Protein 8IEX (pdb70)

Nearest PDB structures (foldseek):
  8iex-assembly1_A  TM=8.801E-01  e=6.627E-16  Arabidopsis thaliana
  7z0u-assembly1_A  TM=7.848E-01  e=1.452E-07  Arabidopsis thaliana
  5xlm-assembly2_B  TM=6.112E-01  e=1.047E+00  Mycobacterium tuberculosis H37Rv
  9fdg-assembly1_A  TM=3.857E-01  e=2.458E+00  synthetic construct
  8iex-assembly1_A  TM=7.873E-01  e=7.384E-12  Arabidopsis thaliana

GO terms:
  GO:0005634 nucleus (C, IDA)
  GO:0009617 response to bacterium (P, IEP)
  GO:2000022 regulation of jasmonic acid mediated signaling pathway (P, IDA)
  GO:0042742 defense response to bacterium (P, IMP)
  GO:0009682 induced systemic resistance (P, IMP)
  GO:0005516 calmodulin binding (F, IDA)
  GO:0042742 defense response to bacterium (P, IEP)
  GO:0005634 nucleus (C, IC)
  GO:0000976 transcription cis-regulatory region binding (F, IPI)

InterPro domains:
  IPR003657 WRKY domain [PF03106] (247-304)
  IPR003657 WRKY domain [PS50811] (240-306)
  IPR003657 WRKY domain [SM00774] (245-305)
  IPR018872 Zn-cluster domain [PF10533] (194-243)
  IPR036576 WRKY domain superfamily [G3DSA:2.20.25.80] (231-306)
  IPR036576 WRKY domain superfamily [SSF118290] (243-305)
  IPR044810 WRKY transcription factor, plant [PTHR31282] (17-310)

Structure (mmCIF, N/CA/C/O backbone):
data_8IEX
#
_entry.id   8IEX
#
loop_
_entity.id
_entity.type
_entity.pdbx_description
1 polymer 'Probable WRKY transcription factor 11'
2 non-polymer 'ZINC ION'
#
loop_
_atom_site.group_PDB
_atom_site.id
_atom_site.type_symbol
_atom_site.label_atom_id
_atom_site.label_alt_id
_atom_site.label_comp_id
_atom_site.label_asym_id
_atom_site.label_entity_id
_atom_site.label_seq_id
_atom_site.pdbx_PDB_ins_code
_atom_site.Cartn_x
_atom_site.Cartn_y
_atom_site.Cartn_z
_atom_site.occupancy
_atom_site.B_iso_or_equiv
_atom_site.auth_seq_id
_atom_site.auth_comp_id
_atom_site.auth_asym_id
_atom_site.auth_atom_id
_atom_site.pdbx_PDB_model_num
ATOM 1 N N . SER A 1 2 ? 0.777 5.013 27.622 1.00 0.00 223 SER A N 1
ATOM 2 C CA . SER A 1 2 ? 1.781 5.843 28.356 1.00 0.00 223 SER A CA 1
ATOM 3 C C . SER A 1 2 ? 1.008 6.570 29.689 1.00 0.00 223 SER A C 1
ATOM 4 O O . SER A 1 2 ? 0.413 7.636 29.518 1.00 0.00 223 SER A O 1
ATOM 12 N N . ARG A 1 3 ? 2.181 6.442 30.645 1.00 0.00 224 ARG A N 1
ATOM 13 C CA . ARG A 1 3 ? 2.892 7.025 31.991 1.00 0.00 224 ARG A CA 1
ATOM 14 C C . ARG A 1 3 ? 3.350 8.504 31.335 1.00 0.00 224 ARG A C 1
ATOM 15 O O . ARG A 1 3 ? 3.923 8.431 30.278 1.00 0.00 224 ARG A O 1
ATOM 36 N N . LYS A 1 4 ? 3.207 9.820 31.871 1.00 0.00 225 LYS A N 1
ATOM 37 C CA . LYS A 1 4 ? 3.773 11.075 31.015 1.00 0.00 225 LYS A CA 1
ATOM 38 C C . LYS A 1 4 ? 4.731 12.121 31.685 1.00 0.00 225 LYS A C 1
ATOM 39 O O . LYS A 1 4 ? 4.496 12.560 32.796 1.00 0.00 225 LYS A O 1
ATOM 58 N N . ASN A 1 5 ? 5.713 12.649 30.790 1.00 0.00 226 ASN A N 1
ATOM 59 C CA . ASN A 1 5 ? 6.769 13.788 31.026 1.00 0.00 226 ASN A CA 1
ATOM 60 C C . ASN A 1 5 ? 6.230 15.301 30.982 1.00 0.00 226 ASN A C 1
ATOM 61 O O . ASN A 1 5 ? 5.351 15.629 30.196 1.00 0.00 226 ASN A O 1
ATOM 72 N N . ARG A 1 6 ? 6.761 16.236 31.885 1.00 0.00 227 ARG A N 1
ATOM 73 C CA . ARG A 1 6 ? 6.298 17.666 31.935 1.00 0.00 227 ARG A CA 1
ATOM 74 C C . ARG A 1 6 ? 7.458 18.675 31.897 1.00 0.00 227 ARG A C 1
ATOM 75 O O . ARG A 1 6 ? 8.553 18.459 32.420 1.00 0.00 227 ARG A O 1
ATOM 96 N N . MET A 1 7 ? 7.119 19.779 31.252 1.00 0.00 228 MET A N 1
ATOM 97 C CA . MET A 1 7 ? 7.953 20.957 31.005 1.00 0.00 228 MET A CA 1
ATOM 98 C C . MET A 1 7 ? 7.410 22.147 31.771 1.00 0.00 228 MET A C 1
ATOM 99 O O . MET A 1 7 ? 6.223 22.439 31.670 1.00 0.00 228 MET A O 1
ATOM 113 N N . LYS A 1 8 ? 8.257 22.838 32.537 1.00 0.00 229 LYS A N 1
ATOM 114 C CA . LYS A 1 8 ? 7.771 23.985 33.289 1.00 0.00 229 LYS A CA 1
ATOM 115 C C . LYS A 1 8 ? 8.758 25.110 33.054 1.00 0.00 229 LYS A C 1
ATOM 116 O O . LYS A 1 8 ? 9.956 24.913 32.841 1.00 0.00 229 LYS A O 1
ATOM 135 N N . ARG A 1 9 ? 8.181 26.306 33.101 1.00 0.00 230 ARG A N 1
ATOM 136 C CA . ARG A 1 9 ? 8.894 27.554 32.904 1.00 0.00 230 ARG A CA 1
ATOM 137 C C . ARG A 1 9 ? 8.756 28.558 34.028 1.00 0.00 230 ARG A C 1
ATOM 138 O O . ARG A 1 9 ? 7.717 28.710 34.670 1.00 0.00 230 ARG A O 1
ATOM 159 N N . THR A 1 10 ? 9.873 29.231 34.219 1.00 0.00 231 THR A N 1
ATOM 160 C CA . THR A 1 10 ? 10.056 30.248 35.225 1.00 0.00 231 THR A CA 1
ATOM 161 C C . THR A 1 10 ? 10.998 31.316 34.696 1.00 0.00 231 THR A C 1
ATOM 162 O O . THR A 1 10 ? 11.774 31.066 33.775 1.00 0.00 231 THR A O 1
ATOM 173 N N . VAL A 1 11 ? 10.935 32.499 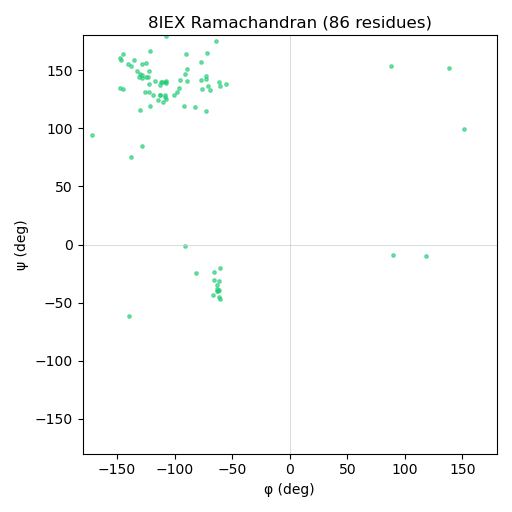35.274 1.00 0.00 232 VAL A N 1
ATOM 174 C CA . VAL A 1 11 ? 11.807 33.583 34.850 1.00 0.00 232 VAL A CA 1
ATOM 175 C C . VAL A 1 11 ? 12.684 34.015 36.011 1.00 0.00 232 VAL A C 1
ATOM 176 O O . VAL A 1 11 ? 12.191 34.294 37.104 1.00 0.00 232 VAL A O 1
ATOM 189 N N . ARG A 1 12 ? 13.982 34.070 35.769 1.00 0.00 233 ARG A N 1
ATOM 190 C CA . ARG A 1 12 ? 14.923 34.461 36.809 1.00 0.00 233 ARG A CA 1
ATOM 191 C C . ARG A 1 12 ? 15.561 35.817 36.556 1.00 0.00 233 ARG A C 1
ATOM 192 O O . ARG A 1 12 ? 15.909 36.162 35.426 1.00 0.00 233 ARG A O 1
ATOM 213 N N . VAL A 1 13 ? 15.709 36.576 37.637 1.00 0.00 234 VAL A N 1
ATOM 214 C CA . VAL A 1 13 ? 16.312 37.906 37.578 1.00 0.00 234 VAL A CA 1
ATOM 215 C C . VAL A 1 13 ? 16.524 38.440 38.995 1.00 0.00 234 VAL A C 1
ATOM 216 O O . VAL A 1 13 ? 15.616 39.027 39.579 1.00 0.00 234 VAL A O 1
ATOM 229 N N . PRO A 1 14 ? 17.729 38.244 39.582 1.00 0.00 235 PRO A N 1
ATOM 230 C CA . PRO A 1 14 ? 18.022 38.710 40.937 1.00 0.00 235 PRO A CA 1
ATOM 231 C C . PRO A 1 14 ? 18.431 40.169 41.070 1.00 0.00 235 PRO A C 1
ATOM 232 O O . PRO A 1 14 ? 19.438 40.653 40.548 1.00 0.00 235 PRO A O 1
ATOM 243 N N . ALA A 1 15 ? 17.562 40.813 41.815 1.00 0.00 236 ALA A N 1
ATOM 244 C CA . ALA A 1 15 ? 17.568 42.211 42.192 1.00 0.00 236 ALA A CA 1
ATOM 245 C C . ALA A 1 15 ? 18.767 42.603 43.043 1.00 0.00 236 ALA A C 1
ATOM 246 O O . ALA A 1 15 ? 19.138 43.774 43.059 1.00 0.00 236 ALA A O 1
ATOM 253 N N . ILE A 1 16 ? 19.177 41.731 43.931 1.00 0.00 237 ILE A N 1
ATOM 254 C CA . ILE A 1 16 ? 20.204 42.073 44.911 1.00 0.00 237 ILE A CA 1
ATOM 255 C C . ILE A 1 16 ? 21.585 42.336 44.303 1.00 0.00 237 ILE A C 1
ATOM 256 O O . ILE A 1 16 ? 22.272 43.284 44.684 1.00 0.00 237 ILE A O 1
ATOM 272 N N . SER A 1 17 ? 21.980 41.474 43.344 1.00 0.00 238 SER A N 1
ATOM 273 C CA . SER A 1 17 ? 23.279 41.607 42.688 1.00 0.00 238 SER A CA 1
ATOM 274 C C . SER A 1 17 ? 23.352 42.797 41.699 1.00 0.00 238 SER A C 1
ATOM 275 O O . SER A 1 17 ? 22.392 43.089 40.992 1.00 0.00 238 SER A O 1
ATOM 283 N N . ALA A 1 18 ? 24.528 43.441 41.680 1.00 0.00 239 ALA A N 1
ATOM 284 C CA . ALA A 1 18 ? 24.878 44.618 40.830 1.00 0.00 239 ALA A CA 1
ATOM 285 C C . ALA A 1 18 ? 24.846 44.434 39.295 1.00 0.00 239 ALA A C 1
ATOM 286 O O . ALA A 1 18 ? 24.430 45.312 38.555 1.00 0.00 239 ALA A O 1
ATOM 293 N N . LYS A 1 19 ? 25.309 43.239 38.835 1.00 0.00 240 LYS A N 1
ATOM 294 C CA . LYS A 1 19 ? 25.347 42.907 37.392 1.00 0.00 240 LYS A CA 1
ATOM 295 C C . LYS A 1 19 ? 24.573 41.645 37.022 1.00 0.00 240 LYS A C 1
ATOM 296 O O . LYS A 1 19 ? 24.542 40.690 37.796 1.00 0.00 240 LYS A O 1
ATOM 315 N N . ILE A 1 20 ? 23.945 41.630 35.855 1.00 0.00 241 ILE A N 1
ATOM 316 C CA . ILE A 1 20 ? 23.168 40.451 35.443 1.00 0.00 241 ILE A CA 1
ATOM 317 C C . ILE A 1 20 ? 24.053 39.693 34.478 1.00 0.00 241 ILE A C 1
ATOM 318 O O . ILE A 1 20 ? 24.604 40.203 33.502 1.00 0.00 241 ILE A O 1
ATOM 334 N N . ALA A 1 21 ? 24.132 38.440 34.845 1.00 0.00 242 ALA A N 1
ATOM 335 C CA . ALA A 1 21 ? 24.866 37.387 34.209 1.00 0.00 242 ALA A CA 1
ATOM 336 C C . ALA A 1 21 ? 23.897 36.444 33.507 1.00 0.00 242 ALA A C 1
ATOM 337 O O . ALA A 1 21 ? 22.834 36.181 34.060 1.00 0.00 242 ALA A O 1
ATOM 344 N N . ASP A 1 22 ? 24.243 35.942 32.287 1.00 0.00 243 ASP A N 1
ATOM 345 C CA . ASP A 1 22 ? 23.354 35.033 31.538 1.00 0.00 243 ASP A CA 1
ATOM 346 C C . ASP A 1 22 ? 23.687 33.614 31.893 1.00 0.00 243 ASP A C 1
ATOM 347 O O . ASP A 1 22 ? 23.077 32.656 31.426 1.00 0.00 243 ASP A O 1
ATOM 356 N N . ILE A 1 23 ? 24.667 33.537 32.725 1.00 0.00 244 ILE A N 1
ATOM 357 C CA . ILE A 1 23 ? 25.180 32.317 33.228 1.00 0.00 244 ILE A CA 1
ATOM 358 C C . ILE A 1 23 ? 25.423 32.569 34.683 1.00 0.00 244 ILE A C 1
ATOM 359 O O . ILE A 1 23 ? 26.556 32.740 35.132 1.00 0.00 244 ILE A O 1
ATOM 375 N N . PRO A 1 24 ? 24.353 32.589 35.427 1.00 0.00 245 PRO A N 1
ATOM 376 C CA . PRO A 1 24 ? 24.400 32.807 36.858 1.00 0.00 245 PRO A CA 1
ATOM 377 C C . PRO A 1 24 ? 24.540 31.542 37.707 1.00 0.00 245 PRO A C 1
ATOM 378 O O . PRO A 1 24 ? 24.318 30.433 37.232 1.00 0.00 245 PRO A O 1
ATOM 389 N N . PRO A 1 25 ? 24.921 31.726 38.998 1.00 0.00 246 PRO A N 1
ATOM 390 C CA . PRO A 1 25 ? 25.114 30.650 39.966 1.00 0.00 246 PRO A CA 1
ATOM 391 C C . PRO A 1 25 ? 23.814 30.013 40.439 1.00 0.00 246 PRO A C 1
ATOM 392 O O . PRO A 1 25 ? 22.799 30.696 40.577 1.00 0.00 246 PRO A O 1
ATOM 403 N N . ASP A 1 26 ? 23.839 28.715 40.687 1.00 0.00 247 ASP A N 1
ATOM 404 C CA . ASP A 1 26 ? 22.665 28.008 41.144 1.00 0.00 247 ASP A CA 1
ATOM 405 C C . ASP A 1 26 ? 22.928 27.336 42.480 1.00 0.00 247 ASP A C 1
ATOM 406 O O . ASP A 1 26 ? 24.073 27.213 42.915 1.00 0.00 247 ASP A O 1
ATOM 415 N N . GLU A 1 27 ? 21.854 26.899 43.124 1.00 0.00 248 GLU A N 1
ATOM 416 C CA . GLU A 1 27 ? 21.955 26.232 44.413 1.00 0.00 248 GLU A CA 1
ATOM 417 C C . GLU A 1 27 ? 22.690 24.913 44.218 1.00 0.00 248 GLU A C 1
ATOM 418 O O . GLU A 1 27 ? 23.399 24.430 45.102 1.00 0.00 248 GLU A O 1
ATOM 430 N N . TYR A 1 28 ? 22.502 24.355 43.027 1.00 0.00 249 TYR A N 1
ATOM 431 C CA . TYR A 1 28 ? 23.094 23.084 42.638 1.00 0.00 249 TYR A CA 1
ATOM 432 C C . TYR A 1 28 ? 23.888 23.210 41.361 1.00 0.00 249 TYR A C 1
ATOM 433 O O . TYR A 1 28 ? 23.648 24.110 40.553 1.00 0.00 249 TYR A O 1
ATOM 451 N N . SER A 1 29 ? 24.838 22.302 41.172 1.00 0.00 250 SER A N 1
ATOM 452 C CA . SER A 1 29 ? 25.658 22.336 39.985 1.00 0.00 250 SER A CA 1
ATOM 453 C C . SER A 1 29 ? 24.859 21.918 38.751 1.00 0.00 250 SER A C 1
ATOM 454 O O . SER A 1 29 ? 23.765 21.367 38.854 1.00 0.00 250 SER A O 1
ATOM 462 N N . TRP A 1 30 ? 25.419 22.215 37.587 1.00 0.00 251 TRP A N 1
ATOM 463 C CA . TRP A 1 30 ? 24.788 21.918 36.305 1.00 0.00 251 TRP A CA 1
ATOM 464 C C . TRP A 1 30 ? 25.845 21.543 35.282 1.00 0.00 251 TRP A C 1
ATOM 465 O O . TRP A 1 30 ? 27.029 21.798 35.498 1.00 0.00 251 TRP A O 1
ATOM 486 N N . ARG A 1 31 ? 25.430 20.944 34.176 1.00 0.00 252 ARG A N 1
ATOM 487 C CA . ARG A 1 31 ? 26.377 20.597 33.140 1.00 0.00 252 ARG A CA 1
ATOM 488 C C . ARG A 1 31 ? 25.902 21.282 31.906 1.00 0.00 252 ARG A C 1
ATOM 489 O O . ARG A 1 31 ? 24.730 21.275 31.614 1.00 0.00 252 ARG A O 1
ATOM 510 N N . LYS A 1 32 ? 26.793 21.835 31.158 1.00 0.00 253 LYS A N 1
ATOM 511 C CA . LYS A 1 32 ? 26.384 22.504 29.952 1.00 0.00 253 LYS A CA 1
ATOM 512 C C . LYS A 1 32 ? 26.783 21.875 28.630 1.00 0.00 253 LYS A C 1
ATOM 513 O O . LYS A 1 32 ? 27.889 21.365 28.439 1.00 0.00 253 LYS A O 1
ATOM 532 N N . TYR A 1 33 ? 25.814 21.937 27.734 1.00 0.00 254 TYR A N 1
ATOM 533 C CA . TYR A 1 33 ? 25.907 21.420 26.396 1.00 0.00 254 TYR A CA 1
ATOM 534 C C . TYR A 1 33 ? 26.016 22.630 25.451 1.00 0.00 254 TYR A C 1
ATOM 535 O O . TYR A 1 33 ? 26.091 23.777 25.888 1.00 0.00 254 TYR A O 1
ATOM 553 N N . GLY A 1 34 ? 26.116 22.376 24.157 1.00 0.00 255 GLY A N 1
ATOM 554 C CA . GLY A 1 34 ? 26.284 23.472 23.211 1.00 0.00 255 GLY A CA 1
ATOM 555 C C . GLY A 1 34 ? 25.102 24.438 23.146 1.00 0.00 255 GLY A C 1
ATOM 556 O O . GLY A 1 34 ? 24.073 24.204 23.777 1.00 0.00 255 GLY A O 1
ATOM 560 N N . GLN A 1 35 ? 25.253 25.511 22.361 1.00 0.00 256 GLN A N 1
ATOM 561 C CA . GLN A 1 35 ? 24.201 26.508 22.195 1.00 0.00 256 GLN A CA 1
ATOM 562 C C . GLN A 1 35 ? 23.710 26.572 20.748 1.00 0.00 256 GLN A C 1
ATOM 563 O O . GLN A 1 35 ? 24.505 26.485 19.811 1.00 0.00 256 GLN A O 1
ATOM 577 N N . LYS A 1 36 ? 22.401 26.744 20.574 1.00 0.00 257 LYS A N 1
ATOM 578 C CA . LYS A 1 36 ? 21.794 26.837 19.234 1.00 0.00 257 LYS A CA 1
ATOM 579 C C . LYS A 1 36 ? 20.854 28.045 19.078 1.00 0.00 257 LYS A C 1
ATOM 580 O O . LYS A 1 36 ? 20.228 28.492 20.038 1.00 0.00 257 LYS A O 1
ATOM 599 N N . PRO A 1 37 ? 20.834 28.660 17.875 1.00 0.00 258 PRO A N 1
ATOM 600 C CA . PRO A 1 37 ? 20.039 29.855 17.595 1.00 0.00 258 PRO A CA 1
ATOM 601 C C . PRO A 1 37 ? 18.540 29.555 17.392 1.00 0.00 258 PRO A C 1
ATOM 602 O O . PRO A 1 37 ? 18.162 28.435 17.049 1.00 0.00 258 PRO A O 1
ATOM 613 N N . ILE A 1 38 ? 17.700 30.571 17.607 1.00 0.00 259 ILE A N 1
ATOM 614 C CA . ILE A 1 38 ? 16.238 30.458 17.452 1.00 0.00 259 ILE A CA 1
ATOM 615 C C . ILE A 1 38 ? 15.855 31.262 16.221 1.00 0.00 259 ILE A C 1
ATOM 616 O O . ILE A 1 38 ? 16.172 32.451 16.182 1.00 0.00 259 ILE A O 1
ATOM 632 N N . LYS A 1 39 ? 15.204 30.689 15.193 1.00 0.00 260 LYS A N 1
ATOM 633 C CA . LYS A 1 39 ? 14.911 31.561 14.063 1.00 0.00 260 LYS A CA 1
ATOM 634 C C . LYS A 1 39 ? 13.742 32.494 14.361 1.00 0.00 260 LYS A C 1
ATOM 635 O O . LYS A 1 39 ? 12.688 32.118 14.872 1.00 0.00 260 LYS A O 1
ATOM 654 N N . GLY A 1 40 ? 14.022 33.727 14.006 1.00 0.00 261 GLY A N 1
ATOM 655 C CA . GLY A 1 40 ? 13.163 34.877 14.123 1.00 0.00 261 GLY A CA 1
ATOM 656 C C . GLY A 1 40 ? 13.371 35.526 15.470 1.00 0.00 261 GLY A C 1
ATOM 657 O O . GLY A 1 40 ? 12.863 36.614 15.704 1.00 0.00 261 GLY A O 1
ATOM 661 N N . SER A 1 41 ? 14.109 34.893 16.354 1.00 0.00 262 SER A N 1
ATOM 662 C CA . SER A 1 41 ? 14.353 35.446 17.666 1.00 0.00 262 SER A CA 1
ATOM 663 C C . SER A 1 41 ? 15.834 35.453 17.949 1.00 0.00 262 SER A C 1
ATOM 664 O O . SER A 1 41 ? 16.285 34.488 18.569 1.00 0.00 262 SER A O 1
ATOM 672 N N . PRO A 1 42 ? 16.676 36.416 17.567 1.00 0.00 263 PRO A N 1
ATOM 673 C CA . PRO A 1 42 ? 18.043 36.221 17.932 1.00 0.00 263 PRO A CA 1
ATOM 674 C C . PRO A 1 42 ? 18.105 36.148 19.437 1.00 0.00 263 PRO A C 1
ATOM 675 O O . PRO A 1 42 ? 17.481 36.919 20.168 1.00 0.00 263 PRO A O 1
ATOM 686 N N . HIS A 1 43 ? 18.889 35.185 19.847 1.00 0.00 264 HIS A N 1
ATOM 687 C CA . HIS A 1 43 ? 19.148 34.863 21.244 1.00 0.00 264 HIS A CA 1
ATOM 688 C C . HIS A 1 43 ? 19.464 33.373 21.372 1.00 0.00 264 HIS A C 1
ATOM 689 O O . HIS A 1 43 ? 18.549 32.550 21.378 1.00 0.00 264 HIS A O 1
ATOM 704 N N . PRO A 1 44 ? 20.747 32.988 21.453 1.00 0.00 265 PRO A N 1
ATOM 705 C CA . PRO A 1 44 ? 21.131 31.584 21.547 1.00 0.00 265 PRO A CA 1
ATOM 706 C C . PRO A 1 44 ? 20.478 30.832 22.705 1.00 0.00 265 PRO A C 1
ATOM 707 O O . PRO A 1 44 ? 20.377 31.372 23.806 1.00 0.00 265 PRO A O 1
ATOM 718 N N . ARG A 1 45 ? 20.035 29.589 22.483 1.00 0.00 266 ARG A N 1
ATOM 719 C CA . ARG A 1 45 ? 19.422 28.841 23.572 1.00 0.00 266 ARG A CA 1
ATOM 720 C C . ARG A 1 45 ? 20.421 27.790 23.965 1.00 0.00 266 ARG A C 1
ATOM 721 O O . ARG A 1 45 ? 20.864 27.002 23.126 1.00 0.00 266 ARG A O 1
ATOM 742 N N . GLY A 1 46 ? 20.763 27.770 25.229 1.00 0.00 267 GLY A N 1
ATOM 743 C CA . GLY A 1 46 ? 21.738 26.784 25.693 1.00 0.00 267 GLY A CA 1
ATOM 744 C C . GLY A 1 46 ? 21.114 25.538 26.270 1.00 0.00 267 GLY A C 1
ATOM 745 O O . GLY A 1 46 ? 20.171 25.630 27.027 1.00 0.00 267 GLY A O 1
ATOM 749 N N . TYR A 1 47 ? 21.702 24.370 26.014 1.00 0.00 268 TYR A N 1
ATOM 750 C CA . TYR A 1 47 ? 21.189 23.156 26.605 1.00 0.00 268 TYR A CA 1
ATOM 751 C C . TYR A 1 47 ? 21.987 22.814 27.830 1.00 0.00 268 TYR A C 1
ATOM 752 O O . TYR A 1 47 ? 23.212 22.827 27.774 1.00 0.00 268 TYR A O 1
ATOM 770 N N . TYR A 1 48 ? 21.283 22.530 28.927 1.00 0.00 269 TYR A N 1
ATOM 771 C CA . TYR A 1 48 ? 21.920 22.216 30.202 1.00 0.00 269 TYR A CA 1
ATOM 772 C C . TYR A 1 48 ? 21.195 21.058 30.850 1.00 0.00 269 TYR A C 1
ATOM 773 O O . TYR A 1 48 ? 20.013 20.810 30.617 1.00 0.00 269 TYR A O 1
ATOM 791 N N . LYS A 1 49 ? 21.946 20.364 31.651 1.00 0.00 270 LYS A N 1
ATOM 792 C CA . LYS A 1 49 ? 21.482 19.214 32.382 1.00 0.00 270 LYS A CA 1
ATOM 793 C C . LYS A 1 49 ? 21.730 19.529 33.852 1.00 0.00 270 LYS A C 1
ATOM 794 O O . LYS A 1 49 ? 22.709 20.234 34.168 1.00 0.00 270 LYS A O 1
ATOM 813 N N . CYS A 1 50 ? 20.886 19.003 34.747 1.00 0.00 271 CYS A N 1
ATOM 814 C CA . CYS A 1 50 ? 21.048 19.241 36.186 1.00 0.00 271 CYS A CA 1
ATOM 815 C C . CYS A 1 50 ? 21.875 18.213 36.927 1.00 0.00 271 CYS A C 1
ATOM 816 O O . CYS A 1 50 ? 21.531 17.034 36.960 1.00 0.00 271 CYS A O 1
ATOM 823 N N . SER A 1 51 ? 22.980 18.657 37.520 1.00 0.00 272 SER A N 1
ATOM 824 C CA . SER A 1 51 ? 23.817 17.727 38.239 1.00 0.00 272 SER A CA 1
ATOM 825 C C . SER A 1 51 ? 23.891 18.253 39.666 1.00 0.00 272 SER A C 1
ATOM 826 O O . SER A 1 51 ? 24.324 19.377 39.925 1.00 0.00 272 SER A O 1
ATOM 834 N N . THR A 1 52 ? 23.417 17.422 40.581 1.00 0.00 273 THR A N 1
ATOM 835 C CA . THR A 1 52 ? 23.383 17.733 41.987 1.00 0.00 273 THR A CA 1
ATOM 836 C C . THR A 1 52 ? 23.759 16.517 42.794 1.00 0.00 273 THR A C 1
ATOM 837 O O . THR A 1 52 ? 24.744 16.492 43.536 1.00 0.00 273 THR A O 1
ATOM 848 N N . PHE A 1 53 ? 22.927 15.507 42.614 1.00 0.00 274 PHE A N 1
ATOM 849 C CA . PHE A 1 53 ? 23.077 14.216 43.285 1.00 0.00 274 PHE A CA 1
ATOM 850 C C . PHE A 1 53 ? 22.623 13.132 42.320 1.00 0.00 274 PHE A C 1
ATOM 851 O O . PHE A 1 53 ? 21.579 13.289 41.686 1.00 0.00 274 PHE A O 1
ATOM 868 N N . ARG A 1 54 ? 23.373 12.034 42.152 1.00 0.00 275 ARG A N 1
ATOM 869 C CA . ARG A 1 54 ? 22.890 11.051 41.208 1.00 0.00 275 ARG A CA 1
ATOM 870 C C . ARG A 1 54 ? 21.543 10.436 41.564 1.00 0.00 275 ARG A C 1
ATOM 871 O O . ARG A 1 54 ? 21.231 10.130 42.714 1.00 0.00 275 ARG A O 1
ATOM 892 N N . GLY A 1 55 ? 20.773 10.285 40.511 1.00 0.00 276 GLY A N 1
ATOM 893 C CA . GLY A 1 55 ? 19.441 9.731 40.517 1.00 0.00 276 GLY A CA 1
ATOM 894 C C . GLY A 1 55 ? 18.536 10.823 40.031 1.00 0.00 276 GLY A C 1
ATOM 895 O O . GLY A 1 55 ? 17.362 10.572 39.754 1.00 0.00 276 GLY A O 1
ATOM 899 N N . CYS A 1 56 ? 19.041 12.035 39.913 1.00 0.00 277 CYS A N 1
ATOM 900 C CA . CYS A 1 56 ? 18.196 13.107 39.435 1.00 0.00 277 CYS A CA 1
ATOM 901 C C . CYS A 1 56 ? 17.865 13.042 37.956 1.00 0.00 277 CYS A C 1
ATOM 902 O O . CYS A 1 56 ? 18.759 13.172 37.119 1.00 0.00 277 CYS A O 1
ATOM 909 N N . PRO A 1 57 ? 16.595 12.843 37.595 1.00 0.00 278 PRO A N 1
ATOM 910 C CA . PRO A 1 57 ? 16.212 12.757 36.203 1.00 0.00 278 PRO A CA 1
ATOM 911 C C . PRO A 1 57 ? 15.863 14.192 35.820 1.00 0.00 278 PRO A C 1
ATOM 912 O O . PRO A 1 57 ? 15.366 14.903 36.682 1.00 0.00 278 PRO A O 1
ATOM 923 N N . ALA A 1 58 ? 16.108 14.620 34.590 1.00 0.00 279 ALA A N 1
ATOM 924 C CA . ALA A 1 58 ? 15.786 16.009 34.155 1.00 0.00 279 ALA A CA 1
ATOM 925 C C . ALA A 1 58 ? 16.870 16.624 33.288 1.00 0.00 279 ALA A C 1
ATOM 926 O O . ALA A 1 58 ? 18.057 16.303 33.383 1.00 0.00 279 ALA A O 1
ATOM 933 N N . ARG A 1 59 ? 16.398 17.521 32.446 1.00 0.00 280 ARG A N 1
ATOM 934 C CA . ARG A 1 59 ? 17.200 18.269 31.498 1.00 0.00 280 ARG A CA 1
ATOM 935 C C . ARG A 1 59 ? 16.640 19.682 31.486 1.00 0.00 280 ARG A C 1
ATOM 936 O O . ARG A 1 59 ? 15.468 19.871 31.809 1.00 0.00 280 ARG A O 1
ATOM 957 N N . LYS A 1 60 ? 17.433 20.673 31.127 1.00 0.00 281 LYS A N 1
ATOM 958 C CA . LYS A 1 60 ? 16.895 22.028 31.078 1.00 0.00 281 LYS A CA 1
ATOM 959 C C . LYS A 1 60 ? 17.540 22.876 30.002 1.00 0.00 281 LYS A C 1
ATOM 960 O O . LYS A 1 60 ? 18.629 22.589 29.514 1.00 0.00 281 LYS A O 1
ATOM 979 N N . HIS A 1 61 ? 16.833 23.940 29.652 1.00 0.00 282 HIS A N 1
ATOM 980 C CA . HIS A 1 61 ? 17.304 24.881 28.657 1.00 0.00 282 HIS A CA 1
ATOM 981 C C . HIS A 1 61 ? 17.244 26.292 29.204 1.00 0.00 282 HIS A C 1
ATOM 982 O O . HIS A 1 61 ? 16.332 26.639 29.946 1.00 0.00 282 HIS A O 1
ATOM 997 N N . VAL A 1 62 ? 18.227 27.094 28.832 1.00 0.00 283 VAL A N 1
ATOM 998 C CA . VAL A 1 62 ? 18.330 28.470 29.279 1.00 0.00 283 VAL A CA 1
ATOM 999 C C . VAL A 1 62 ? 18.108 29.400 28.110 1.00 0.00 283 VAL A C 1
ATOM 1000 O O . VAL A 1 62 ? 18.716 29.261 27.052 1.00 0.00 283 VAL A O 1
ATOM 1013 N N . GLU A 1 63 ? 17.214 30.342 28.314 1.00 0.00 284 GLU A N 1
ATOM 1014 C CA . GLU A 1 63 ? 16.868 31.290 27.303 1.00 0.00 284 GLU A CA 1
ATOM 1015 C C . GLU A 1 63 ? 16.798 32.671 27.907 1.00 0.00 284 GLU A C 1
ATOM 1016 O O . GLU A 1 63 ? 16.687 32.824 29.110 1.00 0.00 284 GLU A O 1
ATOM 1028 N N . ARG A 1 64 ? 16.922 33.671 27.073 1.00 0.00 285 ARG A N 1
ATOM 1029 C CA . ARG A 1 64 ? 16.897 35.023 27.491 1.00 0.00 285 ARG A CA 1
ATOM 1030 C C . ARG A 1 64 ? 15.607 35.719 27.080 1.00 0.00 285 ARG A C 1
ATOM 1031 O O . ARG A 1 64 ? 15.109 35.516 25.973 1.00 0.00 285 ARG A O 1
ATOM 1052 N N . ALA A 1 65 ? 15.069 36.537 27.978 1.00 0.00 286 ALA A N 1
ATOM 1053 C CA . ALA A 1 65 ? 13.843 37.248 27.699 1.00 0.00 286 ALA A CA 1
ATOM 1054 C C . ALA A 1 65 ? 14.096 38.335 26.680 1.00 0.00 286 ALA A C 1
ATOM 1055 O O . ALA A 1 65 ? 15.109 39.060 26.755 1.00 0.00 286 ALA A O 1
ATOM 1062 N N . LEU A 1 66 ? 13.152 38.398 25.746 1.00 0.00 287 LEU A N 1
ATOM 1063 C CA . LEU A 1 66 ? 13.134 39.340 24.656 1.00 0.00 287 LEU A CA 1
ATOM 1064 C C . LEU A 1 66 ? 12.576 40.673 25.111 1.00 0.00 287 LEU A C 1
ATOM 1065 O O . LEU A 1 66 ? 12.856 41.718 24.522 1.00 0.00 287 LEU A O 1
ATOM 1081 N N . ASP A 1 67 ? 11.775 40.619 26.170 1.00 0.00 288 ASP A N 1
ATOM 1082 C CA . ASP A 1 67 ? 11.142 41.816 26.706 1.00 0.00 288 ASP A CA 1
ATOM 1083 C C . ASP A 1 67 ? 12.253 42.742 27.126 1.00 0.00 288 ASP A C 1
ATOM 1084 O O . ASP A 1 67 ? 12.274 43.937 26.830 1.00 0.00 288 ASP A O 1
ATOM 1093 N N . ASP A 1 68 ? 13.176 42.124 27.833 1.00 0.00 289 ASP A N 1
ATOM 1094 C CA . ASP A 1 68 ? 14.352 42.770 28.359 1.00 0.00 289 ASP A CA 1
ATOM 1095 C C . ASP A 1 68 ? 15.443 41.710 28.340 1.00 0.00 289 ASP A C 1
ATOM 1096 O O . ASP A 1 68 ? 15.205 40.594 28.766 1.00 0.00 289 ASP A O 1
ATOM 1105 N N . PRO A 1 69 ? 16.657 42.045 27.878 1.00 0.00 290 PRO A N 1
ATOM 1106 C CA . PRO A 1 69 ? 17.769 41.082 27.820 1.00 0.00 290 PRO A CA 1
ATOM 1107 C C . PRO A 1 69 ? 18.186 40.664 29.207 1.00 0.00 290 PRO A C 1
ATOM 1108 O O . PRO A 1 69 ? 18.762 39.597 29.423 1.00 0.00 290 PRO A O 1
ATOM 1119 N N . ALA A 1 70 ? 17.878 41.535 30.142 1.00 0.00 291 ALA A N 1
ATOM 1120 C CA . ALA A 1 70 ? 18.179 41.322 31.532 1.00 0.00 291 ALA A CA 1
ATOM 1121 C C . ALA A 1 70 ? 17.455 40.118 32.132 1.00 0.00 291 ALA A C 1
ATOM 1122 O O . ALA A 1 70 ? 18.030 39.454 32.995 1.00 0.00 291 ALA A O 1
ATOM 1129 N N . MET A 1 71 ? 16.216 39.799 31.721 1.00 0.00 292 MET A N 1
ATOM 1130 C CA . MET A 1 71 ? 15.575 38.656 32.329 1.00 0.00 292 MET A CA 1
ATOM 1131 C C . MET A 1 71 ? 15.830 37.329 31.635 1.00 0.00 292 MET A C 1
ATOM 1132 O O . MET A 1 71 ? 15.990 37.287 30.425 1.00 0.00 292 MET A O 1
ATOM 1146 N N . LEU A 1 72 ? 16.005 36.272 32.463 1.00 0.00 293 LEU A N 1
ATOM 1147 C CA . LEU A 1 72 ? 16.327 34.935 32.006 1.00 0.00 293 LEU A CA 1
ATOM 1148 C C . LEU A 1 72 ? 15.161 33.984 32.152 1.00 0.00 293 LEU A C 1
ATOM 1149 O O . LEU A 1 72 ? 14.429 34.059 33.100 1.00 0.00 293 LEU A O 1
ATOM 1165 N N . ILE A 1 73 ? 14.990 33.129 31.151 1.00 0.00 294 ILE A N 1
ATOM 1166 C CA . ILE A 1 73 ? 13.904 32.156 31.106 1.00 0.00 294 ILE A CA 1
ATOM 1167 C C . ILE A 1 73 ? 14.431 30.745 31.322 1.00 0.00 294 ILE A C 1
ATOM 1168 O O . ILE A 1 73 ? 15.415 30.363 30.686 1.00 0.00 294 ILE A O 1
ATOM 1184 N N . VAL A 1 74 ? 13.868 29.973 32.238 1.00 0.00 295 VAL A N 1
ATOM 1185 C CA . VAL A 1 74 ? 14.441 28.657 32.413 1.00 0.00 295 VAL A CA 1
ATOM 1186 C C . VAL A 1 74 ? 13.330 27.646 32.266 1.00 0.00 295 VAL A C 1
ATOM 1187 O O . VAL A 1 74 ? 12.238 27.788 32.818 1.00 0.00 295 VAL A O 1
ATOM 1200 N N . THR A 1 75 ? 13.605 26.646 31.457 1.00 0.00 296 THR A N 1
ATOM 1201 C CA . THR A 1 75 ? 12.638 25.612 31.198 1.00 0.00 296 THR A CA 1
ATOM 1202 C C . THR A 1 75 ? 13.172 24.314 31.765 1.00 0.00 296 THR A C 1
ATOM 1203 O O . THR A 1 75 ? 14.284 23.892 31.443 1.00 0.00 296 THR A O 1
ATOM 1214 N N . TYR A 1 76 ? 12.393 23.700 32.633 1.00 0.00 297 TYR A N 1
ATOM 1215 C CA . TYR A 1 76 ? 12.805 22.463 33.266 1.00 0.00 297 TYR A CA 1
ATOM 1216 C C . TYR A 1 76 ? 11.932 21.308 32.804 1.00 0.00 297 TYR A C 1
ATOM 1217 O O . TYR A 1 76 ? 10.711 21.449 32.697 1.00 0.00 297 TYR A O 1
ATOM 1235 N N . GLU A 1 77 ? 12.585 20.180 32.529 1.00 0.00 298 GLU A N 1
ATOM 1236 C CA . GLU A 1 77 ? 11.908 18.973 32.077 1.00 0.00 298 GLU A CA 1
ATOM 1237 C C . GLU A 1 77 ? 12.244 17.867 33.061 1.00 0.00 298 GLU A C 1
ATOM 1238 O O . GLU A 1 77 ? 13.419 17.677 33.380 1.00 0.00 298 GLU A O 1
ATOM 1250 N N . GLY A 1 78 ? 11.260 17.125 33.550 1.00 0.00 299 GLY A N 1
ATOM 1251 C CA . GLY A 1 78 ? 11.606 16.075 34.475 1.00 0.00 299 GLY A CA 1
ATOM 1252 C C . GLY A 1 78 ? 11.610 16.656 35.845 1.00 0.00 299 GLY A C 1
ATOM 1253 O O . GLY A 1 78 ? 11.830 17.861 35.999 1.00 0.00 299 GLY A O 1
ATOM 1257 N N . GLU A 1 79 ? 11.374 15.856 36.840 1.00 0.00 300 GLU A N 1
ATOM 1258 C CA . GLU A 1 79 ? 11.363 16.385 38.168 1.00 0.00 300 GLU A CA 1
ATOM 1259 C C . GLU A 1 79 ? 12.753 16.316 38.756 1.00 0.00 300 GLU A C 1
ATOM 1260 O O . GLU A 1 79 ? 13.549 15.445 38.433 1.00 0.00 300 GLU A O 1
ATOM 1272 N N . HIS A 1 80 ? 13.002 17.248 39.652 1.00 0.00 301 HIS A N 1
ATOM 1273 C CA . HIS A 1 80 ? 14.265 17.352 40.338 1.00 0.00 301 HIS A CA 1
ATOM 1274 C C . HIS A 1 80 ? 14.152 16.940 41.793 1.00 0.00 301 HIS A C 1
ATOM 1275 O O . HIS A 1 80 ? 13.300 17.444 42.525 1.00 0.00 301 HIS A O 1
ATOM 1289 N N . ARG A 1 81 ? 15.013 16.023 42.208 1.00 0.00 302 ARG A N 1
ATOM 1290 C CA . ARG A 1 81 ? 15.011 15.573 43.589 1.00 0.00 302 ARG A CA 1
ATOM 1291 C C . ARG A 1 81 ? 16.442 15.644 44.084 1.00 0.00 302 ARG A C 1
ATOM 1292 O O . ARG A 1 81 ? 17.309 14.921 43.602 1.00 0.00 302 ARG A O 1
ATOM 1313 N N . HIS A 1 82 ? 16.670 16.507 45.065 1.00 0.00 303 HIS A N 1
ATOM 1314 C CA . HIS A 1 82 ? 18.002 16.665 45.623 1.00 0.00 303 HIS A CA 1
ATOM 1315 C C . HIS A 1 82 ? 18.047 16.548 47.138 1.00 0.00 303 HIS A C 1
ATOM 1316 O O . HIS A 1 82 ? 17.070 16.780 47.850 1.00 0.00 303 HIS A O 1
ATOM 1330 N N . ASN A 1 83 ? 19.228 16.181 47.585 1.00 0.00 304 ASN A N 1
ATOM 1331 C CA . ASN A 1 83 ? 19.556 15.991 48.984 1.00 0.00 304 ASN A CA 1
ATOM 1332 C C . ASN A 1 83 ? 20.195 17.281 49.455 1.00 0.00 304 ASN A C 1
ATOM 1333 O O . ASN A 1 83 ? 21.013 17.841 48.726 1.00 0.00 304 ASN A O 1
ATOM 1344 N N . GLN A 1 84 ? 19.805 17.798 50.615 1.00 0.00 305 GLN A N 1
ATOM 1345 C CA . GLN A 1 84 ? 20.377 19.057 51.086 1.00 0.00 305 GLN A CA 1
ATOM 1346 C C . GLN A 1 84 ? 21.897 18.865 51.302 1.00 0.00 305 GLN A C 1
ATOM 1347 O O . GLN A 1 84 ? 22.688 19.733 50.938 1.00 0.00 305 GLN A O 1
ATOM 1361 N N . SER A 1 85 ? 22.318 17.733 51.844 1.00 0.00 306 SER A N 1
ATOM 1362 C CA . SER A 1 85 ? 23.760 17.480 52.065 1.00 0.00 306 SER A CA 1
ATOM 1363 C C . SER A 1 85 ? 24.563 17.505 50.738 1.00 0.00 306 SER A C 1
ATOM 1364 O O . SER A 1 85 ? 25.769 17.721 50.792 1.00 0.00 306 SER A O 1
ATOM 1372 N N . ALA A 1 86 ? 23.903 17.316 49.551 1.00 0.00 307 ALA A N 1
ATOM 1373 C CA . ALA A 1 86 ? 24.622 17.347 48.240 1.00 0.00 307 ALA A CA 1
ATOM 1374 C C . ALA A 1 86 ? 25.286 18.725 47.962 1.00 0.00 307 ALA A C 1
ATOM 1375 O O . ALA A 1 86 ? 26.334 18.787 47.326 1.00 0.00 307 ALA A O 1
ATOM 1382 N N . MET A 1 87 ? 24.679 19.834 48.460 1.00 0.00 308 MET A N 1
ATOM 1383 C CA . MET A 1 87 ? 25.215 21.198 48.260 1.00 0.00 308 MET A CA 1
ATOM 1384 C C . MET A 1 87 ? 26.531 21.300 48.917 1.00 0.00 308 MET A C 1
ATOM 1385 O O . MET A 1 87 ? 27.488 21.809 48.347 1.00 0.00 308 MET A O 1
ATOM 1399 N N . LEU A 1 88 ? 26.608 20.719 50.054 1.00 0.00 309 LEU A N 1
ATOM 1400 C CA . LEU A 1 88 ? 27.824 20.735 50.729 1.00 0.00 309 LEU A CA 1
ATOM 1401 C C . LEU A 1 88 ? 28.981 20.091 50.051 1.00 0.00 309 LEU A C 1
ATOM 1402 O O . LEU A 1 88 ? 30.095 20.604 49.930 1.00 0.00 309 LEU A O 1
ATOM 1418 N N . GLU A 1 89 ? 28.425 18.987 49.641 1.00 0.00 310 GLU A N 1
ATOM 1419 C CA . GLU A 1 89 ? 28.784 17.809 48.889 1.00 0.00 310 GLU A CA 1
ATOM 1420 C C . GLU A 1 89 ? 28.921 18.877 46.971 1.00 0.00 310 GLU A C 1
ATOM 1421 O O . GLU A 1 89 ? 29.580 19.912 46.877 1.00 0.00 310 GLU A O 1
ATOM 1434 N N . SER A 1 2 ? -1.433 10.370 21.925 1.00 0.00 223 SER A N 2
ATOM 1435 C CA . SER A 1 2 ? -0.628 10.736 23.129 1.00 0.00 223 SER A CA 2
ATOM 1436 C C . SER A 1 2 ? -0.818 9.510 24.297 1.00 0.00 223 SER A C 2
ATOM 1437 O O . SER A 1 2 ? -1.866 9.470 24.948 1.00 0.00 223 SER A O 2
ATOM 1445 N N . ARG A 1 3 ? 0.537 9.700 24.954 1.00 0.00 224 ARG A N 2
ATOM 1446 C CA . ARG A 1 3 ? 1.419 9.497 26.309 1.00 0.00 224 ARG A CA 2
ATOM 1447 C C . ARG A 1 3 ? 1.970 11.081 26.415 1.00 0.00 224 ARG A C 2
ATOM 1448 O O . ARG A 1 3 ? 2.453 11.515 25.402 1.00 0.00 224 ARG A O 2
ATOM 1469 N N . LYS A 1 4 ? 1.994 11.962 27.540 1.00 0.00 225 LYS A N 2
ATOM 1470 C CA . LYS A 1 4 ? 2.616 13.448 27.348 1.00 0.00 225 LYS A CA 2
ATOM 1471 C C . LYS A 1 4 ? 3.872 13.892 28.178 1.00 0.00 225 LYS A C 2
ATOM 1472 O O . LYS A 1 4 ? 3.948 13.655 29.368 1.00 0.00 225 LYS A O 2
ATOM 1491 N N . ASN A 1 5 ? 4.744 14.769 27.462 1.00 0.00 226 ASN A N 2
ATOM 1492 C CA . ASN A 1 5 ? 6.029 15.525 27.962 1.00 0.00 226 ASN A CA 2
ATOM 1493 C C . ASN A 1 5 ? 5.823 17.016 28.522 1.00 0.00 226 ASN A C 2
ATOM 1494 O O . ASN A 1 5 ? 5.531 17.934 27.765 1.00 0.00 226 ASN A O 2
ATOM 1505 N N . ARG A 1 6 ? 5.955 17.246 29.900 1.00 0.00 227 ARG A N 2
ATOM 1506 C CA . ARG A 1 6 ? 5.755 18.604 30.517 1.00 0.00 227 ARG A CA 2
ATOM 1507 C C . ARG A 1 6 ? 7.073 19.257 30.968 1.00 0.00 227 ARG A C 2
ATOM 1508 O O . ARG A 1 6 ? 7.979 18.630 31.518 1.00 0.00 227 ARG A O 2
ATOM 1529 N N . MET A 1 7 ? 7.087 20.553 30.699 1.00 0.00 228 MET A N 2
ATOM 1530 C CA . MET A 1 7 ? 8.165 21.505 30.973 1.00 0.00 228 MET A CA 2
ATOM 1531 C C . MET A 1 7 ? 7.628 22.688 31.755 1.00 0.00 228 MET A C 2
ATOM 1532 O O . MET A 1 7 ? 6.467 23.048 31.583 1.00 0.00 228 MET A O 2
ATOM 1546 N N . LYS A 1 8 ? 8.448 23.295 32.615 1.00 0.00 229 LYS A N 2
ATOM 1547 C CA . LYS A 1 8 ? 7.964 24.427 33.390 1.00 0.00 229 LYS A CA 2
ATOM 1548 C C . LYS A 1 8 ? 8.955 25.553 33.181 1.00 0.00 229 LYS A C 2
ATOM 1549 O O . LYS A 1 8 ? 10.164 25.361 33.032 1.00 0.00 229 LYS A O 2
ATOM 1568 N N . ARG A 1 9 ? 8.369 26.745 33.172 1.00 0.00 230 ARG A N 2
ATOM 1569 C CA . ARG A 1 9 ? 9.082 27.994 32.976 1.00 0.00 230 ARG A CA 2
ATOM 1570 C C . ARG A 1 9 ? 9.201 28.868 34.207 1.00 0.00 230 ARG A C 2
ATOM 1571 O O . ARG A 1 9 ? 8.235 29.183 34.902 1.00 0.00 230 ARG A O 2
ATOM 1592 N N . THR A 1 10 ? 10.448 29.238 34.423 1.00 0.00 231 THR A N 2
ATOM 1593 C CA . THR A 1 10 ? 10.877 30.074 35.515 1.00 0.00 231 THR A CA 2
ATOM 1594 C C . THR A 1 10 ? 11.586 31.300 34.964 1.00 0.00 231 THR A C 2
ATOM 1595 O O . THR A 1 10 ? 12.465 31.182 34.110 1.00 0.00 231 THR A O 2
ATOM 1606 N N . VAL A 1 11 ? 11.212 32.468 35.448 1.00 0.00 232 VAL A N 2
ATOM 1607 C CA . VAL A 1 11 ? 11.829 33.697 34.982 1.00 0.00 232 VAL A CA 2
ATOM 1608 C C . VAL A 1 11 ? 12.497 34.408 36.148 1.00 0.00 232 VAL A C 2
ATOM 1609 O O . VAL A 1 11 ? 11.884 34.609 37.196 1.00 0.00 232 VAL A O 2
ATOM 1622 N N . ARG A 1 12 ? 13.750 34.781 35.959 1.00 0.00 233 ARG A N 2
ATOM 1623 C CA . ARG A 1 12 ? 14.495 35.462 37.009 1.00 0.00 233 ARG A CA 2
ATOM 1624 C C . ARG A 1 12 ? 14.712 36.939 36.724 1.00 0.00 233 ARG A C 2
ATOM 1625 O O . ARG A 1 12 ? 14.953 37.344 35.588 1.00 0.00 233 ARG A O 2
ATOM 1646 N N . VAL A 1 13 ? 14.621 37.732 37.787 1.00 0.00 234 VAL A N 2
ATOM 1647 C CA . VAL A 1 13 ? 14.786 39.181 37.693 1.00 0.00 234 VAL A CA 2
ATOM 1648 C C . VAL A 1 13 ? 16.046 39.505 36.891 1.00 0.00 234 VAL A C 2
ATOM 1649 O O . VAL A 1 13 ? 16.878 38.630 36.663 1.00 0.00 234 VAL A O 2
ATOM 1662 N N . PRO A 1 14 ? 16.214 40.772 36.440 1.00 0.00 235 PRO A N 2
ATOM 1663 C CA . PRO A 1 14 ? 17.385 41.176 35.665 1.00 0.00 235 PRO A CA 2
ATOM 1664 C C . PRO A 1 14 ? 18.740 40.822 36.262 1.00 0.00 235 PRO A C 2
ATOM 1665 O O . PRO A 1 14 ? 18.975 40.797 37.471 1.00 0.00 235 PRO A O 2
ATOM 1676 N N . ALA A 1 15 ? 19.596 40.558 35.303 1.00 0.00 236 ALA A N 2
ATOM 1677 C CA . ALA A 1 15 ? 20.986 40.171 35.426 1.00 0.00 236 ALA A CA 2
ATOM 1678 C C . ALA A 1 15 ? 21.886 41.298 35.911 1.00 0.00 236 ALA A C 2
ATOM 1679 O O . ALA A 1 15 ? 23.106 41.168 35.842 1.00 0.00 236 ALA A O 2
ATOM 1686 N N . ILE A 1 16 ? 21.322 42.460 36.127 1.00 0.00 237 ILE A N 2
ATOM 1687 C CA . ILE A 1 16 ? 22.118 43.644 36.438 1.00 0.00 237 ILE A CA 2
ATOM 1688 C C . ILE A 1 16 ? 22.894 43.547 37.754 1.00 0.00 237 ILE A C 2
ATOM 1689 O O . ILE A 1 16 ? 24.061 43.932 37.829 1.00 0.00 237 ILE A O 2
ATOM 1705 N N . SER A 1 17 ? 22.220 43.022 38.797 1.00 0.00 238 SER A N 2
ATOM 1706 C CA . SER A 1 17 ? 22.849 42.854 40.106 1.00 0.00 238 SER A CA 2
ATOM 1707 C C . SER A 1 17 ? 23.863 41.683 40.159 1.00 0.00 238 SER A C 2
ATOM 1708 O O . SER A 1 17 ? 23.845 40.796 39.312 1.00 0.00 238 SER A O 2
ATOM 1716 N N . ALA A 1 18 ? 24.716 41.726 41.193 1.00 0.00 239 ALA A N 2
ATOM 1717 C CA . ALA A 1 18 ? 25.796 40.736 41.488 1.00 0.00 239 ALA A CA 2
ATOM 1718 C C . ALA A 1 18 ? 25.381 39.262 41.701 1.00 0.00 239 ALA A C 2
ATOM 1719 O O . ALA A 1 18 ? 26.025 38.342 41.217 1.00 0.00 239 ALA A O 2
ATOM 1726 N N . LYS A 1 19 ? 24.268 39.064 42.458 1.00 0.00 240 LYS A N 2
ATOM 1727 C CA . LYS A 1 19 ? 23.738 37.713 42.748 1.00 0.00 240 LYS A CA 2
ATOM 1728 C C . LYS A 1 19 ? 23.259 36.950 41.516 1.00 0.00 240 LYS A C 2
ATOM 1729 O O . LYS A 1 19 ? 23.500 35.750 41.400 1.00 0.00 240 LYS A O 2
ATOM 1748 N N . ILE A 1 20 ? 22.581 37.628 40.600 1.00 0.00 241 ILE A N 2
ATOM 1749 C CA . ILE A 1 20 ? 22.090 36.953 39.387 1.00 0.00 241 ILE A CA 2
ATOM 1750 C C . ILE A 1 20 ? 22.944 37.476 38.255 1.00 0.00 241 ILE A C 2
ATOM 1751 O O . ILE A 1 20 ? 23.202 38.667 38.078 1.00 0.00 241 ILE A O 2
ATOM 1767 N N . ALA A 1 21 ? 23.351 36.476 37.514 1.00 0.00 242 ALA A N 2
ATOM 1768 C CA . ALA A 1 21 ? 24.188 36.532 36.353 1.00 0.00 242 ALA A CA 2
ATOM 1769 C C . ALA A 1 21 ? 23.517 35.787 35.206 1.00 0.00 242 ALA A C 2
ATOM 1770 O O . ALA A 1 21 ? 22.542 35.086 35.458 1.00 0.00 242 ALA A O 2
ATOM 1777 N N . ASP A 1 22 ? 24.015 35.939 33.948 1.00 0.00 243 ASP A N 2
ATOM 1778 C CA . ASP A 1 22 ? 23.411 35.266 32.782 1.00 0.00 243 ASP A CA 2
ATOM 1779 C C . ASP A 1 22 ? 23.502 33.780 32.969 1.00 0.00 243 ASP A C 2
ATOM 1780 O O . ASP A 1 22 ? 22.597 33.017 32.641 1.00 0.00 243 ASP A O 2
ATOM 1789 N N . ILE A 1 23 ? 24.620 33.423 33.500 1.00 0.00 244 ILE A N 2
ATOM 1790 C CA . ILE A 1 23 ? 24.971 32.079 33.768 1.00 0.00 244 ILE A CA 2
ATOM 1791 C C . ILE A 1 23 ? 25.569 32.101 35.142 1.00 0.00 244 ILE A C 2
ATOM 1792 O O . ILE A 1 23 ? 26.786 32.067 35.319 1.00 0.00 244 ILE A O 2
ATOM 1808 N N . PRO A 1 24 ? 24.708 32.156 36.117 1.00 0.00 245 PRO A N 2
ATOM 1809 C CA . PRO A 1 24 ? 25.107 32.195 37.509 1.00 0.00 245 PRO A CA 2
ATOM 1810 C C . PRO A 1 24 ? 25.213 30.831 38.196 1.00 0.00 245 PRO A C 2
ATOM 1811 O O . PRO A 1 24 ? 24.701 29.832 37.704 1.00 0.00 245 PRO A O 2
ATOM 1822 N N . PRO A 1 25 ? 25.900 30.804 39.370 1.00 0.00 246 PRO A N 2
ATOM 1823 C CA . PRO A 1 25 ? 26.098 29.609 40.182 1.00 0.00 246 PRO A CA 2
ATOM 1824 C C . PRO A 1 25 ? 24.853 29.167 40.937 1.00 0.00 246 PRO A C 2
ATOM 1825 O O . PRO A 1 25 ? 24.062 30.003 41.378 1.00 0.00 246 PRO A O 2
ATOM 1836 N N . ASP A 1 26 ? 24.672 27.866 41.088 1.00 0.00 247 ASP A N 2
ATOM 1837 C CA . ASP A 1 26 ? 23.529 27.336 41.794 1.00 0.00 247 ASP A CA 2
ATOM 1838 C C . ASP A 1 26 ? 23.972 26.404 42.910 1.00 0.00 247 ASP A C 2
ATOM 1839 O O . ASP A 1 26 ? 25.132 25.998 42.975 1.00 0.00 247 ASP A O 2
ATOM 1848 N N . GLU A 1 27 ? 23.032 26.068 43.782 1.00 0.00 248 GLU A N 2
ATOM 1849 C CA . GLU A 1 27 ? 23.309 25.174 44.897 1.00 0.00 248 GLU A CA 2
ATOM 1850 C C . GLU A 1 27 ? 23.662 23.802 44.343 1.00 0.00 248 GLU A C 2
ATOM 1851 O O . GLU A 1 27 ? 24.383 23.019 44.961 1.00 0.00 248 GLU A O 2
ATOM 1863 N N . TYR A 1 28 ? 23.133 23.544 43.151 1.00 0.00 249 TYR A N 2
ATOM 1864 C CA . TYR A 1 28 ? 23.336 22.293 42.441 1.00 0.00 249 TYR A CA 2
ATOM 1865 C C . TYR A 1 28 ? 24.195 22.483 41.212 1.00 0.00 249 TYR A C 2
ATOM 1866 O O . TYR A 1 28 ? 24.010 23.436 40.453 1.00 0.00 249 TYR A O 2
ATOM 1884 N N . SER A 1 29 ? 25.137 21.570 41.010 1.00 0.00 250 SER A N 2
ATOM 1885 C CA . SER A 1 29 ? 26.017 21.665 39.872 1.00 0.00 250 SER A CA 2
ATOM 1886 C C . SER A 1 29 ? 25.262 21.409 38.568 1.00 0.00 250 SER A C 2
ATOM 1887 O O . SER A 1 29 ? 24.336 20.602 38.513 1.00 0.00 250 SER A O 2
ATOM 1895 N N . TRP A 1 30 ? 25.663 22.132 37.531 1.00 0.00 251 TRP A N 2
ATOM 1896 C CA . TRP A 1 30 ? 25.040 22.041 36.214 1.00 0.00 251 TRP A CA 2
ATOM 1897 C C . TRP A 1 30 ? 26.101 21.799 35.156 1.00 0.00 251 TRP A C 2
ATOM 1898 O O . TRP A 1 30 ? 27.239 22.242 35.311 1.00 0.00 251 TRP A O 2
ATOM 1919 N N . ARG A 1 31 ? 25.742 21.105 34.089 1.00 0.00 252 ARG A N 2
ATOM 1920 C CA . ARG A 1 31 ? 26.694 20.855 33.029 1.00 0.00 252 ARG A CA 2
ATOM 1921 C C . ARG A 1 31 ? 26.154 21.543 31.824 1.00 0.00 252 ARG A C 2
ATOM 1922 O O . ARG A 1 31 ? 24.970 21.521 31.585 1.00 0.00 252 ARG A O 2
ATOM 1943 N N . LYS A 1 32 ? 27.002 22.116 31.041 1.00 0.00 253 LYS A N 2
ATOM 1944 C CA . LYS A 1 32 ? 26.530 22.776 29.854 1.00 0.00 253 LYS A CA 2
ATOM 1945 C C . LYS A 1 32 ? 26.937 22.189 28.514 1.00 0.00 253 LYS A C 2
ATOM 1946 O O . LYS A 1 32 ? 28.091 21.837 28.262 1.00 0.00 253 LYS A O 2
ATOM 1965 N N . TYR A 1 33 ? 25.919 22.100 27.678 1.00 0.00 254 TYR A N 2
ATOM 1966 C CA . TYR A 1 33 ? 26.004 21.571 26.343 1.00 0.00 254 TYR A CA 2
ATOM 1967 C C . TYR A 1 33 ? 26.023 22.773 25.382 1.00 0.00 254 TYR A C 2
ATOM 1968 O O . TYR A 1 33 ? 26.067 23.929 25.803 1.00 0.00 254 TYR A O 2
ATOM 1986 N N . GLY A 1 34 ? 26.085 22.507 24.087 1.00 0.00 255 GLY A N 2
ATOM 1987 C CA . GLY A 1 34 ? 26.165 23.600 23.124 1.00 0.00 255 GLY A CA 2
ATOM 1988 C C . GLY A 1 34 ? 24.927 24.489 23.073 1.00 0.00 255 GLY A C 2
ATOM 1989 O O . GLY A 1 34 ? 23.936 24.218 23.750 1.00 0.00 255 GLY A O 2
ATOM 1993 N N . GLN A 1 35 ? 24.984 25.542 22.248 1.00 0.00 256 GLN A N 2
ATOM 1994 C CA . GLN A 1 35 ? 23.872 26.473 22.097 1.00 0.00 256 GLN A CA 2
ATOM 1995 C C . GLN A 1 35 ? 23.311 26.457 20.673 1.00 0.00 256 GLN A C 2
ATOM 1996 O O . GLN A 1 35 ? 24.014 26.104 19.727 1.00 0.00 256 GLN A O 2
ATOM 2010 N N . LYS A 1 36 ? 22.051 26.862 20.532 1.00 0.00 257 LYS A N 2
ATOM 2011 C CA . LYS A 1 36 ? 21.387 26.903 19.216 1.00 0.00 257 LYS A CA 2
ATOM 2012 C C . LYS A 1 36 ? 20.668 28.236 18.942 1.00 0.00 257 LYS A C 2
ATOM 2013 O O . LYS A 1 36 ? 19.751 28.623 19.662 1.00 0.00 257 LYS A O 2
ATOM 2032 N N . PRO A 1 37 ? 21.165 29.013 17.954 1.00 0.00 258 PRO A N 2
ATOM 2033 C CA . PRO A 1 37 ? 20.598 30.310 17.588 1.00 0.00 258 PRO A CA 2
ATOM 2034 C C . PRO A 1 37 ? 19.077 30.259 17.326 1.00 0.00 258 PRO A C 2
ATOM 2035 O O . PRO A 1 37 ? 18.565 29.281 16.779 1.00 0.00 258 PRO A O 2
ATOM 2046 N N . ILE A 1 38 ? 18.374 31.322 17.723 1.00 0.00 259 ILE A N 2
ATOM 2047 C CA . ILE A 1 38 ? 16.914 31.433 17.552 1.00 0.00 259 ILE A CA 2
ATOM 2048 C C . ILE A 1 38 ? 16.670 32.434 16.433 1.00 0.00 259 ILE A C 2
ATOM 2049 O O . ILE A 1 38 ? 17.148 33.560 16.548 1.00 0.00 259 ILE A O 2
ATOM 2065 N N . LYS A 1 39 ? 15.968 32.091 15.338 1.00 0.00 260 LYS A N 2
ATOM 2066 C CA . LYS A 1 39 ? 15.831 33.126 14.323 1.00 0.00 260 LYS A CA 2
ATOM 2067 C C . LYS A 1 39 ? 14.798 34.174 14.724 1.00 0.00 260 LYS A C 2
ATOM 2068 O O . LYS A 1 39 ? 13.701 33.893 15.209 1.00 0.00 260 LYS A O 2
ATOM 2087 N N . GLY A 1 40 ? 15.239 35.386 14.488 1.00 0.00 261 GLY A N 2
ATOM 2088 C CA . GLY A 1 40 ? 14.544 36.624 14.730 1.00 0.00 261 GLY A CA 2
ATOM 2089 C C . GLY A 1 40 ? 14.781 37.064 16.156 1.00 0.00 261 GLY A C 2
ATOM 2090 O O . GLY A 1 40 ? 14.377 38.157 16.527 1.00 0.00 261 GLY A O 2
ATOM 2094 N N . SER A 1 41 ? 15.433 36.248 16.954 1.00 0.00 262 SER A N 2
ATOM 2095 C CA . SER A 1 41 ? 15.704 36.598 18.327 1.00 0.00 262 SER A CA 2
ATOM 2096 C C . SER A 1 41 ? 17.178 36.453 18.611 1.00 0.00 262 SER A C 2
ATOM 2097 O O . SER A 1 41 ? 17.624 35.306 18.659 1.00 0.00 262 SER A O 2
ATOM 2105 N N . PRO A 1 42 ? 18.020 37.473 18.796 1.00 0.00 263 PRO A N 2
ATOM 2106 C CA . PRO A 1 42 ? 19.376 37.113 19.061 1.00 0.00 263 PRO A CA 2
ATOM 2107 C C . PRO A 1 42 ? 19.486 36.804 20.531 1.00 0.00 263 PRO A C 2
ATOM 2108 O O . PRO A 1 42 ? 19.429 37.674 21.402 1.00 0.00 263 PRO A O 2
ATOM 2119 N N . HIS A 1 43 ? 19.647 35.525 20.750 1.00 0.00 264 HIS A N 2
ATOM 2120 C CA . HIS A 1 43 ? 19.790 34.919 22.067 1.00 0.00 264 HIS A CA 2
ATOM 2121 C C . HIS A 1 43 ? 19.751 33.396 21.934 1.00 0.00 264 HIS A C 2
ATOM 2122 O O . HIS A 1 43 ? 18.679 32.800 22.006 1.00 0.00 264 HIS A O 2
ATOM 2137 N N . PRO A 1 44 ? 20.901 32.738 21.715 1.00 0.00 265 PRO A N 2
ATOM 2138 C CA . PRO A 1 44 ? 20.946 31.289 21.557 1.00 0.00 265 PRO A CA 2
ATOM 2139 C C . PRO A 1 44 ? 20.393 30.512 22.750 1.00 0.00 265 PRO A C 2
ATOM 2140 O O . PRO A 1 44 ? 20.609 30.912 23.895 1.00 0.00 265 PRO A O 2
ATOM 2151 N N . ARG A 1 45 ? 19.687 29.403 22.510 1.00 0.00 266 ARG A N 2
ATOM 2152 C CA . ARG A 1 45 ? 19.155 28.635 23.629 1.00 0.00 266 ARG A CA 2
ATOM 2153 C C . ARG A 1 45 ? 20.227 27.650 24.002 1.00 0.00 266 ARG A C 2
ATOM 2154 O O . ARG A 1 45 ? 20.730 26.917 23.147 1.00 0.00 266 ARG A O 2
ATOM 2175 N N . GLY A 1 46 ? 20.564 27.628 25.268 1.00 0.00 267 GLY A N 2
ATOM 2176 C CA . GLY A 1 46 ? 21.605 26.702 25.714 1.00 0.00 267 GLY A CA 2
ATOM 2177 C C . GLY A 1 46 ? 21.067 25.433 26.329 1.00 0.00 267 GLY A C 2
ATOM 2178 O O . GLY A 1 46 ? 20.148 25.489 27.119 1.00 0.00 267 GLY A O 2
ATOM 2182 N N . TYR A 1 47 ? 21.705 24.295 26.067 1.00 0.00 268 TYR A N 2
ATOM 2183 C CA . TYR A 1 47 ? 21.270 23.062 26.684 1.00 0.00 268 TYR A CA 2
ATOM 2184 C C . TYR A 1 47 ? 22.153 22.747 27.859 1.00 0.00 268 TYR A C 2
ATOM 2185 O O . TYR A 1 47 ? 23.365 22.886 27.756 1.00 0.00 268 TYR A O 2
ATOM 2203 N N . TYR A 1 48 ? 21.530 22.344 28.967 1.00 0.00 269 TYR A N 2
ATOM 2204 C CA . TYR A 1 48 ? 22.251 22.029 30.197 1.00 0.00 269 TYR A CA 2
ATOM 2205 C C . TYR A 1 48 ? 21.671 20.774 30.808 1.00 0.00 269 TYR A C 2
ATOM 2206 O O . TYR A 1 48 ? 20.466 20.528 30.786 1.00 0.00 269 TYR A O 2
ATOM 2224 N N . LYS A 1 49 ? 22.569 19.996 31.335 1.00 0.00 270 LYS A N 2
ATOM 2225 C CA . LYS A 1 49 ? 22.264 18.732 31.951 1.00 0.00 270 LYS A CA 2
ATOM 2226 C C . LYS A 1 49 ? 22.480 18.940 33.446 1.00 0.00 270 LYS A C 2
ATOM 2227 O O . LYS A 1 49 ? 23.304 19.790 33.832 1.00 0.00 270 LYS A O 2
ATOM 2246 N N . CYS A 1 50 ? 21.778 18.164 34.283 1.00 0.00 271 CYS A N 2
ATOM 2247 C CA . CYS A 1 50 ? 21.932 18.275 35.739 1.00 0.00 271 CYS A CA 2
ATOM 2248 C C . CYS A 1 50 ? 22.949 17.341 36.360 1.00 0.00 271 CYS A C 2
ATOM 2249 O O . CYS A 1 50 ? 22.841 16.124 36.234 1.00 0.00 271 CYS A O 2
ATOM 2256 N N . SER A 1 51 ? 23.946 17.912 37.029 1.00 0.00 272 SER A N 2
ATOM 2257 C CA . SER A 1 51 ? 24.952 17.079 37.642 1.00 0.00 272 SER A CA 2
ATOM 2258 C C . SER A 1 51 ? 24.925 17.417 39.125 1.00 0.00 272 SER A C 2
ATOM 2259 O O . SER A 1 51 ? 24.947 18.581 39.529 1.00 0.00 272 SER A O 2
ATOM 2267 N N . THR A 1 52 ? 24.838 16.368 39.926 1.00 0.00 273 THR A N 2
ATOM 2268 C CA . THR A 1 52 ? 24.801 16.470 41.361 1.00 0.00 273 THR A CA 2
ATOM 2269 C C . THR A 1 52 ? 24.953 15.103 41.979 1.00 0.00 273 THR A C 2
ATOM 2270 O O . THR A 1 52 ? 25.964 14.764 42.600 1.00 0.00 273 THR A O 2
ATOM 2281 N N . PHE A 1 53 ? 23.896 14.334 41.783 1.00 0.00 274 PHE A N 2
ATOM 2282 C CA . PHE A 1 53 ? 23.802 12.962 42.286 1.00 0.00 274 PHE A CA 2
ATOM 2283 C C . PHE A 1 53 ? 23.074 12.132 41.240 1.00 0.00 274 PHE A C 2
ATOM 2284 O O . PHE A 1 53 ? 22.042 12.574 40.732 1.00 0.00 274 PHE A O 2
ATOM 2301 N N . ARG A 1 54 ? 23.575 10.946 40.866 1.00 0.00 275 ARG A N 2
ATOM 2302 C CA . ARG A 1 54 ? 22.842 10.217 39.855 1.00 0.00 275 ARG A CA 2
ATOM 2303 C C . ARG A 1 54 ? 21.521 9.627 40.331 1.00 0.00 275 ARG A C 2
ATOM 2304 O O . ARG A 1 54 ? 21.312 9.307 41.499 1.00 0.00 275 ARG A O 2
ATOM 2325 N N . GLY A 1 55 ? 20.649 9.514 39.355 1.00 0.00 276 GLY A N 2
ATOM 2326 C CA . GLY A 1 55 ? 19.310 8.989 39.479 1.00 0.00 276 GLY A CA 2
ATOM 2327 C C . GLY A 1 55 ? 18.388 10.121 39.140 1.00 0.00 276 GLY A C 2
ATOM 2328 O O . GLY A 1 55 ? 17.198 9.900 38.920 1.00 0.00 276 GLY A O 2
ATOM 2332 N N . CYS A 1 56 ? 18.898 11.336 39.086 1.00 0.00 277 CYS A N 2
ATOM 2333 C CA . CYS A 1 56 ? 18.033 12.448 38.758 1.00 0.00 277 CYS A CA 2
ATOM 2334 C C . CYS A 1 56 ? 17.637 12.533 37.296 1.00 0.00 277 CYS A C 2
ATOM 2335 O O . CYS A 1 56 ? 18.499 12.696 36.431 1.00 0.00 277 CYS A O 2
ATOM 2342 N N . PRO A 1 57 ? 16.344 12.427 36.979 1.00 0.00 278 PRO A N 2
ATOM 2343 C CA . PRO A 1 57 ? 15.895 12.514 35.610 1.00 0.00 278 PRO A CA 2
ATOM 2344 C C . PRO A 1 57 ? 15.596 13.998 35.407 1.00 0.00 278 PRO A C 2
ATOM 2345 O O . PRO A 1 57 ? 14.630 14.466 35.994 1.00 0.00 278 PRO A O 2
ATOM 2356 N N . ALA A 1 58 ? 16.377 14.723 34.619 1.00 0.00 279 ALA A N 2
ATOM 2357 C CA . ALA A 1 58 ? 16.137 16.175 34.384 1.00 0.00 279 ALA A CA 2
ATOM 2358 C C . ALA A 1 58 ? 17.206 16.819 33.518 1.00 0.00 279 ALA A C 2
ATOM 2359 O O . ALA A 1 58 ? 18.402 16.532 33.617 1.00 0.00 279 ALA A O 2
ATOM 2366 N N . ARG A 1 59 ? 16.711 17.701 32.672 1.00 0.00 280 ARG A N 2
ATOM 2367 C CA . ARG A 1 59 ? 17.493 18.459 31.716 1.00 0.00 280 ARG A CA 2
ATOM 2368 C C . ARG A 1 59 ? 16.917 19.864 31.713 1.00 0.00 280 ARG A C 2
ATOM 2369 O O . ARG A 1 59 ? 15.737 20.038 32.017 1.00 0.00 280 ARG A O 2
ATOM 2390 N N . LYS A 1 60 ? 17.706 20.870 31.383 1.00 0.00 281 LYS A N 2
ATOM 2391 C CA . LYS A 1 60 ? 17.152 22.216 31.333 1.00 0.00 281 LYS A CA 2
ATOM 2392 C C . LYS A 1 60 ? 17.764 23.064 30.239 1.00 0.00 281 LYS A C 2
ATOM 2393 O O . LYS A 1 60 ? 18.850 22.787 29.734 1.00 0.00 281 LYS A O 2
ATOM 2412 N N . HIS A 1 61 ? 17.039 24.116 29.891 1.00 0.00 282 HIS A N 2
ATOM 2413 C CA . HIS A 1 61 ? 17.477 25.050 28.875 1.00 0.00 282 HIS A CA 2
ATOM 2414 C C . HIS A 1 61 ? 17.469 26.463 29.425 1.00 0.00 282 HIS A C 2
ATOM 2415 O O . HIS A 1 61 ? 16.563 26.842 30.158 1.00 0.00 282 HIS A O 2
ATOM 2430 N N . VAL A 1 62 ? 18.486 27.224 29.066 1.00 0.00 283 VAL A N 2
ATOM 2431 C CA . VAL A 1 62 ? 18.637 28.595 29.510 1.00 0.00 283 VAL A CA 2
ATOM 2432 C C . VAL A 1 62 ? 18.442 29.532 28.343 1.00 0.00 283 VAL A C 2
ATOM 2433 O O . VAL A 1 62 ? 19.072 29.396 27.296 1.00 0.00 283 VAL A O 2
ATOM 2446 N N . GLU A 1 63 ? 17.549 30.477 28.534 1.00 0.00 284 GLU A N 2
ATOM 2447 C CA . GLU A 1 63 ? 17.222 31.426 27.516 1.00 0.00 284 GLU A CA 2
ATOM 2448 C C . GLU A 1 63 ? 16.988 32.779 28.143 1.00 0.00 284 GLU A C 2
ATOM 2449 O O . GLU A 1 63 ? 16.808 32.891 29.342 1.00 0.00 284 GLU A O 2
ATOM 2461 N N . ARG A 1 64 ? 17.052 33.806 27.336 1.00 0.00 285 ARG A N 2
ATOM 2462 C CA . ARG A 1 64 ? 16.892 35.139 27.783 1.00 0.00 285 ARG A CA 2
ATOM 2463 C C . ARG A 1 64 ? 15.662 35.795 27.171 1.00 0.00 285 ARG A C 2
ATOM 2464 O O . ARG A 1 64 ? 15.322 35.543 26.016 1.00 0.00 285 ARG A O 2
ATOM 2485 N N . ALA A 1 65 ? 14.997 36.638 27.954 1.00 0.00 286 ALA A N 2
ATOM 2486 C CA . ALA A 1 65 ? 13.815 37.321 27.479 1.00 0.00 286 ALA A CA 2
ATOM 2487 C C . ALA A 1 65 ? 14.193 38.348 26.439 1.00 0.00 286 ALA A C 2
ATOM 2488 O O . ALA A 1 65 ? 15.011 39.255 26.701 1.00 0.00 286 ALA A O 2
ATOM 2495 N N . LEU A 1 66 ? 13.578 38.159 25.274 1.00 0.00 287 LEU A N 2
ATOM 2496 C CA . LEU A 1 66 ? 13.751 38.985 24.108 1.00 0.00 287 LEU A CA 2
ATOM 2497 C C . LEU A 1 66 ? 13.154 40.359 24.330 1.00 0.00 287 LEU A C 2
ATOM 2498 O O . LEU A 1 66 ? 13.734 41.377 23.946 1.00 0.00 287 LEU A O 2
ATOM 2514 N N . ASP A 1 67 ? 11.984 40.371 24.958 1.00 0.00 288 ASP A N 2
ATOM 2515 C CA . ASP A 1 67 ? 11.272 41.616 25.215 1.00 0.00 288 ASP A CA 2
ATOM 2516 C C . ASP A 1 67 ? 12.155 42.441 26.112 1.00 0.00 288 ASP A C 2
ATOM 2517 O O . ASP A 1 67 ? 12.404 43.628 25.898 1.00 0.00 288 ASP A O 2
ATOM 2526 N N . ASP A 1 68 ? 12.612 41.749 27.134 1.00 0.00 289 ASP A N 2
ATOM 2527 C CA . ASP A 1 68 ? 13.465 42.296 28.159 1.00 0.00 289 ASP A CA 2
ATOM 2528 C C . ASP A 1 68 ? 14.764 41.511 28.072 1.00 0.00 289 ASP A C 2
ATOM 2529 O O . ASP A 1 68 ? 14.849 40.421 28.609 1.00 0.00 289 ASP A O 2
ATOM 2538 N N . PRO A 1 69 ? 15.804 42.057 27.423 1.00 0.00 290 PRO A N 2
ATOM 2539 C CA . PRO A 1 69 ? 17.097 41.367 27.288 1.00 0.00 290 PRO A CA 2
ATOM 2540 C C . PRO A 1 69 ? 17.725 41.137 28.641 1.00 0.00 290 PRO A C 2
ATOM 2541 O O . PRO A 1 69 ? 18.461 40.175 28.863 1.00 0.00 290 PRO A O 2
ATOM 2552 N N . ALA A 1 70 ? 17.413 42.049 29.535 1.00 0.00 291 ALA A N 2
ATOM 2553 C CA . ALA A 1 70 ? 17.888 42.000 30.892 1.00 0.00 291 ALA A CA 2
ATOM 2554 C C . ALA A 1 70 ? 17.355 40.804 31.677 1.00 0.00 291 ALA A C 2
ATOM 2555 O O . ALA A 1 70 ? 18.083 40.286 32.525 1.00 0.00 291 ALA A O 2
ATOM 2562 N N . MET A 1 71 ? 16.118 40.334 31.443 1.00 0.00 292 MET A N 2
ATOM 2563 C CA . MET A 1 71 ? 15.664 39.204 32.221 1.00 0.00 292 MET A CA 2
ATOM 2564 C C . MET A 1 71 ? 15.996 37.842 31.633 1.00 0.00 292 MET A C 2
ATOM 2565 O O . MET A 1 71 ? 16.314 37.740 30.459 1.00 0.00 292 MET A O 2
ATOM 2579 N N . LEU A 1 72 ? 16.047 36.829 32.529 1.00 0.00 293 LEU A N 2
ATOM 2580 C CA . LEU A 1 72 ? 16.435 35.475 32.190 1.00 0.00 293 LEU A CA 2
ATOM 2581 C C . LEU A 1 72 ? 15.263 34.520 32.211 1.00 0.00 293 LEU A C 2
ATOM 2582 O O . LEU A 1 72 ? 14.378 34.661 33.011 1.00 0.00 293 LEU A O 2
ATOM 2598 N N . ILE A 1 73 ? 15.266 33.585 31.269 1.00 0.00 294 ILE A N 2
ATOM 2599 C CA . ILE A 1 73 ? 14.204 32.598 31.115 1.00 0.00 294 ILE A CA 2
ATOM 2600 C C . ILE A 1 73 ? 14.736 31.189 31.337 1.00 0.00 294 ILE A C 2
ATOM 2601 O O . ILE A 1 73 ? 15.761 30.833 30.752 1.00 0.00 294 ILE A O 2
ATOM 2617 N N . VAL A 1 74 ? 14.131 30.394 32.202 1.00 0.00 295 VAL A N 2
ATOM 2618 C CA . VAL A 1 74 ? 14.710 29.082 32.390 1.00 0.00 295 VAL A CA 2
ATOM 2619 C C . VAL A 1 74 ? 13.600 28.068 32.281 1.00 0.00 295 VAL A C 2
ATOM 2620 O O . VAL A 1 74 ? 12.498 28.243 32.804 1.00 0.00 295 VAL A O 2
ATOM 2633 N N . THR A 1 75 ? 13.886 27.021 31.537 1.00 0.00 296 THR A N 2
ATOM 2634 C CA . THR A 1 75 ? 12.919 25.977 31.319 1.00 0.00 296 THR A CA 2
ATOM 2635 C C . THR A 1 75 ? 13.479 24.691 31.892 1.00 0.00 296 THR A C 2
ATOM 2636 O O . THR A 1 75 ? 14.623 24.325 31.624 1.00 0.00 296 THR A O 2
ATOM 2647 N N . TYR A 1 76 ? 12.681 24.026 32.703 1.00 0.00 297 TYR A N 2
ATOM 2648 C CA . TYR A 1 76 ? 13.110 22.791 33.330 1.00 0.00 297 TYR A CA 2
ATOM 2649 C C . TYR A 1 76 ? 12.254 21.627 32.858 1.00 0.00 297 TYR A C 2
ATOM 2650 O O . TYR A 1 76 ? 11.042 21.772 32.678 1.00 0.00 297 TYR A O 2
ATOM 2668 N N . GLU A 1 77 ? 12.911 20.485 32.660 1.00 0.00 298 GLU A N 2
ATOM 2669 C CA . GLU A 1 77 ? 12.250 19.266 32.214 1.00 0.00 298 GLU A CA 2
ATOM 2670 C C . GLU A 1 77 ? 12.585 18.176 33.214 1.00 0.00 298 GLU A C 2
ATOM 2671 O O . GLU A 1 77 ? 13.742 18.065 33.623 1.00 0.00 298 GLU A O 2
ATOM 2683 N N . GLY A 1 78 ? 11.618 17.362 33.622 1.00 0.00 299 GLY A N 2
ATOM 2684 C CA . GLY A 1 78 ? 11.962 16.334 34.570 1.00 0.00 299 GLY A CA 2
ATOM 2685 C C . GLY A 1 78 ? 11.922 16.936 35.930 1.00 0.00 299 GLY A C 2
ATOM 2686 O O . GLY A 1 78 ? 11.452 18.064 36.087 1.00 0.00 299 GLY A O 2
ATOM 2690 N N . GLU A 1 79 ? 12.387 16.229 36.916 1.00 0.00 300 GLU A N 2
ATOM 2691 C CA . GLU A 1 79 ? 12.348 16.772 38.237 1.00 0.00 300 GLU A CA 2
ATOM 2692 C C . GLU A 1 79 ? 13.602 16.386 38.987 1.00 0.00 300 GLU A C 2
ATOM 2693 O O . GLU A 1 79 ? 14.290 15.432 38.648 1.00 0.00 300 GLU A O 2
ATOM 2705 N N . HIS A 1 80 ? 13.857 17.144 40.031 1.00 0.00 301 HIS A N 2
ATOM 2706 C CA . HIS A 1 80 ? 15.005 16.942 40.880 1.00 0.00 301 HIS A CA 2
ATOM 2707 C C . HIS A 1 80 ? 14.644 16.187 42.143 1.00 0.00 301 HIS A C 2
ATOM 2708 O O . HIS A 1 80 ? 13.630 16.471 42.779 1.00 0.00 301 HIS A O 2
ATOM 2722 N N . ARG A 1 81 ? 15.480 15.224 42.505 1.00 0.00 302 ARG A N 2
ATOM 2723 C CA . ARG A 1 81 ? 15.237 14.441 43.703 1.00 0.00 302 ARG A CA 2
ATOM 2724 C C . ARG A 1 81 ? 16.231 14.905 44.748 1.00 0.00 302 ARG A C 2
ATOM 2725 O O . ARG A 1 81 ? 16.330 14.320 45.825 1.00 0.00 302 ARG A O 2
ATOM 2746 N N . HIS A 1 82 ? 16.950 15.973 44.428 1.00 0.00 303 HIS A N 2
ATOM 2747 C CA . HIS A 1 82 ? 17.936 16.510 45.349 1.00 0.00 303 HIS A CA 2
ATOM 2748 C C . HIS A 1 82 ? 17.337 17.352 46.463 1.00 0.00 303 HIS A C 2
ATOM 2749 O O . HIS A 1 82 ? 16.737 18.404 46.250 1.00 0.00 303 HIS A O 2
ATOM 2763 N N . ASN A 1 83 ? 17.535 16.833 47.656 1.00 0.00 304 ASN A N 2
ATOM 2764 C CA . ASN A 1 83 ? 17.072 17.420 48.898 1.00 0.00 304 ASN A CA 2
ATOM 2765 C C . ASN A 1 83 ? 18.294 17.993 49.582 1.00 0.00 304 ASN A C 2
ATOM 2766 O O . ASN A 1 83 ? 19.310 17.305 49.664 1.00 0.00 304 ASN A O 2
ATOM 2777 N N . GLN A 1 84 ? 18.247 19.248 50.022 1.00 0.00 305 GLN A N 2
ATOM 2778 C CA . GLN A 1 84 ? 19.416 19.844 50.659 1.00 0.00 305 GLN A CA 2
ATOM 2779 C C . GLN A 1 84 ? 19.724 19.073 51.964 1.00 0.00 305 GLN A C 2
ATOM 2780 O O . GLN A 1 84 ? 20.878 18.763 52.244 1.00 0.00 305 GLN A O 2
ATOM 2794 N N . SER A 1 85 ? 18.710 18.724 52.741 1.00 0.00 306 SER A N 2
ATOM 2795 C CA . SER A 1 85 ? 18.930 17.962 53.992 1.00 0.00 306 SER A CA 2
ATOM 2796 C C . SER A 1 85 ? 19.591 16.583 53.722 1.00 0.00 306 SER A C 2
ATOM 2797 O O . SER A 1 85 ? 20.518 16.232 54.440 1.00 0.00 306 SER A O 2
ATOM 2805 N N . ALA A 1 86 ? 19.141 15.817 52.677 1.00 0.00 307 ALA A N 2
ATOM 2806 C CA . ALA A 1 86 ? 19.757 14.494 52.352 1.00 0.00 307 ALA A CA 2
ATOM 2807 C C . ALA A 1 86 ? 21.251 14.624 51.943 1.00 0.00 307 ALA A C 2
ATOM 2808 O O . ALA A 1 86 ? 22.059 13.767 52.288 1.00 0.00 307 ALA A O 2
ATOM 2815 N N . MET A 1 87 ? 21.618 15.711 51.217 1.00 0.00 308 MET A N 2
ATOM 2816 C CA . MET A 1 87 ? 23.007 15.937 50.763 1.00 0.00 308 MET A CA 2
ATOM 2817 C C . MET A 1 87 ? 23.876 16.123 51.940 1.00 0.00 308 MET A C 2
ATOM 2818 O O . MET A 1 87 ? 24.961 15.563 52.022 1.00 0.00 308 MET A O 2
ATOM 2832 N N . LEU A 1 88 ? 23.355 16.808 52.886 1.00 0.00 309 LEU A N 2
ATOM 2833 C CA . LEU A 1 88 ? 24.092 17.009 54.048 1.00 0.00 309 LEU A CA 2
ATOM 2834 C C . LEU A 1 88 ? 24.489 15.798 54.814 1.00 0.00 309 LEU A C 2
ATOM 2835 O O . LEU A 1 88 ? 25.616 15.596 55.273 1.00 0.00 309 LEU A O 2
ATOM 2851 N N . GLU A 1 89 ? 23.383 15.112 54.755 1.00 0.00 310 GLU A N 2
ATOM 2852 C CA . GLU A 1 89 ? 22.879 13.831 55.185 1.00 0.00 310 GLU A CA 2
ATOM 2853 C C . GLU A 1 89 ? 23.984 12.700 53.656 1.00 0.00 310 GLU A C 2
ATOM 2854 O O . GLU A 1 89 ? 25.052 13.126 53.215 1.00 0.00 310 GLU A O 2
ATOM 2867 N N . SER A 1 2 ? 2.682 12.510 21.113 1.00 0.00 223 SER A N 3
ATOM 2868 C CA . SER A 1 2 ? 3.031 11.273 20.348 1.00 0.00 223 SER A CA 3
ATOM 2869 C C . SER A 1 2 ? 2.176 9.965 21.027 1.00 0.00 223 SER A C 3
ATOM 2870 O O . SER A 1 2 ? 1.089 9.649 20.534 1.00 0.00 223 SER A O 3
ATOM 2878 N N . ARG A 1 3 ? 2.309 10.416 22.471 1.00 0.00 224 ARG A N 3
ATOM 2879 C CA . ARG A 1 3 ? 1.682 10.332 23.973 1.00 0.00 224 ARG A CA 3
ATOM 2880 C C . ARG A 1 3 ? 2.112 11.889 24.443 1.00 0.00 224 ARG A C 3
ATOM 2881 O O . ARG A 1 3 ? 3.217 12.230 24.107 1.00 0.00 224 ARG A O 3
ATOM 2902 N N . LYS A 1 4 ? 1.383 12.839 25.222 1.00 0.00 225 LYS A N 3
ATOM 2903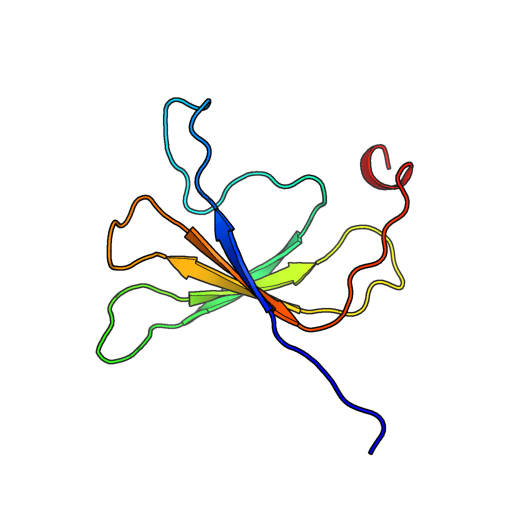 C CA . LYS A 1 4 ? 2.069 14.273 25.543 1.00 0.00 225 LYS A CA 3
ATOM 2904 C C . LYS A 1 4 ? 3.270 14.365 26.549 1.00 0.00 225 LYS A C 3
ATOM 2905 O O . LYS A 1 4 ? 3.202 13.854 27.650 1.00 0.00 225 LYS A O 3
ATOM 2924 N N . ASN A 1 5 ? 4.288 15.278 26.133 1.00 0.00 226 ASN A N 3
ATOM 2925 C CA . ASN A 1 5 ? 5.579 15.749 26.899 1.00 0.00 226 ASN A CA 3
ATOM 2926 C C . ASN A 1 5 ? 5.481 17.135 27.704 1.00 0.00 226 ASN A C 3
ATOM 2927 O O . ASN A 1 5 ? 5.421 18.203 27.110 1.00 0.00 226 ASN A O 3
ATOM 2938 N N . ARG A 1 6 ? 5.432 17.100 29.108 1.00 0.00 227 ARG A N 3
ATOM 2939 C CA . ARG A 1 6 ? 5.314 18.345 29.946 1.00 0.00 227 ARG A CA 3
ATOM 2940 C C . ARG A 1 6 ? 6.669 19.027 30.199 1.00 0.00 227 ARG A C 3
ATOM 2941 O O . ARG A 1 6 ? 7.692 18.402 30.488 1.00 0.00 227 ARG A O 3
ATOM 2962 N N . MET A 1 7 ? 6.579 20.342 30.077 1.00 0.00 228 MET A N 3
ATOM 2963 C CA . MET A 1 7 ? 7.652 21.326 30.247 1.00 0.00 228 MET A CA 3
ATOM 2964 C C . MET A 1 7 ? 7.184 22.450 31.149 1.00 0.00 228 MET A C 3
ATOM 2965 O O . MET A 1 7 ? 6.009 22.805 31.114 1.00 0.00 228 MET A O 3
ATOM 2979 N N . LYS A 1 8 ? 8.080 23.015 31.962 1.00 0.00 229 LYS A N 3
ATOM 2980 C CA . LYS A 1 8 ? 7.667 24.097 32.845 1.00 0.00 229 LYS A CA 3
ATOM 2981 C C . LYS A 1 8 ? 8.642 25.234 32.623 1.00 0.00 229 LYS A C 3
ATOM 2982 O O . LYS A 1 8 ? 9.838 25.053 32.385 1.00 0.00 229 LYS A O 3
ATOM 3001 N N . ARG A 1 9 ? 8.057 26.424 32.711 1.00 0.00 230 ARG A N 3
ATOM 3002 C CA . ARG A 1 9 ? 8.755 27.683 32.532 1.00 0.00 230 ARG A CA 3
ATOM 3003 C C . ARG A 1 9 ? 8.671 28.638 33.704 1.00 0.00 230 ARG A C 3
ATOM 3004 O O . ARG A 1 9 ? 7.610 28.946 34.245 1.00 0.00 230 ARG A O 3
ATOM 3025 N N . THR A 1 10 ? 9.860 29.087 34.053 1.00 0.00 231 THR A N 3
ATOM 3026 C CA . THR A 1 10 ? 10.106 30.002 35.140 1.00 0.00 231 THR A CA 3
ATOM 3027 C C . THR A 1 10 ? 11.025 31.113 34.665 1.00 0.00 231 THR A C 3
ATOM 3028 O O . THR A 1 10 ? 11.710 30.971 33.652 1.00 0.00 231 THR A O 3
ATOM 3039 N N . VAL A 1 11 ? 11.046 32.213 35.390 1.00 0.00 232 VAL A N 3
ATOM 3040 C CA . VAL A 1 11 ? 11.896 33.334 35.021 1.00 0.00 232 VAL A CA 3
ATOM 3041 C C . VAL A 1 11 ? 12.752 33.737 36.209 1.00 0.00 232 VAL A C 3
ATOM 3042 O O . VAL A 1 11 ? 12.378 33.510 37.360 1.00 0.00 232 VAL A O 3
ATOM 3055 N N . ARG A 1 12 ? 13.895 34.335 35.926 1.00 0.00 233 ARG A N 3
ATOM 3056 C CA . ARG A 1 12 ? 14.797 34.766 36.984 1.00 0.00 233 ARG A CA 3
ATOM 3057 C C . ARG A 1 12 ? 15.437 36.116 36.707 1.00 0.00 233 ARG A C 3
ATOM 3058 O O . ARG A 1 12 ? 15.814 36.430 35.578 1.00 0.00 233 ARG A O 3
ATOM 3079 N N . VAL A 1 13 ? 15.551 36.908 37.769 1.00 0.00 234 VAL A N 3
ATOM 3080 C CA . VAL A 1 13 ? 16.148 38.240 37.687 1.00 0.00 234 VAL A CA 3
ATOM 3081 C C . VAL A 1 13 ? 16.391 38.783 39.095 1.00 0.00 234 VAL A C 3
ATOM 3082 O O . VAL A 1 13 ? 15.753 39.754 39.503 1.00 0.00 234 VAL A O 3
ATOM 3095 N N . PRO A 1 14 ? 17.314 38.171 39.873 1.00 0.00 235 PRO A N 3
ATOM 3096 C CA . PRO A 1 14 ? 17.598 38.606 41.238 1.00 0.00 235 PRO A CA 3
ATOM 3097 C C . PRO A 1 14 ? 18.495 39.828 41.381 1.00 0.00 235 PRO A C 3
ATOM 3098 O O . PRO A 1 14 ? 19.330 40.171 40.543 1.00 0.00 235 PRO A O 3
ATOM 3109 N N . ALA A 1 15 ? 18.242 40.439 42.515 1.00 0.00 236 ALA A N 3
ATOM 3110 C CA . ALA A 1 15 ? 18.858 41.638 43.043 1.00 0.00 236 ALA A CA 3
ATOM 3111 C C . ALA A 1 15 ? 20.339 41.471 43.352 1.00 0.00 236 ALA A C 3
ATOM 3112 O O . ALA A 1 15 ? 21.068 42.462 43.365 1.00 0.00 236 ALA A O 3
ATOM 3119 N N . ILE A 1 16 ? 20.716 40.324 43.859 1.00 0.00 237 ILE A N 3
ATOM 3120 C CA . ILE A 1 16 ? 22.075 40.124 44.354 1.00 0.00 237 ILE A CA 3
ATOM 3121 C C . ILE A 1 16 ? 23.153 40.200 43.270 1.00 0.00 237 ILE A C 3
ATOM 3122 O O . ILE A 1 16 ? 24.207 40.807 43.469 1.00 0.00 237 ILE A O 3
ATOM 3138 N N . SER A 1 17 ? 22.869 39.569 42.112 1.00 0.00 238 SER A N 3
ATOM 3139 C CA . SER A 1 17 ? 23.811 39.569 40.994 1.00 0.00 238 SER A CA 3
ATOM 3140 C C . SER A 1 17 ? 23.900 40.931 40.262 1.00 0.00 238 SER A C 3
ATOM 3141 O O . SER A 1 17 ? 22.992 41.753 40.346 1.00 0.00 238 SER A O 3
ATOM 3149 N N . ALA A 1 18 ? 25.014 41.108 39.538 1.00 0.00 239 ALA A N 3
ATOM 3150 C CA . ALA A 1 18 ? 25.365 42.319 38.736 1.00 0.00 239 ALA A CA 3
ATOM 3151 C C . ALA A 1 18 ? 26.174 42.110 37.435 1.00 0.00 239 ALA A C 3
ATOM 3152 O O . ALA A 1 18 ? 25.646 42.184 36.335 1.00 0.00 239 ALA A O 3
ATOM 3159 N N . LYS A 1 19 ? 27.499 41.846 37.599 1.00 0.00 240 LYS A N 3
ATOM 3160 C CA . LYS A 1 19 ? 28.413 41.628 36.454 1.00 0.00 240 LYS A CA 3
ATOM 3161 C C . LYS A 1 19 ? 28.063 40.412 35.600 1.00 0.00 240 LYS A C 3
ATOM 3162 O O . LYS A 1 19 ? 28.150 40.474 34.375 1.00 0.00 240 LYS A O 3
ATOM 3181 N N . ILE A 1 20 ? 27.678 39.311 36.229 1.00 0.00 241 ILE A N 3
ATOM 3182 C CA . ILE A 1 20 ? 27.329 38.101 35.465 1.00 0.00 241 ILE A CA 3
ATOM 3183 C C . ILE A 1 20 ? 25.818 38.093 35.378 1.00 0.00 241 ILE A C 3
ATOM 3184 O O . ILE A 1 20 ? 25.093 37.364 36.054 1.00 0.00 241 ILE A O 3
ATOM 3200 N N . ALA A 1 21 ? 25.426 38.969 34.487 1.00 0.00 242 ALA A N 3
ATOM 3201 C CA . ALA A 1 21 ? 24.083 39.278 34.098 1.00 0.00 242 ALA A CA 3
ATOM 3202 C C . ALA A 1 21 ? 23.443 38.053 33.456 1.00 0.00 242 ALA A C 3
ATOM 3203 O O . ALA A 1 21 ? 22.269 37.807 33.711 1.00 0.00 242 ALA A O 3
ATOM 3210 N N . ASP A 1 22 ? 24.196 37.289 32.615 1.00 0.00 243 ASP A N 3
ATOM 3211 C CA . ASP A 1 22 ? 23.643 36.099 31.940 1.00 0.00 243 ASP A CA 3
ATOM 3212 C C . ASP A 1 22 ? 24.419 34.885 32.366 1.00 0.00 243 ASP A C 3
ATOM 3213 O O . ASP A 1 22 ? 25.523 34.963 32.897 1.00 0.00 243 ASP A O 3
ATOM 3222 N N . ILE A 1 23 ? 23.790 33.792 32.111 1.00 0.00 244 ILE A N 3
ATOM 3223 C CA . ILE A 1 23 ? 24.306 32.504 32.393 1.00 0.00 244 ILE A CA 3
ATOM 3224 C C . ILE A 1 23 ? 24.906 32.618 33.760 1.00 0.00 244 ILE A C 3
ATOM 3225 O O . ILE A 1 23 ? 26.123 32.580 33.941 1.00 0.00 244 ILE A O 3
ATOM 3241 N N . PRO A 1 24 ? 24.047 32.758 34.732 1.00 0.00 245 PRO A N 3
ATOM 3242 C CA . PRO A 1 24 ? 24.450 32.888 36.117 1.00 0.00 245 PRO A CA 3
ATOM 3243 C C . PRO A 1 24 ? 24.533 31.573 36.898 1.00 0.00 245 PRO A C 3
ATOM 3244 O O . PRO A 1 24 ? 24.006 30.550 36.474 1.00 0.00 245 PRO A O 3
ATOM 3255 N N . PRO A 1 25 ? 25.218 31.616 38.069 1.00 0.00 246 PRO A N 3
ATOM 3256 C CA . PRO A 1 25 ? 25.413 30.472 38.956 1.00 0.00 246 PRO A CA 3
ATOM 3257 C C . PRO A 1 25 ? 24.150 30.044 39.690 1.00 0.00 246 PRO A C 3
ATOM 3258 O O . PRO A 1 25 ? 23.322 30.881 40.045 1.00 0.00 246 PRO A O 3
ATOM 3269 N N . ASP A 1 26 ? 24.001 28.750 39.919 1.00 0.00 247 ASP A N 3
ATOM 3270 C CA . ASP A 1 26 ? 22.845 28.233 40.612 1.00 0.00 247 ASP A CA 3
ATOM 3271 C C . ASP A 1 26 ? 23.258 27.514 41.886 1.00 0.00 247 ASP A C 3
ATOM 3272 O O . ASP A 1 26 ? 24.429 27.179 42.074 1.00 0.00 247 ASP A O 3
ATOM 3281 N N . GLU A 1 27 ? 22.284 27.277 42.752 1.00 0.00 248 GLU A N 3
ATOM 3282 C CA . GLU A 1 27 ? 22.532 26.591 44.013 1.00 0.00 248 GLU A CA 3
ATOM 3283 C C . GLU A 1 27 ? 23.005 25.176 43.709 1.00 0.00 248 GLU A C 3
ATOM 3284 O O . GLU A 1 27 ? 23.775 24.576 44.458 1.00 0.00 248 GLU A O 3
ATOM 3296 N N . TYR A 1 28 ? 22.521 24.671 42.578 1.00 0.00 249 TYR A N 3
ATOM 3297 C CA . TYR A 1 28 ? 22.846 23.339 42.096 1.00 0.00 249 TYR A CA 3
ATOM 3298 C C . TYR A 1 28 ? 23.726 23.390 40.869 1.00 0.00 249 TYR A C 3
ATOM 3299 O O . TYR A 1 28 ? 23.554 24.253 40.003 1.00 0.00 249 TYR A O 3
ATOM 3317 N N . SER A 1 29 ? 24.672 22.464 40.788 1.00 0.00 250 SER A N 3
ATOM 3318 C CA . SER A 1 29 ? 25.562 22.422 39.655 1.00 0.00 250 SER A CA 3
ATOM 3319 C C . SER A 1 29 ? 24.839 21.928 38.404 1.00 0.00 250 SER A C 3
ATOM 3320 O O . SER A 1 29 ? 23.816 21.251 38.481 1.00 0.00 250 SER A O 3
ATOM 3328 N N . TRP A 1 30 ? 25.383 22.299 37.253 1.00 0.00 251 TRP A N 3
ATOM 3329 C CA . TRP A 1 30 ? 24.807 21.952 35.957 1.00 0.00 251 TRP A CA 3
ATOM 3330 C C . TRP A 1 30 ? 25.909 21.548 34.994 1.00 0.00 251 TRP A C 3
ATOM 3331 O O . TRP A 1 30 ? 27.089 21.726 35.298 1.00 0.00 251 TRP A O 3
ATOM 3352 N N . ARG A 1 31 ? 25.540 21.014 33.842 1.00 0.00 252 ARG A N 3
ATOM 3353 C CA . ARG A 1 31 ? 26.535 20.621 32.868 1.00 0.00 252 ARG A CA 3
ATOM 3354 C C . ARG A 1 31 ? 26.061 21.153 31.561 1.00 0.00 252 ARG A C 3
ATOM 3355 O O . ARG A 1 31 ? 24.898 21.065 31.249 1.00 0.00 252 ARG A O 3
ATOM 3376 N N . LYS A 1 32 ? 26.947 21.665 30.779 1.00 0.00 253 LYS A N 3
ATOM 3377 C CA . LYS A 1 32 ? 26.544 22.168 29.493 1.00 0.00 253 LYS A CA 3
ATOM 3378 C C . LYS A 1 32 ? 26.559 21.201 28.321 1.00 0.00 253 LYS A C 3
ATOM 3379 O O . LYS A 1 32 ? 27.316 20.229 28.268 1.00 0.00 253 LYS A O 3
ATOM 3398 N N . TYR A 1 33 ? 25.674 21.525 27.396 1.00 0.00 254 TYR A N 3
ATOM 3399 C CA . TYR A 1 33 ? 25.468 20.790 26.177 1.00 0.00 254 TYR A CA 3
ATOM 3400 C C . TYR A 1 33 ? 25.478 21.814 25.027 1.00 0.00 254 TYR A C 3
ATOM 3401 O O . TYR A 1 33 ? 25.726 23.003 25.230 1.00 0.00 254 TYR A O 3
ATOM 3419 N N . GLY A 1 34 ? 25.301 21.346 23.802 1.00 0.00 255 GLY A N 3
ATOM 3420 C CA . GLY A 1 34 ? 25.363 22.252 22.661 1.00 0.00 255 GLY A CA 3
ATOM 3421 C C . GLY A 1 34 ? 24.371 23.411 22.719 1.00 0.00 255 GLY A C 3
ATOM 3422 O O . GLY A 1 34 ? 23.396 23.359 23.467 1.00 0.00 255 GLY A O 3
ATOM 3426 N N . GLN A 1 35 ? 24.618 24.446 21.909 1.00 0.00 256 GLN A N 3
ATOM 3427 C CA . GLN A 1 35 ? 23.746 25.613 21.847 1.00 0.00 256 GLN A CA 3
ATOM 3428 C C . GLN A 1 35 ? 22.939 25.646 20.548 1.00 0.00 256 GLN A C 3
ATOM 3429 O O . GLN A 1 35 ? 23.359 25.088 19.535 1.00 0.00 256 GLN A O 3
ATOM 3443 N N . LYS A 1 36 ? 21.788 26.317 20.584 1.00 0.00 257 LYS A N 3
ATOM 3444 C CA . LYS A 1 36 ? 20.908 26.423 19.406 1.00 0.00 257 LYS A CA 3
ATOM 3445 C C . LYS A 1 36 ? 20.410 27.856 19.151 1.00 0.00 257 LYS A C 3
ATOM 3446 O O . LYS A 1 36 ? 19.519 28.352 19.836 1.00 0.00 257 LYS A O 3
ATOM 3465 N N . PRO A 1 37 ? 21.071 28.581 18.221 1.00 0.00 258 PRO A N 3
ATOM 3466 C CA . PRO A 1 37 ? 20.736 29.965 17.892 1.00 0.00 258 PRO A CA 3
ATOM 3467 C C . PRO A 1 37 ? 19.257 30.156 17.492 1.00 0.00 258 PRO A C 3
ATOM 3468 O O . PRO A 1 37 ? 18.673 29.306 16.820 1.00 0.00 258 PRO A O 3
ATOM 3479 N N . ILE A 1 38 ? 18.671 31.280 17.912 1.00 0.00 259 ILE A N 3
ATOM 3480 C CA . ILE A 1 38 ? 17.266 31.618 17.616 1.00 0.00 259 ILE A CA 3
ATOM 3481 C C . ILE A 1 38 ? 17.280 32.834 16.706 1.00 0.00 259 ILE A C 3
ATOM 3482 O O . ILE A 1 38 ? 17.827 33.858 17.113 1.00 0.00 259 ILE A O 3
ATOM 3498 N N . LYS A 1 39 ? 16.727 32.788 15.480 1.00 0.00 260 LYS A N 3
ATOM 3499 C CA . LYS A 1 39 ? 16.816 34.015 14.699 1.00 0.00 260 LYS A CA 3
ATOM 3500 C C . LYS A 1 39 ? 15.819 35.063 15.180 1.00 0.00 260 LYS A C 3
ATOM 3501 O O . LYS A 1 39 ? 14.686 34.788 15.579 1.00 0.00 260 LYS A O 3
ATOM 3520 N N . GLY A 1 40 ? 16.334 36.267 15.116 1.00 0.00 261 GLY A N 3
ATOM 3521 C CA . GLY A 1 40 ? 15.689 37.504 15.476 1.00 0.00 261 GLY A CA 3
ATOM 3522 C C . GLY A 1 40 ? 15.775 37.701 16.971 1.00 0.00 261 GLY A C 3
ATOM 3523 O O . GLY A 1 40 ? 15.275 38.695 17.481 1.00 0.00 261 GLY A O 3
ATOM 3527 N N . SER A 1 41 ? 16.403 36.789 17.679 1.00 0.00 262 SER A N 3
ATOM 3528 C CA . SER A 1 41 ? 16.538 36.910 19.112 1.00 0.00 262 SER A CA 3
ATOM 3529 C C . SER A 1 41 ? 17.995 36.840 19.495 1.00 0.00 262 SER A C 3
ATOM 3530 O O . SER A 1 41 ? 18.518 35.726 19.485 1.00 0.00 262 SER A O 3
ATOM 3538 N N . PRO A 1 42 ? 18.744 37.894 19.827 1.00 0.00 263 PRO A N 3
ATOM 3539 C CA . PRO A 1 42 ? 20.103 37.605 20.160 1.00 0.00 263 PRO A CA 3
ATOM 3540 C C . PRO A 1 42 ? 20.093 36.748 21.399 1.00 0.00 263 PRO A C 3
ATOM 3541 O O . PRO A 1 42 ? 19.191 36.793 22.236 1.00 0.00 263 PRO A O 3
ATOM 3552 N N . HIS A 1 43 ? 21.147 35.973 21.465 1.00 0.00 264 HIS A N 3
ATOM 3553 C CA . HIS A 1 43 ? 21.420 35.034 22.543 1.00 0.00 264 HIS A CA 3
ATOM 3554 C C . HIS A 1 43 ? 20.849 33.662 22.181 1.00 0.00 264 HIS A C 3
ATOM 3555 O O . HIS A 1 43 ? 19.647 33.537 21.960 1.00 0.00 264 HIS A O 3
ATOM 3570 N N . PRO A 1 44 ? 21.687 32.617 22.090 1.00 0.00 265 PRO A N 3
ATOM 3571 C CA . PRO A 1 44 ? 21.227 31.284 21.720 1.00 0.00 265 PRO A CA 3
ATOM 3572 C C . PRO A 1 44 ? 20.634 30.483 22.877 1.00 0.00 265 PRO A C 3
ATOM 3573 O O . PRO A 1 44 ? 20.940 30.763 24.036 1.00 0.00 265 PRO A O 3
ATOM 3584 N N . ARG A 1 45 ? 19.790 29.486 22.588 1.00 0.00 266 ARG A N 3
ATOM 3585 C CA . ARG A 1 45 ? 19.218 28.696 23.672 1.00 0.00 266 ARG A CA 3
ATOM 3586 C C . ARG A 1 45 ? 20.213 27.610 23.964 1.00 0.00 266 ARG A C 3
ATOM 3587 O O . ARG A 1 45 ? 20.596 26.852 23.069 1.00 0.00 266 ARG A O 3
ATOM 3608 N N . GLY A 1 46 ? 20.623 27.530 25.205 1.00 0.00 267 GLY A N 3
ATOM 3609 C CA . GLY A 1 46 ? 21.586 26.494 25.576 1.00 0.00 267 GLY A CA 3
ATOM 3610 C C . GLY A 1 46 ? 20.965 25.296 26.250 1.00 0.00 267 GLY A C 3
ATOM 3611 O O . GLY A 1 46 ? 20.129 25.457 27.114 1.00 0.00 267 GLY A O 3
ATOM 3615 N N . TYR A 1 47 ? 21.444 24.091 25.947 1.00 0.00 268 TYR A N 3
ATOM 3616 C CA . TYR A 1 47 ? 20.930 22.918 26.615 1.00 0.00 268 TYR A CA 3
ATOM 3617 C C . TYR A 1 47 ? 21.817 22.566 27.774 1.00 0.00 268 TYR A C 3
ATOM 3618 O O . TYR A 1 47 ? 23.034 22.630 27.643 1.00 0.00 268 TYR A O 3
ATOM 3636 N N . TYR A 1 48 ? 21.197 22.217 28.902 1.00 0.00 269 TYR A N 3
ATOM 3637 C CA . TYR A 1 48 ? 21.926 21.874 30.119 1.00 0.00 269 TYR A CA 3
ATOM 3638 C C . TYR A 1 48 ? 21.284 20.666 30.760 1.00 0.00 269 TYR A C 3
ATOM 3639 O O . TYR A 1 48 ? 20.077 20.437 30.676 1.00 0.00 269 TYR A O 3
ATOM 3657 N N . LYS A 1 49 ? 22.133 19.904 31.386 1.00 0.00 270 LYS A N 3
ATOM 3658 C CA . LYS A 1 49 ? 21.762 18.687 32.059 1.00 0.00 270 LYS A CA 3
ATOM 3659 C C . LYS A 1 49 ? 22.058 18.928 33.537 1.00 0.00 270 LYS A C 3
ATOM 3660 O O . LYS A 1 49 ? 22.973 19.710 33.856 1.00 0.00 270 LYS A O 3
ATOM 3679 N N . CYS A 1 50 ? 21.323 18.255 34.429 1.00 0.00 271 CYS A N 3
ATOM 3680 C CA . CYS A 1 50 ? 21.552 18.396 35.873 1.00 0.00 271 CYS A CA 3
ATOM 3681 C C . CYS A 1 50 ? 22.797 17.720 36.403 1.00 0.00 271 CYS A C 3
ATOM 3682 O O . CYS A 1 50 ? 22.993 16.521 36.211 1.00 0.00 271 CYS A O 3
ATOM 3689 N N . SER A 1 51 ? 23.651 18.491 37.070 1.00 0.00 272 SER A N 3
ATOM 3690 C CA . SER A 1 51 ? 24.861 17.910 37.601 1.00 0.00 272 SER A CA 3
ATOM 3691 C C . SER A 1 51 ? 24.820 18.164 39.102 1.00 0.00 272 SER A C 3
ATOM 3692 O O . SER A 1 51 ? 24.666 19.294 39.566 1.00 0.00 272 SER A O 3
ATOM 3700 N N . THR A 1 52 ? 24.924 17.075 39.845 1.00 0.00 273 THR A N 3
ATOM 3701 C CA . THR A 1 52 ? 24.917 17.098 41.286 1.00 0.00 273 THR A CA 3
ATOM 3702 C C . THR A 1 52 ? 25.210 15.720 41.824 1.00 0.00 273 THR A C 3
ATOM 3703 O O . THR A 1 52 ? 26.235 15.460 42.458 1.00 0.00 273 THR A O 3
ATOM 3714 N N . PHE A 1 53 ? 24.257 14.849 41.543 1.00 0.00 274 PHE A N 3
ATOM 3715 C CA . PHE A 1 53 ? 24.306 13.447 41.960 1.00 0.00 274 PHE A CA 3
ATOM 3716 C C . PHE A 1 53 ? 23.560 12.625 40.919 1.00 0.00 274 PHE A C 3
ATOM 3717 O O . PHE A 1 53 ? 22.463 13.015 40.517 1.00 0.00 274 PHE A O 3
ATOM 3734 N N . ARG A 1 54 ? 24.115 11.505 40.434 1.00 0.00 275 ARG A N 3
ATOM 3735 C CA . ARG A 1 54 ? 23.357 10.777 39.441 1.00 0.00 275 ARG A CA 3
ATOM 3736 C C . ARG A 1 54 ? 22.148 10.030 39.988 1.00 0.00 275 ARG A C 3
ATOM 3737 O O . ARG A 1 54 ? 22.067 9.652 41.157 1.00 0.00 275 ARG A O 3
ATOM 3758 N N . GLY A 1 55 ? 21.220 9.852 39.077 1.00 0.00 276 GLY A N 3
ATOM 3759 C CA . GLY A 1 55 ? 19.960 9.179 39.279 1.00 0.00 276 GLY A CA 3
ATOM 3760 C C . GLY A 1 55 ? 18.932 10.262 39.428 1.00 0.00 276 GLY A C 3
ATOM 3761 O O . GLY A 1 55 ? 18.073 10.177 40.305 1.00 0.00 276 GLY A O 3
ATOM 3765 N N . CYS A 1 56 ? 18.988 11.283 38.597 1.00 0.00 277 CYS A N 3
ATOM 3766 C CA . CYS A 1 56 ? 18.018 12.348 38.724 1.00 0.00 277 CYS A CA 3
ATOM 3767 C C . CYS A 1 56 ? 17.451 12.851 37.410 1.00 0.00 277 CYS A C 3
ATOM 3768 O O . CYS A 1 56 ? 18.102 13.635 36.719 1.00 0.00 277 CYS A O 3
ATOM 3775 N N . PRO A 1 57 ? 16.245 12.423 37.030 1.00 0.00 278 PRO A N 3
ATOM 3776 C CA . PRO A 1 57 ? 15.631 12.889 35.808 1.00 0.00 278 PRO A CA 3
ATOM 3777 C C . PRO A 1 57 ? 15.705 14.411 35.909 1.00 0.00 278 PRO A C 3
ATOM 3778 O O . PRO A 1 57 ? 15.295 14.931 36.937 1.00 0.00 278 PRO A O 3
ATOM 3789 N N . ALA A 1 58 ? 16.204 15.110 34.900 1.00 0.00 279 ALA A N 3
ATOM 3790 C CA . ALA A 1 58 ? 16.319 16.596 34.946 1.00 0.00 279 ALA A CA 3
ATOM 3791 C C . ALA A 1 58 ? 17.239 17.152 33.874 1.00 0.00 279 ALA A C 3
ATOM 3792 O O . ALA A 1 58 ? 18.453 16.933 33.861 1.00 0.00 279 ALA A O 3
ATOM 3799 N N . ARG A 1 59 ? 16.597 17.880 32.980 1.00 0.00 280 ARG A N 3
ATOM 3800 C CA . ARG A 1 59 ? 17.213 18.516 31.833 1.00 0.00 280 ARG A CA 3
ATOM 3801 C C . ARG A 1 59 ? 16.675 19.935 31.791 1.00 0.00 280 ARG A C 3
ATOM 3802 O O . ARG A 1 59 ? 15.526 20.160 32.177 1.00 0.00 280 ARG A O 3
ATOM 3823 N N . LYS A 1 60 ? 17.458 20.896 31.342 1.00 0.00 281 LYS A N 3
ATOM 3824 C CA . LYS A 1 60 ? 16.942 22.259 31.277 1.00 0.00 281 LYS A CA 3
ATOM 3825 C C . LYS A 1 60 ? 17.599 23.083 30.190 1.00 0.00 281 LYS A C 3
ATOM 3826 O O . LYS A 1 60 ? 18.700 22.792 29.729 1.00 0.00 281 LYS A O 3
ATOM 3845 N N . HIS A 1 61 ? 16.889 24.131 29.798 1.00 0.00 282 HIS A N 3
ATOM 3846 C CA . HIS A 1 61 ? 17.370 25.048 28.785 1.00 0.00 282 HIS A CA 3
ATOM 3847 C C . HIS A 1 61 ? 17.407 26.459 29.335 1.00 0.00 282 HIS A C 3
ATOM 3848 O O . HIS A 1 61 ? 16.515 26.870 30.066 1.00 0.00 282 HIS A O 3
ATOM 3863 N N . VAL A 1 62 ? 18.451 27.187 28.977 1.00 0.00 283 VAL A N 3
ATOM 3864 C CA . VAL A 1 62 ? 18.655 28.548 29.436 1.00 0.00 283 VAL A CA 3
ATOM 3865 C C . VAL A 1 62 ? 18.486 29.502 28.279 1.00 0.00 283 VAL A C 3
ATOM 3866 O O . VAL A 1 62 ? 19.114 29.362 27.231 1.00 0.00 283 VAL A O 3
ATOM 3879 N N . GLU A 1 63 ? 17.619 30.469 28.481 1.00 0.00 284 GLU A N 3
ATOM 3880 C CA . GLU A 1 63 ? 17.326 31.444 27.479 1.00 0.00 284 GLU A CA 3
ATOM 3881 C C . GLU A 1 63 ? 17.015 32.768 28.134 1.00 0.00 284 GLU A C 3
ATOM 3882 O O . GLU A 1 63 ? 16.808 32.837 29.333 1.00 0.00 284 GLU A O 3
ATOM 3894 N N . ARG A 1 64 ? 17.043 33.817 27.358 1.00 0.00 285 ARG A N 3
ATOM 3895 C CA . ARG A 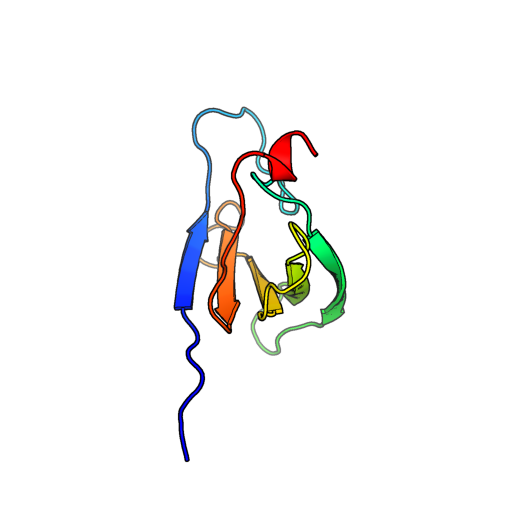1 64 ? 16.815 35.129 27.835 1.00 0.00 285 ARG A CA 3
ATOM 3896 C C . ARG A 1 64 ? 15.593 35.764 27.184 1.00 0.00 285 ARG A C 3
ATOM 3897 O O . ARG A 1 64 ? 15.338 35.565 25.996 1.00 0.00 285 ARG A O 3
ATOM 3918 N N . ALA A 1 65 ? 14.837 36.524 27.969 1.00 0.00 286 ALA A N 3
ATOM 3919 C CA . ALA A 1 65 ? 13.650 37.171 27.460 1.00 0.00 286 ALA A CA 3
ATOM 3920 C C . ALA A 1 65 ? 14.032 38.328 26.570 1.00 0.00 286 ALA A C 3
ATOM 3921 O O . ALA A 1 65 ? 14.786 39.234 26.984 1.00 0.00 286 ALA A O 3
ATOM 3928 N N . LEU A 1 66 ? 13.495 38.249 25.356 1.00 0.00 287 LEU A N 3
ATOM 3929 C CA . LEU A 1 66 ? 13.674 39.223 24.311 1.00 0.00 287 LEU A CA 3
ATOM 3930 C C . LEU A 1 66 ? 12.980 40.521 24.665 1.00 0.00 287 LEU A C 3
ATOM 3931 O O . LEU A 1 66 ? 13.490 41.613 24.401 1.00 0.00 287 LEU A O 3
ATOM 3947 N N . ASP A 1 67 ? 11.803 40.388 25.267 1.00 0.00 288 ASP A N 3
ATOM 3948 C CA . ASP A 1 67 ? 11.007 41.548 25.649 1.00 0.00 288 ASP A CA 3
ATOM 3949 C C . ASP A 1 67 ? 11.821 42.316 26.657 1.00 0.00 288 ASP A C 3
ATOM 3950 O O . ASP A 1 67 ? 11.933 43.542 26.631 1.00 0.00 288 ASP A O 3
ATOM 3959 N N . ASP A 1 68 ? 12.382 41.527 27.548 1.00 0.00 289 ASP A N 3
ATOM 3960 C CA . ASP A 1 68 ? 13.200 41.998 28.637 1.00 0.00 289 ASP A CA 3
ATOM 3961 C C . ASP A 1 68 ? 14.535 41.284 28.484 1.00 0.00 289 ASP A C 3
ATOM 3962 O O . ASP A 1 68 ? 14.726 40.230 29.063 1.00 0.00 289 ASP A O 3
ATOM 3971 N N . PRO A 1 69 ? 15.487 41.858 27.731 1.00 0.00 290 PRO A N 3
ATOM 3972 C CA . PRO A 1 69 ? 16.818 41.255 27.558 1.00 0.00 290 PRO A CA 3
ATOM 3973 C C . PRO A 1 69 ? 17.432 40.916 28.895 1.00 0.00 290 PRO A C 3
ATOM 3974 O O . PRO A 1 69 ? 18.103 39.899 29.066 1.00 0.00 290 PRO A O 3
ATOM 3985 N N . ALA A 1 70 ? 17.178 41.799 29.835 1.00 0.00 291 ALA A N 3
ATOM 3986 C CA . ALA A 1 70 ? 17.647 41.648 31.187 1.00 0.00 291 ALA A CA 3
ATOM 3987 C C . ALA A 1 70 ? 17.071 40.423 31.896 1.00 0.00 291 ALA A C 3
ATOM 3988 O O . ALA A 1 70 ? 17.759 39.858 32.744 1.00 0.00 291 ALA A O 3
ATOM 3995 N N . MET A 1 71 ? 15.838 39.982 31.593 1.00 0.00 292 MET A N 3
ATOM 3996 C CA . MET A 1 71 ? 15.335 38.833 32.311 1.00 0.00 292 MET A CA 3
ATOM 3997 C C . MET A 1 71 ? 15.679 37.488 31.695 1.00 0.00 292 MET A C 3
ATOM 3998 O O . MET A 1 71 ? 15.939 37.403 30.506 1.00 0.00 292 MET A O 3
ATOM 4012 N N . LEU A 1 72 ? 15.805 36.469 32.577 1.00 0.00 293 LEU A N 3
ATOM 4013 C CA . LEU A 1 72 ? 16.204 35.126 32.205 1.00 0.00 293 LEU A CA 3
ATOM 4014 C C . LEU A 1 72 ? 15.031 34.173 32.162 1.00 0.00 293 LEU A C 3
ATOM 4015 O O . LEU A 1 72 ? 14.104 34.314 32.913 1.00 0.00 293 LEU A O 3
ATOM 4031 N N . ILE A 1 73 ? 15.086 33.238 31.222 1.00 0.00 294 ILE A N 3
ATOM 4032 C CA . ILE A 1 73 ? 14.034 32.250 31.013 1.00 0.00 294 ILE A CA 3
ATOM 4033 C C . ILE A 1 73 ? 14.559 30.842 31.255 1.00 0.00 294 ILE A C 3
ATOM 4034 O O . ILE A 1 73 ? 15.614 30.490 30.724 1.00 0.00 294 ILE A O 3
ATOM 4050 N N . VAL A 1 74 ? 13.910 30.041 32.084 1.00 0.00 295 VAL A N 3
ATOM 4051 C CA . VAL A 1 74 ? 14.490 28.735 32.304 1.00 0.00 295 VAL A CA 3
ATOM 4052 C C . VAL A 1 74 ? 13.394 27.709 32.145 1.00 0.00 295 VAL A C 3
ATOM 4053 O O . VAL A 1 74 ? 12.281 27.855 32.649 1.00 0.00 295 VAL A O 3
ATOM 4066 N N . THR A 1 75 ? 13.708 26.689 31.374 1.00 0.00 296 THR A N 3
ATOM 4067 C CA . THR A 1 75 ? 12.765 25.630 31.121 1.00 0.00 296 THR A CA 3
ATOM 4068 C C . THR A 1 75 ? 13.259 24.384 31.825 1.00 0.00 296 THR A C 3
ATOM 4069 O O . THR A 1 75 ? 14.398 23.956 31.631 1.00 0.00 296 THR A O 3
ATOM 4080 N N . TYR A 1 76 ? 12.411 23.820 32.662 1.00 0.00 297 TYR A N 3
ATOM 4081 C CA . TYR A 1 76 ? 12.781 22.645 33.424 1.00 0.00 297 TYR A CA 3
ATOM 4082 C C . TYR A 1 76 ? 11.964 21.442 32.982 1.00 0.00 297 TYR A C 3
ATOM 4083 O O . TYR A 1 76 ? 10.775 21.571 32.680 1.00 0.00 297 TYR A O 3
ATOM 4101 N N . GLU A 1 77 ? 12.628 20.288 32.950 1.00 0.00 298 GLU A N 3
ATOM 4102 C CA . GLU A 1 77 ? 11.998 19.032 32.565 1.00 0.00 298 GLU A CA 3
ATOM 4103 C C . GLU A 1 77 ? 12.520 17.955 33.498 1.00 0.00 298 GLU A C 3
ATOM 4104 O O . GLU A 1 77 ? 13.636 18.084 34.003 1.00 0.00 298 GLU A O 3
ATOM 4116 N N . GLY A 1 78 ? 11.759 16.896 33.741 1.00 0.00 299 GLY A N 3
ATOM 4117 C CA . GLY A 1 78 ? 12.280 15.887 34.628 1.00 0.00 299 GLY A CA 3
ATOM 4118 C C . GLY A 1 78 ? 12.013 16.326 36.025 1.00 0.00 299 GLY A C 3
ATOM 4119 O O . GLY A 1 78 ? 11.307 17.315 36.233 1.00 0.00 299 GLY A O 3
ATOM 4123 N N . GLU A 1 79 ? 12.542 15.631 36.986 1.00 0.00 300 GLU A N 3
ATOM 4124 C CA . GLU A 1 79 ? 12.291 16.016 38.339 1.00 0.00 300 GLU A CA 3
ATOM 4125 C C . GLU A 1 79 ? 13.502 15.716 39.190 1.00 0.00 300 GLU A C 3
ATOM 4126 O O . GLU A 1 79 ? 14.104 14.653 39.106 1.00 0.00 300 GLU A O 3
ATOM 4138 N N . HIS A 1 80 ? 13.817 16.678 40.032 1.00 0.00 301 HIS A N 3
ATOM 4139 C CA . HIS A 1 80 ? 14.938 16.585 40.934 1.00 0.00 301 HIS A CA 3
ATOM 4140 C C . HIS A 1 80 ? 14.589 15.805 42.187 1.00 0.00 301 HIS A C 3
ATOM 4141 O O . HIS A 1 80 ? 13.452 15.845 42.657 1.00 0.00 301 HIS A O 3
ATOM 4155 N N . ARG A 1 81 ? 15.572 15.100 42.727 1.00 0.00 302 ARG A N 3
ATOM 4156 C CA . ARG A 1 81 ? 15.351 14.321 43.932 1.00 0.00 302 ARG A CA 3
ATOM 4157 C C . ARG A 1 81 ? 16.571 14.502 44.812 1.00 0.00 302 ARG A C 3
ATOM 4158 O O . ARG A 1 81 ? 17.044 13.553 45.433 1.00 0.00 302 ARG A O 3
ATOM 4179 N N . HIS A 1 82 ? 17.061 15.733 44.872 1.00 0.00 303 HIS A N 3
ATOM 4180 C CA . HIS A 1 82 ? 18.230 16.030 45.682 1.00 0.00 303 HIS A CA 3
ATOM 4181 C C . HIS A 1 82 ? 17.895 16.563 47.065 1.00 0.00 303 HIS A C 3
ATOM 4182 O O . HIS A 1 82 ? 17.055 17.444 47.251 1.00 0.00 303 HIS A O 3
ATOM 4196 N N . ASN A 1 83 ? 18.596 15.987 48.017 1.00 0.00 304 ASN A N 3
ATOM 4197 C CA . ASN A 1 83 ? 18.490 16.303 49.428 1.00 0.00 304 ASN A CA 3
ATOM 4198 C C . ASN A 1 83 ? 19.658 17.211 49.751 1.00 0.00 304 ASN A C 3
ATOM 4199 O O . ASN A 1 83 ? 20.721 17.052 49.154 1.00 0.00 304 ASN A O 3
ATOM 4210 N N . GLN A 1 84 ? 19.475 18.192 50.630 1.00 0.00 305 GLN A N 3
ATOM 4211 C CA . GLN A 1 84 ? 20.569 19.109 50.941 1.00 0.00 305 GLN A CA 3
ATOM 4212 C C . GLN A 1 84 ? 21.723 18.310 51.593 1.00 0.00 305 GLN A C 3
ATOM 4213 O O . GLN A 1 84 ? 22.887 18.522 51.261 1.00 0.00 305 GLN A O 3
ATOM 4227 N N . SER A 1 85 ? 21.417 17.372 52.475 1.00 0.00 306 SER A N 3
ATOM 4228 C CA . SER A 1 85 ? 22.471 16.550 53.114 1.00 0.00 306 SER A CA 3
ATOM 4229 C C . SER A 1 85 ? 23.259 15.706 52.077 1.00 0.00 306 SER A C 3
ATOM 4230 O O . SER A 1 85 ? 24.480 15.668 52.166 1.00 0.00 306 SER A O 3
ATOM 4238 N N . ALA A 1 86 ? 22.575 15.057 51.082 1.00 0.00 307 ALA A N 3
ATOM 4239 C CA . ALA A 1 86 ? 23.280 14.248 50.042 1.00 0.00 307 ALA A CA 3
ATOM 4240 C C . ALA A 1 86 ? 24.242 15.110 49.177 1.00 0.00 307 ALA A C 3
ATOM 4241 O O . ALA A 1 86 ? 25.333 14.661 48.836 1.00 0.00 307 ALA A O 3
ATOM 4248 N N . MET A 1 87 ? 23.837 16.361 48.835 1.00 0.00 308 MET A N 3
ATOM 4249 C CA . MET A 1 87 ? 24.664 17.272 48.012 1.00 0.00 308 MET A CA 3
ATOM 4250 C C . MET A 1 87 ? 25.907 17.589 48.742 1.00 0.00 308 MET A C 3
ATOM 4251 O O . MET A 1 87 ? 26.995 17.569 48.182 1.00 0.00 308 MET A O 3
ATOM 4265 N N . LEU A 1 88 ? 25.757 17.762 50.001 1.00 0.00 309 LEU A N 3
ATOM 4266 C CA . LEU A 1 88 ? 26.881 18.032 50.773 1.00 0.00 309 LEU A CA 3
ATOM 4267 C C . LEU A 1 88 ? 27.961 17.008 50.775 1.00 0.00 309 LEU A C 3
ATOM 4268 O O . LEU A 1 88 ? 29.159 17.254 50.614 1.00 0.00 309 LEU A O 3
ATOM 4284 N N . GLU A 1 89 ? 27.253 15.924 50.914 1.00 0.00 310 GLU A N 3
ATOM 4285 C CA . GLU A 1 89 ? 27.460 14.498 50.981 1.00 0.00 310 GLU A CA 3
ATOM 4286 C C . GLU A 1 89 ? 27.910 14.299 48.837 1.00 0.00 310 GLU A C 3
ATOM 4287 O O . GLU A 1 89 ? 28.165 13.199 48.352 1.00 0.00 310 GLU A O 3
ATOM 4300 N N . SER A 1 2 ? 5.280 8.298 25.961 1.00 0.00 223 SER A N 4
ATOM 4301 C CA . SER A 1 2 ? 4.493 7.102 25.531 1.00 0.00 223 SER A CA 4
ATOM 4302 C C . SER A 1 2 ? 2.885 7.302 26.053 1.00 0.00 223 SER A C 4
ATOM 4303 O O . SER A 1 2 ? 2.140 8.041 25.403 1.00 0.00 223 SER A O 4
ATOM 4311 N N . ARG A 1 3 ? 3.219 7.569 27.510 1.00 0.00 224 ARG A N 4
ATOM 4312 C CA . ARG A 1 3 ? 2.718 8.244 28.905 1.00 0.00 224 ARG A CA 4
ATOM 4313 C C . ARG A 1 3 ? 3.231 9.806 28.556 1.00 0.00 224 ARG A C 4
ATOM 4314 O O . ARG A 1 3 ? 4.393 9.900 28.251 1.00 0.00 224 ARG A O 4
ATOM 4335 N N . LYS A 1 4 ? 2.506 11.036 28.615 1.00 0.00 225 LYS A N 4
ATOM 4336 C CA . LYS A 1 4 ? 3.284 12.415 28.258 1.00 0.00 225 LYS A CA 4
ATOM 4337 C C . LYS A 1 4 ? 4.312 13.028 29.273 1.00 0.00 225 LYS A C 4
ATOM 4338 O O . LYS A 1 4 ? 4.050 13.098 30.459 1.00 0.00 225 LYS A O 4
ATOM 4357 N N . ASN A 1 5 ? 5.415 13.679 28.638 1.00 0.00 226 ASN A N 4
ATOM 4358 C CA . ASN A 1 5 ? 6.587 14.508 29.281 1.00 0.00 226 ASN A CA 4
ATOM 4359 C C . ASN A 1 5 ? 6.370 16.094 29.410 1.00 0.00 226 ASN A C 4
ATOM 4360 O O . ASN A 1 5 ? 6.456 16.820 28.428 1.00 0.00 226 ASN A O 4
ATOM 4371 N N . ARG A 1 6 ? 6.045 16.631 30.666 1.00 0.00 227 ARG A N 4
ATOM 4372 C CA . ARG A 1 6 ? 5.801 18.102 30.879 1.00 0.00 227 ARG A CA 4
ATOM 4373 C C . ARG A 1 6 ? 7.100 18.909 31.040 1.00 0.00 227 ARG A C 4
ATOM 4374 O O . ARG A 1 6 ? 8.128 18.437 31.529 1.00 0.00 227 ARG A O 4
ATOM 4395 N N . MET A 1 7 ? 6.957 20.149 30.601 1.00 0.00 228 MET A N 4
ATOM 4396 C CA . MET A 1 7 ? 7.965 21.212 30.594 1.00 0.00 228 MET A CA 4
ATOM 4397 C C . MET A 1 7 ? 7.449 22.420 31.351 1.00 0.00 228 MET A C 4
ATOM 4398 O O . MET A 1 7 ? 6.281 22.770 31.207 1.00 0.00 228 MET A O 4
ATOM 4412 N N . LYS A 1 8 ? 8.296 23.060 32.158 1.00 0.00 229 LYS A N 4
ATOM 4413 C CA . LYS A 1 8 ? 7.835 24.218 32.911 1.00 0.00 229 LYS A CA 4
ATOM 4414 C C . LYS A 1 8 ? 8.891 25.290 32.750 1.00 0.00 229 LYS A C 4
ATOM 4415 O O . LYS A 1 8 ? 10.084 25.032 32.573 1.00 0.00 229 LYS A O 4
ATOM 4434 N N . ARG A 1 9 ? 8.382 26.516 32.819 1.00 0.00 230 ARG A N 4
ATOM 4435 C CA . ARG A 1 9 ? 9.171 27.726 32.696 1.00 0.00 230 ARG A CA 4
ATOM 4436 C C . ARG A 1 9 ? 9.074 28.681 33.868 1.00 0.00 230 ARG A C 4
ATOM 4437 O O . ARG A 1 9 ? 8.018 28.916 34.457 1.00 0.00 230 ARG A O 4
ATOM 4458 N N . THR A 1 10 ? 10.243 29.213 34.162 1.00 0.00 231 THR A N 4
ATOM 4459 C CA . THR A 1 10 ? 10.471 30.153 35.231 1.00 0.00 231 THR A CA 4
ATOM 4460 C C . THR A 1 10 ? 11.338 31.291 34.724 1.00 0.00 231 THR A C 4
ATOM 4461 O O . THR A 1 10 ? 12.034 31.152 33.720 1.00 0.00 231 THR A O 4
ATOM 4472 N N . VAL A 1 11 ? 11.301 32.414 35.416 1.00 0.00 232 VAL A N 4
ATOM 4473 C CA . VAL A 1 11 ? 12.097 33.563 35.013 1.00 0.00 232 VAL A CA 4
ATOM 4474 C C . VAL A 1 11 ? 12.942 34.033 36.184 1.00 0.00 232 VAL A C 4
ATOM 4475 O O . VAL A 1 11 ? 12.425 34.278 37.275 1.00 0.00 232 VAL A O 4
ATOM 4488 N N . ARG A 1 12 ? 14.237 34.156 35.954 1.00 0.00 233 ARG A N 4
ATOM 4489 C CA . ARG A 1 12 ? 15.147 34.587 37.006 1.00 0.00 233 ARG A CA 4
ATOM 4490 C C . ARG A 1 12 ? 15.661 36.002 36.807 1.00 0.00 233 ARG A C 4
ATOM 4491 O O . ARG A 1 12 ? 16.033 36.403 35.704 1.00 0.00 233 ARG A O 4
ATOM 4512 N N . VAL A 1 13 ? 15.674 36.752 37.906 1.00 0.00 234 VAL A N 4
ATOM 4513 C CA . VAL A 1 13 ? 16.147 38.135 37.899 1.00 0.00 234 VAL A CA 4
ATOM 4514 C C . VAL A 1 13 ? 16.126 38.693 39.322 1.00 0.00 234 VAL A C 4
ATOM 4515 O O . VAL A 1 13 ? 15.156 39.334 39.721 1.00 0.00 234 VAL A O 4
ATOM 4528 N N . PRO A 1 14 ? 17.193 38.459 40.121 1.00 0.00 235 PRO A N 4
ATOM 4529 C CA . PRO A 1 14 ? 17.260 38.947 41.497 1.00 0.00 235 PRO A CA 4
ATOM 4530 C C . PRO A 1 14 ? 17.634 40.411 41.674 1.00 0.00 235 PRO A C 4
ATOM 4531 O O . PRO A 1 14 ? 18.326 41.047 40.878 1.00 0.00 235 PRO A O 4
ATOM 4542 N N . ALA A 1 15 ? 17.114 40.875 42.786 1.00 0.00 236 ALA A N 4
ATOM 4543 C CA . ALA A 1 15 ? 17.207 42.215 43.328 1.00 0.00 236 ALA A CA 4
ATOM 4544 C C . ALA A 1 15 ? 18.399 42.413 44.252 1.00 0.00 236 ALA A C 4
ATOM 4545 O O . ALA A 1 15 ? 18.563 43.500 44.801 1.00 0.00 236 ALA A O 4
ATOM 4552 N N . ILE A 1 16 ? 19.042 41.337 44.633 1.00 0.00 237 ILE A N 4
ATOM 4553 C CA . ILE A 1 16 ? 20.098 41.401 45.639 1.00 0.00 237 ILE A CA 4
ATOM 4554 C C . ILE A 1 16 ? 21.324 42.212 45.208 1.00 0.00 237 ILE A C 4
ATOM 4555 O O . ILE A 1 16 ? 21.871 42.991 45.988 1.00 0.00 237 ILE A O 4
ATOM 4571 N N . SER A 1 17 ? 21.746 42.013 43.943 1.00 0.00 238 SER A N 4
ATOM 4572 C CA . SER A 1 17 ? 22.900 42.729 43.404 1.00 0.00 238 SER A CA 4
ATOM 4573 C C . SER A 1 17 ? 22.620 43.421 42.046 1.00 0.00 238 SER A C 4
ATOM 4574 O O . SER A 1 17 ? 21.780 42.973 41.272 1.00 0.00 238 SER A O 4
ATOM 4582 N N . ALA A 1 18 ? 23.369 44.506 41.803 1.00 0.00 239 ALA A N 4
ATOM 4583 C CA . ALA A 1 18 ? 23.312 45.365 40.581 1.00 0.00 239 ALA A CA 4
ATOM 4584 C C . ALA A 1 18 ? 23.633 44.703 39.222 1.00 0.00 239 ALA A C 4
ATOM 4585 O O . ALA A 1 18 ? 23.010 44.989 38.211 1.00 0.00 239 ALA A O 4
ATOM 4592 N N . LYS A 1 19 ? 24.647 43.796 39.231 1.00 0.00 240 LYS A N 4
ATOM 4593 C CA . LYS A 1 19 ? 25.083 43.081 38.010 1.00 0.00 240 LYS A CA 4
ATOM 4594 C C . LYS A 1 19 ? 24.584 41.640 37.920 1.00 0.00 240 LYS A C 4
ATOM 4595 O O . LYS A 1 19 ? 24.445 40.969 38.941 1.00 0.00 240 LYS A O 4
ATOM 4614 N N . ILE A 1 20 ? 24.309 41.160 36.715 1.00 0.00 241 ILE A N 4
ATOM 4615 C CA . ILE A 1 20 ? 23.812 39.783 36.558 1.00 0.00 241 ILE A CA 4
ATOM 4616 C C . ILE A 1 20 ? 24.774 39.107 35.606 1.00 0.00 241 ILE A C 4
ATOM 4617 O O . ILE A 1 20 ? 25.611 39.708 34.932 1.00 0.00 241 ILE A O 4
ATOM 4633 N N . ALA A 1 21 ? 24.571 37.815 35.621 1.00 0.00 242 ALA A N 4
ATOM 4634 C CA . ALA A 1 21 ? 25.272 36.811 34.877 1.00 0.00 242 ALA A CA 4
ATOM 4635 C C . ALA A 1 21 ? 24.273 35.816 34.299 1.00 0.00 242 ALA A C 4
ATOM 4636 O O . ALA A 1 21 ? 23.219 35.629 34.900 1.00 0.00 242 ALA A O 4
ATOM 4643 N N . ASP A 1 22 ? 24.582 35.185 33.132 1.00 0.00 243 ASP A N 4
ATOM 4644 C CA . ASP A 1 22 ? 23.665 34.210 32.505 1.00 0.00 243 ASP A CA 4
ATOM 4645 C C . ASP A 1 22 ? 24.017 32.829 32.979 1.00 0.00 243 ASP A C 4
ATOM 4646 O O . ASP A 1 22 ? 23.418 31.828 32.594 1.00 0.00 243 ASP A O 4
ATOM 4655 N N . ILE A 1 23 ? 24.999 32.835 33.811 1.00 0.00 244 ILE A N 4
ATOM 4656 C CA . ILE A 1 23 ? 25.533 31.667 34.407 1.00 0.00 244 ILE A CA 4
ATOM 4657 C C . ILE A 1 23 ? 25.794 32.044 35.832 1.00 0.00 244 ILE A C 4
ATOM 4658 O O . ILE A 1 23 ? 26.930 32.267 36.248 1.00 0.00 244 ILE A O 4
ATOM 4674 N N . PRO A 1 24 ? 24.734 32.113 36.589 1.00 0.00 245 PRO A N 4
ATOM 4675 C CA . PRO A 1 24 ? 24.797 32.461 37.994 1.00 0.00 245 PRO A CA 4
ATOM 4676 C C . PRO A 1 24 ? 24.944 31.278 38.953 1.00 0.00 245 PRO A C 4
ATOM 4677 O O . PRO A 1 24 ? 24.053 30.444 39.070 1.00 0.00 245 PRO A O 4
ATOM 4688 N N . PRO A 1 25 ? 26.106 31.215 39.654 1.00 0.00 246 PRO A N 4
ATOM 4689 C CA . PRO A 1 25 ? 26.424 30.185 40.638 1.00 0.00 246 PRO A CA 4
ATOM 4690 C C . PRO A 1 25 ? 25.417 30.097 41.776 1.00 0.00 246 PRO A C 4
ATOM 4691 O O . PRO A 1 25 ? 24.882 31.114 42.216 1.00 0.00 246 PRO A O 4
ATOM 4702 N N . ASP A 1 26 ? 25.159 28.891 42.255 1.00 0.00 247 ASP A N 4
ATOM 4703 C CA . ASP A 1 26 ? 24.217 28.688 43.330 1.00 0.00 247 ASP A CA 4
ATOM 4704 C C . ASP A 1 26 ? 24.418 27.326 43.972 1.00 0.00 247 ASP A C 4
ATOM 4705 O O . ASP A 1 26 ? 25.420 26.652 43.730 1.00 0.00 247 ASP A O 4
ATOM 4714 N N . GLU A 1 27 ? 23.453 26.929 44.790 1.00 0.00 248 GLU A N 4
ATOM 4715 C CA . GLU A 1 27 ? 23.508 25.644 45.470 1.00 0.00 248 GLU A CA 4
ATOM 4716 C C . GLU A 1 27 ? 23.479 24.540 44.423 1.00 0.00 248 GLU A C 4
ATOM 4717 O O . GLU A 1 27 ? 24.155 23.517 44.539 1.00 0.00 248 GLU A O 4
ATOM 4729 N N . TYR A 1 28 ? 22.677 24.789 43.393 1.00 0.00 249 TYR A N 4
ATOM 4730 C CA . TYR A 1 28 ? 22.500 23.873 42.278 1.00 0.00 249 TYR A CA 4
ATOM 4731 C C . TYR A 1 28 ? 23.598 24.024 41.251 1.00 0.00 249 TYR A C 4
ATOM 4732 O O . TYR A 1 28 ? 24.080 25.131 40.999 1.00 0.00 249 TYR A O 4
ATOM 4750 N N . SER A 1 29 ? 23.997 22.907 40.654 1.00 0.00 250 SER A N 4
ATOM 4751 C CA . SER A 1 29 ? 25.039 22.945 39.656 1.00 0.00 250 SER A CA 4
ATOM 4752 C C . SER A 1 29 ? 24.552 22.367 38.329 1.00 0.00 250 SER A C 4
ATOM 4753 O O . SER A 1 29 ? 23.932 21.305 38.282 1.00 0.00 250 SER A O 4
ATOM 4761 N N . TRP A 1 30 ? 24.825 23.098 37.258 1.00 0.00 251 TRP A N 4
ATOM 4762 C CA . TRP A 1 30 ? 24.408 22.720 35.910 1.00 0.00 251 TRP A CA 4
ATOM 4763 C C . TRP A 1 30 ? 25.624 22.555 35.019 1.00 0.00 251 TRP A C 4
ATOM 4764 O O . TRP A 1 30 ? 26.660 23.171 35.269 1.00 0.00 251 TRP A O 4
ATOM 4785 N N . ARG A 1 31 ? 25.510 21.739 33.985 1.00 0.00 252 ARG A N 4
ATOM 4786 C CA . ARG A 1 31 ? 26.631 21.529 33.094 1.00 0.00 252 ARG A CA 4
ATOM 4787 C C . ARG A 1 31 ? 26.153 21.919 31.738 1.00 0.00 252 ARG A C 4
ATOM 4788 O O . ARG A 1 31 ? 24.996 21.758 31.427 1.00 0.00 252 ARG A O 4
ATOM 4809 N N . LYS A 1 32 ? 27.026 22.387 30.917 1.00 0.00 253 LYS A N 4
ATOM 4810 C CA . LYS A 1 32 ? 26.618 22.750 29.587 1.00 0.00 253 LYS A CA 4
ATOM 4811 C C . LYS A 1 32 ? 26.565 21.648 28.542 1.00 0.00 253 LYS A C 4
ATOM 4812 O O . LYS A 1 32 ? 27.262 20.635 28.604 1.00 0.00 253 LYS A O 4
ATOM 4831 N N . TYR A 1 33 ? 25.693 21.909 27.585 1.00 0.00 254 TYR A N 4
ATOM 4832 C CA . TYR A 1 33 ? 25.436 21.050 26.461 1.00 0.00 254 TYR A CA 4
ATOM 4833 C C . TYR A 1 33 ? 25.394 21.948 25.210 1.00 0.00 254 TYR A C 4
ATOM 4834 O O . TYR A 1 33 ? 25.637 23.151 25.278 1.00 0.00 254 TYR A O 4
ATOM 4852 N N . GLY A 1 34 ? 25.176 21.351 24.050 1.00 0.00 255 GLY A N 4
ATOM 4853 C CA . GLY A 1 34 ? 25.192 22.130 22.817 1.00 0.00 255 GLY A CA 4
ATOM 4854 C C . GLY A 1 34 ? 24.217 23.305 22.799 1.00 0.00 255 GLY A C 4
ATOM 4855 O O . GLY A 1 34 ? 23.229 23.305 23.532 1.00 0.00 255 GLY A O 4
ATOM 4859 N N . GLN A 1 35 ? 24.491 24.294 21.941 1.00 0.00 256 GLN A N 4
ATOM 4860 C CA . GLN A 1 35 ? 23.636 25.466 21.802 1.00 0.00 256 GLN A CA 4
ATOM 4861 C C . GLN A 1 35 ? 22.849 25.438 20.491 1.00 0.00 256 GLN A C 4
ATOM 4862 O O . GLN A 1 35 ? 23.172 24.674 19.581 1.00 0.00 256 GLN A O 4
ATOM 4876 N N . LYS A 1 36 ? 21.828 26.288 20.396 1.00 0.00 257 LYS A N 4
ATOM 4877 C CA . LYS A 1 36 ? 20.983 26.364 19.189 1.00 0.00 257 LYS A CA 4
ATOM 4878 C C . LYS A 1 36 ? 20.369 27.758 18.969 1.00 0.00 257 LYS A C 4
ATOM 4879 O O . LYS A 1 36 ? 19.838 28.372 19.891 1.00 0.00 257 LYS A O 4
ATOM 4898 N N . PRO A 1 37 ? 20.541 28.323 17.753 1.00 0.00 258 PRO A N 4
ATOM 4899 C CA . PRO A 1 37 ? 20.079 29.668 17.418 1.00 0.00 258 PRO A CA 4
ATOM 4900 C C . PRO A 1 37 ? 18.559 29.742 17.156 1.00 0.00 258 PRO A C 4
ATOM 4901 O O . PRO A 1 37 ? 17.940 28.758 16.754 1.00 0.00 258 PRO A O 4
ATOM 4912 N N . ILE A 1 38 ? 17.978 30.922 17.390 1.00 0.00 259 ILE A N 4
ATOM 4913 C CA . ILE A 1 38 ? 16.537 31.166 17.189 1.00 0.00 259 ILE A CA 4
ATOM 4914 C C . ILE A 1 38 ? 16.408 32.193 16.077 1.00 0.00 259 ILE A C 4
ATOM 4915 O O . ILE A 1 38 ? 17.028 33.250 16.189 1.00 0.00 259 ILE A O 4
ATOM 4931 N N . LYS A 1 39 ? 15.652 31.949 14.991 1.00 0.00 260 LYS A N 4
ATOM 4932 C CA . LYS A 1 39 ? 15.624 33.004 13.988 1.00 0.00 260 LYS A CA 4
ATOM 4933 C C . LYS A 1 39 ? 14.803 34.202 14.453 1.00 0.00 260 LYS A C 4
ATOM 4934 O O . LYS A 1 39 ? 13.761 34.099 15.100 1.00 0.00 260 LYS A O 4
ATOM 4953 N N . GLY A 1 40 ? 15.361 35.328 14.077 1.00 0.00 261 GLY A N 4
ATOM 4954 C CA . GLY A 1 40 ? 14.872 36.661 14.323 1.00 0.00 261 GLY A CA 4
ATOM 4955 C C . GLY A 1 40 ? 15.211 37.069 15.736 1.00 0.00 261 GLY A C 4
ATOM 4956 O O . GLY A 1 40 ? 14.834 38.154 16.162 1.00 0.00 261 GLY A O 4
ATOM 4960 N N . SER A 1 41 ? 15.918 36.238 16.468 1.00 0.00 262 SER A N 4
ATOM 4961 C CA . SER A 1 41 ? 16.284 36.555 17.828 1.00 0.00 262 SER A CA 4
ATOM 4962 C C . SER A 1 41 ? 17.782 36.487 17.985 1.00 0.00 262 SER A C 4
ATOM 4963 O O . SER A 1 41 ? 18.293 35.367 17.945 1.00 0.00 262 SER A O 4
ATOM 4971 N N . PRO A 1 42 ? 18.578 37.546 18.148 1.00 0.00 263 PRO A N 4
ATOM 4972 C CA . PRO A 1 42 ? 19.971 37.258 18.276 1.00 0.00 263 PRO A CA 4
ATOM 4973 C C . PRO A 1 42 ? 20.231 36.910 19.719 1.00 0.00 263 PRO A C 4
ATOM 4974 O O . PRO A 1 42 ? 20.129 37.728 20.634 1.00 0.00 263 PRO A O 4
ATOM 4985 N N . HIS A 1 43 ? 20.573 35.655 19.864 1.00 0.00 264 HIS A N 4
ATOM 4986 C CA . HIS A 1 43 ? 20.898 35.024 21.135 1.00 0.00 264 HIS A CA 4
ATOM 4987 C C . HIS A 1 43 ? 20.672 33.516 21.027 1.00 0.00 264 HIS A C 4
ATOM 4988 O O . HIS A 1 43 ? 19.585 33.083 20.651 1.00 0.00 264 HIS A O 4
ATOM 5003 N N . PRO A 1 44 ? 21.685 32.687 21.325 1.00 0.00 265 PRO A N 4
ATOM 5004 C CA . PRO A 1 44 ? 21.556 31.237 21.230 1.00 0.00 265 PRO A CA 4
ATOM 5005 C C . PRO A 1 44 ? 20.882 30.588 22.438 1.00 0.00 265 PRO A C 4
ATOM 5006 O O . PRO A 1 44 ? 21.052 31.061 23.562 1.00 0.00 265 PRO A O 4
ATOM 5017 N N . ARG A 1 45 ? 20.121 29.508 22.232 1.00 0.00 266 ARG A N 4
ATOM 5018 C CA . ARG A 1 45 ? 19.486 28.853 23.368 1.00 0.00 266 ARG A CA 4
ATOM 5019 C C . ARG A 1 45 ? 20.420 27.755 23.789 1.00 0.00 266 ARG A C 4
ATOM 5020 O O . ARG A 1 45 ? 20.759 26.877 22.992 1.00 0.00 266 ARG A O 4
ATOM 5041 N N . GLY A 1 46 ? 20.825 27.797 25.035 1.00 0.00 267 GLY A N 4
ATOM 5042 C CA . GLY A 1 46 ? 21.755 26.778 25.520 1.00 0.00 267 GLY A CA 4
ATOM 5043 C C . GLY A 1 46 ? 21.081 25.626 26.223 1.00 0.00 267 GLY A C 4
ATOM 5044 O O . GLY A 1 46 ? 20.258 25.845 27.088 1.00 0.00 267 GLY A O 4
ATOM 5048 N N . TYR A 1 47 ? 21.500 24.393 25.944 1.00 0.00 268 TYR A N 4
ATOM 5049 C CA . TYR A 1 47 ? 20.940 23.261 26.646 1.00 0.00 268 TYR A CA 4
ATOM 5050 C C . TYR A 1 47 ? 21.874 22.832 27.739 1.00 0.00 268 TYR A C 4
ATOM 5051 O O . TYR A 1 47 ? 23.081 22.836 27.538 1.00 0.00 268 TYR A O 4
ATOM 5069 N N . TYR A 1 48 ? 21.301 22.485 28.893 1.00 0.00 269 TYR A N 4
ATOM 5070 C CA . TYR A 1 48 ? 22.080 22.089 30.064 1.00 0.00 269 TYR A CA 4
ATOM 5071 C C . TYR A 1 48 ? 21.448 20.873 30.697 1.00 0.00 269 TYR A C 4
ATOM 5072 O O . TYR A 1 48 ? 20.249 20.620 30.585 1.00 0.00 269 TYR A O 4
ATOM 5090 N N . LYS A 1 49 ? 22.295 20.131 31.347 1.00 0.00 270 LYS A N 4
ATOM 5091 C CA . LYS A 1 49 ? 21.929 18.924 32.040 1.00 0.00 270 LYS A CA 4
ATOM 5092 C C . LYS A 1 49 ? 22.190 19.203 33.518 1.00 0.00 270 LYS A C 4
ATOM 5093 O O . LYS A 1 49 ? 23.164 19.907 33.844 1.00 0.00 270 LYS A O 4
ATOM 5112 N N . CYS A 1 50 ? 21.357 18.644 34.405 1.00 0.00 271 CYS A N 4
ATOM 5113 C CA . CYS A 1 50 ? 21.526 18.850 35.848 1.00 0.00 271 CYS A CA 4
ATOM 5114 C C . CYS A 1 50 ? 22.521 17.931 36.525 1.00 0.00 271 CYS A C 4
ATOM 5115 O O . CYS A 1 50 ? 22.305 16.722 36.608 1.00 0.00 271 CYS A O 4
ATOM 5122 N N . SER A 1 51 ? 23.620 18.501 37.009 1.00 0.00 272 SER A N 4
ATOM 5123 C CA . SER A 1 51 ? 24.614 17.681 37.658 1.00 0.00 272 SER A CA 4
ATOM 5124 C C . SER A 1 51 ? 24.746 18.228 39.073 1.00 0.00 272 SER A C 4
ATOM 5125 O O . SER A 1 51 ? 25.155 19.369 39.293 1.00 0.00 272 SER A O 4
ATOM 5133 N N . THR A 1 52 ? 24.352 17.394 40.022 1.00 0.00 273 THR A N 4
ATOM 5134 C CA . THR A 1 52 ? 24.391 17.721 41.424 1.00 0.00 273 THR A CA 4
ATOM 5135 C C . THR A 1 52 ? 24.589 16.468 42.239 1.00 0.00 273 THR A C 4
ATOM 5136 O O . THR A 1 52 ? 25.628 16.240 42.863 1.00 0.00 273 THR A O 4
ATOM 5147 N N . PHE A 1 53 ? 23.539 15.665 42.204 1.00 0.00 274 PHE A N 4
ATOM 5148 C CA . PHE A 1 53 ? 23.491 14.380 42.902 1.00 0.00 274 PHE A CA 4
ATOM 5149 C C . PHE A 1 53 ? 23.003 13.331 41.915 1.00 0.00 274 PHE A C 4
ATOM 5150 O O . PHE A 1 53 ? 22.106 13.622 41.122 1.00 0.00 274 PHE A O 4
ATOM 5167 N N . ARG A 1 54 ? 23.568 12.115 41.903 1.00 0.00 275 ARG A N 4
ATOM 5168 C CA . ARG A 1 54 ? 23.063 11.171 40.930 1.00 0.00 275 ARG A CA 4
ATOM 5169 C C . ARG A 1 54 ? 21.735 10.525 41.302 1.00 0.00 275 ARG A C 4
ATOM 5170 O O . ARG A 1 54 ? 21.444 10.213 42.456 1.00 0.00 275 ARG A O 4
ATOM 5191 N N . GLY A 1 55 ? 20.956 10.356 40.259 1.00 0.00 276 GLY A N 4
ATOM 5192 C CA . GLY A 1 55 ? 19.647 9.751 40.275 1.00 0.00 276 GLY A CA 4
ATOM 5193 C C . GLY A 1 55 ? 18.692 10.817 39.825 1.00 0.00 276 GLY A C 4
ATOM 5194 O O . GLY A 1 55 ? 17.520 10.530 39.584 1.00 0.00 276 GLY A O 4
ATOM 5198 N N . CYS A 1 56 ? 19.155 12.045 39.698 1.00 0.00 277 CYS A N 4
ATOM 5199 C CA . CYS A 1 56 ? 18.261 13.092 39.258 1.00 0.00 277 CYS A CA 4
ATOM 5200 C C . CYS A 1 56 ? 17.972 13.094 37.767 1.00 0.00 277 CYS A C 4
ATOM 5201 O O . CYS A 1 56 ? 18.886 13.282 36.963 1.00 0.00 277 CYS A O 4
ATOM 5208 N N . PRO A 1 57 ? 16.717 12.889 37.362 1.00 0.00 278 PRO A N 4
ATOM 5209 C CA . PRO A 1 57 ? 16.367 12.900 35.960 1.00 0.00 278 PRO A CA 4
ATOM 5210 C C . PRO A 1 57 ? 15.979 14.350 35.682 1.00 0.00 278 PRO A C 4
ATOM 5211 O O . PRO A 1 57 ? 14.951 14.768 36.197 1.00 0.00 278 PRO A O 4
ATOM 5222 N N . ALA A 1 58 ? 16.751 15.101 34.910 1.00 0.00 279 ALA A N 4
ATOM 5223 C CA . ALA A 1 58 ? 16.426 16.523 34.605 1.00 0.00 279 ALA A CA 4
ATOM 5224 C C . ALA A 1 58 ? 17.420 17.167 33.655 1.00 0.00 279 ALA A C 4
ATOM 5225 O O . ALA A 1 58 ? 18.635 16.977 33.737 1.00 0.00 279 ALA A O 4
ATOM 5232 N N . ARG A 1 59 ? 16.836 17.936 32.756 1.00 0.00 280 ARG A N 4
ATOM 5233 C CA . ARG A 1 59 ? 17.534 18.666 31.715 1.00 0.00 280 ARG A CA 4
ATOM 5234 C C . ARG A 1 59 ? 16.923 20.056 31.687 1.00 0.00 280 ARG A C 4
ATOM 5235 O O . ARG A 1 59 ? 15.760 20.216 32.056 1.00 0.00 280 ARG A O 4
ATOM 5256 N N . LYS A 1 60 ? 17.663 21.062 31.263 1.00 0.00 281 LYS A N 4
ATOM 5257 C CA . LYS A 1 60 ? 17.077 22.397 31.206 1.00 0.00 281 LYS A CA 4
ATOM 5258 C C . LYS A 1 60 ? 17.624 23.231 30.067 1.00 0.00 281 LYS A C 4
ATOM 5259 O O . LYS A 1 60 ? 18.703 22.978 29.538 1.00 0.00 281 LYS A O 4
ATOM 5278 N N . HIS A 1 61 ? 16.847 24.241 29.709 1.00 0.00 282 HIS A N 4
ATOM 5279 C CA . HIS A 1 61 ? 17.220 25.161 28.655 1.00 0.00 282 HIS A CA 4
ATOM 5280 C C . HIS A 1 61 ? 17.285 26.575 29.194 1.00 0.00 282 HIS A C 4
ATOM 5281 O O . HIS A 1 61 ? 16.441 26.983 29.982 1.00 0.00 282 HIS A O 4
ATOM 5296 N N . VAL A 1 62 ? 18.297 27.308 28.762 1.00 0.00 283 VAL A N 4
ATOM 5297 C CA . VAL A 1 62 ? 18.519 28.673 29.195 1.00 0.00 283 VAL A CA 4
ATOM 5298 C C . VAL A 1 62 ? 18.391 29.605 28.015 1.00 0.00 283 VAL A C 4
ATOM 5299 O O . VAL A 1 62 ? 19.028 29.425 26.979 1.00 0.00 283 VAL A O 4
ATOM 5312 N N . GLU A 1 63 ? 17.547 30.598 28.181 1.00 0.00 284 GLU A N 4
ATOM 5313 C CA . GLU A 1 63 ? 17.290 31.556 27.152 1.00 0.00 284 GLU A CA 4
ATOM 5314 C C . GLU A 1 63 ? 17.084 32.919 27.768 1.00 0.00 284 GLU A C 4
ATOM 5315 O O . GLU A 1 63 ? 16.779 33.035 28.941 1.00 0.00 284 GLU A O 4
ATOM 5327 N N . ARG A 1 64 ? 17.307 33.943 26.988 1.00 0.00 285 ARG A N 4
ATOM 5328 C CA . ARG A 1 64 ? 17.189 35.281 27.430 1.00 0.00 285 ARG A CA 4
ATOM 5329 C C . ARG A 1 64 ? 15.876 35.912 26.987 1.00 0.00 285 ARG A C 4
ATOM 5330 O O . ARG A 1 64 ? 15.444 35.730 25.850 1.00 0.00 285 ARG A O 4
ATOM 5351 N N . ALA A 1 65 ? 15.242 36.648 27.892 1.00 0.00 286 ALA A N 4
ATOM 5352 C CA . ALA A 1 65 ? 13.992 37.300 27.581 1.00 0.00 286 ALA A CA 4
ATOM 5353 C C . ALA A 1 65 ? 14.238 38.494 26.689 1.00 0.00 286 ALA A C 4
ATOM 5354 O O . ALA A 1 65 ? 14.995 39.420 27.052 1.00 0.00 286 ALA A O 4
ATOM 5361 N N . LEU A 1 66 ? 13.586 38.422 25.533 1.00 0.00 287 LEU A N 4
ATOM 5362 C CA . LEU A 1 66 ? 13.628 39.424 24.500 1.00 0.00 287 LEU A CA 4
ATOM 5363 C C . LEU A 1 66 ? 12.931 40.689 24.952 1.00 0.00 287 LEU A C 4
ATOM 5364 O O . LEU A 1 66 ? 13.367 41.803 24.652 1.00 0.00 287 LEU A O 4
ATOM 5380 N N . ASP A 1 67 ? 11.834 40.501 25.679 1.00 0.00 288 ASP A N 4
ATOM 5381 C CA . ASP A 1 67 ? 11.041 41.625 26.163 1.00 0.00 288 ASP A CA 4
ATOM 5382 C C . ASP A 1 67 ? 11.930 42.415 27.086 1.00 0.00 288 ASP A C 4
ATOM 5383 O O . ASP A 1 67 ? 11.987 43.645 27.069 1.00 0.00 288 ASP A O 4
ATOM 5392 N N . ASP A 1 68 ? 12.619 41.641 27.897 1.00 0.00 289 ASP A N 4
ATOM 5393 C CA . ASP A 1 68 ? 13.528 42.134 28.901 1.00 0.00 289 ASP A CA 4
ATOM 5394 C C . ASP A 1 68 ? 14.844 41.414 28.650 1.00 0.00 289 ASP A C 4
ATOM 5395 O O . ASP A 1 68 ? 15.056 40.341 29.188 1.00 0.00 289 ASP A O 4
ATOM 5404 N N . PRO A 1 69 ? 15.759 41.999 27.860 1.00 0.00 290 PRO A N 4
ATOM 5405 C CA . PRO A 1 69 ? 17.074 41.394 27.602 1.00 0.00 290 PRO A CA 4
ATOM 5406 C C . PRO A 1 69 ? 17.749 41.008 28.895 1.00 0.00 290 PRO A C 4
ATOM 5407 O O . PRO A 1 69 ? 18.427 39.987 28.997 1.00 0.00 290 PRO A O 4
ATOM 5418 N N . ALA A 1 70 ? 17.541 41.857 29.877 1.00 0.00 291 ALA A N 4
ATOM 5419 C CA . ALA A 1 70 ? 18.081 41.664 31.196 1.00 0.00 291 ALA A CA 4
ATOM 5420 C C . ALA A 1 70 ? 17.527 40.429 31.904 1.00 0.00 291 ALA A C 4
ATOM 5421 O O . ALA A 1 70 ? 18.249 39.834 32.702 1.00 0.00 291 ALA A O 4
ATOM 5428 N N . MET A 1 71 ? 16.274 40.010 31.654 1.00 0.00 292 MET A N 4
ATOM 5429 C CA . MET A 1 71 ? 15.795 38.849 32.367 1.00 0.00 292 MET A CA 4
ATOM 5430 C C . MET A 1 71 ? 16.073 37.517 31.689 1.00 0.00 292 MET A C 4
ATOM 5431 O O . MET A 1 71 ? 16.257 37.467 30.483 1.00 0.00 292 MET A O 4
ATOM 5445 N N . LEU A 1 72 ? 16.235 36.468 32.530 1.00 0.00 293 LEU A N 4
ATOM 5446 C CA . LEU A 1 72 ? 16.576 35.130 32.093 1.00 0.00 293 LEU A CA 4
ATOM 5447 C C . LEU A 1 72 ? 15.403 34.182 32.188 1.00 0.00 293 LEU A C 4
ATOM 5448 O O . LEU A 1 72 ? 14.624 34.265 33.098 1.00 0.00 293 LEU A O 4
ATOM 5464 N N . ILE A 1 73 ? 15.280 33.318 31.186 1.00 0.00 294 ILE A N 4
ATOM 5465 C CA . ILE A 1 73 ? 14.200 32.343 31.099 1.00 0.00 294 ILE A CA 4
ATOM 5466 C C . ILE A 1 73 ? 14.721 30.932 31.331 1.00 0.00 294 ILE A C 4
ATOM 5467 O O . ILE A 1 73 ? 15.734 30.558 30.738 1.00 0.00 294 ILE A O 4
ATOM 5483 N N . VAL A 1 74 ? 14.119 30.154 32.216 1.00 0.00 295 VAL A N 4
ATOM 5484 C CA . VAL A 1 74 ? 14.692 28.842 32.418 1.00 0.00 295 VAL A CA 4
ATOM 5485 C C . VAL A 1 74 ? 13.587 27.826 32.269 1.00 0.00 295 VAL A C 4
ATOM 5486 O O . VAL A 1 74 ? 12.496 27.959 32.824 1.00 0.00 295 VAL A O 4
ATOM 5499 N N . THR A 1 75 ? 13.865 26.833 31.453 1.00 0.00 296 THR A N 4
ATOM 5500 C CA . THR A 1 75 ? 12.900 25.800 31.183 1.00 0.00 296 THR A CA 4
ATOM 5501 C C . THR A 1 75 ? 13.420 24.505 31.772 1.00 0.00 296 THR A C 4
ATOM 5502 O O . THR A 1 75 ? 14.567 24.118 31.536 1.00 0.00 296 THR A O 4
ATOM 5513 N N . TYR A 1 76 ? 12.589 23.852 32.558 1.00 0.00 297 TYR A N 4
ATOM 5514 C CA . TYR A 1 76 ? 12.982 22.619 33.208 1.00 0.00 297 TYR A CA 4
ATOM 5515 C C . TYR A 1 76 ? 12.235 21.437 32.613 1.00 0.00 297 TYR A C 4
ATOM 5516 O O . TYR A 1 76 ? 11.034 21.526 32.344 1.00 0.00 297 TYR A O 4
ATOM 5534 N N . GLU A 1 77 ? 12.972 20.345 32.411 1.00 0.00 298 GLU A N 4
ATOM 5535 C CA . GLU A 1 77 ? 12.418 19.118 31.855 1.00 0.00 298 GLU A CA 4
ATOM 5536 C C . GLU A 1 77 ? 12.715 17.999 32.836 1.00 0.00 298 GLU A C 4
ATOM 5537 O O . GLU A 1 77 ? 13.784 17.999 33.446 1.00 0.00 298 GLU A O 4
ATOM 5549 N N . GLY A 1 78 ? 11.811 17.043 33.008 1.00 0.00 299 GLY A N 4
ATOM 5550 C CA . GLY A 1 78 ? 12.114 15.995 33.949 1.00 0.00 299 GLY A CA 4
ATOM 5551 C C . GLY A 1 78 ? 11.729 16.475 35.304 1.00 0.00 299 GLY A C 4
ATOM 5552 O O . GLY A 1 78 ? 10.983 17.452 35.420 1.00 0.00 299 GLY A O 4
ATOM 5556 N N . GLU A 1 79 ? 12.199 15.829 36.329 1.00 0.00 300 GLU A N 4
ATOM 5557 C CA . GLU A 1 79 ? 11.846 16.266 37.644 1.00 0.00 300 GLU A CA 4
ATOM 5558 C C . GLU A 1 79 ? 13.018 16.075 38.577 1.00 0.00 300 GLU A C 4
ATOM 5559 O O . GLU A 1 79 ? 13.631 15.015 38.637 1.00 0.00 300 GLU A O 4
ATOM 5571 N N . HIS A 1 80 ? 13.288 17.126 39.320 1.00 0.00 301 HIS A N 4
ATOM 5572 C CA . HIS A 1 80 ? 14.369 17.149 40.274 1.00 0.00 301 HIS A CA 4
ATOM 5573 C C . HIS A 1 80 ? 14.023 16.388 41.537 1.00 0.00 301 HIS A C 4
ATOM 5574 O O . HIS A 1 80 ? 12.881 16.422 41.997 1.00 0.00 301 HIS A O 4
ATOM 5588 N N . ARG A 1 81 ? 15.011 15.706 42.098 1.00 0.00 302 ARG A N 4
ATOM 5589 C CA . ARG A 1 81 ? 14.794 14.959 43.323 1.00 0.00 302 ARG A CA 4
ATOM 5590 C C . ARG A 1 81 ? 15.392 15.770 44.454 1.00 0.00 302 ARG A C 4
ATOM 5591 O O . ARG A 1 81 ? 15.402 15.334 45.602 1.00 0.00 302 ARG A O 4
ATOM 5612 N N . HIS A 1 82 ? 15.867 16.963 44.120 1.00 0.00 303 HIS A N 4
ATOM 5613 C CA . HIS A 1 82 ? 16.467 17.832 45.118 1.00 0.00 303 HIS A CA 4
ATOM 5614 C C . HIS A 1 82 ? 15.451 18.555 45.986 1.00 0.00 303 HIS A C 4
ATOM 5615 O O . HIS A 1 82 ? 14.397 19.004 45.540 1.00 0.00 303 HIS A O 4
ATOM 5629 N N . ASN A 1 83 ? 15.827 18.642 47.244 1.00 0.00 304 ASN A N 4
ATOM 5630 C CA . ASN A 1 83 ? 15.056 19.279 48.293 1.00 0.00 304 ASN A CA 4
ATOM 5631 C C . ASN A 1 83 ? 15.183 20.772 48.071 1.00 0.00 304 ASN A C 4
ATOM 5632 O O . ASN A 1 83 ? 16.304 21.267 47.966 1.00 0.00 304 ASN A O 4
ATOM 5643 N N . GLN A 1 84 ? 14.072 21.492 47.938 1.00 0.00 305 GLN A N 4
ATOM 5644 C CA . GLN A 1 84 ? 14.157 22.930 47.694 1.00 0.00 305 GLN A CA 4
ATOM 5645 C C . GLN A 1 84 ? 14.283 23.662 49.050 1.00 0.00 305 GLN A C 4
ATOM 5646 O O . GLN A 1 84 ? 14.509 24.868 49.083 1.00 0.00 305 GLN A O 4
ATOM 5660 N N . SER A 1 85 ? 14.185 22.949 50.160 1.00 0.00 306 SER A N 4
ATOM 5661 C CA . SER A 1 85 ? 14.309 23.585 51.491 1.00 0.00 306 SER A CA 4
ATOM 5662 C C . SER A 1 85 ? 15.646 24.359 51.644 1.00 0.00 306 SER A C 4
ATOM 5663 O O . SER A 1 85 ? 15.621 25.472 52.156 1.00 0.00 306 SER A O 4
ATOM 5671 N N . ALA A 1 86 ? 16.805 23.794 51.176 1.00 0.00 307 ALA A N 4
ATOM 5672 C CA . ALA A 1 86 ? 18.116 24.508 51.258 1.00 0.00 307 ALA A CA 4
ATOM 5673 C C . ALA A 1 86 ? 18.097 25.862 50.492 1.00 0.00 307 ALA A C 4
ATOM 5674 O O . ALA A 1 86 ? 18.743 26.817 50.915 1.00 0.00 307 ALA A O 4
ATOM 5681 N N . MET A 1 87 ? 17.339 25.943 49.369 1.00 0.00 308 MET A N 4
ATOM 5682 C CA . MET A 1 87 ? 17.256 27.174 48.549 1.00 0.00 308 MET A CA 4
ATOM 5683 C C . MET A 1 87 ? 16.584 28.229 49.330 1.00 0.00 308 MET A C 4
ATOM 5684 O O . MET A 1 87 ? 17.027 29.371 49.365 1.00 0.00 308 MET A O 4
ATOM 5698 N N . LEU A 1 88 ? 15.600 27.826 50.038 1.00 0.00 309 LEU A N 4
ATOM 5699 C CA . LEU A 1 88 ? 14.926 28.751 50.830 1.00 0.00 309 LEU A CA 4
ATOM 5700 C C . LEU A 1 88 ? 15.717 29.436 51.889 1.00 0.00 309 LEU A C 4
ATOM 5701 O O . LEU A 1 88 ? 15.672 30.646 52.121 1.00 0.00 309 LEU A O 4
ATOM 5717 N N . GLU A 1 89 ? 16.412 28.436 52.343 1.00 0.00 310 GLU A N 4
ATOM 5718 C CA . GLU A 1 89 ? 17.438 28.189 53.329 1.00 0.00 310 GLU A CA 4
ATOM 5719 C C . GLU A 1 89 ? 19.037 29.104 52.128 1.00 0.00 310 GLU A C 4
ATOM 5720 O O . GLU A 1 89 ? 20.216 28.976 52.455 1.00 0.00 310 GLU A O 4
ATOM 5733 N N . SER A 1 2 ? 0.596 8.831 21.233 1.00 0.00 223 SER A N 5
ATOM 5734 C CA . SER A 1 2 ? 1.087 9.368 22.538 1.00 0.00 223 SER A CA 5
ATOM 5735 C C . SER A 1 2 ? -0.256 9.895 23.443 1.00 0.00 223 SER A C 5
ATOM 5736 O O . SER A 1 2 ? -0.762 10.988 23.170 1.00 0.00 223 SER A O 5
ATOM 5744 N N . ARG A 1 3 ? 0.342 9.598 24.808 1.00 0.00 224 ARG A N 5
ATOM 5745 C CA . ARG A 1 3 ? 0.313 9.955 26.397 1.00 0.00 224 ARG A CA 5
ATOM 5746 C C . ARG A 1 3 ? 1.028 11.471 26.265 1.00 0.00 224 ARG A C 5
ATOM 5747 O O . ARG A 1 3 ? 1.895 11.548 25.431 1.00 0.00 224 ARG A O 5
ATOM 5768 N N . LYS A 1 4 ? 0.795 12.657 27.025 1.00 0.00 225 LYS A N 5
ATOM 5769 C CA . LYS A 1 4 ? 1.666 13.982 26.689 1.00 0.00 225 LYS A CA 5
ATOM 5770 C C . LYS A 1 4 ? 2.902 14.361 27.580 1.00 0.00 225 LYS A C 5
ATOM 5771 O O . LYS A 1 4 ? 2.848 14.271 28.792 1.00 0.00 225 LYS A O 5
ATOM 5790 N N . ASN A 1 5 ? 3.943 15.018 26.855 1.00 0.00 226 ASN A N 5
ATOM 5791 C CA . ASN A 1 5 ? 5.276 15.664 27.387 1.00 0.00 226 ASN A CA 5
ATOM 5792 C C . ASN A 1 5 ? 5.209 17.206 27.832 1.00 0.00 226 ASN A C 5
ATOM 5793 O O . ASN A 1 5 ? 4.993 18.086 27.010 1.00 0.00 226 ASN A O 5
ATOM 5804 N N . ARG A 1 6 ? 5.368 17.525 29.191 1.00 0.00 227 ARG A N 5
ATOM 5805 C CA . ARG A 1 6 ? 5.290 18.937 29.704 1.00 0.00 227 ARG A CA 5
ATOM 5806 C C . ARG A 1 6 ? 6.547 19.364 30.480 1.00 0.00 227 ARG A C 5
ATOM 5807 O O . ARG A 1 6 ? 7.221 18.581 31.152 1.00 0.00 227 ARG A O 5
ATOM 5828 N N . MET A 1 7 ? 6.788 20.658 30.337 1.00 0.00 228 MET A N 5
ATOM 5829 C CA . MET A 1 7 ? 7.891 21.427 30.918 1.00 0.00 228 MET A CA 5
ATOM 5830 C C . MET A 1 7 ? 7.348 22.614 31.686 1.00 0.00 228 MET A C 5
ATOM 5831 O O . MET A 1 7 ? 6.271 23.104 31.358 1.00 0.00 228 MET A O 5
ATOM 5845 N N . LYS A 1 8 ? 8.069 23.085 32.705 1.00 0.00 229 LYS A N 5
ATOM 5846 C CA . LYS A 1 8 ? 7.578 24.222 33.469 1.00 0.00 229 LYS A CA 5
ATOM 5847 C C . LYS A 1 8 ? 8.661 25.280 33.420 1.00 0.00 229 LYS A C 5
ATOM 5848 O O . LYS A 1 8 ? 9.850 25.028 33.625 1.00 0.00 229 LYS A O 5
ATOM 5867 N N . ARG A 1 9 ? 8.177 26.484 33.132 1.00 0.00 230 ARG A N 5
ATOM 5868 C CA . ARG A 1 9 ? 8.995 27.678 33.029 1.00 0.00 230 ARG A CA 5
ATOM 5869 C C . ARG A 1 9 ? 9.177 28.447 34.321 1.00 0.00 230 ARG A C 5
ATOM 5870 O O . ARG A 1 9 ? 8.256 28.665 35.109 1.00 0.00 230 ARG A O 5
ATOM 5891 N N . THR A 1 10 ? 10.425 28.839 34.482 1.00 0.00 231 THR A N 5
ATOM 5892 C CA . THR A 1 10 ? 10.909 29.590 35.614 1.00 0.00 231 THR A CA 5
ATOM 5893 C C . THR A 1 10 ? 11.611 30.844 35.122 1.00 0.00 231 THR A C 5
ATOM 5894 O O . THR A 1 10 ? 12.459 30.781 34.233 1.00 0.00 231 THR A O 5
ATOM 5905 N N . VAL A 1 11 ? 11.266 31.978 35.701 1.00 0.00 232 VAL A N 5
ATOM 5906 C CA . VAL A 1 11 ? 11.880 33.234 35.301 1.00 0.00 232 VAL A CA 5
ATOM 5907 C C . VAL A 1 11 ? 12.529 33.891 36.505 1.00 0.00 232 VAL A C 5
ATOM 5908 O O . VAL A 1 11 ? 11.897 34.057 37.549 1.00 0.00 232 VAL A O 5
ATOM 5921 N N . ARG A 1 12 ? 13.790 34.261 36.357 1.00 0.00 233 ARG A N 5
ATOM 5922 C CA . ARG A 1 12 ? 14.516 34.898 37.446 1.00 0.00 233 ARG A CA 5
ATOM 5923 C C . ARG A 1 12 ? 15.421 36.026 36.980 1.00 0.00 233 ARG A C 5
ATOM 5924 O O . ARG A 1 12 ? 15.928 36.020 35.858 1.00 0.00 233 ARG A O 5
ATOM 5945 N N . VAL A 1 13 ? 15.613 36.993 37.872 1.00 0.00 234 VAL A N 5
ATOM 5946 C CA . VAL A 1 13 ? 16.467 38.147 37.596 1.00 0.00 234 VAL A CA 5
ATOM 5947 C C . VAL A 1 13 ? 16.972 38.740 38.912 1.00 0.00 234 VAL A C 5
ATOM 5948 O O . VAL A 1 13 ? 16.513 39.802 39.330 1.00 0.00 234 VAL A O 5
ATOM 5961 N N . PRO A 1 14 ? 17.925 38.067 39.597 1.00 0.00 235 PRO A N 5
ATOM 5962 C CA . PRO A 1 14 ? 18.452 38.543 40.875 1.00 0.00 235 PRO A CA 5
ATOM 5963 C C . PRO A 1 14 ? 19.467 39.674 40.803 1.00 0.00 235 PRO A C 5
ATOM 5964 O O . PRO A 1 14 ? 20.195 39.887 39.832 1.00 0.00 235 PRO A O 5
ATOM 5975 N N . ALA A 1 15 ? 19.446 40.367 41.916 1.00 0.00 236 ALA A N 5
ATOM 5976 C CA . ALA A 1 15 ? 20.242 41.525 42.268 1.00 0.00 236 ALA A CA 5
ATOM 5977 C C . ALA A 1 15 ? 21.209 41.269 43.414 1.00 0.00 236 ALA A C 5
ATOM 5978 O O . ALA A 1 15 ? 21.886 42.197 43.851 1.00 0.00 236 ALA A O 5
ATOM 5985 N N . ILE A 1 16 ? 21.080 40.139 44.063 1.00 0.00 237 ILE A N 5
ATOM 5986 C CA . ILE A 1 16 ? 21.850 39.865 45.272 1.00 0.00 237 ILE A CA 5
ATOM 5987 C C . ILE A 1 16 ? 23.360 39.773 45.043 1.00 0.00 237 ILE A C 5
ATOM 5988 O O . ILE A 1 16 ? 24.151 40.306 45.823 1.00 0.00 237 ILE A O 5
ATOM 6004 N N . SER A 1 17 ? 23.750 39.081 43.951 1.00 0.00 238 SER A N 5
ATOM 6005 C CA . SER A 1 17 ? 25.162 38.911 43.621 1.00 0.00 238 SER A CA 5
ATOM 6006 C C . SER A 1 17 ? 25.825 40.194 43.061 1.00 0.00 238 SER A C 5
ATOM 6007 O O . SER A 1 17 ? 25.165 41.029 42.449 1.00 0.00 238 SER A O 5
ATOM 6015 N N . ALA A 1 18 ? 27.144 40.290 43.288 1.00 0.00 239 ALA A N 5
ATOM 6016 C CA . ALA A 1 18 ? 28.034 41.414 42.866 1.00 0.00 239 ALA A CA 5
ATOM 6017 C C . ALA A 1 18 ? 28.165 41.698 41.352 1.00 0.00 239 ALA A C 5
ATOM 6018 O O . ALA A 1 18 ? 28.213 42.840 40.918 1.00 0.00 239 ALA A O 5
ATOM 6025 N N . LYS A 1 19 ? 28.226 40.602 40.547 1.00 0.00 240 LYS A N 5
ATOM 6026 C CA . LYS A 1 19 ? 28.358 40.704 39.077 1.00 0.00 240 LYS A CA 5
ATOM 6027 C C . LYS A 1 19 ? 27.192 40.094 38.302 1.00 0.00 240 LYS A C 5
ATOM 6028 O O . LYS A 1 19 ? 26.645 39.072 38.711 1.00 0.00 240 LYS A O 5
ATOM 6047 N N . ILE A 1 20 ? 26.802 40.711 37.195 1.00 0.00 241 ILE A N 5
ATOM 6048 C CA . ILE A 1 20 ? 25.674 40.184 36.408 1.00 0.00 241 ILE A CA 5
ATOM 6049 C C . ILE A 1 20 ? 26.295 39.498 35.212 1.00 0.00 241 ILE A C 5
ATOM 6050 O O . ILE A 1 20 ? 27.123 40.026 34.469 1.00 0.00 241 ILE A O 5
ATOM 6066 N N . ALA A 1 21 ? 25.816 38.285 35.103 1.00 0.00 242 ALA A N 5
ATOM 6067 C CA . ALA A 1 21 ? 26.141 37.302 34.114 1.00 0.00 242 ALA A CA 5
ATOM 6068 C C . ALA A 1 21 ? 24.865 36.625 33.632 1.00 0.00 242 ALA A C 5
ATOM 6069 O O . ALA A 1 21 ? 24.030 36.289 34.466 1.00 0.00 242 ALA A O 5
ATOM 6076 N N . ASP A 1 22 ? 24.690 36.433 32.293 1.00 0.00 243 ASP A N 5
ATOM 6077 C CA . ASP A 1 22 ? 23.473 35.804 31.746 1.00 0.00 243 ASP A CA 5
ATOM 6078 C C . ASP A 1 22 ? 23.739 34.349 31.493 1.00 0.00 243 ASP A C 5
ATOM 6079 O O . ASP A 1 22 ? 22.903 33.605 30.989 1.00 0.00 243 ASP A O 5
ATOM 6088 N N . ILE A 1 23 ? 24.923 34.000 31.860 1.00 0.00 244 ILE A N 5
ATOM 6089 C CA . ILE A 1 23 ? 25.428 32.684 31.738 1.00 0.00 244 ILE A CA 5
ATOM 6090 C C . ILE A 1 23 ? 26.167 32.432 33.017 1.00 0.00 244 ILE A C 5
ATOM 6091 O O . ILE A 1 23 ? 27.396 32.461 33.071 1.00 0.00 244 ILE A O 5
ATOM 6107 N N . PRO A 1 24 ? 25.413 32.181 34.049 1.00 0.00 245 PRO A N 5
ATOM 6108 C CA . PRO A 1 24 ? 25.957 31.912 35.367 1.00 0.00 245 PRO A CA 5
ATOM 6109 C C . PRO A 1 24 ? 26.227 30.436 35.669 1.00 0.00 245 PRO A C 5
ATOM 6110 O O . PRO A 1 24 ? 25.314 29.618 35.696 1.00 0.00 245 PRO A O 5
ATOM 6121 N N . PRO A 1 25 ? 27.522 30.100 35.905 1.00 0.00 246 PRO A N 5
ATOM 6122 C CA . PRO A 1 25 ? 27.984 28.749 36.207 1.00 0.00 246 PRO A CA 5
ATOM 6123 C C . PRO A 1 25 ? 27.930 28.399 37.688 1.00 0.00 246 PRO A C 5
ATOM 6124 O O . PRO A 1 25 ? 28.107 29.270 38.540 1.00 0.00 246 PRO A O 5
ATOM 6135 N N . ASP A 1 26 ? 27.688 27.136 37.998 1.00 0.00 247 ASP A N 5
ATOM 6136 C CA . ASP A 1 26 ? 27.617 26.694 39.371 1.00 0.00 247 ASP A CA 5
ATOM 6137 C C . ASP A 1 26 ? 28.780 25.777 39.701 1.00 0.00 247 ASP A C 5
ATOM 6138 O O . ASP A 1 26 ? 29.639 25.512 38.858 1.00 0.00 247 ASP A O 5
ATOM 6147 N N . GLU A 1 27 ? 28.796 25.290 40.934 1.00 0.00 248 GLU A N 5
ATOM 6148 C CA . GLU A 1 27 ? 29.853 24.402 41.394 1.00 0.00 248 GLU A CA 5
ATOM 6149 C C . GLU A 1 27 ? 29.830 23.141 40.543 1.00 0.00 248 GLU A C 5
ATOM 6150 O O . GLU A 1 27 ? 30.865 22.601 40.153 1.00 0.00 248 GLU A O 5
ATOM 6162 N N . TYR A 1 28 ? 28.608 22.696 40.264 1.00 0.00 249 TYR A N 5
ATOM 6163 C CA . TYR A 1 28 ? 28.355 21.505 39.469 1.00 0.00 249 TYR A CA 5
ATOM 6164 C C . TYR A 1 28 ? 26.885 21.160 39.439 1.00 0.00 249 TYR A C 5
ATOM 6165 O O . TYR A 1 28 ? 26.496 20.093 38.953 1.00 0.00 249 TYR A O 5
ATOM 6183 N N . SER A 1 29 ? 26.060 22.061 39.956 1.00 0.00 250 SER A N 5
ATOM 6184 C CA . SER A 1 29 ? 24.638 21.822 39.983 1.00 0.00 250 SER A CA 5
ATOM 6185 C C . SER A 1 29 ? 24.077 21.678 38.569 1.00 0.00 250 SER A C 5
ATOM 6186 O O . SER A 1 29 ? 23.204 20.853 38.308 1.00 0.00 250 SER A O 5
ATOM 6194 N N . TRP A 1 30 ? 24.582 22.514 37.671 1.00 0.00 251 TRP A N 5
ATOM 6195 C CA . TRP A 1 30 ? 24.136 22.548 36.282 1.00 0.00 251 TRP A CA 5
ATOM 6196 C C . TRP A 1 30 ? 25.281 22.166 35.362 1.00 0.00 251 TRP A C 5
ATOM 6197 O O . TRP A 1 30 ? 26.434 22.510 35.634 1.00 0.00 251 TRP A O 5
ATOM 6218 N N . ARG A 1 31 ? 24.981 21.468 34.280 1.00 0.00 252 ARG A N 5
ATOM 6219 C CA . ARG A 1 31 ? 26.017 21.093 33.343 1.00 0.00 252 ARG A CA 5
ATOM 6220 C C . ARG A 1 31 ? 25.633 21.707 32.041 1.00 0.00 252 ARG A C 5
ATOM 6221 O O . ARG A 1 31 ? 24.478 21.714 31.686 1.00 0.00 252 ARG A O 5
ATOM 6242 N N . LYS A 1 32 ? 26.581 22.181 31.309 1.00 0.00 253 LYS A N 5
ATOM 6243 C CA . LYS A 1 32 ? 26.260 22.775 30.040 1.00 0.00 253 LYS A CA 5
ATOM 6244 C C . LYS A 1 32 ? 26.689 22.034 28.785 1.00 0.00 253 LYS A C 5
ATOM 6245 O O . LYS A 1 32 ? 27.794 21.502 28.671 1.00 0.00 253 LYS A O 5
ATOM 6264 N N . TYR A 1 33 ? 25.746 22.027 27.863 1.00 0.00 254 TYR A N 5
ATOM 6265 C CA . TYR A 1 33 ? 25.870 21.400 26.574 1.00 0.00 254 TYR A CA 5
ATOM 6266 C C . TYR A 1 33 ? 25.956 22.527 25.530 1.00 0.00 254 TYR A C 5
ATOM 6267 O O . TYR A 1 33 ? 26.015 23.708 25.867 1.00 0.00 254 TYR A O 5
ATOM 6285 N N . GLY A 1 34 ? 26.055 22.166 24.260 1.00 0.00 255 GLY A N 5
ATOM 6286 C CA . GLY A 1 34 ? 26.206 23.181 23.225 1.00 0.00 255 GLY A CA 5
ATOM 6287 C C . GLY A 1 34 ? 25.050 24.174 23.140 1.00 0.00 255 GLY A C 5
ATOM 6288 O O . GLY A 1 34 ? 24.027 23.997 23.800 1.00 0.00 255 GLY A O 5
ATOM 6292 N N . GLN A 1 35 ? 25.214 25.210 22.308 1.00 0.00 256 GLN A N 5
ATOM 6293 C CA . GLN A 1 35 ? 24.190 26.231 22.123 1.00 0.00 256 GLN A CA 5
ATOM 6294 C C . GLN A 1 35 ? 23.608 26.195 20.709 1.00 0.00 256 GLN A C 5
ATOM 6295 O O . GLN A 1 35 ? 24.287 25.800 19.761 1.00 0.00 256 GLN A O 5
ATOM 6309 N N . LYS A 1 36 ? 22.357 26.629 20.575 1.00 0.00 257 LYS A N 5
ATOM 6310 C CA . LYS A 1 36 ? 21.673 26.655 19.268 1.00 0.00 257 LYS A CA 5
ATOM 6311 C C . LYS A 1 36 ? 20.947 27.981 18.992 1.00 0.00 257 LYS A C 5
ATOM 6312 O O . LYS A 1 36 ? 19.934 28.294 19.613 1.00 0.00 257 LYS A O 5
ATOM 6331 N N . PRO A 1 37 ? 21.533 28.837 18.125 1.00 0.00 258 PRO A N 5
ATOM 6332 C CA . PRO A 1 37 ? 20.977 30.144 17.784 1.00 0.00 258 PRO A CA 5
ATOM 6333 C C . PRO A 1 37 ? 19.486 30.089 17.387 1.00 0.00 258 PRO A C 5
ATOM 6334 O O . PRO A 1 37 ? 19.050 29.161 16.703 1.00 0.00 258 PRO A O 5
ATOM 6345 N N . ILE A 1 38 ? 18.720 31.092 17.824 1.00 0.00 259 ILE A N 5
ATOM 6346 C CA . ILE A 1 38 ? 17.278 31.191 17.537 1.00 0.00 259 ILE A CA 5
ATOM 6347 C C . ILE A 1 38 ? 17.104 32.271 16.482 1.00 0.00 259 ILE A C 5
ATOM 6348 O O . ILE A 1 38 ? 17.474 33.413 16.755 1.00 0.00 259 ILE A O 5
ATOM 6364 N N . LYS A 1 39 ? 16.576 31.986 15.279 1.00 0.00 260 LYS A N 5
ATOM 6365 C CA . LYS A 1 39 ? 16.482 33.103 14.347 1.00 0.00 260 LYS A CA 5
ATOM 6366 C C . LYS A 1 39 ? 15.342 34.047 14.714 1.00 0.00 260 LYS A C 5
ATOM 6367 O O . LYS A 1 39 ? 14.256 33.661 15.150 1.00 0.00 260 LYS A O 5
ATOM 6386 N N . GLY A 1 40 ? 15.680 35.297 14.508 1.00 0.00 261 GLY A N 5
ATOM 6387 C CA . GLY A 1 40 ? 14.865 36.462 14.732 1.00 0.00 261 GLY A CA 5
ATOM 6388 C C . GLY A 1 40 ? 14.886 36.819 16.199 1.00 0.00 261 GLY A C 5
ATOM 6389 O O . GLY A 1 40 ? 14.243 37.781 16.600 1.00 0.00 261 GLY A O 5
ATOM 6393 N N . SER A 1 41 ? 15.613 36.078 17.005 1.00 0.00 262 SER A N 5
ATOM 6394 C CA . SER A 1 41 ? 15.700 36.362 18.417 1.00 0.00 262 SER A CA 5
ATOM 6395 C C . SER A 1 41 ? 17.144 36.475 18.830 1.00 0.00 262 SER A C 5
ATOM 6396 O O . SER A 1 41 ? 17.782 35.424 18.912 1.00 0.00 262 SER A O 5
ATOM 6404 N N . PRO A 1 42 ? 17.771 37.625 19.096 1.00 0.00 263 PRO A N 5
ATOM 6405 C CA . PRO A 1 42 ? 19.145 37.508 19.466 1.00 0.00 263 PRO A CA 5
ATOM 6406 C C . PRO A 1 42 ? 19.203 36.727 20.754 1.00 0.00 263 PRO A C 5
ATOM 6407 O O . PRO A 1 42 ? 18.273 36.700 21.561 1.00 0.00 263 PRO A O 5
ATOM 6418 N N . HIS A 1 43 ? 20.346 36.106 20.898 1.00 0.00 264 HIS A N 5
ATOM 6419 C CA . HIS A 1 43 ? 20.707 35.286 22.045 1.00 0.00 264 HIS A CA 5
ATOM 6420 C C . HIS A 1 43 ? 20.333 33.829 21.769 1.00 0.00 264 HIS A C 5
ATOM 6421 O O . HIS A 1 43 ? 19.178 33.538 21.465 1.00 0.00 264 HIS A O 5
ATOM 6436 N N . PRO A 1 44 ? 21.291 32.892 21.841 1.00 0.00 265 PRO A N 5
ATOM 6437 C CA . PRO A 1 44 ? 21.021 31.484 21.569 1.00 0.00 265 PRO A CA 5
ATOM 6438 C C . PRO A 1 44 ? 20.429 30.720 22.754 1.00 0.00 265 PRO A C 5
ATOM 6439 O O . PRO A 1 44 ? 20.567 31.159 23.895 1.00 0.00 265 PRO A O 5
ATOM 6450 N N . ARG A 1 45 ? 19.774 29.580 22.506 1.00 0.00 266 ARG A N 5
ATOM 6451 C CA . ARG A 1 45 ? 19.216 28.820 23.616 1.00 0.00 266 ARG A CA 5
ATOM 6452 C C . ARG A 1 45 ? 20.243 27.779 23.963 1.00 0.00 266 ARG A C 5
ATOM 6453 O O . ARG A 1 45 ? 20.635 26.978 23.111 1.00 0.00 266 ARG A O 5
ATOM 6474 N N . GLY A 1 46 ? 20.665 27.784 25.202 1.00 0.00 267 GLY A N 5
ATOM 6475 C CA . GLY A 1 46 ? 21.657 26.796 25.624 1.00 0.00 267 GLY A CA 5
ATOM 6476 C C . GLY A 1 46 ? 21.057 25.533 26.188 1.00 0.00 267 GLY A C 5
ATOM 6477 O O . GLY A 1 46 ? 20.065 25.593 26.885 1.00 0.00 267 GLY A O 5
ATOM 6481 N N . TYR A 1 47 ? 21.712 24.389 25.990 1.00 0.00 268 TYR A N 5
ATOM 6482 C CA . TYR A 1 47 ? 21.213 23.160 26.566 1.00 0.00 268 TYR A CA 5
ATOM 6483 C C . TYR A 1 47 ? 22.005 22.822 27.796 1.00 0.00 268 TYR A C 5
ATOM 6484 O O . TYR A 1 47 ? 23.227 22.908 27.770 1.00 0.00 268 TYR A O 5
ATOM 6502 N N . TYR A 1 48 ? 21.296 22.457 28.866 1.00 0.00 269 TYR A N 5
ATOM 6503 C CA . TYR A 1 48 ? 21.926 22.113 30.138 1.00 0.00 269 TYR A CA 5
ATOM 6504 C C . TYR A 1 48 ? 21.211 20.927 30.742 1.00 0.00 269 TYR A C 5
ATOM 6505 O O . TYR A 1 48 ? 20.015 20.711 30.550 1.00 0.00 269 TYR A O 5
ATOM 6523 N N . LYS A 1 49 ? 21.987 20.171 31.463 1.00 0.00 270 LYS A N 5
ATOM 6524 C CA . LYS A 1 49 ? 21.540 18.971 32.120 1.00 0.00 270 LYS A CA 5
ATOM 6525 C C . LYS A 1 49 ? 21.844 19.177 33.601 1.00 0.00 270 LYS A C 5
ATOM 6526 O O . LYS A 1 49 ? 22.823 19.872 33.933 1.00 0.00 270 LYS A O 5
ATOM 6545 N N . CYS A 1 50 ? 21.044 18.566 34.483 1.00 0.00 271 CYS A N 5
ATOM 6546 C CA . CYS A 1 50 ? 21.267 18.687 35.930 1.00 0.00 271 CYS A CA 5
ATOM 6547 C C . CYS A 1 50 ? 22.126 17.606 36.549 1.00 0.00 271 CYS A C 5
ATOM 6548 O O . CYS A 1 50 ? 21.753 16.433 36.555 1.00 0.00 271 CYS A O 5
ATOM 6555 N N . SER A 1 51 ? 23.285 17.995 37.069 1.00 0.00 272 SER A N 5
ATOM 6556 C CA . SER A 1 51 ? 24.164 17.011 37.653 1.00 0.00 272 SER A CA 5
ATOM 6557 C C . SER A 1 51 ? 24.385 17.455 39.092 1.00 0.00 272 SER A C 5
ATOM 6558 O O . SER A 1 51 ? 24.758 18.595 39.372 1.00 0.00 272 SER A O 5
ATOM 6566 N N . THR A 1 52 ? 24.108 16.533 40.000 1.00 0.00 273 THR A N 5
ATOM 6567 C CA . THR A 1 52 ? 24.252 16.751 41.417 1.00 0.00 273 THR A CA 5
ATOM 6568 C C . THR A 1 52 ? 24.412 15.429 42.126 1.00 0.00 273 THR A C 5
ATOM 6569 O O . THR A 1 52 ? 25.485 15.062 42.610 1.00 0.00 273 THR A O 5
ATOM 6580 N N . PHE A 1 53 ? 23.288 14.734 42.168 1.00 0.00 274 PHE A N 5
ATOM 6581 C CA . PHE A 1 53 ? 23.186 13.418 42.800 1.00 0.00 274 PHE A CA 5
ATOM 6582 C C . PHE A 1 53 ? 22.488 12.485 41.822 1.00 0.00 274 PHE A C 5
ATOM 6583 O O . PHE A 1 53 ? 21.462 12.861 41.257 1.00 0.00 274 PHE A O 5
ATOM 6600 N N . ARG A 1 54 ? 23.013 11.277 41.567 1.00 0.00 275 ARG A N 5
ATOM 6601 C CA . ARG A 1 54 ? 22.311 10.450 40.611 1.00 0.00 275 ARG A CA 5
ATOM 6602 C C . ARG A 1 54 ? 20.943 9.966 41.074 1.00 0.00 275 ARG A C 5
ATOM 6603 O O . ARG A 1 54 ? 20.661 9.792 42.259 1.00 0.00 275 ARG A O 5
ATOM 6624 N N . GLY A 1 55 ? 20.120 9.769 40.070 1.00 0.00 276 GLY A N 5
ATOM 6625 C CA . GLY A 1 55 ? 18.758 9.305 40.177 1.00 0.00 276 GLY A CA 5
ATOM 6626 C C . GLY A 1 55 ? 17.896 10.445 39.721 1.00 0.00 276 GLY A C 5
ATOM 6627 O O . GLY A 1 55 ? 16.681 10.286 39.600 1.00 0.00 276 GLY A O 5
ATOM 6631 N N . CYS A 1 56 ? 18.483 11.597 39.462 1.00 0.00 277 CYS A N 5
ATOM 6632 C CA . CYS A 1 56 ? 17.678 12.712 39.017 1.00 0.00 277 CYS A CA 5
ATOM 6633 C C . CYS A 1 56 ? 17.356 12.710 37.535 1.00 0.00 277 CYS A C 5
ATOM 6634 O O . CYS A 1 56 ? 18.260 12.823 36.706 1.00 0.00 277 CYS A O 5
ATOM 6641 N N . PRO A 1 57 ? 16.081 12.582 37.160 1.00 0.00 278 PRO A N 5
ATOM 6642 C CA . PRO A 1 57 ? 15.700 12.583 35.766 1.00 0.00 278 PRO A CA 5
ATOM 6643 C C . PRO A 1 57 ? 15.383 14.046 35.466 1.00 0.00 278 PRO A C 5
ATOM 6644 O O . PRO A 1 57 ? 14.394 14.531 35.996 1.00 0.00 278 PRO A O 5
ATOM 6655 N N . ALA A 1 58 ? 16.174 14.736 34.658 1.00 0.00 279 ALA A N 5
ATOM 6656 C CA . ALA A 1 58 ? 15.920 16.167 34.331 1.00 0.00 279 ALA A CA 5
ATOM 6657 C C . ALA A 1 58 ? 16.927 16.738 33.345 1.00 0.00 279 ALA A C 5
ATOM 6658 O O . ALA A 1 58 ? 18.100 16.359 33.301 1.00 0.00 279 ALA A O 5
ATOM 6665 N N . ARG A 1 59 ? 16.404 17.664 32.567 1.00 0.00 280 ARG A N 5
ATOM 6666 C CA . ARG A 1 59 ? 17.127 18.374 31.528 1.00 0.00 280 ARG A CA 5
ATOM 6667 C C . ARG A 1 59 ? 16.593 19.796 31.534 1.00 0.00 280 ARG A C 5
ATOM 6668 O O . ARG A 1 59 ? 15.440 20.010 31.911 1.00 0.00 280 ARG A O 5
ATOM 6689 N N . LYS A 1 60 ? 17.385 20.771 31.133 1.00 0.00 281 LYS A N 5
ATOM 6690 C CA . LYS A 1 60 ? 16.874 22.137 31.109 1.00 0.00 281 LYS A CA 5
ATOM 6691 C C . LYS A 1 60 ? 17.541 22.996 30.057 1.00 0.00 281 LYS A C 5
ATOM 6692 O O . LYS A 1 60 ? 18.636 22.706 29.580 1.00 0.00 281 LYS A O 5
ATOM 6711 N N . HIS A 1 61 ? 16.848 24.069 29.711 1.00 0.00 282 HIS A N 5
ATOM 6712 C CA . HIS A 1 61 ? 17.338 25.016 28.731 1.00 0.00 282 HIS A CA 5
ATOM 6713 C C . HIS A 1 61 ? 17.336 26.416 29.312 1.00 0.00 282 HIS A C 5
ATOM 6714 O O . HIS A 1 61 ? 16.451 26.772 30.082 1.00 0.00 282 HIS A O 5
ATOM 6729 N N . VAL A 1 62 ? 18.334 27.195 28.937 1.00 0.00 283 VAL A N 5
ATOM 6730 C CA . VAL A 1 62 ? 18.501 28.550 29.424 1.00 0.00 283 VAL A CA 5
ATOM 6731 C C . VAL A 1 62 ? 18.467 29.516 28.264 1.00 0.00 283 VAL A C 5
ATOM 6732 O O . VAL A 1 62 ? 19.170 29.349 27.270 1.00 0.00 283 VAL A O 5
ATOM 6745 N N . GLU A 1 63 ? 17.628 30.517 28.401 1.00 0.00 284 GLU A N 5
ATOM 6746 C CA . GLU A 1 63 ? 17.454 31.503 27.382 1.00 0.00 284 GLU A CA 5
ATOM 6747 C C . GLU A 1 63 ? 17.146 32.839 28.015 1.00 0.00 284 GLU A C 5
ATOM 6748 O O . GLU A 1 63 ? 16.742 32.907 29.162 1.00 0.00 284 GLU A O 5
ATOM 6760 N N . ARG A 1 64 ? 17.395 33.893 27.284 1.00 0.00 285 ARG A N 5
ATOM 6761 C CA . ARG A 1 64 ? 17.193 35.213 27.753 1.00 0.00 285 ARG A CA 5
ATOM 6762 C C . ARG A 1 64 ? 15.885 35.801 27.244 1.00 0.00 285 ARG A C 5
ATOM 6763 O O . ARG A 1 64 ? 15.463 35.520 26.122 1.00 0.00 285 ARG A O 5
ATOM 6784 N N . ALA A 1 65 ? 15.243 36.615 28.076 1.00 0.00 286 ALA A N 5
ATOM 6785 C CA . ALA A 1 65 ? 13.997 37.240 27.695 1.00 0.00 286 ALA A CA 5
ATOM 6786 C C . ALA A 1 65 ? 14.246 38.290 26.640 1.00 0.00 286 ALA A C 5
ATOM 6787 O O . ALA A 1 65 ? 15.083 39.199 26.824 1.00 0.00 286 ALA A O 5
ATOM 6794 N N . LEU A 1 66 ? 13.502 38.118 25.552 1.00 0.00 287 LEU A N 5
ATOM 6795 C CA . LEU A 1 66 ? 13.534 38.966 24.388 1.00 0.00 287 LEU A CA 5
ATOM 6796 C C . LEU A 1 66 ? 12.977 40.338 24.710 1.00 0.00 287 LEU A C 5
ATOM 6797 O O . LEU A 1 66 ? 13.463 41.358 24.216 1.00 0.00 287 LEU A O 5
ATOM 6813 N N . ASP A 1 67 ? 11.946 40.345 25.546 1.00 0.00 288 ASP A N 5
ATOM 6814 C CA . ASP A 1 67 ? 11.273 41.586 25.913 1.00 0.00 288 ASP A CA 5
ATOM 6815 C C . ASP A 1 67 ? 12.318 42.479 26.527 1.00 0.00 288 ASP A C 5
ATOM 6816 O O . ASP A 1 67 ? 12.495 43.644 26.171 1.00 0.00 288 ASP A O 5
ATOM 6825 N N . ASP A 1 68 ? 13.001 41.868 27.471 1.00 0.00 289 ASP A N 5
ATOM 6826 C CA . ASP A 1 68 ? 14.053 42.492 28.236 1.00 0.00 289 ASP A CA 5
ATOM 6827 C C . ASP A 1 68 ? 15.192 41.485 28.260 1.00 0.00 289 ASP A C 5
ATOM 6828 O O . ASP A 1 68 ? 15.032 40.407 28.804 1.00 0.00 289 ASP A O 5
ATOM 6837 N N . PRO A 1 69 ? 16.365 41.829 27.705 1.00 0.00 290 PRO A N 5
ATOM 6838 C CA . PRO A 1 69 ? 17.517 40.913 27.680 1.00 0.00 290 PRO A CA 5
ATOM 6839 C C . PRO A 1 69 ? 18.030 40.659 29.076 1.00 0.00 290 PRO A C 5
ATOM 6840 O O . PRO A 1 69 ? 18.698 39.663 29.355 1.00 0.00 290 PRO A O 5
ATOM 6851 N N . ALA A 1 70 ? 17.697 41.590 29.943 1.00 0.00 291 ALA A N 5
ATOM 6852 C CA . ALA A 1 70 ? 18.065 41.524 31.331 1.00 0.00 291 ALA A CA 5
ATOM 6853 C C . ALA A 1 70 ? 17.435 40.343 32.069 1.00 0.00 291 ALA A C 5
ATOM 6854 O O . ALA A 1 70 ? 18.078 39.799 32.968 1.00 0.00 291 ALA A O 5
ATOM 6861 N N . MET A 1 71 ? 16.205 39.917 31.740 1.00 0.00 292 MET A N 5
ATOM 6862 C CA . MET A 1 71 ? 15.654 38.802 32.476 1.00 0.00 292 MET A CA 5
ATOM 6863 C C . MET A 1 71 ? 15.937 37.433 31.881 1.00 0.00 292 MET A C 5
ATOM 6864 O O . MET A 1 71 ? 16.104 37.308 30.678 1.00 0.00 292 MET A O 5
ATOM 6878 N N . LEU A 1 72 ? 16.121 36.441 32.782 1.00 0.00 293 LEU A N 5
ATOM 6879 C CA . LEU A 1 72 ? 16.482 35.084 32.427 1.00 0.00 293 LEU A CA 5
ATOM 6880 C C . LEU A 1 72 ? 15.292 34.151 32.452 1.00 0.00 293 LEU A C 5
ATOM 6881 O O . LEU A 1 72 ? 14.454 34.257 33.304 1.00 0.00 293 LEU A O 5
ATOM 6897 N N . ILE A 1 73 ? 15.227 33.277 31.453 1.00 0.00 294 ILE A N 5
ATOM 6898 C CA . ILE A 1 73 ? 14.135 32.324 31.295 1.00 0.00 294 ILE A CA 5
ATOM 6899 C C . ILE A 1 73 ? 14.641 30.893 31.425 1.00 0.00 294 ILE A C 5
ATOM 6900 O O . ILE A 1 73 ? 15.647 30.550 30.802 1.00 0.00 294 ILE A O 5
ATOM 6916 N N . VAL A 1 74 ? 14.036 30.062 32.256 1.00 0.00 295 VAL A N 5
ATOM 6917 C CA . VAL A 1 74 ? 14.595 28.734 32.365 1.00 0.00 295 VAL A CA 5
ATOM 6918 C C . VAL A 1 74 ? 13.468 27.743 32.222 1.00 0.00 295 VAL A C 5
ATOM 6919 O O . VAL A 1 74 ? 12.389 27.890 32.796 1.00 0.00 295 VAL A O 5
ATOM 6932 N N . THR A 1 75 ? 13.712 26.754 31.390 1.00 0.00 296 THR A N 5
ATOM 6933 C CA . THR A 1 75 ? 12.724 25.739 31.130 1.00 0.00 296 THR A CA 5
ATOM 6934 C C . THR A 1 75 ? 13.242 24.427 31.679 1.00 0.00 296 THR A C 5
ATOM 6935 O O . THR A 1 75 ? 14.355 24.003 31.361 1.00 0.00 296 THR A O 5
ATOM 6946 N N . TYR A 1 76 ? 12.449 23.800 32.525 1.00 0.00 297 TYR A N 5
ATOM 6947 C CA . TYR A 1 76 ? 12.847 22.553 33.143 1.00 0.00 297 TYR A CA 5
ATOM 6948 C C . TYR A 1 76 ? 11.986 21.407 32.641 1.00 0.00 297 TYR A C 5
ATOM 6949 O O . TYR A 1 76 ? 10.772 21.558 32.479 1.00 0.00 297 TYR A O 5
ATOM 6967 N N . GLU A 1 77 ? 12.639 20.272 32.394 1.00 0.00 298 GLU A N 5
ATOM 6968 C CA . GLU A 1 77 ? 11.971 19.070 31.915 1.00 0.00 298 GLU A CA 5
ATOM 6969 C C . GLU A 1 77 ? 12.253 17.963 32.914 1.00 0.00 298 GLU A C 5
ATOM 6970 O O . GLU A 1 77 ? 13.376 17.873 33.413 1.00 0.00 298 GLU A O 5
ATOM 6982 N N . GLY A 1 78 ? 11.280 17.114 33.220 1.00 0.00 299 GLY A N 5
ATOM 6983 C CA . GLY A 1 78 ? 11.572 16.077 34.175 1.00 0.00 299 GLY A CA 5
ATOM 6984 C C . GLY A 1 78 ? 11.362 16.638 35.537 1.00 0.00 299 GLY A C 5
ATOM 6985 O O . GLY A 1 78 ? 10.728 17.687 35.679 1.00 0.00 299 GLY A O 5
ATOM 6989 N N . GLU A 1 79 ? 11.863 15.984 36.543 1.00 0.00 300 GLU A N 5
ATOM 6990 C CA . GLU A 1 79 ? 11.667 16.491 37.865 1.00 0.00 300 GLU A CA 5
ATOM 6991 C C . GLU A 1 79 ? 12.912 16.264 38.689 1.00 0.00 300 GLU A C 5
ATOM 6992 O O . GLU A 1 79 ? 13.739 15.412 38.391 1.00 0.00 300 GLU A O 5
ATOM 7004 N N . HIS A 1 80 ? 13.000 17.037 39.751 1.00 0.00 301 HIS A N 5
ATOM 7005 C CA . HIS A 1 80 ? 14.105 16.969 40.675 1.00 0.00 301 HIS A CA 5
ATOM 7006 C C . HIS A 1 80 ? 13.724 16.258 41.958 1.00 0.00 301 HIS A C 5
ATOM 7007 O O . HIS A 1 80 ? 12.672 16.530 42.540 1.00 0.00 301 HIS A O 5
ATOM 7021 N N . ARG A 1 81 ? 14.582 15.348 42.398 1.00 0.00 302 ARG A N 5
ATOM 7022 C CA . ARG A 1 81 ? 14.328 14.624 43.631 1.00 0.00 302 ARG A CA 5
ATOM 7023 C C . ARG A 1 81 ? 15.142 15.295 44.718 1.00 0.00 302 ARG A C 5
ATOM 7024 O O . ARG A 1 81 ? 15.168 14.835 45.857 1.00 0.00 302 ARG A O 5
ATOM 7045 N N . HIS A 1 82 ? 15.790 16.396 44.359 1.00 0.00 303 HIS A N 5
ATOM 7046 C CA . HIS A 1 82 ? 16.611 17.122 45.313 1.00 0.00 303 HIS A CA 5
ATOM 7047 C C . HIS A 1 82 ? 15.807 17.893 46.346 1.00 0.00 303 HIS A C 5
ATOM 7048 O O . HIS A 1 82 ? 14.712 18.395 46.096 1.00 0.00 303 HIS A O 5
ATOM 7062 N N . ASN A 1 83 ? 16.410 17.958 47.514 1.00 0.00 304 ASN A N 5
ATOM 7063 C CA . ASN A 1 83 ? 15.874 18.631 48.681 1.00 0.00 304 ASN A CA 5
ATOM 7064 C C . ASN A 1 83 ? 15.982 20.116 48.408 1.00 0.00 304 ASN A C 5
ATOM 7065 O O . ASN A 1 83 ? 17.066 20.582 48.061 1.00 0.00 304 ASN A O 5
ATOM 7076 N N . GLN A 1 84 ? 14.883 20.860 48.497 1.00 0.00 305 GLN A N 5
ATOM 7077 C CA . GLN A 1 84 ? 14.941 22.289 48.200 1.00 0.00 305 GLN A CA 5
ATOM 7078 C C . GLN A 1 84 ? 15.956 22.958 49.156 1.00 0.00 305 GLN A C 5
ATOM 7079 O O . GLN A 1 84 ? 16.507 24.009 48.838 1.00 0.00 305 GLN A O 5
ATOM 7093 N N . SER A 1 85 ? 16.243 22.348 50.296 1.00 0.00 306 SER A N 5
ATOM 7094 C CA . SER A 1 85 ? 17.213 22.928 51.253 1.00 0.00 306 SER A CA 5
ATOM 7095 C C . SER A 1 85 ? 18.615 23.119 50.615 1.00 0.00 306 SER A C 5
ATOM 7096 O O . SER A 1 85 ? 19.224 24.156 50.847 1.00 0.00 306 SER A O 5
ATOM 7104 N N . ALA A 1 86 ? 19.116 22.142 49.793 1.00 0.00 307 ALA A N 5
ATOM 7105 C CA . ALA A 1 86 ? 20.451 22.278 49.134 1.00 0.00 307 ALA A CA 5
ATOM 7106 C C . ALA A 1 86 ? 20.514 23.502 48.176 1.00 0.00 307 ALA A C 5
ATOM 7107 O O . ALA A 1 86 ? 21.543 24.166 48.094 1.00 0.00 307 ALA A O 5
ATOM 7114 N N . MET A 1 87 ? 19.400 23.804 47.461 1.00 0.00 308 MET A N 5
ATOM 7115 C CA . MET A 1 87 ? 19.342 24.940 46.515 1.00 0.00 308 MET A CA 5
ATOM 7116 C C . MET A 1 87 ? 19.495 26.202 47.265 1.00 0.00 308 MET A C 5
ATOM 7117 O O . MET A 1 87 ? 20.225 27.097 46.860 1.00 0.00 308 MET A O 5
ATOM 7131 N N . LEU A 1 88 ? 18.905 26.223 48.401 1.00 0.00 309 LEU A N 5
ATOM 7132 C CA . LEU A 1 88 ? 19.018 27.364 49.189 1.00 0.00 309 LEU A CA 5
ATOM 7133 C C . LEU A 1 88 ? 20.388 27.753 49.620 1.00 0.00 309 LEU A C 5
ATOM 7134 O O . LEU A 1 88 ? 20.829 28.905 49.596 1.00 0.00 309 LEU A O 5
ATOM 7150 N N . GLU A 1 89 ? 20.881 26.584 49.910 1.00 0.00 310 GLU A N 5
ATOM 7151 C CA . GLU A 1 89 ? 22.128 26.018 50.364 1.00 0.00 310 GLU A CA 5
ATOM 7152 C C . GLU A 1 89 ? 23.116 26.222 48.408 1.00 0.00 310 GLU A C 5
ATOM 7153 O O . GLU A 1 89 ? 22.780 27.114 47.629 1.00 0.00 310 GLU A O 5
ATOM 7166 N N . SER A 1 2 ? 4.287 7.728 21.602 1.00 0.00 223 SER A N 6
ATOM 7167 C CA . SER A 1 2 ? 4.163 8.398 22.933 1.00 0.00 223 SER A CA 6
ATOM 7168 C C . SER A 1 2 ? 2.760 7.813 23.703 1.00 0.00 223 SER A C 6
ATOM 7169 O O . SER A 1 2 ? 1.662 8.070 23.205 1.00 0.00 223 SER A O 6
ATOM 7177 N N . ARG A 1 3 ? 3.142 8.263 25.102 1.00 0.00 224 ARG A N 6
ATOM 7178 C CA . ARG A 1 3 ? 2.600 8.667 26.583 1.00 0.00 224 ARG A CA 6
ATOM 7179 C C . ARG A 1 3 ? 3.425 10.128 26.696 1.00 0.00 224 ARG A C 6
ATOM 7180 O O . ARG A 1 3 ? 4.532 10.119 26.223 1.00 0.00 224 ARG A O 6
ATOM 7201 N N . LYS A 1 4 ? 3.027 11.352 27.313 1.00 0.00 225 LYS A N 6
ATOM 7202 C CA . LYS A 1 4 ? 4.056 12.606 27.290 1.00 0.00 225 LYS A CA 6
ATOM 7203 C C . LYS A 1 4 ? 4.401 13.369 28.616 1.00 0.00 225 LYS A C 6
ATOM 7204 O O . LYS A 1 4 ? 3.529 13.658 29.415 1.00 0.00 225 LYS A O 6
ATOM 7223 N N . ASN A 1 5 ? 5.741 13.871 28.651 1.00 0.00 226 ASN A N 6
ATOM 7224 C CA . ASN A 1 5 ? 6.437 14.781 29.729 1.00 0.00 226 ASN A CA 6
ATOM 7225 C C . ASN A 1 5 ? 6.348 16.368 29.507 1.00 0.00 226 ASN A C 6
ATOM 7226 O O . ASN A 1 5 ? 7.018 16.919 28.642 1.00 0.00 226 ASN A O 6
ATOM 7237 N N . ARG A 1 6 ? 5.461 17.114 30.300 1.00 0.00 227 ARG A N 6
ATOM 7238 C CA . ARG A 1 6 ? 5.290 18.601 30.144 1.00 0.00 227 ARG A CA 6
ATOM 7239 C C . ARG A 1 6 ? 6.467 19.403 30.722 1.00 0.00 227 ARG A C 6
ATOM 7240 O O . ARG A 1 6 ? 7.067 19.074 31.747 1.00 0.00 227 ARG A O 6
ATOM 7261 N N . MET A 1 7 ? 6.729 20.474 29.989 1.00 0.00 228 MET A N 6
ATOM 7262 C CA . MET A 1 7 ? 7.767 21.480 30.224 1.00 0.00 228 MET A CA 6
ATOM 7263 C C . MET A 1 7 ? 7.211 22.613 31.064 1.00 0.00 228 MET A C 6
ATOM 7264 O O . MET A 1 7 ? 6.042 22.958 30.917 1.00 0.00 228 MET A O 6
ATOM 7278 N N . LYS A 1 8 ? 8.023 23.197 31.946 1.00 0.00 229 LYS A N 6
ATOM 7279 C CA . LYS A 1 8 ? 7.525 24.283 32.775 1.00 0.00 229 LYS A CA 6
ATOM 7280 C C . LYS A 1 8 ? 8.513 25.422 32.643 1.00 0.00 229 LYS A C 6
ATOM 7281 O O . LYS A 1 8 ? 9.725 25.242 32.510 1.00 0.00 229 LYS A O 6
ATOM 7300 N N . ARG A 1 9 ? 7.920 26.611 32.683 1.00 0.00 230 ARG A N 6
ATOM 7301 C CA . ARG A 1 9 ? 8.631 27.870 32.577 1.00 0.00 230 ARG A CA 6
ATOM 7302 C C . ARG A 1 9 ? 8.854 28.598 33.887 1.00 0.00 230 ARG A C 6
ATOM 7303 O O . ARG A 1 9 ? 7.943 28.856 34.674 1.00 0.00 230 ARG A O 6
ATOM 7324 N N . THR A 1 10 ? 10.121 28.911 34.063 1.00 0.00 231 THR A N 6
ATOM 7325 C CA . THR A 1 10 ? 10.645 29.596 35.218 1.00 0.00 231 THR A CA 6
ATOM 7326 C C . THR A 1 10 ? 11.399 30.836 34.771 1.00 0.00 231 THR A C 6
ATOM 7327 O O . THR A 1 10 ? 12.214 30.777 33.850 1.00 0.00 231 THR A O 6
ATOM 7338 N N . VAL A 1 11 ? 11.133 31.953 35.420 1.00 0.00 232 VAL A N 6
ATOM 7339 C CA . VAL A 1 11 ? 11.814 33.191 35.076 1.00 0.00 232 VAL A CA 6
ATOM 7340 C C . VAL A 1 11 ? 12.559 33.717 36.289 1.00 0.00 232 VAL A C 6
ATOM 7341 O O . VAL A 1 11 ? 11.991 33.834 37.375 1.00 0.00 232 VAL A O 6
ATOM 7354 N N . ARG A 1 12 ? 13.828 34.033 36.100 1.00 0.00 233 ARG A N 6
ATOM 7355 C CA . ARG A 1 12 ? 14.648 34.527 37.197 1.00 0.00 233 ARG A CA 6
ATOM 7356 C C . ARG A 1 12 ? 15.299 35.867 36.898 1.00 0.00 233 ARG A C 6
ATOM 7357 O O . ARG A 1 12 ? 15.727 36.137 35.775 1.00 0.00 233 ARG A O 6
ATOM 7378 N N . VAL A 1 13 ? 15.365 36.698 37.933 1.00 0.00 234 VAL A N 6
ATOM 7379 C CA . VAL A 1 13 ? 15.967 38.028 37.827 1.00 0.00 234 VAL A CA 6
ATOM 7380 C C . VAL A 1 13 ? 16.028 38.677 39.209 1.00 0.00 234 VAL A C 6
ATOM 7381 O O . VAL A 1 13 ? 15.206 39.536 39.527 1.00 0.00 234 VAL A O 6
ATOM 7394 N N . PRO A 1 14 ? 17.000 38.281 40.064 1.00 0.00 235 PRO A N 6
ATOM 7395 C CA . PRO A 1 14 ? 17.134 38.840 41.407 1.00 0.00 235 PRO A CA 6
ATOM 7396 C C . PRO A 1 14 ? 17.907 40.147 41.518 1.00 0.00 235 PRO A C 6
ATOM 7397 O O . PRO A 1 14 ? 19.114 40.254 41.298 1.00 0.00 235 PRO A O 6
ATOM 7408 N N . ALA A 1 15 ? 17.099 41.116 41.878 1.00 0.00 236 ALA A N 6
ATOM 7409 C CA . ALA A 1 15 ? 17.417 42.510 42.104 1.00 0.00 236 ALA A CA 6
ATOM 7410 C C . ALA A 1 15 ? 18.335 42.737 43.295 1.00 0.00 236 ALA A C 6
ATOM 7411 O O . ALA A 1 15 ? 19.033 43.747 43.336 1.00 0.00 236 ALA A O 6
ATOM 7418 N N . ILE A 1 16 ? 18.139 41.985 44.350 1.00 0.00 237 ILE A N 6
ATOM 7419 C CA . ILE A 1 16 ? 18.846 42.235 45.603 1.00 0.00 237 ILE A CA 6
ATOM 7420 C C . ILE A 1 16 ? 20.359 42.017 45.520 1.00 0.00 237 ILE A C 6
ATOM 7421 O O . ILE A 1 16 ? 21.142 42.808 46.048 1.00 0.00 237 ILE A O 6
ATOM 7437 N N . SER A 1 17 ? 20.761 40.922 44.842 1.00 0.00 238 SER A N 6
ATOM 7438 C CA . SER A 1 17 ? 22.176 40.586 44.707 1.00 0.00 238 SER A CA 6
ATOM 7439 C C . SER A 1 17 ? 22.936 41.499 43.711 1.00 0.00 238 SER A C 6
ATOM 7440 O O . SER A 1 17 ? 22.451 41.781 42.620 1.00 0.00 238 SER A O 6
ATOM 7448 N N . ALA A 1 18 ? 24.136 41.918 44.138 1.00 0.00 239 ALA A N 6
ATOM 7449 C CA . ALA A 1 18 ? 25.079 42.805 43.391 1.00 0.00 239 ALA A CA 6
ATOM 7450 C C . ALA A 1 18 ? 25.668 42.275 42.065 1.00 0.00 239 ALA A C 6
ATOM 7451 O O . ALA A 1 18 ? 25.810 43.002 41.093 1.00 0.00 239 ALA A O 6
ATOM 7458 N N . LYS A 1 19 ? 26.014 40.959 42.057 1.00 0.00 240 LYS A N 6
ATOM 7459 C CA . LYS A 1 19 ? 26.606 40.302 40.869 1.00 0.00 240 LYS A CA 6
ATOM 7460 C C . LYS A 1 19 ? 25.616 40.061 39.731 1.00 0.00 240 LYS A C 6
ATOM 7461 O O . LYS A 1 19 ? 24.426 39.866 39.977 1.00 0.00 240 LYS A O 6
ATOM 7480 N N . ILE A 1 20 ? 26.088 40.078 38.492 1.00 0.00 241 ILE A N 6
ATOM 7481 C CA . ILE A 1 20 ? 25.186 39.867 37.349 1.00 0.00 241 ILE A CA 6
ATOM 7482 C C . ILE A 1 20 ? 24.625 38.473 37.523 1.00 0.00 241 ILE A C 6
ATOM 7483 O O . ILE A 1 20 ? 23.431 38.192 37.408 1.00 0.00 241 ILE A O 6
ATOM 7499 N N . ALA A 1 21 ? 25.594 37.642 37.808 1.00 0.00 242 ALA A N 6
ATOM 7500 C CA . ALA A 1 21 ? 25.495 36.233 38.046 1.00 0.00 242 ALA A CA 6
ATOM 7501 C C . ALA A 1 21 ? 24.360 35.652 37.212 1.00 0.00 242 ALA A C 6
ATOM 7502 O O . ALA A 1 21 ? 23.528 34.946 37.773 1.00 0.00 242 ALA A O 6
ATOM 7509 N N . ASP A 1 22 ? 24.304 35.955 35.885 1.00 0.00 243 ASP A N 6
ATOM 7510 C CA . ASP A 1 22 ? 23.229 35.442 35.012 1.00 0.00 243 ASP A CA 6
ATOM 7511 C C . ASP A 1 22 ? 23.434 33.973 34.787 1.00 0.00 243 ASP A C 6
ATOM 7512 O O . ASP A 1 22 ? 22.532 33.231 34.409 1.00 0.00 243 ASP A O 6
ATOM 7521 N N . ILE A 1 23 ? 24.644 33.607 35.036 1.00 0.00 244 ILE A N 6
ATOM 7522 C CA . ILE A 1 23 ? 25.105 32.274 34.905 1.00 0.00 244 ILE A CA 6
ATOM 7523 C C . ILE A 1 23 ? 24.502 31.542 36.064 1.00 0.00 244 ILE A C 6
ATOM 7524 O O . ILE A 1 23 ? 24.716 31.881 37.228 1.00 0.00 244 ILE A O 6
ATOM 7540 N N . PRO A 1 24 ? 23.747 30.530 35.744 1.00 0.00 245 PRO A N 6
ATOM 7541 C CA . PRO A 1 24 ? 23.097 29.696 36.736 1.00 0.00 245 PRO A CA 6
ATOM 7542 C C . PRO A 1 24 ? 23.812 29.610 38.085 1.00 0.00 245 PRO A C 6
ATOM 7543 O O . PRO A 1 24 ? 24.997 29.910 38.196 1.00 0.00 245 PRO A O 6
ATOM 7554 N N . PRO A 1 25 ? 23.062 29.186 39.135 1.00 0.00 246 PRO A N 6
ATOM 7555 C CA . PRO A 1 25 ? 23.554 29.046 40.503 1.00 0.00 246 PRO A CA 6
ATOM 7556 C C . PRO A 1 25 ? 24.864 28.280 40.605 1.00 0.00 246 PRO A C 6
ATOM 7557 O O . PRO A 1 25 ? 25.038 27.252 39.950 1.00 0.00 246 PRO A O 6
ATOM 7568 N N . ASP A 1 26 ? 25.783 28.769 41.421 1.00 0.00 247 ASP A N 6
ATOM 7569 C CA . ASP A 1 26 ? 27.061 28.121 41.601 1.00 0.00 247 ASP A CA 6
ATOM 7570 C C . ASP A 1 26 ? 26.979 27.062 42.688 1.00 0.00 247 ASP A C 6
ATOM 7571 O O . ASP A 1 26 ? 27.748 26.101 42.698 1.00 0.00 247 ASP A O 6
ATOM 7580 N N . GLU A 1 27 ? 26.034 27.249 43.599 1.00 0.00 248 GLU A N 6
ATOM 7581 C CA . GLU A 1 27 ? 25.856 26.333 44.716 1.00 0.00 248 GLU A CA 6
ATOM 7582 C C . GLU A 1 27 ? 25.498 24.960 44.163 1.00 0.00 248 GLU A C 6
ATOM 7583 O O . GLU A 1 27 ? 25.930 23.924 44.670 1.00 0.00 248 GLU A O 6
ATOM 7595 N N . TYR A 1 28 ? 24.701 24.992 43.102 1.00 0.00 249 TYR A N 6
ATOM 7596 C CA . TYR A 1 28 ? 24.239 23.798 42.411 1.00 0.00 249 TYR A CA 6
ATOM 7597 C C . TYR A 1 28 ? 25.034 23.542 41.152 1.00 0.00 249 TYR A C 6
ATOM 7598 O O . TYR A 1 28 ? 25.223 24.442 40.330 1.00 0.00 249 TYR A O 6
ATOM 7616 N N . SER A 1 29 ? 25.499 22.309 40.994 1.00 0.00 250 SER A N 6
ATOM 7617 C CA . SER A 1 29 ? 26.276 21.964 39.828 1.00 0.00 250 SER A CA 6
ATOM 7618 C C . SER A 1 29 ? 25.382 21.793 38.601 1.00 0.00 250 SER A C 6
ATOM 7619 O O . SER A 1 29 ? 24.296 21.221 38.675 1.00 0.00 250 SER A O 6
ATOM 7627 N N . TRP A 1 30 ? 25.854 22.321 37.481 1.00 0.00 251 TRP A N 6
ATOM 7628 C CA . TRP A 1 30 ? 25.126 22.275 36.216 1.00 0.00 251 TRP A CA 6
ATOM 7629 C C . TRP A 1 30 ? 26.036 21.755 35.117 1.00 0.00 251 TRP A C 6
ATOM 7630 O O . TRP A 1 30 ? 27.236 22.030 35.127 1.00 0.00 251 TRP A O 6
ATOM 7651 N N . ARG A 1 31 ? 25.479 21.014 34.172 1.00 0.00 252 ARG A N 6
ATOM 7652 C CA . ARG A 1 31 ? 26.282 20.499 33.084 1.00 0.00 252 ARG A CA 6
ATOM 7653 C C . ARG A 1 31 ? 25.789 21.178 31.855 1.00 0.00 252 ARG A C 6
ATOM 7654 O O . ARG A 1 31 ? 24.605 21.261 31.631 1.00 0.00 252 ARG A O 6
ATOM 7675 N N . LYS A 1 32 ? 26.676 21.628 31.036 1.00 0.00 253 LYS A N 6
ATOM 7676 C CA . LYS A 1 32 ? 26.250 22.266 29.818 1.00 0.00 253 LYS A CA 6
ATOM 7677 C C . LYS A 1 32 ? 26.559 21.563 28.508 1.00 0.00 253 LYS A C 6
ATOM 7678 O O . LYS A 1 32 ? 27.671 21.107 28.242 1.00 0.00 253 LYS A O 6
ATOM 7697 N N . TYR A 1 33 ? 25.505 21.498 27.716 1.00 0.00 254 TYR A N 6
ATOM 7698 C CA . TYR A 1 33 ? 25.498 20.880 26.418 1.00 0.00 254 TYR A CA 6
ATOM 7699 C C . TYR A 1 33 ? 25.651 22.006 25.380 1.00 0.00 254 TYR A C 6
ATOM 7700 O O . TYR A 1 33 ? 25.834 23.172 25.725 1.00 0.00 254 TYR A O 6
ATOM 7718 N N . GLY A 1 34 ? 25.666 21.652 24.106 1.00 0.00 255 GLY A N 6
ATOM 7719 C CA . GLY A 1 34 ? 25.869 22.662 23.074 1.00 0.00 255 GLY A CA 6
ATOM 7720 C C . GLY A 1 34 ? 24.811 23.762 23.047 1.00 0.00 255 GLY A C 6
ATOM 7721 O O . GLY A 1 34 ? 23.803 23.673 23.746 1.00 0.00 255 GLY A O 6
ATOM 7725 N N . GLN A 1 35 ? 25.040 24.790 22.222 1.00 0.00 256 GLN A N 6
ATOM 7726 C CA . GLN A 1 35 ? 24.109 25.903 22.085 1.00 0.00 256 GLN A CA 6
ATOM 7727 C C . GLN A 1 35 ? 23.494 25.955 20.685 1.00 0.00 256 GLN A C 6
ATOM 7728 O O . GLN A 1 35 ? 24.105 25.507 19.714 1.00 0.00 256 GLN A O 6
ATOM 7742 N N . LYS A 1 36 ? 22.292 26.521 20.588 1.00 0.00 257 LYS A N 6
ATOM 7743 C CA . LYS A 1 36 ? 21.581 26.632 19.302 1.00 0.00 257 LYS A CA 6
ATOM 7744 C C . LYS A 1 36 ? 20.936 28.012 19.083 1.00 0.00 257 LYS A C 6
ATOM 7745 O O . LYS A 1 36 ? 20.311 28.570 19.983 1.00 0.00 257 LYS A O 6
ATOM 7764 N N . PRO A 1 37 ? 21.185 28.631 17.908 1.00 0.00 258 PRO A N 6
ATOM 7765 C CA . PRO A 1 37 ? 20.704 29.972 17.586 1.00 0.00 258 PRO A CA 6
ATOM 7766 C C . PRO A 1 37 ? 19.195 30.017 17.258 1.00 0.00 258 PRO A C 6
ATOM 7767 O O . PRO A 1 37 ? 18.642 29.062 16.715 1.00 0.00 258 PRO A O 6
ATOM 7778 N N . ILE A 1 38 ? 18.549 31.135 17.599 1.00 0.00 259 ILE A N 6
ATOM 7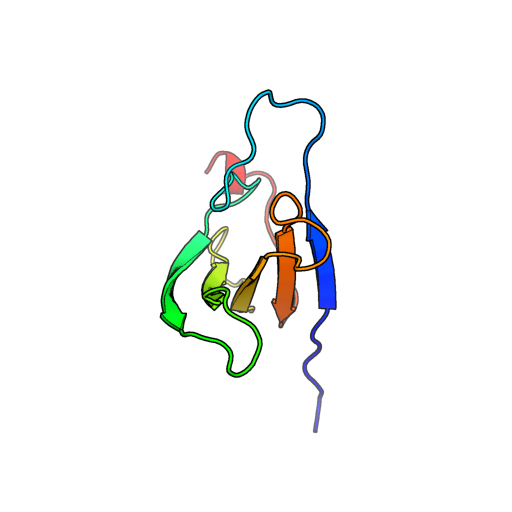779 C CA . ILE A 1 38 ? 17.111 31.343 17.352 1.00 0.00 259 ILE A CA 6
ATOM 7780 C C . ILE A 1 38 ? 16.991 32.420 16.286 1.00 0.00 259 ILE A C 6
ATOM 7781 O O . ILE A 1 38 ? 17.504 33.516 16.509 1.00 0.00 259 ILE A O 6
ATOM 7797 N N . LYS A 1 39 ? 16.358 32.177 15.124 1.00 0.00 260 LYS A N 6
ATOM 7798 C CA . LYS A 1 39 ? 16.337 33.281 14.173 1.00 0.00 260 LYS A CA 6
ATOM 7799 C C . LYS A 1 39 ? 15.336 34.355 14.581 1.00 0.00 260 LYS A C 6
ATOM 7800 O O . LYS A 1 39 ? 14.220 34.105 15.038 1.00 0.00 260 LYS A O 6
ATOM 7819 N N . GLY A 1 40 ? 15.827 35.556 14.386 1.00 0.00 261 GLY A N 6
ATOM 7820 C CA . GLY A 1 40 ? 15.167 36.813 14.626 1.00 0.00 261 GLY A CA 6
ATOM 7821 C C . GLY A 1 40 ? 15.287 37.173 16.087 1.00 0.00 261 GLY A C 6
ATOM 7822 O O . GLY A 1 40 ? 14.775 38.205 16.503 1.00 0.00 261 GLY A O 6
ATOM 7826 N N . SER A 1 41 ? 15.957 36.359 16.873 1.00 0.00 262 SER A N 6
ATOM 7827 C CA . SER A 1 41 ? 16.124 36.637 18.279 1.00 0.00 262 SER A CA 6
ATOM 7828 C C . SER A 1 41 ? 17.589 36.597 18.637 1.00 0.00 262 SER A C 6
ATOM 7829 O O . SER A 1 41 ? 18.168 35.520 18.482 1.00 0.00 262 SER A O 6
ATOM 7837 N N . PRO A 1 42 ? 18.288 37.637 19.093 1.00 0.00 263 PRO A N 6
ATOM 7838 C CA . PRO A 1 42 ? 19.666 37.384 19.372 1.00 0.00 263 PRO A CA 6
ATOM 7839 C C . PRO A 1 42 ? 19.731 36.600 20.657 1.00 0.00 263 PRO A C 6
ATOM 7840 O O . PRO A 1 42 ? 18.794 36.544 21.454 1.00 0.00 263 PRO A O 6
ATOM 7851 N N . HIS A 1 43 ? 20.887 36.005 20.808 1.00 0.00 264 HIS A N 6
ATOM 7852 C CA . HIS A 1 43 ? 21.249 35.173 21.946 1.00 0.00 264 HIS A CA 6
ATOM 7853 C C . HIS A 1 43 ? 20.785 33.739 21.696 1.00 0.00 264 HIS A C 6
ATOM 7854 O O . HIS A 1 43 ? 19.603 33.510 21.444 1.00 0.00 264 HIS A O 6
ATOM 7869 N N . PRO A 1 44 ? 21.692 32.749 21.734 1.00 0.00 265 PRO A N 6
ATOM 7870 C CA . PRO A 1 44 ? 21.336 31.359 21.472 1.00 0.00 265 PRO A CA 6
ATOM 7871 C C . PRO A 1 44 ? 20.735 30.630 22.673 1.00 0.00 265 PRO A C 6
ATOM 7872 O O . PRO A 1 44 ? 20.937 31.053 23.810 1.00 0.00 265 PRO A O 6
ATOM 7883 N N . ARG A 1 45 ? 20.001 29.536 22.445 1.00 0.00 266 ARG A N 6
ATOM 7884 C CA . ARG A 1 45 ? 19.420 28.816 23.570 1.00 0.00 266 ARG A CA 6
ATOM 7885 C C . ARG A 1 45 ? 20.402 27.734 23.920 1.00 0.00 266 ARG A C 6
ATOM 7886 O O . ARG A 1 45 ? 20.844 26.981 23.050 1.00 0.00 266 ARG A O 6
ATOM 7907 N N . GLY A 1 46 ? 20.734 27.652 25.186 1.00 0.00 267 GLY A N 6
ATOM 7908 C CA . GLY A 1 46 ? 21.683 26.624 25.610 1.00 0.00 267 GLY A CA 6
ATOM 7909 C C . GLY A 1 46 ? 21.031 25.414 26.234 1.00 0.00 267 GLY A C 6
ATOM 7910 O O . GLY A 1 46 ? 20.070 25.553 26.960 1.00 0.00 267 GLY A O 6
ATOM 7914 N N . TYR A 1 47 ? 21.611 24.230 26.051 1.00 0.00 268 TYR A N 6
ATOM 7915 C CA . TYR A 1 47 ? 21.066 23.051 26.684 1.00 0.00 268 TYR A CA 6
ATOM 7916 C C . TYR A 1 47 ? 21.898 22.687 27.880 1.00 0.00 268 TYR A C 6
ATOM 7917 O O . TYR A 1 47 ? 23.120 22.698 27.789 1.00 0.00 268 TYR A O 6
ATOM 7935 N N . TYR A 1 48 ? 21.224 22.389 28.990 1.00 0.00 269 TYR A N 6
ATOM 7936 C CA . TYR A 1 48 ? 21.895 22.057 30.244 1.00 0.00 269 TYR A CA 6
ATOM 7937 C C . TYR A 1 48 ? 21.155 20.927 30.923 1.00 0.00 269 TYR A C 6
ATOM 7938 O O . TYR A 1 48 ? 19.958 20.718 30.735 1.00 0.00 269 TYR A O 6
ATOM 7956 N N . LYS A 1 49 ? 21.911 20.212 31.702 1.00 0.00 270 LYS A N 6
ATOM 7957 C CA . LYS A 1 49 ? 21.435 19.081 32.454 1.00 0.00 270 LYS A CA 6
ATOM 7958 C C . LYS A 1 49 ? 21.763 19.388 33.911 1.00 0.00 270 LYS A C 6
ATOM 7959 O O . LYS A 1 49 ? 22.760 20.087 34.178 1.00 0.00 270 LYS A O 6
ATOM 7978 N N . CYS A 1 50 ? 20.966 18.861 34.847 1.00 0.00 271 CYS A N 6
ATOM 7979 C CA . CYS A 1 50 ? 21.208 19.087 36.277 1.00 0.00 271 CYS A CA 6
ATOM 7980 C C . CYS A 1 50 ? 22.082 18.058 36.961 1.00 0.00 271 CYS A C 6
ATOM 7981 O O . CYS A 1 50 ? 21.775 16.867 36.950 1.00 0.00 271 CYS A O 6
ATOM 7988 N N . SER A 1 51 ? 23.181 18.514 37.555 1.00 0.00 272 SER A N 6
ATOM 7989 C CA . SER A 1 51 ? 24.058 17.584 38.225 1.00 0.00 272 SER A CA 6
ATOM 7990 C C . SER A 1 51 ? 24.140 18.059 39.669 1.00 0.00 272 SER A C 6
ATOM 7991 O O . SER A 1 51 ? 24.348 19.239 39.956 1.00 0.00 272 SER A O 6
ATOM 7999 N N . THR A 1 52 ? 23.933 17.112 40.569 1.00 0.00 273 THR A N 6
ATOM 8000 C CA . THR A 1 52 ? 23.976 17.350 41.989 1.00 0.00 273 THR A CA 6
ATOM 8001 C C . THR A 1 52 ? 24.110 16.041 42.727 1.00 0.00 273 THR A C 6
ATOM 8002 O O . THR A 1 52 ? 25.029 15.818 43.519 1.00 0.00 273 THR A O 6
ATOM 8013 N N . PHE A 1 53 ? 23.147 15.187 42.429 1.00 0.00 274 PHE A N 6
ATOM 8014 C CA . PHE A 1 53 ? 23.064 13.843 43.005 1.00 0.00 274 PHE A CA 6
ATOM 8015 C C . PHE A 1 53 ? 22.877 12.858 41.860 1.00 0.00 274 PHE A C 6
ATOM 8016 O O . PHE A 1 53 ? 22.183 13.181 40.897 1.00 0.00 274 PHE A O 6
ATOM 8033 N N . ARG A 1 54 ? 23.488 11.665 41.904 1.00 0.00 275 ARG A N 6
ATOM 8034 C CA . ARG A 1 54 ? 23.286 10.787 40.773 1.00 0.00 275 ARG A CA 6
ATOM 8035 C C . ARG A 1 54 ? 21.908 10.143 40.708 1.00 0.00 275 ARG A C 6
ATOM 8036 O O . ARG A 1 54 ? 21.331 9.692 41.697 1.00 0.00 275 ARG A O 6
ATOM 8057 N N . GLY A 1 55 ? 21.420 10.138 39.488 1.00 0.00 276 GLY A N 6
ATOM 8058 C CA . GLY A 1 55 ? 20.142 9.596 39.095 1.00 0.00 276 GLY A CA 6
ATOM 8059 C C . GLY A 1 55 ? 19.150 10.708 39.274 1.00 0.00 276 GLY A C 6
ATOM 8060 O O . GLY A 1 55 ? 18.120 10.513 39.921 1.00 0.00 276 GLY A O 6
ATOM 8064 N N . CYS A 1 56 ? 19.422 11.872 38.719 1.00 0.00 277 CYS A N 6
ATOM 8065 C CA . CYS A 1 56 ? 18.481 12.959 38.869 1.00 0.00 277 CYS A CA 6
ATOM 8066 C C . CYS A 1 56 ? 17.761 13.356 37.594 1.00 0.00 277 CYS A C 6
ATOM 8067 O O . CYS A 1 56 ? 18.290 14.144 36.809 1.00 0.00 277 CYS A O 6
ATOM 8074 N N . PRO A 1 57 ? 16.558 12.832 37.352 1.00 0.00 278 PRO A N 6
ATOM 8075 C CA . PRO A 1 57 ? 15.813 13.175 36.161 1.00 0.00 278 PRO A CA 6
ATOM 8076 C C . PRO A 1 57 ? 15.824 14.701 36.140 1.00 0.00 278 PRO A C 6
ATOM 8077 O O . PRO A 1 57 ? 15.559 15.284 37.181 1.00 0.00 278 PRO A O 6
ATOM 8088 N N . ALA A 1 58 ? 16.118 15.339 35.015 1.00 0.00 279 ALA A N 6
ATOM 8089 C CA . ALA A 1 58 ? 16.138 16.826 34.931 1.00 0.00 279 ALA A CA 6
ATOM 8090 C C . ALA A 1 58 ? 17.067 17.345 33.845 1.00 0.00 279 ALA A C 6
ATOM 8091 O O . ALA A 1 58 ? 18.286 17.177 33.882 1.00 0.00 279 ALA A O 6
ATOM 8098 N N . ARG A 1 59 ? 16.421 17.980 32.887 1.00 0.00 280 ARG A N 6
ATOM 8099 C CA . ARG A 1 59 ? 17.048 18.592 31.733 1.00 0.00 280 ARG A CA 6
ATOM 8100 C C . ARG A 1 59 ? 16.532 20.019 31.671 1.00 0.00 280 ARG A C 6
ATOM 8101 O O . ARG A 1 59 ? 15.383 20.264 32.046 1.00 0.00 280 ARG A O 6
ATOM 8122 N N . LYS A 1 60 ? 17.331 20.962 31.216 1.00 0.00 281 LYS A N 6
ATOM 8123 C CA . LYS A 1 60 ? 16.842 22.335 31.148 1.00 0.00 281 LYS A CA 6
ATOM 8124 C C . LYS A 1 60 ? 17.511 23.144 30.058 1.00 0.00 281 LYS A C 6
ATOM 8125 O O . LYS A 1 60 ? 18.591 22.812 29.573 1.00 0.00 281 LYS A O 6
ATOM 8144 N N . HIS A 1 61 ? 16.840 24.224 29.690 1.00 0.00 282 HIS A N 6
ATOM 8145 C CA . HIS A 1 61 ? 17.341 25.133 28.681 1.00 0.00 282 HIS A CA 6
ATOM 8146 C C . HIS A 1 61 ? 17.355 26.550 29.217 1.00 0.00 282 HIS A C 6
ATOM 8147 O O . HIS A 1 61 ? 16.456 26.953 29.943 1.00 0.00 282 HIS A O 6
ATOM 8162 N N . VAL A 1 62 ? 18.384 27.293 28.849 1.00 0.00 283 VAL A N 6
ATOM 8163 C CA . VAL A 1 62 ? 18.574 28.656 29.305 1.00 0.00 283 VAL A CA 6
ATOM 8164 C C . VAL A 1 62 ? 18.387 29.608 28.150 1.00 0.00 283 VAL A C 6
ATOM 8165 O O . VAL A 1 62 ? 18.969 29.441 27.079 1.00 0.00 283 VAL A O 6
ATOM 8178 N N . GLU A 1 63 ? 17.558 30.601 28.378 1.00 0.00 284 GLU A N 6
ATOM 8179 C CA . GLU A 1 63 ? 17.257 31.581 27.382 1.00 0.00 284 GLU A CA 6
ATOM 8180 C C . GLU A 1 63 ? 17.022 32.917 28.043 1.00 0.00 284 GLU A C 6
ATOM 8181 O O . GLU A 1 63 ? 16.784 32.993 29.236 1.00 0.00 284 GLU A O 6
ATOM 8193 N N . ARG A 1 64 ? 17.147 33.968 27.276 1.00 0.00 285 ARG A N 6
ATOM 8194 C CA . ARG A 1 64 ? 16.979 35.289 27.755 1.00 0.00 285 ARG A CA 6
ATOM 8195 C C . ARG A 1 64 ? 15.711 35.932 27.213 1.00 0.00 285 ARG A C 6
ATOM 8196 O O . ARG A 1 64 ? 15.382 35.782 26.037 1.00 0.00 285 ARG A O 6
ATOM 8217 N N . ALA A 1 65 ? 14.998 36.646 28.077 1.00 0.00 286 ALA A N 6
ATOM 8218 C CA . ALA A 1 65 ? 13.773 37.299 27.674 1.00 0.00 286 ALA A CA 6
ATOM 8219 C C . ALA A 1 65 ? 14.086 38.530 26.857 1.00 0.00 286 ALA A C 6
ATOM 8220 O O . ALA A 1 65 ? 14.858 39.409 27.294 1.00 0.00 286 ALA A O 6
ATOM 8227 N N . LEU A 1 66 ? 13.472 38.539 25.679 1.00 0.00 287 LEU A N 6
ATOM 8228 C CA . LEU A 1 66 ? 13.583 39.590 24.701 1.00 0.00 287 LEU A CA 6
ATOM 8229 C C . LEU A 1 66 ? 12.858 40.836 25.167 1.00 0.00 287 LEU A C 6
ATOM 8230 O O . LEU A 1 66 ? 13.253 41.961 24.855 1.00 0.00 287 LEU A O 6
ATOM 8246 N N . ASP A 1 67 ? 11.784 40.615 25.919 1.00 0.00 288 ASP A N 6
ATOM 8247 C CA . ASP A 1 67 ? 10.972 41.714 26.426 1.00 0.00 288 ASP A CA 6
ATOM 8248 C C . ASP A 1 67 ? 11.883 42.573 27.264 1.00 0.00 288 ASP A C 6
ATOM 8249 O O . ASP A 1 67 ? 11.877 43.803 27.213 1.00 0.00 288 ASP A O 6
ATOM 8258 N N . ASP A 1 68 ? 12.668 41.855 28.039 1.00 0.00 289 ASP A N 6
ATOM 8259 C CA . ASP A 1 68 ? 13.633 42.420 28.950 1.00 0.00 289 ASP A CA 6
ATOM 8260 C C . ASP A 1 68 ? 14.874 41.551 28.823 1.00 0.00 289 ASP A C 6
ATOM 8261 O O . ASP A 1 68 ? 14.937 40.497 29.431 1.00 0.00 289 ASP A O 6
ATOM 8270 N N . PRO A 1 69 ? 15.889 41.986 28.059 1.00 0.00 290 PRO A N 6
ATOM 8271 C CA . PRO A 1 69 ? 17.144 41.230 27.919 1.00 0.00 290 PRO A CA 6
ATOM 8272 C C . PRO A 1 69 ? 17.685 40.832 29.271 1.00 0.00 290 PRO A C 6
ATOM 8273 O O . PRO A 1 69 ? 18.317 39.791 29.440 1.00 0.00 290 PRO A O 6
ATOM 8284 N N . ALA A 1 70 ? 17.413 41.693 30.227 1.00 0.00 291 ALA A N 6
ATOM 8285 C CA . ALA A 1 70 ? 17.819 41.490 31.591 1.00 0.00 291 ALA A CA 6
ATOM 8286 C C . ALA A 1 70 ? 17.196 40.253 32.234 1.00 0.00 291 ALA A C 6
ATOM 8287 O O . ALA A 1 70 ? 17.857 39.620 33.057 1.00 0.00 291 ALA A O 6
ATOM 8294 N N . MET A 1 71 ? 15.952 39.871 31.902 1.00 0.00 292 MET A N 6
ATOM 8295 C CA . MET A 1 71 ? 15.405 38.702 32.553 1.00 0.00 292 MET A CA 6
ATOM 8296 C C . MET A 1 71 ? 15.733 37.379 31.880 1.00 0.00 292 MET A C 6
ATOM 8297 O O . MET A 1 71 ? 15.951 37.336 30.681 1.00 0.00 292 MET A O 6
ATOM 8311 N N . LEU A 1 72 ? 15.895 36.332 32.723 1.00 0.00 293 LEU A N 6
ATOM 8312 C CA . LEU A 1 72 ? 16.278 35.003 32.292 1.00 0.00 293 LEU A CA 6
ATOM 8313 C C . LEU A 1 72 ? 15.099 34.057 32.241 1.00 0.00 293 LEU A C 6
ATOM 8314 O O . LEU A 1 72 ? 14.252 34.093 33.091 1.00 0.00 293 LEU A O 6
ATOM 8330 N N . ILE A 1 73 ? 15.051 33.255 31.184 1.00 0.00 294 ILE A N 6
ATOM 8331 C CA . ILE A 1 73 ? 13.983 32.290 30.958 1.00 0.00 294 ILE A CA 6
ATOM 8332 C C . ILE A 1 73 ? 14.499 30.866 31.093 1.00 0.00 294 ILE A C 6
ATOM 8333 O O . ILE A 1 73 ? 15.493 30.520 30.451 1.00 0.00 294 ILE A O 6
ATOM 8349 N N . VAL A 1 74 ? 13.915 30.040 31.946 1.00 0.00 295 VAL A N 6
ATOM 8350 C CA . VAL A 1 74 ? 14.494 28.721 32.068 1.00 0.00 295 VAL A CA 6
ATOM 8351 C C . VAL A 1 74 ? 13.374 27.714 31.982 1.00 0.00 295 VAL A C 6
ATOM 8352 O O . VAL A 1 74 ? 12.305 27.871 32.573 1.00 0.00 295 VAL A O 6
ATOM 8365 N N . THR A 1 75 ? 13.610 26.700 31.178 1.00 0.00 296 THR A N 6
ATOM 8366 C CA . THR A 1 75 ? 12.637 25.656 30.990 1.00 0.00 296 THR A CA 6
ATOM 8367 C C . THR A 1 75 ? 13.157 24.401 31.660 1.00 0.00 296 THR A C 6
ATOM 8368 O O . THR A 1 75 ? 14.287 23.974 31.415 1.00 0.00 296 THR A O 6
ATOM 8379 N N . TYR A 1 76 ? 12.345 23.832 32.527 1.00 0.00 297 TYR A N 6
ATOM 8380 C CA . TYR A 1 76 ? 12.746 22.650 33.266 1.00 0.00 297 TYR A CA 6
ATOM 8381 C C . TYR A 1 76 ? 11.861 21.469 32.907 1.00 0.00 297 TYR A C 6
ATOM 8382 O O . TYR A 1 76 ? 10.668 21.637 32.643 1.00 0.00 297 TYR A O 6
ATOM 8400 N N . GLU A 1 77 ? 12.472 20.285 32.898 1.00 0.00 298 GLU A N 6
ATOM 8401 C CA . GLU A 1 77 ? 11.775 19.044 32.594 1.00 0.00 298 GLU A CA 6
ATOM 8402 C C . GLU A 1 77 ? 12.336 17.970 33.508 1.00 0.00 298 GLU A C 6
ATOM 8403 O O . GLU A 1 77 ? 13.483 18.083 33.939 1.00 0.00 298 GLU A O 6
ATOM 8415 N N . GLY A 1 78 ? 11.571 16.932 33.819 1.00 0.00 299 GLY A N 6
ATOM 8416 C CA . GLY A 1 78 ? 12.121 15.932 34.700 1.00 0.00 299 GLY A CA 6
ATOM 8417 C C . GLY A 1 78 ? 11.903 16.390 36.098 1.00 0.00 299 GLY A C 6
ATOM 8418 O O . GLY A 1 78 ? 11.299 17.443 36.314 1.00 0.00 299 GLY A O 6
ATOM 8422 N N . GLU A 1 79 ? 12.362 15.640 37.057 1.00 0.00 300 GLU A N 6
ATOM 8423 C CA . GLU A 1 79 ? 12.161 16.047 38.411 1.00 0.00 300 GLU A CA 6
ATOM 8424 C C . GLU A 1 79 ? 13.419 15.802 39.212 1.00 0.00 300 GLU A C 6
ATOM 8425 O O . GLU A 1 79 ? 14.155 14.851 38.984 1.00 0.00 300 GLU A O 6
ATOM 8437 N N . HIS A 1 80 ? 13.622 16.679 40.173 1.00 0.00 301 HIS A N 6
ATOM 8438 C CA . HIS A 1 80 ? 14.768 16.628 41.045 1.00 0.00 301 HIS A CA 6
ATOM 8439 C C . HIS A 1 80 ? 14.487 15.819 42.297 1.00 0.00 301 HIS A C 6
ATOM 8440 O O . HIS A 1 80 ? 13.696 16.232 43.146 1.00 0.00 301 HIS A O 6
ATOM 8454 N N . ARG A 1 81 ? 15.140 14.671 42.408 1.00 0.00 302 ARG A N 6
ATOM 8455 C CA . ARG A 1 81 ? 14.956 13.826 43.574 1.00 0.00 302 ARG A CA 6
ATOM 8456 C C . ARG A 1 81 ? 15.492 14.586 44.769 1.00 0.00 302 ARG A C 6
ATOM 8457 O O . ARG A 1 81 ? 14.897 14.569 45.843 1.00 0.00 302 ARG A O 6
ATOM 8478 N N . HIS A 1 82 ? 16.611 15.270 44.562 1.00 0.00 303 HIS A N 6
ATOM 8479 C CA . HIS A 1 82 ? 17.214 16.048 45.629 1.00 0.00 303 HIS A CA 6
ATOM 8480 C C . HIS A 1 82 ? 16.497 17.357 45.913 1.00 0.00 303 HIS A C 6
ATOM 8481 O O . HIS A 1 82 ? 16.188 18.150 45.024 1.00 0.00 303 HIS A O 6
ATOM 8495 N N . ASN A 1 83 ? 16.253 17.537 47.193 1.00 0.00 304 ASN A N 6
ATOM 8496 C CA . ASN A 1 83 ? 15.579 18.695 47.748 1.00 0.00 304 ASN A CA 6
ATOM 8497 C C . ASN A 1 83 ? 16.611 19.441 48.565 1.00 0.00 304 ASN A C 6
ATOM 8498 O O . ASN A 1 83 ? 17.417 18.799 49.239 1.00 0.00 304 ASN A O 6
ATOM 8509 N N . GLN A 1 84 ? 16.651 20.768 48.483 1.00 0.00 305 GLN A N 6
ATOM 8510 C CA . GLN A 1 84 ? 17.653 21.519 49.234 1.00 0.00 305 GLN A CA 6
ATOM 8511 C C . GLN A 1 84 ? 17.403 21.310 50.747 1.00 0.00 305 GLN A C 6
ATOM 8512 O O . GLN A 1 84 ? 18.348 21.146 51.513 1.00 0.00 305 GLN A O 6
ATOM 8526 N N . SER A 1 85 ? 16.152 21.272 51.177 1.00 0.00 306 SER A N 6
ATOM 8527 C CA . SER A 1 85 ? 15.842 21.066 52.610 1.00 0.00 306 SER A CA 6
ATOM 8528 C C . SER A 1 85 ? 16.384 19.707 53.133 1.00 0.00 306 SER A C 6
ATOM 8529 O O . SER A 1 85 ? 16.554 19.573 54.338 1.00 0.00 306 SER A O 6
ATOM 8537 N N . ALA A 1 86 ? 16.682 18.715 52.234 1.00 0.00 307 ALA A N 6
ATOM 8538 C CA . ALA A 1 86 ? 17.226 17.395 52.676 1.00 0.00 307 ALA A CA 6
ATOM 8539 C C . ALA A 1 86 ? 18.592 17.533 53.405 1.00 0.00 307 ALA A C 6
ATOM 8540 O O . ALA A 1 86 ? 18.869 16.788 54.339 1.00 0.00 307 ALA A O 6
ATOM 8547 N N . MET A 1 87 ? 19.441 18.505 52.981 1.00 0.00 308 MET A N 6
ATOM 8548 C CA . MET A 1 87 ? 20.773 18.721 53.586 1.00 0.00 308 MET A CA 6
ATOM 8549 C C . MET A 1 87 ? 20.604 19.158 54.985 1.00 0.00 308 MET A C 6
ATOM 8550 O O . MET A 1 87 ? 21.278 18.675 55.886 1.00 0.00 308 MET A O 6
ATOM 8564 N N . LEU A 1 88 ? 19.637 19.973 55.177 1.00 0.00 309 LEU A N 6
ATOM 8565 C CA . LEU A 1 88 ? 19.389 20.418 56.472 1.00 0.00 309 LEU A CA 6
ATOM 8566 C C . LEU A 1 88 ? 19.022 19.389 57.481 1.00 0.00 309 LEU A C 6
ATOM 8567 O O . LEU A 1 88 ? 19.489 19.327 58.622 1.00 0.00 309 LEU A O 6
ATOM 8583 N N . GLU A 1 89 ? 18.204 18.657 56.781 1.00 0.00 310 GLU A N 6
ATOM 8584 C CA . GLU A 1 89 ? 17.413 17.462 56.941 1.00 0.00 310 GLU A CA 6
ATOM 8585 C C . GLU A 1 89 ? 19.140 16.106 56.811 1.00 0.00 310 GLU A C 6
ATOM 8586 O O . GLU A 1 89 ? 20.286 16.542 56.914 1.00 0.00 310 GLU A O 6
ATOM 8599 N N . SER A 1 2 ? 7.197 4.805 25.823 1.00 0.00 223 SER A N 7
ATOM 8600 C CA . SER A 1 2 ? 6.923 5.517 27.108 1.00 0.00 223 SER A CA 7
ATOM 8601 C C . SER A 1 2 ? 5.298 6.025 27.108 1.00 0.00 223 SER A C 7
ATOM 8602 O O . SER A 1 2 ? 4.950 6.889 26.299 1.00 0.00 223 SER A O 7
ATOM 8610 N N . ARG A 1 3 ? 5.193 6.230 28.609 1.00 0.00 224 ARG A N 7
ATOM 8611 C CA . ARG A 1 3 ? 4.409 7.002 29.811 1.00 0.00 224 ARG A CA 7
ATOM 8612 C C . ARG A 1 3 ? 5.082 8.517 29.533 1.00 0.00 224 ARG A C 7
ATOM 8613 O O . ARG A 1 3 ? 6.217 8.499 29.127 1.00 0.00 224 ARG A O 7
ATOM 8634 N N . LYS A 1 4 ? 4.528 9.814 29.757 1.00 0.00 225 LYS A N 7
ATOM 8635 C CA . LYS A 1 4 ? 5.432 11.117 29.420 1.00 0.00 225 LYS A CA 7
ATOM 8636 C C . LYS A 1 4 ? 5.996 12.010 30.579 1.00 0.00 225 LYS A C 7
ATOM 8637 O O . LYS A 1 4 ? 5.324 12.250 31.564 1.00 0.00 225 LYS A O 7
ATOM 8656 N N . ASN A 1 5 ? 7.220 12.668 30.245 1.00 0.00 226 ASN A N 7
ATOM 8657 C CA . ASN A 1 5 ? 8.042 13.725 31.073 1.00 0.00 226 ASN A CA 7
ATOM 8658 C C . ASN A 1 5 ? 7.601 15.263 30.925 1.00 0.00 226 ASN A C 7
ATOM 8659 O O . ASN A 1 5 ? 7.786 15.871 29.879 1.00 0.00 226 ASN A O 7
ATOM 8670 N N . ARG A 1 6 ? 6.971 15.892 32.010 1.00 0.00 227 ARG A N 7
ATOM 8671 C CA . ARG A 1 6 ? 6.499 17.320 31.955 1.00 0.00 227 ARG A CA 7
ATOM 8672 C C . ARG A 1 6 ? 7.656 18.331 31.888 1.00 0.00 227 ARG A C 7
ATOM 8673 O O . ARG A 1 6 ? 8.741 18.150 32.441 1.00 0.00 227 ARG A O 7
ATOM 8694 N N . MET A 1 7 ? 7.323 19.400 31.179 1.00 0.00 228 MET A N 7
ATOM 8695 C CA . MET A 1 7 ? 8.151 20.574 30.900 1.00 0.00 228 MET A CA 7
ATOM 8696 C C . MET A 1 7 ? 7.532 21.807 31.531 1.00 0.00 228 MET A C 7
ATOM 8697 O O . MET A 1 7 ? 6.387 22.128 31.232 1.00 0.00 228 MET A O 7
ATOM 8711 N N . LYS A 1 8 ? 8.268 22.500 32.402 1.00 0.00 229 LYS A N 7
ATOM 8712 C CA . LYS A 1 8 ? 7.706 23.686 33.032 1.00 0.00 229 LYS A CA 7
ATOM 8713 C C . LYS A 1 8 ? 8.750 24.778 32.912 1.00 0.00 229 LYS A C 7
ATOM 8714 O O . LYS A 1 8 ? 9.953 24.541 32.794 1.00 0.00 229 LYS A O 7
ATOM 8733 N N . ARG A 1 9 ? 8.213 25.993 32.948 1.00 0.00 230 ARG A N 7
ATOM 8734 C CA . ARG A 1 9 ? 8.984 27.217 32.850 1.00 0.00 230 ARG A CA 7
ATOM 8735 C C . ARG A 1 9 ? 8.779 28.200 33.984 1.00 0.00 230 ARG A C 7
ATOM 8736 O O . ARG A 1 9 ? 7.709 28.326 34.578 1.00 0.00 230 ARG A O 7
ATOM 8757 N N . THR A 1 10 ? 9.876 28.884 34.239 1.00 0.00 231 THR A N 7
ATOM 8758 C CA . THR A 1 10 ? 9.997 29.887 35.267 1.00 0.00 231 THR A CA 7
ATOM 8759 C C . THR A 1 10 ? 10.855 31.031 34.756 1.00 0.00 231 THR A C 7
ATOM 8760 O O . THR A 1 10 ? 11.708 30.838 33.889 1.00 0.00 231 THR A O 7
ATOM 8771 N N . VAL A 1 11 ? 10.637 32.218 35.291 1.00 0.00 232 VAL A N 7
ATOM 8772 C CA . VAL A 1 11 ? 11.403 33.377 34.864 1.00 0.00 232 VAL A CA 7
ATOM 8773 C C . VAL A 1 11 ? 12.011 34.062 36.076 1.00 0.00 232 VAL A C 7
ATOM 8774 O O . VAL A 1 11 ? 11.312 34.358 37.046 1.00 0.00 232 VAL A O 7
ATOM 8787 N N . ARG A 1 12 ? 13.307 34.308 36.015 1.00 0.00 233 ARG A N 7
ATOM 8788 C CA . ARG A 1 12 ? 13.996 34.963 37.119 1.00 0.00 233 ARG A CA 7
ATOM 8789 C C . ARG A 1 12 ? 14.316 36.421 36.839 1.00 0.00 233 ARG A C 7
ATOM 8790 O O . ARG A 1 12 ? 14.780 36.782 35.757 1.00 0.00 233 ARG A O 7
ATOM 8811 N N . VAL A 1 13 ? 14.062 37.251 37.845 1.00 0.00 234 VAL A N 7
ATOM 8812 C CA . VAL A 1 13 ? 14.312 38.690 37.752 1.00 0.00 234 VAL A CA 7
ATOM 8813 C C . VAL A 1 13 ? 14.894 39.198 39.071 1.00 0.00 234 VAL A C 7
ATOM 8814 O O . VAL A 1 13 ? 14.266 40.005 39.754 1.00 0.00 234 VAL A O 7
ATOM 8827 N N . PRO A 1 14 ? 16.104 38.736 39.461 1.00 0.00 235 PRO A N 7
ATOM 8828 C CA . PRO A 1 14 ? 16.739 39.163 40.706 1.00 0.00 235 PRO A CA 7
ATOM 8829 C C . PRO A 1 14 ? 17.545 40.452 40.642 1.00 0.00 235 PRO A C 7
ATOM 8830 O O . PRO A 1 14 ? 18.579 40.588 39.988 1.00 0.00 235 PRO A O 7
ATOM 8841 N N . ALA A 1 15 ? 16.973 41.373 41.384 1.00 0.00 236 ALA A N 7
ATOM 8842 C CA . ALA A 1 15 ? 17.398 42.742 41.595 1.00 0.00 236 ALA A CA 7
ATOM 8843 C C . ALA A 1 15 ? 18.752 42.857 42.281 1.00 0.00 236 ALA A C 7
ATOM 8844 O O . ALA A 1 15 ? 19.447 43.851 42.079 1.00 0.00 236 ALA A O 7
ATOM 8851 N N . ILE A 1 16 ? 18.994 42.026 43.265 1.00 0.00 237 ILE A N 7
ATOM 8852 C CA . ILE A 1 16 ? 20.194 42.151 44.083 1.00 0.00 237 ILE A CA 7
ATOM 8853 C C . ILE A 1 16 ? 21.498 41.889 43.327 1.00 0.00 237 ILE A C 7
ATOM 8854 O O . ILE A 1 16 ? 22.472 42.631 43.469 1.00 0.00 237 ILE A O 7
ATOM 8870 N N . SER A 1 17 ? 21.502 40.812 42.516 1.00 0.00 238 SER A N 7
ATOM 8871 C CA . SER A 1 17 ? 22.679 40.455 41.727 1.00 0.00 238 SER A CA 7
ATOM 8872 C C . SER A 1 17 ? 22.340 39.715 40.408 1.00 0.00 238 SER A C 7
ATOM 8873 O O . SER A 1 17 ? 21.484 38.835 40.383 1.00 0.00 238 SER A O 7
ATOM 8881 N N . ALA A 1 18 ? 23.057 40.104 39.344 1.00 0.00 239 ALA A N 7
ATOM 8882 C CA . ALA A 1 18 ? 22.954 39.553 37.960 1.00 0.00 239 ALA A CA 7
ATOM 8883 C C . ALA A 1 18 ? 23.813 38.317 37.612 1.00 0.00 239 ALA A C 7
ATOM 8884 O O . ALA A 1 18 ? 23.358 37.382 36.970 1.00 0.00 239 ALA A O 7
ATOM 8891 N N . LYS A 1 19 ? 25.097 38.344 38.063 1.00 0.00 240 LYS A N 7
ATOM 8892 C CA . LYS A 1 19 ? 26.048 37.237 37.811 1.00 0.00 240 LYS A CA 7
ATOM 8893 C C . LYS A 1 19 ? 25.684 35.928 38.508 1.00 0.00 240 LYS A C 7
ATOM 8894 O O . LYS A 1 19 ? 25.863 34.855 37.936 1.00 0.00 240 LYS A O 7
ATOM 8913 N N . ILE A 1 20 ? 25.182 36.004 39.732 1.00 0.00 241 ILE A N 7
ATOM 8914 C CA . ILE A 1 20 ? 24.834 34.779 40.471 1.00 0.00 241 ILE A CA 7
ATOM 8915 C C . ILE A 1 20 ? 23.749 34.106 39.661 1.00 0.00 241 ILE A C 7
ATOM 8916 O O . ILE A 1 20 ? 23.751 32.912 39.365 1.00 0.00 241 ILE A O 7
ATOM 8932 N N . ALA A 1 21 ? 22.835 34.985 39.338 1.00 0.00 242 ALA A N 7
ATOM 8933 C CA . ALA A 1 21 ? 21.631 34.761 38.592 1.00 0.00 242 ALA A CA 7
ATOM 8934 C C . ALA A 1 21 ? 21.982 34.263 37.196 1.00 0.00 242 ALA A C 7
ATOM 8935 O O . ALA A 1 21 ? 21.299 33.369 36.706 1.00 0.00 242 ALA A O 7
ATOM 8942 N N . ASP A 1 22 ? 23.029 34.840 36.540 1.00 0.00 243 ASP A N 7
ATOM 8943 C CA . ASP A 1 22 ? 23.414 34.432 35.175 1.00 0.00 243 ASP A CA 7
ATOM 8944 C C . ASP A 1 22 ? 23.866 33.001 35.197 1.00 0.00 243 ASP A C 7
ATOM 8945 O O . ASP A 1 22 ? 23.556 32.198 34.320 1.00 0.00 243 ASP A O 7
ATOM 8954 N N . ILE A 1 23 ? 24.598 32.737 36.223 1.00 0.00 244 ILE A N 7
ATOM 8955 C CA . ILE A 1 23 ? 25.177 31.469 36.471 1.00 0.00 244 ILE A CA 7
ATOM 8956 C C . ILE A 1 23 ? 24.752 31.115 37.864 1.00 0.00 244 ILE A C 7
ATOM 8957 O O . ILE A 1 23 ? 25.461 31.361 38.840 1.00 0.00 244 ILE A O 7
ATOM 8973 N N . PRO A 1 24 ? 23.591 30.533 37.955 1.00 0.00 245 PRO A N 7
ATOM 8974 C CA . PRO A 1 24 ? 23.016 30.130 39.223 1.00 0.00 245 PRO A CA 7
ATOM 8975 C C . PRO A 1 24 ? 24.028 29.714 40.292 1.00 0.00 245 PRO A C 7
ATOM 8976 O O . PRO A 1 24 ? 25.193 29.465 40.002 1.00 0.00 245 PRO A O 7
ATOM 8987 N N . PRO A 1 25 ? 23.556 29.636 41.564 1.00 0.00 246 PRO A N 7
ATOM 8988 C CA . PRO A 1 25 ? 24.363 29.275 42.726 1.00 0.00 246 PRO A CA 7
ATOM 8989 C C . PRO A 1 25 ? 25.200 28.019 42.524 1.00 0.00 246 PRO A C 7
ATOM 8990 O O . PRO A 1 25 ? 24.705 27.019 42.001 1.00 0.00 246 PRO A O 7
ATOM 9001 N N . ASP A 1 26 ? 26.457 28.064 42.932 1.00 0.00 247 ASP A N 7
ATOM 9002 C CA . ASP A 1 26 ? 27.339 26.928 42.795 1.00 0.00 247 ASP A CA 7
ATOM 9003 C C . ASP A 1 26 ? 26.901 25.795 43.706 1.00 0.00 247 ASP A C 7
ATOM 9004 O O . ASP A 1 26 ? 27.479 24.709 43.692 1.00 0.00 247 ASP A O 7
ATOM 9013 N N . GLU A 1 27 ? 25.872 26.061 44.498 1.00 0.00 248 GLU A N 7
ATOM 9014 C CA . GLU A 1 27 ? 25.343 25.072 45.426 1.00 0.00 248 GLU A CA 7
ATOM 9015 C C . GLU A 1 27 ? 24.885 23.858 44.629 1.00 0.00 248 GLU A C 7
ATOM 9016 O O . GLU A 1 27 ? 25.040 22.712 45.048 1.00 0.00 248 GLU A O 7
ATOM 9028 N N . TYR A 1 28 ? 24.325 24.153 43.460 1.00 0.00 249 TYR A N 7
ATOM 9029 C CA . TYR A 1 28 ? 23.829 23.148 42.535 1.00 0.00 249 TYR A CA 7
ATOM 9030 C C . TYR A 1 28 ? 24.727 23.010 41.330 1.00 0.00 249 TYR A C 7
ATOM 9031 O O . TYR A 1 28 ? 25.109 24.006 40.708 1.00 0.00 249 TYR A O 7
ATOM 9049 N N . SER A 1 29 ? 25.066 21.773 40.991 1.00 0.00 250 SER A N 7
ATOM 9050 C CA . SER A 1 29 ? 25.921 21.532 39.853 1.00 0.00 250 SER A CA 7
ATOM 9051 C C . SER A 1 29 ? 25.101 21.354 38.576 1.00 0.00 250 SER A C 7
ATOM 9052 O O . SER A 1 29 ? 23.970 20.875 38.604 1.00 0.00 250 SER A O 7
ATOM 9060 N N . TRP A 1 30 ? 25.688 21.773 37.463 1.00 0.00 251 TRP A N 7
ATOM 9061 C CA . TRP A 1 30 ? 25.049 21.700 36.154 1.00 0.00 251 TRP A CA 7
ATOM 9062 C C . TRP A 1 30 ? 26.078 21.359 35.093 1.00 0.00 251 TRP A C 7
ATOM 9063 O O . TRP A 1 30 ? 27.278 21.530 35.320 1.00 0.00 251 TRP A O 7
ATOM 9084 N N . ARG A 1 31 ? 25.628 20.886 33.942 1.00 0.00 252 ARG A N 7
ATOM 9085 C CA . ARG A 1 31 ? 26.551 20.565 32.875 1.00 0.00 252 ARG A CA 7
ATOM 9086 C C . ARG A 1 31 ? 26.048 21.282 31.671 1.00 0.00 252 ARG A C 7
ATOM 9087 O O . ARG A 1 31 ? 24.880 21.229 31.370 1.00 0.00 252 ARG A O 7
ATOM 9108 N N . LYS A 1 32 ? 26.915 21.913 30.958 1.00 0.00 253 LYS A N 7
ATOM 9109 C CA . LYS A 1 32 ? 26.482 22.599 29.769 1.00 0.00 253 LYS A CA 7
ATOM 9110 C C . LYS A 1 32 ? 26.903 22.019 28.429 1.00 0.00 253 LYS A C 7
ATOM 9111 O O . LYS A 1 32 ? 28.058 21.666 28.188 1.00 0.00 253 LYS A O 7
ATOM 9130 N N . TYR A 1 33 ? 25.893 21.938 27.582 1.00 0.00 254 TYR A N 7
ATOM 9131 C CA . TYR A 1 33 ? 25.991 21.412 26.247 1.00 0.00 254 TYR A CA 7
ATOM 9132 C C . TYR A 1 33 ? 26.060 22.616 25.291 1.00 0.00 254 TYR A C 7
ATOM 9133 O O . TYR A 1 33 ? 26.125 23.769 25.717 1.00 0.00 254 TYR A O 7
ATOM 9151 N N . GLY A 1 34 ? 26.138 22.353 23.996 1.00 0.00 255 GLY A N 7
ATOM 9152 C CA . GLY A 1 34 ? 26.268 23.445 23.038 1.00 0.00 255 GLY A CA 7
ATOM 9153 C C . GLY A 1 34 ? 25.090 24.415 23.021 1.00 0.00 255 GLY A C 7
ATOM 9154 O O . GLY A 1 34 ? 24.099 24.205 23.720 1.00 0.00 255 GLY A O 7
ATOM 9158 N N . GLN A 1 35 ? 25.196 25.468 22.201 1.00 0.00 256 GLN A N 7
ATOM 9159 C CA . GLN A 1 35 ? 24.145 26.470 22.077 1.00 0.00 256 GLN A CA 7
ATOM 9160 C C . GLN A 1 35 ? 23.591 26.532 20.653 1.00 0.00 256 GLN A C 7
ATOM 9161 O O . GLN A 1 35 ? 24.348 26.487 19.683 1.00 0.00 256 GLN A O 7
ATOM 9175 N N . LYS A 1 36 ? 22.269 26.653 20.540 1.00 0.00 257 LYS A N 7
ATOM 9176 C CA . LYS A 1 36 ? 21.602 26.737 19.226 1.00 0.00 257 LYS A CA 7
ATOM 9177 C C . LYS A 1 36 ? 20.809 28.042 19.034 1.00 0.00 257 LYS A C 7
ATOM 9178 O O . LYS A 1 36 ? 20.302 28.625 19.991 1.00 0.00 257 LYS A O 7
ATOM 9197 N N . PRO A 1 37 ? 20.794 28.579 17.793 1.00 0.00 258 PRO A N 7
ATOM 9198 C CA . PRO A 1 37 ? 20.152 29.852 17.474 1.00 0.00 258 PRO A CA 7
ATOM 9199 C C . PRO A 1 37 ? 18.611 29.765 17.431 1.00 0.00 258 PRO A C 7
ATOM 9200 O O . PRO A 1 37 ? 18.049 28.705 17.155 1.00 0.00 258 PRO A O 7
ATOM 9211 N N . ILE A 1 38 ? 17.949 30.890 17.707 1.00 0.00 259 ILE A N 7
ATOM 9212 C CA . ILE A 1 38 ? 16.477 30.983 17.700 1.00 0.00 259 ILE A CA 7
ATOM 9213 C C . ILE A 1 38 ? 16.098 32.026 16.661 1.00 0.00 259 ILE A C 7
ATOM 9214 O O . ILE A 1 38 ? 16.605 33.142 16.748 1.00 0.00 259 ILE A O 7
ATOM 9230 N N . LYS A 1 39 ? 15.249 31.729 15.661 1.00 0.00 260 LYS A N 7
ATOM 9231 C CA . LYS A 1 39 ? 14.981 32.807 14.717 1.00 0.00 260 LYS A CA 7
ATOM 9232 C C . LYS A 1 39 ? 14.064 33.867 15.318 1.00 0.00 260 LYS A C 7
ATOM 9233 O O . LYS A 1 39 ? 13.103 33.600 16.039 1.00 0.00 260 LYS A O 7
ATOM 9252 N N . GLY A 1 40 ? 14.444 35.072 14.967 1.00 0.00 261 GLY A N 7
ATOM 9253 C CA . GLY A 1 40 ? 13.816 36.316 15.327 1.00 0.00 261 GLY A CA 7
ATOM 9254 C C . GLY A 1 40 ? 14.259 36.723 16.713 1.00 0.00 261 GLY A C 7
ATOM 9255 O O . GLY A 1 40 ? 13.831 37.757 17.207 1.00 0.00 261 GLY A O 7
ATOM 9259 N N . SER A 1 41 ? 15.108 35.944 17.344 1.00 0.00 262 SER A N 7
ATOM 9260 C CA . SER A 1 41 ? 15.580 36.262 18.670 1.00 0.00 262 SER A CA 7
ATOM 9261 C C . SER A 1 41 ? 17.088 36.240 18.695 1.00 0.00 262 SER A C 7
ATOM 9262 O O . SER A 1 41 ? 17.627 35.132 18.655 1.00 0.00 262 SER A O 7
ATOM 9270 N N . PRO A 1 42 ? 17.864 37.325 18.744 1.00 0.00 263 PRO A N 7
ATOM 9271 C CA . PRO A 1 42 ? 19.271 37.080 18.744 1.00 0.00 263 PRO A CA 7
ATOM 9272 C C . PRO A 1 42 ? 19.686 36.817 20.168 1.00 0.00 263 PRO A C 7
ATOM 9273 O O . PRO A 1 42 ? 19.623 37.673 21.052 1.00 0.00 263 PRO A O 7
ATOM 9284 N N . HIS A 1 43 ? 20.114 35.591 20.334 1.00 0.00 264 HIS A N 7
ATOM 9285 C CA . HIS A 1 43 ? 20.606 35.047 21.592 1.00 0.00 264 HIS A CA 7
ATOM 9286 C C . HIS A 1 43 ? 20.508 33.521 21.558 1.00 0.00 264 HIS A C 7
ATOM 9287 O O . HIS A 1 43 ? 19.416 32.972 21.692 1.00 0.00 264 HIS A O 7
ATOM 9302 N N . PRO A 1 44 ? 21.625 32.806 21.355 1.00 0.00 265 PRO A N 7
ATOM 9303 C CA . PRO A 1 44 ? 21.617 31.348 21.316 1.00 0.00 265 PRO A CA 7
ATOM 9304 C C . PRO A 1 44 ? 21.039 30.690 22.569 1.00 0.00 265 PRO A C 7
ATOM 9305 O O . PRO A 1 44 ? 21.298 31.156 23.678 1.00 0.00 265 PRO A O 7
ATOM 9316 N N . ARG A 1 45 ? 20.263 29.613 22.415 1.00 0.00 266 ARG A N 7
ATOM 9317 C CA . ARG A 1 45 ? 19.703 28.961 23.593 1.00 0.00 266 ARG A CA 7
ATOM 9318 C C . ARG A 1 45 ? 20.687 27.892 23.980 1.00 0.00 266 ARG A C 7
ATOM 9319 O O . ARG A 1 45 ? 21.177 27.150 23.127 1.00 0.00 266 ARG A O 7
ATOM 9340 N N . GLY A 1 46 ? 20.964 27.809 25.259 1.00 0.00 267 GLY A N 7
ATOM 9341 C CA . GLY A 1 46 ? 21.918 26.802 25.720 1.00 0.00 267 GLY A CA 7
ATOM 9342 C C . GLY A 1 46 ? 21.267 25.567 26.295 1.00 0.00 267 GLY A C 7
ATOM 9343 O O . GLY A 1 46 ? 20.328 25.679 27.054 1.00 0.00 267 GLY A O 7
ATOM 9347 N N . TYR A 1 47 ? 21.829 24.388 26.034 1.00 0.00 268 TYR A N 7
ATOM 9348 C CA . TYR A 1 47 ? 21.287 23.184 26.620 1.00 0.00 268 TYR A CA 7
ATOM 9349 C C . TYR A 1 47 ? 22.119 22.781 27.805 1.00 0.00 268 TYR A C 7
ATOM 9350 O O . TYR A 1 47 ? 23.341 22.782 27.712 1.00 0.00 268 TYR A O 7
ATOM 9368 N N . TYR A 1 48 ? 21.445 22.460 28.909 1.00 0.00 269 TYR A N 7
ATOM 9369 C CA . TYR A 1 48 ? 22.117 22.087 30.151 1.00 0.00 269 TYR A CA 7
ATOM 9370 C C . TYR A 1 48 ? 21.420 20.888 30.754 1.00 0.00 269 TYR A C 7
ATOM 9371 O O . TYR A 1 48 ? 20.213 20.692 30.621 1.00 0.00 269 TYR A O 7
ATOM 9389 N N . LYS A 1 49 ? 22.223 20.099 31.403 1.00 0.00 270 LYS A N 7
ATOM 9390 C CA . LYS A 1 49 ? 21.795 18.888 32.056 1.00 0.00 270 LYS A CA 7
ATOM 9391 C C . LYS A 1 49 ? 22.041 19.113 33.543 1.00 0.00 270 LYS A C 7
ATOM 9392 O O . LYS A 1 49 ? 22.973 19.858 33.903 1.00 0.00 270 LYS A O 7
ATOM 9411 N N . CYS A 1 50 ? 21.244 18.466 34.403 1.00 0.00 271 CYS A N 7
ATOM 9412 C CA . CYS A 1 50 ? 21.412 18.605 35.856 1.00 0.00 271 CYS A CA 7
ATOM 9413 C C . CYS A 1 50 ? 22.358 17.617 36.500 1.00 0.00 271 CYS A C 7
ATOM 9414 O O . CYS A 1 50 ? 22.172 16.406 36.391 1.00 0.00 271 CYS A O 7
ATOM 9421 N N . SER A 1 51 ? 23.384 18.128 37.172 1.00 0.00 272 SER A N 7
ATOM 9422 C CA . SER A 1 51 ? 24.328 17.240 37.805 1.00 0.00 272 SER A CA 7
ATOM 9423 C C . SER A 1 51 ? 24.351 17.636 39.275 1.00 0.00 272 SER A C 7
ATOM 9424 O O . SER A 1 51 ? 24.113 18.787 39.643 1.00 0.00 272 SER A O 7
ATOM 9432 N N . THR A 1 52 ? 24.609 16.641 40.108 1.00 0.00 273 THR A N 7
ATOM 9433 C CA . THR A 1 52 ? 24.676 16.804 41.537 1.00 0.00 273 THR A CA 7
ATOM 9434 C C . THR A 1 52 ? 24.704 15.454 42.209 1.00 0.00 273 THR A C 7
ATOM 9435 O O . THR A 1 52 ? 25.597 15.122 42.992 1.00 0.00 273 THR A O 7
ATOM 9446 N N . PHE A 1 53 ? 23.679 14.693 41.866 1.00 0.00 274 PHE A N 7
ATOM 9447 C CA . PHE A 1 53 ? 23.482 13.338 42.383 1.00 0.00 274 PHE A CA 7
ATOM 9448 C C . PHE A 1 53 ? 22.890 12.494 41.264 1.00 0.00 274 PHE A C 7
ATOM 9449 O O . PHE A 1 53 ? 21.898 12.903 40.662 1.00 0.00 274 PHE A O 7
ATOM 9466 N N . ARG A 1 54 ? 23.469 11.332 40.932 1.00 0.00 275 ARG A N 7
ATOM 9467 C CA . ARG A 1 54 ? 22.871 10.591 39.842 1.00 0.00 275 ARG A CA 7
ATOM 9468 C C . ARG A 1 54 ? 21.571 9.881 40.197 1.00 0.00 275 ARG A C 7
ATOM 9469 O O . ARG A 1 54 ? 21.404 9.283 41.260 1.00 0.00 275 ARG A O 7
ATOM 9490 N N . GLY A 1 55 ? 20.671 9.990 39.248 1.00 0.00 276 GLY A N 7
ATOM 9491 C CA . GLY A 1 55 ? 19.345 9.420 39.276 1.00 0.00 276 GLY A CA 7
ATOM 9492 C C . GLY A 1 55 ? 18.398 10.580 39.361 1.00 0.00 276 GLY A C 7
ATOM 9493 O O . GLY A 1 55 ? 17.565 10.628 40.266 1.00 0.00 276 GLY A O 7
ATOM 9497 N N . CYS A 1 56 ? 18.496 11.522 38.444 1.00 0.00 277 CYS A N 7
ATOM 9498 C CA . CYS A 1 56 ? 17.599 12.655 38.504 1.00 0.00 277 CYS A CA 7
ATOM 9499 C C . CYS A 1 56 ? 17.052 13.103 37.161 1.00 0.00 277 CYS A C 7
ATOM 9500 O O . CYS A 1 56 ? 17.689 13.899 36.469 1.00 0.00 277 CYS A O 7
ATOM 9507 N N . PRO A 1 57 ? 15.877 12.616 36.757 1.00 0.00 278 PRO A N 7
ATOM 9508 C CA . PRO A 1 57 ? 15.279 13.028 35.506 1.00 0.00 278 PRO A CA 7
ATOM 9509 C C . PRO A 1 57 ? 15.288 14.554 35.574 1.00 0.00 278 PRO A C 7
ATOM 9510 O O . PRO A 1 57 ? 14.562 15.088 36.399 1.00 0.00 278 PRO A O 7
ATOM 9521 N N . ALA A 1 58 ? 16.069 15.242 34.754 1.00 0.00 279 ALA A N 7
ATOM 9522 C CA . ALA A 1 58 ? 16.133 16.731 34.782 1.00 0.00 279 ALA A CA 7
ATOM 9523 C C . ALA A 1 58 ? 17.155 17.299 33.814 1.00 0.00 279 ALA A C 7
ATOM 9524 O O . ALA A 1 58 ? 18.364 17.082 33.924 1.00 0.00 279 ALA A O 7
ATOM 9531 N N . ARG A 1 59 ? 16.604 18.032 32.867 1.00 0.00 280 ARG A N 7
ATOM 9532 C CA . ARG A 1 59 ? 17.335 18.691 31.801 1.00 0.00 280 ARG A CA 7
ATOM 9533 C C . ARG A 1 59 ? 16.789 20.107 31.722 1.00 0.00 280 ARG A C 7
ATOM 9534 O O . ARG A 1 59 ? 15.616 20.322 32.029 1.00 0.00 280 ARG A O 7
ATOM 9555 N N . LYS A 1 60 ? 17.594 21.073 31.324 1.00 0.00 281 LYS A N 7
ATOM 9556 C CA . LYS A 1 60 ? 17.077 22.433 31.237 1.00 0.00 281 LYS A CA 7
ATOM 9557 C C . LYS A 1 60 ? 17.754 23.250 30.157 1.00 0.00 281 LYS A C 7
ATOM 9558 O O . LYS A 1 60 ? 18.852 22.942 29.702 1.00 0.00 281 LYS A O 7
ATOM 9577 N N . HIS A 1 61 ? 17.065 24.311 29.763 1.00 0.00 282 HIS A N 7
ATOM 9578 C CA . HIS A 1 61 ? 17.570 25.226 28.762 1.00 0.00 282 HIS A CA 7
ATOM 9579 C C . HIS A 1 61 ? 17.564 26.643 29.298 1.00 0.00 282 HIS A C 7
ATOM 9580 O O . HIS A 1 61 ? 16.659 27.033 30.024 1.00 0.00 282 HIS A O 7
ATOM 9595 N N . VAL A 1 62 ? 18.585 27.398 28.933 1.00 0.00 283 VAL A N 7
ATOM 9596 C CA . VAL A 1 62 ? 18.756 28.765 29.391 1.00 0.00 283 VAL A CA 7
ATOM 9597 C C . VAL A 1 62 ? 18.528 29.716 28.241 1.00 0.00 283 VAL A C 7
ATOM 9598 O O . VAL A 1 62 ? 19.102 29.572 27.164 1.00 0.00 283 VAL A O 7
ATOM 9611 N N . GLU A 1 63 ? 17.672 30.682 28.483 1.00 0.00 284 GLU A N 7
ATOM 9612 C CA . GLU A 1 63 ? 17.326 31.652 27.491 1.00 0.00 284 GLU A CA 7
ATOM 9613 C C . GLU A 1 63 ? 17.056 32.981 28.156 1.00 0.00 284 GLU A C 7
ATOM 9614 O O . GLU A 1 63 ? 16.739 33.039 29.331 1.00 0.00 284 GLU A O 7
ATOM 9626 N N . ARG A 1 64 ? 17.241 34.041 27.414 1.00 0.00 285 ARG A N 7
ATOM 9627 C CA . ARG A 1 64 ? 17.057 35.357 27.904 1.00 0.00 285 ARG A CA 7
ATOM 9628 C C . ARG A 1 64 ? 15.823 36.016 27.305 1.00 0.00 285 ARG A C 7
ATOM 9629 O O . ARG A 1 64 ? 15.528 35.843 26.122 1.00 0.00 285 ARG A O 7
ATOM 9650 N N . ALA A 1 65 ? 15.100 36.768 28.127 1.00 0.00 286 ALA A N 7
ATOM 9651 C CA . ALA A 1 65 ? 13.903 37.435 27.669 1.00 0.00 286 ALA A CA 7
ATOM 9652 C C . ALA A 1 65 ? 14.268 38.613 26.798 1.00 0.00 286 ALA A C 7
ATOM 9653 O O . ALA A 1 65 ? 15.194 39.388 27.122 1.00 0.00 286 ALA A O 7
ATOM 9660 N N . LEU A 1 66 ? 13.519 38.701 25.704 1.00 0.00 287 LEU A N 7
ATOM 9661 C CA . LEU A 1 66 ? 13.649 39.719 24.695 1.00 0.00 287 LEU A CA 7
ATOM 9662 C C . LEU A 1 66 ? 13.070 41.032 25.180 1.00 0.00 287 LEU A C 7
ATOM 9663 O O . LEU A 1 66 ? 13.498 42.112 24.767 1.00 0.00 287 LEU A O 7
ATOM 9679 N N . ASP A 1 67 ? 12.084 40.921 26.063 1.00 0.00 288 ASP A N 7
ATOM 9680 C CA . ASP A 1 67 ? 11.404 42.095 26.595 1.00 0.00 288 ASP A CA 7
ATOM 9681 C C . ASP A 1 67 ? 12.468 42.968 27.209 1.00 0.00 288 ASP A C 7
ATOM 9682 O O . ASP A 1 67 ? 12.565 44.172 26.968 1.00 0.00 288 ASP A O 7
ATOM 9691 N N . ASP A 1 68 ? 13.259 42.295 28.017 1.00 0.00 289 ASP A N 7
ATOM 9692 C CA . ASP A 1 68 ? 14.357 42.882 28.742 1.00 0.00 289 ASP A CA 7
ATOM 9693 C C . ASP A 1 68 ? 15.469 41.846 28.713 1.00 0.00 289 ASP A C 7
ATOM 9694 O O . ASP A 1 68 ? 15.248 40.714 29.108 1.00 0.00 289 ASP A O 7
ATOM 9703 N N . PRO A 1 69 ? 16.683 42.216 28.276 1.00 0.00 290 PRO A N 7
ATOM 9704 C CA . PRO A 1 69 ? 17.812 41.275 28.209 1.00 0.00 290 PRO A CA 7
ATOM 9705 C C . PRO A 1 69 ? 18.207 40.813 29.591 1.00 0.00 290 PRO A C 7
ATOM 9706 O O . PRO A 1 69 ? 18.756 39.729 29.783 1.00 0.00 290 PRO A O 7
ATOM 9717 N N . ALA A 1 70 ? 17.912 41.669 30.543 1.00 0.00 291 ALA A N 7
ATOM 9718 C CA . ALA A 1 70 ? 18.181 41.408 31.931 1.00 0.00 291 ALA A CA 7
ATOM 9719 C C . ALA A 1 70 ? 17.396 40.224 32.492 1.00 0.00 291 ALA A C 7
ATOM 9720 O O . ALA A 1 70 ? 17.920 39.529 33.361 1.00 0.00 291 ALA A O 7
ATOM 9727 N N . MET A 1 71 ? 16.161 39.955 32.036 1.00 0.00 292 MET A N 7
ATOM 9728 C CA . MET A 1 71 ? 15.463 38.822 32.602 1.00 0.00 292 MET A CA 7
ATOM 9729 C C . MET A 1 71 ? 15.800 37.480 31.973 1.00 0.00 292 MET A C 7
ATOM 9730 O O . MET A 1 71 ? 16.053 37.405 30.783 1.00 0.00 292 MET A O 7
ATOM 9744 N N . LEU A 1 72 ? 15.927 36.454 32.846 1.00 0.00 293 LEU A N 7
ATOM 9745 C CA . LEU A 1 72 ? 16.326 35.115 32.462 1.00 0.00 293 LEU A CA 7
ATOM 9746 C C . LEU A 1 72 ? 15.152 34.163 32.412 1.00 0.00 293 LEU A C 7
ATOM 9747 O O . LEU A 1 72 ? 14.296 34.205 33.253 1.00 0.00 293 LEU A O 7
ATOM 9763 N N . ILE A 1 73 ? 15.122 33.344 31.366 1.00 0.00 294 ILE A N 7
ATOM 9764 C CA . ILE A 1 73 ? 14.056 32.375 31.139 1.00 0.00 294 ILE A CA 7
ATOM 9765 C C . ILE A 1 73 ? 14.567 30.955 31.334 1.00 0.00 294 ILE A C 7
ATOM 9766 O O . ILE A 1 73 ? 15.604 30.601 30.769 1.00 0.00 294 ILE A O 7
ATOM 9782 N N . VAL A 1 74 ? 13.928 30.142 32.161 1.00 0.00 295 VAL A N 7
ATOM 9783 C CA . VAL A 1 74 ? 14.503 28.828 32.348 1.00 0.00 295 VAL A CA 7
ATOM 9784 C C . VAL A 1 74 ? 13.409 27.811 32.145 1.00 0.00 295 VAL A C 7
ATOM 9785 O O . VAL A 1 74 ? 12.278 27.963 32.608 1.00 0.00 295 VAL A O 7
ATOM 9798 N N . THR A 1 75 ? 13.744 26.790 31.388 1.00 0.00 296 THR A N 7
ATOM 9799 C CA . THR A 1 75 ? 12.804 25.739 31.092 1.00 0.00 296 THR A CA 7
ATOM 9800 C C . THR A 1 75 ? 13.326 24.458 31.706 1.00 0.00 296 THR A C 7
ATOM 9801 O O . THR A 1 75 ? 14.481 24.081 31.499 1.00 0.00 296 THR A O 7
ATOM 9812 N N . TYR A 1 76 ? 12.484 23.805 32.483 1.00 0.00 297 TYR A N 7
ATOM 9813 C CA . TYR A 1 76 ? 12.875 22.580 33.151 1.00 0.00 297 TYR A CA 7
ATOM 9814 C C . TYR A 1 76 ? 12.015 21.418 32.686 1.00 0.00 297 TYR A C 7
ATOM 9815 O O . TYR A 1 76 ? 10.816 21.583 32.444 1.00 0.00 297 TYR A O 7
ATOM 9833 N N . GLU A 1 77 ? 12.653 20.255 32.563 1.00 0.00 298 GLU A N 7
ATOM 9834 C CA . GLU A 1 77 ? 11.981 19.032 32.143 1.00 0.00 298 GLU A CA 7
ATOM 9835 C C . GLU A 1 77 ? 12.422 17.924 33.080 1.00 0.00 298 GLU A C 7
ATOM 9836 O O . GLU A 1 77 ? 13.573 17.926 33.519 1.00 0.00 298 GLU A O 7
ATOM 9848 N N . GLY A 1 78 ? 11.553 16.974 33.402 1.00 0.00 299 GLY A N 7
ATOM 9849 C CA . GLY A 1 78 ? 11.994 15.939 34.302 1.00 0.00 299 GLY A CA 7
ATOM 9850 C C . GLY A 1 78 ? 11.714 16.393 35.691 1.00 0.00 299 GLY A C 7
ATOM 9851 O O . GLY A 1 78 ? 11.038 17.408 35.881 1.00 0.00 299 GLY A O 7
ATOM 9855 N N . GLU A 1 79 ? 12.200 15.686 36.666 1.00 0.00 300 GLU A N 7
ATOM 9856 C CA . GLU A 1 79 ? 11.951 16.098 38.012 1.00 0.00 300 GLU A CA 7
ATOM 9857 C C . GLU A 1 79 ? 13.160 15.806 38.869 1.00 0.00 300 GLU A C 7
ATOM 9858 O O . GLU A 1 79 ? 13.788 14.760 38.768 1.00 0.00 300 GLU A O 7
ATOM 9870 N N . HIS A 1 80 ? 13.444 16.756 39.735 1.00 0.00 301 HIS A N 7
ATOM 9871 C CA . HIS A 1 80 ? 14.555 16.670 40.649 1.00 0.00 301 HIS A CA 7
ATOM 9872 C C . HIS A 1 80 ? 14.228 15.813 41.856 1.00 0.00 301 HIS A C 7
ATOM 9873 O O . HIS A 1 80 ? 13.084 15.779 42.312 1.00 0.00 301 HIS A O 7
ATOM 9887 N N . ARG A 1 81 ? 15.234 15.125 42.375 1.00 0.00 302 ARG A N 7
ATOM 9888 C CA . ARG A 1 81 ? 15.038 14.291 43.546 1.00 0.00 302 ARG A CA 7
ATOM 9889 C C . ARG A 1 81 ? 16.270 14.441 44.413 1.00 0.00 302 ARG A C 7
ATOM 9890 O O . ARG A 1 81 ? 16.820 13.455 44.898 1.00 0.00 302 ARG A O 7
ATOM 9911 N N . HIS A 1 82 ? 16.683 15.685 44.620 1.00 0.00 303 HIS A N 7
ATOM 9912 C CA . HIS A 1 82 ? 17.850 15.954 45.440 1.00 0.00 303 HIS A CA 7
ATOM 9913 C C . HIS A 1 82 ? 17.515 16.381 46.859 1.00 0.00 303 HIS A C 7
ATOM 9914 O O . HIS A 1 82 ? 16.811 17.359 47.108 1.00 0.00 303 HIS A O 7
ATOM 9928 N N . ASN A 1 83 ? 18.056 15.598 47.768 1.00 0.00 304 ASN A N 7
ATOM 9929 C CA . ASN A 1 83 ? 17.909 15.773 49.199 1.00 0.00 304 ASN A CA 7
ATOM 9930 C C . ASN A 1 83 ? 19.268 16.189 49.722 1.00 0.00 304 ASN A C 7
ATOM 9931 O O . ASN A 1 83 ? 20.274 15.650 49.265 1.00 0.00 304 ASN A O 7
ATOM 9942 N N . GLN A 1 84 ? 19.330 17.170 50.619 1.00 0.00 305 GLN A N 7
ATOM 9943 C CA . GLN A 1 84 ? 20.627 17.632 51.108 1.00 0.00 305 GLN A CA 7
ATOM 9944 C C . GLN A 1 84 ? 21.329 16.463 51.839 1.00 0.00 305 GLN A C 7
ATOM 9945 O O . GLN A 1 84 ? 22.535 16.279 51.695 1.00 0.00 305 GLN A O 7
ATOM 9959 N N . SER A 1 85 ? 20.594 15.653 52.582 1.00 0.00 306 SER A N 7
ATOM 9960 C CA . SER A 1 85 ? 21.198 14.498 53.285 1.00 0.00 306 SER A CA 7
ATOM 9961 C C . SER A 1 85 ? 21.880 13.511 52.301 1.00 0.00 306 SER A C 7
ATOM 9962 O O . SER A 1 85 ? 22.906 12.947 52.660 1.00 0.00 306 SER A O 7
ATOM 9970 N N . ALA A 1 86 ? 21.335 13.320 51.058 1.00 0.00 307 ALA A N 7
ATOM 9971 C CA . ALA A 1 86 ? 21.964 12.406 50.056 1.00 0.00 307 ALA A CA 7
ATOM 9972 C C . ALA A 1 86 ? 23.387 12.874 49.642 1.00 0.00 307 ALA A C 7
ATOM 9973 O O . ALA A 1 86 ? 24.282 12.050 49.474 1.00 0.00 307 ALA A O 7
ATOM 9980 N N . MET A 1 87 ? 23.598 14.207 49.495 1.00 0.00 308 MET A N 7
ATOM 9981 C CA . MET A 1 87 ? 24.911 14.771 49.108 1.00 0.00 308 MET A CA 7
ATOM 9982 C C . MET A 1 87 ? 25.883 14.515 50.186 1.00 0.00 308 MET A C 7
ATOM 9983 O O . MET A 1 87 ? 27.016 14.120 49.939 1.00 0.00 308 MET A O 7
ATOM 9997 N N . LEU A 1 88 ? 25.410 14.627 51.369 1.00 0.00 309 LEU A N 7
ATOM 9998 C CA . LEU A 1 88 ? 26.253 14.381 52.450 1.00 0.00 309 LEU A CA 7
ATOM 9999 C C . LEU A 1 88 ? 26.876 13.032 52.527 1.00 0.00 309 LEU A C 7
ATOM 10000 O O . LEU A 1 88 ? 28.069 12.824 52.758 1.00 0.00 309 LEU A O 7
ATOM 10016 N N . GLU A 1 89 ? 25.850 12.287 52.232 1.00 0.00 310 GLU A N 7
ATOM 10017 C CA . GLU A 1 89 ? 25.548 10.887 52.046 1.00 0.00 310 GLU A CA 7
ATOM 10018 C C . GLU A 1 89 ? 26.477 10.784 50.055 1.00 0.00 310 GLU A C 7
ATOM 10019 O O . GLU A 1 89 ? 26.374 9.771 49.369 1.00 0.00 310 GLU A O 7
ATOM 10032 N N . SER A 1 2 ? 0.462 9.512 21.059 1.00 0.00 223 SER A N 8
ATOM 10033 C CA . SER A 1 2 ? 1.011 9.803 22.419 1.00 0.00 223 SER A CA 8
ATOM 10034 C C . SER A 1 2 ? -0.292 9.913 23.511 1.00 0.00 223 SER A C 8
ATOM 10035 O O . SER A 1 2 ? -1.038 10.894 23.444 1.00 0.00 223 SER A O 8
ATOM 10043 N N . ARG A 1 3 ? 0.515 9.593 24.758 1.00 0.00 224 ARG A N 8
ATOM 10044 C CA . ARG A 1 3 ? 0.607 9.741 26.378 1.00 0.00 224 ARG A CA 8
ATOM 10045 C C . ARG A 1 3 ? 1.119 11.343 26.393 1.00 0.00 224 ARG A C 8
ATOM 10046 O O . ARG A 1 3 ? 1.878 11.638 25.504 1.00 0.00 224 ARG A O 8
ATOM 10067 N N . LYS A 1 4 ? 0.830 12.382 27.329 1.00 0.00 225 LYS A N 8
ATOM 10068 C CA . LYS A 1 4 ? 1.492 13.844 27.097 1.00 0.00 225 LYS A CA 8
ATOM 10069 C C . LYS A 1 4 ? 2.802 14.247 27.860 1.00 0.00 225 LYS A C 8
ATOM 10070 O O . LYS A 1 4 ? 2.925 14.025 29.050 1.00 0.00 225 LYS A O 8
ATOM 10089 N N . ASN A 1 5 ? 3.674 15.078 27.091 1.00 0.00 226 ASN A N 8
ATOM 10090 C CA . ASN A 1 5 ? 5.015 15.781 27.517 1.00 0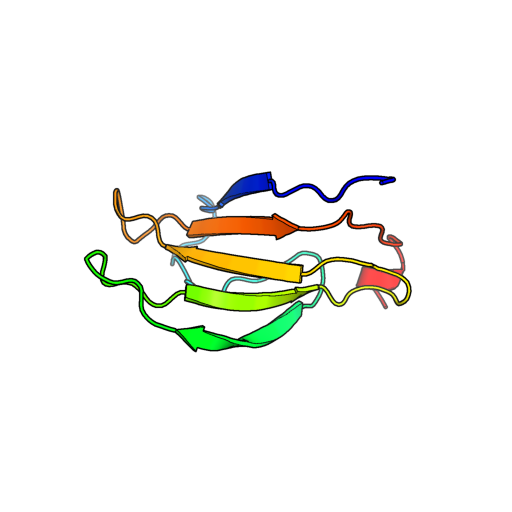.00 226 ASN A CA 8
ATOM 10091 C C . ASN A 1 5 ? 4.895 17.249 28.157 1.00 0.00 226 ASN A C 8
ATOM 10092 O O . ASN A 1 5 ? 4.553 18.205 27.473 1.00 0.00 226 ASN A O 8
ATOM 10103 N N . ARG A 1 6 ? 5.157 17.414 29.527 1.00 0.00 227 ARG A N 8
ATOM 10104 C CA . ARG A 1 6 ? 5.052 18.747 30.217 1.00 0.00 227 ARG A CA 8
ATOM 10105 C C . ARG A 1 6 ? 6.421 19.337 30.594 1.00 0.00 227 ARG A C 8
ATOM 10106 O O . ARG A 1 6 ? 7.344 18.658 31.049 1.00 0.00 227 ARG A O 8
ATOM 10127 N N . MET A 1 7 ? 6.462 20.642 30.376 1.00 0.00 228 MET A N 8
ATOM 10128 C CA . MET A 1 7 ? 7.588 21.547 30.616 1.00 0.00 228 MET A CA 8
ATOM 10129 C C . MET A 1 7 ? 7.145 22.705 31.490 1.00 0.00 228 MET A C 8
ATOM 10130 O O . MET A 1 7 ? 5.997 23.128 31.395 1.00 0.00 228 MET A O 8
ATOM 10144 N N . LYS A 1 8 ? 8.033 23.221 32.342 1.00 0.00 229 LYS A N 8
ATOM 10145 C CA . LYS A 1 8 ? 7.638 24.322 33.208 1.00 0.00 229 LYS A CA 8
ATOM 10146 C C . LYS A 1 8 ? 8.711 25.384 33.077 1.00 0.00 229 LYS A C 8
ATOM 10147 O O . LYS A 1 8 ? 9.898 25.115 32.892 1.00 0.00 229 LYS A O 8
ATOM 10166 N N . ARG A 1 9 ? 8.216 26.615 33.178 1.00 0.00 230 ARG A N 8
ATOM 10167 C CA . ARG A 1 9 ? 9.023 27.816 33.088 1.00 0.00 230 ARG A CA 8
ATOM 10168 C C . ARG A 1 9 ? 9.212 28.562 34.391 1.00 0.00 230 ARG A C 8
ATOM 10169 O O . ARG A 1 9 ? 8.301 28.746 35.200 1.00 0.00 230 ARG A O 8
ATOM 10190 N N . THR A 1 10 ? 10.453 28.981 34.537 1.00 0.00 231 THR A N 8
ATOM 10191 C CA . THR A 1 10 ? 10.943 29.717 35.677 1.00 0.00 231 THR A CA 8
ATOM 10192 C C . THR A 1 10 ? 11.631 30.984 35.200 1.00 0.00 231 THR A C 8
ATOM 10193 O O . THR A 1 10 ? 12.384 30.962 34.226 1.00 0.00 231 THR A O 8
ATOM 10204 N N . VAL A 1 11 ? 11.380 32.085 35.882 1.00 0.00 232 VAL A N 8
ATOM 10205 C CA . VAL A 1 11 ? 12.010 33.345 35.521 1.00 0.00 232 VAL A CA 8
ATOM 10206 C C . VAL A 1 11 ? 12.957 33.777 36.625 1.00 0.00 232 VAL A C 8
ATOM 10207 O O . VAL A 1 11 ? 12.656 33.622 37.809 1.00 0.00 232 VAL A O 8
ATOM 10220 N N . ARG A 1 12 ? 14.099 34.316 36.235 1.00 0.00 233 ARG A N 8
ATOM 10221 C CA . ARG A 1 12 ? 15.092 34.752 37.206 1.00 0.00 233 ARG A CA 8
ATOM 10222 C C . ARG A 1 12 ? 15.702 36.102 36.868 1.00 0.00 233 ARG A C 8
ATOM 10223 O O . ARG A 1 12 ? 16.081 36.369 35.728 1.00 0.00 233 ARG A O 8
ATOM 10244 N N . VAL A 1 13 ? 15.792 36.946 37.892 1.00 0.00 234 VAL A N 8
ATOM 10245 C CA . VAL A 1 13 ? 16.358 38.286 37.749 1.00 0.00 234 VAL A CA 8
ATOM 10246 C C . VAL A 1 13 ? 16.328 39.006 39.098 1.00 0.00 234 VAL A C 8
ATOM 10247 O O . VAL A 1 13 ? 15.433 39.813 39.349 1.00 0.00 234 VAL A O 8
ATOM 10260 N N . PRO A 1 14 ? 17.298 38.727 39.998 1.00 0.00 235 PRO A N 8
ATOM 10261 C CA . PRO A 1 14 ? 17.338 39.347 41.321 1.00 0.00 235 PRO A CA 8
ATOM 10262 C C . PRO A 1 14 ? 17.904 40.758 41.385 1.00 0.00 235 PRO A C 8
ATOM 10263 O O . PRO A 1 14 ? 18.854 41.151 40.706 1.00 0.00 235 PRO A O 8
ATOM 10274 N N . ALA A 1 15 ? 17.236 41.471 42.261 1.00 0.00 236 ALA A N 8
ATOM 10275 C CA . ALA A 1 15 ? 17.437 42.855 42.633 1.00 0.00 236 ALA A CA 8
ATOM 10276 C C . ALA A 1 15 ? 18.760 43.104 43.343 1.00 0.00 236 ALA A C 8
ATOM 10277 O O . ALA A 1 15 ? 19.261 44.226 43.308 1.00 0.00 236 ALA A O 8
ATOM 10284 N N . ILE A 1 16 ? 19.166 42.187 44.186 1.00 0.00 237 ILE A N 8
ATOM 10285 C CA . ILE A 1 16 ? 20.326 42.407 45.045 1.00 0.00 237 ILE A CA 8
ATOM 10286 C C . ILE A 1 16 ? 21.650 42.534 44.287 1.00 0.00 237 ILE A C 8
ATOM 10287 O O . ILE A 1 16 ? 22.467 43.404 44.588 1.00 0.00 237 ILE A O 8
ATOM 10303 N N . SER A 1 17 ? 21.847 41.646 43.292 1.00 0.00 238 SER A N 8
ATOM 10304 C CA . SER A 1 17 ? 23.070 41.655 42.492 1.00 0.00 238 SER A CA 8
ATOM 10305 C C . SER A 1 17 ? 23.136 42.822 41.476 1.00 0.00 238 SER A C 8
ATOM 10306 O O . SER A 1 17 ? 22.156 43.130 40.805 1.00 0.00 238 SER A O 8
ATOM 10314 N N . ALA A 1 18 ? 24.330 43.428 41.394 1.00 0.00 239 ALA A N 8
ATOM 10315 C CA . ALA A 1 18 ? 24.677 44.580 40.509 1.00 0.00 239 ALA A CA 8
ATOM 10316 C C . ALA A 1 18 ? 24.605 44.362 38.980 1.00 0.00 239 ALA A C 8
ATOM 10317 O O . ALA A 1 18 ? 24.182 45.230 38.231 1.00 0.00 239 ALA A O 8
ATOM 10324 N N . LYS A 1 19 ? 25.043 43.153 38.536 1.00 0.00 240 LYS A N 8
ATOM 10325 C CA . LYS A 1 19 ? 25.038 42.788 37.100 1.00 0.00 240 LYS A CA 8
ATOM 10326 C C . LYS A 1 19 ? 24.342 41.463 36.796 1.00 0.00 240 LYS A C 8
ATOM 10327 O O . LYS A 1 19 ? 24.390 40.540 37.607 1.00 0.00 240 LYS A O 8
ATOM 10346 N N . ILE A 1 20 ? 23.694 41.361 35.645 1.00 0.00 241 ILE A N 8
ATOM 10347 C CA . ILE A 1 20 ? 22.991 40.116 35.295 1.00 0.00 241 ILE A CA 8
ATOM 10348 C C . ILE A 1 20 ? 24.018 39.247 34.605 1.00 0.00 241 ILE A C 8
ATOM 10349 O O . ILE A 1 20 ? 24.708 39.616 33.656 1.00 0.00 241 ILE A O 8
ATOM 10365 N N . ALA A 1 21 ? 24.046 38.067 35.172 1.00 0.00 242 ALA A N 8
ATOM 10366 C CA . ALA A 1 21 ? 24.873 36.950 34.826 1.00 0.00 242 ALA A CA 8
ATOM 10367 C C . ALA A 1 21 ? 24.028 35.884 34.142 1.00 0.00 242 ALA A C 8
ATOM 10368 O O . ALA A 1 21 ? 22.976 35.542 34.673 1.00 0.00 242 ALA A O 8
ATOM 10375 N N . ASP A 1 22 ? 24.464 35.364 32.959 1.00 0.00 243 ASP A N 8
ATOM 10376 C CA . ASP A 1 22 ? 23.692 34.343 32.224 1.00 0.00 243 ASP A CA 8
ATOM 10377 C C . ASP A 1 22 ? 24.189 32.979 32.606 1.00 0.00 243 ASP A C 8
ATOM 10378 O O . ASP A 1 22 ? 23.783 31.954 32.066 1.00 0.00 243 ASP A O 8
ATOM 10387 N N . ILE A 1 23 ? 25.071 33.028 33.544 1.00 0.00 244 ILE A N 8
ATOM 10388 C CA . ILE A 1 23 ? 25.710 31.884 34.082 1.00 0.00 244 ILE A CA 8
ATOM 10389 C C . ILE A 1 23 ? 25.912 32.201 35.532 1.00 0.00 244 ILE A C 8
ATOM 10390 O O . ILE A 1 23 ? 27.021 32.479 35.987 1.00 0.00 244 ILE A O 8
ATOM 10406 N N . PRO A 1 24 ? 24.834 32.157 36.262 1.00 0.00 245 PRO A N 8
ATOM 10407 C CA . PRO A 1 24 ? 24.842 32.427 37.686 1.00 0.00 245 PRO A CA 8
ATOM 10408 C C . PRO A 1 24 ? 24.997 31.196 38.582 1.00 0.00 245 PRO A C 8
ATOM 10409 O O . PRO A 1 24 ? 24.109 30.354 38.661 1.00 0.00 245 PRO A O 8
ATOM 10420 N N . PRO A 1 25 ? 26.164 31.102 39.271 1.00 0.00 246 PRO A N 8
ATOM 10421 C CA . PRO A 1 25 ? 26.495 30.018 40.192 1.00 0.00 246 PRO A CA 8
ATOM 10422 C C . PRO A 1 25 ? 25.513 29.875 41.347 1.00 0.00 246 PRO A C 8
ATOM 10423 O O . PRO A 1 25 ? 24.995 30.871 41.852 1.00 0.00 246 PRO A O 8
ATOM 10434 N N . ASP A 1 26 ? 25.255 28.648 41.765 1.00 0.00 247 ASP A N 8
ATOM 10435 C CA . ASP A 1 26 ? 24.344 28.393 42.856 1.00 0.00 247 ASP A CA 8
ATOM 10436 C C . ASP A 1 26 ? 24.748 27.142 43.614 1.00 0.00 247 ASP A C 8
ATOM 10437 O O . ASP A 1 26 ? 25.799 26.554 43.355 1.00 0.00 247 ASP A O 8
ATOM 10446 N N . GLU A 1 27 ? 23.899 26.738 44.550 1.00 0.00 248 GLU A N 8
ATOM 10447 C CA . GLU A 1 27 ? 24.155 25.554 45.355 1.00 0.00 248 GLU A CA 8
ATOM 10448 C C . GLU A 1 27 ? 24.130 24.333 44.443 1.00 0.00 248 GLU A C 8
ATOM 10449 O O . GLU A 1 27 ? 24.911 23.395 44.597 1.00 0.00 248 GLU A O 8
ATOM 10461 N N . TYR A 1 28 ? 23.213 24.389 43.484 1.00 0.00 249 TYR A N 8
ATOM 10462 C CA . TYR A 1 28 ? 23.006 23.326 42.514 1.00 0.00 249 TYR A CA 8
ATOM 10463 C C . TYR A 1 28 ? 23.960 23.442 41.349 1.00 0.00 249 TYR A C 8
ATOM 10464 O O . TYR A 1 28 ? 24.208 24.539 40.841 1.00 0.00 249 TYR A O 8
ATOM 10482 N N . SER A 1 29 ? 24.500 22.308 40.919 1.00 0.00 250 SER A N 8
ATOM 10483 C CA . SER A 1 29 ? 25.422 22.310 39.811 1.00 0.00 250 SER A CA 8
ATOM 10484 C C . SER A 1 29 ? 24.710 21.983 38.501 1.00 0.00 250 SER A C 8
ATOM 10485 O O . SER A 1 29 ? 23.834 21.121 38.446 1.00 0.00 250 SER A O 8
ATOM 10493 N N . TRP A 1 30 ? 25.088 22.706 37.455 1.00 0.00 251 TRP A N 8
ATOM 10494 C CA . TRP A 1 30 ? 24.485 22.563 36.133 1.00 0.00 251 TRP A CA 8
ATOM 10495 C C . TRP A 1 30 ? 25.547 22.169 35.122 1.00 0.00 251 TRP A C 8
ATOM 10496 O O . TRP A 1 30 ? 26.696 22.597 35.236 1.00 0.00 251 TRP A O 8
ATOM 10517 N N . ARG A 1 31 ? 25.177 21.365 34.138 1.00 0.00 252 ARG A N 8
ATOM 10518 C CA . ARG A 1 31 ? 26.132 20.959 33.131 1.00 0.00 252 ARG A CA 8
ATOM 10519 C C . ARG A 1 31 ? 25.709 21.629 31.870 1.00 0.00 252 ARG A C 8
ATOM 10520 O O . ARG A 1 31 ? 24.540 21.683 31.568 1.00 0.00 252 ARG A O 8
ATOM 10541 N N . LYS A 1 32 ? 26.637 22.104 31.115 1.00 0.00 253 LYS A N 8
ATOM 10542 C CA . LYS A 1 32 ? 26.278 22.755 29.884 1.00 0.00 253 LYS A CA 8
ATOM 10543 C C . LYS A 1 32 ? 26.680 22.076 28.585 1.00 0.00 253 LYS A C 8
ATOM 10544 O O . LYS A 1 32 ? 27.759 21.500 28.439 1.00 0.00 253 LYS A O 8
ATOM 10563 N N . TYR A 1 33 ? 25.743 22.174 27.661 1.00 0.00 254 TYR A N 8
ATOM 10564 C CA . TYR A 1 33 ? 25.846 21.624 26.336 1.00 0.00 254 TYR A CA 8
ATOM 10565 C C . TYR A 1 33 ? 25.894 22.811 25.358 1.00 0.00 254 TYR A C 8
ATOM 10566 O O . TYR A 1 33 ? 25.927 23.973 25.763 1.00 0.00 254 TYR A O 8
ATOM 10584 N N . GLY A 1 34 ? 25.991 22.526 24.070 1.00 0.00 255 GLY A N 8
ATOM 10585 C CA . GLY A 1 34 ? 26.104 23.604 23.093 1.00 0.00 255 GLY A CA 8
ATOM 10586 C C . GLY A 1 34 ? 24.912 24.558 23.064 1.00 0.00 255 GLY A C 8
ATOM 10587 O O . GLY A 1 34 ? 23.880 24.284 23.674 1.00 0.00 255 GLY A O 8
ATOM 10591 N N . GLN A 1 35 ? 25.056 25.669 22.332 1.00 0.00 256 GLN A N 8
ATOM 10592 C CA . GLN A 1 35 ? 23.994 26.659 22.200 1.00 0.00 256 GLN A CA 8
ATOM 10593 C C . GLN A 1 35 ? 23.489 26.756 20.760 1.00 0.00 256 GLN A C 8
ATOM 10594 O O . GLN A 1 35 ? 24.268 26.646 19.812 1.00 0.00 256 GLN A O 8
ATOM 10608 N N . LYS A 1 36 ? 22.185 26.982 20.605 1.00 0.00 257 LYS A N 8
ATOM 10609 C CA . LYS A 1 36 ? 21.567 27.112 19.273 1.00 0.00 257 LYS A CA 8
ATOM 10610 C C . LYS A 1 36 ? 20.690 28.368 19.133 1.00 0.00 257 LYS A C 8
ATOM 10611 O O . LYS A 1 36 ? 20.142 28.874 20.110 1.00 0.00 257 LYS A O 8
ATOM 10630 N N . PRO A 1 37 ? 20.642 28.956 17.916 1.00 0.00 258 PRO A N 8
ATOM 10631 C CA . PRO A 1 37 ? 19.899 30.185 17.644 1.00 0.00 258 PRO A CA 8
ATOM 10632 C C . PRO A 1 37 ? 18.370 29.975 17.597 1.00 0.00 258 PRO A C 8
ATOM 10633 O O . PRO A 1 37 ? 17.894 28.880 17.301 1.00 0.00 258 PRO A O 8
ATOM 10644 N N . ILE A 1 38 ? 17.619 31.040 17.891 1.00 0.00 259 ILE A N 8
ATOM 10645 C CA . ILE A 1 38 ? 16.145 31.013 17.891 1.00 0.00 259 ILE A CA 8
ATOM 10646 C C . ILE A 1 38 ? 15.680 32.017 16.849 1.00 0.00 259 ILE A C 8
ATOM 10647 O O . ILE A 1 38 ? 16.102 33.170 16.925 1.00 0.00 259 ILE A O 8
ATOM 10663 N N . LYS A 1 39 ? 14.844 31.652 15.860 1.00 0.00 260 LYS A N 8
ATOM 10664 C CA . LYS A 1 39 ? 14.495 32.699 14.908 1.00 0.00 260 LYS A CA 8
ATOM 10665 C C . LYS A 1 39 ? 13.468 33.665 15.487 1.00 0.00 260 LYS A C 8
ATOM 10666 O O . LYS A 1 39 ? 12.486 33.304 16.136 1.00 0.00 260 LYS A O 8
ATOM 10685 N N . GLY A 1 40 ? 13.780 34.908 15.203 1.00 0.00 261 GLY A N 8
ATOM 10686 C CA . GLY A 1 40 ? 13.040 36.089 15.564 1.00 0.00 261 GLY A CA 8
ATOM 10687 C C . GLY A 1 40 ? 13.412 36.511 16.966 1.00 0.00 261 GLY A C 8
ATOM 10688 O O . GLY A 1 40 ? 12.890 37.500 17.463 1.00 0.00 261 GLY A O 8
ATOM 10692 N N . SER A 1 41 ? 14.307 35.794 17.609 1.00 0.00 262 SER A N 8
ATOM 10693 C CA . SER A 1 41 ? 14.729 36.140 18.947 1.00 0.00 262 SER A CA 8
ATOM 10694 C C . SER A 1 41 ? 16.232 36.241 18.999 1.00 0.00 262 SER A C 8
ATOM 10695 O O . SER A 1 41 ? 16.867 35.233 18.683 1.00 0.00 262 SER A O 8
ATOM 10703 N N . PRO A 1 42 ? 16.908 37.338 19.346 1.00 0.00 263 PRO A N 8
ATOM 10704 C CA . PRO A 1 42 ? 18.332 37.223 19.313 1.00 0.00 263 PRO A CA 8
ATOM 10705 C C . PRO A 1 42 ? 18.751 36.446 20.534 1.00 0.00 263 PRO A C 8
ATOM 10706 O O . PRO A 1 42 ? 17.998 36.239 21.487 1.00 0.00 263 PRO A O 8
ATOM 10717 N N . HIS A 1 43 ? 19.990 36.033 20.447 1.00 0.00 264 HIS A N 8
ATOM 10718 C CA . HIS A 1 43 ? 20.683 35.263 21.472 1.00 0.00 264 HIS A CA 8
ATOM 10719 C C . HIS A 1 43 ? 20.194 33.815 21.437 1.00 0.00 264 HIS A C 8
ATOM 10720 O O . HIS A 1 43 ? 18.989 33.572 21.452 1.00 0.00 264 HIS A O 8
ATOM 10735 N N . PRO A 1 44 ? 21.102 32.828 21.366 1.00 0.00 265 PRO A N 8
ATOM 10736 C CA . PRO A 1 44 ? 20.716 31.423 21.312 1.00 0.00 265 PRO A CA 8
ATOM 10737 C C . PRO A 1 44 ? 20.388 30.811 22.673 1.00 0.00 265 PRO A C 8
ATOM 10738 O O . PRO A 1 44 ? 20.897 31.275 23.692 1.00 0.00 265 PRO A O 8
ATOM 10749 N N . ARG A 1 45 ? 19.544 29.773 22.712 1.00 0.00 266 ARG A N 8
ATOM 10750 C CA . ARG A 1 45 ? 19.219 29.162 23.994 1.00 0.00 266 ARG A CA 8
ATOM 10751 C C . ARG A 1 45 ? 20.257 28.100 24.222 1.00 0.00 266 ARG A C 8
ATOM 10752 O O . ARG A 1 45 ? 20.721 27.462 23.274 1.00 0.00 266 ARG A O 8
ATOM 10773 N N . GLY A 1 46 ? 20.613 27.909 25.468 1.00 0.00 267 GLY A N 8
ATOM 10774 C CA . GLY A 1 46 ? 21.620 26.895 25.776 1.00 0.00 267 GLY A CA 8
ATOM 10775 C C . GLY A 1 46 ? 21.045 25.617 26.338 1.00 0.00 267 GLY A C 8
ATOM 10776 O O . GLY A 1 46 ? 20.163 25.666 27.168 1.00 0.00 267 GLY A O 8
ATOM 10780 N N . TYR A 1 47 ? 21.613 24.467 25.977 1.00 0.00 268 TYR A N 8
ATOM 10781 C CA . TYR A 1 47 ? 21.144 23.222 26.539 1.00 0.00 268 TYR A CA 8
ATOM 10782 C C . TYR A 1 47 ? 21.977 22.861 27.736 1.00 0.00 268 TYR A C 8
ATOM 10783 O O . TYR A 1 47 ? 23.196 22.966 27.674 1.00 0.00 268 TYR A O 8
ATOM 10801 N N . TYR A 1 48 ? 21.305 22.457 28.814 1.00 0.00 269 TYR A N 8
ATOM 10802 C CA . TYR A 1 48 ? 21.977 22.105 30.063 1.00 0.00 269 TYR A CA 8
ATOM 10803 C C . TYR A 1 48 ? 21.299 20.898 30.670 1.00 0.00 269 TYR A C 8
ATOM 10804 O O . TYR A 1 48 ? 20.106 20.653 30.494 1.00 0.00 269 TYR A O 8
ATOM 10822 N N . LYS A 1 49 ? 22.103 20.155 31.373 1.00 0.00 270 LYS A N 8
ATOM 10823 C CA . LYS A 1 49 ? 21.690 18.955 32.052 1.00 0.00 270 LYS A CA 8
ATOM 10824 C C . LYS A 1 49 ? 21.929 19.219 33.535 1.00 0.00 270 LYS A C 8
ATOM 10825 O O . LYS A 1 49 ? 22.913 19.897 33.884 1.00 0.00 270 LYS A O 8
ATOM 10844 N N . CYS A 1 50 ? 21.065 18.675 34.403 1.00 0.00 271 CYS A N 8
ATOM 10845 C CA . CYS A 1 50 ? 21.221 18.856 35.851 1.00 0.00 271 CYS A CA 8
ATOM 10846 C C . CYS A 1 50 ? 22.128 17.859 36.539 1.00 0.00 271 CYS A C 8
ATOM 10847 O O . CYS A 1 50 ? 21.913 16.652 36.453 1.00 0.00 271 CYS A O 8
ATOM 10854 N N . SER A 1 51 ? 23.152 18.363 37.220 1.00 0.00 272 SER A N 8
ATOM 10855 C CA . SER A 1 51 ? 24.052 17.465 37.906 1.00 0.00 272 SER A CA 8
ATOM 10856 C C . SER A 1 51 ? 23.990 17.858 39.376 1.00 0.00 272 SER A C 8
ATOM 10857 O O . SER A 1 51 ? 24.212 19.010 39.752 1.00 0.00 272 SER A O 8
ATOM 10865 N N . THR A 1 52 ? 23.643 16.875 40.191 1.00 0.00 273 THR A N 8
ATOM 10866 C CA . THR A 1 52 ? 23.524 17.038 41.617 1.00 0.00 273 THR A CA 8
ATOM 10867 C C . THR A 1 52 ? 23.742 15.714 42.306 1.00 0.00 273 THR A C 8
ATOM 10868 O O . THR A 1 52 ? 24.619 15.547 43.156 1.00 0.00 273 THR A O 8
ATOM 10879 N N . PHE A 1 53 ? 22.898 14.782 41.899 1.00 0.00 274 PHE A N 8
ATOM 10880 C CA . PHE A 1 53 ? 22.902 13.416 42.425 1.00 0.00 274 PHE A CA 8
ATOM 10881 C C . PHE A 1 53 ? 22.694 12.467 41.254 1.00 0.00 274 PHE A C 8
ATOM 10882 O O . PHE A 1 53 ? 21.836 12.730 40.410 1.00 0.00 274 PHE A O 8
ATOM 10899 N N . ARG A 1 54 ? 23.461 11.372 41.142 1.00 0.00 275 ARG A N 8
ATOM 10900 C CA . ARG A 1 54 ? 23.217 10.519 39.999 1.00 0.00 275 ARG A CA 8
ATOM 10901 C C . ARG A 1 54 ? 21.867 9.814 40.010 1.00 0.00 275 ARG A C 8
ATOM 10902 O O . ARG A 1 54 ? 21.268 9.532 41.049 1.00 0.00 275 ARG A O 8
ATOM 10923 N N . GLY A 1 55 ? 21.432 9.559 38.798 1.00 0.00 276 GLY A N 8
ATOM 10924 C CA . GLY A 1 55 ? 20.190 8.899 38.473 1.00 0.00 276 GLY A CA 8
ATOM 10925 C C . GLY A 1 55 ? 19.182 9.992 38.274 1.00 0.00 276 GLY A C 8
ATOM 10926 O O . GLY A 1 55 ? 17.992 9.712 38.128 1.00 0.00 276 GLY A O 8
ATOM 10930 N N . CYS A 1 56 ? 19.616 11.237 38.259 1.00 0.00 277 CYS A N 8
ATOM 10931 C CA . CYS A 1 56 ? 18.669 12.312 38.062 1.00 0.00 277 CYS A CA 8
ATOM 10932 C C . CYS A 1 56 ? 18.129 12.432 36.650 1.00 0.00 277 CYS A C 8
ATOM 10933 O O . CYS A 1 56 ? 18.897 12.656 35.714 1.00 0.00 277 CYS A O 8
ATOM 10940 N N . PRO A 1 57 ? 16.815 12.288 36.455 1.00 0.00 278 PRO A N 8
ATOM 10941 C CA . PRO A 1 57 ? 16.236 12.382 35.135 1.00 0.00 278 PRO A CA 8
ATOM 10942 C C . PRO A 1 57 ? 15.973 13.875 34.947 1.00 0.00 278 PRO A C 8
ATOM 10943 O O . PRO A 1 57 ? 15.908 14.570 35.950 1.00 0.00 278 PRO A O 8
ATOM 10954 N N . ALA A 1 58 ? 15.831 14.365 33.723 1.00 0.00 279 ALA A N 8
ATOM 10955 C CA . ALA A 1 58 ? 15.580 15.814 33.474 1.00 0.00 279 ALA A CA 8
ATOM 10956 C C . ALA A 1 58 ? 16.744 16.508 32.792 1.00 0.00 279 ALA A C 8
ATOM 10957 O O . ALA A 1 58 ? 17.917 16.180 32.983 1.00 0.00 279 ALA A O 8
ATOM 10964 N N . ARG A 1 59 ? 16.355 17.483 31.994 1.00 0.00 280 ARG A N 8
ATOM 10965 C CA . ARG A 1 59 ? 17.246 18.308 31.201 1.00 0.00 280 ARG A CA 8
ATOM 10966 C C . ARG A 1 59 ? 16.668 19.712 31.233 1.00 0.00 280 ARG A C 8
ATOM 10967 O O . ARG A 1 59 ? 15.477 19.872 31.502 1.00 0.00 280 ARG A O 8
ATOM 10988 N N . LYS A 1 60 ? 17.465 20.729 30.966 1.00 0.00 281 LYS A N 8
ATOM 10989 C CA . LYS A 1 60 ? 16.912 22.080 30.968 1.00 0.00 281 LYS A CA 8
ATOM 10990 C C . LYS A 1 60 ? 17.576 22.985 29.953 1.00 0.00 281 LYS A C 8
ATOM 10991 O O . LYS A 1 60 ? 18.690 22.741 29.494 1.00 0.00 281 LYS A O 8
ATOM 11010 N N . HIS A 1 61 ? 16.859 24.048 29.621 1.00 0.00 282 HIS A N 8
ATOM 11011 C CA . HIS A 1 61 ? 17.346 25.038 28.682 1.00 0.00 282 HIS A CA 8
ATOM 11012 C C . HIS A 1 61 ? 17.276 26.421 29.300 1.00 0.00 282 HIS A C 8
ATOM 11013 O O . HIS A 1 61 ? 16.347 26.732 30.036 1.00 0.00 282 HIS A O 8
ATOM 11028 N N . VAL A 1 62 ? 18.270 27.236 28.994 1.00 0.00 283 VAL A N 8
ATOM 11029 C CA . VAL A 1 62 ? 18.375 28.581 29.524 1.00 0.00 283 VAL A CA 8
ATOM 11030 C C . VAL A 1 62 ? 18.531 29.564 28.388 1.00 0.00 283 VAL A C 8
ATOM 11031 O O . VAL A 1 62 ? 19.356 29.389 27.495 1.00 0.00 283 VAL A O 8
ATOM 11044 N N . GLU A 1 63 ? 17.714 30.593 28.430 1.00 0.00 284 GLU A N 8
ATOM 11045 C CA . GLU A 1 63 ? 17.717 31.602 27.419 1.00 0.00 284 GLU A CA 8
ATOM 11046 C C . GLU A 1 63 ? 17.271 32.917 28.015 1.00 0.00 284 GLU A C 8
ATOM 11047 O O . GLU A 1 63 ? 16.813 32.968 29.143 1.00 0.00 284 GLU A O 8
ATOM 11059 N N . ARG A 1 64 ? 17.463 33.978 27.276 1.00 0.00 285 ARG A N 8
ATOM 11060 C CA . ARG A 1 64 ? 17.135 35.283 27.715 1.00 0.00 285 ARG A CA 8
ATOM 11061 C C . ARG A 1 64 ? 15.779 35.732 27.190 1.00 0.00 285 ARG A C 8
ATOM 11062 O O . ARG A 1 64 ? 15.404 35.415 26.062 1.00 0.00 285 ARG A O 8
ATOM 11083 N N . ALA A 1 65 ? 15.045 36.469 28.016 1.00 0.00 286 ALA A N 8
ATOM 11084 C CA . ALA A 1 65 ? 13.735 36.940 27.630 1.00 0.00 286 ALA A CA 8
ATOM 11085 C C . ALA A 1 65 ? 13.854 37.949 26.513 1.00 0.00 286 ALA A C 8
ATOM 11086 O O . ALA A 1 65 ? 14.680 38.884 26.580 1.00 0.00 286 ALA A O 8
ATOM 11093 N N . LEU A 1 66 ? 13.018 37.712 25.507 1.00 0.00 287 LEU A N 8
ATOM 11094 C CA . LEU A 1 66 ? 12.911 38.515 24.318 1.00 0.00 287 LEU A CA 8
ATOM 11095 C C . LEU A 1 66 ? 12.325 39.875 24.641 1.00 0.00 287 LEU A C 8
ATOM 11096 O O . LEU A 1 66 ? 12.694 40.888 24.046 1.00 0.00 287 LEU A O 8
ATOM 11112 N N . ASP A 1 67 ? 11.399 39.878 25.594 1.00 0.00 288 ASP A N 8
ATOM 11113 C CA . ASP A 1 67 ? 10.712 41.102 25.980 1.00 0.00 288 ASP A CA 8
ATOM 11114 C C . ASP A 1 67 ? 11.772 42.063 26.451 1.00 0.00 288 ASP A C 8
ATOM 11115 O O . ASP A 1 67 ? 11.799 43.247 26.111 1.00 0.00 288 ASP A O 8
ATOM 11124 N N . ASP A 1 68 ? 12.641 41.489 27.255 1.00 0.00 289 ASP A N 8
ATOM 11125 C CA . ASP A 1 68 ? 13.756 42.178 27.859 1.00 0.00 289 ASP A CA 8
ATOM 11126 C C . ASP A 1 68 ? 14.899 41.178 27.863 1.00 0.00 289 ASP A C 8
ATOM 11127 O O . ASP A 1 68 ? 14.796 40.145 28.500 1.00 0.00 289 ASP A O 8
ATOM 11136 N N . PRO A 1 69 ? 16.018 41.475 27.182 1.00 0.00 290 PRO A N 8
ATOM 11137 C CA . PRO A 1 69 ? 17.165 40.556 27.117 1.00 0.00 290 PRO A CA 8
ATOM 11138 C C . PRO A 1 69 ? 17.793 40.387 28.480 1.00 0.00 290 PRO A C 8
ATOM 11139 O O . PRO A 1 69 ? 18.478 39.405 28.765 1.00 0.00 290 PRO A O 8
ATOM 11150 N N . ALA A 1 70 ? 17.536 41.372 29.310 1.00 0.00 291 ALA A N 8
ATOM 11151 C CA . ALA A 1 70 ? 18.023 41.395 30.663 1.00 0.00 291 ALA A CA 8
ATOM 11152 C C . ALA A 1 70 ? 17.477 40.257 31.523 1.00 0.00 291 ALA A C 8
ATOM 11153 O O . ALA A 1 70 ? 18.209 39.763 32.379 1.00 0.00 291 ALA A O 8
ATOM 11160 N N . MET A 1 71 ? 16.221 39.813 31.342 1.00 0.00 292 MET A N 8
ATOM 11161 C CA . MET A 1 71 ? 15.756 38.737 32.185 1.00 0.00 292 MET A CA 8
ATOM 11162 C C . MET A 1 71 ? 16.018 37.340 31.647 1.00 0.00 292 MET A C 8
ATOM 11163 O O . MET A 1 71 ? 16.181 37.160 30.452 1.00 0.00 292 MET A O 8
ATOM 11177 N N . LEU A 1 72 ? 16.189 36.384 32.592 1.00 0.00 293 LEU A N 8
ATOM 11178 C CA . LEU A 1 72 ? 16.520 35.005 32.292 1.00 0.00 293 LEU A CA 8
ATOM 11179 C C . LEU A 1 72 ? 15.310 34.101 32.356 1.00 0.00 293 LEU A C 8
ATOM 11180 O O . LEU A 1 72 ? 14.451 34.289 33.175 1.00 0.00 293 LEU A O 8
ATOM 11196 N N . ILE A 1 73 ? 15.253 33.153 31.429 1.00 0.00 294 ILE A N 8
ATOM 11197 C CA . ILE A 1 73 ? 14.145 32.212 31.313 1.00 0.00 294 ILE A CA 8
ATOM 11198 C C . ILE A 1 73 ? 14.630 30.779 31.474 1.00 0.00 294 ILE A C 8
ATOM 11199 O O . ILE A 1 73 ? 15.618 30.402 30.842 1.00 0.00 294 ILE A O 8
ATOM 11215 N N . VAL A 1 74 ? 14.028 29.981 32.340 1.00 0.00 295 VAL A N 8
ATOM 11216 C CA . VAL A 1 74 ? 14.566 28.647 32.472 1.00 0.00 295 VAL A CA 8
ATOM 11217 C C . VAL A 1 74 ? 13.427 27.670 32.319 1.00 0.00 295 VAL A C 8
ATOM 11218 O O . VAL A 1 74 ? 12.351 27.823 32.898 1.00 0.00 295 VAL A O 8
ATOM 11231 N N . THR A 1 75 ? 13.658 26.689 31.473 1.00 0.00 296 THR A N 8
ATOM 11232 C CA . THR A 1 75 ? 12.656 25.693 31.199 1.00 0.00 296 THR A CA 8
ATOM 11233 C C . THR A 1 75 ? 13.168 24.359 31.703 1.00 0.00 296 THR A C 8
ATOM 11234 O O . THR A 1 75 ? 14.286 23.951 31.387 1.00 0.00 296 THR A O 8
ATOM 11245 N N . TYR A 1 76 ? 12.361 23.699 32.509 1.00 0.00 297 TYR A N 8
ATOM 11246 C CA . TYR A 1 76 ? 12.749 22.424 33.079 1.00 0.00 297 TYR A CA 8
ATOM 11247 C C . TYR A 1 76 ? 11.844 21.314 32.574 1.00 0.00 297 TYR A C 8
ATOM 11248 O O . TYR A 1 76 ? 10.625 21.489 32.490 1.00 0.00 297 TYR A O 8
ATOM 11266 N N . GLU A 1 77 ? 12.466 20.184 32.240 1.00 0.00 298 GLU A N 8
ATOM 11267 C CA . GLU A 1 77 ? 11.754 19.011 31.753 1.00 0.00 298 GLU A CA 8
ATOM 11268 C C . GLU A 1 77 ? 12.142 17.840 32.637 1.00 0.00 298 GLU A C 8
ATOM 11269 O O . GLU A 1 77 ? 13.334 17.637 32.879 1.00 0.00 298 GLU A O 8
ATOM 11281 N N . GLY A 1 78 ? 11.185 17.063 33.128 1.00 0.00 299 GLY A N 8
ATOM 11282 C CA . GLY A 1 78 ? 11.582 15.960 33.965 1.00 0.00 299 GLY A CA 8
ATOM 11283 C C . GLY A 1 78 ? 11.555 16.427 35.377 1.00 0.00 299 GLY A C 8
ATOM 11284 O O . GLY A 1 78 ? 11.607 17.635 35.625 1.00 0.00 299 GLY A O 8
ATOM 11288 N N . GLU A 1 79 ? 11.475 15.526 36.309 1.00 0.00 300 GLU A N 8
ATOM 11289 C CA . GLU A 1 79 ? 11.446 15.943 37.676 1.00 0.00 300 GLU A CA 8
ATOM 11290 C C . GLU A 1 79 ? 12.766 15.621 38.337 1.00 0.00 300 GLU A C 8
ATOM 11291 O O . GLU A 1 79 ? 13.288 14.519 38.235 1.00 0.00 300 GLU A O 8
ATOM 11303 N N . HIS A 1 80 ? 13.267 16.613 39.042 1.00 0.00 301 HIS A N 8
ATOM 11304 C CA . HIS A 1 80 ? 14.515 16.509 39.755 1.00 0.00 301 HIS A CA 8
ATOM 11305 C C . HIS A 1 80 ? 14.329 15.909 41.133 1.00 0.00 301 HIS A C 8
ATOM 11306 O O . HIS A 1 80 ? 13.475 16.350 41.902 1.00 0.00 301 HIS A O 8
ATOM 11320 N N . ARG A 1 81 ? 15.132 14.901 41.444 1.00 0.00 302 ARG A N 8
ATOM 11321 C CA . ARG A 1 81 ? 15.051 14.262 42.745 1.00 0.00 302 ARG A CA 8
ATOM 11322 C C . ARG A 1 81 ? 16.453 14.235 43.319 1.00 0.00 302 ARG A C 8
ATOM 11323 O O . ARG A 1 81 ? 17.286 13.429 42.905 1.00 0.00 302 ARG A O 8
ATOM 11344 N N . HIS A 1 82 ? 16.698 15.108 44.288 1.00 0.00 303 HIS A N 8
ATOM 11345 C CA . HIS A 1 82 ? 18.005 15.174 44.916 1.00 0.00 303 HIS A CA 8
ATOM 11346 C C . HIS A 1 82 ? 17.972 14.945 46.418 1.00 0.00 303 HIS A C 8
ATOM 11347 O O . HIS A 1 82 ? 17.074 15.384 47.135 1.00 0.00 303 HIS A O 8
ATOM 11361 N N . ASN A 1 83 ? 18.995 14.240 46.848 1.00 0.00 304 ASN A N 8
ATOM 11362 C CA . ASN A 1 83 ? 19.221 13.875 48.232 1.00 0.00 304 ASN A CA 8
ATOM 11363 C C . ASN A 1 83 ? 19.868 15.073 48.893 1.00 0.00 304 ASN A C 8
ATOM 11364 O O . ASN A 1 83 ? 20.846 15.594 48.358 1.00 0.00 304 ASN A O 8
ATOM 11375 N N . GLN A 1 84 ? 19.321 15.560 50.003 1.00 0.00 305 GLN A N 8
ATOM 11376 C CA . GLN A 1 84 ? 19.900 16.736 50.650 1.00 0.00 305 GLN A CA 8
ATOM 11377 C C . GLN A 1 84 ? 21.329 16.390 51.127 1.00 0.00 305 GLN A C 8
ATOM 11378 O O . GLN A 1 84 ? 22.246 17.194 50.971 1.00 0.00 305 GLN A O 8
ATOM 11392 N N . SER A 1 85 ? 21.542 15.200 51.666 1.00 0.00 306 SER A N 8
ATOM 11393 C CA . SER A 1 85 ? 22.888 14.802 52.138 1.00 0.00 306 SER A CA 8
ATOM 11394 C C . SER A 1 85 ? 23.941 14.853 50.999 1.00 0.00 306 SER A C 8
ATOM 11395 O O . SER A 1 85 ? 25.031 15.361 51.236 1.00 0.00 306 SER A O 8
ATOM 11403 N N . ALA A 1 86 ? 23.616 14.360 49.762 1.00 0.00 307 ALA A N 8
ATOM 11404 C CA . ALA A 1 86 ? 24.579 14.405 48.619 1.00 0.00 307 ALA A CA 8
ATOM 11405 C C . ALA A 1 86 ? 25.004 15.858 48.263 1.00 0.00 307 ALA A C 8
ATOM 11406 O O . ALA A 1 86 ? 26.100 16.072 47.755 1.00 0.00 307 ALA A O 8
ATOM 11413 N N . MET A 1 87 ? 24.133 16.860 48.549 1.00 0.00 308 MET A N 8
ATOM 11414 C CA . MET A 1 87 ? 24.425 18.281 48.256 1.00 0.00 308 MET A CA 8
ATOM 11415 C C . MET A 1 87 ? 25.551 18.727 49.099 1.00 0.00 308 MET A C 8
ATOM 11416 O O . MET A 1 87 ? 26.478 19.373 48.629 1.00 0.00 308 MET A O 8
ATOM 11430 N N . LEU A 1 88 ? 25.527 18.284 50.300 1.00 0.00 309 LEU A N 8
ATOM 11431 C CA . LEU A 1 88 ? 26.571 18.623 51.155 1.00 0.00 309 LEU A CA 8
ATOM 11432 C C . LEU A 1 88 ? 27.932 18.155 50.776 1.00 0.00 309 LEU A C 8
ATOM 11433 O O . LEU A 1 88 ? 28.942 18.862 50.790 1.00 0.00 309 LEU A O 8
ATOM 11449 N N . GLU A 1 89 ? 27.664 16.933 50.418 1.00 0.00 310 GLU A N 8
ATOM 11450 C CA . GLU A 1 89 ? 28.362 15.783 49.894 1.00 0.00 310 GLU A CA 8
ATOM 11451 C C . GLU A 1 89 ? 28.627 16.654 47.891 1.00 0.00 310 GLU A C 8
ATOM 11452 O O . GLU A 1 89 ? 28.790 17.865 47.755 1.00 0.00 310 GLU A O 8
ATOM 11465 N N . SER A 1 2 ? 0.790 7.838 23.269 1.00 0.00 223 SER A N 9
ATOM 11466 C CA . SER A 1 2 ? 1.331 8.036 24.648 1.00 0.00 223 SER A CA 9
ATOM 11467 C C . SER A 1 2 ? 0.105 8.712 25.618 1.00 0.00 223 SER A C 9
ATOM 11468 O O . SER A 1 2 ? -0.325 9.832 25.330 1.00 0.00 223 SER A O 9
ATOM 11476 N N . ARG A 1 3 ? 0.771 8.417 26.950 1.00 0.00 224 ARG A N 9
ATOM 11477 C CA . ARG A 1 3 ? 0.889 8.839 28.519 1.00 0.00 224 ARG A CA 9
ATOM 11478 C C . ARG A 1 3 ? 1.726 10.276 28.266 1.00 0.00 224 ARG A C 9
ATOM 11479 O O . ARG A 1 3 ? 2.560 10.227 27.398 1.00 0.00 224 ARG A O 9
ATOM 11500 N N . LYS A 1 4 ? 1.628 11.520 28.960 1.00 0.00 225 LYS A N 9
ATOM 11501 C CA . LYS A 1 4 ? 2.598 12.740 28.511 1.00 0.00 225 LYS A CA 9
ATOM 11502 C C . LYS A 1 4 ? 3.285 13.643 29.593 1.00 0.00 225 LYS A C 9
ATOM 11503 O O . LYS A 1 4 ? 2.622 14.233 30.425 1.00 0.00 225 LYS A O 9
ATOM 11522 N N . ASN A 1 5 ? 4.674 13.871 29.344 1.00 0.00 226 ASN A N 9
ATOM 11523 C CA . ASN A 1 5 ? 5.684 14.807 30.105 1.00 0.00 226 ASN A CA 9
ATOM 11524 C C . ASN A 1 5 ? 5.760 16.337 29.623 1.00 0.00 226 ASN A C 9
ATOM 11525 O O . ASN A 1 5 ? 6.218 16.626 28.525 1.00 0.00 226 ASN A O 9
ATOM 11536 N N . ARG A 1 6 ? 5.259 17.339 30.471 1.00 0.00 227 ARG A N 9
ATOM 11537 C CA . ARG A 1 6 ? 5.262 18.796 30.092 1.00 0.00 227 ARG A CA 9
ATOM 11538 C C . ARG A 1 6 ? 6.351 19.603 30.818 1.00 0.00 227 ARG A C 9
ATOM 11539 O O . ARG A 1 6 ? 6.646 19.423 32.000 1.00 0.00 227 ARG A O 9
ATOM 11560 N N . MET A 1 7 ? 6.904 20.499 30.015 1.00 0.00 228 MET A N 9
ATOM 11561 C CA . MET A 1 7 ? 7.967 21.450 30.345 1.00 0.00 228 MET A CA 9
ATOM 11562 C C . MET A 1 7 ? 7.391 22.631 31.102 1.00 0.00 228 MET A C 9
ATOM 11563 O O . MET A 1 7 ? 6.258 23.023 30.838 1.00 0.00 228 MET A O 9
ATOM 11577 N N . LYS A 1 8 ? 8.148 23.203 32.040 1.00 0.00 229 LYS A N 9
ATOM 11578 C CA . LYS A 1 8 ? 7.627 24.335 32.792 1.00 0.00 229 LYS A CA 9
ATOM 11579 C C . LYS A 1 8 ? 8.663 25.435 32.696 1.00 0.00 229 LYS A C 9
ATOM 11580 O O . LYS A 1 8 ? 9.872 25.209 32.629 1.00 0.00 229 LYS A O 9
ATOM 11599 N N . ARG A 1 9 ? 8.113 26.646 32.690 1.00 0.00 230 ARG A N 9
ATOM 11600 C CA . ARG A 1 9 ? 8.876 27.876 32.598 1.00 0.00 230 ARG A CA 9
ATOM 11601 C C . ARG A 1 9 ? 9.022 28.642 33.896 1.00 0.00 230 ARG A C 9
ATOM 11602 O O . ARG A 1 9 ? 8.081 28.850 34.662 1.00 0.00 230 ARG A O 9
ATOM 11623 N N . THR A 1 10 ? 10.261 29.047 34.087 1.00 0.00 231 THR A N 9
ATOM 11624 C CA . THR A 1 10 ? 10.713 29.796 35.232 1.00 0.00 231 THR A CA 9
ATOM 11625 C C . THR A 1 10 ? 11.463 31.030 34.762 1.00 0.00 231 THR A C 9
ATOM 11626 O O . THR A 1 10 ? 12.316 30.948 33.879 1.00 0.00 231 THR A O 9
ATOM 11637 N N . VAL A 1 11 ? 11.152 32.170 35.350 1.00 0.00 232 VAL A N 9
ATOM 11638 C CA . VAL A 1 11 ? 11.827 33.405 34.983 1.00 0.00 232 VAL A CA 9
ATOM 11639 C C . VAL A 1 11 ? 12.499 34.000 36.207 1.00 0.00 232 VAL A C 9
ATOM 11640 O O . VAL A 1 11 ? 11.876 34.146 37.260 1.00 0.00 232 VAL A O 9
ATOM 11653 N N . ARG A 1 12 ? 13.767 34.343 36.066 1.00 0.00 233 ARG A N 9
ATOM 11654 C CA . ARG A 1 12 ? 14.518 34.914 37.175 1.00 0.00 233 ARG A CA 9
ATOM 11655 C C . ARG A 1 12 ? 15.182 36.236 36.826 1.00 0.00 233 ARG A C 9
ATOM 11656 O O . ARG A 1 12 ? 15.620 36.458 35.697 1.00 0.00 233 ARG A O 9
ATOM 11677 N N . VAL A 1 13 ? 15.248 37.108 37.827 1.00 0.00 234 VAL A N 9
ATOM 11678 C CA . VAL A 1 13 ? 15.856 38.429 37.670 1.00 0.00 234 VAL A CA 9
ATOM 11679 C C . VAL A 1 13 ? 15.900 39.140 39.024 1.00 0.00 234 VAL A C 9
ATOM 11680 O O . VAL A 1 13 ? 15.011 39.933 39.334 1.00 0.00 234 VAL A O 9
ATOM 11693 N N . PRO A 1 14 ? 16.929 38.872 39.859 1.00 0.00 235 PRO A N 9
ATOM 11694 C CA . PRO A 1 14 ? 17.052 39.498 41.173 1.00 0.00 235 PRO A CA 9
ATOM 11695 C C . PRO A 1 14 ? 17.700 40.875 41.204 1.00 0.00 235 PRO A C 9
ATOM 11696 O O . PRO A 1 14 ? 18.882 41.087 40.933 1.00 0.00 235 PRO A O 9
ATOM 11707 N N . ALA A 1 15 ? 16.815 41.778 41.559 1.00 0.00 236 ALA A N 9
ATOM 11708 C CA . ALA A 1 15 ? 17.005 43.206 41.709 1.00 0.00 236 ALA A CA 9
ATOM 11709 C C . ALA A 1 15 ? 17.985 43.575 42.812 1.00 0.00 236 ALA A C 9
ATOM 11710 O O . ALA A 1 15 ? 18.577 44.650 42.759 1.00 0.00 236 ALA A O 9
ATOM 11717 N N . ILE A 1 16 ? 17.950 42.854 43.906 1.00 0.00 237 ILE A N 9
ATOM 11718 C CA . ILE A 1 16 ? 18.729 43.225 45.082 1.00 0.00 237 ILE A CA 9
ATOM 11719 C C . ILE A 1 16 ? 20.245 43.128 44.885 1.00 0.00 237 ILE A C 9
ATOM 11720 O O . ILE A 1 16 ? 20.994 44.008 45.311 1.00 0.00 237 ILE A O 9
ATOM 11736 N N . SER A 1 17 ? 20.684 42.036 44.227 1.00 0.00 238 SER A N 9
ATOM 11737 C CA . SER A 1 17 ? 22.108 41.816 43.981 1.00 0.00 238 SER A CA 9
ATOM 11738 C C . SER A 1 17 ? 22.695 42.736 42.883 1.00 0.00 238 SER A C 9
ATOM 11739 O O . SER A 1 17 ? 22.060 42.983 41.862 1.00 0.00 238 SER A O 9
ATOM 11747 N N . ALA A 1 18 ? 23.926 43.204 43.140 1.00 0.00 239 ALA A N 9
ATOM 11748 C CA . ALA A 1 18 ? 24.732 44.101 42.258 1.00 0.00 239 ALA A CA 9
ATOM 11749 C C . ALA A 1 18 ? 25.119 43.575 40.858 1.00 0.00 239 ALA A C 9
ATOM 11750 O O . ALA A 1 18 ? 25.108 44.303 39.877 1.00 0.00 239 ALA A O 9
ATOM 11757 N N . LYS A 1 19 ? 25.472 42.262 40.796 1.00 0.00 240 LYS A N 9
ATOM 11758 C CA . LYS A 1 19 ? 25.873 41.606 39.530 1.00 0.00 240 LYS A CA 9
ATOM 11759 C C . LYS A 1 19 ? 24.912 40.516 39.061 1.00 0.00 240 LYS A C 9
ATOM 11760 O O . LYS A 1 19 ? 24.591 39.606 39.824 1.00 0.00 240 LYS A O 9
ATOM 11779 N N . ILE A 1 20 ? 24.448 40.598 37.823 1.00 0.00 241 ILE A N 9
ATOM 11780 C CA . ILE A 1 20 ? 23.517 39.581 37.307 1.00 0.00 241 ILE A CA 9
ATOM 11781 C C . ILE A 1 20 ? 24.366 38.612 36.515 1.00 0.00 241 ILE A C 9
ATOM 11782 O O . ILE A 1 20 ? 25.140 38.949 35.619 1.00 0.00 241 ILE A O 9
ATOM 11798 N N . ALA A 1 21 ? 24.143 37.392 36.930 1.00 0.00 242 ALA A N 9
ATOM 11799 C CA . ALA A 1 21 ? 24.738 36.181 36.447 1.00 0.00 242 ALA A CA 9
ATOM 11800 C C . ALA A 1 21 ? 23.869 35.592 35.342 1.00 0.00 242 ALA A C 9
ATOM 11801 O O . ALA A 1 21 ? 22.670 35.442 35.560 1.00 0.00 242 ALA A O 9
ATOM 11808 N N . ASP A 1 22 ? 24.453 35.272 34.154 1.00 0.00 243 ASP A N 9
ATOM 11809 C CA . ASP A 1 22 ? 23.676 34.715 33.028 1.00 0.00 243 ASP A CA 9
ATOM 11810 C C . ASP A 1 22 ? 23.878 33.228 32.977 1.00 0.00 243 ASP A C 9
ATOM 11811 O O . ASP A 1 22 ? 23.525 32.548 32.017 1.00 0.00 243 ASP A O 9
ATOM 11820 N N . ILE A 1 23 ? 24.452 32.779 34.038 1.00 0.00 244 ILE A N 9
ATOM 11821 C CA . ILE A 1 23 ? 24.770 31.414 34.242 1.00 0.00 244 ILE A CA 9
ATOM 11822 C C . ILE A 1 23 ? 24.374 31.132 35.659 1.00 0.00 244 ILE A C 9
ATOM 11823 O O . ILE A 1 23 ? 25.185 30.726 36.490 1.00 0.00 244 ILE A O 9
ATOM 11839 N N . PRO A 1 24 ? 23.118 31.346 35.934 1.00 0.00 245 PRO A N 9
ATOM 11840 C CA . PRO A 1 24 ? 22.555 31.105 37.248 1.00 0.00 245 PRO A CA 9
ATOM 11841 C C . PRO A 1 24 ? 23.313 30.091 38.107 1.00 0.00 245 PRO A C 9
ATOM 11842 O O . PRO A 1 24 ? 23.112 28.887 37.993 1.00 0.00 245 PRO A O 9
ATOM 11853 N N . PRO A 1 25 ? 24.209 30.607 38.989 1.00 0.00 246 PRO A N 9
ATOM 11854 C CA . PRO A 1 25 ? 25.030 29.809 39.895 1.00 0.00 246 PRO A CA 9
ATOM 11855 C C . PRO A 1 25 ? 24.371 29.538 41.240 1.00 0.00 246 PRO A C 9
ATOM 11856 O O . PRO A 1 25 ? 23.627 30.376 41.750 1.00 0.00 246 PRO A O 9
ATOM 11867 N N . ASP A 1 26 ? 24.637 28.378 41.815 1.00 0.00 247 ASP A N 9
ATOM 11868 C CA . ASP A 1 26 ? 24.074 28.019 43.097 1.00 0.00 247 ASP A CA 9
ATOM 11869 C C . ASP A 1 26 ? 24.834 26.857 43.711 1.00 0.00 247 ASP A C 9
ATOM 11870 O O . ASP A 1 26 ? 25.928 26.507 43.266 1.00 0.00 247 ASP A O 9
ATOM 11879 N N . GLU A 1 27 ? 24.240 26.260 44.734 1.00 0.00 248 GLU A N 9
ATOM 11880 C CA . GLU A 1 27 ? 24.847 25.128 45.418 1.00 0.00 248 GLU A CA 9
ATOM 11881 C C . GLU A 1 27 ? 24.930 23.962 44.444 1.00 0.00 248 GLU A C 9
ATOM 11882 O O . GLU A 1 27 ? 25.904 23.209 44.414 1.00 0.00 248 GLU A O 9
ATOM 11894 N N . TYR A 1 28 ? 23.875 23.846 43.642 1.00 0.00 249 TYR A N 9
ATOM 11895 C CA . TYR A 1 28 ? 23.743 22.800 42.642 1.00 0.00 249 TYR A CA 9
ATOM 11896 C C . TYR A 1 28 ? 24.588 23.084 41.423 1.00 0.00 249 TYR A C 9
ATOM 11897 O O . TYR A 1 28 ? 24.731 24.238 41.009 1.00 0.00 249 TYR A O 9
ATOM 11915 N N . SER A 1 29 ? 25.151 22.032 40.842 1.00 0.00 250 SER A N 9
ATOM 11916 C CA . SER A 1 29 ? 25.980 22.197 39.673 1.00 0.00 250 SER A CA 9
ATOM 11917 C C . SER A 1 29 ? 25.190 21.919 38.395 1.00 0.00 250 SER A C 9
ATOM 11918 O O . SER A 1 29 ? 24.186 21.209 38.404 1.00 0.00 250 SER A O 9
ATOM 11926 N N . TRP A 1 30 ? 25.654 22.514 37.303 1.00 0.00 251 TRP A N 9
ATOM 11927 C CA . TRP A 1 30 ? 25.012 22.383 35.998 1.00 0.00 251 TRP A CA 9
ATOM 11928 C C . TRP A 1 30 ? 26.007 21.843 34.986 1.00 0.00 251 TRP A C 9
ATOM 11929 O O . TRP A 1 30 ? 27.192 22.169 35.052 1.00 0.00 251 TRP A O 9
ATOM 11950 N N . ARG A 1 31 ? 25.539 21.028 34.055 1.00 0.00 252 ARG A N 9
ATOM 11951 C CA . ARG A 1 31 ? 26.427 20.486 33.050 1.00 0.00 252 ARG A CA 9
ATOM 11952 C C . ARG A 1 31 ? 26.053 21.153 31.771 1.00 0.00 252 ARG A C 9
ATOM 11953 O O . ARG A 1 31 ? 24.892 21.312 31.479 1.00 0.00 252 ARG A O 9
ATOM 11974 N N . LYS A 1 32 ? 27.013 21.507 30.989 1.00 0.00 253 LYS A N 9
ATOM 11975 C CA . LYS A 1 32 ? 26.704 22.149 29.741 1.00 0.00 253 LYS A CA 9
ATOM 11976 C C . LYS A 1 32 ? 26.841 21.325 28.472 1.00 0.00 253 LYS A C 9
ATOM 11977 O O . LYS A 1 32 ? 27.621 20.375 28.374 1.00 0.00 253 LYS A O 9
ATOM 11996 N N . TYR A 1 33 ? 26.031 21.742 27.517 1.00 0.00 254 TYR A N 9
ATOM 11997 C CA . TYR A 1 33 ? 25.949 21.155 26.206 1.00 0.00 254 TYR A CA 9
ATOM 11998 C C . TYR A 1 33 ? 25.989 22.311 25.190 1.00 0.00 254 TYR A C 9
ATOM 11999 O O . TYR A 1 33 ? 26.147 23.476 25.554 1.00 0.00 254 TYR A O 9
ATOM 12017 N N . GLY A 1 34 ? 25.938 21.989 23.909 1.00 0.00 255 GLY A N 9
ATOM 12018 C CA . GLY A 1 34 ? 26.030 23.031 22.893 1.00 0.00 255 GLY A CA 9
ATOM 12019 C C . GLY A 1 34 ? 24.888 24.042 22.918 1.00 0.00 255 GLY A C 9
ATOM 12020 O O . GLY A 1 34 ? 23.911 23.861 23.644 1.00 0.00 255 GLY A O 9
ATOM 12024 N N . GLN A 1 35 ? 25.008 25.098 22.104 1.00 0.00 256 GLN A N 9
ATOM 12025 C CA . GLN A 1 35 ? 23.988 26.137 22.020 1.00 0.00 256 GLN A CA 9
ATOM 12026 C C . GLN A 1 35 ? 23.326 26.165 20.641 1.00 0.00 256 GLN A C 9
ATOM 12027 O O . GLN A 1 35 ? 23.982 25.942 19.624 1.00 0.00 256 GLN A O 9
ATOM 12041 N N . LYS A 1 36 ? 22.027 26.459 20.618 1.00 0.00 257 LYS A N 9
ATOM 12042 C CA . LYS A 1 36 ? 21.262 26.525 19.358 1.00 0.00 257 LYS A CA 9
ATOM 12043 C C . LYS A 1 36 ? 20.441 27.818 19.215 1.00 0.00 257 LYS A C 9
ATOM 12044 O O . LYS A 1 36 ? 19.795 28.269 20.159 1.00 0.00 257 LYS A O 9
ATOM 12063 N N . PRO A 1 37 ? 20.555 28.496 18.050 1.00 0.00 258 PRO A N 9
ATOM 12064 C CA . PRO A 1 37 ? 19.899 29.777 17.798 1.00 0.00 258 PRO A CA 9
ATOM 12065 C C . PRO A 1 37 ? 18.390 29.642 17.498 1.00 0.00 258 PRO A C 9
ATOM 12066 O O . PRO A 1 37 ? 17.939 28.614 16.993 1.00 0.00 258 PRO A O 9
ATOM 12077 N N . ILE A 1 38 ? 17.629 30.691 17.816 1.00 0.00 259 ILE A N 9
ATOM 12078 C CA . ILE A 1 38 ? 16.172 30.729 17.595 1.00 0.00 259 ILE A CA 9
ATOM 12079 C C . ILE A 1 38 ? 15.916 31.711 16.464 1.00 0.00 259 ILE A C 9
ATOM 12080 O O . ILE A 1 38 ? 16.383 32.846 16.565 1.00 0.00 259 ILE A O 9
ATOM 12096 N N . LYS A 1 39 ? 15.214 31.348 15.376 1.00 0.00 260 LYS A N 9
ATOM 12097 C CA . LYS A 1 39 ? 15.056 32.373 14.353 1.00 0.00 260 LYS A CA 9
ATOM 12098 C C . LYS A 1 39 ? 14.072 33.454 14.787 1.00 0.00 260 LYS A C 9
ATOM 12099 O O . LYS A 1 39 ? 13.017 33.213 15.374 1.00 0.00 260 LYS A O 9
ATOM 12118 N N . GLY A 1 40 ? 14.506 34.646 14.457 1.00 0.00 261 GLY A N 9
ATOM 12119 C CA . GLY A 1 40 ? 13.851 35.905 14.702 1.00 0.00 261 GLY A CA 9
ATOM 12120 C C . GLY A 1 40 ? 14.077 36.320 16.136 1.00 0.00 261 GLY A C 9
ATOM 12121 O O . GLY A 1 40 ? 13.567 37.350 16.557 1.00 0.00 261 GLY A O 9
ATOM 12125 N N . SER A 1 41 ? 14.835 35.555 16.889 1.00 0.00 262 SER A N 9
ATOM 12126 C CA . SER A 1 41 ? 15.098 35.882 18.270 1.00 0.00 262 SER A CA 9
ATOM 12127 C C . SER A 1 41 ? 16.586 35.922 18.513 1.00 0.00 262 SER A C 9
ATOM 12128 O O . SER A 1 41 ? 17.162 34.837 18.602 1.00 0.00 262 SER A O 9
ATOM 12136 N N . PRO A 1 42 ? 17.308 37.039 18.620 1.00 0.00 263 PRO A N 9
ATOM 12137 C CA . PRO A 1 42 ? 18.705 36.853 18.853 1.00 0.00 263 PRO A CA 9
ATOM 12138 C C . PRO A 1 42 ? 18.892 36.640 20.333 1.00 0.00 263 PRO A C 9
ATOM 12139 O O . PRO A 1 42 ? 18.737 37.539 21.163 1.00 0.00 263 PRO A O 9
ATOM 12150 N N . HIS A 1 43 ? 19.234 35.408 20.611 1.00 0.00 264 HIS A N 9
ATOM 12151 C CA . HIS A 1 43 ? 19.486 34.897 21.950 1.00 0.00 264 HIS A CA 9
ATOM 12152 C C . HIS A 1 43 ? 19.681 33.382 21.890 1.00 0.00 264 HIS A C 9
ATOM 12153 O O . HIS A 1 43 ? 18.703 32.637 21.857 1.00 0.00 264 HIS A O 9
ATOM 12168 N N . PRO A 1 44 ? 20.931 32.892 21.849 1.00 0.00 265 PRO A N 9
ATOM 12169 C CA . PRO A 1 44 ? 21.201 31.462 21.765 1.00 0.00 265 PRO A CA 9
ATOM 12170 C C . PRO A 1 44 ? 20.559 30.637 22.880 1.00 0.00 265 PRO A C 9
ATOM 12171 O O . PRO A 1 44 ? 20.554 31.066 24.033 1.00 0.00 265 PRO A O 9
ATOM 12182 N N . ARG A 1 45 ? 20.019 29.456 22.561 1.00 0.00 266 ARG A N 9
ATOM 12183 C CA . ARG A 1 45 ? 19.405 28.644 23.604 1.00 0.00 266 ARG A CA 9
ATOM 12184 C C . ARG A 1 45 ? 20.417 27.593 23.959 1.00 0.00 266 ARG A C 9
ATOM 12185 O O . ARG A 1 45 ? 20.859 26.830 23.098 1.00 0.00 266 ARG A O 9
ATOM 12206 N N . GLY A 1 46 ? 20.774 27.547 25.219 1.00 0.00 267 GLY A N 9
ATOM 12207 C CA . GLY A 1 46 ? 21.758 26.553 25.649 1.00 0.00 267 GLY A CA 9
ATOM 12208 C C . GLY A 1 46 ? 21.145 25.307 26.238 1.00 0.00 267 GLY A C 9
ATOM 12209 O O . GLY A 1 46 ? 20.214 25.397 27.010 1.00 0.00 267 GLY A O 9
ATOM 12213 N N . TYR A 1 47 ? 21.730 24.140 25.973 1.00 0.00 268 TYR A N 9
ATOM 12214 C CA . TYR A 1 47 ? 21.232 22.925 26.578 1.00 0.00 268 TYR A CA 9
ATOM 12215 C C . TYR A 1 47 ? 22.053 22.589 27.789 1.00 0.00 268 TYR A C 9
ATOM 12216 O O . TYR A 1 47 ? 23.272 22.699 27.741 1.00 0.00 268 TYR A O 9
ATOM 12234 N N . TYR A 1 48 ? 21.372 22.200 28.868 1.00 0.00 269 TYR A N 9
ATOM 12235 C CA . TYR A 1 48 ? 22.029 21.884 30.134 1.00 0.00 269 TYR A CA 9
ATOM 12236 C C . TYR A 1 48 ? 21.306 20.736 30.798 1.00 0.00 269 TYR A C 9
ATOM 12237 O O . TYR A 1 48 ? 20.120 20.491 30.580 1.00 0.00 269 TYR A O 9
ATOM 12255 N N . LYS A 1 49 ? 22.062 20.045 31.597 1.00 0.00 270 LYS A N 9
ATOM 12256 C CA . LYS A 1 49 ? 21.602 18.900 32.338 1.00 0.00 270 LYS A CA 9
ATOM 12257 C C . LYS A 1 49 ? 21.839 19.238 33.807 1.00 0.00 270 LYS A C 9
ATOM 12258 O O . LYS A 1 49 ? 22.810 19.952 34.120 1.00 0.00 270 LYS A O 9
ATOM 12277 N N . CYS A 1 50 ? 20.990 18.719 34.702 1.00 0.00 271 CYS A N 9
ATOM 12278 C CA . CYS A 1 50 ? 21.136 18.984 36.139 1.00 0.00 271 CYS A CA 9
ATOM 12279 C C . CYS A 1 50 ? 22.020 18.016 36.893 1.00 0.00 271 CYS A C 9
ATOM 12280 O O . CYS A 1 50 ? 21.742 16.817 36.942 1.00 0.00 271 CYS A O 9
ATOM 12287 N N . SER A 1 51 ? 23.095 18.529 37.482 1.00 0.00 272 SER A N 9
ATOM 12288 C CA . SER A 1 51 ? 23.977 17.661 38.223 1.00 0.00 272 SER A CA 9
ATOM 12289 C C . SER A 1 51 ? 24.011 18.215 39.641 1.00 0.00 272 SER A C 9
ATOM 12290 O O . SER A 1 51 ? 24.282 19.394 39.873 1.00 0.00 272 SER A O 9
ATOM 12298 N N . THR A 1 52 ? 23.690 17.340 40.580 1.00 0.00 273 THR A N 9
ATOM 12299 C CA . THR A 1 52 ? 23.655 17.663 41.983 1.00 0.00 273 THR A CA 9
ATOM 12300 C C . THR A 1 52 ? 23.909 16.425 42.804 1.00 0.00 273 THR A C 9
ATOM 12301 O O . THR A 1 52 ? 24.948 16.257 43.447 1.00 0.00 273 THR A O 9
ATOM 12312 N N . PHE A 1 53 ? 22.907 15.564 42.754 1.00 0.00 274 PHE A N 9
ATOM 12313 C CA . PHE A 1 53 ? 22.914 14.285 43.466 1.00 0.00 274 PHE A CA 9
ATOM 12314 C C . PHE A 1 53 ? 22.505 13.201 42.480 1.00 0.00 274 PHE A C 9
ATOM 12315 O O . PHE A 1 53 ? 21.510 13.373 41.776 1.00 0.00 274 PHE A O 9
ATOM 12332 N N . ARG A 1 54 ? 23.245 12.089 42.371 1.00 0.00 275 ARG A N 9
ATOM 12333 C CA . ARG A 1 54 ? 22.808 11.106 41.404 1.00 0.00 275 ARG A CA 9
ATOM 12334 C C . ARG A 1 54 ? 21.444 10.494 41.695 1.00 0.00 275 ARG A C 9
ATOM 12335 O O . ARG A 1 54 ? 21.059 10.227 42.833 1.00 0.00 275 ARG A O 9
ATOM 12356 N N . GLY A 1 55 ? 20.745 10.297 40.601 1.00 0.00 276 GLY A N 9
ATOM 12357 C CA . GLY A 1 55 ? 19.421 9.727 40.539 1.00 0.00 276 GLY A CA 9
ATOM 12358 C C . GLY A 1 55 ? 18.513 10.834 40.094 1.00 0.00 276 GLY A C 9
ATOM 12359 O O . GLY A 1 55 ? 17.376 10.575 39.701 1.00 0.00 276 GLY A O 9
ATOM 12363 N N . CYS A 1 56 ? 18.977 12.067 40.139 1.00 0.00 277 CYS A N 9
ATOM 12364 C CA . CYS A 1 56 ? 18.128 13.154 39.703 1.00 0.00 277 CYS A CA 9
ATOM 12365 C C . CYS A 1 56 ? 17.933 13.244 38.202 1.00 0.00 277 CYS A C 9
ATOM 12366 O O . CYS A 1 56 ? 18.893 13.481 37.468 1.00 0.00 277 CYS A O 9
ATOM 12373 N N . PRO A 1 57 ? 16.707 13.059 37.707 1.00 0.00 278 PRO A N 9
ATOM 12374 C CA . PRO A 1 57 ? 16.451 13.119 36.286 1.00 0.00 278 PRO A CA 9
ATOM 12375 C C . PRO A 1 57 ? 16.111 14.585 36.029 1.00 0.00 278 PRO A C 9
ATOM 12376 O O . PRO A 1 57 ? 15.592 15.215 36.939 1.00 0.00 278 PRO A O 9
ATOM 12387 N N . ALA A 1 58 ? 16.387 15.124 34.849 1.00 0.00 279 ALA A N 9
ATOM 12388 C CA . ALA A 1 58 ? 16.080 16.549 34.537 1.00 0.00 279 ALA A CA 9
ATOM 12389 C C . ALA A 1 58 ? 17.093 17.180 33.599 1.00 0.00 279 ALA A C 9
ATOM 12390 O O . ALA A 1 58 ? 18.309 17.087 33.775 1.00 0.00 279 ALA A O 9
ATOM 12397 N N . ARG A 1 59 ? 16.524 17.826 32.599 1.00 0.00 280 ARG A N 9
ATOM 12398 C CA . ARG A 1 59 ? 17.243 18.511 31.542 1.00 0.00 280 ARG A CA 9
ATOM 12399 C C . ARG A 1 59 ? 16.695 19.927 31.501 1.00 0.00 280 ARG A C 9
ATOM 12400 O O . ARG A 1 59 ? 15.526 20.135 31.830 1.00 0.00 280 ARG A O 9
ATOM 12421 N N . LYS A 1 60 ? 17.493 20.903 31.114 1.00 0.00 281 LYS A N 9
ATOM 12422 C CA . LYS A 1 60 ? 16.968 22.262 31.047 1.00 0.00 281 LYS A CA 9
ATOM 12423 C C . LYS A 1 60 ? 17.623 23.090 29.961 1.00 0.00 281 LYS A C 9
ATOM 12424 O O . LYS A 1 60 ? 18.717 22.792 29.487 1.00 0.00 281 LYS A O 9
ATOM 12443 N N . HIS A 1 61 ? 16.921 24.148 29.584 1.00 0.00 282 HIS A N 9
ATOM 12444 C CA . HIS A 1 61 ? 17.405 25.073 28.581 1.00 0.00 282 HIS A CA 9
ATOM 12445 C C . HIS A 1 61 ? 17.408 26.484 29.133 1.00 0.00 282 HIS A C 9
ATOM 12446 O O . HIS A 1 61 ? 16.499 26.876 29.855 1.00 0.00 282 HIS A O 9
ATOM 12461 N N . VAL A 1 62 ? 18.439 27.235 28.784 1.00 0.00 283 VAL A N 9
ATOM 12462 C CA . VAL A 1 62 ? 18.609 28.599 29.243 1.00 0.00 283 VAL A CA 9
ATOM 12463 C C . VAL A 1 62 ? 18.420 29.551 28.087 1.00 0.00 283 VAL A C 9
ATOM 12464 O O . VAL A 1 62 ? 19.019 29.399 27.025 1.00 0.00 283 VAL A O 9
ATOM 12477 N N . GLU A 1 63 ? 17.568 30.526 28.306 1.00 0.00 284 GLU A N 9
ATOM 12478 C CA . GLU A 1 63 ? 17.261 31.503 27.308 1.00 0.00 284 GLU A CA 9
ATOM 12479 C C . GLU A 1 63 ? 17.056 32.848 27.961 1.00 0.00 284 GLU A C 9
ATOM 12480 O O . GLU A 1 63 ? 16.813 32.934 29.152 1.00 0.00 284 GLU A O 9
ATOM 12492 N N . ARG A 1 64 ? 17.211 33.892 27.192 1.00 0.00 285 ARG A N 9
ATOM 12493 C CA . ARG A 1 64 ? 17.080 35.218 27.665 1.00 0.00 285 ARG A CA 9
ATOM 12494 C C . ARG A 1 64 ? 15.844 35.901 27.099 1.00 0.00 285 ARG A C 9
ATOM 12495 O O . ARG A 1 64 ? 15.540 35.771 25.912 1.00 0.00 285 ARG A O 9
ATOM 12516 N N . ALA A 1 65 ? 15.130 36.627 27.952 1.00 0.00 286 ALA A N 9
ATOM 12517 C CA . ALA A 1 65 ? 13.938 37.325 27.524 1.00 0.00 286 ALA A CA 9
ATOM 12518 C C . ALA A 1 65 ? 14.310 38.491 26.639 1.00 0.00 286 ALA A C 9
ATOM 12519 O O . ALA A 1 65 ? 15.266 39.239 26.935 1.00 0.00 286 ALA A O 9
ATOM 12526 N N . LEU A 1 66 ? 13.531 38.597 25.567 1.00 0.00 287 LEU A N 9
ATOM 12527 C CA . LEU A 1 66 ? 13.657 39.614 24.555 1.00 0.00 287 LEU A CA 9
ATOM 12528 C C . LEU A 1 66 ? 13.000 40.902 25.006 1.00 0.00 287 LEU A C 9
ATOM 12529 O O . LEU A 1 66 ? 13.321 41.988 24.518 1.00 0.00 287 LEU A O 9
ATOM 12545 N N . ASP A 1 67 ? 12.071 40.763 25.945 1.00 0.00 288 ASP A N 9
ATOM 12546 C CA . ASP A 1 67 ? 11.331 41.909 26.458 1.00 0.00 288 ASP A CA 9
ATOM 12547 C C . ASP A 1 67 ? 12.346 42.843 27.064 1.00 0.00 288 ASP A C 9
ATOM 12548 O O . ASP A 1 67 ? 12.327 44.061 26.882 1.00 0.00 288 ASP A O 9
ATOM 12557 N N . ASP A 1 68 ? 13.234 42.204 27.795 1.00 0.00 289 ASP A N 9
ATOM 12558 C CA . ASP A 1 68 ? 14.321 42.852 28.488 1.00 0.00 289 ASP A CA 9
ATOM 12559 C C . ASP A 1 68 ? 15.473 41.859 28.457 1.00 0.00 289 ASP A C 9
ATOM 12560 O O . ASP A 1 68 ? 15.301 40.723 28.862 1.00 0.00 289 ASP A O 9
ATOM 12569 N N . PRO A 1 69 ? 16.668 42.274 28.008 1.00 0.00 290 PRO A N 9
ATOM 12570 C CA . PRO A 1 69 ? 17.838 41.382 27.951 1.00 0.00 290 PRO A CA 9
ATOM 12571 C C . PRO A 1 69 ? 18.240 40.939 29.335 1.00 0.00 290 PRO A C 9
ATOM 12572 O O . PRO A 1 69 ? 18.824 39.873 29.534 1.00 0.00 290 PRO A O 9
ATOM 12583 N N . ALA A 1 70 ? 17.911 41.786 30.284 1.00 0.00 291 ALA A N 9
ATOM 12584 C CA . ALA A 1 70 ? 18.187 41.542 31.674 1.00 0.00 291 ALA A CA 9
ATOM 12585 C C . ALA A 1 70 ? 17.447 40.332 32.238 1.00 0.00 291 ALA A C 9
ATOM 12586 O O . ALA A 1 70 ? 18.002 39.649 33.098 1.00 0.00 291 ALA A O 9
ATOM 12593 N N . MET A 1 71 ? 16.215 40.026 31.797 1.00 0.00 292 MET A N 9
ATOM 12594 C CA . MET A 1 71 ? 15.553 38.880 32.378 1.00 0.00 292 MET A CA 9
ATOM 12595 C C . MET A 1 71 ? 15.898 37.545 31.739 1.00 0.00 292 MET A C 9
ATOM 12596 O O . MET A 1 71 ? 16.183 37.486 30.555 1.00 0.00 292 MET A O 9
ATOM 12610 N N . LEU A 1 72 ? 15.997 36.505 32.601 1.00 0.00 293 LEU A N 9
ATOM 12611 C CA . LEU A 1 72 ? 16.379 35.165 32.205 1.00 0.00 293 LEU A CA 9
ATOM 12612 C C . LEU A 1 72 ? 15.201 34.219 32.178 1.00 0.00 293 LEU A C 9
ATOM 12613 O O . LEU A 1 72 ? 14.348 34.283 33.021 1.00 0.00 293 LEU A O 9
ATOM 12629 N N . ILE A 1 73 ? 15.160 33.382 31.147 1.00 0.00 294 ILE A N 9
ATOM 12630 C CA . ILE A 1 73 ? 14.087 32.416 30.943 1.00 0.00 294 ILE A CA 9
ATOM 12631 C C . ILE A 1 73 ? 14.600 30.993 31.111 1.00 0.00 294 ILE A C 9
ATOM 12632 O O . ILE A 1 73 ? 15.594 30.631 30.479 1.00 0.00 294 ILE A O 9
ATOM 12648 N N . VAL A 1 74 ? 14.013 30.189 31.982 1.00 0.00 295 VAL A N 9
ATOM 12649 C CA . VAL A 1 74 ? 14.580 28.868 32.125 1.00 0.00 295 VAL A CA 9
ATOM 12650 C C . VAL A 1 74 ? 13.460 27.866 32.005 1.00 0.00 295 VAL A C 9
ATOM 12651 O O . VAL A 1 74 ? 12.376 28.024 32.569 1.00 0.00 295 VAL A O 9
ATOM 12664 N N . THR A 1 75 ? 13.713 26.854 31.205 1.00 0.00 296 THR A N 9
ATOM 12665 C CA . THR A 1 75 ? 12.734 25.825 30.973 1.00 0.00 296 THR A CA 9
ATOM 12666 C C . THR A 1 75 ? 13.273 24.526 31.539 1.00 0.00 296 THR A C 9
ATOM 12667 O O . THR A 1 75 ? 14.408 24.137 31.259 1.00 0.00 296 THR A O 9
ATOM 12678 N N . TYR A 1 76 ? 12.470 23.877 32.358 1.00 0.00 297 TYR A N 9
ATOM 12679 C CA . TYR A 1 76 ? 12.882 22.636 32.983 1.00 0.00 297 TYR A CA 9
ATOM 12680 C C . TYR A 1 76 ? 12.022 21.481 32.500 1.00 0.00 297 TYR A C 9
ATOM 12681 O O . TYR A 1 76 ? 10.811 21.635 32.317 1.00 0.00 297 TYR A O 9
ATOM 12699 N N . GLU A 1 77 ? 12.673 20.338 32.295 1.00 0.00 298 GLU A N 9
ATOM 12700 C CA . GLU A 1 77 ? 12.006 19.125 31.843 1.00 0.00 298 GLU A CA 9
ATOM 12701 C C . GLU A 1 77 ? 12.302 18.036 32.856 1.00 0.00 298 GLU A C 9
ATOM 12702 O O . GLU A 1 77 ? 13.445 17.920 33.301 1.00 0.00 298 GLU A O 9
ATOM 12714 N N . GLY A 1 78 ? 11.318 17.230 33.236 1.00 0.00 299 GLY A N 9
ATOM 12715 C CA . GLY A 1 78 ? 11.623 16.214 34.212 1.00 0.00 299 GLY A CA 9
ATOM 12716 C C . GLY A 1 78 ? 11.480 16.821 35.562 1.00 0.00 299 GLY A C 9
ATOM 12717 O O . GLY A 1 78 ? 10.990 17.947 35.680 1.00 0.00 299 GLY A O 9
ATOM 12721 N N . GLU A 1 79 ? 11.881 16.125 36.582 1.00 0.00 300 GLU A N 9
ATOM 12722 C CA . GLU A 1 79 ? 11.745 16.675 37.894 1.00 0.00 300 GLU A CA 9
ATOM 12723 C C . GLU A 1 79 ? 12.992 16.393 38.699 1.00 0.00 300 GLU A C 9
ATOM 12724 O O . GLU A 1 79 ? 13.723 15.443 38.448 1.00 0.00 300 GLU A O 9
ATOM 12736 N N . HIS A 1 80 ? 13.192 17.235 39.691 1.00 0.00 301 HIS A N 9
ATOM 12737 C CA . HIS A 1 80 ? 14.321 17.136 40.582 1.00 0.00 301 HIS A CA 9
ATOM 12738 C C . HIS A 1 80 ? 13.959 16.429 41.873 1.00 0.00 301 HIS A C 9
ATOM 12739 O O . HIS A 1 80 ? 13.096 16.889 42.623 1.00 0.00 301 HIS A O 9
ATOM 12753 N N . ARG A 1 81 ? 14.622 15.313 42.132 1.00 0.00 302 ARG A N 9
ATOM 12754 C CA . ARG A 1 81 ? 14.367 14.562 43.349 1.00 0.00 302 ARG A CA 9
ATOM 12755 C C . ARG A 1 81 ? 14.760 15.449 44.511 1.00 0.00 302 ARG A C 9
ATOM 12756 O O . ARG A 1 81 ? 14.074 15.492 45.530 1.00 0.00 302 ARG A O 9
ATOM 12777 N N . HIS A 1 82 ? 15.860 16.172 44.341 1.00 0.00 303 HIS A N 9
ATOM 12778 C CA . HIS A 1 82 ? 16.331 17.068 45.381 1.00 0.00 303 HIS A CA 9
ATOM 12779 C C . HIS A 1 82 ? 15.608 18.405 45.407 1.00 0.00 303 HIS A C 9
ATOM 12780 O O . HIS A 1 82 ? 15.485 19.112 44.408 1.00 0.00 303 HIS A O 9
ATOM 12794 N N . ASN A 1 83 ? 15.142 18.708 46.599 1.00 0.00 304 ASN A N 9
ATOM 12795 C CA . ASN A 1 83 ? 14.409 19.918 46.913 1.00 0.00 304 ASN A CA 9
ATOM 12796 C C . ASN A 1 83 ? 15.320 20.759 47.783 1.00 0.00 304 ASN A C 9
ATOM 12797 O O . ASN A 1 83 ? 16.063 20.197 48.588 1.00 0.00 304 ASN A O 9
ATOM 12808 N N . GLN A 1 84 ? 15.333 22.076 47.604 1.00 0.00 305 GLN A N 9
ATOM 12809 C CA . GLN A 1 84 ? 16.224 22.916 48.401 1.00 0.00 305 GLN A CA 9
ATOM 12810 C C . GLN A 1 84 ? 15.820 22.800 49.890 1.00 0.00 305 GLN A C 9
ATOM 12811 O O . GLN A 1 84 ? 16.683 22.687 50.758 1.00 0.00 305 GLN A O 9
ATOM 12825 N N . SER A 1 85 ? 14.532 22.782 50.193 1.00 0.00 306 SER A N 9
ATOM 12826 C CA . SER A 1 85 ? 14.077 22.641 51.594 1.00 0.00 306 SER A CA 9
ATOM 12827 C C . SER A 1 85 ? 14.552 21.307 52.228 1.00 0.00 306 SER A C 9
ATOM 12828 O O . SER A 1 85 ? 15.025 21.333 53.358 1.00 0.00 306 SER A O 9
ATOM 12836 N N . ALA A 1 86 ? 14.458 20.148 51.500 1.00 0.00 307 ALA A N 9
ATOM 12837 C CA . ALA A 1 86 ? 14.930 18.838 52.045 1.00 0.00 307 ALA A CA 9
ATOM 12838 C C . ALA A 1 86 ? 16.454 18.841 52.350 1.00 0.00 307 ALA A C 9
ATOM 12839 O O . ALA A 1 86 ? 16.885 18.257 53.341 1.00 0.00 307 ALA A O 9
ATOM 12846 N N . MET A 1 87 ? 17.270 19.518 51.501 1.00 0.00 308 MET A N 9
ATOM 12847 C CA . MET A 1 87 ? 18.738 19.578 51.680 1.00 0.00 308 MET A CA 9
ATOM 12848 C C . MET A 1 87 ? 19.042 20.288 52.937 1.00 0.00 308 MET A C 9
ATOM 12849 O O . MET A 1 87 ? 19.889 19.868 53.714 1.00 0.00 308 MET A O 9
ATOM 12863 N N . LEU A 1 88 ? 18.278 21.284 53.186 1.00 0.00 309 LEU A N 9
ATOM 12864 C CA . LEU A 1 88 ? 18.474 21.995 54.365 1.00 0.00 309 LEU A CA 9
ATOM 12865 C C . LEU A 1 88 ? 18.315 21.245 55.640 1.00 0.00 309 LEU A C 9
ATOM 12866 O O . LEU A 1 88 ? 19.086 21.323 56.599 1.00 0.00 309 LEU A O 9
ATOM 12882 N N . GLU A 1 89 ? 17.259 20.536 55.361 1.00 0.00 310 GLU A N 9
ATOM 12883 C CA . GLU A 1 89 ? 16.436 19.528 55.986 1.00 0.00 310 GLU A CA 9
ATOM 12884 C C . GLU A 1 89 ? 17.907 17.919 55.700 1.00 0.00 310 GLU A C 9
ATOM 12885 O O . GLU A 1 89 ? 19.113 18.154 55.770 1.00 0.00 310 GLU A O 9
ATOM 12898 N N . SER A 1 2 ? 4.358 5.119 28.040 1.00 0.00 223 SER A N 10
ATOM 12899 C CA . SER A 1 2 ? 4.795 5.867 26.823 1.00 0.00 223 SER A CA 10
ATOM 12900 C C . SER A 1 2 ? 3.425 6.595 26.118 1.00 0.00 223 SER A C 10
ATOM 12901 O O . SER A 1 2 ? 3.588 7.365 25.168 1.00 0.00 223 SER A O 10
ATOM 12909 N N . ARG A 1 3 ? 2.791 7.040 27.423 1.00 0.00 224 ARG A N 10
ATOM 12910 C CA . ARG A 1 3 ? 1.766 8.091 28.133 1.00 0.00 224 ARG A CA 10
ATOM 12911 C C . ARG A 1 3 ? 2.684 9.471 27.853 1.00 0.00 224 ARG A C 10
ATOM 12912 O O . ARG A 1 3 ? 3.848 9.370 28.146 1.00 0.00 224 ARG A O 10
ATOM 12933 N N . LYS A 1 4 ? 2.277 10.752 27.370 1.00 0.00 225 LYS A N 10
ATOM 12934 C CA . LYS A 1 4 ? 3.394 11.918 27.222 1.00 0.00 225 LYS A CA 10
ATOM 12935 C C . LYS A 1 4 ? 3.658 12.913 28.406 1.00 0.00 225 LYS A C 10
ATOM 12936 O O . LYS A 1 4 ? 2.735 13.451 28.987 1.00 0.00 225 LYS A O 10
ATOM 12955 N N . ASN A 1 5 ? 5.033 13.278 28.544 1.00 0.00 226 ASN A N 10
ATOM 12956 C CA . ASN A 1 5 ? 5.695 14.325 29.513 1.00 0.00 226 ASN A CA 10
ATOM 12957 C C . ASN A 1 5 ? 5.528 15.876 29.133 1.00 0.00 226 ASN A C 10
ATOM 12958 O O . ASN A 1 5 ? 5.311 16.219 27.977 1.00 0.00 226 ASN A O 10
ATOM 12969 N N . ARG A 1 6 ? 5.601 16.836 30.157 1.00 0.00 227 ARG A N 10
ATOM 12970 C CA . ARG A 1 6 ? 5.439 18.309 29.898 1.00 0.00 227 ARG A CA 10
ATOM 12971 C C . ARG A 1 6 ? 6.585 19.151 30.484 1.00 0.00 227 ARG A C 10
ATOM 12972 O O . ARG A 1 6 ? 7.180 18.847 31.519 1.00 0.00 227 ARG A O 10
ATOM 12993 N N . MET A 1 7 ? 6.825 20.222 29.745 1.00 0.00 228 MET A N 10
ATOM 12994 C CA . MET A 1 7 ? 7.838 21.252 29.977 1.00 0.00 228 MET A CA 10
ATOM 12995 C C . MET A 1 7 ? 7.277 22.338 30.874 1.00 0.00 228 MET A C 10
ATOM 12996 O O . MET A 1 7 ? 6.114 22.703 30.728 1.00 0.00 228 MET A O 10
ATOM 13010 N N . LYS A 1 8 ? 8.080 22.860 31.803 1.00 0.00 229 LYS A N 10
ATOM 13011 C CA . LYS A 1 8 ? 7.575 23.899 32.689 1.00 0.00 229 LYS A CA 10
ATOM 13012 C C . LYS A 1 8 ? 8.603 25.012 32.684 1.00 0.00 229 LYS A C 10
ATOM 13013 O O . LYS A 1 8 ? 9.804 24.812 32.869 1.00 0.00 229 LYS A O 10
ATOM 13032 N N . ARG A 1 9 ? 8.055 26.202 32.456 1.00 0.00 230 ARG A N 10
ATOM 13033 C CA . ARG A 1 9 ? 8.810 27.439 32.398 1.00 0.00 230 ARG A CA 10
ATOM 13034 C C . ARG A 1 9 ? 8.701 28.318 33.626 1.00 0.00 230 ARG A C 10
ATOM 13035 O O . ARG A 1 9 ? 7.642 28.509 34.224 1.00 0.00 230 ARG A O 10
ATOM 13056 N N . THR A 1 10 ? 9.865 28.841 33.957 1.00 0.00 231 THR A N 10
ATOM 13057 C CA . THR A 1 10 ? 10.082 29.717 35.081 1.00 0.00 231 THR A CA 10
ATOM 13058 C C . THR A 1 10 ? 10.877 30.929 34.629 1.00 0.00 231 THR A C 10
ATOM 13059 O O . THR A 1 10 ? 11.601 30.870 33.636 1.00 0.00 231 THR A O 10
ATOM 13070 N N . VAL A 1 11 ? 10.747 32.024 35.352 1.00 0.00 232 VAL A N 10
ATOM 13071 C CA . VAL A 1 11 ? 11.470 33.236 35.004 1.00 0.00 232 VAL A CA 10
ATOM 13072 C C . VAL A 1 11 ? 12.122 33.816 36.246 1.00 0.00 232 VAL A C 10
ATOM 13073 O O . VAL A 1 11 ? 11.484 33.942 37.292 1.00 0.00 232 VAL A O 10
ATOM 13086 N N . ARG A 1 12 ? 13.391 34.165 36.128 1.00 0.00 233 ARG A N 10
ATOM 13087 C CA . ARG A 1 12 ? 14.118 34.739 37.251 1.00 0.00 233 ARG A CA 10
ATOM 13088 C C . ARG A 1 12 ? 14.939 35.960 36.868 1.00 0.00 233 ARG A C 10
ATOM 13089 O O . ARG A 1 12 ? 15.501 36.039 35.777 1.00 0.00 233 ARG A O 10
ATOM 13110 N N . VAL A 1 13 ? 14.995 36.909 37.798 1.00 0.00 234 VAL A N 10
ATOM 13111 C CA . VAL A 1 13 ? 15.740 38.150 37.600 1.00 0.00 234 VAL A CA 10
ATOM 13112 C C . VAL A 1 13 ? 15.995 38.821 38.949 1.00 0.00 234 VAL A C 10
ATOM 13113 O O . VAL A 1 13 ? 15.247 39.714 39.348 1.00 0.00 234 VAL A O 10
ATOM 13126 N N . PRO A 1 14 ? 17.051 38.404 39.685 1.00 0.00 235 PRO A N 10
ATOM 13127 C CA . PRO A 1 14 ? 17.369 38.981 40.991 1.00 0.00 235 PRO A CA 10
ATOM 13128 C C . PRO A 1 14 ? 18.104 40.313 40.975 1.00 0.00 235 PRO A C 10
ATOM 13129 O O . PRO A 1 14 ? 18.905 40.649 40.101 1.00 0.00 235 PRO A O 10
ATOM 13140 N N . ALA A 1 15 ? 17.756 41.028 42.019 1.00 0.00 236 ALA A N 10
ATOM 13141 C CA . ALA A 1 15 ? 18.206 42.357 42.385 1.00 0.00 236 ALA A CA 10
ATOM 13142 C C . ALA A 1 15 ? 19.480 42.355 43.218 1.00 0.00 236 ALA A C 10
ATOM 13143 O O . ALA A 1 15 ? 20.143 43.386 43.306 1.00 0.00 236 ALA A O 10
ATOM 13150 N N . ILE A 1 16 ? 19.663 41.339 44.025 1.00 0.00 237 ILE A N 10
ATOM 13151 C CA . ILE A 1 16 ? 20.762 41.323 44.986 1.00 0.00 237 ILE A CA 10
ATOM 13152 C C . ILE A 1 16 ? 22.153 41.305 44.346 1.00 0.00 237 ILE A C 10
ATOM 13153 O O . ILE A 1 16 ? 23.059 42.013 44.784 1.00 0.00 237 ILE A O 10
ATOM 13169 N N . SER A 1 17 ? 22.305 40.475 43.293 1.00 0.00 238 SER A N 10
ATOM 13170 C CA . SER A 1 17 ? 23.581 40.360 42.591 1.00 0.00 238 SER A CA 10
ATOM 13171 C C . SER A 1 17 ? 23.895 41.571 41.679 1.00 0.00 238 SER A C 10
ATOM 13172 O O . SER A 1 17 ? 23.023 42.074 40.976 1.00 0.00 238 SER A O 10
ATOM 13180 N N . ALA A 1 18 ? 25.169 41.991 41.718 1.00 0.00 239 ALA A N 10
ATOM 13181 C CA . ALA A 1 18 ? 25.752 43.124 40.939 1.00 0.00 239 ALA A CA 10
ATOM 13182 C C . ALA A 1 18 ? 25.764 43.007 39.397 1.00 0.00 239 ALA A C 10
ATOM 13183 O O . ALA A 1 18 ? 25.534 43.968 38.681 1.00 0.00 239 ALA A O 10
ATOM 13190 N N . LYS A 1 19 ? 26.046 41.770 38.902 1.00 0.00 240 LYS A N 10
ATOM 13191 C CA . LYS A 1 19 ? 26.097 41.492 37.448 1.00 0.00 240 LYS A CA 10
ATOM 13192 C C . LYS A 1 19 ? 24.791 40.950 36.872 1.00 0.00 240 LYS A C 10
ATOM 13193 O O . LYS A 1 19 ? 23.965 40.413 37.609 1.00 0.00 240 LYS A O 10
ATOM 13212 N N . ILE A 1 20 ? 24.592 41.087 35.568 1.00 0.00 241 ILE A N 10
ATOM 13213 C CA . ILE A 1 20 ? 23.350 40.596 34.948 1.00 0.00 241 ILE A CA 10
ATOM 13214 C C . ILE A 1 20 ? 23.349 39.098 35.168 1.00 0.00 241 ILE A C 10
ATOM 13215 O O . ILE A 1 20 ? 22.369 38.459 35.550 1.00 0.00 241 ILE A O 10
ATOM 13231 N N . ALA A 1 21 ? 24.533 38.615 34.892 1.00 0.00 242 ALA A N 10
ATOM 13232 C CA . ALA A 1 21 ? 24.960 37.249 34.974 1.00 0.00 242 ALA A CA 10
ATOM 13233 C C . ALA A 1 21 ? 24.037 36.376 34.133 1.00 0.00 242 ALA A C 10
ATOM 13234 O O . ALA A 1 21 ? 23.026 35.920 34.658 1.00 0.00 242 ALA A O 10
ATOM 13241 N N . ASP A 1 22 ? 24.360 36.150 32.828 1.00 0.00 243 ASP A N 10
ATOM 13242 C CA . ASP A 1 22 ? 23.513 35.323 31.946 1.00 0.00 243 ASP A CA 10
ATOM 13243 C C . ASP A 1 22 ? 23.833 33.874 32.173 1.00 0.00 243 ASP A C 10
ATOM 13244 O O . ASP A 1 22 ? 23.217 32.969 31.616 1.00 0.00 243 ASP A O 10
ATOM 13253 N N . ILE A 1 23 ? 24.808 33.714 32.999 1.00 0.00 244 ILE A N 10
ATOM 13254 C CA . ILE A 1 23 ? 25.313 32.449 33.382 1.00 0.00 244 ILE A CA 10
ATOM 13255 C C . ILE A 1 23 ? 25.599 32.575 34.848 1.00 0.00 244 ILE A C 10
ATOM 13256 O O . ILE A 1 23 ? 26.748 32.686 35.276 1.00 0.00 244 ILE A O 10
ATOM 13272 N N . PRO A 1 24 ? 24.549 32.555 35.618 1.00 0.00 245 PRO A N 10
ATOM 13273 C CA . PRO A 1 24 ? 24.639 32.653 37.062 1.00 0.00 245 PRO A CA 10
ATOM 13274 C C . PRO A 1 24 ? 24.696 31.315 37.803 1.00 0.00 245 PRO A C 10
ATOM 13275 O O . PRO A 1 24 ? 23.746 30.540 37.788 1.00 0.00 245 PRO A O 10
ATOM 13286 N N . PRO A 1 25 ? 25.849 31.049 38.470 1.00 0.00 246 PRO A N 10
ATOM 13287 C CA . PRO A 1 25 ? 26.088 29.848 39.263 1.00 0.00 246 PRO A CA 10
ATOM 13288 C C . PRO A 1 25 ? 25.092 29.655 40.398 1.00 0.00 246 PRO A C 10
ATOM 13289 O O . PRO A 1 25 ? 24.686 30.623 41.042 1.00 0.00 246 PRO A O 10
ATOM 13300 N N . ASP A 1 26 ? 24.698 28.417 40.645 1.00 0.00 247 ASP A N 10
ATOM 13301 C CA . ASP A 1 26 ? 23.764 28.117 41.705 1.00 0.00 247 ASP A CA 10
ATOM 13302 C C . ASP A 1 26 ? 24.346 27.089 42.660 1.00 0.00 247 ASP A C 10
ATOM 13303 O O . ASP A 1 26 ? 25.318 26.404 42.340 1.00 0.00 247 ASP A O 10
ATOM 13312 N N . GLU A 1 27 ? 23.738 26.987 43.833 1.00 0.00 248 GLU A N 10
ATOM 13313 C CA . GLU A 1 27 ? 24.183 26.042 44.847 1.00 0.00 248 GLU A CA 10
ATOM 13314 C C . GLU A 1 27 ? 24.034 24.633 44.292 1.00 0.00 248 GLU A C 10
ATOM 13315 O O . GLU A 1 27 ? 24.845 23.744 44.552 1.00 0.00 248 GLU A O 10
ATOM 13327 N N . TYR A 1 28 ? 22.972 24.465 43.511 1.00 0.00 249 TYR A N 10
ATOM 13328 C CA . TYR A 1 28 ? 22.629 23.195 42.890 1.00 0.00 249 TYR A CA 10
ATOM 13329 C C . TYR A 1 28 ? 23.676 22.764 41.890 1.00 0.00 249 TYR A C 10
ATOM 13330 O O . TYR A 1 28 ? 24.005 21.579 41.791 1.00 0.00 249 TYR A O 10
ATOM 13348 N N . SER A 1 29 ? 24.204 23.726 41.146 1.00 0.00 250 SER A N 10
ATOM 13349 C CA . SER A 1 29 ? 25.210 23.418 40.158 1.00 0.00 250 SER A CA 10
ATOM 13350 C C . SER A 1 29 ? 24.579 22.857 38.885 1.00 0.00 250 SER A C 10
ATOM 13351 O O . SER A 1 29 ? 23.869 21.853 38.912 1.00 0.00 250 SER A O 10
ATOM 13359 N N . TRP A 1 30 ? 24.835 23.539 37.777 1.00 0.00 251 TRP A N 10
ATOM 13360 C CA . TRP A 1 30 ? 24.280 23.176 36.476 1.00 0.00 251 TRP A CA 10
ATOM 13361 C C . TRP A 1 30 ? 25.402 22.823 35.516 1.00 0.00 251 TRP A C 10
ATOM 13362 O O . TRP A 1 30 ? 26.490 23.393 35.604 1.00 0.00 251 TRP A O 10
ATOM 13383 N N . ARG A 1 31 ? 25.149 21.897 34.606 1.00 0.00 252 ARG A N 10
ATOM 13384 C CA . ARG A 1 31 ? 26.165 21.522 33.649 1.00 0.00 252 ARG A CA 10
ATOM 13385 C C . ARG A 1 31 ? 25.734 22.100 32.346 1.00 0.00 252 ARG A C 10
ATOM 13386 O O . ARG A 1 31 ? 24.579 22.028 31.996 1.00 0.00 252 ARG A O 10
ATOM 13407 N N . LYS A 1 32 ? 26.644 22.631 31.605 1.00 0.00 253 LYS A N 10
ATOM 13408 C CA . LYS A 1 32 ? 26.279 23.190 30.332 1.00 0.00 253 LYS A CA 10
ATOM 13409 C C . LYS A 1 32 ? 26.712 22.441 29.083 1.00 0.00 253 LYS A C 10
ATOM 13410 O O . LYS A 1 32 ? 27.848 21.987 28.939 1.00 0.00 253 LYS A O 10
ATOM 13429 N N . TYR A 1 33 ? 25.737 22.336 28.200 1.00 0.00 254 TYR A N 10
ATOM 13430 C CA . TYR A 1 33 ? 25.857 21.674 26.929 1.00 0.00 254 TYR A CA 10
ATOM 13431 C C . TYR A 1 33 ? 25.959 22.774 25.856 1.00 0.00 254 TYR A C 10
ATOM 13432 O O . TYR A 1 33 ? 25.996 23.964 26.163 1.00 0.00 254 TYR A O 10
ATOM 13450 N N . GLY A 1 34 ? 26.098 22.379 24.601 1.00 0.00 255 GLY A N 10
ATOM 13451 C CA . GLY A 1 34 ? 26.263 23.369 23.542 1.00 0.00 255 GLY A CA 10
ATOM 13452 C C . GLY A 1 34 ? 25.119 24.370 23.429 1.00 0.00 255 GLY A C 10
ATOM 13453 O O . GLY A 1 34 ? 24.075 24.198 24.056 1.00 0.00 255 GLY A O 10
ATOM 13457 N N . GLN A 1 35 ? 25.315 25.409 22.608 1.00 0.00 256 GLN A N 10
ATOM 13458 C CA . GLN A 1 35 ? 24.305 26.440 22.399 1.00 0.00 256 GLN A CA 10
ATOM 13459 C C . GLN A 1 35 ? 23.868 26.515 20.935 1.00 0.00 256 GLN A C 10
ATOM 13460 O O . GLN A 1 35 ? 24.691 26.401 20.028 1.00 0.00 256 GLN A O 10
ATOM 13474 N N . LYS A 1 36 ? 22.571 26.724 20.717 1.00 0.00 257 LYS A N 10
ATOM 13475 C CA . LYS A 1 36 ? 22.014 26.828 19.356 1.00 0.00 257 LYS A CA 10
ATOM 13476 C C . LYS A 1 36 ? 21.211 28.122 19.128 1.00 0.00 257 LYS A C 10
ATOM 13477 O O . LYS A 1 36 ? 20.606 28.666 20.049 1.00 0.00 257 LYS A O 10
ATOM 13496 N N . PRO A 1 37 ? 21.296 28.693 17.905 1.00 0.00 258 PRO A N 10
ATOM 13497 C CA . PRO A 1 37 ? 20.632 29.947 17.557 1.00 0.00 258 PRO A CA 10
ATOM 13498 C C . PRO A 1 37 ? 19.112 29.789 17.327 1.00 0.00 258 PRO A C 10
ATOM 13499 O O . PRO A 1 37 ? 18.644 28.727 16.924 1.00 0.00 258 PRO A O 10
ATOM 13510 N N . ILE A 1 38 ? 18.362 30.862 17.589 1.00 0.00 259 ILE A N 10
ATOM 13511 C CA . ILE A 1 38 ? 16.899 30.889 17.406 1.00 0.00 259 ILE A CA 10
ATOM 13512 C C . ILE A 1 38 ? 16.604 31.884 16.297 1.00 0.00 259 ILE A C 10
ATOM 13513 O O . ILE A 1 38 ? 17.006 33.038 16.431 1.00 0.00 259 ILE A O 10
ATOM 13529 N N . LYS A 1 39 ? 15.938 31.509 15.190 1.00 0.00 260 LYS A N 10
ATOM 13530 C CA . LYS A 1 39 ? 15.743 32.548 14.187 1.00 0.00 260 LYS A CA 10
ATOM 13531 C C . LYS A 1 39 ? 14.659 33.535 14.605 1.00 0.00 260 LYS A C 10
ATOM 13532 O O . LYS A 1 39 ? 13.606 33.199 15.145 1.00 0.00 260 LYS A O 10
ATOM 13551 N N . GLY A 1 40 ? 15.008 34.768 14.317 1.00 0.00 261 GLY A N 10
ATOM 13552 C CA . GLY A 1 40 ? 14.238 35.962 14.544 1.00 0.00 261 GLY A CA 10
ATOM 13553 C C . GLY A 1 40 ? 14.353 36.368 15.995 1.00 0.00 261 GLY A C 10
ATOM 13554 O O . GLY A 1 40 ? 13.771 37.368 16.395 1.00 0.00 261 GLY A O 10
ATOM 13558 N N . SER A 1 41 ? 15.098 35.628 16.785 1.00 0.00 262 SER A N 10
ATOM 13559 C CA . SER A 1 41 ? 15.259 35.949 18.185 1.00 0.00 262 SER A CA 10
ATOM 13560 C C . SER A 1 41 ? 16.726 35.998 18.531 1.00 0.00 262 SER A C 10
ATOM 13561 O O . SER A 1 41 ? 17.295 34.917 18.694 1.00 0.00 262 SER A O 10
ATOM 13569 N N . PRO A 1 42 ? 17.439 37.120 18.658 1.00 0.00 263 PRO A N 10
ATOM 13570 C CA . PRO A 1 42 ? 18.811 36.943 19.009 1.00 0.00 263 PRO A CA 10
ATOM 13571 C C . PRO A 1 42 ? 18.853 36.384 20.408 1.00 0.00 263 PRO A C 10
ATOM 13572 O O . PRO A 1 42 ? 17.898 36.449 21.183 1.00 0.00 263 PRO A O 10
ATOM 13583 N N . HIS A 1 43 ? 20.010 35.837 20.681 1.00 0.00 264 HIS A N 10
ATOM 13584 C CA . HIS A 1 43 ? 20.357 35.216 21.951 1.00 0.00 264 HIS A CA 10
ATOM 13585 C C . HIS A 1 43 ? 20.162 33.704 21.849 1.00 0.00 264 HIS A C 10
ATOM 13586 O O . HIS A 1 43 ? 19.047 33.214 22.026 1.00 0.00 264 HIS A O 10
ATOM 13601 N N . PRO A 1 44 ? 21.218 32.934 21.541 1.00 0.00 265 PRO A N 10
ATOM 13602 C CA . PRO A 1 44 ? 21.112 31.485 21.415 1.00 0.00 265 PRO A CA 10
ATOM 13603 C C . PRO A 1 44 ? 20.580 30.784 22.663 1.00 0.00 265 PRO A C 10
ATOM 13604 O O . PRO A 1 44 ? 20.885 31.206 23.778 1.00 0.00 265 PRO A O 10
ATOM 13615 N N . ARG A 1 45 ? 19.789 29.718 22.500 1.00 0.00 266 ARG A N 10
ATOM 13616 C CA . ARG A 1 45 ? 19.269 29.027 23.673 1.00 0.00 266 ARG A CA 10
ATOM 13617 C C . ARG A 1 45 ? 20.305 28.004 24.044 1.00 0.00 266 ARG A C 10
ATOM 13618 O O . ARG A 1 45 ? 20.792 27.263 23.187 1.00 0.00 266 ARG A O 10
ATOM 13639 N N . GLY A 1 46 ? 20.630 27.957 25.313 1.00 0.00 267 GLY A N 10
ATOM 13640 C CA . GLY A 1 46 ? 21.636 26.991 25.758 1.00 0.00 267 GLY A CA 10
ATOM 13641 C C . GLY A 1 46 ? 21.050 25.756 26.392 1.00 0.00 267 GLY A C 10
ATOM 13642 O O . GLY A 1 46 ? 20.094 25.851 27.132 1.00 0.00 267 GLY A O 10
ATOM 13646 N N . TYR A 1 47 ? 21.685 24.599 26.205 1.00 0.00 268 TYR A N 10
ATOM 13647 C CA . TYR A 1 47 ? 21.198 23.395 26.842 1.00 0.00 268 TYR A CA 10
ATOM 13648 C C . TYR A 1 47 ? 22.013 23.110 28.070 1.00 0.00 268 TYR A C 10
ATOM 13649 O O . TYR A 1 47 ? 23.229 23.244 28.033 1.00 0.00 268 TYR A O 10
ATOM 13667 N N . TYR A 1 48 ? 21.327 22.734 29.151 1.00 0.00 269 TYR A N 10
ATOM 13668 C CA . TYR A 1 48 ? 21.977 22.461 30.431 1.00 0.00 269 TYR A CA 10
ATOM 13669 C C . TYR A 1 48 ? 21.321 21.263 31.078 1.00 0.00 269 TYR A C 10
ATOM 13670 O O . TYR A 1 48 ? 20.148 20.960 30.865 1.00 0.00 269 TYR A O 10
ATOM 13688 N N . LYS A 1 49 ? 22.121 20.597 31.856 1.00 0.00 270 LYS A N 10
ATOM 13689 C CA . LYS A 1 49 ? 21.733 19.408 32.567 1.00 0.00 270 LYS A CA 10
ATOM 13690 C C . LYS A 1 49 ? 21.890 19.740 34.047 1.00 0.00 270 LYS A C 10
ATOM 13691 O O . LYS A 1 49 ? 22.721 20.602 34.393 1.00 0.00 270 LYS A O 10
ATOM 13710 N N . CYS A 1 50 ? 21.133 19.061 34.914 1.00 0.00 271 CYS A N 10
ATOM 13711 C CA . CYS A 1 50 ? 21.231 19.291 36.363 1.00 0.00 271 CYS A CA 10
ATOM 13712 C C . CYS A 1 50 ? 22.196 18.392 37.101 1.00 0.00 271 CYS A C 10
ATOM 13713 O O . CYS A 1 50 ? 22.054 17.170 37.084 1.00 0.00 271 CYS A O 10
ATOM 13720 N N . SER A 1 51 ? 23.188 18.993 37.750 1.00 0.00 272 SER A N 10
ATOM 13721 C CA . SER A 1 51 ? 24.143 18.191 38.479 1.00 0.00 272 SER A CA 10
ATOM 13722 C C . SER A 1 51 ? 24.117 18.712 39.909 1.00 0.00 272 SER A C 10
ATOM 13723 O O . SER A 1 51 ? 24.203 19.913 40.167 1.00 0.00 272 SER A O 10
ATOM 13731 N N . THR A 1 52 ? 23.960 17.776 40.830 1.00 0.00 273 THR A N 10
ATOM 13732 C CA . THR A 1 52 ? 23.907 18.058 42.242 1.00 0.00 273 THR A CA 10
ATOM 13733 C C . THR A 1 52 ? 24.044 16.779 43.029 1.00 0.00 273 THR A C 10
ATOM 13734 O O . THR A 1 52 ? 24.944 16.601 43.851 1.00 0.00 273 THR A O 10
ATOM 13745 N N . PHE A 1 53 ? 23.102 15.898 42.737 1.00 0.00 274 PHE A N 10
ATOM 13746 C CA . PHE A 1 53 ? 23.019 14.579 43.367 1.00 0.00 274 PHE A CA 10
ATOM 13747 C C . PHE A 1 53 ? 22.822 13.549 42.266 1.00 0.00 274 PHE A C 10
ATOM 13748 O O . PHE A 1 53 ? 21.983 13.760 41.389 1.00 0.00 274 PHE A O 10
ATOM 13765 N N . ARG A 1 54 ? 23.577 12.441 42.248 1.00 0.00 275 ARG A N 10
ATOM 13766 C CA . ARG A 1 54 ? 23.347 11.511 41.163 1.00 0.00 275 ARG A CA 10
ATOM 13767 C C . ARG A 1 54 ? 22.027 10.757 41.243 1.00 0.00 275 ARG A C 10
ATOM 13768 O O . ARG A 1 54 ? 21.419 10.580 42.298 1.00 0.00 275 ARG A O 10
ATOM 13789 N N . GLY A 1 55 ? 21.625 10.337 40.066 1.00 0.00 276 GLY A N 10
ATOM 13790 C CA . GLY A 1 55 ? 20.416 9.593 39.806 1.00 0.00 276 GLY A CA 10
ATOM 13791 C C . GLY A 1 55 ? 19.372 10.610 39.452 1.00 0.00 276 GLY A C 10
ATOM 13792 O O . GLY A 1 55 ? 18.226 10.246 39.190 1.00 0.00 276 GLY A O 10
ATOM 13796 N N . CYS A 1 56 ? 19.730 11.878 39.433 1.00 0.00 277 CYS A N 10
ATOM 13797 C CA . CYS A 1 56 ? 18.745 12.881 39.091 1.00 0.00 277 CYS A CA 10
ATOM 13798 C C . CYS A 1 56 ? 18.354 12.913 37.626 1.00 0.00 277 CYS A C 10
ATOM 13799 O O . CYS A 1 56 ? 19.204 13.145 36.766 1.00 0.00 277 CYS A O 10
ATOM 13806 N N . PRO A 1 57 ? 17.079 12.685 37.302 1.00 0.00 278 PRO A N 10
ATOM 13807 C CA . PRO A 1 57 ? 16.631 12.726 35.929 1.00 0.00 278 PRO A CA 10
ATOM 13808 C C . PRO A 1 57 ? 16.280 14.193 35.695 1.00 0.00 278 PRO A C 10
ATOM 13809 O O . PRO A 1 57 ? 15.790 14.814 36.628 1.00 0.00 278 PRO A O 10
ATOM 13820 N N . ALA A 1 58 ? 16.511 14.742 34.510 1.00 0.00 279 ALA A N 10
ATOM 13821 C CA . ALA A 1 58 ? 16.197 16.170 34.223 1.00 0.00 279 ALA A CA 10
ATOM 13822 C C . ALA A 1 58 ? 17.175 16.809 33.254 1.00 0.00 279 ALA A C 10
ATOM 13823 O O . ALA A 1 58 ? 18.383 16.568 33.275 1.00 0.00 279 ALA A O 10
ATOM 13830 N N . ARG A 1 59 ? 16.585 17.635 32.410 1.00 0.00 280 ARG A N 10
ATOM 13831 C CA . ARG A 1 59 ? 17.268 18.373 31.365 1.00 0.00 280 ARG A CA 10
ATOM 13832 C C . ARG A 1 59 ? 16.682 19.775 31.381 1.00 0.00 280 ARG A C 10
ATOM 13833 O O . ARG A 1 59 ? 15.505 19.935 31.708 1.00 0.00 280 ARG A O 10
ATOM 13854 N N . LYS A 1 60 ? 17.454 20.787 31.043 1.00 0.00 281 LYS A N 10
ATOM 13855 C CA . LYS A 1 60 ? 16.892 22.133 31.026 1.00 0.00 281 LYS A CA 10
ATOM 13856 C C . LYS A 1 60 ? 17.535 23.025 29.984 1.00 0.00 281 LYS A C 10
ATOM 13857 O O . LYS A 1 60 ? 18.648 22.785 29.523 1.00 0.00 281 LYS A O 10
ATOM 13876 N N . HIS A 1 61 ? 16.800 24.068 29.633 1.00 0.00 282 HIS A N 10
ATOM 13877 C CA . HIS A 1 61 ? 17.262 25.040 28.663 1.00 0.00 282 HIS A CA 10
ATOM 13878 C C . HIS A 1 61 ? 17.191 26.436 29.250 1.00 0.00 282 HIS A C 10
ATOM 13879 O O . HIS A 1 61 ? 16.299 26.741 30.034 1.00 0.00 282 HIS A O 10
ATOM 13894 N N . VAL A 1 62 ? 18.139 27.270 28.864 1.00 0.00 283 VAL A N 10
ATOM 13895 C CA . VAL A 1 62 ? 18.239 28.631 29.354 1.00 0.00 283 VAL A CA 10
ATOM 13896 C C . VAL A 1 62 ? 18.037 29.599 28.214 1.00 0.00 283 VAL A C 10
ATOM 13897 O O . VAL A 1 62 ? 18.658 29.485 27.158 1.00 0.00 283 VAL A O 10
ATOM 13910 N N . GLU A 1 63 ? 17.154 30.544 28.436 1.00 0.00 284 GLU A N 10
ATOM 13911 C CA . GLU A 1 63 ? 16.834 31.529 27.453 1.00 0.00 284 GLU A CA 10
ATOM 13912 C C . GLU A 1 63 ? 16.695 32.879 28.116 1.00 0.00 284 GLU A C 10
ATOM 13913 O O . GLU A 1 63 ? 16.571 32.973 29.323 1.00 0.00 284 GLU A O 10
ATOM 13925 N N . ARG A 1 64 ? 16.775 33.918 27.327 1.00 0.00 285 ARG A N 10
ATOM 13926 C CA . ARG A 1 64 ? 16.707 35.248 27.805 1.00 0.00 285 ARG A CA 10
ATOM 13927 C C . ARG A 1 64 ? 15.578 36.029 27.146 1.00 0.00 285 ARG A C 10
ATOM 13928 O O . ARG A 1 64 ? 15.334 35.891 25.948 1.00 0.00 285 ARG A O 10
ATOM 13949 N N . ALA A 1 65 ? 14.888 36.844 27.936 1.00 0.00 286 ALA A N 10
ATOM 13950 C CA . ALA A 1 65 ? 13.795 37.635 27.419 1.00 0.00 286 ALA A CA 10
ATOM 13951 C C . ALA A 1 65 ? 14.324 38.735 26.533 1.00 0.00 286 ALA A C 10
ATOM 13952 O O . ALA A 1 65 ? 15.319 39.411 26.873 1.00 0.00 286 ALA A O 10
ATOM 13959 N N . LEU A 1 66 ? 13.635 38.868 25.404 1.00 0.00 287 LEU A N 10
ATOM 13960 C CA . LEU A 1 66 ? 13.910 39.842 24.380 1.00 0.00 287 LEU A CA 10
ATOM 13961 C C . LEU A 1 66 ? 13.416 41.213 24.797 1.00 0.00 287 LEU A C 10
ATOM 13962 O O . LEU A 1 66 ? 13.969 42.240 24.398 1.00 0.00 287 LEU A O 10
ATOM 13978 N N . ASP A 1 67 ? 12.364 41.211 25.605 1.00 0.00 288 ASP A N 10
ATOM 13979 C CA . ASP A 1 67 ? 11.755 42.453 26.065 1.00 0.00 288 ASP A CA 10
ATOM 13980 C C . ASP A 1 67 ? 12.821 43.200 26.825 1.00 0.00 288 ASP A C 10
ATOM 13981 O O . ASP A 1 67 ? 13.018 44.408 26.686 1.00 0.00 288 ASP A O 10
ATOM 13990 N N . ASP A 1 68 ? 13.496 42.415 27.636 1.00 0.00 289 ASP A N 10
ATOM 13991 C CA . ASP A 1 68 ? 14.566 42.869 28.490 1.00 0.00 289 ASP A CA 10
ATOM 13992 C C . ASP A 1 68 ? 15.591 41.746 28.492 1.00 0.00 289 ASP A C 10
ATOM 13993 O O . ASP A 1 68 ? 15.275 40.641 28.897 1.00 0.00 289 ASP A O 10
ATOM 14002 N N . PRO A 1 69 ? 16.838 42.012 28.070 1.00 0.00 290 PRO A N 10
ATOM 14003 C CA . PRO A 1 69 ? 17.890 40.984 28.036 1.00 0.00 290 PRO A CA 10
ATOM 14004 C C . PRO A 1 69 ? 18.232 40.522 29.431 1.00 0.00 290 PRO A C 10
ATOM 14005 O O . PRO A 1 69 ? 18.755 39.429 29.647 1.00 0.00 290 PRO A O 10
ATOM 14016 N N . ALA A 1 70 ? 17.921 41.387 30.370 1.00 0.00 291 ALA A N 10
ATOM 14017 C CA . ALA A 1 70 ? 18.148 41.132 31.767 1.00 0.00 291 ALA A CA 10
ATOM 14018 C C . ALA A 1 70 ? 17.319 39.973 32.315 1.00 0.00 291 ALA A C 10
ATOM 14019 O O . ALA A 1 70 ? 17.799 39.274 33.206 1.00 0.00 291 ALA A O 10
ATOM 14026 N N . MET A 1 71 ? 16.089 39.730 31.829 1.00 0.00 292 MET A N 10
ATOM 14027 C CA . MET A 1 71 ? 15.344 38.627 32.391 1.00 0.00 292 MET A CA 10
ATOM 14028 C C . MET A 1 71 ? 15.638 37.271 31.774 1.00 0.00 292 MET A C 10
ATOM 14029 O O . MET A 1 71 ? 15.907 37.179 30.587 1.00 0.00 292 MET A O 10
ATOM 14043 N N . LEU A 1 72 ? 15.714 36.243 32.653 1.00 0.00 293 LEU A N 10
ATOM 14044 C CA . LEU A 1 72 ? 16.077 34.890 32.285 1.00 0.00 293 LEU A CA 10
ATOM 14045 C C . LEU A 1 72 ? 14.895 33.950 32.327 1.00 0.00 293 LEU A C 10
ATOM 14046 O O . LEU A 1 72 ? 14.070 34.047 33.197 1.00 0.00 293 LEU A O 10
ATOM 14062 N N . ILE A 1 73 ? 14.817 33.077 31.330 1.00 0.00 294 ILE A N 10
ATOM 14063 C CA . ILE A 1 73 ? 13.741 32.100 31.201 1.00 0.00 294 ILE A CA 10
ATOM 14064 C C . ILE A 1 73 ? 14.277 30.683 31.345 1.00 0.00 294 ILE A C 10
ATOM 14065 O O . ILE A 1 73 ? 15.283 30.351 30.717 1.00 0.00 294 ILE A O 10
ATOM 14081 N N . VAL A 1 74 ? 13.695 29.853 32.194 1.00 0.00 295 VAL A N 10
ATOM 14082 C CA . VAL A 1 74 ? 14.284 28.538 32.319 1.00 0.00 295 VAL A CA 10
ATOM 14083 C C . VAL A 1 74 ? 13.184 27.519 32.149 1.00 0.00 295 VAL A C 10
ATOM 14084 O O . VAL A 1 74 ? 12.086 27.644 32.691 1.00 0.00 295 VAL A O 10
ATOM 14097 N N . THR A 1 75 ? 13.475 26.531 31.330 1.00 0.00 296 THR A N 10
ATOM 14098 C CA . THR A 1 75 ? 12.524 25.486 31.059 1.00 0.00 296 THR A CA 10
ATOM 14099 C C . THR A 1 75 ? 13.079 24.190 31.614 1.00 0.00 296 THR A C 10
ATOM 14100 O O . THR A 1 75 ? 14.229 23.833 31.356 1.00 0.00 296 THR A O 10
ATOM 14111 N N . TYR A 1 76 ? 12.270 23.505 32.397 1.00 0.00 297 TYR A N 10
ATOM 14112 C CA . TYR A 1 76 ? 12.699 22.270 33.021 1.00 0.00 297 TYR A CA 10
ATOM 14113 C C . TYR A 1 76 ? 11.898 21.094 32.490 1.00 0.00 297 TYR A C 10
ATOM 14114 O O . TYR A 1 76 ? 10.685 21.202 32.291 1.00 0.00 297 TYR A O 10
ATOM 14132 N N . GLU A 1 77 ? 12.601 19.985 32.263 1.00 0.00 298 GLU A N 10
ATOM 14133 C CA . GLU A 1 77 ? 11.993 18.760 31.765 1.00 0.00 298 GLU A CA 10
ATOM 14134 C C . GLU A 1 77 ? 12.356 17.646 32.730 1.00 0.00 298 GLU A C 10
ATOM 14135 O O . GLU A 1 77 ? 13.504 17.582 33.173 1.00 0.00 298 GLU A O 10
ATOM 14147 N N . GLY A 1 78 ? 11.425 16.763 33.069 1.00 0.00 299 GLY A N 10
ATOM 14148 C CA . GLY A 1 78 ? 11.790 15.729 34.005 1.00 0.00 299 GLY A CA 10
ATOM 14149 C C . GLY A 1 78 ? 11.595 16.269 35.378 1.00 0.00 299 GLY A C 10
ATOM 14150 O O . GLY A 1 78 ? 11.300 17.455 35.534 1.00 0.00 299 GLY A O 10
ATOM 14154 N N . GLU A 1 79 ? 11.745 15.448 36.374 1.00 0.00 300 GLU A N 10
ATOM 14155 C CA . GLU A 1 79 ? 11.565 15.936 37.706 1.00 0.00 300 GLU A CA 10
ATOM 14156 C C . GLU A 1 79 ? 12.565 15.282 38.629 1.00 0.00 300 GLU A C 10
ATOM 14157 O O . GLU A 1 79 ? 12.596 14.069 38.795 1.00 0.00 300 GLU A O 10
ATOM 14169 N N . HIS A 1 80 ? 13.361 16.131 39.245 1.00 0.00 301 HIS A N 10
ATOM 14170 C CA . HIS A 1 80 ? 14.379 15.711 40.173 1.00 0.00 301 HIS A CA 10
ATOM 14171 C C . HIS A 1 80 ? 14.034 16.093 41.599 1.00 0.00 301 HIS A C 10
ATOM 14172 O O . HIS A 1 80 ? 13.138 16.905 41.834 1.00 0.00 301 HIS A O 10
ATOM 14186 N N . ARG A 1 81 ? 14.749 15.507 42.549 1.00 0.00 302 ARG A N 10
ATOM 14187 C CA . ARG A 1 81 ? 14.509 15.809 43.949 1.00 0.00 302 ARG A CA 10
ATOM 14188 C C . ARG A 1 81 ? 15.861 15.967 44.612 1.00 0.00 302 ARG A C 10
ATOM 14189 O O . ARG A 1 81 ? 16.628 15.011 44.713 1.00 0.00 302 ARG A O 10
ATOM 14210 N N . HIS A 1 82 ? 16.138 17.178 45.077 1.00 0.00 303 HIS A N 10
ATOM 14211 C CA . HIS A 1 82 ? 17.399 17.449 45.745 1.00 0.00 303 HIS A CA 10
ATOM 14212 C C . HIS A 1 82 ? 17.240 18.073 47.121 1.00 0.00 303 HIS A C 10
ATOM 14213 O O . HIS A 1 82 ? 16.576 19.091 47.315 1.00 0.00 303 HIS A O 10
ATOM 14227 N N . ASN A 1 83 ? 17.886 17.414 48.057 1.00 0.00 304 ASN A N 10
ATOM 14228 C CA . ASN A 1 83 ? 17.910 17.783 49.459 1.00 0.00 304 ASN A CA 10
ATOM 14229 C C . ASN A 1 83 ? 19.312 18.275 49.748 1.00 0.00 304 ASN A C 10
ATOM 14230 O O . ASN A 1 83 ? 20.271 17.584 49.405 1.00 0.00 304 ASN A O 10
ATOM 14241 N N . GLN A 1 84 ? 19.463 19.471 50.312 1.00 0.00 305 GLN A N 10
ATOM 14242 C CA . GLN A 1 84 ? 20.802 19.994 50.571 1.00 0.00 305 GLN A CA 10
ATOM 14243 C C . GLN A 1 84 ? 21.540 19.029 51.528 1.00 0.00 305 GLN A C 10
ATOM 14244 O O . GLN A 1 84 ? 22.732 18.781 51.360 1.00 0.00 305 GLN A O 10
ATOM 14258 N N . SER A 1 85 ? 20.848 18.451 52.496 1.00 0.00 306 SER A N 10
ATOM 14259 C CA . SER A 1 85 ? 21.488 17.503 53.435 1.00 0.00 306 SER A CA 10
ATOM 14260 C C . SER A 1 85 ? 22.192 16.336 52.692 1.00 0.00 306 SER A C 10
ATOM 14261 O O . SER A 1 85 ? 23.273 15.943 53.116 1.00 0.00 306 SER A O 10
ATOM 14269 N N . ALA A 1 86 ? 21.605 15.800 51.574 1.00 0.00 307 ALA A N 10
ATOM 14270 C CA . ALA A 1 86 ? 22.248 14.695 50.802 1.00 0.00 307 ALA A CA 10
ATOM 14271 C C . ALA A 1 86 ? 23.632 15.106 50.227 1.00 0.00 307 ALA A C 10
ATOM 14272 O O . ALA A 1 86 ? 24.541 14.282 50.163 1.00 0.00 307 ALA A O 10
ATOM 14279 N N . MET A 1 87 ? 23.796 16.392 49.824 1.00 0.00 308 MET A N 10
ATOM 14280 C CA . MET A 1 87 ? 25.070 16.901 49.270 1.00 0.00 308 MET A CA 10
ATOM 14281 C C . MET A 1 87 ? 26.090 16.912 50.337 1.00 0.00 308 MET A C 10
ATOM 14282 O O . MET A 1 87 ? 27.226 16.501 50.132 1.00 0.00 308 MET A O 10
ATOM 14296 N N . LEU A 1 88 ? 25.657 17.266 51.486 1.00 0.00 309 LEU A N 10
ATOM 14297 C CA . LEU A 1 88 ? 26.546 17.283 52.558 1.00 0.00 309 LEU A CA 10
ATOM 14298 C C . LEU A 1 88 ? 27.167 15.987 52.938 1.00 0.00 309 LEU A C 10
ATOM 14299 O O . LEU A 1 88 ? 28.359 15.838 53.220 1.00 0.00 309 LEU A O 10
ATOM 14315 N N . GLU A 1 89 ? 26.145 15.191 52.806 1.00 0.00 310 GLU A N 10
ATOM 14316 C CA . GLU A 1 89 ? 25.844 13.786 52.932 1.00 0.00 310 GLU A CA 10
ATOM 14317 C C . GLU A 1 89 ? 26.754 13.255 51.000 1.00 0.00 310 GLU A C 10
ATOM 14318 O O . GLU A 1 89 ? 27.457 14.064 50.397 1.00 0.00 310 GLU A O 10
ATOM 14331 N N . SER A 1 2 ? 2.090 7.945 28.601 1.00 0.00 223 SER A N 11
ATOM 14332 C CA . SER A 1 2 ? 2.048 6.450 28.584 1.00 0.00 223 SER A CA 11
ATOM 14333 C C . SER A 1 2 ? 1.619 5.908 30.140 1.00 0.00 223 SER A C 11
ATOM 14334 O O . SER A 1 2 ? 0.426 5.727 30.395 1.00 0.00 223 SER A O 11
ATOM 14342 N N . ARG A 1 3 ? 2.467 6.912 30.902 1.00 0.00 224 ARG A N 11
ATOM 14343 C CA . ARG A 1 3 ? 2.679 7.706 32.309 1.00 0.00 224 ARG A CA 11
ATOM 14344 C C . ARG A 1 3 ? 2.756 9.249 31.645 1.00 0.00 224 ARG A C 11
ATOM 14345 O O . ARG A 1 3 ? 3.077 9.284 30.485 1.00 0.00 224 ARG A O 11
ATOM 14366 N N . LYS A 1 4 ? 2.547 10.517 32.268 1.00 0.00 225 LYS A N 11
ATOM 14367 C CA . LYS A 1 4 ? 2.723 11.859 31.375 1.00 0.00 225 LYS A CA 11
ATOM 14368 C C . LYS A 1 4 ? 3.993 12.764 31.550 1.00 0.00 225 LYS A C 11
ATOM 14369 O O . LYS A 1 4 ? 4.449 12.992 32.655 1.00 0.00 225 LYS A O 11
ATOM 14388 N N . ASN A 1 5 ? 4.374 13.445 30.353 1.00 0.00 226 ASN A N 11
ATOM 14389 C CA . ASN A 1 5 ? 5.498 14.524 30.133 1.00 0.00 226 ASN A CA 11
ATOM 14390 C C . ASN A 1 5 ? 5.073 16.063 30.301 1.00 0.00 226 ASN A C 11
ATOM 14391 O O . ASN A 1 5 ? 4.363 16.612 29.468 1.00 0.00 226 ASN A O 11
ATOM 14402 N N . ARG A 1 6 ? 5.503 16.763 31.441 1.00 0.00 227 ARG A N 11
ATOM 14403 C CA . ARG A 1 6 ? 5.132 18.199 31.695 1.00 0.00 227 ARG A CA 11
ATOM 14404 C C . ARG A 1 6 ? 6.355 19.123 31.816 1.00 0.00 227 ARG A C 11
ATOM 14405 O O . ARG A 1 6 ? 7.322 18.867 32.536 1.00 0.00 227 ARG A O 11
ATOM 14426 N N . MET A 1 7 ? 6.220 20.204 31.066 1.00 0.00 228 MET A N 11
ATOM 14427 C CA . MET A 1 7 ? 7.170 21.309 30.919 1.00 0.00 228 MET A CA 11
ATOM 14428 C C . MET A 1 7 ? 6.957 22.327 32.022 1.00 0.00 228 MET A C 11
ATOM 14429 O O . MET A 1 7 ? 5.819 22.700 32.288 1.00 0.00 228 MET A O 11
ATOM 14443 N N . LYS A 1 8 ? 8.030 22.779 32.672 1.00 0.00 229 LYS A N 11
ATOM 14444 C CA . LYS A 1 8 ? 7.867 23.755 33.740 1.00 0.00 229 LYS A CA 11
ATOM 14445 C C . LYS A 1 8 ? 8.705 24.958 33.364 1.00 0.00 229 LYS A C 11
ATOM 14446 O O . LYS A 1 8 ? 9.793 24.862 32.792 1.00 0.00 229 LYS A O 11
ATOM 14465 N N . ARG A 1 9 ? 8.130 26.103 33.717 1.00 0.00 230 ARG A N 11
ATOM 14466 C CA . ARG A 1 9 ? 8.719 27.408 33.480 1.00 0.00 230 ARG A CA 11
ATOM 14467 C C . ARG A 1 9 ? 9.003 28.223 34.725 1.00 0.00 230 ARG A C 11
ATOM 14468 O O . ARG A 1 9 ? 8.149 28.457 35.581 1.00 0.00 230 ARG A O 11
ATOM 14489 N N . THR A 1 10 ? 10.253 28.636 34.763 1.00 0.00 231 THR A N 11
ATOM 14490 C CA . THR A 1 10 ? 10.824 29.424 35.826 1.00 0.00 231 THR A CA 11
ATOM 14491 C C . THR A 1 10 ? 11.434 30.687 35.245 1.00 0.00 231 THR A C 11
ATOM 14492 O O . THR A 1 10 ? 12.164 30.634 34.256 1.00 0.00 231 THR A O 11
ATOM 14503 N N . VAL A 1 11 ? 11.142 31.819 35.855 1.00 0.00 232 VAL A N 11
ATOM 14504 C CA . VAL A 1 11 ? 11.684 33.083 35.381 1.00 0.00 232 VAL A CA 11
ATOM 14505 C C . VAL A 1 11 ? 12.376 33.802 36.524 1.00 0.00 232 VAL A C 11
ATOM 14506 O O . VAL A 1 11 ? 11.806 33.961 37.604 1.00 0.00 232 VAL A O 11
ATOM 14519 N N . ARG A 1 12 ? 13.601 34.233 36.282 1.00 0.00 233 ARG A N 11
ATOM 14520 C CA . ARG A 1 12 ? 14.368 34.927 37.309 1.00 0.00 233 ARG A CA 11
ATOM 14521 C C . ARG A 1 12 ? 14.856 36.295 36.863 1.00 0.00 233 ARG A C 11
ATOM 14522 O O . ARG A 1 12 ? 15.227 36.500 35.707 1.00 0.00 233 ARG A O 11
ATOM 14543 N N . VAL A 1 13 ? 14.852 37.225 37.812 1.00 0.00 234 VAL A N 11
ATOM 14544 C CA . VAL A 1 13 ? 15.293 38.596 37.561 1.00 0.00 234 VAL A CA 11
ATOM 14545 C C . VAL A 1 13 ? 15.252 39.399 38.861 1.00 0.00 234 VAL A C 11
ATOM 14546 O O . VAL A 1 13 ? 14.268 40.086 39.133 1.00 0.00 234 VAL A O 11
ATOM 14559 N N . PRO A 1 14 ? 16.315 39.327 39.694 1.00 0.00 235 PRO A N 11
ATOM 14560 C CA . PRO A 1 14 ? 16.362 40.054 40.963 1.00 0.00 235 PRO A CA 11
ATOM 14561 C C . PRO A 1 14 ? 16.798 41.511 40.886 1.00 0.00 235 PRO A C 11
ATOM 14562 O O . PRO A 1 14 ? 17.933 41.877 40.581 1.00 0.00 235 PRO A O 11
ATOM 14573 N N . ALA A 1 15 ? 15.790 42.295 41.192 1.00 0.00 236 ALA A N 11
ATOM 14574 C CA . ALA A 1 15 ? 15.768 43.742 41.250 1.00 0.00 236 ALA A CA 11
ATOM 14575 C C . ALA A 1 15 ? 16.641 44.316 42.356 1.00 0.00 236 ALA A C 11
ATOM 14576 O O . ALA A 1 15 ? 17.066 45.466 42.254 1.00 0.00 236 ALA A O 11
ATOM 14583 N N . ILE A 1 16 ? 16.676 43.661 43.489 1.00 0.00 237 ILE A N 11
ATOM 14584 C CA . ILE A 1 16 ? 17.343 44.213 44.664 1.00 0.00 237 ILE A CA 11
ATOM 14585 C C . ILE A 1 16 ? 18.853 44.395 44.498 1.00 0.00 237 ILE A C 11
ATOM 14586 O O . ILE A 1 16 ? 19.413 45.416 44.896 1.00 0.00 237 ILE A O 11
ATOM 14602 N N . SER A 1 17 ? 19.507 43.380 43.896 1.00 0.00 238 SER A N 11
ATOM 14603 C CA . SER A 1 17 ? 20.951 43.427 43.677 1.00 0.00 238 SER A CA 11
ATOM 14604 C C . SER A 1 17 ? 21.373 44.398 42.546 1.00 0.00 238 SER A C 11
ATOM 14605 O O . SER A 1 17 ? 20.630 44.619 41.594 1.00 0.00 238 SER A O 11
ATOM 14613 N N . ALA A 1 18 ? 22.591 44.939 42.696 1.00 0.00 239 ALA A N 11
ATOM 14614 C CA . ALA A 1 18 ? 23.248 45.908 41.767 1.00 0.00 239 ALA A CA 11
ATOM 14615 C C . ALA A 1 18 ? 23.609 45.411 40.348 1.00 0.00 239 ALA A C 11
ATOM 14616 O O . ALA A 1 18 ? 23.464 46.125 39.367 1.00 0.00 239 ALA A O 11
ATOM 14623 N N . LYS A 1 19 ? 24.096 44.144 40.271 1.00 0.00 240 LYS A N 11
ATOM 14624 C CA . LYS A 1 19 ? 24.501 43.527 38.988 1.00 0.00 240 LYS A CA 11
ATOM 14625 C C . LYS A 1 19 ? 23.941 42.124 38.766 1.00 0.00 240 LYS A C 11
ATOM 14626 O O . LYS A 1 19 ? 23.670 41.407 39.727 1.00 0.00 240 LYS A O 11
ATOM 14645 N N . ILE A 1 20 ? 23.759 41.727 37.514 1.00 0.00 241 ILE A N 11
ATOM 14646 C CA . ILE A 1 20 ? 23.217 40.388 37.229 1.00 0.00 241 ILE A CA 11
ATOM 14647 C C . ILE A 1 20 ? 24.248 39.707 36.355 1.00 0.00 241 ILE A C 11
ATOM 14648 O O . ILE A 1 20 ? 25.176 40.295 35.800 1.00 0.00 241 ILE A O 11
ATOM 14664 N N . ALA A 1 21 ? 23.992 38.425 36.292 1.00 0.00 242 ALA A N 11
ATOM 14665 C CA . ALA A 1 21 ? 24.728 37.420 35.583 1.00 0.00 242 ALA A CA 11
ATOM 14666 C C . ALA A 1 21 ? 23.774 36.605 34.721 1.00 0.00 242 ALA A C 11
ATOM 14667 O O . ALA A 1 21 ? 22.643 36.387 35.146 1.00 0.00 242 ALA A O 11
ATOM 14674 N N . ASP A 1 22 ? 24.208 36.164 33.507 1.00 0.00 243 ASP A N 11
ATOM 14675 C CA . ASP A 1 22 ? 23.341 35.377 32.607 1.00 0.00 243 ASP A CA 11
ATOM 14676 C C . ASP A 1 22 ? 23.562 33.914 32.860 1.00 0.00 243 ASP A C 11
ATOM 14677 O O . ASP A 1 22 ? 22.972 33.040 32.234 1.00 0.00 243 ASP A O 11
ATOM 14686 N N . ILE A 1 23 ? 24.427 33.708 33.793 1.00 0.00 244 ILE A N 11
ATOM 14687 C CA . ILE A 1 23 ? 24.818 32.420 34.231 1.00 0.00 244 ILE A CA 11
ATOM 14688 C C . ILE A 1 23 ? 24.821 32.505 35.726 1.00 0.00 244 ILE A C 11
ATOM 14689 O O . ILE A 1 23 ? 25.863 32.637 36.367 1.00 0.00 244 ILE A O 11
ATOM 14705 N N . PRO A 1 24 ? 23.647 32.424 36.286 1.00 0.00 245 PRO A N 11
ATOM 14706 C CA . PRO A 1 24 ? 23.460 32.493 37.722 1.00 0.00 245 PRO A CA 11
ATOM 14707 C C . PRO A 1 24 ? 23.511 31.148 38.449 1.00 0.00 245 PRO A C 11
ATOM 14708 O O . PRO A 1 24 ? 22.684 30.271 38.223 1.00 0.00 245 PRO A O 11
ATOM 14719 N N . PRO A 1 25 ? 24.517 30.993 39.350 1.00 0.00 246 PRO A N 11
ATOM 14720 C CA . PRO A 1 25 ? 24.731 29.792 40.153 1.00 0.00 246 PRO A CA 11
ATOM 14721 C C . PRO A 1 25 ? 23.512 29.369 40.961 1.00 0.00 246 PRO A C 11
ATOM 14722 O O . PRO A 1 25 ? 22.803 30.215 41.506 1.00 0.00 246 PRO A O 11
ATOM 14733 N N . ASP A 1 26 ? 23.265 28.073 41.038 1.00 0.00 247 ASP A N 11
ATOM 14734 C CA . ASP A 1 26 ? 22.136 27.561 41.778 1.00 0.00 247 ASP A CA 11
ATOM 14735 C C . ASP A 1 26 ? 22.598 26.660 42.910 1.00 0.00 247 ASP A C 11
ATOM 14736 O O . ASP A 1 26 ? 23.792 26.397 43.066 1.00 0.00 247 ASP A O 11
ATOM 14745 N N . GLU A 1 27 ? 21.640 26.186 43.693 1.00 0.00 248 GLU A N 11
ATOM 14746 C CA . GLU A 1 27 ? 21.934 25.302 44.812 1.00 0.00 248 GLU A CA 11
ATOM 14747 C C . GLU A 1 27 ? 22.564 24.027 44.270 1.00 0.00 248 GLU A C 11
ATOM 14748 O O . GLU A 1 27 ? 23.260 23.299 44.977 1.00 0.00 248 GLU A O 11
ATOM 14760 N N . TYR A 1 28 ? 22.302 23.792 42.989 1.00 0.00 249 TYR A N 11
ATOM 14761 C CA . TYR A 1 28 ? 22.807 22.635 42.270 1.00 0.00 249 TYR A CA 11
ATOM 14762 C C . TYR A 1 28 ? 23.634 23.042 41.073 1.00 0.00 249 TYR A C 11
ATOM 14763 O O . TYR A 1 28 ? 23.382 24.077 40.452 1.00 0.00 249 TYR A O 11
ATOM 14781 N N . SER A 1 29 ? 24.625 22.223 40.742 1.00 0.00 250 SER A N 11
ATOM 14782 C CA . SER A 1 29 ? 25.485 22.528 39.625 1.00 0.00 250 SER A CA 11
ATOM 14783 C C . SER A 1 29 ? 24.770 22.282 38.296 1.00 0.00 250 SER A C 11
ATOM 14784 O O . SER A 1 29 ? 23.728 21.633 38.240 1.00 0.00 250 SER A O 11
ATOM 14792 N N . TRP A 1 30 ? 25.344 22.835 37.236 1.00 0.00 251 TRP A N 11
ATOM 14793 C CA . TRP A 1 30 ? 24.782 22.735 35.891 1.00 0.00 251 TRP A CA 11
ATOM 14794 C C . TRP A 1 30 ? 25.840 22.237 34.925 1.00 0.00 251 TRP A C 11
ATOM 14795 O O . TRP A 1 30 ? 27.034 22.360 35.201 1.00 0.00 251 TRP A O 11
ATOM 14816 N N . ARG A 1 31 ? 25.419 21.683 33.799 1.00 0.00 252 ARG A N 11
ATOM 14817 C CA . ARG A 1 31 ? 26.371 21.205 32.821 1.00 0.00 252 ARG A CA 11
ATOM 14818 C C . ARG A 1 31 ? 25.882 21.695 31.502 1.00 0.00 252 ARG A C 11
ATOM 14819 O O . ARG A 1 31 ? 24.698 21.764 31.276 1.00 0.00 252 ARG A O 11
ATOM 14840 N N . LYS A 1 32 ? 26.770 21.996 30.618 1.00 0.00 253 LYS A N 11
ATOM 14841 C CA . LYS A 1 32 ? 26.346 22.453 29.324 1.00 0.00 253 LYS A CA 11
ATOM 14842 C C . LYS A 1 32 ? 26.492 21.493 28.155 1.00 0.00 253 LYS A C 11
ATOM 14843 O O . LYS A 1 32 ? 27.396 20.658 28.087 1.00 0.00 253 LYS A O 11
ATOM 14862 N N . TYR A 1 33 ? 25.546 21.661 27.251 1.00 0.00 254 TYR A N 11
ATOM 14863 C CA . TYR A 1 33 ? 25.437 20.901 26.034 1.00 0.00 254 TYR A CA 11
ATOM 14864 C C . TYR A 1 33 ? 25.411 21.911 24.873 1.00 0.00 254 TYR A C 11
ATOM 14865 O O . TYR A 1 33 ? 25.598 23.113 25.065 1.00 0.00 254 TYR A O 11
ATOM 14883 N N . GLY A 1 34 ? 25.271 21.421 23.652 1.00 0.00 255 GLY A N 11
ATOM 14884 C CA . GLY A 1 34 ? 25.294 22.317 22.502 1.00 0.00 255 GLY A CA 11
ATOM 14885 C C . GLY A 1 34 ? 24.293 23.466 22.576 1.00 0.00 255 GLY A C 11
ATOM 14886 O O . GLY A 1 34 ? 23.342 23.415 23.353 1.00 0.00 255 GLY A O 11
ATOM 14890 N N . GLN A 1 35 ? 24.504 24.495 21.744 1.00 0.00 256 GLN A N 11
ATOM 14891 C CA . GLN A 1 35 ? 23.613 25.647 21.690 1.00 0.00 256 GLN A CA 11
ATOM 14892 C C . GLN A 1 35 ? 22.800 25.668 20.393 1.00 0.00 256 GLN A C 11
ATOM 14893 O O . GLN A 1 35 ? 23.249 25.169 19.363 1.00 0.00 256 GLN A O 11
ATOM 14907 N N . LYS A 1 36 ? 21.611 26.267 20.453 1.00 0.00 257 LYS A N 11
ATOM 14908 C CA . LYS A 1 36 ? 20.720 26.356 19.280 1.00 0.00 257 LYS A CA 11
ATOM 14909 C C . LYS A 1 36 ? 20.266 27.794 18.975 1.00 0.00 257 LYS A C 11
ATOM 14910 O O . LYS A 1 36 ? 19.393 28.341 19.644 1.00 0.00 257 LYS A O 11
ATOM 14929 N N . PRO A 1 37 ? 20.944 28.465 18.016 1.00 0.00 258 PRO A N 11
ATOM 14930 C CA . PRO A 1 37 ? 20.637 29.838 17.624 1.00 0.00 258 PRO A CA 11
ATOM 14931 C C . PRO A 1 37 ? 19.164 30.036 17.204 1.00 0.00 258 PRO A C 11
ATOM 14932 O O . PRO A 1 37 ? 18.575 29.177 16.551 1.00 0.00 258 PRO A O 11
ATOM 14943 N N . ILE A 1 38 ? 18.590 31.179 17.589 1.00 0.00 259 ILE A N 11
ATOM 14944 C CA . ILE A 1 38 ? 17.191 31.524 17.278 1.00 0.00 259 ILE A CA 11
ATOM 14945 C C . ILE A 1 38 ? 17.222 32.669 16.280 1.00 0.00 259 ILE A C 11
ATOM 14946 O O . ILE A 1 38 ? 17.811 33.701 16.599 1.00 0.00 259 ILE A O 11
ATOM 14962 N N . LYS A 1 39 ? 16.638 32.554 15.074 1.00 0.00 260 LYS A N 11
ATOM 14963 C CA . LYS A 1 39 ? 16.747 33.718 14.204 1.00 0.00 260 LYS A CA 11
ATOM 14964 C C . LYS A 1 39 ? 15.811 34.838 14.642 1.00 0.00 260 LYS A C 11
ATOM 14965 O O . LYS A 1 39 ? 14.669 34.644 15.056 1.00 0.00 260 LYS A O 11
ATOM 14984 N N . GLY A 1 40 ? 16.391 36.010 14.522 1.00 0.00 261 GLY A N 11
ATOM 14985 C CA . GLY A 1 40 ? 15.818 37.294 14.829 1.00 0.00 261 GLY A CA 11
ATOM 14986 C C . GLY A 1 40 ? 15.861 37.524 16.320 1.00 0.00 261 GLY A C 11
ATOM 14987 O O . GLY A 1 40 ? 15.340 38.522 16.797 1.00 0.00 261 GLY A O 11
ATOM 14991 N N . SER A 1 41 ? 16.476 36.630 17.064 1.00 0.00 262 SER A N 11
ATOM 14992 C CA . SER A 1 41 ? 16.561 36.777 18.498 1.00 0.00 262 SER A CA 11
ATOM 14993 C C . SER A 1 41 ? 18.006 36.731 18.932 1.00 0.00 262 SER A C 11
ATOM 14994 O O . SER A 1 41 ? 18.633 35.703 18.664 1.00 0.00 262 SER A O 11
ATOM 15002 N N . PRO A 1 42 ? 18.641 37.721 19.563 1.00 0.00 263 PRO A N 11
ATOM 15003 C CA . PRO A 1 42 ? 20.009 37.470 19.886 1.00 0.00 263 PRO A CA 11
ATOM 15004 C C . PRO A 1 42 ? 20.032 36.515 21.052 1.00 0.00 263 PRO A C 11
ATOM 15005 O O . PRO A 1 42 ? 19.064 36.346 21.796 1.00 0.00 263 PRO A O 11
ATOM 15016 N N . HIS A 1 43 ? 21.187 35.910 21.166 1.00 0.00 264 HIS A N 11
ATOM 15017 C CA . HIS A 1 43 ? 21.515 34.933 22.193 1.00 0.00 264 HIS A CA 11
ATOM 15018 C C . HIS A 1 43 ? 20.884 33.588 21.837 1.00 0.00 264 HIS A C 11
ATOM 15019 O O . HIS A 1 43 ? 19.680 33.516 21.597 1.00 0.00 264 HIS A O 11
ATOM 15034 N N . PRO A 1 44 ? 21.671 32.502 21.770 1.00 0.00 265 PRO A N 11
ATOM 15035 C CA . PRO A 1 44 ? 21.151 31.186 21.415 1.00 0.00 265 PRO A CA 11
ATOM 15036 C C . PRO A 1 44 ? 20.521 30.426 22.580 1.00 0.00 265 PRO A C 11
ATOM 15037 O O . PRO A 1 44 ? 20.795 30.742 23.737 1.00 0.00 265 PRO A O 11
ATOM 15048 N N . ARG A 1 45 ? 19.682 29.422 22.299 1.00 0.00 266 ARG A N 11
ATOM 15049 C CA . ARG A 1 45 ? 19.082 28.666 23.390 1.00 0.00 266 ARG A CA 11
ATOM 15050 C C . ARG A 1 45 ? 20.066 27.583 23.734 1.00 0.00 266 ARG A C 11
ATOM 15051 O O . ARG A 1 45 ? 20.459 26.793 22.873 1.00 0.00 266 ARG A O 11
ATOM 15072 N N . GLY A 1 46 ? 20.457 27.543 24.985 1.00 0.00 267 GLY A N 11
ATOM 15073 C CA . GLY A 1 46 ? 21.433 26.535 25.398 1.00 0.00 267 GLY A CA 11
ATOM 15074 C C . GLY A 1 46 ? 20.819 25.339 26.082 1.00 0.00 267 GLY A C 11
ATOM 15075 O O . GLY A 1 46 ? 19.974 25.500 26.936 1.00 0.00 267 GLY A O 11
ATOM 15079 N N . TYR A 1 47 ? 21.316 24.137 25.800 1.00 0.00 268 TYR A N 11
ATOM 15080 C CA . TYR A 1 47 ? 20.829 22.969 26.497 1.00 0.00 268 TYR A CA 11
ATOM 15081 C C . TYR A 1 47 ? 21.727 22.666 27.662 1.00 0.00 268 TYR A C 11
ATOM 15082 O O . TYR A 1 47 ? 22.922 22.478 27.469 1.00 0.00 268 TYR A O 11
ATOM 15100 N N . TYR A 1 48 ? 21.141 22.639 28.860 1.00 0.00 269 TYR A N 11
ATOM 15101 C CA . TYR A 1 48 ? 21.890 22.391 30.088 1.00 0.00 269 TYR A CA 11
ATOM 15102 C C . TYR A 1 48 ? 21.231 21.270 30.858 1.00 0.00 269 TYR A C 11
ATOM 15103 O O . TYR A 1 48 ? 20.010 21.120 30.886 1.00 0.00 269 TYR A O 11
ATOM 15121 N N . LYS A 1 49 ? 22.079 20.492 31.461 1.00 0.00 270 LYS A N 11
ATOM 15122 C CA . LYS A 1 49 ? 21.692 19.344 32.238 1.00 0.00 270 LYS A CA 11
ATOM 15123 C C . LYS A 1 49 ? 22.042 19.687 33.683 1.00 0.00 270 LYS A C 11
ATOM 15124 O O . LYS A 1 49 ? 22.993 20.456 33.914 1.00 0.00 270 LYS A O 11
ATOM 15143 N N . CYS A 1 50 ? 21.311 19.114 34.645 1.00 0.00 271 CYS A N 11
ATOM 15144 C CA . CYS A 1 50 ? 21.583 19.364 36.067 1.00 0.00 271 CYS A CA 11
ATOM 15145 C C . CYS A 1 50 ? 22.529 18.388 36.730 1.00 0.00 271 CYS A C 11
ATOM 15146 O O . CYS A 1 50 ? 22.315 17.178 36.691 1.00 0.00 271 CYS A O 11
ATOM 15153 N N . SER A 1 51 ? 23.588 18.913 37.341 1.00 0.00 272 SER A N 11
ATOM 15154 C CA . SER A 1 51 ? 24.528 18.038 38.000 1.00 0.00 272 SER A CA 11
ATOM 15155 C C . SER A 1 51 ? 24.605 18.522 39.441 1.00 0.00 272 SER A C 11
ATOM 15156 O O . SER A 1 51 ? 24.390 19.696 39.747 1.00 0.00 272 SER A O 11
ATOM 15164 N N . THR A 1 52 ? 24.883 17.576 40.323 1.00 0.00 273 THR A N 11
ATOM 15165 C CA . THR A 1 52 ? 25.003 17.825 41.737 1.00 0.00 273 THR A CA 11
ATOM 15166 C C . THR A 1 52 ? 25.137 16.521 42.481 1.00 0.00 273 THR A C 11
ATOM 15167 O O . THR A 1 52 ? 26.141 16.230 43.136 1.00 0.00 273 THR A O 11
ATOM 15178 N N . PHE A 1 53 ? 24.074 15.747 42.349 1.00 0.00 274 PHE A N 11
ATOM 15179 C CA . PHE A 1 53 ? 23.961 14.430 42.978 1.00 0.00 274 PHE A CA 11
ATOM 15180 C C . PHE A 1 53 ? 23.514 13.441 41.911 1.00 0.00 274 PHE A C 11
ATOM 15181 O O . PHE A 1 53 ? 22.548 13.719 41.200 1.00 0.00 274 PHE A O 11
ATOM 15198 N N . ARG A 1 54 ? 24.190 12.296 41.742 1.00 0.00 275 ARG A N 11
ATOM 15199 C CA . ARG A 1 54 ? 23.719 11.409 40.702 1.00 0.00 275 ARG A CA 11
ATOM 15200 C C . ARG A 1 54 ? 22.400 10.713 41.010 1.00 0.00 275 ARG A C 11
ATOM 15201 O O . ARG A 1 54 ? 21.997 10.519 42.157 1.00 0.00 275 ARG A O 11
ATOM 15222 N N . GLY A 1 55 ? 21.758 10.362 39.920 1.00 0.00 276 GLY A N 11
ATOM 15223 C CA . GLY A 1 55 ? 20.485 9.683 39.875 1.00 0.00 276 GLY A CA 11
ATOM 15224 C C . GLY A 1 55 ? 19.467 10.733 39.540 1.00 0.00 276 GLY A C 11
ATOM 15225 O O . GLY A 1 55 ? 18.278 10.428 39.450 1.00 0.00 276 GLY A O 11
ATOM 15229 N N . CYS A 1 56 ? 19.894 11.965 39.350 1.00 0.00 277 CYS A N 11
ATOM 15230 C CA . CYS A 1 56 ? 18.937 12.997 39.018 1.00 0.00 277 CYS A CA 11
ATOM 15231 C C . CYS A 1 56 ? 18.414 12.945 37.596 1.00 0.00 277 CYS A C 11
ATOM 15232 O O . CYS A 1 56 ? 19.182 13.122 36.650 1.00 0.00 277 CYS A O 11
ATOM 15239 N N . PRO A 1 57 ? 17.114 12.704 37.402 1.00 0.00 278 PRO A N 11
ATOM 15240 C CA . PRO A 1 57 ? 16.553 12.628 36.074 1.00 0.00 278 PRO A CA 11
ATOM 15241 C C . PRO A 1 57 ? 16.130 14.062 35.765 1.00 0.00 278 PRO A C 11
ATOM 15242 O O . PRO A 1 57 ? 15.195 14.528 36.401 1.00 0.00 278 PRO A O 11
ATOM 15253 N N . ALA A 1 58 ? 16.779 14.752 34.836 1.00 0.00 279 ALA A N 11
ATOM 15254 C CA . ALA A 1 58 ? 16.408 16.151 34.482 1.00 0.00 279 ALA A CA 11
ATOM 15255 C C . ALA A 1 58 ? 17.316 16.755 33.424 1.00 0.00 279 ALA A C 11
ATOM 15256 O O . ALA A 1 58 ? 18.516 16.481 33.345 1.00 0.00 279 ALA A O 11
ATOM 15263 N N . ARG A 1 59 ? 16.677 17.586 32.624 1.00 0.00 280 ARG A N 11
ATOM 15264 C CA . ARG A 1 59 ? 17.287 18.306 31.523 1.00 0.00 280 ARG A CA 11
ATOM 15265 C C . ARG A 1 59 ? 16.688 19.701 31.542 1.00 0.00 280 ARG A C 11
ATOM 15266 O O . ARG A 1 59 ? 15.542 19.863 31.963 1.00 0.00 280 ARG A O 11
ATOM 15287 N N . LYS A 1 60 ? 17.419 20.709 31.105 1.00 0.00 281 LYS A N 11
ATOM 15288 C CA . LYS A 1 60 ? 16.846 22.050 31.103 1.00 0.00 281 LYS A CA 11
ATOM 15289 C C . LYS A 1 60 ? 17.427 22.935 30.021 1.00 0.00 281 LYS A C 11
ATOM 15290 O O . LYS A 1 60 ? 18.535 22.725 29.536 1.00 0.00 281 LYS A O 11
ATOM 15309 N N . HIS A 1 61 ? 16.644 23.942 29.662 1.00 0.00 282 HIS A N 11
ATOM 15310 C CA . HIS A 1 61 ? 17.047 24.907 28.660 1.00 0.00 282 HIS A CA 11
ATOM 15311 C C . HIS A 1 61 ? 17.046 26.303 29.252 1.00 0.00 282 HIS A C 11
ATOM 15312 O O . HIS A 1 61 ? 16.175 26.647 30.040 1.00 0.00 282 HIS A O 11
ATOM 15327 N N . VAL A 1 62 ? 18.035 27.089 28.861 1.00 0.00 283 VAL A N 11
ATOM 15328 C CA . VAL A 1 62 ? 18.200 28.444 29.353 1.00 0.00 283 VAL A CA 11
ATOM 15329 C C . VAL A 1 62 ? 18.237 29.404 28.188 1.00 0.00 283 VAL A C 11
ATOM 15330 O O . VAL A 1 62 ? 18.978 29.219 27.226 1.00 0.00 283 VAL A O 11
ATOM 15343 N N . GLU A 1 63 ? 17.418 30.426 28.286 1.00 0.00 284 GLU A N 11
ATOM 15344 C CA . GLU A 1 63 ? 17.320 31.420 27.264 1.00 0.00 284 GLU A CA 11
ATOM 15345 C C . GLU A 1 63 ? 17.073 32.771 27.891 1.00 0.00 284 GLU A C 11
ATOM 15346 O O . GLU A 1 63 ? 16.672 32.863 29.037 1.00 0.00 284 GLU A O 11
ATOM 15358 N N . ARG A 1 64 ? 17.370 33.810 27.157 1.00 0.00 285 ARG A N 11
ATOM 15359 C CA . ARG A 1 64 ? 17.240 35.139 27.625 1.00 0.00 285 ARG A CA 11
ATOM 15360 C C . ARG A 1 64 ? 16.034 35.839 27.013 1.00 0.00 285 ARG A C 11
ATOM 15361 O O . ARG A 1 64 ? 15.751 35.681 25.825 1.00 0.00 285 ARG A O 11
ATOM 15382 N N . ALA A 1 65 ? 15.325 36.609 27.829 1.00 0.00 286 ALA A N 11
ATOM 15383 C CA . ALA A 1 65 ? 14.163 37.325 27.357 1.00 0.00 286 ALA A CA 11
ATOM 15384 C C . ALA A 1 65 ? 14.579 38.399 26.380 1.00 0.00 286 ALA A C 11
ATOM 15385 O O . ALA A 1 65 ? 15.623 39.063 26.562 1.00 0.00 286 ALA A O 11
ATOM 15392 N N . LEU A 1 66 ? 13.737 38.526 25.358 1.00 0.00 287 LEU A N 11
ATOM 15393 C CA . LEU A 1 66 ? 13.882 39.474 24.285 1.00 0.00 287 LEU A CA 11
ATOM 15394 C C . LEU A 1 66 ? 13.349 40.832 24.690 1.00 0.00 287 LEU A C 11
ATOM 15395 O O . LEU A 1 66 ? 13.783 41.868 24.184 1.00 0.00 287 LEU A O 11
ATOM 15411 N N . ASP A 1 67 ? 12.396 40.810 25.615 1.00 0.00 288 ASP A N 11
ATOM 15412 C CA . ASP A 1 67 ? 11.770 42.036 26.091 1.00 0.00 288 ASP A CA 11
ATOM 15413 C C . ASP A 1 67 ? 12.873 42.896 26.651 1.00 0.00 288 ASP A C 11
ATOM 15414 O O . ASP A 1 67 ? 13.021 44.078 26.343 1.00 0.00 288 ASP A O 11
ATOM 15423 N N . ASP A 1 68 ? 13.639 42.236 27.494 1.00 0.00 289 ASP A N 11
ATOM 15424 C CA . ASP A 1 68 ? 14.768 42.814 28.178 1.00 0.00 289 ASP A CA 11
ATOM 15425 C C . ASP A 1 68 ? 15.787 41.691 28.304 1.00 0.00 289 ASP A C 11
ATOM 15426 O O . ASP A 1 68 ? 15.432 40.599 28.713 1.00 0.00 289 ASP A O 11
ATOM 15435 N N . PRO A 1 69 ? 17.066 41.945 27.991 1.00 0.00 290 PRO A N 11
ATOM 15436 C CA . PRO A 1 69 ? 18.114 40.914 28.080 1.00 0.00 290 PRO A CA 11
ATOM 15437 C C . PRO A 1 69 ? 18.333 40.495 29.512 1.00 0.00 290 PRO A C 11
ATOM 15438 O O . PRO A 1 69 ? 18.819 39.403 29.805 1.00 0.00 290 PRO A O 11
ATOM 15449 N N . ALA A 1 70 ? 17.955 41.393 30.394 1.00 0.00 291 ALA A N 11
ATOM 15450 C CA . ALA A 1 70 ? 18.058 41.180 31.813 1.00 0.00 291 ALA A CA 11
ATOM 15451 C C . ALA A 1 70 ? 17.201 40.019 32.315 1.00 0.00 291 ALA A C 11
ATOM 15452 O O . ALA A 1 70 ? 17.622 39.339 33.250 1.00 0.00 291 ALA A O 11
ATOM 15459 N N . MET A 1 71 ? 16.015 39.755 31.745 1.00 0.00 292 MET A N 11
ATOM 15460 C CA . MET A 1 71 ? 15.241 38.653 32.268 1.00 0.00 292 MET A CA 11
ATOM 15461 C C . MET A 1 71 ? 15.595 37.290 31.697 1.00 0.00 292 MET A C 11
ATOM 15462 O O . MET A 1 71 ? 15.916 37.178 30.524 1.00 0.00 292 MET A O 11
ATOM 15476 N N . LEU A 1 72 ? 15.658 36.286 32.603 1.00 0.00 293 LEU A N 11
ATOM 15477 C CA . LEU A 1 72 ? 16.046 34.929 32.277 1.00 0.00 293 LEU A CA 11
ATOM 15478 C C . LEU A 1 72 ? 14.900 33.955 32.427 1.00 0.00 293 LEU A C 11
ATOM 15479 O O . LEU A 1 72 ? 14.125 34.062 33.339 1.00 0.00 293 LEU A O 11
ATOM 15495 N N . ILE A 1 73 ? 14.794 33.042 31.469 1.00 0.00 294 ILE A N 11
ATOM 15496 C CA . ILE A 1 73 ? 13.738 32.036 31.436 1.00 0.00 294 ILE A CA 11
ATOM 15497 C C . ILE A 1 73 ? 14.326 30.632 31.476 1.00 0.00 294 ILE A C 11
ATOM 15498 O O . ILE A 1 73 ? 15.254 30.343 30.718 1.00 0.00 294 ILE A O 11
ATOM 15514 N N . VAL A 1 74 ? 13.879 29.766 32.371 1.00 0.00 295 VAL A N 11
ATOM 15515 C CA . VAL A 1 74 ? 14.505 28.462 32.376 1.00 0.00 295 VAL A CA 11
ATOM 15516 C C . VAL A 1 74 ? 13.412 27.424 32.327 1.00 0.00 295 VAL A C 11
ATOM 15517 O O . VAL A 1 74 ? 12.404 27.501 33.029 1.00 0.00 295 VAL A O 11
ATOM 15530 N N . THR A 1 75 ? 13.598 26.477 31.434 1.00 0.00 296 THR A N 11
ATOM 15531 C CA . THR A 1 75 ? 12.628 25.428 31.250 1.00 0.00 296 THR A CA 11
ATOM 15532 C C . THR A 1 75 ? 13.199 24.151 31.830 1.00 0.00 296 THR A C 11
ATOM 15533 O O . THR A 1 75 ? 14.313 23.746 31.494 1.00 0.00 296 THR A O 11
ATOM 15544 N N . TYR A 1 76 ? 12.451 23.537 32.725 1.00 0.00 297 TYR A N 11
ATOM 15545 C CA . TYR A 1 76 ? 12.902 22.325 33.375 1.00 0.00 297 TYR A CA 11
ATOM 15546 C C . TYR A 1 76 ? 12.055 21.140 32.944 1.00 0.00 297 TYR A C 11
ATOM 15547 O O . TYR A 1 76 ? 10.839 21.266 32.779 1.00 0.00 297 TYR A O 11
ATOM 15565 N N . GLU A 1 77 ? 12.723 20.001 32.764 1.00 0.00 298 GLU A N 11
ATOM 15566 C CA . GLU A 1 77 ? 12.072 18.766 32.355 1.00 0.00 298 GLU A CA 11
ATOM 15567 C C . GLU A 1 77 ? 12.532 17.672 33.299 1.00 0.00 298 GLU A C 11
ATOM 15568 O O . GLU A 1 77 ? 13.705 17.652 33.677 1.00 0.00 298 GLU A O 11
ATOM 15580 N N . GLY A 1 78 ? 11.656 16.756 33.694 1.00 0.00 299 GLY A N 11
ATOM 15581 C CA . GLY A 1 78 ? 12.114 15.735 34.601 1.00 0.00 299 GLY A CA 11
ATOM 15582 C C . GLY A 1 78 ? 11.998 16.270 35.985 1.00 0.00 299 GLY A C 11
ATOM 15583 O O . GLY A 1 78 ? 11.261 17.232 36.212 1.00 0.00 299 GLY A O 11
ATOM 15587 N N . GLU A 1 79 ? 12.690 15.684 36.917 1.00 0.00 300 GLU A N 11
ATOM 15588 C CA . GLU A 1 79 ? 12.597 16.170 38.258 1.00 0.00 300 GLU A CA 11
ATOM 15589 C C . GLU A 1 79 ? 13.956 16.125 38.914 1.00 0.00 300 GLU A C 11
ATOM 15590 O O . GLU A 1 79 ? 14.791 15.279 38.616 1.00 0.00 300 GLU A O 11
ATOM 15602 N N . HIS A 1 80 ? 14.137 17.047 39.836 1.00 0.00 301 HIS A N 11
ATOM 15603 C CA . HIS A 1 80 ? 15.368 17.178 40.576 1.00 0.00 301 HIS A CA 11
ATOM 15604 C C . HIS A 1 80 ? 15.242 16.620 41.980 1.00 0.00 301 HIS A C 11
ATOM 15605 O O . HIS A 1 80 ? 14.408 17.072 42.765 1.00 0.00 301 HIS A O 11
ATOM 15619 N N . ARG A 1 81 ? 16.075 15.639 42.294 1.00 0.00 302 ARG A N 11
ATOM 15620 C CA . ARG A 1 81 ? 16.065 15.053 43.622 1.00 0.00 302 ARG A CA 11
ATOM 15621 C C . ARG A 1 81 ? 17.500 15.012 44.104 1.00 0.00 302 ARG A C 11
ATOM 15622 O O . ARG A 1 81 ? 18.281 14.164 43.680 1.00 0.00 302 ARG A O 11
ATOM 15643 N N . HIS A 1 82 ? 17.831 15.923 45.011 1.00 0.00 303 HIS A N 11
ATOM 15644 C CA . HIS A 1 82 ? 19.181 15.991 45.539 1.00 0.00 303 HIS A CA 11
ATOM 15645 C C . HIS A 1 82 ? 19.253 15.853 47.051 1.00 0.00 303 HIS A C 11
ATOM 15646 O O . HIS A 1 82 ? 18.427 16.369 47.804 1.00 0.00 303 HIS A O 11
ATOM 15660 N N . ASN A 1 83 ? 20.282 15.136 47.448 1.00 0.00 304 ASN A N 11
ATOM 15661 C CA . ASN A 1 83 ? 20.593 14.838 48.833 1.00 0.00 304 ASN A CA 11
ATOM 15662 C C . ASN A 1 83 ? 21.213 16.090 49.413 1.00 0.00 304 ASN A C 11
ATOM 15663 O O . ASN A 1 83 ? 22.188 16.590 48.850 1.00 0.00 304 ASN A O 11
ATOM 15674 N N . GLN A 1 84 ? 20.646 16.648 50.478 1.00 0.00 305 GLN A N 11
ATOM 15675 C CA . GLN A 1 84 ? 21.187 17.884 51.036 1.00 0.00 305 GLN A CA 11
ATOM 15676 C C . GLN A 1 84 ? 22.613 17.608 51.570 1.00 0.00 305 GLN A C 11
ATOM 15677 O O . GLN A 1 84 ? 23.521 18.408 51.353 1.00 0.00 305 GLN A O 11
ATOM 15691 N N . SER A 1 85 ? 22.834 16.477 52.221 1.00 0.00 306 SER A N 11
ATOM 15692 C CA . SER A 1 85 ? 24.175 16.152 52.759 1.00 0.00 306 SER A CA 11
ATOM 15693 C C . SER A 1 85 ? 25.246 16.072 51.639 1.00 0.00 306 SER A C 11
ATOM 15694 O O . SER A 1 85 ? 26.421 16.235 51.945 1.00 0.00 306 SER A O 11
ATOM 15702 N N . ALA A 1 86 ? 24.847 15.853 50.345 1.00 0.00 307 ALA A N 11
ATOM 15703 C CA . ALA A 1 86 ? 25.833 15.785 49.222 1.00 0.00 307 ALA A CA 11
ATOM 15704 C C . ALA A 1 86 ? 26.649 17.100 49.071 1.00 0.00 307 ALA A C 11
ATOM 15705 O O . ALA A 1 86 ? 27.827 17.058 48.727 1.00 0.00 307 ALA A O 11
ATOM 15712 N N . MET A 1 87 ? 26.018 18.271 49.345 1.00 0.00 308 MET A N 11
ATOM 15713 C CA . MET A 1 87 ? 26.687 19.586 49.227 1.00 0.00 308 MET A CA 11
ATOM 15714 C C . MET A 1 87 ? 27.784 19.659 50.211 1.00 0.00 308 MET A C 11
ATOM 15715 O O . MET A 1 87 ? 28.885 20.096 49.901 1.00 0.00 308 MET A O 11
ATOM 15729 N N . LEU A 1 88 ? 27.522 19.129 51.345 1.00 0.00 309 LEU A N 11
ATOM 15730 C CA . LEU A 1 88 ? 28.509 19.128 52.324 1.00 0.00 309 LEU A CA 11
ATOM 15731 C C . LEU A 1 88 ? 29.759 18.380 52.020 1.00 0.00 309 LEU A C 11
ATOM 15732 O O . LEU A 1 88 ? 30.897 18.800 52.240 1.00 0.00 309 LEU A O 11
ATOM 15748 N N . GLU A 1 89 ? 29.262 17.317 51.457 1.00 0.00 310 GLU A N 11
ATOM 15749 C CA . GLU A 1 89 ? 29.731 16.103 50.833 1.00 0.00 310 GLU A CA 11
ATOM 15750 C C . GLU A 1 89 ? 30.393 17.110 48.993 1.00 0.00 310 GLU A C 11
ATOM 15751 O O . GLU A 1 89 ? 30.200 16.595 47.895 1.00 0.00 310 GLU A O 11
ATOM 15764 N N . SER A 1 2 ? 6.315 10.075 19.987 1.00 0.00 223 SER A N 12
ATOM 15765 C CA . SER A 1 2 ? 5.271 10.888 20.683 1.00 0.00 223 SER A CA 12
ATOM 15766 C C . SER A 1 2 ? 3.885 9.919 20.896 1.00 0.00 223 SER A C 12
ATOM 15767 O O . SER A 1 2 ? 3.129 9.753 19.936 1.00 0.00 223 SER A O 12
ATOM 15775 N N . ARG A 1 3 ? 3.426 10.574 22.186 1.00 0.00 224 ARG A N 12
ATOM 15776 C CA . ARG A 1 3 ? 2.163 10.874 23.169 1.00 0.00 224 ARG A CA 12
ATOM 15777 C C . ARG A 1 3 ? 2.683 12.388 23.688 1.00 0.00 224 ARG A C 12
ATOM 15778 O O . ARG A 1 3 ? 3.873 12.558 23.626 1.00 0.00 224 ARG A O 12
ATOM 15799 N N . LYS A 1 4 ? 1.930 13.469 24.236 1.00 0.00 225 LYS A N 12
ATOM 15800 C CA . LYS A 1 4 ? 2.715 14.820 24.675 1.00 0.00 225 LYS A CA 12
ATOM 15801 C C . LYS A 1 4 ? 3.467 14.886 26.051 1.00 0.00 225 LYS A C 12
ATOM 15802 O O . LYS A 1 4 ? 2.870 14.705 27.096 1.00 0.00 225 LYS A O 12
ATOM 15821 N N . ASN A 1 5 ? 4.798 15.395 25.946 1.00 0.00 226 ASN A N 12
ATOM 15822 C CA . ASN A 1 5 ? 5.835 15.717 27.085 1.00 0.00 226 ASN A CA 12
ATOM 15823 C C . ASN A 1 5 ? 5.820 17.209 27.680 1.00 0.00 226 ASN A C 12
ATOM 15824 O O . ASN A 1 5 ? 6.224 18.153 27.014 1.00 0.00 226 ASN A O 12
ATOM 15835 N N . ARG A 1 6 ? 5.305 17.419 28.969 1.00 0.00 227 ARG A N 12
ATOM 15836 C CA . ARG A 1 6 ? 5.236 18.782 29.602 1.00 0.00 227 ARG A CA 12
ATOM 15837 C C . ARG A 1 6 ? 6.616 19.326 30.009 1.00 0.00 227 ARG A C 12
ATOM 15838 O O . ARG A 1 6 ? 7.540 18.600 30.382 1.00 0.00 227 ARG A O 12
ATOM 15859 N N . MET A 1 7 ? 6.664 20.645 29.913 1.00 0.00 228 MET A N 12
ATOM 15860 C CA . MET A 1 7 ? 7.803 21.516 30.208 1.00 0.00 228 MET A CA 12
ATOM 15861 C C . MET A 1 7 ? 7.400 22.574 31.216 1.00 0.00 228 MET A C 12
ATOM 15862 O O . MET A 1 7 ? 6.244 22.988 31.227 1.00 0.00 228 MET A O 12
ATOM 15876 N N . LYS A 1 8 ? 8.328 23.016 32.066 1.00 0.00 229 LYS A N 12
ATOM 15877 C CA . LYS A 1 8 ? 7.976 24.023 33.055 1.00 0.00 229 LYS A CA 12
ATOM 15878 C C . LYS A 1 8 ? 8.982 25.145 32.911 1.00 0.00 229 LYS A C 12
ATOM 15879 O O . LYS A 1 8 ? 10.167 24.949 32.636 1.00 0.00 229 LYS A O 12
ATOM 15898 N N . ARG A 1 9 ? 8.436 26.340 33.109 1.00 0.00 230 ARG A N 12
ATOM 15899 C CA . ARG A 1 9 ? 9.174 27.588 33.029 1.00 0.00 230 ARG A CA 12
ATOM 15900 C C . ARG A 1 9 ? 9.281 28.357 34.328 1.00 0.00 230 ARG A C 12
ATOM 15901 O O . ARG A 1 9 ? 8.347 28.467 35.123 1.00 0.00 230 ARG A O 12
ATOM 15922 N N . THR A 1 10 ? 10.479 28.882 34.487 1.00 0.00 231 THR A N 12
ATOM 15923 C CA . THR A 1 10 ? 10.885 29.674 35.622 1.00 0.00 231 THR A CA 12
ATOM 15924 C C . THR A 1 10 ? 11.600 30.921 35.134 1.00 0.00 231 THR A C 12
ATOM 15925 O O . THR A 1 10 ? 12.096 30.962 34.008 1.00 0.00 231 THR A O 12
ATOM 15936 N N . VAL A 1 11 ? 11.660 31.934 35.977 1.00 0.00 232 VAL A N 12
ATOM 15937 C CA . VAL A 1 11 ? 12.334 33.170 35.609 1.00 0.00 232 VAL A CA 12
ATOM 15938 C C . VAL A 1 11 ? 13.286 33.581 36.716 1.00 0.00 232 VAL A C 12
ATOM 15939 O O . VAL A 1 11 ? 13.097 33.220 37.877 1.00 0.00 232 VAL A O 12
ATOM 15952 N N . ARG A 1 12 ? 14.308 34.336 36.353 1.00 0.00 233 ARG A N 12
ATOM 15953 C CA . ARG A 1 12 ? 15.286 34.795 37.329 1.00 0.00 233 ARG A CA 12
ATOM 15954 C C . ARG A 1 12 ? 15.809 36.191 37.037 1.00 0.00 233 ARG A C 12
ATOM 15955 O O . ARG A 1 12 ? 16.173 36.519 35.908 1.00 0.00 233 ARG A O 12
ATOM 15976 N N . VAL A 1 13 ? 15.840 37.007 38.087 1.00 0.00 234 VAL A N 12
ATOM 15977 C CA . VAL A 1 13 ? 16.312 38.387 37.988 1.00 0.00 234 VAL A CA 12
ATOM 15978 C C . VAL A 1 13 ? 16.218 39.063 39.355 1.00 0.00 234 VAL A C 12
ATOM 15979 O O . VAL A 1 13 ? 15.266 39.798 39.619 1.00 0.00 234 VAL A O 12
ATOM 15992 N N . PRO A 1 14 ? 17.200 38.831 40.257 1.00 0.00 235 PRO A N 12
ATOM 15993 C CA . PRO A 1 14 ? 17.186 39.419 41.595 1.00 0.00 235 PRO A CA 12
ATOM 15994 C C . PRO A 1 14 ? 17.635 40.870 41.696 1.00 0.00 235 PRO A C 12
ATOM 15995 O O . PRO A 1 14 ? 18.582 41.345 41.065 1.00 0.00 235 PRO A O 12
ATOM 16006 N N . ALA A 1 15 ? 16.871 41.517 42.544 1.00 0.00 236 ALA A N 12
ATOM 16007 C CA . ALA A 1 15 ? 16.945 42.910 42.936 1.00 0.00 236 ALA A CA 12
ATOM 16008 C C . ALA A 1 15 ? 18.186 43.244 43.752 1.00 0.00 236 ALA A C 12
ATOM 16009 O O . ALA A 1 15 ? 18.610 44.396 43.759 1.00 0.00 236 ALA A O 12
ATOM 16016 N N . ILE A 1 16 ? 18.583 42.351 44.625 1.00 0.00 237 ILE A N 12
ATOM 16017 C CA . ILE A 1 16 ? 19.651 42.642 45.575 1.00 0.00 237 ILE A CA 12
ATOM 16018 C C . ILE A 1 16 ? 21.015 42.892 44.927 1.00 0.00 237 ILE A C 12
ATOM 16019 O O . ILE A 1 16 ? 21.733 43.818 45.301 1.00 0.00 237 ILE A O 12
ATOM 16035 N N . SER A 1 17 ? 21.361 42.042 43.937 1.00 0.00 238 SER A N 12
ATOM 16036 C CA . SER A 1 17 ? 22.636 42.168 43.234 1.00 0.00 238 SER A CA 12
ATOM 16037 C C . SER A 1 17 ? 22.546 43.012 41.939 1.00 0.00 238 SER A C 12
ATOM 16038 O O . SER A 1 17 ? 21.787 42.691 41.029 1.00 0.00 238 SER A O 12
ATOM 16046 N N . ALA A 1 18 ? 23.359 44.078 41.904 1.00 0.00 239 ALA A N 12
ATOM 16047 C CA . ALA A 1 18 ? 23.488 45.055 40.781 1.00 0.00 239 ALA A CA 12
ATOM 16048 C C . ALA A 1 18 ? 23.991 44.524 39.420 1.00 0.00 239 ALA A C 12
ATOM 16049 O O . ALA A 1 18 ? 23.524 44.927 38.365 1.00 0.00 239 ALA A O 12
ATOM 16056 N N . LYS A 1 19 ? 24.978 43.590 39.478 1.00 0.00 240 LYS A N 12
ATOM 16057 C CA . LYS A 1 19 ? 25.570 42.984 38.263 1.00 0.00 240 LYS A CA 12
ATOM 16058 C C . LYS A 1 19 ? 24.865 41.714 37.792 1.00 0.00 240 LYS A C 12
ATOM 16059 O O . LYS A 1 19 ? 24.336 40.961 38.610 1.00 0.00 240 LYS A O 12
ATOM 16078 N N . ILE A 1 20 ? 24.841 41.470 36.490 1.00 0.00 241 ILE A N 12
ATOM 16079 C CA . ILE A 1 20 ? 24.174 40.267 35.968 1.00 0.00 241 ILE A CA 12
ATOM 16080 C C . ILE A 1 20 ? 25.200 39.574 35.099 1.00 0.00 241 ILE A C 12
ATOM 16081 O O . ILE A 1 20 ? 26.237 40.104 34.703 1.00 0.00 241 ILE A O 12
ATOM 16097 N N . ALA A 1 21 ? 24.807 38.351 34.849 1.00 0.00 242 ALA A N 12
ATOM 16098 C CA . ALA A 1 21 ? 25.484 37.358 34.068 1.00 0.00 242 ALA A CA 12
ATOM 16099 C C . ALA A 1 21 ? 24.457 36.505 33.331 1.00 0.00 242 ALA A C 12
ATOM 16100 O O . ALA A 1 21 ? 23.378 36.295 33.872 1.00 0.00 242 ALA A O 12
ATOM 16107 N N . ASP A 1 22 ? 24.777 36.025 32.096 1.00 0.00 243 ASP A N 12
ATOM 16108 C CA . ASP A 1 22 ? 23.833 35.201 31.313 1.00 0.00 243 ASP A CA 12
ATOM 16109 C C . ASP A 1 22 ? 24.119 33.750 31.566 1.00 0.00 243 ASP A C 12
ATOM 16110 O O . ASP A 1 22 ? 23.472 32.850 31.039 1.00 0.00 243 ASP A O 12
ATOM 16119 N N . ILE A 1 23 ? 25.104 33.581 32.379 1.00 0.00 244 ILE A N 12
ATOM 16120 C CA . ILE A 1 23 ? 25.587 32.312 32.778 1.00 0.00 244 ILE A CA 12
ATOM 16121 C C . ILE A 1 23 ? 25.893 32.455 34.237 1.00 0.00 244 ILE A C 12
ATOM 16122 O O . ILE A 1 23 ? 27.047 32.553 34.651 1.00 0.00 244 ILE A O 12
ATOM 16138 N N . PRO A 1 24 ? 24.851 32.465 35.021 1.00 0.00 245 PRO A N 12
ATOM 16139 C CA . PRO A 1 24 ? 24.959 32.590 36.461 1.00 0.00 245 PRO A CA 12
ATOM 16140 C C . PRO A 1 24 ? 25.060 31.267 37.224 1.00 0.00 245 PRO A C 12
ATOM 16141 O O . PRO A 1 24 ? 24.676 30.215 36.723 1.00 0.00 245 PRO A O 12
ATOM 16152 N N . PRO A 1 25 ? 25.594 31.335 38.472 1.00 0.00 246 PRO A N 12
ATOM 16153 C CA . PRO A 1 25 ? 25.773 30.190 39.358 1.00 0.00 246 PRO A CA 12
ATOM 16154 C C . PRO A 1 25 ? 24.491 29.736 40.040 1.00 0.00 246 PRO A C 12
ATOM 16155 O O . PRO A 1 25 ? 23.614 30.553 40.325 1.00 0.00 246 PRO A O 12
ATOM 16166 N N . ASP A 1 26 ? 24.375 28.446 40.304 1.00 0.00 247 ASP A N 12
ATOM 16167 C CA . ASP A 1 26 ? 23.205 27.906 40.956 1.00 0.00 247 ASP A CA 12
ATOM 16168 C C . ASP A 1 26 ? 23.590 27.168 42.226 1.00 0.00 247 ASP A C 12
ATOM 16169 O O . ASP A 1 26 ? 24.743 26.782 42.413 1.00 0.00 247 ASP A O 12
ATOM 16178 N N . GLU A 1 27 ? 22.608 26.975 43.096 1.00 0.00 248 GLU A N 12
ATOM 16179 C CA . GLU A 1 27 ? 22.829 26.290 44.360 1.00 0.00 248 GLU A CA 12
ATOM 16180 C C . GLU A 1 27 ? 23.171 24.834 44.069 1.00 0.00 248 GLU A C 12
ATOM 16181 O O . GLU A 1 27 ? 23.789 24.139 44.874 1.00 0.00 248 GLU A O 12
ATOM 16193 N N . TYR A 1 28 ? 22.752 24.405 42.883 1.00 0.00 249 TYR A N 12
ATOM 16194 C CA . TYR A 1 28 ? 22.958 23.046 42.407 1.00 0.00 249 TYR A CA 12
ATOM 16195 C C . TYR A 1 28 ? 23.866 23.011 41.199 1.00 0.00 249 TYR A C 12
ATOM 16196 O O . TYR A 1 28 ? 23.858 23.931 40.376 1.00 0.00 249 TYR A O 12
ATOM 16214 N N . SER A 1 29 ? 24.650 21.946 41.087 1.00 0.00 250 SER A N 12
ATOM 16215 C CA . SER A 1 29 ? 25.558 21.821 39.973 1.00 0.00 250 SER A CA 12
ATOM 16216 C C . SER A 1 29 ? 24.796 21.618 38.663 1.00 0.00 250 SER A C 12
ATOM 16217 O O . SER A 1 29 ? 23.635 21.210 38.654 1.00 0.00 250 SER A O 12
ATOM 16225 N N . TRP A 1 30 ? 25.468 21.931 37.564 1.00 0.00 251 TRP A N 12
ATOM 16226 C CA . TRP A 1 30 ? 24.888 21.837 36.228 1.00 0.00 251 TRP A CA 12
ATOM 16227 C C . TRP A 1 30 ? 25.977 21.556 35.210 1.00 0.00 251 TRP A C 12
ATOM 16228 O O . TRP A 1 30 ? 27.156 21.781 35.489 1.00 0.00 251 TRP A O 12
ATOM 16249 N N . ARG A 1 31 ? 25.600 21.073 34.037 1.00 0.00 252 ARG A N 12
ATOM 16250 C CA . ARG A 1 31 ? 26.583 20.799 33.012 1.00 0.00 252 ARG A CA 12
ATOM 16251 C C . ARG A 1 31 ? 26.102 21.496 31.788 1.00 0.00 252 ARG A C 12
ATOM 16252 O O . ARG A 1 31 ? 24.925 21.510 31.514 1.00 0.00 252 ARG A O 12
ATOM 16273 N N . LYS A 1 32 ? 26.992 22.034 31.028 1.00 0.00 253 LYS A N 12
ATOM 16274 C CA . LYS A 1 32 ? 26.576 22.709 29.827 1.00 0.00 253 LYS A CA 12
ATOM 16275 C C . LYS A 1 32 ? 27.013 22.117 28.500 1.00 0.00 253 LYS A C 12
ATOM 16276 O O . LYS A 1 32 ? 28.143 21.663 28.311 1.00 0.00 253 LYS A O 12
ATOM 16295 N N . TYR A 1 33 ? 26.048 22.144 27.599 1.00 0.00 254 TYR A N 12
ATOM 16296 C CA . TYR A 1 33 ? 26.172 21.644 26.257 1.00 0.00 254 TYR A CA 12
ATOM 16297 C C . TYR A 1 33 ? 26.179 22.866 25.320 1.00 0.00 254 TYR A C 12
ATOM 16298 O O . TYR A 1 33 ? 26.154 24.013 25.764 1.00 0.00 254 TYR A O 12
ATOM 16316 N N . GLY A 1 34 ? 26.307 22.629 24.024 1.00 0.00 255 GLY A N 12
ATOM 16317 C CA . GLY A 1 34 ? 26.371 23.742 23.086 1.00 0.00 255 GLY A CA 12
ATOM 16318 C C . GLY A 1 34 ? 25.119 24.615 23.050 1.00 0.00 255 GLY A C 12
ATOM 16319 O O . GLY A 1 34 ? 24.120 24.294 23.690 1.00 0.00 255 GLY A O 12
ATOM 16323 N N . GLN A 1 35 ? 25.177 25.708 22.280 1.00 0.00 256 GLN A N 12
ATOM 16324 C CA . GLN A 1 35 ? 24.051 26.625 22.145 1.00 0.00 256 GLN A CA 12
ATOM 16325 C C . GLN A 1 35 ? 23.426 26.549 20.751 1.00 0.00 256 GLN A C 12
ATOM 16326 O O . GLN A 1 35 ? 24.130 26.371 19.756 1.00 0.00 256 GLN A O 12
ATOM 16340 N N . LYS A 1 36 ? 22.105 26.705 20.688 1.00 0.00 257 LYS A N 12
ATOM 16341 C CA . LYS A 1 36 ? 21.372 26.647 19.409 1.00 0.00 257 LYS A CA 12
ATOM 16342 C C . LYS A 1 36 ? 20.614 27.949 19.088 1.00 0.00 257 LYS A C 12
ATOM 16343 O O . LYS A 1 36 ? 19.615 28.276 19.726 1.00 0.00 257 LYS A O 12
ATOM 16362 N N . PRO A 1 37 ? 21.159 28.765 18.161 1.00 0.00 258 PRO A N 12
ATOM 16363 C CA . PRO A 1 37 ? 20.568 30.044 17.768 1.00 0.00 258 PRO A CA 12
ATOM 16364 C C . PRO A 1 37 ? 19.065 29.943 17.430 1.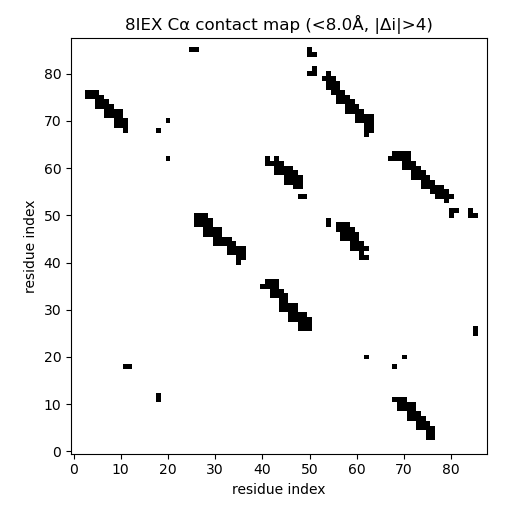00 0.00 258 PRO A C 12
ATOM 16365 O O . PRO A 1 37 ? 18.619 28.965 16.830 1.00 0.00 258 PRO A O 12
ATOM 16376 N N . ILE A 1 38 ? 18.301 30.966 17.824 1.00 0.00 259 ILE A N 12
ATOM 16377 C CA . ILE A 1 38 ? 16.848 31.025 17.588 1.00 0.00 259 ILE A CA 12
ATOM 16378 C C . ILE A 1 38 ? 16.620 31.988 16.435 1.00 0.00 259 ILE A C 12
ATOM 16379 O O . ILE A 1 38 ? 17.035 33.139 16.550 1.00 0.00 259 ILE A O 12
ATOM 16395 N N . LYS A 1 39 ? 15.997 31.586 15.312 1.00 0.00 260 LYS A N 12
ATOM 16396 C CA . LYS A 1 39 ? 15.866 32.594 14.267 1.00 0.00 260 LYS A CA 12
ATOM 16397 C C . LYS A 1 39 ? 14.772 33.604 14.593 1.00 0.00 260 LYS A C 12
ATOM 16398 O O . LYS A 1 39 ? 13.686 33.291 15.081 1.00 0.00 260 LYS A O 12
ATOM 16417 N N . GLY A 1 40 ? 15.152 34.822 14.295 1.00 0.00 261 GLY A N 12
ATOM 16418 C CA . GLY A 1 40 ? 14.385 36.031 14.449 1.00 0.00 261 GLY A CA 12
ATOM 16419 C C . GLY A 1 40 ? 14.472 36.504 15.882 1.00 0.00 261 GLY A C 12
ATOM 16420 O O . GLY A 1 40 ? 13.901 37.535 16.216 1.00 0.00 261 GLY A O 12
ATOM 16424 N N . SER A 1 41 ? 15.177 35.787 16.727 1.00 0.00 262 SER A N 12
ATOM 16425 C CA . SER A 1 41 ? 15.316 36.176 18.112 1.00 0.00 262 SER A CA 12
ATOM 16426 C C . SER A 1 41 ? 16.776 36.234 18.482 1.00 0.00 262 SER A C 12
ATOM 16427 O O . SER A 1 41 ? 17.361 35.156 18.602 1.00 0.00 262 SER A O 12
ATOM 16435 N N . PRO A 1 42 ? 17.468 37.360 18.672 1.00 0.00 263 PRO A N 12
ATOM 16436 C CA . PRO A 1 42 ? 18.847 37.191 18.999 1.00 0.00 263 PRO A CA 12
ATOM 16437 C C . PRO A 1 42 ? 18.932 36.920 20.480 1.00 0.00 263 PRO A C 12
ATOM 16438 O O . PRO A 1 42 ? 18.703 37.782 21.330 1.00 0.00 263 PRO A O 12
ATOM 16449 N N . HIS A 1 43 ? 19.273 35.682 20.732 1.00 0.00 264 HIS A N 12
ATOM 16450 C CA . HIS A 1 43 ? 19.444 35.122 22.064 1.00 0.00 264 HIS A CA 12
ATOM 16451 C C . HIS A 1 43 ? 19.612 33.606 21.963 1.00 0.00 264 HIS A C 12
ATOM 16452 O O . HIS A 1 43 ? 18.620 32.878 21.929 1.00 0.00 264 HIS A O 12
ATOM 16467 N N . PRO A 1 44 ? 20.851 33.096 21.885 1.00 0.00 265 PRO A N 12
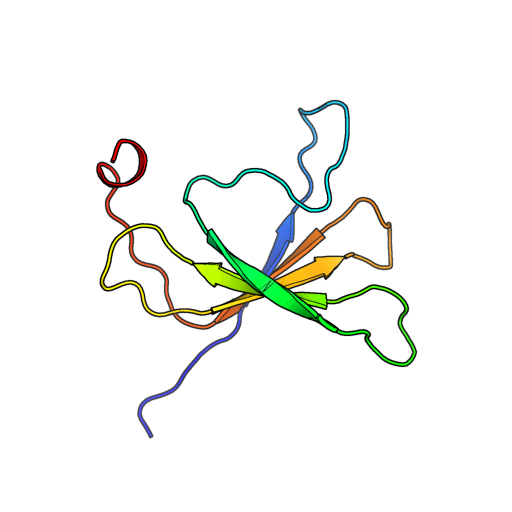ATOM 16468 C CA . PRO A 1 44 ? 21.095 31.664 21.761 1.00 0.00 265 PRO A CA 12
ATOM 16469 C C . PRO A 1 44 ? 20.497 30.827 22.890 1.00 0.00 265 PRO A C 12
ATOM 16470 O O . PRO A 1 44 ? 20.486 31.267 24.040 1.00 0.00 265 PRO A O 12
ATOM 16481 N N . ARG A 1 45 ? 19.998 29.623 22.587 1.00 0.00 266 ARG A N 12
ATOM 16482 C CA . ARG A 1 45 ? 19.416 28.803 23.643 1.00 0.00 266 ARG A CA 12
ATOM 16483 C C . ARG A 1 45 ? 20.474 27.806 24.024 1.00 0.00 266 ARG A C 12
ATOM 16484 O O . ARG A 1 45 ? 20.987 27.078 23.171 1.00 0.00 266 ARG A O 12
ATOM 16505 N N . GLY A 1 46 ? 20.791 27.768 25.293 1.00 0.00 267 GLY A N 12
ATOM 16506 C CA . GLY A 1 46 ? 21.805 26.818 25.750 1.00 0.00 267 GLY A CA 12
ATOM 16507 C C . GLY A 1 46 ? 21.234 25.540 26.311 1.00 0.00 267 GLY A C 12
ATOM 16508 O O . GLY A 1 46 ? 20.306 25.585 27.091 1.00 0.00 267 GLY A O 12
ATOM 16512 N N . TYR A 1 47 ? 21.851 24.398 26.015 1.00 0.00 268 TYR A N 12
ATOM 16513 C CA . TYR A 1 47 ? 21.383 23.154 26.583 1.00 0.00 268 TYR A CA 12
ATOM 16514 C C . TYR A 1 47 ? 22.215 22.804 27.783 1.00 0.00 268 TYR A C 12
ATOM 16515 O O . TYR A 1 47 ? 23.435 22.893 27.720 1.00 0.00 268 TYR A O 12
ATOM 16533 N N . TYR A 1 48 ? 21.539 22.424 28.870 1.00 0.00 269 TYR A N 12
ATOM 16534 C CA . TYR A 1 48 ? 22.209 22.075 30.120 1.00 0.00 269 TYR A CA 12
ATOM 16535 C C . TYR A 1 48 ? 21.534 20.868 30.728 1.00 0.00 269 TYR A C 12
ATOM 16536 O O . TYR A 1 48 ? 20.328 20.655 30.605 1.00 0.00 269 TYR A O 12
ATOM 16554 N N . LYS A 1 49 ? 22.354 20.089 31.370 1.00 0.00 270 LYS A N 12
ATOM 16555 C CA . LYS A 1 49 ? 21.948 18.870 32.020 1.00 0.00 270 LYS A CA 12
ATOM 16556 C C . LYS A 1 49 ? 22.037 19.153 33.516 1.00 0.00 270 LYS A C 12
ATOM 16557 O O . LYS A 1 49 ? 22.917 19.927 33.940 1.00 0.00 270 LYS A O 12
ATOM 16576 N N . CYS A 1 50 ? 21.166 18.524 34.314 1.00 0.00 271 CYS A N 12
ATOM 16577 C CA . CYS A 1 50 ? 21.182 18.718 35.769 1.00 0.00 271 CYS A CA 12
ATOM 16578 C C . CYS A 1 50 ? 22.129 17.820 36.535 1.00 0.00 271 CYS A C 12
ATOM 16579 O O . CYS A 1 50 ? 22.064 16.597 36.424 1.00 0.00 271 CYS A O 12
ATOM 16586 N N . SER A 1 51 ? 23.019 18.426 37.315 1.00 0.00 272 SER A N 12
ATOM 16587 C CA . SER A 1 51 ? 23.954 17.627 38.072 1.00 0.00 272 SER A CA 12
ATOM 16588 C C . SER A 1 51 ? 23.753 18.022 39.529 1.00 0.00 272 SER A C 12
ATOM 16589 O O . SER A 1 51 ? 23.431 19.166 39.855 1.00 0.00 272 SER A O 12
ATOM 16597 N N . THR A 1 52 ? 23.913 17.033 40.392 1.00 0.00 273 THR A N 12
ATOM 16598 C CA . THR A 1 52 ? 23.754 17.193 41.815 1.00 0.00 273 THR A CA 12
ATOM 16599 C C . THR A 1 52 ? 23.963 15.870 42.509 1.00 0.00 273 THR A C 12
ATOM 16600 O O . THR A 1 52 ? 24.912 15.663 43.267 1.00 0.00 273 THR A O 12
ATOM 16611 N N . PHE A 1 53 ? 23.027 14.984 42.212 1.00 0.00 274 PHE A N 12
ATOM 16612 C CA . PHE A 1 53 ? 23.010 13.625 42.756 1.00 0.00 274 PHE A CA 12
ATOM 16613 C C . PHE A 1 53 ? 22.476 12.698 41.674 1.00 0.00 274 PHE A C 12
ATOM 16614 O O . PHE A 1 53 ? 21.416 12.975 41.114 1.00 0.00 274 PHE A O 12
ATOM 16631 N N . ARG A 1 54 ? 23.176 11.607 41.330 1.00 0.00 275 ARG A N 12
ATOM 16632 C CA . ARG A 1 54 ? 22.618 10.778 40.284 1.00 0.00 275 ARG A CA 12
ATOM 16633 C C . ARG A 1 54 ? 21.351 10.030 40.676 1.00 0.00 275 ARG A C 12
ATOM 16634 O O . ARG A 1 54 ? 21.206 9.487 41.771 1.00 0.00 275 ARG A O 12
ATOM 16655 N N . GLY A 1 55 ? 20.451 10.045 39.720 1.00 0.00 276 GLY A N 12
ATOM 16656 C CA . GLY A 1 55 ? 19.152 9.419 39.779 1.00 0.00 276 GLY A CA 12
ATOM 16657 C C . GLY A 1 55 ? 18.183 10.428 39.240 1.00 0.00 276 GLY A C 12
ATOM 16658 O O . GLY A 1 55 ? 17.025 10.093 38.982 1.00 0.00 276 GLY A O 12
ATOM 16662 N N . CYS A 1 56 ? 18.613 11.661 39.060 1.00 0.00 277 CYS A N 12
ATOM 16663 C CA . CYS A 1 56 ? 17.699 12.658 38.548 1.00 0.00 277 CYS A CA 12
ATOM 16664 C C . CYS A 1 56 ? 17.487 12.614 37.047 1.00 0.00 277 CYS A C 12
ATOM 16665 O O . CYS A 1 56 ? 18.434 12.808 36.284 1.00 0.00 277 CYS A O 12
ATOM 16672 N N . PRO A 1 57 ? 16.259 12.362 36.584 1.00 0.00 278 PRO A N 12
ATOM 16673 C CA . PRO A 1 57 ? 15.983 12.326 35.166 1.00 0.00 278 PRO A CA 12
ATOM 16674 C C . PRO A 1 57 ? 15.582 13.759 34.825 1.00 0.00 278 PRO A C 12
ATOM 16675 O O . PRO A 1 57 ? 14.524 14.173 35.278 1.00 0.00 278 PRO A O 12
ATOM 16686 N N . ALA A 1 58 ? 16.377 14.500 34.068 1.00 0.00 279 ALA A N 12
ATOM 16687 C CA . ALA A 1 58 ? 16.044 15.908 33.708 1.00 0.00 279 ALA A CA 12
ATOM 16688 C C . ALA A 1 58 ? 17.124 16.578 32.877 1.00 0.00 279 ALA A C 12
ATOM 16689 O O . ALA A 1 58 ? 18.310 16.247 32.939 1.00 0.00 279 ALA A O 12
ATOM 16696 N N . ARG A 1 59 ? 16.648 17.534 32.104 1.00 0.00 280 ARG A N 12
ATOM 16697 C CA . ARG A 1 59 ? 17.443 18.331 31.190 1.00 0.00 280 ARG A CA 12
ATOM 16698 C C . ARG A 1 59 ? 16.872 19.738 31.242 1.00 0.00 280 ARG A C 12
ATOM 16699 O O . ARG A 1 59 ? 15.689 19.900 31.548 1.00 0.00 280 ARG A O 12
ATOM 16720 N N . LYS A 1 60 ? 17.661 20.753 30.957 1.00 0.00 281 LYS A N 12
ATOM 16721 C CA . LYS A 1 60 ? 17.112 22.103 30.970 1.00 0.00 281 LYS A CA 12
ATOM 16722 C C . LYS A 1 60 ? 17.753 23.008 29.937 1.00 0.00 281 LYS A C 12
ATOM 16723 O O . LYS A 1 60 ? 18.866 22.777 29.471 1.00 0.00 281 LYS A O 12
ATOM 16742 N N . HIS A 1 61 ? 17.013 24.053 29.596 1.00 0.00 282 HIS A N 12
ATOM 16743 C CA . HIS A 1 61 ? 17.473 25.039 28.640 1.00 0.00 282 HIS A CA 12
ATOM 16744 C C . HIS A 1 61 ? 17.437 26.422 29.258 1.00 0.00 282 HIS A C 12
ATOM 16745 O O . HIS A 1 61 ? 16.507 26.760 29.981 1.00 0.00 282 HIS A O 12
ATOM 16760 N N . VAL A 1 62 ? 18.457 27.208 28.964 1.00 0.00 283 VAL A N 12
ATOM 16761 C CA . VAL A 1 62 ? 18.598 28.547 29.501 1.00 0.00 283 VAL A CA 12
ATOM 16762 C C . VAL A 1 62 ? 18.723 29.538 28.368 1.00 0.00 283 VAL A C 12
ATOM 16763 O O . VAL A 1 62 ? 19.533 29.372 27.457 1.00 0.00 283 VAL A O 12
ATOM 16776 N N . GLU A 1 63 ? 17.902 30.561 28.433 1.00 0.00 284 GLU A N 12
ATOM 16777 C CA . GLU A 1 63 ? 17.890 31.583 27.435 1.00 0.00 284 GLU A CA 12
ATOM 16778 C C . GLU A 1 63 ? 17.504 32.901 28.065 1.00 0.00 284 GLU A C 12
ATOM 16779 O O . GLU A 1 63 ? 17.108 32.951 29.215 1.00 0.00 284 GLU A O 12
ATOM 16791 N N . ARG A 1 64 ? 17.679 33.965 27.327 1.00 0.00 285 ARG A N 12
ATOM 16792 C CA . ARG A 1 64 ? 17.416 35.273 27.797 1.00 0.00 285 ARG A CA 12
ATOM 16793 C C . ARG A 1 64 ? 16.065 35.785 27.318 1.00 0.00 285 ARG A C 12
ATOM 16794 O O . ARG A 1 64 ? 15.673 35.552 26.174 1.00 0.00 285 ARG A O 12
ATOM 16815 N N . ALA A 1 65 ? 15.353 36.478 28.199 1.00 0.00 286 ALA A N 12
ATOM 16816 C CA . ALA A 1 65 ? 14.056 37.013 27.855 1.00 0.00 286 ALA A CA 12
ATOM 16817 C C . ALA A 1 65 ? 14.212 38.200 26.936 1.00 0.00 286 ALA A C 12
ATOM 16818 O O . ALA A 1 65 ? 15.109 39.046 27.129 1.00 0.00 286 ALA A O 12
ATOM 16825 N N . LEU A 1 66 ? 13.320 38.213 25.949 1.00 0.00 287 LEU A N 12
ATOM 16826 C CA . LEU A 1 66 ? 13.232 39.228 24.932 1.00 0.00 287 LEU A CA 12
ATOM 16827 C C . LEU A 1 66 ? 12.590 40.485 25.482 1.00 0.00 287 LEU A C 12
ATOM 16828 O O . LEU A 1 66 ? 12.805 41.588 24.974 1.00 0.00 287 LEU A O 12
ATOM 16844 N N . ASP A 1 67 ? 11.795 40.301 26.529 1.00 0.00 288 ASP A N 12
ATOM 16845 C CA . ASP A 1 67 ? 11.090 41.412 27.155 1.00 0.00 288 ASP A CA 12
ATOM 16846 C C . ASP A 1 67 ? 12.140 42.408 27.574 1.00 0.00 288 ASP A C 12
ATOM 16847 O O . ASP A 1 67 ? 12.061 43.610 27.320 1.00 0.00 288 ASP A O 12
ATOM 16856 N N . ASP A 1 68 ? 13.131 41.840 28.230 1.00 0.00 289 ASP A N 12
ATOM 16857 C CA . ASP A 1 68 ? 14.272 42.557 28.740 1.00 0.00 289 ASP A CA 12
ATOM 16858 C C . ASP A 1 68 ? 15.450 41.607 28.591 1.00 0.00 289 ASP A C 12
ATOM 16859 O O . ASP A 1 68 ? 15.356 40.461 28.991 1.00 0.00 289 ASP A O 12
ATOM 16868 N N . PRO A 1 69 ? 16.585 42.071 28.044 1.00 0.00 290 PRO A N 12
ATOM 16869 C CA . PRO A 1 69 ? 17.771 41.220 27.855 1.00 0.00 290 PRO A CA 12
ATOM 16870 C C . PRO A 1 69 ? 18.331 40.779 29.184 1.00 0.00 290 PRO A C 12
ATOM 16871 O O . PRO A 1 69 ? 18.930 39.712 29.318 1.00 0.00 290 PRO A O 12
ATOM 16882 N N . ALA A 1 70 ? 18.116 41.629 30.162 1.00 0.00 291 ALA A N 12
ATOM 16883 C CA . ALA A 1 70 ? 18.547 41.388 31.512 1.00 0.00 291 ALA A CA 12
ATOM 16884 C C . ALA A 1 70 ? 17.853 40.194 32.165 1.00 0.00 291 ALA A C 12
ATOM 16885 O O . ALA A 1 70 ? 18.479 39.528 32.990 1.00 0.00 291 ALA A O 12
ATOM 16892 N N . MET A 1 71 ? 16.586 39.887 31.841 1.00 0.00 292 MET A N 12
ATOM 16893 C CA . MET A 1 71 ? 15.971 38.760 32.504 1.00 0.00 292 MET A CA 12
ATOM 16894 C C . MET A 1 71 ? 16.257 37.408 31.875 1.00 0.00 292 MET A C 12
ATOM 16895 O O . MET A 1 71 ? 16.486 37.321 30.679 1.00 0.00 292 MET A O 12
ATOM 16909 N N . LEU A 1 72 ? 16.374 36.380 32.748 1.00 0.00 293 LEU A N 12
ATOM 16910 C CA . LEU A 1 72 ? 16.705 35.025 32.359 1.00 0.00 293 LEU A CA 12
ATOM 16911 C C . LEU A 1 72 ? 15.515 34.096 32.449 1.00 0.00 293 LEU A C 12
ATOM 16912 O O . LEU A 1 72 ? 14.677 34.261 33.294 1.00 0.00 293 LEU A O 12
ATOM 16928 N N . ILE A 1 73 ? 15.447 33.157 31.513 1.00 0.00 294 ILE A N 12
ATOM 16929 C CA . ILE A 1 73 ? 14.351 32.199 31.418 1.00 0.00 294 ILE A CA 12
ATOM 16930 C C . ILE A 1 73 ? 14.862 30.774 31.565 1.00 0.00 294 ILE A C 12
ATOM 16931 O O . ILE A 1 73 ? 15.866 30.425 30.940 1.00 0.00 294 ILE A O 12
ATOM 16947 N N . VAL A 1 74 ? 14.264 29.952 32.411 1.00 0.00 295 VAL A N 12
ATOM 16948 C CA . VAL A 1 74 ? 14.822 28.624 32.526 1.00 0.00 295 VAL A CA 12
ATOM 16949 C C . VAL A 1 74 ? 13.698 27.633 32.349 1.00 0.00 295 VAL A C 12
ATOM 16950 O O . VAL A 1 74 ? 12.621 27.754 32.930 1.00 0.00 295 VAL A O 12
ATOM 16963 N N . THR A 1 75 ? 13.947 26.676 31.480 1.00 0.00 296 THR A N 12
ATOM 16964 C CA . THR A 1 75 ? 12.966 25.664 31.189 1.00 0.00 296 THR A CA 12
ATOM 16965 C C . THR A 1 75 ? 13.488 24.339 31.708 1.00 0.00 296 THR A C 12
ATOM 16966 O O . THR A 1 75 ? 14.611 23.937 31.399 1.00 0.00 296 THR A O 12
ATOM 16977 N N . TYR A 1 76 ? 12.685 23.681 32.521 1.00 0.00 297 TYR A N 12
ATOM 16978 C CA . TYR A 1 76 ? 13.084 22.417 33.106 1.00 0.00 297 TYR A CA 12
ATOM 16979 C C . TYR A 1 76 ? 12.231 21.282 32.565 1.00 0.00 297 TYR A C 12
ATOM 16980 O O . TYR A 1 76 ? 11.018 21.435 32.399 1.00 0.00 297 TYR A O 12
ATOM 16998 N N . GLU A 1 77 ? 12.890 20.157 32.293 1.00 0.00 298 GLU A N 12
ATOM 16999 C CA . GLU A 1 77 ? 12.231 18.967 31.777 1.00 0.00 298 GLU A CA 12
ATOM 17000 C C . GLU A 1 77 ? 12.547 17.825 32.724 1.00 0.00 298 GLU A C 12
ATOM 17001 O O . GLU A 1 77 ? 13.688 17.714 33.178 1.00 0.00 298 GLU A O 12
ATOM 17013 N N . GLY A 1 78 ? 11.584 16.968 33.038 1.00 0.00 299 GLY A N 12
ATOM 17014 C CA . GLY A 1 78 ? 11.909 15.898 33.947 1.00 0.00 299 GLY A CA 12
ATOM 17015 C C . GLY A 1 78 ? 11.533 16.335 35.318 1.00 0.00 299 GLY A C 12
ATOM 17016 O O . GLY A 1 78 ? 10.732 17.261 35.470 1.00 0.00 299 GLY A O 12
ATOM 17020 N N . GLU A 1 79 ? 12.073 15.709 36.321 1.00 0.00 300 GLU A N 12
ATOM 17021 C CA . GLU A 1 79 ? 11.724 16.098 37.651 1.00 0.00 300 GLU A CA 12
ATOM 17022 C C . GLU A 1 79 ? 12.926 15.965 38.556 1.00 0.00 300 GLU A C 12
ATOM 17023 O O . GLU A 1 79 ? 13.773 15.099 38.382 1.00 0.00 300 GLU A O 12
ATOM 17035 N N . HIS A 1 80 ? 12.955 16.837 39.541 1.00 0.00 301 HIS A N 12
ATOM 17036 C CA . HIS A 1 80 ? 14.011 16.871 40.521 1.00 0.00 301 HIS A CA 12
ATOM 17037 C C . HIS A 1 80 ? 13.588 16.232 41.828 1.00 0.00 301 HIS A C 12
ATOM 17038 O O . HIS A 1 80 ? 12.517 16.533 42.359 1.00 0.00 301 HIS A O 12
ATOM 17052 N N . ARG A 1 81 ? 14.430 15.351 42.347 1.00 0.00 302 ARG A N 12
ATOM 17053 C CA . ARG A 1 81 ? 14.134 14.692 43.607 1.00 0.00 302 ARG A CA 12
ATOM 17054 C C . ARG A 1 81 ? 15.192 15.131 44.599 1.00 0.00 302 ARG A C 12
ATOM 17055 O O . ARG A 1 81 ? 15.337 14.537 45.665 1.00 0.00 302 ARG A O 12
ATOM 17076 N N . HIS A 1 82 ? 15.911 16.189 44.248 1.00 0.00 303 HIS A N 12
ATOM 17077 C CA . HIS A 1 82 ? 16.952 16.703 45.118 1.00 0.00 303 HIS A CA 12
ATOM 17078 C C . HIS A 1 82 ? 16.420 17.444 46.333 1.00 0.00 303 HIS A C 12
ATOM 17079 O O . HIS A 1 82 ? 15.564 18.324 46.252 1.00 0.00 303 HIS A O 12
ATOM 17093 N N . ASN A 1 83 ? 16.978 17.044 47.456 1.00 0.00 304 ASN A N 12
ATOM 17094 C CA . ASN A 1 83 ? 16.661 17.576 48.768 1.00 0.00 304 ASN A CA 12
ATOM 17095 C C . ASN A 1 83 ? 17.902 18.296 49.250 1.00 0.00 304 ASN A C 12
ATOM 17096 O O . ASN A 1 83 ? 18.987 17.717 49.197 1.00 0.00 304 ASN A O 12
ATOM 17107 N N . GLN A 1 84 ? 17.788 19.556 49.658 1.00 0.00 305 GLN A N 12
ATOM 17108 C CA . GLN A 1 84 ? 18.972 20.298 50.088 1.00 0.00 305 GLN A CA 12
ATOM 17109 C C . GLN A 1 84 ? 19.601 19.574 51.302 1.00 0.00 305 GLN A C 12
ATOM 17110 O O . GLN A 1 84 ? 20.821 19.476 51.399 1.00 0.00 305 GLN A O 12
ATOM 17124 N N . SER A 1 85 ? 18.793 19.035 52.200 1.00 0.00 306 SER A N 12
ATOM 17125 C CA . SER A 1 85 ? 19.329 18.318 53.381 1.00 0.00 306 SER A CA 12
ATOM 17126 C C . SER A 1 85 ? 20.192 17.095 52.973 1.00 0.00 306 SER A C 12
ATOM 17127 O O . SER A 1 85 ? 21.162 16.810 53.665 1.00 0.00 306 SER A O 12
ATOM 17135 N N . ALA A 1 86 ? 19.866 16.389 51.844 1.00 0.00 307 ALA A N 12
ATOM 17136 C CA . ALA A 1 86 ? 20.677 15.219 51.386 1.00 0.00 307 ALA A CA 12
ATOM 17137 C C . ALA A 1 86 ? 22.127 15.623 50.997 1.00 0.00 307 ALA A C 12
ATOM 17138 O O . ALA A 1 86 ? 23.069 14.893 51.292 1.00 0.00 307 ALA A O 12
ATOM 17145 N N . MET A 1 87 ? 22.305 16.802 50.348 1.00 0.00 308 MET A N 12
ATOM 17146 C CA . MET A 1 87 ? 23.637 17.294 49.935 1.00 0.00 308 MET A CA 12
ATOM 17147 C C . MET A 1 87 ? 24.427 17.616 51.138 1.00 0.00 308 MET A C 12
ATOM 17148 O O . MET A 1 87 ? 25.605 17.295 51.229 1.00 0.00 308 MET A O 12
ATOM 17162 N N . LEU A 1 88 ? 23.756 18.139 52.094 1.00 0.00 309 LEU A N 12
ATOM 17163 C CA . LEU A 1 88 ? 24.413 18.438 53.283 1.00 0.00 309 LEU A CA 12
ATOM 17164 C C . LEU A 1 88 ? 25.081 17.312 53.987 1.00 0.00 309 LEU A C 12
ATOM 17165 O O . LEU A 1 88 ? 26.229 17.350 54.441 1.00 0.00 309 LEU A O 12
ATOM 17181 N N . GLU A 1 89 ? 24.161 16.396 53.886 1.00 0.00 310 GLU A N 12
ATOM 17182 C CA . GLU A 1 89 ? 23.969 15.011 54.241 1.00 0.00 310 GLU A CA 12
ATOM 17183 C C . GLU A 1 89 ? 25.306 14.254 52.666 1.00 0.00 310 GLU A C 12
ATOM 17184 O O . GLU A 1 89 ? 25.476 13.047 52.520 1.00 0.00 310 GLU A O 12
ATOM 17197 N N . SER A 1 2 ? 3.563 4.959 28.212 1.00 0.00 223 SER A N 13
ATOM 17198 C CA . SER A 1 2 ? 2.959 6.036 29.053 1.00 0.00 223 SER A CA 13
ATOM 17199 C C . SER A 1 2 ? 2.568 5.378 30.574 1.00 0.00 223 SER A C 13
ATOM 17200 O O . SER A 1 2 ? 1.489 4.795 30.707 1.00 0.00 223 SER A O 13
ATOM 17208 N N . ARG A 1 3 ? 2.926 6.613 31.382 1.00 0.00 224 ARG A N 13
ATOM 17209 C CA . ARG A 1 3 ? 2.680 7.436 32.767 1.00 0.00 224 ARG A CA 13
ATOM 17210 C C . ARG A 1 3 ? 2.945 8.967 32.125 1.00 0.00 224 ARG A C 13
ATOM 17211 O O . ARG A 1 3 ? 3.611 8.985 31.121 1.00 0.00 224 ARG A O 13
ATOM 17232 N N . LYS A 1 4 ? 2.543 10.245 32.623 1.00 0.00 225 LYS A N 13
ATOM 17233 C CA . LYS A 1 4 ? 2.970 11.573 31.794 1.00 0.00 225 LYS A CA 13
ATOM 17234 C C . LYS A 1 4 ? 4.122 12.497 32.323 1.00 0.00 225 LYS A C 13
ATOM 17235 O O . LYS A 1 4 ? 4.174 12.820 33.495 1.00 0.00 225 LYS A O 13
ATOM 17254 N N . ASN A 1 5 ? 4.908 13.077 31.280 1.00 0.00 226 ASN A N 13
ATOM 17255 C CA . ASN A 1 5 ? 6.062 14.142 31.375 1.00 0.00 226 ASN A CA 13
ATOM 17256 C C . ASN A 1 5 ? 5.669 15.668 31.068 1.00 0.00 226 ASN A C 13
ATOM 17257 O O . ASN A 1 5 ? 4.912 15.948 30.147 1.00 0.00 226 ASN A O 13
ATOM 17268 N N . ARG A 1 6 ? 6.186 16.679 31.895 1.00 0.00 227 ARG A N 13
ATOM 17269 C CA . ARG A 1 6 ? 5.846 18.133 31.705 1.00 0.00 227 ARG A CA 13
ATOM 17270 C C . ARG A 1 6 ? 7.071 19.055 31.820 1.00 0.00 227 ARG A C 13
ATOM 17271 O O . ARG A 1 6 ? 8.062 18.776 32.499 1.00 0.00 227 ARG A O 13
ATOM 17292 N N . MET A 1 7 ? 6.910 20.163 31.114 1.00 0.00 228 MET A N 13
ATOM 17293 C CA . MET A 1 7 ? 7.847 21.281 30.989 1.00 0.00 228 MET A CA 13
ATOM 17294 C C . MET A 1 7 ? 7.329 22.480 31.761 1.00 0.00 228 MET A C 13
ATOM 17295 O O . MET A 1 7 ? 6.166 22.841 31.606 1.00 0.00 228 MET A O 13
ATOM 17309 N N . LYS A 1 8 ? 8.167 23.100 32.592 1.00 0.00 229 LYS A N 13
ATOM 17310 C CA . LYS A 1 8 ? 7.702 24.248 33.358 1.00 0.00 229 LYS A CA 13
ATOM 17311 C C . LYS A 1 8 ? 8.754 25.327 33.205 1.00 0.00 229 LYS A C 13
ATOM 17312 O O . LYS A 1 8 ? 9.953 25.078 33.073 1.00 0.00 229 LYS A O 13
ATOM 17331 N N . ARG A 1 9 ? 8.229 26.548 33.227 1.00 0.00 230 ARG A N 13
ATOM 17332 C CA . ARG A 1 9 ? 9.011 27.764 33.100 1.00 0.00 230 ARG A CA 13
ATOM 17333 C C . ARG A 1 9 ? 9.138 28.584 34.366 1.00 0.00 230 ARG A C 13
ATOM 17334 O O . ARG A 1 9 ? 8.187 28.826 35.110 1.00 0.00 230 ARG A O 13
ATOM 17355 N N . THR A 1 10 ? 10.376 28.993 34.559 1.00 0.00 231 THR A N 13
ATOM 17356 C CA . THR A 1 10 ? 10.812 29.792 35.676 1.00 0.00 231 THR A CA 13
ATOM 17357 C C . THR A 1 10 ? 11.527 31.030 35.163 1.00 0.00 231 THR A C 13
ATOM 17358 O O . THR A 1 10 ? 12.399 30.937 34.300 1.00 0.00 231 THR A O 13
ATOM 17369 N N . VAL A 1 11 ? 11.166 32.183 35.692 1.00 0.00 232 VAL A N 13
ATOM 17370 C CA . VAL A 1 11 ? 11.791 33.424 35.267 1.00 0.00 232 VAL A CA 13
ATOM 17371 C C . VAL A 1 11 ? 12.425 34.111 36.463 1.00 0.00 232 VAL A C 13
ATOM 17372 O O . VAL A 1 11 ? 11.785 34.292 37.499 1.00 0.00 232 VAL A O 13
ATOM 17385 N N . ARG A 1 12 ? 13.683 34.489 36.317 1.00 0.00 233 ARG A N 13
ATOM 17386 C CA . ARG A 1 12 ? 14.398 35.148 37.399 1.00 0.00 233 ARG A CA 13
ATOM 17387 C C . ARG A 1 12 ? 15.177 36.369 36.941 1.00 0.00 233 ARG A C 13
ATOM 17388 O O . ARG A 1 12 ? 15.664 36.435 35.812 1.00 0.00 233 ARG A O 13
ATOM 17409 N N . VAL A 1 13 ? 15.286 37.337 37.847 1.00 0.00 234 VAL A N 13
ATOM 17410 C CA . VAL A 1 13 ? 16.004 38.580 37.578 1.00 0.00 234 VAL A CA 13
ATOM 17411 C C . VAL A 1 13 ? 16.243 39.332 38.888 1.00 0.00 234 VAL A C 13
ATOM 17412 O O . VAL A 1 13 ? 15.644 40.382 39.118 1.00 0.00 234 VAL A O 13
ATOM 17425 N N . PRO A 1 14 ? 17.121 38.811 39.778 1.00 0.00 235 PRO A N 13
ATOM 17426 C CA . PRO A 1 14 ? 17.403 39.451 41.061 1.00 0.00 235 PRO A CA 13
ATOM 17427 C C . PRO A 1 14 ? 18.336 40.652 41.022 1.00 0.00 235 PRO A C 13
ATOM 17428 O O . PRO A 1 14 ? 19.213 40.817 40.173 1.00 0.00 235 PRO A O 13
ATOM 17439 N N . ALA A 1 15 ? 18.064 41.463 42.019 1.00 0.00 236 ALA A N 13
ATOM 17440 C CA . ALA A 1 15 ? 18.704 42.719 42.350 1.00 0.00 236 ALA A CA 13
ATOM 17441 C C . ALA A 1 15 ? 19.742 42.595 43.455 1.00 0.00 236 ALA A C 13
ATOM 17442 O O . ALA A 1 15 ? 20.364 43.595 43.813 1.00 0.00 236 ALA A O 13
ATOM 17449 N N . ILE A 1 16 ? 19.732 41.492 44.162 1.00 0.00 237 ILE A N 13
ATOM 17450 C CA . ILE A 1 16 ? 20.576 41.342 45.344 1.00 0.00 237 ILE A CA 13
ATOM 17451 C C . ILE A 1 16 ? 22.078 41.355 45.045 1.00 0.00 237 ILE A C 13
ATOM 17452 O O . ILE A 1 16 ? 22.855 41.997 45.750 1.00 0.00 237 ILE A O 13
ATOM 17468 N N . SER A 1 17 ? 22.472 40.631 43.979 1.00 0.00 238 SER A N 13
ATOM 17469 C CA . SER A 1 17 ? 23.876 40.562 43.581 1.00 0.00 238 SER A CA 13
ATOM 17470 C C . SER A 1 17 ? 24.406 41.873 42.948 1.00 0.00 238 SER A C 13
ATOM 17471 O O . SER A 1 17 ? 23.705 42.532 42.186 1.00 0.00 238 SER A O 13
ATOM 17479 N N . ALA A 1 18 ? 25.663 42.194 43.289 1.00 0.00 239 ALA A N 13
ATOM 17480 C CA . ALA A 1 18 ? 26.423 43.394 42.829 1.00 0.00 239 ALA A CA 13
ATOM 17481 C C . ALA A 1 18 ? 26.686 43.543 41.313 1.00 0.00 239 ALA A C 13
ATOM 17482 O O . ALA A 1 18 ? 26.658 44.634 40.763 1.00 0.00 239 ALA A O 13
ATOM 17489 N N . LYS A 1 19 ? 26.948 42.388 40.643 1.00 0.00 240 LYS A N 13
ATOM 17490 C CA . LYS A 1 19 ? 27.228 42.360 39.189 1.00 0.00 240 LYS A CA 13
ATOM 17491 C C . LYS A 1 19 ? 26.215 41.561 38.374 1.00 0.00 240 LYS A C 13
ATOM 17492 O O . LYS A 1 19 ? 25.687 40.559 38.855 1.00 0.00 240 LYS A O 13
ATOM 17511 N N . ILE A 1 20 ? 25.934 41.993 37.153 1.00 0.00 241 ILE A N 13
ATOM 17512 C CA . ILE A 1 20 ? 24.955 41.277 36.317 1.00 0.00 241 ILE A CA 13
ATOM 17513 C C . ILE A 1 20 ? 25.760 40.302 35.486 1.00 0.00 241 ILE A C 13
ATOM 17514 O O . ILE A 1 20 ? 26.722 40.622 34.788 1.00 0.00 241 ILE A O 13
ATOM 17530 N N . ALA A 1 21 ? 25.276 39.095 35.634 1.00 0.00 242 ALA A N 13
ATOM 17531 C CA . ALA A 1 21 ? 25.747 37.884 35.031 1.00 0.00 242 ALA A CA 13
ATOM 17532 C C . ALA A 1 21 ? 24.577 37.141 34.401 1.00 0.00 242 ALA A C 13
ATOM 17533 O O . ALA A 1 21 ? 23.514 37.097 35.013 1.00 0.00 242 ALA A O 13
ATOM 17540 N N . ASP A 1 22 ? 24.749 36.569 33.174 1.00 0.00 243 ASP A N 13
ATOM 17541 C CA . ASP A 1 22 ? 23.659 35.850 32.489 1.00 0.00 243 ASP A CA 13
ATOM 17542 C C . ASP A 1 22 ? 23.855 34.372 32.665 1.00 0.00 243 ASP A C 13
ATOM 17543 O O . ASP A 1 22 ? 23.185 33.541 32.056 1.00 0.00 243 ASP A O 13
ATOM 17552 N N . ILE A 1 23 ? 24.788 34.102 33.511 1.00 0.00 244 ILE A N 13
ATOM 17553 C CA . ILE A 1 23 ? 25.181 32.786 33.855 1.00 0.00 244 ILE A CA 13
ATOM 17554 C C . ILE A 1 23 ? 25.257 32.785 35.351 1.00 0.00 244 ILE A C 13
ATOM 17555 O O . ILE A 1 23 ? 26.329 32.884 35.946 1.00 0.00 244 ILE A O 13
ATOM 17571 N N . PRO A 1 24 ? 24.112 32.668 35.961 1.00 0.00 245 PRO A N 13
ATOM 17572 C CA . PRO A 1 24 ? 23.995 32.638 37.406 1.00 0.00 245 PRO A CA 13
ATOM 17573 C C . PRO A 1 24 ? 24.082 31.248 38.038 1.00 0.00 245 PRO A C 13
ATOM 17574 O O . PRO A 1 24 ? 23.242 30.388 37.794 1.00 0.00 245 PRO A O 13
ATOM 17585 N N . PRO A 1 25 ? 25.132 31.034 38.874 1.00 0.00 246 PRO A N 13
ATOM 17586 C CA . PRO A 1 25 ? 25.389 29.780 39.574 1.00 0.00 246 PRO A CA 13
ATOM 17587 C C . PRO A 1 25 ? 24.206 29.280 40.392 1.00 0.00 246 PRO A C 13
ATOM 17588 O O . PRO A 1 25 ? 23.531 30.068 41.055 1.00 0.00 246 PRO A O 13
ATOM 17599 N N . ASP A 1 26 ? 23.952 27.984 40.349 1.00 0.00 247 ASP A N 13
ATOM 17600 C CA . ASP A 1 26 ? 22.856 27.400 41.087 1.00 0.00 247 ASP A CA 13
ATOM 17601 C C . ASP A 1 26 ? 23.356 26.730 42.353 1.00 0.00 247 ASP A C 13
ATOM 17602 O O . ASP A 1 26 ? 24.549 26.461 42.501 1.00 0.00 247 ASP A O 13
ATOM 17611 N N . GLU A 1 27 ? 22.431 26.461 43.264 1.00 0.00 248 GLU A N 13
ATOM 17612 C CA . GLU A 1 27 ? 22.764 25.815 44.525 1.00 0.00 248 GLU A CA 13
ATOM 17613 C C . GLU A 1 27 ? 23.252 24.404 44.233 1.00 0.00 248 GLU A C 13
ATOM 17614 O O . GLU A 1 27 ? 23.984 23.796 45.013 1.00 0.00 248 GLU A O 13
ATOM 17626 N N . TYR A 1 28 ? 22.826 23.910 43.074 1.00 0.00 249 TYR A N 13
ATOM 17627 C CA . TYR A 1 28 ? 23.172 22.580 42.598 1.00 0.00 249 TYR A CA 13
ATOM 17628 C C . TYR A 1 28 ? 24.063 22.641 41.378 1.00 0.00 249 TYR A C 13
ATOM 17629 O O . TYR A 1 28 ? 23.995 23.589 40.591 1.00 0.00 249 TYR A O 13
ATOM 17647 N N . SER A 1 29 ? 24.903 21.626 41.217 1.00 0.00 250 SER A N 13
ATOM 17648 C CA . SER A 1 29 ? 25.794 21.587 40.084 1.00 0.00 250 SER A CA 13
ATOM 17649 C C . SER A 1 29 ? 25.015 21.458 38.775 1.00 0.00 250 SER A C 13
ATOM 17650 O O . SER A 1 29 ? 23.888 20.965 38.745 1.00 0.00 250 SER A O 13
ATOM 17658 N N . TRP A 1 30 ? 25.632 21.933 37.701 1.00 0.00 251 TRP A N 13
ATOM 17659 C CA . TRP A 1 30 ? 25.026 21.928 36.372 1.00 0.00 251 TRP A CA 13
ATOM 17660 C C . TRP A 1 30 ? 26.079 21.617 35.325 1.00 0.00 251 TRP A C 13
ATOM 17661 O O . TRP A 1 30 ? 27.271 21.795 35.579 1.00 0.00 251 TRP A O 13
ATOM 17682 N N . ARG A 1 31 ? 25.655 21.164 34.157 1.00 0.00 252 ARG A N 13
ATOM 17683 C CA . ARG A 1 31 ? 26.602 20.871 33.104 1.00 0.00 252 ARG A CA 13
ATOM 17684 C C . ARG A 1 31 ? 26.064 21.526 31.878 1.00 0.00 252 ARG A C 13
ATOM 17685 O O . ARG A 1 31 ? 24.884 21.468 31.620 1.00 0.00 252 ARG A O 13
ATOM 17706 N N . LYS A 1 32 ? 26.910 22.109 31.101 1.00 0.00 253 LYS A N 13
ATOM 17707 C CA . LYS A 1 32 ? 26.438 22.747 29.901 1.00 0.00 253 LYS A CA 13
ATOM 17708 C C . LYS A 1 32 ? 26.834 22.127 28.571 1.00 0.00 253 LYS A C 13
ATOM 17709 O O . LYS A 1 32 ? 27.988 21.783 28.314 1.00 0.00 253 LYS A O 13
ATOM 17728 N N . TYR A 1 33 ? 25.806 22.002 27.754 1.00 0.00 254 TYR A N 13
ATOM 17729 C CA . TYR A 1 33 ? 25.881 21.446 26.429 1.00 0.00 254 TYR A CA 13
ATOM 17730 C C . TYR A 1 33 ? 25.974 22.628 25.448 1.00 0.00 254 TYR A C 13
ATOM 17731 O O . TYR A 1 33 ? 26.066 23.788 25.849 1.00 0.00 254 TYR A O 13
ATOM 17749 N N . GLY A 1 34 ? 26.043 22.336 24.160 1.00 0.00 255 GLY A N 13
ATOM 17750 C CA . GLY A 1 34 ? 26.193 23.405 23.179 1.00 0.00 255 GLY A CA 13
ATOM 17751 C C . GLY A 1 34 ? 25.027 24.387 23.130 1.00 0.00 255 GLY A C 13
ATOM 17752 O O . GLY A 1 34 ? 23.999 24.168 23.770 1.00 0.00 255 GLY A O 13
ATOM 17756 N N . GLN A 1 35 ? 25.186 25.463 22.349 1.00 0.00 256 GLN A N 13
ATOM 17757 C CA . GLN A 1 35 ? 24.150 26.479 22.199 1.00 0.00 256 GLN A CA 13
ATOM 17758 C C . GLN A 1 35 ? 23.652 26.566 20.755 1.00 0.00 256 GLN A C 13
ATOM 17759 O O . GLN A 1 35 ? 24.434 26.440 19.813 1.00 0.00 256 GLN A O 13
ATOM 17773 N N . LYS A 1 36 ? 22.351 26.803 20.594 1.00 0.00 257 LYS A N 13
ATOM 17774 C CA . LYS A 1 36 ? 21.737 26.916 19.258 1.00 0.00 257 LYS A CA 13
ATOM 17775 C C . LYS A 1 36 ? 20.987 28.241 19.047 1.00 0.00 257 LYS A C 13
ATOM 17776 O O . LYS A 1 36 ? 20.454 28.827 19.988 1.00 0.00 257 LYS A O 13
ATOM 17795 N N . PRO A 1 37 ? 21.038 28.792 17.813 1.00 0.00 258 PRO A N 13
ATOM 17796 C CA . PRO A 1 37 ? 20.437 30.082 17.480 1.00 0.00 258 PRO A CA 13
ATOM 17797 C C . PRO A 1 37 ? 18.901 30.021 17.333 1.00 0.00 258 PRO A C 13
ATOM 17798 O O . PRO A 1 37 ? 18.339 28.967 17.035 1.00 0.00 258 PRO A O 13
ATOM 17809 N N . ILE A 1 38 ? 18.243 31.162 17.545 1.00 0.00 259 ILE A N 13
ATOM 17810 C CA . ILE A 1 38 ? 16.777 31.282 17.432 1.00 0.00 259 ILE A CA 13
ATOM 17811 C C . ILE A 1 38 ? 16.494 32.244 16.290 1.00 0.00 259 ILE A C 13
ATOM 17812 O O . ILE A 1 38 ? 17.001 33.364 16.335 1.00 0.00 259 ILE A O 13
ATOM 17828 N N . LYS A 1 39 ? 15.726 31.876 15.249 1.00 0.00 260 LYS A N 13
ATOM 17829 C CA . LYS A 1 39 ? 15.548 32.879 14.207 1.00 0.00 260 LYS A CA 13
ATOM 17830 C C . LYS A 1 39 ? 14.601 33.989 14.649 1.00 0.00 260 LYS A C 13
ATOM 17831 O O . LYS A 1 39 ? 13.568 33.784 15.289 1.00 0.00 260 LYS A O 13
ATOM 17850 N N . GLY A 1 40 ? 15.040 35.164 14.264 1.00 0.00 261 GLY A N 13
ATOM 17851 C CA . GLY A 1 40 ? 14.405 36.438 14.480 1.00 0.00 261 GLY A CA 13
ATOM 17852 C C . GLY A 1 40 ? 14.688 36.913 15.885 1.00 0.00 261 GLY A C 13
ATOM 17853 O O . GLY A 1 40 ? 14.288 38.011 16.247 1.00 0.00 261 GLY A O 13
ATOM 17857 N N . SER A 1 41 ? 15.373 36.119 16.677 1.00 0.00 262 SER A N 13
ATOM 17858 C CA . SER A 1 41 ? 15.698 36.505 18.031 1.00 0.00 262 SER A CA 13
ATOM 17859 C C . SER A 1 41 ? 17.178 36.337 18.269 1.00 0.00 262 SER A C 13
ATOM 17860 O O . SER A 1 41 ? 17.589 35.185 18.410 1.00 0.00 262 SER A O 13
ATOM 17868 N N . PRO A 1 42 ? 18.058 37.339 18.321 1.00 0.00 263 PRO A N 13
ATOM 17869 C CA . PRO A 1 42 ? 19.414 36.960 18.553 1.00 0.00 263 PRO A CA 13
ATOM 17870 C C . PRO A 1 42 ? 19.586 36.774 20.040 1.00 0.00 263 PRO A C 13
ATOM 17871 O O . PRO A 1 42 ? 19.599 37.718 20.833 1.00 0.00 263 PRO A O 13
ATOM 17882 N N . HIS A 1 43 ? 19.717 35.514 20.363 1.00 0.00 264 HIS A N 13
ATOM 17883 C CA . HIS A 1 43 ? 19.902 35.020 21.721 1.00 0.00 264 HIS A CA 13
ATOM 17884 C C . HIS A 1 43 ? 19.973 33.493 21.701 1.00 0.00 264 HIS A C 13
ATOM 17885 O O . HIS A 1 43 ? 18.939 32.828 21.744 1.00 0.00 264 HIS A O 13
ATOM 17900 N N . PRO A 1 44 ? 21.177 32.903 21.611 1.00 0.00 265 PRO A N 13
ATOM 17901 C CA . PRO A 1 44 ? 21.328 31.453 21.560 1.00 0.00 265 PRO A CA 13
ATOM 17902 C C . PRO A 1 44 ? 20.698 30.717 22.740 1.00 0.00 265 PRO A C 13
ATOM 17903 O O . PRO A 1 44 ? 20.806 31.175 23.877 1.00 0.00 265 PRO A O 13
ATOM 17914 N N . ARG A 1 45 ? 20.043 29.576 22.496 1.00 0.00 266 ARG A N 13
ATOM 17915 C CA . ARG A 1 45 ? 19.448 28.840 23.604 1.00 0.00 266 ARG A CA 13
ATOM 17916 C C . ARG A 1 45 ? 20.464 27.810 24.010 1.00 0.00 266 ARG A C 13
ATOM 17917 O O . ARG A 1 45 ? 20.947 27.043 23.175 1.00 0.00 266 ARG A O 13
ATOM 17938 N N . GLY A 1 46 ? 20.776 27.785 25.282 1.00 0.00 267 GLY A N 13
ATOM 17939 C CA . GLY A 1 46 ? 21.763 26.817 25.759 1.00 0.00 267 GLY A CA 13
ATOM 17940 C C . GLY A 1 46 ? 21.154 25.576 26.362 1.00 0.00 267 GLY A C 13
ATOM 17941 O O . GLY A 1 46 ? 20.235 25.673 27.147 1.00 0.00 267 GLY A O 13
ATOM 17945 N N . TYR A 1 47 ? 21.730 24.405 26.092 1.00 0.00 268 TYR A N 13
ATOM 17946 C CA . TYR A 1 47 ? 21.226 23.193 26.698 1.00 0.00 268 TYR A CA 13
ATOM 17947 C C . TYR A 1 47 ? 22.063 22.842 27.895 1.00 0.00 268 TYR A C 13
ATOM 17948 O O . TYR A 1 47 ? 23.284 22.909 27.817 1.00 0.00 268 TYR A O 13
ATOM 17966 N N . TYR A 1 48 ? 21.394 22.487 28.991 1.00 0.00 269 TYR A N 13
ATOM 17967 C CA . TYR A 1 48 ? 22.068 22.148 30.242 1.00 0.00 269 TYR A CA 13
ATOM 17968 C C . TYR A 1 48 ? 21.486 20.866 30.793 1.00 0.00 269 TYR A C 13
ATOM 17969 O O . TYR A 1 48 ? 20.293 20.585 30.683 1.00 0.00 269 TYR A O 13
ATOM 17987 N N . LYS A 1 49 ? 22.369 20.105 31.368 1.00 0.00 270 LYS A N 13
ATOM 17988 C CA . LYS A 1 49 ? 22.057 18.830 31.957 1.00 0.00 270 LYS A CA 13
ATOM 17989 C C . LYS A 1 49 ? 22.208 19.024 33.463 1.00 0.00 270 LYS A C 13
ATOM 17990 O O . LYS A 1 49 ? 23.009 19.876 33.892 1.00 0.00 270 LYS A O 13
ATOM 18009 N N . CYS A 1 50 ? 21.477 18.236 34.261 1.00 0.00 271 CYS A N 13
ATOM 18010 C CA . CYS A 1 50 ? 21.565 18.335 35.723 1.00 0.00 271 CYS A CA 13
ATOM 18011 C C . CYS A 1 50 ? 22.721 17.593 36.357 1.00 0.00 271 CYS A C 13
ATOM 18012 O O . CYS A 1 50 ? 22.922 16.406 36.103 1.00 0.00 271 CYS A O 13
ATOM 18019 N N . SER A 1 51 ? 23.492 18.291 37.184 1.00 0.00 272 SER A N 13
ATOM 18020 C CA . SER A 1 51 ? 24.609 17.641 37.828 1.00 0.00 272 SER A CA 13
ATOM 18021 C C . SER A 1 51 ? 24.377 17.798 39.324 1.00 0.00 272 SER A C 13
ATOM 18022 O O . SER A 1 51 ? 24.117 18.889 39.830 1.00 0.00 272 SER A O 13
ATOM 18030 N N . THR A 1 52 ? 24.441 16.668 40.010 1.00 0.00 273 THR A N 13
ATOM 18031 C CA . THR A 1 52 ? 24.254 16.600 41.437 1.00 0.00 273 THR A CA 13
ATOM 18032 C C . THR A 1 52 ? 24.528 15.200 41.926 1.00 0.00 273 THR A C 13
ATOM 18033 O O . THR A 1 52 ? 25.547 14.905 42.552 1.00 0.00 273 THR A O 13
ATOM 18044 N N . PHE A 1 53 ? 23.565 14.353 41.609 1.00 0.00 274 PHE A N 13
ATOM 18045 C CA . PHE A 1 53 ? 23.597 12.934 41.968 1.00 0.00 274 PHE A CA 13
ATOM 18046 C C . PHE A 1 53 ? 23.028 12.145 40.799 1.00 0.00 274 PHE A C 13
ATOM 18047 O O . PHE A 1 53 ? 21.937 12.469 40.329 1.00 0.00 274 PHE A O 13
ATOM 18064 N N . ARG A 1 54 ? 23.728 11.125 40.282 1.00 0.00 275 ARG A N 13
ATOM 18065 C CA . ARG A 1 54 ? 23.133 10.425 39.165 1.00 0.00 275 ARG A CA 13
ATOM 18066 C C . ARG A 1 54 ? 21.933 9.558 39.526 1.00 0.00 275 ARG A C 13
ATOM 18067 O O . ARG A 1 54 ? 21.902 8.841 40.526 1.00 0.00 275 ARG A O 13
ATOM 18088 N N . GLY A 1 55 ? 20.956 9.678 38.657 1.00 0.00 276 GLY A N 13
ATOM 18089 C CA . GLY A 1 55 ? 19.692 8.983 38.711 1.00 0.00 276 GLY A CA 13
ATOM 18090 C C . GLY A 1 55 ? 18.638 10.023 38.469 1.00 0.00 276 GLY A C 13
ATOM 18091 O O . GLY A 1 55 ? 17.460 9.687 38.351 1.00 0.00 276 GLY A O 13
ATOM 18095 N N . CYS A 1 56 ? 19.022 11.282 38.389 1.00 0.00 277 CYS A N 13
ATOM 18096 C CA . CYS A 1 56 ? 18.028 12.306 38.152 1.00 0.00 277 CYS A CA 13
ATOM 18097 C C . CYS A 1 56 ? 17.495 12.359 36.733 1.00 0.00 277 CYS A C 13
ATOM 18098 O O . CYS A 1 56 ? 18.271 12.516 35.790 1.00 0.00 277 CYS A O 13
ATOM 18105 N N . PRO A 1 57 ? 16.181 12.228 36.541 1.00 0.00 278 PRO A N 13
ATOM 18106 C CA . PRO A 1 57 ? 15.604 12.296 35.219 1.00 0.00 278 PRO A CA 13
ATOM 18107 C C . PRO A 1 57 ? 15.320 13.781 35.009 1.00 0.00 278 PRO A C 13
ATOM 18108 O O . PRO A 1 57 ? 14.442 14.292 35.688 1.00 0.00 278 PRO A O 13
ATOM 18119 N N . ALA A 1 58 ? 16.024 14.464 34.116 1.00 0.00 279 ALA A N 13
ATOM 18120 C CA . ALA A 1 58 ? 15.806 15.919 33.879 1.00 0.00 279 ALA A CA 13
ATOM 18121 C C . ALA A 1 58 ? 16.994 16.595 33.217 1.00 0.00 279 ALA A C 13
ATOM 18122 O O . ALA A 1 58 ? 18.146 16.170 33.327 1.00 0.00 279 ALA A O 13
ATOM 18129 N N . ARG A 1 59 ? 16.649 17.666 32.528 1.00 0.00 280 ARG A N 13
ATOM 18130 C CA . ARG A 1 59 ? 17.569 18.503 31.786 1.00 0.00 280 ARG A CA 13
ATOM 18131 C C . ARG A 1 59 ? 16.930 19.880 31.711 1.00 0.00 280 ARG A C 13
ATOM 18132 O O . ARG A 1 59 ? 15.723 19.999 31.921 1.00 0.00 280 ARG A O 13
ATOM 18153 N N . LYS A 1 60 ? 17.692 20.916 31.422 1.00 0.00 281 LYS A N 13
ATOM 18154 C CA . LYS A 1 60 ? 17.083 22.238 31.325 1.00 0.00 281 LYS A CA 13
ATOM 18155 C C . LYS A 1 60 ? 17.729 23.105 30.265 1.00 0.00 281 LYS A C 13
ATOM 18156 O O . LYS A 1 60 ? 18.858 22.880 29.841 1.00 0.00 281 LYS A O 13
ATOM 18175 N N . HIS A 1 61 ? 16.975 24.113 29.853 1.00 0.00 282 HIS A N 13
ATOM 18176 C CA . HIS A 1 61 ? 17.438 25.064 28.865 1.00 0.00 282 HIS A CA 13
ATOM 18177 C C . HIS A 1 61 ? 17.370 26.472 29.422 1.00 0.00 282 HIS A C 13
ATOM 18178 O O . HIS A 1 61 ? 16.449 26.810 30.156 1.00 0.00 282 HIS A O 13
ATOM 18193 N N . VAL A 1 62 ? 18.354 27.277 29.066 1.00 0.00 283 VAL A N 13
ATOM 18194 C CA . VAL A 1 62 ? 18.457 28.647 29.531 1.00 0.00 283 VAL A CA 13
ATOM 18195 C C . VAL A 1 62 ? 18.398 29.588 28.352 1.00 0.00 283 VAL A C 13
ATOM 18196 O O . VAL A 1 62 ? 19.124 29.438 27.373 1.00 0.00 283 VAL A O 13
ATOM 18209 N N . GLU A 1 63 ? 17.512 30.553 28.458 1.00 0.00 284 GLU A N 13
ATOM 18210 C CA . GLU A 1 63 ? 17.315 31.516 27.420 1.00 0.00 284 GLU A CA 13
ATOM 18211 C C . GLU A 1 63 ? 17.019 32.864 28.030 1.00 0.00 284 GLU A C 13
ATOM 18212 O O . GLU A 1 63 ? 16.564 32.955 29.156 1.00 0.00 284 GLU A O 13
ATOM 18224 N N . ARG A 1 64 ? 17.331 33.906 27.304 1.00 0.00 285 ARG A N 13
ATOM 18225 C CA . ARG A 1 64 ? 17.148 35.234 27.754 1.00 0.00 285 ARG A CA 13
ATOM 18226 C C . ARG A 1 64 ? 15.917 35.878 27.133 1.00 0.00 285 ARG A C 13
ATOM 18227 O O . ARG A 1 64 ? 15.680 35.750 25.932 1.00 0.00 285 ARG A O 13
ATOM 18248 N N . ALA A 1 65 ? 15.133 36.564 27.955 1.00 0.00 286 ALA A N 13
ATOM 18249 C CA . ALA A 1 65 ? 13.935 37.216 27.476 1.00 0.00 286 ALA A CA 13
ATOM 18250 C C . ALA A 1 65 ? 14.293 38.270 26.455 1.00 0.00 286 ALA A C 13
ATOM 18251 O O . ALA A 1 65 ? 15.090 39.190 26.736 1.00 0.00 286 ALA A O 13
ATOM 18258 N N . LEU A 1 66 ? 13.688 38.086 25.286 1.00 0.00 287 LEU A N 13
ATOM 18259 C CA . LEU A 1 66 ? 13.849 38.933 24.132 1.00 0.00 287 LEU A CA 13
ATOM 18260 C C . LEU A 1 66 ? 13.269 40.307 24.391 1.00 0.00 287 LEU A C 13
ATOM 18261 O O . LEU A 1 66 ? 13.850 41.329 24.017 1.00 0.00 287 LEU A O 13
ATOM 18277 N N . ASP A 1 67 ? 12.108 40.317 25.037 1.00 0.00 288 ASP A N 13
ATOM 18278 C CA . ASP A 1 67 ? 11.410 41.563 25.327 1.00 0.00 288 ASP A CA 13
ATOM 18279 C C . ASP A 1 67 ? 12.313 42.365 26.227 1.00 0.00 288 ASP A C 13
ATOM 18280 O O . ASP A 1 67 ? 12.585 43.547 26.019 1.00 0.00 288 ASP A O 13
ATOM 18289 N N . ASP A 1 68 ? 12.760 41.656 27.241 1.00 0.00 289 ASP A N 13
ATOM 18290 C CA . ASP A 1 68 ? 13.620 42.182 28.272 1.00 0.00 289 ASP A CA 13
ATOM 18291 C C . ASP A 1 68 ? 14.882 41.336 28.222 1.00 0.00 289 ASP A C 13
ATOM 18292 O O . ASP A 1 68 ? 14.882 40.222 28.715 1.00 0.00 289 ASP A O 13
ATOM 18301 N N . PRO A 1 69 ? 15.983 41.856 27.656 1.00 0.00 290 PRO A N 13
ATOM 18302 C CA . PRO A 1 69 ? 17.243 41.101 27.554 1.00 0.00 290 PRO A CA 13
ATOM 18303 C C . PRO A 1 69 ? 17.801 40.803 28.924 1.00 0.00 290 PRO A C 13
ATOM 18304 O O . PRO A 1 69 ? 18.483 39.804 29.148 1.00 0.00 290 PRO A O 13
ATOM 18315 N N . ALA A 1 70 ? 17.489 41.700 29.833 1.00 0.00 291 ALA A N 13
ATOM 18316 C CA . ALA A 1 70 ? 17.902 41.591 31.206 1.00 0.00 291 ALA A CA 13
ATOM 18317 C C . ALA A 1 70 ? 17.270 40.406 31.936 1.00 0.00 291 ALA A C 13
ATOM 18318 O O . ALA A 1 70 ? 17.918 39.847 32.820 1.00 0.00 291 ALA A O 13
ATOM 18325 N N . MET A 1 71 ? 16.033 39.991 31.612 1.00 0.00 292 MET A N 13
ATOM 18326 C CA . MET A 1 71 ? 15.479 38.877 32.347 1.00 0.00 292 MET A CA 13
ATOM 18327 C C . MET A 1 71 ? 15.808 37.506 31.780 1.00 0.00 292 MET A C 13
ATOM 18328 O O . MET A 1 71 ? 16.024 37.368 30.587 1.00 0.00 292 MET A O 13
ATOM 18342 N N . LEU A 1 72 ? 15.974 36.529 32.702 1.00 0.00 293 LEU A N 13
ATOM 18343 C CA . LEU A 1 72 ? 16.360 35.171 32.377 1.00 0.00 293 LEU A CA 13
ATOM 18344 C C . LEU A 1 72 ? 15.187 34.218 32.420 1.00 0.00 293 LEU A C 13
ATOM 18345 O O . LEU A 1 72 ? 14.345 34.326 33.270 1.00 0.00 293 LEU A O 13
ATOM 18361 N N . ILE A 1 73 ? 15.139 33.323 31.441 1.00 0.00 294 ILE A N 13
ATOM 18362 C CA . ILE A 1 73 ? 14.063 32.349 31.298 1.00 0.00 294 ILE A CA 13
ATOM 18363 C C . ILE A 1 73 ? 14.580 30.933 31.511 1.00 0.00 294 ILE A C 13
ATOM 18364 O O . ILE A 1 73 ? 15.613 30.578 30.944 1.00 0.00 294 ILE A O 13
ATOM 18380 N N . VAL A 1 74 ? 13.951 30.132 32.354 1.00 0.00 295 VAL A N 13
ATOM 18381 C CA . VAL A 1 74 ? 14.513 28.812 32.532 1.00 0.00 295 VAL A CA 13
ATOM 18382 C C . VAL A 1 74 ? 13.401 27.808 32.360 1.00 0.00 295 VAL A C 13
ATOM 18383 O O . VAL A 1 74 ? 12.295 27.959 32.879 1.00 0.00 295 VAL A O 13
ATOM 18396 N N . THR A 1 75 ? 13.691 26.801 31.566 1.00 0.00 296 THR A N 13
ATOM 18397 C CA . THR A 1 75 ? 12.728 25.765 31.293 1.00 0.00 296 THR A CA 13
ATOM 18398 C C . THR A 1 75 ? 13.274 24.461 31.836 1.00 0.00 296 THR A C 13
ATOM 18399 O O . THR A 1 75 ? 14.408 24.077 31.544 1.00 0.00 296 THR A O 13
ATOM 18410 N N . TYR A 1 76 ? 12.478 23.798 32.652 1.00 0.00 297 TYR A N 13
ATOM 18411 C CA . TYR A 1 76 ? 12.897 22.550 33.257 1.00 0.00 297 TYR A CA 13
ATOM 18412 C C . TYR A 1 76 ? 12.073 21.391 32.724 1.00 0.00 297 TYR A C 13
ATOM 18413 O O . TYR A 1 76 ? 10.858 21.518 32.540 1.00 0.00 297 TYR A O 13
ATOM 18431 N N . GLU A 1 77 ? 12.757 20.276 32.476 1.00 0.00 298 GLU A N 13
ATOM 18432 C CA . GLU A 1 77 ? 12.128 19.068 31.957 1.00 0.00 298 GLU A CA 13
ATOM 18433 C C . GLU A 1 77 ? 12.448 17.939 32.920 1.00 0.00 298 GLU A C 13
ATOM 18434 O O . GLU A 1 77 ? 13.590 17.834 33.369 1.00 0.00 298 GLU A O 13
ATOM 18446 N N . GLY A 1 78 ? 11.485 17.086 33.248 1.00 0.00 299 GLY A N 13
ATOM 18447 C CA . GLY A 1 78 ? 11.812 16.029 34.169 1.00 0.00 299 GLY A CA 13
ATOM 18448 C C . GLY A 1 78 ? 11.619 16.551 35.550 1.00 0.00 299 GLY A C 13
ATOM 18449 O O . GLY A 1 78 ? 10.932 17.559 35.735 1.00 0.00 299 GLY A O 13
ATOM 18453 N N . GLU A 1 79 ? 12.193 15.910 36.523 1.00 0.00 300 GLU A N 13
ATOM 18454 C CA . GLU A 1 79 ? 12.011 16.375 37.861 1.00 0.00 300 GLU A CA 13
ATOM 18455 C C . GLU A 1 79 ? 13.233 16.051 38.688 1.00 0.00 300 GLU A C 13
ATOM 18456 O O . GLU A 1 79 ? 13.974 15.118 38.406 1.00 0.00 300 GLU A O 13
ATOM 18468 N N . HIS A 1 80 ? 13.400 16.837 39.731 1.00 0.00 301 HIS A N 13
ATOM 18469 C CA . HIS A 1 80 ? 14.501 16.690 40.649 1.00 0.00 301 HIS A CA 13
ATOM 18470 C C . HIS A 1 80 ? 14.074 16.002 41.931 1.00 0.00 301 HIS A C 13
ATOM 18471 O O . HIS A 1 80 ? 13.063 16.364 42.534 1.00 0.00 301 HIS A O 13
ATOM 18485 N N . ARG A 1 81 ? 14.850 15.013 42.349 1.00 0.00 302 ARG A N 13
ATOM 18486 C CA . ARG A 1 81 ? 14.545 14.296 43.574 1.00 0.00 302 ARG A CA 13
ATOM 18487 C C . ARG A 1 81 ? 15.672 14.573 44.547 1.00 0.00 302 ARG A C 13
ATOM 18488 O O . ARG A 1 81 ? 15.798 13.903 45.568 1.00 0.00 302 ARG A O 13
ATOM 18509 N N . HIS A 1 82 ? 16.475 15.581 44.229 1.00 0.00 303 HIS A N 13
ATOM 18510 C CA . HIS A 1 82 ? 17.587 15.946 45.089 1.00 0.00 303 HIS A CA 13
ATOM 18511 C C . HIS A 1 82 ? 17.165 16.646 46.369 1.00 0.00 303 HIS A C 13
ATOM 18512 O O . HIS A 1 82 ? 16.316 17.537 46.388 1.00 0.00 303 HIS A O 13
ATOM 18526 N N . ASN A 1 83 ? 17.801 16.198 47.428 1.00 0.00 304 ASN A N 13
ATOM 18527 C CA . ASN A 1 83 ? 17.594 16.679 48.781 1.00 0.00 304 ASN A CA 13
ATOM 18528 C C . ASN A 1 83 ? 18.880 17.364 49.193 1.00 0.00 304 ASN A C 13
ATOM 18529 O O . ASN A 1 83 ? 19.937 16.739 49.127 1.00 0.00 304 ASN A O 13
ATOM 18540 N N . GLN A 1 84 ? 18.831 18.643 49.556 1.00 0.00 305 GLN A N 13
ATOM 18541 C CA . GLN A 1 84 ? 20.054 19.342 49.942 1.00 0.00 305 GLN A CA 13
ATOM 18542 C C . GLN A 1 84 ? 20.634 18.672 51.210 1.00 0.00 305 GLN A C 13
ATOM 18543 O O . GLN A 1 84 ? 21.840 18.456 51.299 1.00 0.00 305 GLN A O 13
ATOM 18557 N N . SER A 1 85 ? 19.796 18.301 52.165 1.00 0.00 306 SER A N 13
ATOM 18558 C CA . SER A 1 85 ? 20.283 17.636 53.395 1.00 0.00 306 SER A CA 13
ATOM 18559 C C . SER A 1 85 ? 21.018 16.304 53.084 1.00 0.00 306 SER A C 13
ATOM 18560 O O . SER A 1 85 ? 22.084 16.082 53.646 1.00 0.00 306 SER A O 13
ATOM 18568 N N . ALA A 1 86 ? 20.472 15.434 52.176 1.00 0.00 307 ALA A N 13
ATOM 18569 C CA . ALA A 1 86 ? 21.146 14.148 51.816 1.00 0.00 307 ALA A CA 13
ATOM 18570 C C . ALA A 1 86 ? 22.538 14.375 51.162 1.00 0.00 307 ALA A C 13
ATOM 18571 O O . ALA A 1 86 ? 23.468 13.614 51.413 1.00 0.00 307 ALA A O 13
ATOM 18578 N N . MET A 1 87 ? 22.681 15.439 50.329 1.00 0.00 308 MET A N 13
ATOM 18579 C CA . MET A 1 87 ? 23.954 15.751 49.642 1.00 0.00 308 MET A CA 13
ATOM 18580 C C . MET A 1 87 ? 24.982 16.073 50.651 1.00 0.00 308 MET A C 13
ATOM 18581 O O . MET A 1 87 ? 26.115 15.616 50.572 1.00 0.00 308 MET A O 13
ATOM 18595 N N . LEU A 1 88 ? 24.557 16.758 51.645 1.00 0.00 309 LEU A N 13
ATOM 18596 C CA . LEU A 1 88 ? 25.453 17.085 52.658 1.00 0.00 309 LEU A CA 13
ATOM 18597 C C . LEU A 1 88 ? 26.079 15.958 53.398 1.00 0.00 309 LEU A C 13
ATOM 18598 O O . LEU A 1 88 ? 27.273 15.894 53.698 1.00 0.00 309 LEU A O 13
ATOM 18614 N N . GLU A 1 89 ? 25.055 15.163 53.518 1.00 0.00 310 GLU A N 13
ATOM 18615 C CA . GLU A 1 89 ? 24.755 13.857 54.057 1.00 0.00 310 GLU A CA 13
ATOM 18616 C C . GLU A 1 89 ? 25.712 12.776 52.398 1.00 0.00 310 GLU A C 13
ATOM 18617 O O . GLU A 1 89 ? 26.846 13.074 52.029 1.00 0.00 310 GLU A O 13
ATOM 18630 N N . SER A 1 2 ? -0.462 13.235 22.345 1.00 0.00 223 SER A N 14
ATOM 18631 C CA . SER A 1 2 ? -1.397 12.175 21.858 1.00 0.00 223 SER A CA 14
ATOM 18632 C C . SER A 1 2 ? -1.816 11.182 23.176 1.00 0.00 223 SER A C 14
ATOM 18633 O O . SER A 1 2 ? -2.690 11.571 23.955 1.00 0.00 223 SER A O 14
ATOM 18641 N N . ARG A 1 3 ? -0.393 10.903 23.628 1.00 0.00 224 ARG A N 14
ATOM 18642 C CA . ARG A 1 3 ? 0.564 10.461 24.870 1.00 0.00 224 ARG A CA 14
ATOM 18643 C C . ARG A 1 3 ? 0.723 11.995 25.541 1.00 0.00 224 ARG A C 14
ATOM 18644 O O . ARG A 1 3 ? 1.161 12.831 24.793 1.00 0.00 224 ARG A O 14
ATOM 18665 N N . LYS A 1 4 ? 0.466 12.433 26.876 1.00 0.00 225 LYS A N 14
ATOM 18666 C CA . LYS A 1 4 ? 0.748 13.986 27.251 1.00 0.00 225 LYS A CA 14
ATOM 18667 C C . LYS A 1 4 ? 2.219 14.520 27.353 1.00 0.00 225 LYS A C 14
ATOM 18668 O O . LYS A 1 4 ? 3.055 13.922 28.003 1.00 0.00 225 LYS A O 14
ATOM 18687 N N . ASN A 1 5 ? 2.381 15.839 26.828 1.00 0.00 226 ASN A N 14
ATOM 18688 C CA . ASN A 1 5 ? 3.647 16.772 26.849 1.00 0.00 226 ASN A CA 14
ATOM 18689 C C . ASN A 1 5 ? 3.750 17.832 28.050 1.00 0.00 226 ASN A C 14
ATOM 18690 O O . ASN A 1 5 ? 3.034 18.824 28.074 1.00 0.00 226 ASN A O 14
ATOM 18701 N N . ARG A 1 6 ? 4.656 17.585 29.095 1.00 0.00 227 ARG A N 14
ATOM 18702 C CA . ARG A 1 6 ? 4.802 18.508 30.276 1.00 0.00 227 ARG A CA 14
ATOM 18703 C C . ARG A 1 6 ? 6.188 19.168 30.352 1.00 0.00 227 ARG A C 14
ATOM 18704 O O . ARG A 1 6 ? 7.237 18.525 30.441 1.00 0.00 227 ARG A O 14
ATOM 18725 N N . MET A 1 7 ? 6.098 20.489 30.320 1.00 0.00 228 MET A N 14
ATOM 18726 C CA . MET A 1 7 ? 7.195 21.456 30.374 1.00 0.00 228 MET A CA 14
ATOM 18727 C C . MET A 1 7 ? 6.900 22.518 31.416 1.00 0.00 228 MET A C 14
ATOM 18728 O O . MET A 1 7 ? 5.739 22.869 31.607 1.00 0.00 228 MET A O 14
ATOM 18742 N N . LYS A 1 8 ? 7.927 23.032 32.095 1.00 0.00 229 LYS A N 14
ATOM 18743 C CA . LYS A 1 8 ? 7.683 24.060 33.095 1.00 0.00 229 LYS A CA 14
ATOM 18744 C C . LYS A 1 8 ? 8.680 25.168 32.832 1.00 0.00 229 LYS A C 14
ATOM 18745 O O . LYS A 1 8 ? 9.798 24.962 32.356 1.00 0.00 229 LYS A O 14
ATOM 18764 N N . ARG A 1 9 ? 8.205 26.364 33.170 1.00 0.00 230 ARG A N 14
ATOM 18765 C CA . ARG A 1 9 ? 8.952 27.598 33.020 1.00 0.00 230 ARG A CA 14
ATOM 18766 C C . ARG A 1 9 ? 9.098 28.420 34.284 1.00 0.00 230 ARG A C 14
ATOM 18767 O O . ARG A 1 9 ? 8.168 28.624 35.064 1.00 0.00 230 ARG A O 14
ATOM 18788 N N . THR A 1 10 ? 10.325 28.878 34.429 1.00 0.00 231 THR A N 14
ATOM 18789 C CA . THR A 1 10 ? 10.772 29.692 35.531 1.00 0.00 231 THR A CA 14
ATOM 18790 C C . THR A 1 10 ? 11.493 30.916 34.994 1.00 0.00 231 THR A C 14
ATOM 18791 O O . THR A 1 10 ? 12.322 30.809 34.089 1.00 0.00 231 THR A O 14
ATOM 18802 N N . VAL A 1 11 ? 11.185 32.074 35.547 1.00 0.00 232 VAL A N 14
ATOM 18803 C CA . VAL A 1 11 ? 11.825 33.301 35.105 1.00 0.00 232 VAL A CA 14
ATOM 18804 C C . VAL A 1 11 ? 12.479 33.991 36.291 1.00 0.00 232 VAL A C 14
ATOM 18805 O O . VAL A 1 11 ? 11.848 34.187 37.330 1.00 0.00 232 VAL A O 14
ATOM 18818 N N . ARG A 1 12 ? 13.739 34.351 36.131 1.00 0.00 233 ARG A N 14
ATOM 18819 C CA . ARG A 1 12 ? 14.471 35.012 37.202 1.00 0.00 233 ARG A CA 14
ATOM 18820 C C . ARG A 1 12 ? 15.233 36.239 36.733 1.00 0.00 233 ARG A C 14
ATOM 18821 O O . ARG A 1 12 ? 15.677 36.323 35.587 1.00 0.00 233 ARG A O 14
ATOM 18842 N N . VAL A 1 13 ? 15.377 37.191 37.650 1.00 0.00 234 VAL A N 14
ATOM 18843 C CA . VAL A 1 13 ? 16.087 38.438 37.375 1.00 0.00 234 VAL A CA 14
ATOM 18844 C C . VAL A 1 13 ? 16.295 39.214 38.675 1.00 0.00 234 VAL A C 14
ATOM 18845 O O . VAL A 1 13 ? 15.602 40.199 38.925 1.00 0.00 234 VAL A O 14
ATOM 18858 N N . PRO A 1 14 ? 17.248 38.785 39.535 1.00 0.00 235 PRO A N 14
ATOM 18859 C CA . PRO A 1 14 ? 17.506 39.452 40.809 1.00 0.00 235 PRO A CA 14
ATOM 18860 C C . PRO A 1 14 ? 18.320 40.736 40.742 1.00 0.00 235 PRO A C 14
ATOM 18861 O O . PRO A 1 14 ? 19.146 40.985 39.862 1.00 0.00 235 PRO A O 14
ATOM 18872 N N . ALA A 1 15 ? 18.008 41.517 41.750 1.00 0.00 236 ALA A N 14
ATOM 18873 C CA . ALA A 1 15 ? 18.536 42.829 42.064 1.00 0.00 236 ALA A CA 14
ATOM 18874 C C . ALA A 1 15 ? 19.485 42.830 43.254 1.00 0.00 236 ALA A C 14
ATOM 18875 O O . ALA A 1 15 ? 20.060 43.871 43.566 1.00 0.00 236 ALA A O 14
ATOM 18882 N N . ILE A 1 16 ? 19.435 41.796 44.057 1.00 0.00 237 ILE A N 14
ATOM 18883 C CA . ILE A 1 16 ? 20.187 41.770 45.308 1.00 0.00 237 ILE A CA 14
ATOM 18884 C C . ILE A 1 16 ? 21.706 41.758 45.123 1.00 0.00 237 ILE A C 14
ATOM 18885 O O . ILE A 1 16 ? 22.432 42.469 45.818 1.00 0.00 237 ILE A O 14
ATOM 18901 N N . SER A 1 17 ? 22.177 40.932 44.167 1.00 0.00 238 SER A N 14
ATOM 18902 C CA . SER A 1 17 ? 23.607 40.832 43.883 1.00 0.00 238 SER A CA 14
ATOM 18903 C C . SER A 1 17 ? 24.172 42.046 43.108 1.00 0.00 238 SER A C 14
ATOM 18904 O O . SER A 1 17 ? 23.463 42.684 42.334 1.00 0.00 238 SER A O 14
ATOM 18912 N N . ALA A 1 18 ? 25.465 42.313 43.342 1.00 0.00 239 ALA A N 14
ATOM 18913 C CA . ALA A 1 18 ? 26.264 43.419 42.736 1.00 0.00 239 ALA A CA 14
ATOM 18914 C C . ALA A 1 18 ? 26.448 43.417 41.202 1.00 0.00 239 ALA A C 14
ATOM 18915 O O . ALA A 1 18 ? 26.409 44.451 40.552 1.00 0.00 239 ALA A O 14
ATOM 18922 N N . LYS A 1 19 ? 26.659 42.198 40.634 1.00 0.00 240 LYS A N 14
ATOM 18923 C CA . LYS A 1 19 ? 26.852 42.025 39.175 1.00 0.00 240 LYS A CA 14
ATOM 18924 C C . LYS A 1 19 ? 25.880 41.041 38.529 1.00 0.00 240 LYS A C 14
ATOM 18925 O O . LYS A 1 19 ? 25.486 40.060 39.158 1.00 0.00 240 LYS A O 14
ATOM 18944 N N . ILE A 1 20 ? 25.488 41.292 37.289 1.00 0.00 241 ILE A N 14
ATOM 18945 C CA . ILE A 1 20 ? 24.541 40.391 36.612 1.00 0.00 241 ILE A CA 14
ATOM 18946 C C . ILE A 1 20 ? 25.392 39.408 35.838 1.00 0.00 241 ILE A C 14
ATOM 18947 O O . ILE A 1 20 ? 26.254 39.735 35.024 1.00 0.00 241 ILE A O 14
ATOM 18963 N N . ALA A 1 21 ? 25.065 38.187 36.174 1.00 0.00 242 ALA A N 14
ATOM 18964 C CA . ALA A 1 21 ? 25.628 36.963 35.683 1.00 0.00 242 ALA A CA 14
ATOM 18965 C C . ALA A 1 21 ? 24.585 36.219 34.857 1.00 0.00 242 ALA A C 14
ATOM 18966 O O . ALA A 1 21 ? 23.498 35.976 35.370 1.00 0.00 242 ALA A O 14
ATOM 18973 N N . ASP A 1 22 ? 24.896 35.868 33.577 1.00 0.00 243 ASP A N 14
ATOM 18974 C CA . ASP A 1 22 ? 23.940 35.150 32.712 1.00 0.00 243 ASP A CA 14
ATOM 18975 C C . ASP A 1 22 ? 24.492 33.792 32.384 1.00 0.00 243 ASP A C 14
ATOM 18976 O O . ASP A 1 22 ? 25.699 33.565 32.347 1.00 0.00 243 ASP A O 14
ATOM 18985 N N . ILE A 1 23 ? 23.564 32.930 32.157 1.00 0.00 244 ILE A N 14
ATOM 18986 C CA . ILE A 1 23 ? 23.811 31.579 31.816 1.00 0.00 244 ILE A CA 14
ATOM 18987 C C . ILE A 1 23 ? 24.911 31.143 32.736 1.00 0.00 244 ILE A C 14
ATOM 18988 O O . ILE A 1 23 ? 26.048 30.913 32.323 1.00 0.00 244 ILE A O 14
ATOM 19004 N N . PRO A 1 24 ? 24.570 31.025 33.987 1.00 0.00 245 PRO A N 14
ATOM 19005 C CA . PRO A 1 24 ? 25.499 30.595 35.012 1.00 0.00 245 PRO A CA 14
ATOM 19006 C C . PRO A 1 24 ? 25.480 29.095 35.320 1.00 0.00 245 PRO A C 14
ATOM 19007 O O . PRO A 1 24 ? 24.522 28.575 35.883 1.00 0.00 245 PRO A O 14
ATOM 19018 N N . PRO A 1 25 ? 26.577 28.391 34.937 1.00 0.00 246 PRO A N 14
ATOM 19019 C CA . PRO A 1 25 ? 26.757 26.958 35.147 1.00 0.00 246 PRO A CA 14
ATOM 19020 C C . PRO A 1 25 ? 27.454 26.616 36.456 1.00 0.00 246 PRO A C 14
ATOM 19021 O O . PRO A 1 25 ? 28.248 27.406 36.965 1.00 0.00 246 PRO A O 14
ATOM 19032 N N . ASP A 1 26 ? 27.165 25.445 37.001 1.00 0.00 247 ASP A N 14
ATOM 19033 C CA . ASP A 1 26 ? 27.770 25.015 38.240 1.00 0.00 247 ASP A CA 14
ATOM 19034 C C . ASP A 1 26 ? 28.565 23.738 38.035 1.00 0.00 247 ASP A C 14
ATOM 19035 O O . ASP A 1 26 ? 28.494 23.107 36.979 1.00 0.00 247 ASP A O 14
ATOM 19044 N N . GLU A 1 27 ? 29.321 23.363 39.057 1.00 0.00 248 GLU A N 14
ATOM 19045 C CA . GLU A 1 27 ? 30.150 22.168 38.997 1.00 0.00 248 GLU A CA 14
ATOM 19046 C C . GLU A 1 27 ? 29.242 20.952 38.891 1.00 0.00 248 GLU A C 14
ATOM 19047 O O . GLU A 1 27 ? 29.536 19.981 38.195 1.00 0.00 248 GLU A O 14
ATOM 19059 N N . TYR A 1 28 ? 28.122 21.046 39.600 1.00 0.00 249 TYR A N 14
ATOM 19060 C CA . TYR A 1 28 ? 27.132 19.983 39.675 1.00 0.00 249 TYR A CA 14
ATOM 19061 C C . TYR A 1 28 ? 25.741 20.498 39.387 1.00 0.00 249 TYR A C 14
ATOM 19062 O O . TYR A 1 28 ? 25.061 20.006 38.483 1.00 0.00 249 TYR A O 14
ATOM 19080 N N . SER A 1 29 ? 25.315 21.493 40.152 1.00 0.00 250 SER A N 14
ATOM 19081 C CA . SER A 1 29 ? 23.988 22.035 39.980 1.00 0.00 250 SER A CA 14
ATOM 19082 C C . SER A 1 29 ? 23.539 21.933 38.524 1.00 0.00 250 SER A C 14
ATOM 19083 O O . SER A 1 29 ? 22.664 21.140 38.178 1.00 0.00 250 SER A O 14
ATOM 19091 N N . TRP A 1 30 ? 24.139 22.768 37.685 1.00 0.00 251 TRP A N 14
ATOM 19092 C CA . TRP A 1 30 ? 23.821 22.826 36.262 1.00 0.00 251 TRP A CA 14
ATOM 19093 C C . TRP A 1 30 ? 25.046 22.464 35.443 1.00 0.00 251 TRP A C 14
ATOM 19094 O O . TRP A 1 30 ? 26.163 22.827 35.811 1.00 0.00 251 TRP A O 14
ATOM 19115 N N . ARG A 1 31 ? 24.850 21.761 34.339 1.00 0.00 252 ARG A N 14
ATOM 19116 C CA . ARG A 1 31 ? 25.971 21.389 33.505 1.00 0.00 252 ARG A CA 14
ATOM 19117 C C . ARG A 1 31 ? 25.659 21.912 32.146 1.00 0.00 252 ARG A C 14
ATOM 19118 O O . ARG A 1 31 ? 24.549 21.793 31.682 1.00 0.00 252 ARG A O 14
ATOM 19139 N N . LYS A 1 32 ? 26.624 22.452 31.486 1.00 0.00 253 LYS A N 14
ATOM 19140 C CA . LYS A 1 32 ? 26.377 22.955 30.161 1.00 0.00 253 LYS A CA 14
ATOM 19141 C C . LYS A 1 32 ? 26.732 22.060 28.988 1.00 0.00 253 LYS A C 14
ATOM 19142 O O . LYS A 1 32 ? 27.641 21.228 29.035 1.00 0.00 253 LYS A O 14
ATOM 19161 N N . TYR A 1 33 ? 25.958 22.277 27.941 1.00 0.00 254 TYR A N 14
ATOM 19162 C CA . TYR A 1 33 ? 26.061 21.572 26.691 1.00 0.00 254 TYR A CA 14
ATOM 19163 C C . TYR A 1 33 ? 26.055 22.629 25.574 1.00 0.00 254 TYR A C 14
ATOM 19164 O O . TYR A 1 33 ? 26.066 23.833 25.832 1.00 0.00 254 TYR A O 14
ATOM 19182 N N . GLY A 1 34 ? 26.129 22.189 24.329 1.00 0.00 255 GLY A N 14
ATOM 19183 C CA . GLY A 1 34 ? 26.183 23.140 23.224 1.00 0.00 255 GLY A CA 14
ATOM 19184 C C . GLY A 1 34 ? 25.053 24.167 23.219 1.00 0.00 255 GLY A C 14
ATOM 19185 O O . GLY A 1 34 ? 24.063 24.006 23.930 1.00 0.00 255 GLY A O 14
ATOM 19189 N N . GLN A 1 35 ? 25.203 25.213 22.398 1.00 0.00 256 GLN A N 14
ATOM 19190 C CA . GLN A 1 35 ? 24.197 26.262 22.280 1.00 0.00 256 GLN A CA 14
ATOM 19191 C C . GLN A 1 35 ? 23.640 26.350 20.857 1.00 0.00 256 GLN A C 14
ATOM 19192 O O . GLN A 1 35 ? 24.381 26.214 19.883 1.00 0.00 256 GLN A O 14
ATOM 19206 N N . LYS A 1 36 ? 22.335 26.598 20.749 1.00 0.00 257 LYS A N 14
ATOM 19207 C CA . LYS A 1 36 ? 21.665 26.699 19.437 1.00 0.00 257 LYS A CA 14
ATOM 19208 C C . LYS A 1 36 ? 21.002 28.066 19.202 1.00 0.00 257 LYS A C 14
ATOM 19209 O O . LYS A 1 36 ? 20.354 28.620 20.088 1.00 0.00 257 LYS A O 14
ATOM 19228 N N . PRO A 1 37 ? 21.257 28.682 18.026 1.00 0.00 258 PRO A N 14
ATOM 19229 C CA . PRO A 1 37 ? 20.755 30.011 17.688 1.00 0.00 258 PRO A CA 14
ATOM 19230 C C . PRO A 1 37 ? 19.242 30.032 17.379 1.00 0.00 258 PRO A C 14
ATOM 19231 O O . PRO A 1 37 ? 18.702 29.079 16.817 1.00 0.00 258 PRO A O 14
ATOM 19242 N N . ILE A 1 38 ? 18.579 31.128 17.756 1.00 0.00 259 ILE A N 14
ATOM 19243 C CA . ILE A 1 38 ? 17.129 31.307 17.544 1.00 0.00 259 ILE A CA 14
ATOM 19244 C C . ILE A 1 38 ? 16.957 32.474 16.586 1.00 0.00 259 ILE A C 14
ATOM 19245 O O . ILE A 1 38 ? 17.451 33.558 16.898 1.00 0.00 259 ILE A O 14
ATOM 19261 N N . LYS A 1 39 ? 16.299 32.325 15.424 1.00 0.00 260 LYS A N 14
ATOM 19262 C CA . LYS A 1 39 ? 16.223 33.513 14.583 1.00 0.00 260 LYS A CA 14
ATOM 19263 C C . LYS A 1 39 ? 15.197 34.509 15.109 1.00 0.00 260 LYS A C 14
ATOM 19264 O O . LYS A 1 39 ? 14.111 34.178 15.585 1.00 0.00 260 LYS A O 14
ATOM 19283 N N . GLY A 1 40 ? 15.634 35.741 14.990 1.00 0.00 261 GLY A N 14
ATOM 19284 C CA . GLY A 1 40 ? 14.940 36.945 15.366 1.00 0.00 261 GLY A CA 14
ATOM 19285 C C . GLY A 1 40 ? 15.082 37.166 16.854 1.00 0.00 261 GLY A C 14
ATOM 19286 O O . GLY A 1 40 ? 14.516 38.113 17.384 1.00 0.00 261 GLY A O 14
ATOM 19290 N N . SER A 1 41 ? 15.827 36.324 17.534 1.00 0.00 262 SER A N 14
ATOM 19291 C CA . SER A 1 41 ? 16.019 36.469 18.958 1.00 0.00 262 SER A CA 14
ATOM 19292 C C . SER A 1 41 ? 17.492 36.512 19.273 1.00 0.00 262 SER A C 14
ATOM 19293 O O . SER A 1 41 ? 18.104 35.444 19.216 1.00 0.00 262 SER A O 14
ATOM 19301 N N . PRO A 1 42 ? 18.169 37.618 19.593 1.00 0.00 263 PRO A N 14
ATOM 19302 C CA . PRO A 1 42 ? 19.560 37.438 19.857 1.00 0.00 263 PRO A CA 14
ATOM 19303 C C . PRO A 1 42 ? 19.679 36.577 21.087 1.00 0.00 263 PRO A C 14
ATOM 19304 O O . PRO A 1 42 ? 18.808 36.529 21.956 1.00 0.00 263 PRO A O 14
ATOM 19315 N N . HIS A 1 43 ? 20.805 35.910 21.110 1.00 0.00 264 HIS A N 14
ATOM 19316 C CA . HIS A 1 43 ? 21.207 34.995 22.169 1.00 0.00 264 HIS A CA 14
ATOM 19317 C C . HIS A 1 43 ? 20.672 33.596 21.865 1.00 0.00 264 HIS A C 14
ATOM 19318 O O . HIS A 1 43 ? 19.476 33.432 21.634 1.00 0.00 264 HIS A O 14
ATOM 19333 N N . PRO A 1 44 ? 21.534 32.566 21.832 1.00 0.00 265 PRO A N 14
ATOM 19334 C CA . PRO A 1 44 ? 21.108 31.207 21.525 1.00 0.00 265 PRO A CA 14
ATOM 19335 C C . PRO A 1 44 ? 20.507 30.456 22.711 1.00 0.00 265 PRO A C 14
ATOM 19336 O O . PRO A 1 44 ? 20.746 30.833 23.859 1.00 0.00 265 PRO A O 14
ATOM 19347 N N . ARG A 1 45 ? 19.730 29.395 22.461 1.00 0.00 266 ARG A N 14
ATOM 19348 C CA . ARG A 1 45 ? 19.156 28.649 23.573 1.00 0.00 266 ARG A CA 14
ATOM 19349 C C . ARG A 1 45 ? 20.193 27.637 23.972 1.00 0.00 266 ARG A C 14
ATOM 19350 O O . ARG A 1 45 ? 20.659 26.855 23.141 1.00 0.00 266 ARG A O 14
ATOM 19371 N N . GLY A 1 46 ? 20.543 27.646 25.234 1.00 0.00 267 GLY A N 14
ATOM 19372 C CA . GLY A 1 46 ? 21.552 26.698 25.704 1.00 0.00 267 GLY A CA 14
ATOM 19373 C C . GLY A 1 46 ? 20.973 25.424 26.268 1.00 0.00 267 GLY A C 14
ATOM 19374 O O . GLY A 1 46 ? 19.974 25.465 26.953 1.00 0.00 267 GLY A O 14
ATOM 19378 N N . TYR A 1 47 ? 21.655 24.295 26.084 1.00 0.00 268 TYR A N 14
ATOM 19379 C CA . TYR A 1 47 ? 21.176 23.057 26.657 1.00 0.00 268 TYR A CA 14
ATOM 19380 C C . TYR A 1 47 ? 21.959 22.741 27.900 1.00 0.00 268 TYR A C 14
ATOM 19381 O O . TYR A 1 47 ? 23.171 22.913 27.908 1.00 0.00 268 TYR A O 14
ATOM 19399 N N . TYR A 1 48 ? 21.250 22.297 28.938 1.00 0.00 269 TYR A N 14
ATOM 19400 C CA . TYR A 1 48 ? 21.868 21.967 30.221 1.00 0.00 269 TYR A CA 14
ATOM 19401 C C . TYR A 1 48 ? 21.151 20.784 30.831 1.00 0.00 269 TYR A C 14
ATOM 19402 O O . TYR A 1 48 ? 19.977 20.524 30.577 1.00 0.00 269 TYR A O 14
ATOM 19420 N N . LYS A 1 49 ? 21.903 20.083 31.626 1.00 0.00 270 LYS A N 14
ATOM 19421 C CA . LYS A 1 49 ? 21.449 18.904 32.315 1.00 0.00 270 LYS A CA 14
ATOM 19422 C C . LYS A 1 49 ? 21.614 19.207 33.801 1.00 0.00 270 LYS A C 14
ATOM 19423 O O . LYS A 1 49 ? 22.541 19.952 34.174 1.00 0.00 270 LYS A O 14
ATOM 19442 N N . CYS A 1 50 ? 20.754 18.626 34.646 1.00 0.00 271 CYS A N 14
ATOM 19443 C CA . CYS A 1 50 ? 20.844 18.839 36.096 1.00 0.00 271 CYS A CA 14
ATOM 19444 C C . CYS A 1 50 ? 21.562 17.756 36.870 1.00 0.00 271 CYS A C 14
ATOM 19445 O O . CYS A 1 50 ? 21.122 16.607 36.903 1.00 0.00 271 CYS A O 14
ATOM 19452 N N . SER A 1 51 ? 22.680 18.115 37.495 1.00 0.00 272 SER A N 14
ATOM 19453 C CA . SER A 1 51 ? 23.428 17.123 38.231 1.00 0.00 272 SER A CA 14
ATOM 19454 C C . SER A 1 51 ? 23.543 17.662 39.651 1.00 0.00 272 SER A C 14
ATOM 19455 O O . SER A 1 51 ? 23.520 18.869 39.894 1.00 0.00 272 SER A O 14
ATOM 19463 N N . THR A 1 52 ? 23.631 16.729 40.585 1.00 0.00 273 THR A N 14
ATOM 19464 C CA . THR A 1 52 ? 23.748 17.026 41.989 1.00 0.00 273 THR A CA 14
ATOM 19465 C C . THR A 1 52 ? 23.963 15.753 42.769 1.00 0.00 273 THR A C 14
ATOM 19466 O O . THR A 1 52 ? 25.033 15.485 43.320 1.00 0.00 273 THR A O 14
ATOM 19477 N N . PHE A 1 53 ? 22.889 14.983 42.792 1.00 0.00 274 PHE A N 14
ATOM 19478 C CA . PHE A 1 53 ? 22.850 13.686 43.469 1.00 0.00 274 PHE A CA 14
ATOM 19479 C C . PHE A 1 53 ? 21.804 12.829 42.773 1.00 0.00 274 PHE A C 14
ATOM 19480 O O . PHE A 1 53 ? 20.941 13.374 42.082 1.00 0.00 274 PHE A O 14
ATOM 19497 N N . ARG A 1 54 ? 21.845 11.494 42.899 1.00 0.00 275 ARG A N 14
ATOM 19498 C CA . ARG A 1 54 ? 20.829 10.741 42.198 1.00 0.00 275 ARG A CA 14
ATOM 19499 C C . ARG A 1 54 ? 19.464 10.738 42.872 1.00 0.00 275 ARG A C 14
ATOM 19500 O O . ARG A 1 54 ? 19.319 10.635 44.090 1.00 0.00 275 ARG A O 14
ATOM 19521 N N . GLY A 1 55 ? 18.484 10.864 42.007 1.00 0.00 276 GLY A N 14
ATOM 19522 C CA . GLY A 1 55 ? 17.077 10.896 42.329 1.00 0.00 276 GLY A CA 14
ATOM 19523 C C . GLY A 1 55 ? 16.481 11.967 41.465 1.00 0.00 276 GLY A C 14
ATOM 19524 O O . GLY A 1 55 ? 15.257 12.065 41.366 1.00 0.00 276 GLY A O 14
ATOM 19528 N N . CYS A 1 56 ? 17.303 12.777 40.831 1.00 0.00 277 CYS A N 14
ATOM 19529 C CA . CYS A 1 56 ? 16.757 13.823 39.995 1.00 0.00 277 CYS A CA 14
ATOM 19530 C C . CYS A 1 56 ? 16.934 13.605 38.505 1.00 0.00 277 CYS A C 14
ATOM 19531 O O . CYS A 1 56 ? 18.026 13.821 37.977 1.00 0.00 277 CYS A O 14
ATOM 19538 N N . PRO A 1 57 ? 15.890 13.176 37.794 1.00 0.00 278 PRO A N 14
ATOM 19539 C CA . PRO A 1 57 ? 15.975 12.990 36.363 1.00 0.00 278 PRO A CA 14
ATOM 19540 C C . PRO A 1 57 ? 15.473 14.309 35.784 1.00 0.00 278 PRO A C 14
ATOM 19541 O O . PRO A 1 57 ? 14.288 14.575 35.925 1.00 0.00 278 PRO A O 14
ATOM 19552 N N . ALA A 1 58 ? 16.319 15.117 35.161 1.00 0.00 279 ALA A N 14
ATOM 19553 C CA . ALA A 1 58 ? 15.890 16.423 34.583 1.00 0.00 279 ALA A CA 14
ATOM 19554 C C . ALA A 1 58 ? 16.922 17.021 33.643 1.00 0.00 279 ALA A C 14
ATOM 19555 O O . ALA A 1 58 ? 18.132 16.824 33.772 1.00 0.00 279 ALA A O 14
ATOM 19562 N N . ARG A 1 59 ? 16.374 17.760 32.697 1.00 0.00 280 ARG A N 14
ATOM 19563 C CA . ARG A 1 59 ? 17.112 18.446 31.654 1.00 0.00 280 ARG A CA 14
ATOM 19564 C C . ARG A 1 59 ? 16.565 19.861 31.604 1.00 0.00 280 ARG A C 14
ATOM 19565 O O . ARG A 1 59 ? 15.402 20.076 31.953 1.00 0.00 280 ARG A O 14
ATOM 19586 N N . LYS A 1 60 ? 17.354 20.832 31.186 1.00 0.00 281 LYS A N 14
ATOM 19587 C CA . LYS A 1 60 ? 16.832 22.192 31.120 1.00 0.00 281 LYS A CA 14
ATOM 19588 C C . LYS A 1 60 ? 17.523 23.034 30.069 1.00 0.00 281 LYS A C 14
ATOM 19589 O O . LYS A 1 60 ? 18.626 22.736 29.619 1.00 0.00 281 LYS A O 14
ATOM 19608 N N . HIS A 1 61 ? 16.840 24.107 29.696 1.00 0.00 282 HIS A N 14
ATOM 19609 C CA . HIS A 1 61 ? 17.358 25.046 28.723 1.00 0.00 282 HIS A CA 14
ATOM 19610 C C . HIS A 1 61 ? 17.293 26.457 29.273 1.00 0.00 282 HIS A C 14
ATOM 19611 O O . HIS A 1 61 ? 16.385 26.794 30.023 1.00 0.00 282 HIS A O 14
ATOM 19626 N N . VAL A 1 62 ? 18.267 27.266 28.894 1.00 0.00 283 VAL A N 14
ATOM 19627 C CA . VAL A 1 62 ? 18.375 28.635 29.358 1.00 0.00 283 VAL A CA 14
ATOM 19628 C C . VAL A 1 62 ? 18.309 29.577 28.179 1.00 0.00 283 VAL A C 14
ATOM 19629 O O . VAL A 1 62 ? 19.013 29.412 27.184 1.00 0.00 283 VAL A O 14
ATOM 19642 N N . GLU A 1 63 ? 17.445 30.557 28.299 1.00 0.00 284 GLU A N 14
ATOM 19643 C CA . GLU A 1 63 ? 17.244 31.524 27.265 1.00 0.00 284 GLU A CA 14
ATOM 19644 C C . GLU A 1 63 ? 16.873 32.853 27.878 1.00 0.00 284 GLU A C 14
ATOM 19645 O O . GLU A 1 63 ? 16.383 32.911 28.992 1.00 0.00 284 GLU A O 14
ATOM 19657 N N . ARG A 1 64 ? 17.161 33.914 27.172 1.00 0.00 285 ARG A N 14
ATOM 19658 C CA . ARG A 1 64 ? 16.914 35.228 27.633 1.00 0.00 285 ARG A CA 14
ATOM 19659 C C . ARG A 1 64 ? 15.624 35.796 27.060 1.00 0.00 285 ARG A C 14
ATOM 19660 O O . ARG A 1 64 ? 15.299 35.571 25.895 1.00 0.00 285 ARG A O 14
ATOM 19681 N N . ALA A 1 65 ? 14.887 36.530 27.887 1.00 0.00 286 ALA A N 14
ATOM 19682 C CA . ALA A 1 65 ? 13.642 37.120 27.453 1.00 0.00 286 ALA A CA 14
ATOM 19683 C C . ALA A 1 65 ? 13.913 38.264 26.504 1.00 0.00 286 ALA A C 14
ATOM 19684 O O . ALA A 1 65 ? 14.789 39.115 26.761 1.00 0.00 286 ALA A O 14
ATOM 19691 N N . LEU A 1 66 ? 13.144 38.233 25.420 1.00 0.00 287 LEU A N 14
ATOM 19692 C CA . LEU A 1 66 ? 13.184 39.197 24.352 1.00 0.00 287 LEU A CA 14
ATOM 19693 C C . LEU A 1 66 ? 12.623 40.527 24.810 1.00 0.00 287 LEU A C 14
ATOM 19694 O O . LEU A 1 66 ? 13.052 41.591 24.360 1.00 0.00 287 LEU A O 14
ATOM 19710 N N . ASP A 1 67 ? 11.651 40.448 25.713 1.00 0.00 288 ASP A N 14
ATOM 19711 C CA . ASP A 1 67 ? 10.986 41.642 26.221 1.00 0.00 288 ASP A CA 14
ATOM 19712 C C . ASP A 1 67 ? 12.054 42.487 26.866 1.00 0.00 288 ASP A C 14
ATOM 19713 O O . ASP A 1 67 ? 12.134 43.704 26.699 1.00 0.00 288 ASP A O 14
ATOM 19722 N N . ASP A 1 68 ? 12.868 41.774 27.615 1.00 0.00 289 ASP A N 14
ATOM 19723 C CA . ASP A 1 68 ? 13.973 42.329 28.357 1.00 0.00 289 ASP A CA 14
ATOM 19724 C C . ASP A 1 68 ? 15.119 41.348 28.180 1.00 0.00 289 ASP A C 14
ATOM 19725 O O . ASP A 1 68 ? 15.144 40.324 28.839 1.00 0.00 289 ASP A O 14
ATOM 19734 N N . PRO A 1 69 ? 16.101 41.654 27.316 1.00 0.00 290 PRO A N 14
ATOM 19735 C CA . PRO A 1 69 ? 17.264 40.777 27.109 1.00 0.00 290 PRO A CA 14
ATOM 19736 C C . PRO A 1 69 ? 17.891 40.400 28.429 1.00 0.00 290 PRO A C 14
ATOM 19737 O O . PRO A 1 69 ? 18.413 39.301 28.612 1.00 0.00 290 PRO A O 14
ATOM 19748 N N . ALA A 1 70 ? 17.823 41.344 29.340 1.00 0.00 291 ALA A N 14
ATOM 19749 C CA . ALA A 1 70 ? 18.345 41.179 30.670 1.00 0.00 291 ALA A CA 14
ATOM 19750 C C . ALA A 1 70 ? 17.655 40.068 31.459 1.00 0.00 291 ALA A C 14
ATOM 19751 O O . ALA A 1 70 ? 18.310 39.444 32.293 1.00 0.00 291 ALA A O 14
ATOM 19758 N N . MET A 1 71 ? 16.360 39.787 31.242 1.00 0.00 292 MET A N 14
ATOM 19759 C CA . MET A 1 71 ? 15.756 38.728 32.020 1.00 0.00 292 MET A CA 14
ATOM 19760 C C . MET A 1 71 ? 16.027 37.322 31.513 1.00 0.00 292 MET A C 14
ATOM 19761 O O . MET A 1 71 ? 16.241 37.125 30.328 1.00 0.00 292 MET A O 14
ATOM 19775 N N . LEU A 1 72 ? 16.148 36.379 32.476 1.00 0.00 293 LEU A N 14
ATOM 19776 C CA . LEU A 1 72 ? 16.487 34.995 32.211 1.00 0.00 293 LEU A CA 14
ATOM 19777 C C . LEU A 1 72 ? 15.275 34.092 32.249 1.00 0.00 293 LEU A C 14
ATOM 19778 O O . LEU A 1 72 ? 14.412 34.266 33.065 1.00 0.00 293 LEU A O 14
ATOM 19794 N N . ILE A 1 73 ? 15.220 33.164 31.301 1.00 0.00 294 ILE A N 14
ATOM 19795 C CA . ILE A 1 73 ? 14.113 32.224 31.165 1.00 0.00 294 ILE A CA 14
ATOM 19796 C C . ILE A 1 73 ? 14.592 30.792 31.361 1.00 0.00 294 ILE A C 14
ATOM 19797 O O . ILE A 1 73 ? 15.617 30.414 30.791 1.00 0.00 294 ILE A O 14
ATOM 19813 N N . VAL A 1 74 ? 13.939 29.996 32.192 1.00 0.00 295 VAL A N 14
ATOM 19814 C CA . VAL A 1 74 ? 14.476 28.665 32.367 1.00 0.00 295 VAL A CA 14
ATOM 19815 C C . VAL A 1 74 ? 13.351 27.681 32.156 1.00 0.00 295 VAL A C 14
ATOM 19816 O O . VAL A 1 74 ? 12.240 27.837 32.661 1.00 0.00 295 VAL A O 14
ATOM 19829 N N . THR A 1 75 ? 13.641 26.688 31.343 1.00 0.00 296 THR A N 14
ATOM 19830 C CA . THR A 1 75 ? 12.671 25.669 31.039 1.00 0.00 296 THR A CA 14
ATOM 19831 C C . THR A 1 75 ? 13.154 24.364 31.639 1.00 0.00 296 THR A C 14
ATOM 19832 O O . THR A 1 75 ? 14.264 23.911 31.355 1.00 0.00 296 THR A O 14
ATOM 19843 N N . TYR A 1 76 ? 12.335 23.782 32.491 1.00 0.00 297 TYR A N 14
ATOM 19844 C CA . TYR A 1 76 ? 12.700 22.551 33.162 1.00 0.00 297 TYR A CA 14
ATOM 19845 C C . TYR A 1 76 ? 11.903 21.383 32.612 1.00 0.00 297 TYR A C 14
ATOM 19846 O O . TYR A 1 76 ? 10.705 21.512 32.343 1.00 0.00 297 TYR A O 14
ATOM 19864 N N . GLU A 1 77 ? 12.590 20.253 32.448 1.00 0.00 298 GLU A N 14
ATOM 19865 C CA . GLU A 1 77 ? 11.979 19.026 31.959 1.00 0.00 298 GLU A CA 14
ATOM 19866 C C . GLU A 1 77 ? 12.237 17.946 32.992 1.00 0.00 298 GLU A C 14
ATOM 19867 O O . GLU A 1 77 ? 13.351 17.858 33.509 1.00 0.00 298 GLU A O 14
ATOM 19879 N N . GLY A 1 78 ? 11.249 17.116 33.309 1.00 0.00 299 GLY A N 14
ATOM 19880 C CA . GLY A 1 78 ? 11.513 16.114 34.312 1.00 0.00 299 GLY A CA 14
ATOM 19881 C C . GLY A 1 78 ? 11.071 16.658 35.625 1.00 0.00 299 GLY A C 14
ATOM 19882 O O . GLY A 1 78 ? 10.210 17.540 35.666 1.00 0.00 299 GLY A O 14
ATOM 19886 N N . GLU A 1 79 ? 11.620 16.167 36.695 1.00 0.00 300 GLU A N 14
ATOM 19887 C CA . GLU A 1 79 ? 11.207 16.657 37.972 1.00 0.00 300 GLU A CA 14
ATOM 19888 C C . GLU A 1 79 ? 12.405 16.795 38.880 1.00 0.00 300 GLU A C 14
ATOM 19889 O O . GLU A 1 79 ? 13.295 15.955 38.910 1.00 0.00 300 GLU A O 14
ATOM 19901 N N . HIS A 1 80 ? 12.381 17.871 39.638 1.00 0.00 301 HIS A N 14
ATOM 19902 C CA . HIS A 1 80 ? 13.423 18.182 40.584 1.00 0.00 301 HIS A CA 14
ATOM 19903 C C . HIS A 1 80 ? 13.008 17.856 42.006 1.00 0.00 301 HIS A C 14
ATOM 19904 O O . HIS A 1 80 ? 11.909 18.209 42.437 1.00 0.00 301 HIS A O 14
ATOM 19918 N N . ARG A 1 81 ? 13.890 17.185 42.733 1.00 0.00 302 ARG A N 14
ATOM 19919 C CA . ARG A 1 81 ? 13.600 16.831 44.111 1.00 0.00 302 ARG A CA 14
ATOM 19920 C C . ARG A 1 81 ? 14.253 17.879 44.988 1.00 0.00 302 ARG A C 14
ATOM 19921 O O . ARG A 1 81 ? 14.236 17.773 46.211 1.00 0.00 302 ARG A O 14
ATOM 19942 N N . HIS A 1 82 ? 14.809 18.901 44.350 1.00 0.00 303 HIS A N 14
ATOM 19943 C CA . HIS A 1 82 ? 15.467 19.968 45.083 1.00 0.00 303 HIS A CA 14
ATOM 19944 C C . HIS A 1 82 ? 14.508 20.983 45.678 1.00 0.00 303 HIS A C 14
ATOM 19945 O O . HIS A 1 82 ? 13.591 21.489 45.031 1.00 0.00 303 HIS A O 14
ATOM 19959 N N . ASN A 1 83 ? 14.767 21.252 46.939 1.00 0.00 304 ASN A N 14
ATOM 19960 C CA . ASN A 1 83 ? 14.017 22.186 47.755 1.00 0.00 304 ASN A CA 14
ATOM 19961 C C . ASN A 1 83 ? 14.631 23.550 47.523 1.00 0.00 304 ASN A C 14
ATOM 19962 O O . ASN A 1 83 ? 15.841 23.698 47.701 1.00 0.00 304 ASN A O 14
ATOM 19973 N N . GLN A 1 84 ? 13.854 24.530 47.073 1.00 0.00 305 GLN A N 14
ATOM 19974 C CA . GLN A 1 84 ? 14.420 25.850 46.804 1.00 0.00 305 GLN A CA 14
ATOM 19975 C C . GLN A 1 84 ? 14.929 26.455 48.133 1.00 0.00 305 GLN A C 14
ATOM 19976 O O . GLN A 1 84 ? 16.015 27.030 48.176 1.00 0.00 305 GLN A O 14
ATOM 19990 N N . SER A 1 85 ? 14.190 26.300 49.220 1.00 0.00 306 SER A N 14
ATOM 19991 C CA . SER A 1 85 ? 14.631 26.830 50.530 1.00 0.00 306 SER A CA 14
ATOM 19992 C C . SER A 1 85 ? 15.971 26.195 50.989 1.00 0.00 306 SER A C 14
ATOM 19993 O O . SER A 1 85 ? 16.834 26.930 51.456 1.00 0.00 306 SER A O 14
ATOM 20001 N N . ALA A 1 86 ? 16.163 24.846 50.835 1.00 0.00 307 ALA A N 14
ATOM 20002 C CA . ALA A 1 86 ? 17.441 24.183 51.236 1.00 0.00 307 ALA A CA 14
ATOM 20003 C C . ALA A 1 86 ? 18.656 24.701 50.415 1.00 0.00 307 ALA A C 14
ATOM 20004 O O . ALA A 1 86 ? 19.741 24.875 50.963 1.00 0.00 307 ALA A O 14
ATOM 20011 N N . MET A 1 87 ? 18.464 24.961 49.095 1.00 0.00 308 MET A N 14
ATOM 20012 C CA . MET A 1 87 ? 19.544 25.453 48.213 1.00 0.00 308 MET A CA 14
ATOM 20013 C C . MET A 1 87 ? 19.988 26.779 48.686 1.00 0.00 308 MET A C 14
ATOM 20014 O O . MET A 1 87 ? 21.177 27.061 48.760 1.00 0.00 308 MET A O 14
ATOM 20028 N N . LEU A 1 88 ? 19.048 27.537 49.109 1.00 0.00 309 LEU A N 14
ATOM 20029 C CA . LEU A 1 88 ? 19.379 28.790 49.613 1.00 0.00 309 LEU A CA 14
ATOM 20030 C C . LEU A 1 88 ? 20.289 28.826 50.790 1.00 0.00 309 LEU A C 14
ATOM 20031 O O . LEU A 1 88 ? 21.279 29.556 50.887 1.00 0.00 309 LEU A O 14
ATOM 20047 N N . GLU A 1 89 ? 19.761 27.886 51.520 1.00 0.00 310 GLU A N 14
ATOM 20048 C CA . GLU A 1 89 ? 20.002 27.235 52.784 1.00 0.00 310 GLU A CA 14
ATOM 20049 C C . GLU A 1 89 ? 21.738 26.101 52.052 1.00 0.00 310 GLU A C 14
ATOM 20050 O O . GLU A 1 89 ? 22.365 26.487 51.066 1.00 0.00 310 GLU A O 14
ATOM 20063 N N . SER A 1 2 ? 6.473 10.529 19.519 1.00 0.00 223 SER A N 15
ATOM 20064 C CA . SER A 1 2 ? 6.024 10.858 20.906 1.00 0.00 223 SER A CA 15
ATOM 20065 C C . SER A 1 2 ? 4.894 9.685 21.401 1.00 0.00 223 SER A C 15
ATOM 20066 O O . SER A 1 2 ? 3.793 9.653 20.844 1.00 0.00 223 SER A O 15
ATOM 20074 N N . ARG A 1 3 ? 5.040 9.935 22.892 1.00 0.00 224 ARG A N 15
ATOM 20075 C CA . ARG A 1 3 ? 4.334 9.813 24.354 1.00 0.00 224 ARG A CA 15
ATOM 20076 C C . ARG A 1 3 ? 4.573 11.415 24.811 1.00 0.00 224 ARG A C 15
ATOM 20077 O O . ARG A 1 3 ? 5.631 11.883 24.479 1.00 0.00 224 ARG A O 15
ATOM 20098 N N . LYS A 1 4 ? 3.729 12.277 25.576 1.00 0.00 225 LYS A N 15
ATOM 20099 C CA . LYS A 1 4 ? 4.245 13.780 25.902 1.00 0.00 225 LYS A CA 15
ATOM 20100 C C . LYS A 1 4 ? 4.470 14.234 27.387 1.00 0.00 225 LYS A C 15
ATOM 20101 O O . LYS A 1 4 ? 3.539 14.298 28.168 1.00 0.00 225 LYS A O 15
ATOM 20120 N N . ASN A 1 5 ? 5.775 14.766 27.625 1.00 0.00 226 ASN A N 15
ATOM 20121 C CA . ASN A 1 5 ? 6.359 15.430 28.925 1.00 0.00 226 ASN A CA 15
ATOM 20122 C C . ASN A 1 5 ? 6.203 17.022 29.061 1.00 0.00 226 ASN A C 15
ATOM 20123 O O . ASN A 1 5 ? 6.849 17.778 28.346 1.00 0.00 226 ASN A O 15
ATOM 20134 N N . ARG A 1 6 ? 5.288 17.536 29.995 1.00 0.00 227 ARG A N 15
ATOM 20135 C CA . ARG A 1 6 ? 5.065 19.013 30.182 1.00 0.00 227 ARG A CA 15
ATOM 20136 C C . ARG A 1 6 ? 6.286 19.734 30.773 1.00 0.00 227 ARG A C 15
ATOM 20137 O O . ARG A 1 6 ? 6.871 19.347 31.787 1.00 0.00 227 ARG A O 15
ATOM 20158 N N . MET A 1 7 ? 6.604 20.808 30.065 1.00 0.00 228 MET A N 15
ATOM 20159 C CA . MET A 1 7 ? 7.698 21.746 30.318 1.00 0.00 228 MET A CA 15
ATOM 20160 C C . MET A 1 7 ? 7.230 22.851 31.244 1.00 0.00 228 MET A C 15
ATOM 20161 O O . MET A 1 7 ? 6.082 23.278 31.146 1.00 0.00 228 MET A O 15
ATOM 20175 N N . LYS A 1 8 ? 8.095 23.322 32.145 1.00 0.00 229 LYS A N 15
ATOM 20176 C CA . LYS A 1 8 ? 7.683 24.388 33.047 1.00 0.00 229 LYS A CA 15
ATOM 20177 C C . LYS A 1 8 ? 8.704 25.497 32.903 1.00 0.00 229 LYS A C 15
ATOM 20178 O O . LYS A 1 8 ? 9.909 25.283 32.762 1.00 0.00 229 LYS A O 15
ATOM 20197 N N . ARG A 1 9 ? 8.145 26.703 32.942 1.00 0.00 230 ARG A N 15
ATOM 20198 C CA . ARG A 1 9 ? 8.892 27.943 32.827 1.00 0.00 230 ARG A CA 15
ATOM 20199 C C . ARG A 1 9 ? 8.961 28.772 34.090 1.00 0.00 230 ARG A C 15
ATOM 20200 O O . ARG A 1 9 ? 7.979 29.002 34.797 1.00 0.00 230 ARG A O 15
ATOM 20221 N N . THR A 1 10 ? 10.182 29.204 34.324 1.00 0.00 231 THR A N 15
ATOM 20222 C CA . THR A 1 10 ? 10.567 30.010 35.457 1.00 0.00 231 THR A CA 15
ATOM 20223 C C . THR A 1 10 ? 11.422 31.171 34.982 1.00 0.00 231 THR A C 15
ATOM 20224 O O . THR A 1 10 ? 11.990 31.128 33.891 1.00 0.00 231 THR A O 15
ATOM 20235 N N . VAL A 1 11 ? 11.521 32.204 35.797 1.00 0.00 232 VAL A N 15
ATOM 20236 C CA . VAL A 1 11 ? 12.323 33.362 35.436 1.00 0.00 232 VAL A CA 15
ATOM 20237 C C . VAL A 1 11 ? 13.325 33.652 36.538 1.00 0.00 232 VAL A C 15
ATOM 20238 O O . VAL A 1 11 ? 13.093 33.326 37.703 1.00 0.00 232 VAL A O 15
ATOM 20251 N N . ARG A 1 12 ? 14.437 34.262 36.167 1.00 0.00 233 ARG A N 15
ATOM 20252 C CA . ARG A 1 12 ? 15.471 34.593 37.137 1.00 0.00 233 ARG A CA 15
ATOM 20253 C C . ARG A 1 12 ? 16.103 35.953 36.893 1.00 0.00 233 ARG A C 15
ATOM 20254 O O . ARG A 1 12 ? 16.149 36.447 35.766 1.00 0.00 233 ARG A O 15
ATOM 20275 N N . VAL A 1 13 ? 16.595 36.544 37.976 1.00 0.00 234 VAL A N 15
ATOM 20276 C CA . VAL A 1 13 ? 17.228 37.860 37.927 1.00 0.00 234 VAL A CA 15
ATOM 20277 C C . VAL A 1 13 ? 18.041 37.994 36.638 1.00 0.00 234 VAL A C 15
ATOM 20278 O O . VAL A 1 13 ? 18.481 36.990 36.078 1.00 0.00 234 VAL A O 15
ATOM 20291 N N . PRO A 1 14 ? 18.254 39.232 36.137 1.00 0.00 235 PRO A N 15
ATOM 20292 C CA . PRO A 1 14 ? 19.015 39.457 34.909 1.00 0.00 235 PRO A CA 15
ATOM 20293 C C . PRO A 1 14 ? 20.527 39.344 35.027 1.00 0.00 235 PRO A C 15
ATOM 20294 O O . PRO A 1 14 ? 21.122 39.116 36.081 1.00 0.00 235 PRO A O 15
ATOM 20305 N N . ALA A 1 15 ? 21.083 39.528 33.853 1.00 0.00 236 ALA A N 15
ATOM 20306 C CA . ALA A 1 15 ? 22.490 39.491 33.511 1.00 0.00 236 ALA A CA 15
ATOM 20307 C C . ALA A 1 15 ? 23.339 40.444 34.337 1.00 0.00 236 ALA A C 15
ATOM 20308 O O . ALA A 1 15 ? 24.535 40.207 34.493 1.00 0.00 236 ALA A O 15
ATOM 20315 N N . ILE A 1 16 ? 22.821 41.615 34.615 1.00 0.00 237 ILE A N 15
ATOM 20316 C CA . ILE A 1 16 ? 23.603 42.651 35.283 1.00 0.00 237 ILE A CA 15
ATOM 20317 C C . ILE A 1 16 ? 24.001 42.307 36.720 1.00 0.00 237 ILE A C 15
ATOM 20318 O O . ILE A 1 16 ? 25.144 42.517 37.128 1.00 0.00 237 ILE A O 15
ATOM 20334 N N . SER A 1 17 ? 23.031 41.769 37.487 1.00 0.00 238 SER A N 15
ATOM 20335 C CA . SER A 1 17 ? 23.282 41.375 38.871 1.00 0.00 238 SER A CA 15
ATOM 20336 C C . SER A 1 17 ? 23.896 39.959 39.009 1.00 0.00 238 SER A C 15
ATOM 20337 O O . SER A 1 17 ? 23.878 39.170 38.070 1.00 0.00 238 SER A O 15
ATOM 20345 N N . ALA A 1 18 ? 24.413 39.686 40.216 1.00 0.00 239 ALA A N 15
ATOM 20346 C CA . ALA A 1 18 ? 25.059 38.405 40.633 1.00 0.00 239 ALA A CA 15
ATOM 20347 C C . ALA A 1 18 ? 25.522 37.437 39.519 1.00 0.00 239 ALA A C 15
ATOM 20348 O O . ALA A 1 18 ? 24.735 36.969 38.710 1.00 0.00 239 ALA A O 15
ATOM 20355 N N . LYS A 1 19 ? 26.853 37.149 39.506 1.00 0.00 240 LYS A N 15
ATOM 20356 C CA . LYS A 1 19 ? 27.456 36.239 38.505 1.00 0.00 240 LYS A CA 15
ATOM 20357 C C . LYS A 1 19 ? 26.995 34.788 38.624 1.00 0.00 240 LYS A C 15
ATOM 20358 O O . LYS A 1 19 ? 26.866 34.097 37.615 1.00 0.00 240 LYS A O 15
ATOM 20377 N N . ILE A 1 20 ? 26.753 34.318 39.840 1.00 0.00 241 ILE A N 15
ATOM 20378 C CA . ILE A 1 20 ? 26.345 32.916 40.028 1.00 0.00 241 ILE A CA 15
ATOM 20379 C C . ILE A 1 20 ? 25.0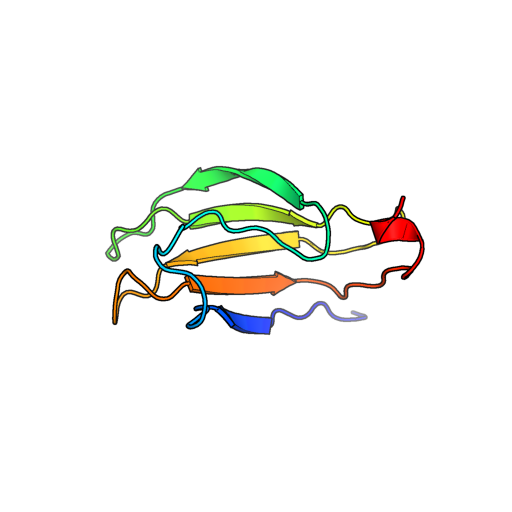50 32.759 39.264 1.00 0.00 241 ILE A C 15
ATOM 20380 O O . ILE A 1 20 ? 24.805 31.817 38.510 1.00 0.00 241 ILE A O 15
ATOM 20396 N N . ALA A 1 21 ? 24.259 33.767 39.530 1.00 0.00 242 ALA A N 15
ATOM 20397 C CA . ALA A 1 21 ? 22.939 33.998 39.026 1.00 0.00 242 ALA A CA 15
ATOM 20398 C C . ALA A 1 21 ? 22.987 34.131 37.509 1.00 0.00 242 ALA A C 15
ATOM 20399 O O . ALA A 1 21 ? 22.062 33.666 36.852 1.00 0.00 242 ALA A O 15
ATOM 20406 N N . ASP A 1 22 ? 24.047 34.776 36.944 1.00 0.00 243 ASP A N 15
ATOM 20407 C CA . ASP A 1 22 ? 24.149 34.977 35.485 1.00 0.00 243 ASP A CA 15
ATOM 20408 C C . ASP A 1 22 ? 24.946 33.855 34.889 1.00 0.00 243 ASP A C 15
ATOM 20409 O O . ASP A 1 22 ? 25.193 33.787 33.687 1.00 0.00 243 ASP A O 15
ATOM 20418 N N . ILE A 1 23 ? 25.324 32.999 35.775 1.00 0.00 244 ILE A N 15
ATOM 20419 C CA . ILE A 1 23 ? 26.095 31.850 35.480 1.00 0.00 244 ILE A CA 15
ATOM 20420 C C . ILE A 1 23 ? 25.475 30.751 36.287 1.00 0.00 244 ILE A C 15
ATOM 20421 O O . ILE A 1 23 ? 26.069 30.222 37.226 1.00 0.00 244 ILE A O 15
ATOM 20437 N N . PRO A 1 24 ? 24.274 30.405 35.919 1.00 0.00 245 PRO A N 15
ATOM 20438 C CA . PRO A 1 24 ? 23.522 29.361 36.588 1.00 0.00 245 PRO A CA 15
ATOM 20439 C C . PRO A 1 24 ? 24.354 28.182 37.095 1.00 0.00 245 PRO A C 15
ATOM 20440 O O . PRO A 1 24 ? 24.230 27.763 38.241 1.00 0.00 245 PRO A O 15
ATOM 20451 N N . PRO A 1 25 ? 25.228 27.639 36.206 1.00 0.00 246 PRO A N 15
ATOM 20452 C CA . PRO A 1 25 ? 26.116 26.518 36.498 1.00 0.00 246 PRO A CA 15
ATOM 20453 C C . PRO A 1 25 ? 27.243 26.863 37.459 1.00 0.00 246 PRO A C 15
ATOM 20454 O O . PRO A 1 25 ? 27.680 28.013 37.521 1.00 0.00 246 PRO A O 15
ATOM 20465 N N . ASP A 1 26 ? 27.717 25.881 38.207 1.00 0.00 247 ASP A N 15
ATOM 20466 C CA . ASP A 1 26 ? 28.789 26.094 39.152 1.00 0.00 247 ASP A CA 15
ATOM 20467 C C . ASP A 1 26 ? 29.642 24.845 39.289 1.00 0.00 247 ASP A C 15
ATOM 20468 O O . ASP A 1 26 ? 30.008 24.213 38.297 1.00 0.00 247 ASP A O 15
ATOM 20477 N N . GLU A 1 27 ? 29.950 24.494 40.530 1.00 0.00 248 GLU A N 15
ATOM 20478 C CA . GLU A 1 27 ? 30.757 23.318 40.814 1.00 0.00 248 GLU A CA 15
ATOM 20479 C C . GLU A 1 27 ? 29.989 22.084 40.358 1.00 0.00 248 GLU A C 15
ATOM 20480 O O . GLU A 1 27 ? 30.552 21.140 39.801 1.00 0.00 248 GLU A O 15
ATOM 20492 N N . TYR A 1 28 ? 28.685 22.131 40.606 1.00 0.00 249 TYR A N 15
ATOM 20493 C CA . TYR A 1 28 ? 27.761 21.075 40.226 1.00 0.00 249 TYR A CA 15
ATOM 20494 C C . TYR A 1 28 ? 26.542 21.627 39.525 1.00 0.00 249 TYR A C 15
ATOM 20495 O O . TYR A 1 28 ? 26.527 21.764 38.299 1.00 0.00 249 TYR A O 15
ATOM 20513 N N . SER A 1 29 ? 25.516 21.950 40.302 1.00 0.00 250 SER A N 15
ATOM 20514 C CA . SER A 1 29 ? 24.308 22.493 39.731 1.00 0.00 250 SER A CA 15
ATOM 20515 C C . SER A 1 29 ? 23.979 21.823 38.398 1.00 0.00 250 SER A C 15
ATOM 20516 O O . SER A 1 29 ? 23.636 20.645 38.340 1.00 0.00 250 SER A O 15
ATOM 20524 N N . TRP A 1 30 ? 24.067 22.610 37.334 1.00 0.00 251 TRP A N 15
ATOM 20525 C CA . TRP A 1 30 ? 23.760 22.151 35.982 1.00 0.00 251 TRP A CA 15
ATOM 20526 C C . TRP A 1 30 ? 25.019 22.162 35.135 1.00 0.00 251 TRP A C 15
ATOM 20527 O O . TRP A 1 30 ? 25.904 22.990 35.353 1.00 0.00 251 TRP A O 15
ATOM 20548 N N . ARG A 1 31 ? 25.108 21.258 34.172 1.00 0.00 252 ARG A N 15
ATOM 20549 C CA . ARG A 1 31 ? 26.272 21.218 33.315 1.00 0.00 252 ARG A CA 15
ATOM 20550 C C . ARG A 1 31 ? 25.814 21.696 31.981 1.00 0.00 252 ARG A C 15
ATOM 20551 O O . ARG A 1 31 ? 24.761 21.317 31.523 1.00 0.00 252 ARG A O 15
ATOM 20572 N N . LYS A 1 32 ? 26.599 22.485 31.335 1.00 0.00 253 LYS A N 15
ATOM 20573 C CA . LYS A 1 32 ? 26.212 22.954 30.033 1.00 0.00 253 LYS A CA 15
ATOM 20574 C C . LYS A 1 32 ? 26.648 22.134 28.831 1.00 0.00 253 LYS A C 15
ATOM 20575 O O . LYS A 1 32 ? 27.753 21.593 28.756 1.00 0.00 253 LYS A O 15
ATOM 20594 N N . TYR A 1 33 ? 25.710 22.070 27.903 1.00 0.00 254 TYR A N 15
ATOM 20595 C CA . TYR A 1 33 ? 25.841 21.360 26.659 1.00 0.00 254 TYR A CA 15
ATOM 20596 C C . TYR A 1 33 ? 25.895 22.416 25.541 1.00 0.00 254 TYR A C 15
ATOM 20597 O O . TYR A 1 33 ? 25.911 23.619 25.796 1.00 0.00 254 TYR A O 15
ATOM 20615 N N . GLY A 1 34 ? 26.014 21.972 24.299 1.00 0.00 255 GLY A N 15
ATOM 20616 C CA . GLY A 1 34 ? 26.137 22.919 23.198 1.00 0.00 255 GLY A CA 15
ATOM 20617 C C . GLY A 1 34 ? 25.036 23.974 23.144 1.00 0.00 255 GLY A C 15
ATOM 20618 O O . GLY A 1 34 ? 23.996 23.821 23.781 1.00 0.00 255 GLY A O 15
ATOM 20622 N N . GLN A 1 35 ? 25.265 25.035 22.360 1.00 0.00 256 GLN A N 15
ATOM 20623 C CA . GLN A 1 35 ? 24.295 26.113 22.204 1.00 0.00 256 GLN A CA 15
ATOM 20624 C C . GLN A 1 35 ? 23.661 26.100 20.812 1.00 0.00 256 GLN A C 15
ATOM 20625 O O . GLN A 1 35 ? 24.270 25.637 19.849 1.00 0.00 256 GLN A O 15
ATOM 20639 N N . LYS A 1 36 ? 22.442 26.631 20.715 1.00 0.00 257 LYS A N 15
ATOM 20640 C CA . LYS A 1 36 ? 21.717 26.694 19.432 1.00 0.00 257 LYS A CA 15
ATOM 20641 C C . LYS A 1 36 ? 21.031 28.051 19.191 1.00 0.00 257 LYS A C 15
ATOM 20642 O O . LYS A 1 36 ? 20.385 28.603 20.079 1.00 0.00 257 LYS A O 15
ATOM 20661 N N . PRO A 1 37 ? 21.267 28.659 18.008 1.00 0.00 258 PRO A N 15
ATOM 20662 C CA . PRO A 1 37 ? 20.761 29.988 17.672 1.00 0.00 258 PRO A CA 15
ATOM 20663 C C . PRO A 1 37 ? 19.251 30.004 17.353 1.00 0.00 258 PRO A C 15
ATOM 20664 O O . PRO A 1 37 ? 18.714 29.040 16.805 1.00 0.00 258 PRO A O 15
ATOM 20675 N N . ILE A 1 38 ? 18.585 31.107 17.701 1.00 0.00 259 ILE A N 15
ATOM 20676 C CA . ILE A 1 38 ? 17.140 31.285 17.468 1.00 0.00 259 ILE A CA 15
ATOM 20677 C C . ILE A 1 38 ? 16.981 32.477 16.539 1.00 0.00 259 ILE A C 15
ATOM 20678 O O . ILE A 1 38 ? 17.479 33.550 16.879 1.00 0.00 259 ILE A O 15
ATOM 20694 N N . LYS A 1 39 ? 16.328 32.362 15.368 1.00 0.00 260 LYS A N 15
ATOM 20695 C CA . LYS A 1 39 ? 16.261 33.571 14.558 1.00 0.00 260 LYS A CA 15
ATOM 20696 C C . LYS A 1 39 ? 15.223 34.551 15.095 1.00 0.00 260 LYS A C 15
ATOM 20697 O O . LYS A 1 39 ? 14.135 34.202 15.552 1.00 0.00 260 LYS A O 15
ATOM 20716 N N . GLY A 1 40 ? 15.653 35.787 15.006 1.00 0.00 261 GLY A N 15
ATOM 20717 C CA . GLY A 1 40 ? 14.945 36.979 15.395 1.00 0.00 261 GLY A CA 15
ATOM 20718 C C . GLY A 1 40 ? 15.079 37.182 16.884 1.00 0.00 261 GLY A C 15
ATOM 20719 O O . GLY A 1 40 ? 14.513 38.125 17.423 1.00 0.00 261 GLY A O 15
ATOM 20723 N N . SER A 1 41 ? 15.821 36.332 17.560 1.00 0.00 262 SER A N 15
ATOM 20724 C CA . SER A 1 41 ? 16.007 36.463 18.986 1.00 0.00 262 SER A CA 15
ATOM 20725 C C . SER A 1 41 ? 17.478 36.570 19.301 1.00 0.00 262 SER A C 15
ATOM 20726 O O . SER A 1 41 ? 18.138 35.534 19.221 1.00 0.00 262 SER A O 15
ATOM 20734 N N . PRO A 1 42 ? 18.101 37.699 19.643 1.00 0.00 263 PRO A N 15
ATOM 20735 C CA . PRO A 1 42 ? 19.500 37.579 19.908 1.00 0.00 263 PRO A CA 15
ATOM 20736 C C . PRO A 1 42 ? 19.658 36.692 21.115 1.00 0.00 263 PRO A C 15
ATOM 20737 O O . PRO A 1 42 ? 18.788 36.583 21.981 1.00 0.00 263 PRO A O 15
ATOM 20748 N N . HIS A 1 43 ? 20.812 36.075 21.120 1.00 0.00 264 HIS A N 15
ATOM 20749 C CA . HIS A 1 43 ? 21.260 35.161 22.161 1.00 0.00 264 HIS A CA 15
ATOM 20750 C C . HIS A 1 43 ? 20.772 33.748 21.843 1.00 0.00 264 HIS A C 15
ATOM 20751 O O . HIS A 1 43 ? 19.588 33.552 21.573 1.00 0.00 264 HIS A O 15
ATOM 20766 N N . PRO A 1 44 ? 21.661 32.741 21.840 1.00 0.00 265 PRO A N 15
ATOM 20767 C CA . PRO A 1 44 ? 21.279 31.369 21.532 1.00 0.00 265 PRO A CA 15
ATOM 20768 C C . PRO A 1 44 ? 20.680 30.606 22.712 1.00 0.00 265 PRO A C 15
ATOM 20769 O O . PRO A 1 44 ? 20.903 30.985 23.862 1.00 0.00 265 PRO A O 15
ATOM 20780 N N . ARG A 1 45 ? 19.925 29.531 22.454 1.00 0.00 266 ARG A N 15
ATOM 20781 C CA . ARG A 1 45 ? 19.351 28.778 23.561 1.00 0.00 266 ARG A CA 15
ATOM 20782 C C . ARG A 1 45 ? 20.369 27.736 23.923 1.00 0.00 266 ARG A C 15
ATOM 20783 O O . ARG A 1 45 ? 20.846 26.996 23.060 1.00 0.00 266 ARG A O 15
ATOM 20804 N N . GLY A 1 46 ? 20.693 27.671 25.192 1.00 0.00 267 GLY A N 15
ATOM 20805 C CA . GLY A 1 46 ? 21.680 26.684 25.630 1.00 0.00 267 GLY A CA 15
ATOM 20806 C C . GLY A 1 46 ? 21.071 25.433 26.214 1.00 0.00 267 GLY A C 15
ATOM 20807 O O . GLY A 1 46 ? 20.129 25.517 26.973 1.00 0.00 267 GLY A O 15
ATOM 20811 N N . TYR A 1 47 ? 21.670 24.271 25.960 1.00 0.00 268 TYR A N 15
ATOM 20812 C CA . TYR A 1 47 ? 21.171 23.054 26.558 1.00 0.00 268 TYR A CA 15
ATOM 20813 C C . TYR A 1 47 ? 21.982 22.720 27.777 1.00 0.00 268 TYR A C 15
ATOM 20814 O O . TYR A 1 47 ? 23.195 22.890 27.759 1.00 0.00 268 TYR A O 15
ATOM 20832 N N . TYR A 1 48 ? 21.297 22.265 28.827 1.00 0.00 269 TYR A N 15
ATOM 20833 C CA . TYR A 1 48 ? 21.944 21.928 30.091 1.00 0.00 269 TYR A CA 15
ATOM 20834 C C . TYR A 1 48 ? 21.294 20.693 30.671 1.00 0.00 269 TYR A C 15
ATOM 20835 O O . TYR A 1 48 ? 20.118 20.407 30.458 1.00 0.00 269 TYR A O 15
ATOM 20853 N N . LYS A 1 49 ? 22.104 19.976 31.393 1.00 0.00 270 LYS A N 15
ATOM 20854 C CA . LYS A 1 49 ? 21.718 18.751 32.044 1.00 0.00 270 LYS A CA 15
ATOM 20855 C C . LYS A 1 49 ? 21.968 18.979 33.530 1.00 0.00 270 LYS A C 15
ATOM 20856 O O . LYS A 1 49 ? 22.936 19.676 33.888 1.00 0.00 270 LYS A O 15
ATOM 20875 N N . CYS A 1 50 ? 21.134 18.385 34.393 1.00 0.00 271 CYS A N 15
ATOM 20876 C CA . CYS A 1 50 ? 21.301 18.531 35.844 1.00 0.00 271 CYS A CA 15
ATOM 20877 C C . CYS A 1 50 ? 22.162 17.479 36.511 1.00 0.00 271 CYS A C 15
ATOM 20878 O O . CYS A 1 50 ? 21.790 16.308 36.568 1.00 0.00 271 CYS A O 15
ATOM 20885 N N . SER A 1 51 ? 23.322 17.892 37.011 1.00 0.00 272 SER A N 15
ATOM 20886 C CA . SER A 1 51 ? 24.187 16.942 37.665 1.00 0.00 272 SER A CA 15
ATOM 20887 C C . SER A 1 51 ? 24.441 17.500 39.058 1.00 0.00 272 SER A C 15
ATOM 20888 O O . SER A 1 51 ? 24.959 18.605 39.232 1.00 0.00 272 SER A O 15
ATOM 20896 N N . THR A 1 52 ? 24.029 16.721 40.044 1.00 0.00 273 THR A N 15
ATOM 20897 C CA . THR A 1 52 ? 24.173 17.067 41.437 1.00 0.00 273 THR A CA 15
ATOM 20898 C C . THR A 1 52 ? 24.203 15.815 42.278 1.00 0.00 273 THR A C 15
ATOM 20899 O O . THR A 1 52 ? 25.141 15.544 43.030 1.00 0.00 273 THR A O 15
ATOM 20910 N N . PHE A 1 53 ? 23.125 15.067 42.115 1.00 0.00 274 PHE A N 15
ATOM 20911 C CA . PHE A 1 53 ? 22.917 13.802 42.820 1.00 0.00 274 PHE A CA 15
ATOM 20912 C C . PHE A 1 53 ? 22.542 12.749 41.788 1.00 0.00 274 PHE A C 15
ATOM 20913 O O . PHE A 1 53 ? 21.829 13.068 40.836 1.00 0.00 274 PHE A O 15
ATOM 20930 N N . ARG A 1 54 ? 23.008 11.499 41.913 1.00 0.00 275 ARG A N 15
ATOM 20931 C CA . ARG A 1 54 ? 22.622 10.552 40.889 1.00 0.00 275 ARG A CA 15
ATOM 20932 C C . ARG A 1 54 ? 21.209 10.003 41.035 1.00 0.00 275 ARG A C 15
ATOM 20933 O O . ARG A 1 54 ? 20.636 9.908 42.121 1.00 0.00 275 ARG A O 15
ATOM 20954 N N . GLY A 1 55 ? 20.689 9.657 39.880 1.00 0.00 276 GLY A N 15
ATOM 20955 C CA . GLY A 1 55 ? 19.375 9.095 39.683 1.00 0.00 276 GLY A CA 15
ATOM 20956 C C . GLY A 1 55 ? 18.478 10.251 39.347 1.00 0.00 276 GLY A C 15
ATOM 20957 O O . GLY A 1 55 ? 17.307 10.045 39.027 1.00 0.00 276 GLY A O 15
ATOM 20961 N N . CYS A 1 56 ? 18.989 11.464 39.406 1.00 0.00 277 CYS A N 15
ATOM 20962 C CA . CYS A 1 56 ? 18.149 12.596 39.083 1.00 0.00 277 CYS A CA 15
ATOM 20963 C C . CYS A 1 56 ? 17.814 12.740 37.611 1.00 0.00 277 CYS A C 15
ATOM 20964 O O . CYS A 1 56 ? 18.707 12.977 36.796 1.00 0.00 277 CYS A O 15
ATOM 20971 N N . PRO A 1 57 ? 16.541 12.604 37.229 1.00 0.00 278 PRO A N 15
ATOM 20972 C CA . PRO A 1 57 ? 16.154 12.708 35.842 1.00 0.00 278 PRO A CA 15
ATOM 20973 C C . PRO A 1 57 ? 15.832 14.188 35.653 1.00 0.00 278 PRO A C 15
ATOM 20974 O O . PRO A 1 57 ? 15.191 14.744 36.533 1.00 0.00 278 PRO A O 15
ATOM 20985 N N . ALA A 1 58 ? 16.251 14.816 34.565 1.00 0.00 279 ALA A N 15
ATOM 20986 C CA . ALA A 1 58 ? 15.965 16.259 34.323 1.00 0.00 279 ALA A CA 15
ATOM 20987 C C . ALA A 1 58 ? 17.056 16.952 33.523 1.00 0.00 279 ALA A C 15
ATOM 20988 O O . ALA A 1 58 ? 18.254 16.819 33.781 1.00 0.00 279 ALA A O 15
ATOM 20995 N N . ARG A 1 59 ? 16.573 17.694 32.545 1.00 0.00 280 ARG A N 15
ATOM 20996 C CA . ARG A 1 59 ? 17.377 18.446 31.602 1.00 0.00 280 ARG A CA 15
ATOM 20997 C C . ARG A 1 59 ? 16.776 19.840 31.546 1.00 0.00 280 ARG A C 15
ATOM 20998 O O . ARG A 1 59 ? 15.578 19.994 31.780 1.00 0.00 280 ARG A O 15
ATOM 21019 N N . LYS A 1 60 ? 17.563 20.856 31.245 1.00 0.00 281 LYS A N 15
ATOM 21020 C CA . LYS A 1 60 ? 16.989 22.193 31.157 1.00 0.00 281 LYS A CA 15
ATOM 21021 C C . LYS A 1 60 ? 17.650 23.047 30.095 1.00 0.00 281 LYS A C 15
ATOM 21022 O O . LYS A 1 60 ? 18.770 22.790 29.660 1.00 0.00 281 LYS A O 15
ATOM 21041 N N . HIS A 1 61 ? 16.924 24.079 29.696 1.00 0.00 282 HIS A N 15
ATOM 21042 C CA . HIS A 1 61 ? 17.405 25.019 28.705 1.00 0.00 282 HIS A CA 15
ATOM 21043 C C . HIS A 1 61 ? 17.347 26.430 29.254 1.00 0.00 282 HIS A C 15
ATOM 21044 O O . HIS A 1 61 ? 16.452 26.769 30.018 1.00 0.00 282 HIS A O 15
ATOM 21059 N N . VAL A 1 62 ? 18.313 27.240 28.856 1.00 0.00 283 VAL A N 15
ATOM 21060 C CA . VAL A 1 62 ? 18.428 28.611 29.316 1.00 0.00 283 VAL A CA 15
ATOM 21061 C C . VAL A 1 62 ? 18.281 29.552 28.145 1.00 0.00 283 VAL A C 15
ATOM 21062 O O . VAL A 1 62 ? 18.918 29.390 27.106 1.00 0.00 283 VAL A O 15
ATOM 21075 N N . GLU A 1 63 ? 17.420 30.528 28.324 1.00 0.00 284 GLU A N 15
ATOM 21076 C CA . GLU A 1 63 ? 17.153 31.498 27.309 1.00 0.00 284 GLU A CA 15
ATOM 21077 C C . GLU A 1 63 ? 16.845 32.830 27.949 1.00 0.00 284 GLU A C 15
ATOM 21078 O O . GLU A 1 63 ? 16.509 32.899 29.117 1.00 0.00 284 GLU A O 15
ATOM 21090 N N . ARG A 1 64 ? 17.017 33.885 27.196 1.00 0.00 285 ARG A N 15
ATOM 21091 C CA . ARG A 1 64 ? 16.801 35.202 27.665 1.00 0.00 285 ARG A CA 15
ATOM 21092 C C . ARG A 1 64 ? 15.497 35.782 27.138 1.00 0.00 285 ARG A C 15
ATOM 21093 O O . ARG A 1 64 ? 15.166 35.624 25.963 1.00 0.00 285 ARG A O 15
ATOM 21114 N N . ALA A 1 65 ? 14.757 36.452 28.014 1.00 0.00 286 ALA A N 15
ATOM 21115 C CA . ALA A 1 65 ? 13.496 37.047 27.627 1.00 0.00 286 ALA A CA 15
ATOM 21116 C C . ALA A 1 65 ? 13.732 38.161 26.636 1.00 0.00 286 ALA A C 15
ATOM 21117 O O . ALA A 1 65 ? 14.588 39.045 26.858 1.00 0.00 286 ALA A O 15
ATOM 21124 N N . LEU A 1 66 ? 12.957 38.070 25.560 1.00 0.00 287 LEU A N 15
ATOM 21125 C CA . LEU A 1 66 ? 12.956 39.004 24.464 1.00 0.00 287 LEU A CA 15
ATOM 21126 C C . LEU A 1 66 ? 12.414 40.347 24.906 1.00 0.00 287 LEU A C 15
ATOM 21127 O O . LEU A 1 66 ? 12.898 41.402 24.487 1.00 0.00 287 LEU A O 15
ATOM 21143 N N . ASP A 1 67 ? 11.398 40.292 25.759 1.00 0.00 288 ASP A N 15
ATOM 21144 C CA . ASP A 1 67 ? 10.753 41.503 26.252 1.00 0.00 288 ASP A CA 15
ATOM 21145 C C . ASP A 1 67 ? 11.794 42.260 27.033 1.00 0.00 288 ASP A C 15
ATOM 21146 O O . ASP A 1 67 ? 11.944 43.479 26.941 1.00 0.00 288 ASP A O 15
ATOM 21155 N N . ASP A 1 68 ? 12.506 41.470 27.808 1.00 0.00 289 ASP A N 15
ATOM 21156 C CA . ASP A 1 68 ? 13.556 41.933 28.681 1.00 0.00 289 ASP A CA 15
ATOM 21157 C C . ASP A 1 68 ? 14.777 41.096 28.334 1.00 0.00 289 ASP A C 15
ATOM 21158 O O . ASP A 1 68 ? 14.978 40.050 28.924 1.00 0.00 289 ASP A O 15
ATOM 21167 N N . PRO A 1 69 ? 15.623 41.551 27.397 1.00 0.00 290 PRO A N 15
ATOM 21168 C CA . PRO A 1 69 ? 16.845 40.820 27.023 1.00 0.00 290 PRO A CA 15
ATOM 21169 C C . PRO A 1 69 ? 17.660 40.480 28.246 1.00 0.00 290 PRO A C 15
ATOM 21170 O O . PRO A 1 69 ? 18.257 39.409 28.356 1.00 0.00 290 PRO A O 15
ATOM 21181 N N . ALA A 1 70 ? 17.666 41.422 29.162 1.00 0.00 291 ALA A N 15
ATOM 21182 C CA . ALA A 1 70 ? 18.377 41.292 30.407 1.00 0.00 291 ALA A CA 15
ATOM 21183 C C . ALA A 1 70 ? 17.849 40.164 31.290 1.00 0.00 291 ALA A C 15
ATOM 21184 O O . ALA A 1 70 ? 18.640 39.567 32.018 1.00 0.00 291 ALA A O 15
ATOM 21191 N N . MET A 1 71 ? 16.544 39.840 31.270 1.00 0.00 292 MET A N 15
ATOM 21192 C CA . MET A 1 71 ? 16.096 38.779 32.142 1.00 0.00 292 MET A CA 15
ATOM 21193 C C . MET A 1 71 ? 16.313 37.374 31.610 1.00 0.00 292 MET A C 15
ATOM 21194 O O . MET A 1 71 ? 16.474 37.185 30.415 1.00 0.00 292 MET A O 15
ATOM 21208 N N . LEU A 1 72 ? 16.450 36.415 32.556 1.00 0.00 293 LEU A N 15
ATOM 21209 C CA . LEU A 1 72 ? 16.732 35.026 32.261 1.00 0.00 293 LEU A CA 15
ATOM 21210 C C . LEU A 1 72 ? 15.493 34.162 32.340 1.00 0.00 293 LEU A C 15
ATOM 21211 O O . LEU A 1 72 ? 14.633 34.401 33.144 1.00 0.00 293 LEU A O 15
ATOM 21227 N N . ILE A 1 73 ? 15.412 33.191 31.439 1.00 0.00 294 ILE A N 15
ATOM 21228 C CA . ILE A 1 73 ? 14.280 32.276 31.347 1.00 0.00 294 ILE A CA 15
ATOM 21229 C C . ILE A 1 73 ? 14.730 30.834 31.537 1.00 0.00 294 ILE A C 15
ATOM 21230 O O . ILE A 1 73 ? 15.741 30.437 30.957 1.00 0.00 294 ILE A O 15
ATOM 21246 N N . VAL A 1 74 ? 14.069 30.052 32.374 1.00 0.00 295 VAL A N 15
ATOM 21247 C CA . VAL A 1 74 ? 14.582 28.713 32.548 1.00 0.00 295 VAL A CA 15
ATOM 21248 C C . VAL A 1 74 ? 13.447 27.748 32.308 1.00 0.00 295 VAL A C 15
ATOM 21249 O O . VAL A 1 74 ? 12.332 27.911 32.801 1.00 0.00 295 VAL A O 15
ATOM 21262 N N . THR A 1 75 ? 13.732 26.763 31.483 1.00 0.00 296 THR A N 15
ATOM 21263 C CA . THR A 1 75 ? 12.751 25.763 31.150 1.00 0.00 296 THR A CA 15
ATOM 21264 C C . THR A 1 75 ? 13.224 24.436 31.709 1.00 0.00 296 THR A C 15
ATOM 21265 O O . THR A 1 75 ? 14.324 23.976 31.400 1.00 0.00 296 THR A O 15
ATOM 21276 N N . TYR A 1 76 ? 12.406 23.843 32.555 1.00 0.00 297 TYR A N 15
ATOM 21277 C CA . TYR A 1 76 ? 12.766 22.592 33.193 1.00 0.00 297 TYR A CA 15
ATOM 21278 C C . TYR A 1 76 ? 11.930 21.449 32.643 1.00 0.00 297 TYR A C 15
ATOM 21279 O O . TYR A 1 76 ? 10.725 21.604 32.423 1.00 0.00 297 TYR A O 15
ATOM 21297 N N . GLU A 1 77 ? 12.593 20.316 32.424 1.00 0.00 298 GLU A N 15
ATOM 21298 C CA . GLU A 1 77 ? 11.948 19.114 31.914 1.00 0.00 298 GLU A CA 15
ATOM 21299 C C . GLU A 1 77 ? 12.318 17.971 32.839 1.00 0.00 298 GLU A C 15
ATOM 21300 O O . GLU A 1 77 ? 13.479 17.868 33.239 1.00 0.00 298 GLU A O 15
ATOM 21312 N N . GLY A 1 78 ? 11.377 17.104 33.193 1.00 0.00 299 GLY A N 15
ATOM 21313 C CA . GLY A 1 78 ? 11.752 16.035 34.084 1.00 0.00 299 GLY A CA 15
ATOM 21314 C C . GLY A 1 78 ? 11.524 16.502 35.478 1.00 0.00 299 GLY A C 15
ATOM 21315 O O . GLY A 1 78 ? 10.733 17.424 35.696 1.00 0.00 299 GLY A O 15
ATOM 21319 N N . GLU A 1 79 ? 12.180 15.906 36.428 1.00 0.00 300 GLU A N 15
ATOM 21320 C CA . GLU A 1 79 ? 11.974 16.321 37.780 1.00 0.00 300 GLU A CA 15
ATOM 21321 C C . GLU A 1 79 ? 13.197 16.003 38.606 1.00 0.00 300 GLU A C 15
ATOM 21322 O O . GLU A 1 79 ? 13.846 14.979 38.432 1.00 0.00 300 GLU A O 15
ATOM 21334 N N . HIS A 1 80 ? 13.471 16.902 39.528 1.00 0.00 301 HIS A N 15
ATOM 21335 C CA . HIS A 1 80 ? 14.595 16.785 40.422 1.00 0.00 301 HIS A CA 15
ATOM 21336 C C . HIS A 1 80 ? 14.214 16.099 41.718 1.00 0.00 301 HIS A C 15
ATOM 21337 O O . HIS A 1 80 ? 13.397 16.612 42.485 1.00 0.00 301 HIS A O 15
ATOM 21351 N N . ARG A 1 81 ? 14.812 14.942 41.964 1.00 0.00 302 ARG A N 15
ATOM 21352 C CA . ARG A 1 81 ? 14.520 14.200 43.177 1.00 0.00 302 ARG A CA 15
ATOM 21353 C C . ARG A 1 81 ? 14.992 15.045 44.343 1.00 0.00 302 ARG A C 15
ATOM 21354 O O . ARG A 1 81 ? 14.313 15.140 45.364 1.00 0.00 302 ARG A O 15
ATOM 21375 N N . HIS A 1 82 ? 16.147 15.673 44.171 1.00 0.00 303 HIS A N 15
ATOM 21376 C CA . HIS A 1 82 ? 16.703 16.508 45.220 1.00 0.00 303 HIS A CA 15
ATOM 21377 C C . HIS A 1 82 ? 15.988 17.838 45.387 1.00 0.00 303 HIS A C 15
ATOM 21378 O O . HIS A 1 82 ? 15.427 18.411 44.454 1.00 0.00 303 HIS A O 15
ATOM 21392 N N . ASN A 1 83 ? 16.041 18.294 46.620 1.00 0.00 304 ASN A N 15
ATOM 21393 C CA . ASN A 1 83 ? 15.435 19.532 47.068 1.00 0.00 304 ASN A CA 15
ATOM 21394 C C . ASN A 1 83 ? 16.549 20.558 47.128 1.00 0.00 304 ASN A C 15
ATOM 21395 O O . ASN A 1 83 ? 17.706 20.172 47.295 1.00 0.00 304 ASN A O 15
ATOM 21406 N N . GLN A 1 84 ? 16.248 21.838 46.934 1.00 0.00 305 GLN A N 15
ATOM 21407 C CA . GLN A 1 84 ? 17.300 22.849 46.955 1.00 0.00 305 GLN A CA 15
ATOM 21408 C C . GLN A 1 84 ? 18.003 22.811 48.332 1.00 0.00 305 GLN A C 15
ATOM 21409 O O . GLN A 1 84 ? 19.213 23.006 48.415 1.00 0.00 305 GLN A O 15
ATOM 21423 N N . SER A 1 85 ? 17.279 22.524 49.402 1.00 0.00 306 SER A N 15
ATOM 21424 C CA . SER A 1 85 ? 17.891 22.455 50.747 1.00 0.00 306 SER A CA 15
ATOM 21425 C C . SER A 1 85 ? 19.091 21.472 50.789 1.00 0.00 306 SER A C 15
ATOM 21426 O O . SER A 1 85 ? 20.075 21.782 51.449 1.00 0.00 306 SER A O 15
ATOM 21434 N N . ALA A 1 86 ? 19.028 20.306 50.069 1.00 0.00 307 ALA A N 15
ATOM 21435 C CA . ALA A 1 86 ? 20.165 19.335 50.047 1.00 0.00 307 ALA A CA 15
ATOM 21436 C C . ALA A 1 86 ? 21.468 19.965 49.479 1.00 0.00 307 ALA A C 15
ATOM 21437 O O . ALA A 1 86 ? 22.556 19.677 49.971 1.00 0.00 307 ALA A O 15
ATOM 21444 N N . MET A 1 87 ? 21.352 20.841 48.447 1.00 0.00 308 MET A N 15
ATOM 21445 C CA . MET A 1 87 ? 22.522 21.496 47.821 1.00 0.00 308 MET A CA 15
ATOM 21446 C C . MET A 1 87 ? 23.160 22.389 48.806 1.00 0.00 308 MET A C 15
ATOM 21447 O O . MET A 1 87 ? 24.376 22.414 48.946 1.00 0.00 308 MET A O 15
ATOM 21461 N N . LEU A 1 88 ? 22.345 23.026 49.560 1.00 0.00 309 LEU A N 15
ATOM 21462 C CA . LEU A 1 88 ? 22.861 23.861 50.546 1.00 0.00 309 LEU A CA 15
ATOM 21463 C C . LEU A 1 88 ? 23.710 23.228 51.588 1.00 0.00 309 LEU A C 15
ATOM 21464 O O . LEU A 1 88 ? 24.802 23.663 51.962 1.00 0.00 309 LEU A O 15
ATOM 21480 N N . GLU A 1 89 ? 23.002 22.168 51.855 1.00 0.00 310 GLU A N 15
ATOM 21481 C CA . GLU A 1 89 ? 23.079 20.997 52.693 1.00 0.00 310 GLU A CA 15
ATOM 21482 C C . GLU A 1 89 ? 24.639 20.034 51.478 1.00 0.00 310 GLU A C 15
ATOM 21483 O O . GLU A 1 89 ? 25.649 20.655 51.153 1.00 0.00 310 GLU A O 15
ATOM 21496 N N . SER A 1 2 ? 3.535 5.670 26.102 1.00 0.00 223 SER A N 16
ATOM 21497 C CA . SER A 1 2 ? 3.830 6.489 27.316 1.00 0.00 223 SER A CA 16
ATOM 21498 C C . SER A 1 2 ? 3.680 5.492 28.690 1.00 0.00 223 SER A C 16
ATOM 21499 O O . SER A 1 2 ? 2.562 5.065 28.990 1.00 0.00 223 SER A O 16
ATOM 21507 N N . ARG A 1 3 ? 4.486 6.380 29.622 1.00 0.00 224 ARG A N 16
ATOM 21508 C CA . ARG A 1 3 ? 4.773 6.798 31.170 1.00 0.00 224 ARG A CA 16
ATOM 21509 C C . ARG A 1 3 ? 4.648 8.459 30.941 1.00 0.00 224 ARG A C 16
ATOM 21510 O O . ARG A 1 3 ? 5.042 8.853 29.872 1.00 0.00 224 ARG A O 16
ATOM 21531 N N . LYS A 1 4 ? 4.197 9.471 31.843 1.00 0.00 225 LYS A N 16
ATOM 21532 C CA . LYS A 1 4 ? 4.217 11.017 31.352 1.00 0.00 225 LYS A CA 16
ATOM 21533 C C . LYS A 1 4 ? 5.425 11.947 31.720 1.00 0.00 225 LYS A C 16
ATOM 21534 O O . LYS A 1 4 ? 5.850 11.996 32.859 1.00 0.00 225 LYS A O 16
ATOM 21553 N N . ASN A 1 5 ? 5.782 12.856 30.676 1.00 0.00 226 ASN A N 16
ATOM 21554 C CA . ASN A 1 5 ? 6.840 14.019 30.683 1.00 0.00 226 ASN A CA 16
ATOM 21555 C C . ASN A 1 5 ? 6.271 15.521 30.723 1.00 0.00 226 ASN A C 16
ATOM 21556 O O . ASN A 1 5 ? 5.262 15.824 30.099 1.00 0.00 226 ASN A O 16
ATOM 21567 N N . ARG A 1 6 ? 6.932 16.474 31.514 1.00 0.00 227 ARG A N 16
ATOM 21568 C CA . ARG A 1 6 ? 6.456 17.897 31.634 1.00 0.00 227 ARG A CA 16
ATOM 21569 C C . ARG A 1 6 ? 7.590 18.924 31.484 1.00 0.00 227 ARG A C 16
ATOM 21570 O O . ARG A 1 6 ? 8.751 18.697 31.827 1.00 0.00 227 ARG A O 16
ATOM 21591 N N . MET A 1 7 ? 7.151 20.057 30.960 1.00 0.00 228 MET A N 16
ATOM 21592 C CA . MET A 1 7 ? 7.928 21.265 30.673 1.00 0.00 228 MET A CA 16
ATOM 21593 C C . MET A 1 7 ? 7.394 22.430 31.483 1.00 0.00 228 MET A C 16
ATOM 21594 O O . MET A 1 7 ? 6.230 22.787 31.332 1.00 0.00 228 MET A O 16
ATOM 21608 N N . LYS A 1 8 ? 8.222 23.025 32.345 1.00 0.00 229 LYS A N 16
ATOM 21609 C CA . LYS A 1 8 ? 7.742 24.142 33.146 1.00 0.00 229 LYS A CA 16
ATOM 21610 C C . LYS A 1 8 ? 8.809 25.214 33.080 1.00 0.00 229 LYS A C 16
ATOM 21611 O O . LYS A 1 8 ? 10.010 24.969 33.206 1.00 0.00 229 LYS A O 16
ATOM 21630 N N . ARG A 1 9 ? 8.296 26.422 32.871 1.00 0.00 230 ARG A N 16
ATOM 21631 C CA . ARG A 1 9 ? 9.095 27.628 32.765 1.00 0.00 230 ARG A CA 16
ATOM 21632 C C . ARG A 1 9 ? 9.047 28.541 33.972 1.00 0.00 230 ARG A C 16
ATOM 21633 O O . ARG A 1 9 ? 8.010 28.786 34.589 1.00 0.00 230 ARG A O 16
ATOM 21654 N N . THR A 1 10 ? 10.237 29.027 34.263 1.00 0.00 231 THR A N 16
ATOM 21655 C CA . THR A 1 10 ? 10.512 29.923 35.359 1.00 0.00 231 THR A CA 16
ATOM 21656 C C . THR A 1 10 ? 11.312 31.110 34.849 1.00 0.00 231 THR A C 16
ATOM 21657 O O . THR A 1 10 ? 11.990 31.017 33.827 1.00 0.00 231 THR A O 16
ATOM 21668 N N . VAL A 1 11 ? 11.238 32.220 35.559 1.00 0.00 232 VAL A N 16
ATOM 21669 C CA . VAL A 1 11 ? 11.974 33.408 35.160 1.00 0.00 232 VAL A CA 16
ATOM 21670 C C . VAL A 1 11 ? 12.704 33.982 36.360 1.00 0.00 232 VAL A C 16
ATOM 21671 O O . VAL A 1 11 ? 12.108 34.196 37.416 1.00 0.00 232 VAL A O 16
ATOM 21684 N N . ARG A 1 12 ? 13.992 34.229 36.196 1.00 0.00 233 ARG A N 16
ATOM 21685 C CA . ARG A 1 12 ? 14.796 34.770 37.282 1.00 0.00 233 ARG A CA 16
ATOM 21686 C C . ARG A 1 12 ? 15.712 35.897 36.841 1.00 0.00 233 ARG A C 16
ATOM 21687 O O . ARG A 1 12 ? 16.199 35.925 35.710 1.00 0.00 233 ARG A O 16
ATOM 21708 N N . VAL A 1 13 ? 15.941 36.826 37.764 1.00 0.00 234 VAL A N 16
ATOM 21709 C CA . VAL A 1 13 ? 16.804 37.979 37.513 1.00 0.00 234 VAL A CA 16
ATOM 21710 C C . VAL A 1 13 ? 17.358 38.506 38.837 1.00 0.00 234 VAL A C 16
ATOM 21711 O O . VAL A 1 13 ? 16.917 39.546 39.323 1.00 0.00 234 VAL A O 16
ATOM 21724 N N . PRO A 1 14 ? 18.337 37.800 39.451 1.00 0.00 235 PRO A N 16
ATOM 21725 C CA . PRO A 1 14 ? 18.930 38.228 40.717 1.00 0.00 235 PRO A CA 16
ATOM 21726 C C . PRO A 1 14 ? 19.972 39.335 40.630 1.00 0.00 235 PRO A C 16
ATOM 21727 O O . PRO A 1 14 ? 20.694 39.526 39.651 1.00 0.00 235 PRO A O 16
ATOM 21738 N N . ALA A 1 15 ? 19.976 40.033 41.741 1.00 0.00 236 ALA A N 16
ATOM 21739 C CA . ALA A 1 15 ? 20.795 41.179 42.076 1.00 0.00 236 ALA A CA 16
ATOM 21740 C C . ALA A 1 15 ? 22.283 40.864 42.127 1.00 0.00 236 ALA A C 16
ATOM 21741 O O . ALA A 1 15 ? 23.097 41.759 41.915 1.00 0.00 236 ALA A O 16
ATOM 21748 N N . ILE A 1 16 ? 22.632 39.720 42.665 1.00 0.00 237 ILE A N 16
ATOM 21749 C CA . ILE A 1 16 ? 24.032 39.393 42.908 1.00 0.00 237 ILE A CA 16
ATOM 21750 C C . ILE A 1 16 ? 24.853 39.166 41.635 1.00 0.00 237 ILE A C 16
ATOM 21751 O O . ILE A 1 16 ? 25.988 39.630 41.524 1.00 0.00 237 ILE A O 16
ATOM 21767 N N . SER A 1 17 ? 24.252 38.441 40.669 1.00 0.00 238 SER A N 16
ATOM 21768 C CA . SER A 1 17 ? 24.921 38.156 39.402 1.00 0.00 238 SER A CA 16
ATOM 21769 C C . SER A 1 17 ? 24.889 39.341 38.406 1.00 0.00 238 SER A C 16
ATOM 21770 O O . SER A 1 17 ? 23.925 40.099 38.359 1.00 0.00 238 SER A O 16
ATOM 21778 N N . ALA A 1 18 ? 25.971 39.446 37.620 1.00 0.00 239 ALA A N 16
ATOM 21779 C CA . ALA A 1 18 ? 26.205 40.481 36.570 1.00 0.00 239 ALA A CA 16
ATOM 21780 C C . ALA A 1 18 ? 25.400 40.368 35.255 1.00 0.00 239 ALA A C 16
ATOM 21781 O O . ALA A 1 18 ? 25.060 39.286 34.805 1.00 0.00 239 ALA A O 16
ATOM 21788 N N . LYS A 1 19 ? 25.099 41.548 34.645 1.00 0.00 240 LYS A N 16
ATOM 21789 C CA . LYS A 1 19 ? 24.334 41.612 33.379 1.00 0.00 240 LYS A CA 16
ATOM 21790 C C . LYS A 1 19 ? 25.022 40.928 32.199 1.00 0.00 240 LYS A C 16
ATOM 21791 O O . LYS A 1 19 ? 24.362 40.269 31.398 1.00 0.00 240 LYS A O 16
ATOM 21810 N N . ILE A 1 20 ? 26.332 41.083 32.079 1.00 0.00 241 ILE A N 16
ATOM 21811 C CA . ILE A 1 20 ? 27.056 40.463 30.956 1.00 0.00 241 ILE A CA 16
ATOM 21812 C C . ILE A 1 20 ? 26.852 38.973 31.111 1.00 0.00 241 ILE A C 16
ATOM 21813 O O . ILE A 1 20 ? 26.534 38.222 30.189 1.00 0.00 241 ILE A O 16
ATOM 21829 N N . ALA A 1 21 ? 27.065 38.627 32.354 1.00 0.00 242 ALA A N 16
ATOM 21830 C CA . ALA A 1 21 ? 26.978 37.317 32.926 1.00 0.00 242 ALA A CA 16
ATOM 21831 C C . ALA A 1 21 ? 25.529 36.846 32.902 1.00 0.00 242 ALA A C 16
ATOM 21832 O O . ALA A 1 21 ? 24.819 37.092 33.873 1.00 0.00 242 ALA A O 16
ATOM 21839 N N . ASP A 1 22 ? 25.075 36.187 31.800 1.00 0.00 243 ASP A N 16
ATOM 21840 C CA . ASP A 1 22 ? 23.682 35.708 31.695 1.00 0.00 243 ASP A CA 16
ATOM 21841 C C . ASP A 1 22 ? 23.637 34.242 32.012 1.00 0.00 243 ASP A C 16
ATOM 21842 O O . ASP A 1 22 ? 22.653 33.545 31.773 1.00 0.00 243 ASP A O 16
ATOM 21851 N N . ILE A 1 23 ? 24.733 33.826 32.547 1.00 0.00 244 ILE A N 16
ATOM 21852 C CA . ILE A 1 23 ? 24.957 32.485 32.940 1.00 0.00 244 ILE A CA 16
ATOM 21853 C C . ILE A 1 23 ? 25.491 32.574 34.336 1.00 0.00 244 ILE A C 16
ATOM 21854 O O . ILE A 1 23 ? 26.696 32.493 34.575 1.00 0.00 244 ILE A O 16
ATOM 21870 N N . PRO A 1 24 ? 24.590 32.738 35.263 1.00 0.00 245 PRO A N 16
ATOM 21871 C CA . PRO A 1 24 ? 24.926 32.844 36.668 1.00 0.00 245 PRO A CA 16
ATOM 21872 C C . PRO A 1 24 ? 24.924 31.522 37.439 1.00 0.00 245 PRO A C 16
ATOM 21873 O O . PRO A 1 24 ? 23.890 30.880 37.594 1.00 0.00 245 PRO A O 16
ATOM 21884 N N . PRO A 1 25 ? 26.121 31.115 37.934 1.00 0.00 246 PRO A N 16
ATOM 21885 C CA . PRO A 1 25 ? 26.321 29.908 38.730 1.00 0.00 246 PRO A CA 16
ATOM 21886 C C . PRO A 1 25 ? 25.480 29.864 39.998 1.00 0.00 246 PRO A C 16
ATOM 21887 O O . PRO A 1 25 ? 25.256 30.896 40.632 1.00 0.00 246 PRO A O 16
ATOM 21898 N N . ASP A 1 26 ? 25.019 28.683 40.372 1.00 0.00 247 ASP A N 16
ATOM 21899 C CA . ASP A 1 26 ? 24.217 28.525 41.562 1.00 0.00 247 ASP A CA 16
ATOM 21900 C C . ASP A 1 26 ? 24.793 27.441 42.459 1.00 0.00 247 ASP A C 16
ATOM 21901 O O . ASP A 1 26 ? 25.804 26.819 42.132 1.00 0.00 247 ASP A O 16
ATOM 21910 N N . GLU A 1 27 ? 24.135 27.223 43.588 1.00 0.00 248 GLU A N 16
ATOM 21911 C CA . GLU A 1 27 ? 24.566 26.209 44.541 1.00 0.00 248 GLU A CA 16
ATOM 21912 C C . GLU A 1 27 ? 24.479 24.846 43.868 1.00 0.00 248 GLU A C 16
ATOM 21913 O O . GLU A 1 27 ? 25.314 23.966 44.077 1.00 0.00 248 GLU A O 16
ATOM 21925 N N . TYR A 1 28 ? 23.442 24.709 43.048 1.00 0.00 249 TYR A N 16
ATOM 21926 C CA . TYR A 1 28 ? 23.164 23.488 42.309 1.00 0.00 249 TYR A CA 16
ATOM 21927 C C . TYR A 1 28 ? 24.161 23.273 41.195 1.00 0.00 249 TYR A C 16
ATOM 21928 O O . TYR A 1 28 ? 24.563 24.221 40.513 1.00 0.00 249 TYR A O 16
ATOM 21946 N N . SER A 1 29 ? 24.561 22.024 41.002 1.00 0.00 250 SER A N 16
ATOM 21947 C CA . SER A 1 29 ? 25.520 21.714 39.969 1.00 0.00 250 SER A CA 16
ATOM 21948 C C . SER A 1 29 ? 24.821 21.296 38.677 1.00 0.00 250 SER A C 16
ATOM 21949 O O . SER A 1 29 ? 24.013 20.369 38.654 1.00 0.00 250 SER A O 16
ATOM 21957 N N . TRP A 1 30 ? 25.132 22.018 37.608 1.00 0.00 251 TRP A N 16
ATOM 21958 C CA . TRP A 1 30 ? 24.540 21.782 36.294 1.00 0.00 251 TRP A CA 16
ATOM 21959 C C . TRP A 1 30 ? 25.630 21.468 35.285 1.00 0.00 251 TRP A C 16
ATOM 21960 O O . TRP A 1 30 ? 26.757 21.944 35.426 1.00 0.00 251 TRP A O 16
ATOM 21981 N N . ARG A 1 31 ? 25.307 20.679 34.274 1.00 0.00 252 ARG A N 16
ATOM 21982 C CA . ARG A 1 31 ? 26.289 20.359 33.259 1.00 0.00 252 ARG A CA 16
ATOM 21983 C C . ARG A 1 31 ? 25.875 21.105 32.040 1.00 0.00 252 ARG A C 16
ATOM 21984 O O . ARG A 1 31 ? 24.720 21.107 31.684 1.00 0.00 252 ARG A O 16
ATOM 22005 N N . LYS A 1 32 ? 26.799 21.705 31.373 1.00 0.00 253 LYS A N 16
ATOM 22006 C CA . LYS A 1 32 ? 26.451 22.430 30.182 1.00 0.00 253 LYS A CA 16
ATOM 22007 C C . LYS A 1 32 ? 26.913 21.862 28.851 1.00 0.00 253 LYS A C 16
ATOM 22008 O O . LYS A 1 32 ? 28.051 21.426 28.669 1.00 0.00 253 LYS A O 16
ATOM 22027 N N . TYR A 1 33 ? 25.958 21.888 27.939 1.00 0.00 254 TYR A N 16
ATOM 22028 C CA . TYR A 1 33 ? 26.107 21.406 26.591 1.00 0.00 254 TYR A CA 16
ATOM 22029 C C . TYR A 1 33 ? 26.198 22.643 25.679 1.00 0.00 254 TYR A C 16
ATOM 22030 O O . TYR A 1 33 ? 26.225 23.782 26.146 1.00 0.00 254 TYR A O 16
ATOM 22048 N N . GLY A 1 34 ? 26.338 22.426 24.382 1.00 0.00 255 GLY A N 16
ATOM 22049 C CA . GLY A 1 34 ? 26.493 23.552 23.469 1.00 0.00 255 GLY A CA 16
ATOM 22050 C C . GLY A 1 34 ? 25.295 24.496 23.421 1.00 0.00 255 GLY A C 16
ATOM 22051 O O . GLY A 1 34 ? 24.261 24.222 24.028 1.00 0.00 255 GLY A O 16
ATOM 22055 N N . GLN A 1 35 ? 25.436 25.601 22.680 1.00 0.00 256 GLN A N 16
ATOM 22056 C CA . GLN A 1 35 ? 24.368 26.583 22.534 1.00 0.00 256 GLN A CA 16
ATOM 22057 C C . GLN A 1 35 ? 23.793 26.584 21.116 1.00 0.00 256 GLN A C 16
ATOM 22058 O O . GLN A 1 35 ? 24.514 26.355 20.146 1.00 0.00 256 GLN A O 16
ATOM 22072 N N . LYS A 1 36 ? 22.494 26.863 21.007 1.00 0.00 257 LYS A N 16
ATOM 22073 C CA . LYS A 1 36 ? 21.810 26.902 19.700 1.00 0.00 257 LYS A CA 16
ATOM 22074 C C . LYS A 1 36 ? 20.970 28.176 19.496 1.00 0.00 257 LYS A C 16
ATOM 22075 O O . LYS A 1 36 ? 20.224 28.594 20.378 1.00 0.00 257 LYS A O 16
ATOM 22094 N N . PRO A 1 37 ? 21.177 28.875 18.357 1.00 0.00 258 PRO A N 16
ATOM 22095 C CA . PRO A 1 37 ? 20.504 30.134 18.053 1.00 0.00 258 PRO A CA 16
ATOM 22096 C C . PRO A 1 37 ? 19.034 29.952 17.620 1.00 0.00 258 PRO A C 16
ATOM 22097 O O . PRO A 1 37 ? 18.652 28.894 17.119 1.00 0.00 258 PRO A O 16
ATOM 22108 N N . ILE A 1 38 ? 18.224 30.995 17.822 1.00 0.00 259 ILE A N 16
ATOM 22109 C CA . ILE A 1 38 ? 16.794 30.990 17.462 1.00 0.00 259 ILE A CA 16
ATOM 22110 C C . ILE A 1 38 ? 16.628 31.921 16.272 1.00 0.00 259 ILE A C 16
ATOM 22111 O O . ILE A 1 38 ? 17.041 33.075 16.376 1.00 0.00 259 ILE A O 16
ATOM 22127 N N . LYS A 1 39 ? 16.061 31.492 15.131 1.00 0.00 260 LYS A N 16
ATOM 22128 C CA . LYS A 1 39 ? 15.983 32.473 14.056 1.00 0.00 260 LYS A CA 16
ATOM 22129 C C . LYS A 1 39 ? 14.894 33.508 14.318 1.00 0.00 260 LYS A C 16
ATOM 22130 O O . LYS A 1 39 ? 13.791 33.228 14.785 1.00 0.00 260 LYS A O 16
ATOM 22149 N N . GLY A 1 40 ? 15.301 34.710 13.987 1.00 0.00 261 GLY A N 16
ATOM 22150 C CA . GLY A 1 40 ? 14.548 35.935 14.081 1.00 0.00 261 GLY A CA 16
ATOM 22151 C C . GLY A 1 40 ? 14.625 36.467 15.493 1.00 0.00 261 GLY A C 16
ATOM 22152 O O . GLY A 1 40 ? 14.138 37.558 15.759 1.00 0.00 261 GLY A O 16
ATOM 22156 N N . SER A 1 41 ? 15.233 35.732 16.398 1.00 0.00 262 SER A N 16
ATOM 22157 C CA . SER A 1 41 ? 15.356 36.172 17.767 1.00 0.00 262 SER A CA 16
ATOM 22158 C C . SER A 1 41 ? 16.794 36.065 18.211 1.00 0.00 262 SER A C 16
ATOM 22159 O O . SER A 1 41 ? 17.125 35.017 18.767 1.00 0.00 262 SER A O 16
ATOM 22167 N N . PRO A 1 42 ? 17.717 37.011 18.031 1.00 0.00 263 PRO A N 16
ATOM 22168 C CA . PRO A 1 42 ? 19.021 36.706 18.526 1.00 0.00 263 PRO A CA 16
ATOM 22169 C C . PRO A 1 42 ? 18.907 36.512 20.016 1.00 0.00 263 PRO A C 16
ATOM 22170 O O . PRO A 1 42 ? 18.209 37.234 20.732 1.00 0.00 263 PRO A O 16
ATOM 22181 N N . HIS A 1 43 ? 19.628 35.505 20.435 1.00 0.00 264 HIS A N 16
ATOM 22182 C CA . HIS A 1 43 ? 19.720 35.069 21.822 1.00 0.00 264 HIS A CA 16
ATOM 22183 C C . HIS A 1 43 ? 19.996 33.566 21.864 1.00 0.00 264 HIS A C 16
ATOM 22184 O O . HIS A 1 43 ? 19.068 32.766 21.762 1.00 0.00 264 HIS A O 16
ATOM 22199 N N . PRO A 1 44 ? 21.265 33.145 21.991 1.00 0.00 265 PRO A N 16
ATOM 22200 C CA . PRO A 1 44 ? 21.614 31.730 22.018 1.00 0.00 265 PRO A CA 16
ATOM 22201 C C . PRO A 1 44 ? 20.896 30.929 23.103 1.00 0.00 265 PRO A C 16
ATOM 22202 O O . PRO A 1 44 ? 20.709 31.431 24.212 1.00 0.00 265 PRO A O 16
ATOM 22213 N N . ARG A 1 45 ? 20.490 29.689 22.810 1.00 0.00 266 ARG A N 16
ATOM 22214 C CA . ARG A 1 45 ? 19.806 28.899 23.825 1.00 0.00 266 ARG A CA 16
ATOM 22215 C C . ARG A 1 45 ? 20.793 27.861 24.276 1.00 0.00 266 ARG A C 16
ATOM 22216 O O . ARG A 1 45 ? 21.315 27.097 23.462 1.00 0.00 266 ARG A O 16
ATOM 22237 N N . GLY A 1 46 ? 21.038 27.827 25.563 1.00 0.00 267 GLY A N 16
ATOM 22238 C CA . GLY A 1 46 ? 21.990 26.847 26.084 1.00 0.00 267 GLY A CA 16
ATOM 22239 C C . GLY A 1 46 ? 21.345 25.574 26.574 1.00 0.00 267 GLY A C 16
ATOM 22240 O O . GLY A 1 46 ? 20.358 25.629 27.277 1.00 0.00 267 GLY A O 16
ATOM 22244 N N . TYR A 1 47 ? 21.956 24.421 26.307 1.00 0.00 268 TYR A N 16
ATOM 22245 C CA . TYR A 1 47 ? 21.415 23.180 26.811 1.00 0.00 268 TYR A CA 16
ATOM 22246 C C . TYR A 1 47 ? 22.183 22.751 28.029 1.00 0.00 268 TYR A C 16
ATOM 22247 O O . TYR A 1 47 ? 23.407 22.779 28.009 1.00 0.00 268 TYR A O 16
ATOM 22265 N N . TYR A 1 48 ? 21.450 22.378 29.079 1.00 0.00 269 TYR A N 16
ATOM 22266 C CA . TYR A 1 48 ? 22.055 21.971 30.345 1.00 0.00 269 TYR A CA 16
ATOM 22267 C C . TYR A 1 48 ? 21.324 20.762 30.881 1.00 0.00 269 TYR A C 16
ATOM 22268 O O . TYR A 1 48 ? 20.147 20.531 30.610 1.00 0.00 269 TYR A O 16
ATOM 22286 N N . LYS A 1 49 ? 22.067 20.003 31.632 1.00 0.00 270 LYS A N 16
ATOM 22287 C CA . LYS A 1 49 ? 21.594 18.796 32.256 1.00 0.00 270 LYS A CA 16
ATOM 22288 C C . LYS A 1 49 ? 21.830 18.985 33.750 1.00 0.00 270 LYS A C 16
ATOM 22289 O O . LYS A 1 49 ? 22.808 19.657 34.134 1.00 0.00 270 LYS A O 16
ATOM 22308 N N . CYS A 1 50 ? 20.975 18.388 34.589 1.00 0.00 271 CYS A N 16
ATOM 22309 C CA . CYS A 1 50 ? 21.130 18.494 36.045 1.00 0.00 271 CYS A CA 16
ATOM 22310 C C . CYS A 1 50 ? 21.924 17.384 36.697 1.00 0.00 271 CYS A C 16
ATOM 22311 O O . CYS A 1 50 ? 21.491 16.233 36.724 1.00 0.00 271 CYS A O 16
ATOM 22318 N N . SER A 1 51 ? 23.096 17.724 37.224 1.00 0.00 272 SER A N 16
ATOM 22319 C CA . SER A 1 51 ? 23.909 16.711 37.853 1.00 0.00 272 SER A CA 16
ATOM 22320 C C . SER A 1 51 ? 24.163 17.204 39.272 1.00 0.00 272 SER A C 16
ATOM 22321 O O . SER A 1 51 ? 24.693 18.292 39.496 1.00 0.00 272 SER A O 16
ATOM 22329 N N . THR A 1 52 ? 23.734 16.389 40.220 1.00 0.00 273 THR A N 16
ATOM 22330 C CA . THR A 1 52 ? 23.876 16.669 41.625 1.00 0.00 273 THR A CA 16
ATOM 22331 C C . THR A 1 52 ? 23.926 15.378 42.407 1.00 0.00 273 THR A C 16
ATOM 22332 O O . THR A 1 52 ? 24.870 15.085 43.142 1.00 0.00 273 THR A O 16
ATOM 22343 N N . PHE A 1 53 ? 22.859 14.623 42.210 1.00 0.00 274 PHE A N 16
ATOM 22344 C CA . PHE A 1 53 ? 22.673 13.320 42.852 1.00 0.00 274 PHE A CA 16
ATOM 22345 C C . PHE A 1 53 ? 22.108 12.364 41.812 1.00 0.00 274 PHE A C 16
ATOM 22346 O O . PHE A 1 53 ? 21.078 12.671 41.210 1.00 0.00 274 PHE A O 16
ATOM 22363 N N . ARG A 1 54 ? 22.747 11.216 41.548 1.00 0.00 275 ARG A N 16
ATOM 22364 C CA . ARG A 1 54 ? 22.155 10.356 40.548 1.00 0.00 275 ARG A CA 16
ATOM 22365 C C . ARG A 1 54 ? 20.814 9.752 40.943 1.00 0.00 275 ARG A C 16
ATOM 22366 O O . ARG A 1 54 ? 20.596 9.274 42.057 1.00 0.00 275 ARG A O 16
ATOM 22387 N N . GLY A 1 55 ? 19.936 9.811 39.967 1.00 0.00 276 GLY A N 16
ATOM 22388 C CA . GLY A 1 55 ? 18.582 9.319 40.025 1.00 0.00 276 GLY A CA 16
ATOM 22389 C C . GLY A 1 55 ? 17.712 10.440 39.539 1.00 0.00 276 GLY A C 16
ATOM 22390 O O . GLY A 1 55 ? 16.567 10.207 39.154 1.00 0.00 276 GLY A O 16
ATOM 22394 N N . CYS A 1 56 ? 18.220 11.656 39.541 1.00 0.00 277 CYS A N 16
ATOM 22395 C CA . CYS A 1 56 ? 17.405 12.759 39.078 1.00 0.00 277 CYS A CA 16
ATOM 22396 C C . CYS A 1 56 ? 17.209 12.817 37.575 1.00 0.00 277 CYS A C 16
ATOM 22397 O O . CYS A 1 56 ? 18.179 12.978 36.833 1.00 0.00 277 CYS A O 16
ATOM 22404 N N . PRO A 1 57 ? 15.973 12.689 37.089 1.00 0.00 278 PRO A N 16
ATOM 22405 C CA . PRO A 1 57 ? 15.712 12.750 35.669 1.00 0.00 278 PRO A CA 16
ATOM 22406 C C . PRO A 1 57 ? 15.383 14.220 35.413 1.00 0.00 278 PRO A C 16
ATOM 22407 O O . PRO A 1 57 ? 14.352 14.662 35.898 1.00 0.00 278 PRO A O 16
ATOM 22418 N N . ALA A 1 58 ? 16.210 14.959 34.688 1.00 0.00 279 ALA A N 16
ATOM 22419 C CA . ALA A 1 58 ? 15.944 16.398 34.404 1.00 0.00 279 ALA A CA 16
ATOM 22420 C C . ALA A 1 58 ? 17.011 17.037 33.533 1.00 0.00 279 ALA A C 16
ATOM 22421 O O . ALA A 1 58 ? 18.215 16.840 33.706 1.00 0.00 279 ALA A O 16
ATOM 22428 N N . ARG A 1 59 ? 16.502 17.808 32.590 1.00 0.00 280 ARG A N 16
ATOM 22429 C CA . ARG A 1 59 ? 17.279 18.521 31.597 1.00 0.00 280 ARG A CA 16
ATOM 22430 C C . ARG A 1 59 ? 16.716 19.933 31.549 1.00 0.00 280 ARG A C 16
ATOM 22431 O O . ARG A 1 59 ? 15.532 20.122 31.827 1.00 0.00 280 ARG A O 16
ATOM 22452 N N . LYS A 1 60 ? 17.518 20.922 31.208 1.00 0.00 281 LYS A N 16
ATOM 22453 C CA . LYS A 1 60 ? 16.979 22.274 31.125 1.00 0.00 281 LYS A CA 16
ATOM 22454 C C . LYS A 1 60 ? 17.666 23.116 30.072 1.00 0.00 281 LYS A C 16
ATOM 22455 O O . LYS A 1 60 ? 18.777 22.829 29.634 1.00 0.00 281 LYS A O 16
ATOM 22474 N N . HIS A 1 61 ? 16.972 24.174 29.681 1.00 0.00 282 HIS A N 16
ATOM 22475 C CA . HIS A 1 61 ? 17.482 25.107 28.697 1.00 0.00 282 HIS A CA 16
ATOM 22476 C C . HIS A 1 61 ? 17.461 26.516 29.257 1.00 0.00 282 HIS A C 16
ATOM 22477 O O . HIS A 1 61 ? 16.549 26.887 29.983 1.00 0.00 282 HIS A O 16
ATOM 22492 N N . VAL A 1 62 ? 18.478 27.286 28.907 1.00 0.00 283 VAL A N 16
ATOM 22493 C CA . VAL A 1 62 ? 18.620 28.654 29.364 1.00 0.00 283 VAL A CA 16
ATOM 22494 C C . VAL A 1 62 ? 18.436 29.598 28.200 1.00 0.00 283 VAL A C 16
ATOM 22495 O O . VAL A 1 62 ? 19.059 29.455 27.151 1.00 0.00 283 VAL A O 16
ATOM 22508 N N . GLU A 1 63 ? 17.558 30.557 28.396 1.00 0.00 284 GLU A N 16
ATOM 22509 C CA . GLU A 1 63 ? 17.246 31.517 27.386 1.00 0.00 284 GLU A CA 16
ATOM 22510 C C . GLU A 1 63 ? 17.070 32.878 28.016 1.00 0.00 284 GLU A C 16
ATOM 22511 O O . GLU A 1 63 ? 16.897 32.993 29.216 1.00 0.00 284 GLU A O 16
ATOM 22523 N N . ARG A 1 64 ? 17.174 33.902 27.211 1.00 0.00 285 ARG A N 16
ATOM 22524 C CA . ARG A 1 64 ? 17.068 35.240 27.660 1.00 0.00 285 ARG A CA 16
ATOM 22525 C C . ARG A 1 64 ? 15.746 35.872 27.249 1.00 0.00 285 ARG A C 16
ATOM 22526 O O . ARG A 1 64 ? 15.251 35.635 26.147 1.00 0.00 285 ARG A O 16
ATOM 22547 N N . ALA A 1 65 ? 15.174 36.673 28.141 1.00 0.00 286 ALA A N 16
ATOM 22548 C CA . ALA A 1 65 ? 13.915 37.324 27.861 1.00 0.00 286 ALA A CA 16
ATOM 22549 C C . ALA A 1 65 ? 14.141 38.533 26.985 1.00 0.00 286 ALA A C 16
ATOM 22550 O O . ALA A 1 65 ? 14.944 39.428 27.324 1.00 0.00 286 ALA A O 16
ATOM 22557 N N . LEU A 1 66 ? 13.418 38.508 25.870 1.00 0.00 287 LEU A N 16
ATOM 22558 C CA . LEU A 1 66 ? 13.446 39.520 24.847 1.00 0.00 287 LEU A CA 16
ATOM 22559 C C . LEU A 1 66 ? 12.816 40.805 25.347 1.00 0.00 287 LEU A C 16
ATOM 22560 O O . LEU A 1 66 ? 13.260 41.906 25.015 1.00 0.00 287 LEU A O 16
ATOM 22576 N N . ASP A 1 67 ? 11.771 40.645 26.150 1.00 0.00 288 ASP A N 16
ATOM 22577 C CA . ASP A 1 67 ? 11.026 41.787 26.666 1.00 0.00 288 ASP A CA 16
ATOM 22578 C C . ASP A 1 67 ? 12.014 42.645 27.412 1.00 0.00 288 ASP A C 16
ATOM 22579 O O . ASP A 1 67 ? 12.039 43.872 27.316 1.00 0.00 288 ASP A O 16
ATOM 22588 N N . ASP A 1 68 ? 12.827 41.931 28.163 1.00 0.00 289 ASP A N 16
ATOM 22589 C CA . ASP A 1 68 ? 13.858 42.497 28.995 1.00 0.00 289 ASP A CA 16
ATOM 22590 C C . ASP A 1 68 ? 15.081 41.621 28.781 1.00 0.00 289 ASP A C 16
ATOM 22591 O O . ASP A 1 68 ? 15.169 40.555 29.363 1.00 0.00 289 ASP A O 16
ATOM 22600 N N . PRO A 1 69 ? 16.057 42.065 27.972 1.00 0.00 290 PRO A N 16
ATOM 22601 C CA . PRO A 1 69 ? 17.290 41.295 27.736 1.00 0.00 290 PRO A CA 16
ATOM 22602 C C . PRO A 1 69 ? 17.903 40.852 29.041 1.00 0.00 290 PRO A C 16
ATOM 22603 O O . PRO A 1 69 ? 18.476 39.769 29.157 1.00 0.00 290 PRO A O 16
ATOM 22614 N N . ALA A 1 70 ? 17.764 41.720 30.018 1.00 0.00 291 ALA A N 16
ATOM 22615 C CA . ALA A 1 70 ? 18.274 41.487 31.343 1.00 0.00 291 ALA A CA 16
ATOM 22616 C C . ALA A 1 70 ? 17.631 40.289 32.038 1.00 0.00 291 ALA A C 16
ATOM 22617 O O . ALA A 1 70 ? 18.304 39.643 32.840 1.00 0.00 291 ALA A O 16
ATOM 22624 N N . MET A 1 71 ? 16.356 39.957 31.775 1.00 0.00 292 MET A N 16
ATOM 22625 C CA . MET A 1 71 ? 15.792 38.827 32.478 1.00 0.00 292 MET A CA 16
ATOM 22626 C C . MET A 1 71 ? 16.030 37.477 31.823 1.00 0.00 292 MET A C 16
ATOM 22627 O O . MET A 1 71 ? 16.152 37.394 30.611 1.00 0.00 292 MET A O 16
ATOM 22641 N N . LEU A 1 72 ? 16.230 36.450 32.681 1.00 0.00 293 LEU A N 16
ATOM 22642 C CA . LEU A 1 72 ? 16.569 35.104 32.263 1.00 0.00 293 LEU A CA 16
ATOM 22643 C C . LEU A 1 72 ? 15.377 34.174 32.312 1.00 0.00 293 LEU A C 16
ATOM 22644 O O . LEU A 1 72 ? 14.590 34.238 33.218 1.00 0.00 293 LEU A O 16
ATOM 22660 N N . ILE A 1 73 ? 15.247 33.351 31.279 1.00 0.00 294 ILE A N 16
ATOM 22661 C CA . ILE A 1 73 ? 14.151 32.399 31.146 1.00 0.00 294 ILE A CA 16
ATOM 22662 C C . ILE A 1 73 ? 14.648 30.971 31.314 1.00 0.00 294 ILE A C 16
ATOM 22663 O O . ILE A 1 73 ? 15.636 30.596 30.679 1.00 0.00 294 ILE A O 16
ATOM 22679 N N . VAL A 1 74 ? 14.055 30.175 32.188 1.00 0.00 295 VAL A N 16
ATOM 22680 C CA . VAL A 1 74 ? 14.605 28.846 32.329 1.00 0.00 295 VAL A CA 16
ATOM 22681 C C . VAL A 1 74 ? 13.477 27.857 32.167 1.00 0.00 295 VAL A C 16
ATOM 22682 O O . VAL A 1 74 ? 12.389 28.008 32.723 1.00 0.00 295 VAL A O 16
ATOM 22695 N N . THR A 1 75 ? 13.731 26.868 31.338 1.00 0.00 296 THR A N 16
ATOM 22696 C CA . THR A 1 75 ? 12.746 25.854 31.065 1.00 0.00 296 THR A CA 16
ATOM 22697 C C . THR A 1 75 ? 13.281 24.531 31.571 1.00 0.00 296 THR A C 16
ATOM 22698 O O . THR A 1 75 ? 14.406 24.139 31.254 1.00 0.00 296 THR A O 16
ATOM 22709 N N . TYR A 1 76 ? 12.486 23.857 32.378 1.00 0.00 297 TYR A N 16
ATOM 22710 C CA . TYR A 1 76 ? 12.899 22.593 32.953 1.00 0.00 297 TYR A CA 16
ATOM 22711 C C . TYR A 1 76 ? 12.083 21.450 32.372 1.00 0.00 297 TYR A C 16
ATOM 22712 O O . TYR A 1 76 ? 10.868 21.574 32.191 1.00 0.00 297 TYR A O 16
ATOM 22730 N N . GLU A 1 77 ? 12.778 20.350 32.079 1.00 0.00 298 GLU A N 16
ATOM 22731 C CA . GLU A 1 77 ? 12.156 19.156 31.525 1.00 0.00 298 GLU A CA 16
ATOM 22732 C C . GLU A 1 77 ? 12.348 18.035 32.530 1.00 0.00 298 GLU A C 16
ATOM 22733 O O . GLU A 1 77 ? 13.424 17.930 33.119 1.00 0.00 298 GLU A O 16
ATOM 22745 N N . GLY A 1 78 ? 11.346 17.192 32.745 1.00 0.00 299 GLY A N 16
ATOM 22746 C CA . GLY A 1 78 ? 11.550 16.141 33.711 1.00 0.00 299 GLY A CA 16
ATOM 22747 C C . GLY A 1 78 ? 11.224 16.690 35.056 1.00 0.00 299 GLY A C 16
ATOM 22748 O O . GLY A 1 78 ? 10.572 17.732 35.152 1.00 0.00 299 GLY A O 16
ATOM 22752 N N . GLU A 1 79 ? 11.646 16.033 36.093 1.00 0.00 300 GLU A N 16
ATOM 22753 C CA . GLU A 1 79 ? 11.343 16.528 37.398 1.00 0.00 300 GLU A CA 16
ATOM 22754 C C . GLU A 1 79 ? 12.443 16.145 38.361 1.00 0.00 300 GLU A C 16
ATOM 22755 O O . GLU A 1 79 ? 12.913 15.015 38.388 1.00 0.00 300 GLU A O 16
ATOM 22767 N N . HIS A 1 80 ? 12.815 17.121 39.164 1.00 0.00 301 HIS A N 16
ATOM 22768 C CA . HIS A 1 80 ? 13.851 16.961 40.153 1.00 0.00 301 HIS A CA 16
ATOM 22769 C C . HIS A 1 80 ? 13.401 16.078 41.302 1.00 0.00 301 HIS A C 16
ATOM 22770 O O . HIS A 1 80 ? 12.236 16.110 41.700 1.00 0.00 301 HIS A O 16
ATOM 22784 N N . ARG A 1 81 ? 14.328 15.296 41.834 1.00 0.00 302 ARG A N 16
ATOM 22785 C CA . ARG A 1 81 ? 14.011 14.425 42.951 1.00 0.00 302 ARG A CA 16
ATOM 22786 C C . ARG A 1 81 ? 14.736 14.971 44.163 1.00 0.00 302 ARG A C 16
ATOM 22787 O O . ARG A 1 81 ? 14.817 14.312 45.197 1.00 0.00 302 ARG A O 16
ATOM 22808 N N . HIS A 1 82 ? 15.244 16.191 44.033 1.00 0.00 303 HIS A N 16
ATOM 22809 C CA . HIS A 1 82 ? 15.965 16.817 45.125 1.00 0.00 303 HIS A CA 16
ATOM 22810 C C . HIS A 1 82 ? 15.063 17.460 46.165 1.00 0.00 303 HIS A C 16
ATOM 22811 O O . HIS A 1 82 ? 14.301 18.387 45.899 1.00 0.00 303 HIS A O 16
ATOM 22825 N N . ASN A 1 83 ? 15.193 16.917 47.356 1.00 0.00 304 ASN A N 16
ATOM 22826 C CA . ASN A 1 83 ? 14.455 17.329 48.534 1.00 0.00 304 ASN A CA 16
ATOM 22827 C C . ASN A 1 83 ? 15.013 18.675 48.942 1.00 0.00 304 ASN A C 16
ATOM 22828 O O . ASN A 1 83 ? 16.228 18.796 49.094 1.00 0.00 304 ASN A O 16
ATOM 22839 N N . GLN A 1 84 ? 14.175 19.700 49.065 1.00 0.00 305 GLN A N 16
ATOM 22840 C CA . GLN A 1 84 ? 14.683 21.021 49.427 1.00 0.00 305 GLN A CA 16
ATOM 22841 C C . GLN A 1 84 ? 15.298 20.950 50.843 1.00 0.00 305 GLN A C 16
ATOM 22842 O O . GLN A 1 84 ? 16.347 21.539 51.093 1.00 0.00 305 GLN A O 16
ATOM 22856 N N . SER A 1 85 ? 14.692 20.209 51.757 1.00 0.00 306 SER A N 16
ATOM 22857 C CA . SER A 1 85 ? 15.233 20.091 53.129 1.00 0.00 306 SER A CA 16
ATOM 22858 C C . SER A 1 85 ? 16.660 19.482 53.141 1.00 0.00 306 SER A C 16
ATOM 22859 O O . SER A 1 85 ? 17.380 19.702 54.109 1.00 0.00 306 SER A O 16
ATOM 22867 N N . ALA A 1 86 ? 17.084 18.747 52.064 1.00 0.00 307 ALA A N 16
ATOM 22868 C CA . ALA A 1 86 ? 18.459 18.162 52.003 1.00 0.00 307 ALA A CA 16
ATOM 22869 C C . ALA A 1 86 ? 19.566 19.251 52.046 1.00 0.00 307 ALA A C 16
ATOM 22870 O O . ALA A 1 86 ? 20.628 19.028 52.621 1.00 0.00 307 ALA A O 16
ATOM 22877 N N . MET A 1 87 ? 19.307 20.442 51.448 1.00 0.00 308 MET A N 16
ATOM 22878 C CA . MET A 1 87 ? 20.283 21.554 51.425 1.00 0.00 308 MET A CA 16
ATOM 22879 C C . MET A 1 87 ? 20.552 21.990 52.809 1.00 0.00 308 MET A C 16
ATOM 22880 O O . MET A 1 87 ? 21.694 22.197 53.199 1.00 0.00 308 MET A O 16
ATOM 22894 N N . LEU A 1 88 ? 19.525 22.014 53.571 1.00 0.00 309 LEU A N 16
ATOM 22895 C CA . LEU A 1 88 ? 19.691 22.380 54.903 1.00 0.00 309 LEU A CA 16
ATOM 22896 C C . LEU A 1 88 ? 20.581 21.525 55.732 1.00 0.00 309 LEU A C 16
ATOM 22897 O O . LEU A 1 88 ? 21.473 21.949 56.469 1.00 0.00 309 LEU A O 16
ATOM 22913 N N . GLU A 1 89 ? 20.164 20.344 55.375 1.00 0.00 310 GLU A N 16
ATOM 22914 C CA . GLU A 1 89 ? 20.472 18.959 55.646 1.00 0.00 310 GLU A CA 16
ATOM 22915 C C . GLU A 1 89 ? 22.374 19.000 54.540 1.00 0.00 310 GLU A C 16
ATOM 22916 O O . GLU A 1 89 ? 22.609 19.899 53.736 1.00 0.00 310 GLU A O 16
ATOM 22929 N N . SER A 1 2 ? 5.212 9.787 24.842 1.00 0.00 223 SER A N 17
ATOM 22930 C CA . SER A 1 2 ? 5.057 8.339 24.504 1.00 0.00 223 SER A CA 17
ATOM 22931 C C . SER A 1 2 ? 3.420 7.913 24.706 1.00 0.00 223 SER A C 17
ATOM 22932 O O . SER A 1 2 ? 2.626 8.169 23.795 1.00 0.00 223 SER A O 17
ATOM 22940 N N . ARG A 1 3 ? 3.271 8.500 26.099 1.00 0.00 224 ARG A N 17
ATOM 22941 C CA . ARG A 1 3 ? 2.233 9.084 27.210 1.00 0.00 224 ARG A CA 17
ATOM 22942 C C . ARG A 1 3 ? 2.699 10.695 27.073 1.00 0.00 224 ARG A C 17
ATOM 22943 O O . ARG A 1 3 ? 3.858 10.862 26.794 1.00 0.00 224 ARG A O 17
ATOM 22964 N N . LYS A 1 4 ? 1.936 11.883 27.290 1.00 0.00 225 LYS A N 17
ATOM 22965 C CA . LYS A 1 4 ? 2.667 13.320 27.108 1.00 0.00 225 LYS A CA 17
ATOM 22966 C C . LYS A 1 4 ? 3.810 13.755 28.090 1.00 0.00 225 LYS A C 17
ATOM 22967 O O . LYS A 1 4 ? 3.692 13.606 29.292 1.00 0.00 225 LYS A O 17
ATOM 22986 N N . ASN A 1 5 ? 4.838 14.525 27.459 1.00 0.00 226 ASN A N 17
ATOM 22987 C CA . ASN A 1 5 ? 6.081 15.243 28.101 1.00 0.00 226 ASN A CA 17
ATOM 22988 C C . ASN A 1 5 ? 5.882 16.770 28.556 1.00 0.00 226 ASN A C 17
ATOM 22989 O O . ASN A 1 5 ? 5.843 17.672 27.728 1.00 0.00 226 ASN A O 17
ATOM 23000 N N . ARG A 1 6 ? 5.722 17.054 29.923 1.00 0.00 227 ARG A N 17
ATOM 23001 C CA . ARG A 1 6 ? 5.509 18.450 30.440 1.00 0.00 227 ARG A CA 17
ATOM 23002 C C . ARG A 1 6 ? 6.821 19.239 30.599 1.00 0.00 227 ARG A C 17
ATOM 23003 O O . ARG A 1 6 ? 7.887 18.712 30.918 1.00 0.00 227 ARG A O 17
ATOM 23024 N N . MET A 1 7 ? 6.643 20.529 30.358 1.00 0.00 228 MET A N 17
ATOM 23025 C CA . MET A 1 7 ? 7.649 21.591 30.417 1.00 0.00 228 MET A CA 17
ATOM 23026 C C . MET A 1 7 ? 7.216 22.661 31.400 1.00 0.00 228 MET A C 17
ATOM 23027 O O . MET A 1 7 ? 6.038 23.006 31.439 1.00 0.00 228 MET A O 17
ATOM 23041 N N . LYS A 1 8 ? 8.144 23.189 32.199 1.00 0.00 229 LYS A N 17
ATOM 23042 C CA . LYS A 1 8 ? 7.764 24.209 33.166 1.00 0.00 229 LYS A CA 17
ATOM 23043 C C . LYS A 1 8 ? 8.773 25.330 33.035 1.00 0.00 229 LYS A C 17
ATOM 23044 O O . LYS A 1 8 ? 9.990 25.138 33.051 1.00 0.00 229 LYS A O 17
ATOM 23063 N N . ARG A 1 9 ? 8.192 26.517 32.901 1.00 0.00 230 ARG A N 17
ATOM 23064 C CA . ARG A 1 9 ? 8.923 27.764 32.768 1.00 0.00 230 ARG A CA 17
ATOM 23065 C C . ARG A 1 9 ? 8.883 28.667 33.982 1.00 0.00 230 ARG A C 17
ATOM 23066 O O . ARG A 1 9 ? 7.845 28.928 34.592 1.00 0.00 230 ARG A O 17
ATOM 23087 N N . THR A 1 10 ? 10.079 29.125 34.288 1.00 0.00 231 THR A N 17
ATOM 23088 C CA . THR A 1 10 ? 10.363 30.005 35.394 1.00 0.00 231 THR A CA 17
ATOM 23089 C C . THR A 1 10 ? 11.191 31.180 34.906 1.00 0.00 231 THR A C 17
ATOM 23090 O O . THR A 1 10 ? 11.868 31.087 33.883 1.00 0.00 231 THR A O 17
ATOM 23101 N N . VAL A 1 11 ? 11.142 32.280 35.631 1.00 0.00 232 VAL A N 17
ATOM 23102 C CA . VAL A 1 11 ? 11.904 33.458 35.249 1.00 0.00 232 VAL A CA 17
ATOM 23103 C C . VAL A 1 11 ? 12.639 34.005 36.459 1.00 0.00 232 VAL A C 17
ATOM 23104 O O . VAL A 1 11 ? 12.052 34.174 37.528 1.00 0.00 232 VAL A O 17
ATOM 23117 N N . ARG A 1 12 ? 13.921 34.278 36.288 1.00 0.00 233 ARG A N 17
ATOM 23118 C CA . ARG A 1 12 ? 14.726 34.812 37.376 1.00 0.00 233 ARG A CA 17
ATOM 23119 C C . ARG A 1 12 ? 15.563 36.012 36.966 1.00 0.00 233 ARG A C 17
ATOM 23120 O O . ARG A 1 12 ? 16.074 36.087 35.850 1.00 0.00 233 ARG A O 17
ATOM 23141 N N . VAL A 1 13 ? 15.689 36.949 37.900 1.00 0.00 234 VAL A N 17
ATOM 23142 C CA . VAL A 1 13 ? 16.466 38.167 37.681 1.00 0.00 234 VAL A CA 17
ATOM 23143 C C . VAL A 1 13 ? 16.801 38.814 39.027 1.00 0.00 234 VAL A C 17
ATOM 23144 O O . VAL A 1 13 ? 16.256 39.867 39.359 1.00 0.00 234 VAL A O 17
ATOM 23157 N N . PRO A 1 14 ? 17.700 38.201 39.830 1.00 0.00 235 PRO A N 17
ATOM 23158 C CA . PRO A 1 14 ? 18.085 38.745 41.130 1.00 0.00 235 PRO A CA 17
ATOM 23159 C C . PRO A 1 14 ? 19.063 39.912 41.106 1.00 0.00 235 PRO A C 17
ATOM 23160 O O . PRO A 1 14 ? 19.957 40.044 40.270 1.00 0.00 235 PRO A O 17
ATOM 23171 N N . ALA A 1 15 ? 18.807 40.732 42.098 1.00 0.00 236 ALA A N 17
ATOM 23172 C CA . ALA A 1 15 ? 19.480 41.970 42.434 1.00 0.00 236 ALA A CA 17
ATOM 23173 C C . ALA A 1 15 ? 20.701 41.774 43.319 1.00 0.00 236 ALA A C 17
ATOM 23174 O O . ALA A 1 15 ? 21.433 42.732 43.559 1.00 0.00 236 ALA A O 17
ATOM 23181 N N . ILE A 1 16 ? 20.767 40.660 44.007 1.00 0.00 237 ILE A N 17
ATOM 23182 C CA . ILE A 1 16 ? 21.800 40.452 45.016 1.00 0.00 237 ILE A CA 17
ATOM 23183 C C . ILE A 1 16 ? 23.224 40.409 44.454 1.00 0.00 237 ILE A C 17
ATOM 23184 O O . ILE A 1 16 ? 24.138 41.028 45.000 1.00 0.00 237 ILE A O 17
ATOM 23200 N N . SER A 1 17 ? 23.395 39.662 43.344 1.00 0.00 238 SER A N 17
ATOM 23201 C CA . SER A 1 17 ? 24.704 39.536 42.705 1.00 0.00 238 SER A CA 17
ATOM 23202 C C . SER A 1 17 ? 24.624 39.299 41.177 1.00 0.00 238 SER A C 17
ATOM 23203 O O . SER A 1 17 ? 23.780 38.546 40.698 1.00 0.00 238 SER A O 17
ATOM 23211 N N . ALA A 1 18 ? 25.543 39.959 40.457 1.00 0.00 239 ALA A N 17
ATOM 23212 C CA . ALA A 1 18 ? 25.710 39.905 38.972 1.00 0.00 239 ALA A CA 17
ATOM 23213 C C . ALA A 1 18 ? 25.998 38.529 38.330 1.00 0.00 239 ALA A C 17
ATOM 23214 O O . ALA A 1 18 ? 25.403 38.154 37.332 1.00 0.00 239 ALA A O 17
ATOM 23221 N N . LYS A 1 19 ? 26.948 37.776 38.946 1.00 0.00 240 LYS A N 17
ATOM 23222 C CA . LYS A 1 19 ? 27.324 36.425 38.470 1.00 0.00 240 LYS A CA 17
ATOM 23223 C C . LYS A 1 19 ? 26.254 35.361 38.705 1.00 0.00 240 LYS A C 17
ATOM 23224 O O . LYS A 1 19 ? 26.046 34.496 37.856 1.00 0.00 240 LYS A O 17
ATOM 23243 N N . ILE A 1 20 ? 25.579 35.411 39.845 1.00 0.00 241 ILE A N 17
ATOM 23244 C CA . ILE A 1 20 ? 24.550 34.403 40.145 1.00 0.00 241 ILE A CA 17
ATOM 23245 C C . ILE A 1 20 ? 23.432 34.653 39.157 1.00 0.00 241 ILE A C 17
ATOM 23246 O O . ILE A 1 20 ? 22.837 33.761 38.550 1.00 0.00 241 ILE A O 17
ATOM 23262 N N . ALA A 1 21 ? 23.214 35.938 39.058 1.00 0.00 242 ALA A N 17
ATOM 23263 C CA . ALA A 1 21 ? 22.224 36.600 38.258 1.00 0.00 242 ALA A CA 17
ATOM 23264 C C . ALA A 1 21 ? 22.388 36.185 36.802 1.00 0.00 242 ALA A C 17
ATOM 23265 O O . ALA A 1 21 ? 21.382 35.898 36.160 1.00 0.00 242 ALA A O 17
ATOM 23272 N N . ASP A 1 22 ? 23.641 36.163 36.266 1.00 0.00 243 ASP A N 17
ATOM 23273 C CA . ASP A 1 22 ? 23.882 35.773 34.861 1.00 0.00 243 ASP A CA 17
ATOM 23274 C C . ASP A 1 22 ? 23.493 34.337 34.675 1.00 0.00 243 ASP A C 17
ATOM 23275 O O . ASP A 1 22 ? 22.879 33.942 33.685 1.00 0.00 243 ASP A O 17
ATOM 23284 N N . ILE A 1 23 ? 23.874 33.597 35.658 1.00 0.00 244 ILE A N 17
ATOM 23285 C CA . ILE A 1 23 ? 23.631 32.204 35.736 1.00 0.00 244 ILE A CA 17
ATOM 23286 C C . ILE A 1 23 ? 24.013 31.822 37.132 1.00 0.00 244 ILE A C 17
ATOM 23287 O O . ILE A 1 23 ? 24.831 32.474 37.782 1.00 0.00 244 ILE A O 17
ATOM 23303 N N . PRO A 1 24 ? 23.421 30.759 37.595 1.00 0.00 245 PRO A N 17
ATOM 23304 C CA . PRO A 1 24 ? 23.694 30.224 38.914 1.00 0.00 245 PRO A CA 17
ATOM 23305 C C . PRO A 1 24 ? 24.687 29.061 38.953 1.00 0.00 245 PRO A C 17
ATOM 23306 O O . PRO A 1 24 ? 24.302 27.900 39.028 1.00 0.00 245 PRO A O 17
ATOM 23317 N N . PRO A 1 25 ? 26.004 29.396 38.900 1.00 0.00 246 PRO A N 17
ATOM 23318 C CA . PRO A 1 25 ? 27.104 28.438 38.942 1.00 0.00 246 PRO A CA 17
ATOM 23319 C C . PRO A 1 25 ? 27.387 27.890 40.334 1.00 0.00 246 PRO A C 17
ATOM 23320 O O . PRO A 1 25 ? 27.313 28.626 41.318 1.00 0.00 246 PRO A O 17
ATOM 23331 N N . ASP A 1 26 ? 27.710 26.611 40.421 1.00 0.00 247 ASP A N 17
ATOM 23332 C CA . ASP A 1 26 ? 28.014 25.992 41.689 1.00 0.00 247 ASP A CA 17
ATOM 23333 C C . ASP A 1 26 ? 28.718 24.661 41.482 1.00 0.00 247 ASP A C 17
ATOM 23334 O O . ASP A 1 26 ? 28.841 24.176 40.356 1.00 0.00 247 ASP A O 17
ATOM 23343 N N . GLU A 1 27 ? 29.176 24.077 42.581 1.00 0.00 248 GLU A N 17
ATOM 23344 C CA . GLU A 1 27 ? 29.852 22.788 42.538 1.00 0.00 248 GLU A CA 17
ATOM 23345 C C . GLU A 1 27 ? 28.875 21.747 42.012 1.00 0.00 248 GLU A C 17
ATOM 23346 O O . GLU A 1 27 ? 29.235 20.840 41.261 1.00 0.00 248 GLU A O 17
ATOM 23358 N N . TYR A 1 28 ? 27.623 21.915 42.427 1.00 0.00 249 TYR A N 17
ATOM 23359 C CA . TYR A 1 28 ? 26.527 21.046 42.031 1.00 0.00 249 TYR A CA 17
ATOM 23360 C C . TYR A 1 28 ? 25.317 21.840 41.598 1.00 0.00 249 TYR A C 17
ATOM 23361 O O . TYR A 1 28 ? 24.905 22.787 42.276 1.00 0.00 249 TYR A O 17
ATOM 23379 N N . SER A 1 29 ? 24.738 21.455 40.467 1.00 0.00 250 SER A N 17
ATOM 23380 C CA . SER A 1 29 ? 23.576 22.148 39.966 1.00 0.00 250 SER A CA 17
ATOM 23381 C C . SER A 1 29 ? 23.273 21.743 38.524 1.00 0.00 250 SER A C 17
ATOM 23382 O O . SER A 1 29 ? 22.678 20.698 38.265 1.00 0.00 250 SER A O 17
ATOM 23390 N N . TRP A 1 30 ? 23.674 22.603 37.598 1.00 0.00 251 TRP A N 17
ATOM 23391 C CA . TRP A 1 30 ? 23.435 22.400 36.173 1.00 0.00 251 TRP A CA 17
ATOM 23392 C C . TRP A 1 30 ? 24.754 22.182 35.454 1.00 0.00 251 TRP A C 17
ATOM 23393 O O . TRP A 1 30 ? 25.807 22.552 35.972 1.00 0.00 251 TRP A O 17
ATOM 23414 N N . ARG A 1 31 ? 24.706 21.590 34.271 1.00 0.00 252 ARG A N 17
ATOM 23415 C CA . ARG A 1 31 ? 25.921 21.374 33.516 1.00 0.00 252 ARG A CA 17
ATOM 23416 C C . ARG A 1 31 ? 25.666 21.939 32.162 1.00 0.00 252 ARG A C 17
ATOM 23417 O O . ARG A 1 31 ? 24.544 21.982 31.717 1.00 0.00 252 ARG A O 17
ATOM 23438 N N . LYS A 1 32 ? 26.689 22.332 31.486 1.00 0.00 253 LYS A N 17
ATOM 23439 C CA . LYS A 1 32 ? 26.497 22.869 30.166 1.00 0.00 253 LYS A CA 17
ATOM 23440 C C . LYS A 1 32 ? 26.736 21.942 28.986 1.00 0.00 253 LYS A C 17
ATOM 23441 O O . LYS A 1 32 ? 27.508 20.984 29.037 1.00 0.00 253 LYS A O 17
ATOM 23460 N N . TYR A 1 33 ? 26.023 22.286 27.930 1.00 0.00 254 TYR A N 17
ATOM 23461 C CA . TYR A 1 33 ? 26.063 21.602 26.664 1.00 0.00 254 TYR A CA 17
ATOM 23462 C C . TYR A 1 33 ? 26.094 22.683 25.569 1.00 0.00 254 TYR A C 17
ATOM 23463 O O . TYR A 1 33 ? 26.162 23.879 25.853 1.00 0.00 254 TYR A O 17
ATOM 23481 N N . GLY A 1 34 ? 26.135 22.267 24.314 1.00 0.00 255 GLY A N 17
ATOM 23482 C CA . GLY A 1 34 ? 26.220 23.238 23.229 1.00 0.00 255 GLY A CA 17
ATOM 23483 C C . GLY A 1 34 ? 25.074 24.245 23.191 1.00 0.00 255 GLY A C 17
ATOM 23484 O O . GLY A 1 34 ? 24.016 24.008 23.770 1.00 0.00 255 GLY A O 17
ATOM 23488 N N . GLN A 1 35 ? 25.287 25.364 22.487 1.00 0.00 256 GLN A N 17
ATOM 23489 C CA . GLN A 1 35 ? 24.276 26.406 22.354 1.00 0.00 256 GLN A CA 17
ATOM 23490 C C . GLN A 1 35 ? 23.708 26.463 20.935 1.00 0.00 256 GLN A C 17
ATOM 23491 O O . GLN A 1 35 ? 24.457 26.523 19.961 1.00 0.00 256 GLN A O 17
ATOM 23505 N N . LYS A 1 36 ? 22.380 26.462 20.829 1.00 0.00 257 LYS A N 17
ATOM 23506 C CA . LYS A 1 36 ? 21.698 26.507 19.522 1.00 0.00 257 LYS A CA 17
ATOM 23507 C C . LYS A 1 36 ? 21.025 27.860 19.239 1.00 0.00 257 LYS A C 17
ATOM 23508 O O . LYS A 1 36 ? 20.533 28.529 20.146 1.00 0.00 257 LYS A O 17
ATOM 23527 N N . PRO A 1 37 ? 21.099 28.334 17.975 1.00 0.00 258 PRO A N 17
ATOM 23528 C CA . PRO A 1 37 ? 20.553 29.625 17.566 1.00 0.00 258 PRO A CA 17
ATOM 23529 C C . PRO A 1 37 ? 19.021 29.607 17.369 1.00 0.00 258 PRO A C 17
ATOM 23530 O O . PRO A 1 37 ? 18.444 28.576 17.022 1.00 0.00 258 PRO A O 17
ATOM 23541 N N . ILE A 1 38 ? 18.383 30.756 17.595 1.00 0.00 259 ILE A N 17
ATOM 23542 C CA . ILE A 1 38 ? 16.925 30.915 17.437 1.00 0.00 259 ILE A CA 17
ATOM 23543 C C . ILE A 1 38 ? 16.702 31.999 16.395 1.00 0.00 259 ILE A C 17
ATOM 23544 O O . ILE A 1 38 ? 17.209 33.103 16.589 1.00 0.00 259 ILE A O 17
ATOM 23560 N N . LYS A 1 39 ? 15.987 31.754 15.282 1.00 0.00 260 LYS A N 17
ATOM 23561 C CA . LYS A 1 39 ? 15.871 32.865 14.347 1.00 0.00 260 LYS A CA 17
ATOM 23562 C C . LYS A 1 39 ? 14.852 33.896 14.823 1.00 0.00 260 LYS A C 17
ATOM 23563 O O . LYS A 1 39 ? 13.774 33.597 15.334 1.00 0.00 260 LYS A O 17
ATOM 23582 N N . GLY A 1 40 ? 15.288 35.116 14.616 1.00 0.00 261 GLY A N 17
ATOM 23583 C CA . GLY A 1 40 ? 14.599 36.343 14.920 1.00 0.00 261 GLY A CA 17
ATOM 23584 C C . GLY A 1 40 ? 14.751 36.657 16.390 1.00 0.00 261 GLY A C 17
ATOM 23585 O O . GLY A 1 40 ? 14.197 37.641 16.861 1.00 0.00 261 GLY A O 17
ATOM 23589 N N . SER A 1 41 ? 15.492 35.854 17.119 1.00 0.00 262 SER A N 17
ATOM 23590 C CA . SER A 1 41 ? 15.689 36.084 18.531 1.00 0.00 262 SER A CA 17
ATOM 23591 C C . SER A 1 41 ? 17.163 36.119 18.844 1.00 0.00 262 SER A C 17
ATOM 23592 O O . SER A 1 41 ? 17.743 35.034 18.906 1.00 0.00 262 SER A O 17
ATOM 23600 N N . PRO A 1 42 ? 17.870 37.235 19.043 1.00 0.00 263 PRO A N 17
ATOM 23601 C CA . PRO A 1 42 ? 19.256 37.043 19.334 1.00 0.00 263 PRO A CA 17
ATOM 23602 C C . PRO A 1 42 ? 19.348 36.402 20.694 1.00 0.00 263 PRO A C 17
ATOM 23603 O O . PRO A 1 42 ? 18.410 36.390 21.494 1.00 0.00 263 PRO A O 17
ATOM 23614 N N . HIS A 1 43 ? 20.528 35.878 20.908 1.00 0.00 264 HIS A N 17
ATOM 23615 C CA . HIS A 1 43 ? 20.927 35.197 22.132 1.00 0.00 264 HIS A CA 17
ATOM 23616 C C . HIS A 1 43 ? 20.647 33.702 21.999 1.00 0.00 264 HIS A C 17
ATOM 23617 O O . HIS A 1 43 ? 19.512 33.269 22.194 1.00 0.00 264 HIS A O 17
ATOM 23632 N N . PRO A 1 44 ? 21.651 32.885 21.646 1.00 0.00 265 PRO A N 17
ATOM 23633 C CA . PRO A 1 44 ? 21.462 31.447 21.480 1.00 0.00 265 PRO A CA 17
ATOM 23634 C C . PRO A 1 44 ? 20.918 30.742 22.720 1.00 0.00 265 PRO A C 17
ATOM 23635 O O . PRO A 1 44 ? 21.250 31.128 23.841 1.00 0.00 265 PRO A O 17
ATOM 23646 N N . ARG A 1 45 ? 20.086 29.709 22.546 1.00 0.00 266 ARG A N 17
ATOM 23647 C CA . ARG A 1 45 ? 19.543 29.021 23.709 1.00 0.00 266 ARG A CA 17
ATOM 23648 C C . ARG A 1 45 ? 20.556 27.975 24.081 1.00 0.00 266 ARG A C 17
ATOM 23649 O O . ARG A 1 45 ? 21.048 27.244 23.220 1.00 0.00 266 ARG A O 17
ATOM 23670 N N . GLY A 1 46 ? 20.857 27.899 25.354 1.00 0.00 267 GLY A N 17
ATOM 23671 C CA . GLY A 1 46 ? 21.835 26.909 25.801 1.00 0.00 267 GLY A CA 17
ATOM 23672 C C . GLY A 1 46 ? 21.217 25.635 26.322 1.00 0.00 267 GLY A C 17
ATOM 23673 O O . GLY A 1 46 ? 20.243 25.688 27.042 1.00 0.00 267 GLY A O 17
ATOM 23677 N N . TYR A 1 47 ? 21.841 24.487 26.062 1.00 0.00 268 TYR A N 17
ATOM 23678 C CA . TYR A 1 47 ? 21.329 23.247 26.601 1.00 0.00 268 TYR A CA 17
ATOM 23679 C C . TYR A 1 47 ? 22.093 22.883 27.841 1.00 0.00 268 TYR A C 17
ATOM 23680 O O . TYR A 1 47 ? 23.308 23.040 27.871 1.00 0.00 268 TYR A O 17
ATOM 23698 N N . TYR A 1 48 ? 21.367 22.415 28.857 1.00 0.00 269 TYR A N 17
ATOM 23699 C CA . TYR A 1 48 ? 21.965 22.051 30.140 1.00 0.00 269 TYR A CA 17
ATOM 23700 C C . TYR A 1 48 ? 21.334 20.772 30.640 1.00 0.00 269 TYR A C 17
ATOM 23701 O O . TYR A 1 48 ? 20.196 20.431 30.318 1.00 0.00 269 TYR A O 17
ATOM 23719 N N . LYS A 1 49 ? 22.114 20.083 31.419 1.00 0.00 270 LYS A N 17
ATOM 23720 C CA . LYS A 1 49 ? 21.730 18.839 32.031 1.00 0.00 270 LYS A CA 17
ATOM 23721 C C . LYS A 1 49 ? 21.883 19.055 33.534 1.00 0.00 270 LYS A C 17
ATOM 23722 O O . LYS A 1 49 ? 22.801 19.784 33.955 1.00 0.00 270 LYS A O 17
ATOM 23741 N N . CYS A 1 50 ? 21.024 18.417 34.338 1.00 0.00 271 CYS A N 17
ATOM 23742 C CA . CYS A 1 50 ? 21.087 18.566 35.796 1.00 0.00 271 CYS A CA 17
ATOM 23743 C C . CYS A 1 50 ? 21.917 17.528 36.522 1.00 0.00 271 CYS A C 17
ATOM 23744 O O . CYS A 1 50 ? 21.562 16.351 36.558 1.00 0.00 271 CYS A O 17
ATOM 23751 N N . SER A 1 51 ? 23.033 17.961 37.100 1.00 0.00 272 SER A N 17
ATOM 23752 C CA . SER A 1 51 ? 23.869 17.023 37.813 1.00 0.00 272 SER A CA 17
ATOM 23753 C C . SER A 1 51 ? 24.003 17.579 39.225 1.00 0.00 272 SER A C 17
ATOM 23754 O O . SER A 1 51 ? 24.470 18.697 39.444 1.00 0.00 272 SER A O 17
ATOM 23762 N N . THR A 1 52 ? 23.546 16.777 40.173 1.00 0.00 273 THR A N 17
ATOM 23763 C CA . THR A 1 52 ? 23.571 17.119 41.573 1.00 0.00 273 THR A CA 17
ATOM 23764 C C . THR A 1 52 ? 23.893 15.896 42.394 1.00 0.00 273 THR A C 17
ATOM 23765 O O . THR A 1 52 ? 24.892 15.824 43.114 1.00 0.00 273 THR A O 17
ATOM 23776 N N . PHE A 1 53 ? 22.994 14.935 42.255 1.00 0.00 274 PHE A N 17
ATOM 23777 C CA . PHE A 1 53 ? 23.080 13.653 42.953 1.00 0.00 274 PHE A CA 17
ATOM 23778 C C . PHE A 1 53 ? 22.440 12.597 42.064 1.00 0.00 274 PHE A C 17
ATOM 23779 O O . PHE A 1 53 ? 21.667 12.948 41.173 1.00 0.00 274 PHE A O 17
ATOM 23796 N N . ARG A 1 54 ? 22.743 11.303 42.247 1.00 0.00 275 ARG A N 17
ATOM 23797 C CA . ARG A 1 54 ? 22.103 10.353 41.364 1.00 0.00 275 ARG A CA 17
ATOM 23798 C C . ARG A 1 54 ? 20.651 10.045 41.709 1.00 0.00 275 ARG A C 17
ATOM 23799 O O . ARG A 1 54 ? 20.207 10.106 42.856 1.00 0.00 275 ARG A O 17
ATOM 23820 N N . GLY A 1 55 ? 19.949 9.718 40.649 1.00 0.00 276 GLY A N 17
ATOM 23821 C CA . GLY A 1 55 ? 18.551 9.358 40.645 1.00 0.00 276 GLY A CA 17
ATOM 23822 C C . GLY A 1 55 ? 17.809 10.588 40.210 1.00 0.00 276 GLY A C 17
ATOM 23823 O O . GLY A 1 55 ? 16.580 10.611 40.257 1.00 0.00 276 GLY A O 17
ATOM 23827 N N . CYS A 1 56 ? 18.517 11.614 39.784 1.00 0.00 277 CYS A N 17
ATOM 23828 C CA . CYS A 1 56 ? 17.829 12.808 39.343 1.00 0.00 277 CYS A CA 17
ATOM 23829 C C . CYS A 1 56 ? 17.701 12.946 37.837 1.00 0.00 277 CYS A C 17
ATOM 23830 O O . CYS A 1 56 ? 18.666 13.321 37.169 1.00 0.00 277 CYS A O 17
ATOM 23837 N N . PRO A 1 57 ? 16.530 12.653 37.268 1.00 0.00 278 PRO A N 17
ATOM 23838 C CA . PRO A 1 57 ? 16.347 12.739 35.836 1.00 0.00 278 PRO A CA 17
ATOM 23839 C C . PRO A 1 57 ? 15.974 14.199 35.593 1.00 0.00 278 PRO A C 17
ATOM 23840 O O . PRO A 1 57 ? 15.344 14.775 36.468 1.00 0.00 278 PRO A O 17
ATOM 23851 N N . ALA A 1 58 ? 16.336 14.789 34.463 1.00 0.00 279 ALA A N 17
ATOM 23852 C CA . ALA A 1 58 ? 16.000 16.209 34.166 1.00 0.00 279 ALA A CA 17
ATOM 23853 C C . ALA A 1 58 ? 17.094 16.929 33.398 1.00 0.00 279 ALA A C 17
ATOM 23854 O O . ALA A 1 58 ? 18.286 16.827 33.690 1.00 0.00 279 ALA A O 17
ATOM 23861 N N . ARG A 1 59 ? 16.620 17.661 32.406 1.00 0.00 280 ARG A N 17
ATOM 23862 C CA . ARG A 1 59 ? 17.433 18.440 31.494 1.00 0.00 280 ARG A CA 17
ATOM 23863 C C . ARG A 1 59 ? 16.785 19.811 31.410 1.00 0.00 280 ARG A C 17
ATOM 23864 O O . ARG A 1 59 ? 15.570 19.918 31.582 1.00 0.00 280 ARG A O 17
ATOM 23885 N N . LYS A 1 60 ? 17.547 20.856 31.154 1.00 0.00 281 LYS A N 17
ATOM 23886 C CA . LYS A 1 60 ? 16.928 22.172 31.037 1.00 0.00 281 LYS A CA 17
ATOM 23887 C C . LYS A 1 60 ? 17.619 23.057 30.021 1.00 0.00 281 LYS A C 17
ATOM 23888 O O . LYS A 1 60 ? 18.775 22.852 29.661 1.00 0.00 281 LYS A O 17
ATOM 23907 N N . HIS A 1 61 ? 16.873 24.055 29.572 1.00 0.00 282 HIS A N 17
ATOM 23908 C CA . HIS A 1 61 ? 17.375 25.014 28.609 1.00 0.00 282 HIS A CA 17
ATOM 23909 C C . HIS A 1 61 ? 17.284 26.417 29.174 1.00 0.00 282 HIS A C 17
ATOM 23910 O O . HIS A 1 61 ? 16.328 26.755 29.863 1.00 0.00 282 HIS A O 17
ATOM 23925 N N . VAL A 1 62 ? 18.289 27.220 28.877 1.00 0.00 283 VAL A N 17
ATOM 23926 C CA . VAL A 1 62 ? 18.381 28.580 29.370 1.00 0.00 283 VAL A CA 17
ATOM 23927 C C . VAL A 1 62 ? 18.192 29.549 28.228 1.00 0.00 283 VAL A C 17
ATOM 23928 O O . VAL A 1 62 ? 18.838 29.449 27.187 1.00 0.00 283 VAL A O 17
ATOM 23941 N N . GLU A 1 63 ? 17.287 30.479 28.434 1.00 0.00 284 GLU A N 17
ATOM 23942 C CA . GLU A 1 63 ? 16.973 31.463 27.445 1.00 0.00 284 GLU A CA 17
ATOM 23943 C C . GLU A 1 63 ? 16.804 32.809 28.106 1.00 0.00 284 GLU A C 17
ATOM 23944 O O . GLU A 1 63 ? 16.700 32.903 29.316 1.00 0.00 284 GLU A O 17
ATOM 23956 N N . ARG A 1 64 ? 16.837 33.847 27.313 1.00 0.00 285 ARG A N 17
ATOM 23957 C CA . ARG A 1 64 ? 16.734 35.176 27.790 1.00 0.00 285 ARG A CA 17
ATOM 23958 C C . ARG A 1 64 ? 15.557 35.912 27.163 1.00 0.00 285 ARG A C 17
ATOM 23959 O O . ARG A 1 64 ? 15.275 35.751 25.976 1.00 0.00 285 ARG A O 17
ATOM 23980 N N . ALA A 1 65 ? 14.871 36.715 27.967 1.00 0.00 286 ALA A N 17
ATOM 23981 C CA . ALA A 1 65 ? 13.732 37.460 27.482 1.00 0.00 286 ALA A CA 17
ATOM 23982 C C . ALA A 1 65 ? 14.191 38.575 26.573 1.00 0.00 286 ALA A C 17
ATOM 23983 O O . ALA A 1 65 ? 15.083 39.370 26.934 1.00 0.00 286 ALA A O 17
ATOM 23990 N N . LEU A 1 66 ? 13.558 38.584 25.403 1.00 0.00 287 LEU A N 17
ATOM 23991 C CA . LEU A 1 66 ? 13.787 39.539 24.350 1.00 0.00 287 LEU A CA 17
ATOM 23992 C C . LEU A 1 66 ? 13.277 40.907 24.750 1.00 0.00 287 LEU A C 17
ATOM 23993 O O . LEU A 1 66 ? 13.896 41.933 24.455 1.00 0.00 287 LEU A O 17
ATOM 24009 N N . ASP A 1 67 ? 12.132 40.909 25.424 1.00 0.00 288 ASP A N 17
ATOM 24010 C CA . ASP A 1 67 ? 11.503 42.152 25.853 1.00 0.00 288 ASP A CA 17
ATOM 24011 C C . ASP A 1 67 ? 12.452 42.801 26.828 1.00 0.00 288 ASP A C 17
ATOM 24012 O O . ASP A 1 67 ? 12.745 43.996 26.782 1.00 0.00 288 ASP A O 17
ATOM 24021 N N . ASP A 1 68 ? 12.913 41.946 27.717 1.00 0.00 289 ASP A N 17
ATOM 24022 C CA . ASP A 1 68 ? 13.823 42.301 28.778 1.00 0.00 289 ASP A CA 17
ATOM 24023 C C . ASP A 1 68 ? 15.045 41.420 28.579 1.00 0.00 289 ASP A C 17
ATOM 24024 O O . ASP A 1 68 ? 15.035 40.273 28.987 1.00 0.00 289 ASP A O 17
ATOM 24033 N N . PRO A 1 69 ? 16.126 41.946 27.981 1.00 0.00 290 PRO A N 17
ATOM 24034 C CA . PRO A 1 69 ? 17.357 41.169 27.761 1.00 0.00 290 PRO A CA 17
ATOM 24035 C C . PRO A 1 69 ? 17.987 40.782 29.075 1.00 0.00 290 PRO A C 17
ATOM 24036 O O . PRO A 1 69 ? 18.648 39.752 29.204 1.00 0.00 290 PRO A O 17
ATOM 24047 N N . ALA A 1 70 ? 17.763 41.640 30.046 1.00 0.00 291 ALA A N 17
ATOM 24048 C CA . ALA A 1 70 ? 18.248 41.440 31.386 1.00 0.00 291 ALA A CA 17
ATOM 24049 C C . ALA A 1 70 ? 17.611 40.246 32.091 1.00 0.00 291 ALA A C 17
ATOM 24050 O O . ALA A 1 70 ? 18.277 39.628 32.922 1.00 0.00 291 ALA A O 17
ATOM 24057 N N . MET A 1 71 ? 16.348 39.886 31.808 1.00 0.00 292 MET A N 17
ATOM 24058 C CA . MET A 1 71 ? 15.790 38.758 32.516 1.00 0.00 292 MET A CA 17
ATOM 24059 C C . MET A 1 71 ? 16.037 37.404 31.872 1.00 0.00 292 MET A C 17
ATOM 24060 O O . MET A 1 71 ? 16.205 37.318 30.666 1.00 0.00 292 MET A O 17
ATOM 24074 N N . LEU A 1 72 ? 16.193 36.376 32.739 1.00 0.00 293 LEU A N 17
ATOM 24075 C CA . LEU A 1 72 ? 16.507 35.021 32.333 1.00 0.00 293 LEU A CA 17
ATOM 24076 C C . LEU A 1 72 ? 15.300 34.113 32.389 1.00 0.00 293 LEU A C 17
ATOM 24077 O O . LEU A 1 72 ? 14.516 34.198 33.295 1.00 0.00 293 LEU A O 17
ATOM 24093 N N . ILE A 1 73 ? 15.157 33.285 31.362 1.00 0.00 294 ILE A N 17
ATOM 24094 C CA . ILE A 1 73 ? 14.046 32.348 31.237 1.00 0.00 294 ILE A CA 17
ATOM 24095 C C . ILE A 1 73 ? 14.523 30.913 31.406 1.00 0.00 294 ILE A C 17
ATOM 24096 O O . ILE A 1 73 ? 15.532 30.538 30.806 1.00 0.00 294 ILE A O 17
ATOM 24112 N N . VAL A 1 74 ? 13.891 30.111 32.246 1.00 0.00 295 VAL A N 17
ATOM 24113 C CA . VAL A 1 74 ? 14.433 28.782 32.402 1.00 0.00 295 VAL A CA 17
ATOM 24114 C C . VAL A 1 74 ? 13.302 27.796 32.241 1.00 0.00 295 VAL A C 17
ATOM 24115 O O . VAL A 1 74 ? 12.212 27.953 32.794 1.00 0.00 295 VAL A O 17
ATOM 24128 N N . THR A 1 75 ? 13.554 26.804 31.416 1.00 0.00 296 THR A N 17
ATOM 24129 C CA . THR A 1 75 ? 12.570 25.787 31.151 1.00 0.00 296 THR A CA 17
ATOM 24130 C C . THR A 1 75 ? 13.112 24.465 31.655 1.00 0.00 296 THR A C 17
ATOM 24131 O O . THR A 1 75 ? 14.218 24.057 31.298 1.00 0.00 296 THR A O 17
ATOM 24142 N N . TYR A 1 76 ? 12.346 23.815 32.509 1.00 0.00 297 TYR A N 17
ATOM 24143 C CA . TYR A 1 76 ? 12.774 22.563 33.097 1.00 0.00 297 TYR A CA 17
ATOM 24144 C C . TYR A 1 76 ? 11.991 21.399 32.508 1.00 0.00 297 TYR A C 17
ATOM 24145 O O . TYR A 1 76 ? 10.783 21.507 32.285 1.00 0.00 297 TYR A O 17
ATOM 24163 N N . GLU A 1 77 ? 12.706 20.303 32.262 1.00 0.00 298 GLU A N 17
ATOM 24164 C CA . GLU A 1 77 ? 12.118 19.093 31.705 1.00 0.00 298 GLU A CA 17
ATOM 24165 C C . GLU A 1 77 ? 12.430 17.954 32.659 1.00 0.00 298 GLU A C 17
ATOM 24166 O O . GLU A 1 77 ? 13.558 17.865 33.144 1.00 0.00 298 GLU A O 17
ATOM 24178 N N . GLY A 1 78 ? 11.474 17.077 32.942 1.00 0.00 299 GLY A N 17
ATOM 24179 C CA . GLY A 1 78 ? 11.794 16.009 33.855 1.00 0.00 299 GLY A CA 17
ATOM 24180 C C . GLY A 1 78 ? 11.463 16.469 35.230 1.00 0.00 299 GLY A C 17
ATOM 24181 O O . GLY A 1 78 ? 10.745 17.460 35.389 1.00 0.00 299 GLY A O 17
ATOM 24185 N N . GLU A 1 79 ? 11.950 15.794 36.226 1.00 0.00 300 GLU A N 17
ATOM 24186 C CA . GLU A 1 79 ? 11.644 16.206 37.560 1.00 0.00 300 GLU A CA 17
ATOM 24187 C C . GLU A 1 79 ? 12.879 16.106 38.424 1.00 0.00 300 GLU A C 17
ATOM 24188 O O . GLU A 1 79 ? 13.770 15.300 38.188 1.00 0.00 300 GLU A O 17
ATOM 24200 N N . HIS A 1 80 ? 12.886 16.933 39.447 1.00 0.00 301 HIS A N 17
ATOM 24201 C CA . HIS A 1 80 ? 13.973 16.995 40.391 1.00 0.00 301 HIS A CA 17
ATOM 24202 C C . HIS A 1 80 ? 13.570 16.454 41.749 1.00 0.00 301 HIS A C 17
ATOM 24203 O O . HIS A 1 80 ? 12.400 16.519 42.131 1.00 0.00 301 HIS A O 17
ATOM 24217 N N . ARG A 1 81 ? 14.540 15.924 42.477 1.00 0.00 302 ARG A N 17
ATOM 24218 C CA . ARG A 1 81 ? 14.267 15.379 43.796 1.00 0.00 302 ARG A CA 17
ATOM 24219 C C . ARG A 1 81 ? 15.495 15.627 44.646 1.00 0.00 302 ARG A C 17
ATOM 24220 O O . ARG A 1 81 ? 16.032 14.708 45.259 1.00 0.00 302 ARG A O 17
ATOM 24241 N N . HIS A 1 82 ? 15.921 16.884 44.693 1.00 0.00 303 HIS A N 17
ATOM 24242 C CA . HIS A 1 82 ? 17.086 17.247 45.481 1.00 0.00 303 HIS A CA 17
ATOM 24243 C C . HIS A 1 82 ? 16.832 17.244 46.980 1.00 0.00 303 HIS A C 17
ATOM 24244 O O . HIS A 1 82 ? 15.775 17.634 47.474 1.00 0.00 303 HIS A O 17
ATOM 24258 N N . ASN A 1 83 ? 17.857 16.788 47.668 1.00 0.00 304 ASN A N 17
ATOM 24259 C CA . ASN A 1 83 ? 17.890 16.666 49.111 1.00 0.00 304 ASN A CA 17
ATOM 24260 C C . ASN A 1 83 ? 18.686 17.847 49.624 1.00 0.00 304 ASN A C 17
ATOM 24261 O O . ASN A 1 83 ? 19.720 18.168 49.040 1.00 0.00 304 ASN A O 17
ATOM 24272 N N . GLN A 1 84 ? 18.208 18.539 50.654 1.00 0.00 305 GLN A N 17
ATOM 24273 C CA . GLN A 1 84 ? 18.935 19.700 51.158 1.00 0.00 305 GLN A CA 17
ATOM 24274 C C . GLN A 1 84 ? 20.319 19.239 51.672 1.00 0.00 305 GLN A C 17
ATOM 24275 O O . GLN A 1 84 ? 21.314 19.934 51.484 1.00 0.00 305 GLN A O 17
ATOM 24289 N N . SER A 1 85 ? 20.405 18.064 52.277 1.00 0.00 306 SER A N 17
ATOM 24290 C CA . SER A 1 85 ? 21.704 17.553 52.773 1.00 0.00 306 SER A CA 17
ATOM 24291 C C . SER A 1 85 ? 22.778 17.512 51.654 1.00 0.00 306 SER A C 17
ATOM 24292 O O . SER A 1 85 ? 23.944 17.732 51.959 1.00 0.00 306 SER A O 17
ATOM 24300 N N . ALA A 1 86 ? 22.392 17.260 50.364 1.00 0.00 307 ALA A N 17
ATOM 24301 C CA . ALA A 1 86 ? 23.379 17.235 49.240 1.00 0.00 307 ALA A CA 17
ATOM 24302 C C . ALA A 1 86 ? 24.066 18.613 49.028 1.00 0.00 307 ALA A C 17
ATOM 24303 O O . ALA A 1 86 ? 25.259 18.668 48.747 1.00 0.00 307 ALA A O 17
ATOM 24310 N N . MET A 1 87 ? 23.308 19.730 49.179 1.00 0.00 308 MET A N 17
ATOM 24311 C CA . MET A 1 87 ? 23.850 21.095 49.000 1.00 0.00 308 MET A CA 17
ATOM 24312 C C . MET A 1 87 ? 24.850 21.358 50.053 1.00 0.00 308 MET A C 17
ATOM 24313 O O . MET A 1 87 ? 25.917 21.901 49.794 1.00 0.00 308 MET A O 17
ATOM 24327 N N . LEU A 1 88 ? 24.560 20.871 51.201 1.00 0.00 309 LEU A N 17
ATOM 24328 C CA . LEU A 1 88 ? 25.462 21.044 52.245 1.00 0.00 309 LEU A CA 17
ATOM 24329 C C . LEU A 1 88 ? 26.825 20.479 52.061 1.00 0.00 309 LEU A C 17
ATOM 24330 O O . LEU A 1 88 ? 27.871 21.074 52.328 1.00 0.00 309 LEU A O 17
ATOM 24346 N N . GLU A 1 89 ? 26.529 19.331 51.523 1.00 0.00 310 GLU A N 17
ATOM 24347 C CA . GLU A 1 89 ? 27.213 18.175 50.993 1.00 0.00 310 GLU A CA 17
ATOM 24348 C C . GLU A 1 89 ? 27.817 19.185 49.134 1.00 0.00 310 GLU A C 17
ATOM 24349 O O . GLU A 1 89 ? 27.184 20.151 48.714 1.00 0.00 310 GLU A O 17
ATOM 24362 N N . SER A 1 2 ? 6.597 8.502 26.529 1.00 0.00 223 SER A N 18
ATOM 24363 C CA . SER A 1 2 ? 7.291 7.189 26.704 1.00 0.00 223 SER A CA 18
ATOM 24364 C C . SER A 1 2 ? 6.171 6.070 27.333 1.00 0.00 223 SER A C 18
ATOM 24365 O O . SER A 1 2 ? 5.523 5.375 26.544 1.00 0.00 223 SER A O 18
ATOM 24373 N N . ARG A 1 3 ? 5.505 7.033 28.300 1.00 0.00 224 ARG A N 18
ATOM 24374 C CA . ARG A 1 3 ? 4.156 7.374 29.146 1.00 0.00 224 ARG A CA 18
ATOM 24375 C C . ARG A 1 3 ? 4.273 9.048 29.020 1.00 0.00 224 ARG A C 18
ATOM 24376 O O . ARG A 1 3 ? 5.395 9.466 28.893 1.00 0.00 224 ARG A O 18
ATOM 24397 N N . LYS A 1 4 ? 3.249 10.039 29.094 1.00 0.00 225 LYS A N 18
ATOM 24398 C CA . LYS A 1 4 ? 3.663 11.600 28.942 1.00 0.00 225 LYS A CA 18
ATOM 24399 C C . LYS A 1 4 ? 4.528 12.300 30.049 1.00 0.00 225 LYS A C 18
ATOM 24400 O O . LYS A 1 4 ? 4.275 12.144 31.229 1.00 0.00 225 LYS A O 18
ATOM 24419 N N . ASN A 1 5 ? 5.435 13.275 29.529 1.00 0.00 226 ASN A N 18
ATOM 24420 C CA . ASN A 1 5 ? 6.379 14.269 30.300 1.00 0.00 226 ASN A CA 18
ATOM 24421 C C . ASN A 1 5 ? 5.920 15.806 30.364 1.00 0.00 226 ASN A C 18
ATOM 24422 O O . ASN A 1 5 ? 5.360 16.334 29.412 1.00 0.00 226 ASN A O 18
ATOM 24433 N N . ARG A 1 6 ? 6.139 16.528 31.549 1.00 0.00 227 ARG A N 18
ATOM 24434 C CA . ARG A 1 6 ? 5.713 17.961 31.713 1.00 0.00 227 ARG A CA 18
ATOM 24435 C C . ARG A 1 6 ? 6.895 18.945 31.689 1.00 0.00 227 ARG A C 18
ATOM 24436 O O . ARG A 1 6 ? 7.958 18.736 32.278 1.00 0.00 227 ARG A O 18
ATOM 24457 N N . MET A 1 7 ? 6.613 20.024 30.975 1.00 0.00 228 MET A N 18
ATOM 24458 C CA . MET A 1 7 ? 7.483 21.173 30.719 1.00 0.00 228 MET A CA 18
ATOM 24459 C C . MET A 1 7 ? 7.037 22.357 31.555 1.00 0.00 228 MET A C 18
ATOM 24460 O O . MET A 1 7 ? 5.878 22.753 31.472 1.00 0.00 228 MET A O 18
ATOM 24474 N N . LYS A 1 8 ? 7.934 22.926 32.363 1.00 0.00 229 LYS A N 18
ATOM 24475 C CA . LYS A 1 8 ? 7.545 24.067 33.179 1.00 0.00 229 LYS A CA 18
ATOM 24476 C C . LYS A 1 8 ? 8.611 25.124 32.984 1.00 0.00 229 LYS A C 18
ATOM 24477 O O . LYS A 1 8 ? 9.790 24.850 32.752 1.00 0.00 229 LYS A O 18
ATOM 24496 N N . ARG A 1 9 ? 8.123 26.356 33.087 1.00 0.00 230 ARG A N 18
ATOM 24497 C CA . ARG A 1 9 ? 8.925 27.556 32.936 1.00 0.00 230 ARG A CA 18
ATOM 24498 C C . ARG A 1 9 ? 8.879 28.512 34.109 1.00 0.00 230 ARG A C 18
ATOM 24499 O O . ARG A 1 9 ? 7.844 28.776 34.721 1.00 0.00 230 ARG A O 18
ATOM 24520 N N . THR A 1 10 ? 10.067 29.012 34.378 1.00 0.00 231 THR A N 18
ATOM 24521 C CA . THR A 1 10 ? 10.345 29.949 35.438 1.00 0.00 231 THR A CA 18
ATOM 24522 C C . THR A 1 10 ? 11.235 31.060 34.908 1.00 0.00 231 THR A C 18
ATOM 24523 O O . THR A 1 10 ? 11.898 30.899 33.885 1.00 0.00 231 THR A O 18
ATOM 24534 N N . VAL A 1 11 ? 11.254 32.181 35.602 1.00 0.00 232 VAL A N 18
ATOM 24535 C CA . VAL A 1 11 ? 12.078 33.303 35.180 1.00 0.00 232 VAL A CA 18
ATOM 24536 C C . VAL A 1 11 ? 12.866 33.832 36.365 1.00 0.00 232 VAL A C 18
ATOM 24537 O O . VAL A 1 11 ? 12.465 33.657 37.517 1.00 0.00 232 VAL A O 18
ATOM 24550 N N . ARG A 1 12 ? 13.982 34.478 36.080 1.00 0.00 233 ARG A N 18
ATOM 24551 C CA . ARG A 1 12 ? 14.816 35.037 37.134 1.00 0.00 233 ARG A CA 18
ATOM 24552 C C . ARG A 1 12 ? 15.347 36.420 36.802 1.00 0.00 233 ARG A C 18
ATOM 24553 O O . ARG A 1 12 ? 15.660 36.731 35.654 1.00 0.00 233 ARG A O 18
ATOM 24574 N N . VAL A 1 13 ? 15.445 37.245 37.841 1.00 0.00 234 VAL A N 18
ATOM 24575 C CA . VAL A 1 13 ? 15.945 38.612 37.706 1.00 0.00 234 VAL A CA 18
ATOM 24576 C C . VAL A 1 13 ? 15.917 39.309 39.067 1.00 0.00 234 VAL A C 18
ATOM 24577 O O . VAL A 1 13 ? 15.083 40.183 39.298 1.00 0.00 234 VAL A O 18
ATOM 24590 N N . PRO A 1 14 ? 16.823 38.934 40.000 1.00 0.00 235 PRO A N 18
ATOM 24591 C CA . PRO A 1 14 ? 16.865 39.535 41.332 1.00 0.00 235 PRO A CA 18
ATOM 24592 C C . PRO A 1 14 ? 17.558 40.886 41.438 1.00 0.00 235 PRO A C 18
ATOM 24593 O O . PRO A 1 14 ? 18.556 41.202 40.790 1.00 0.00 235 PRO A O 18
ATOM 24604 N N . ALA A 1 15 ? 16.936 41.641 42.314 1.00 0.00 236 ALA A N 18
ATOM 24605 C CA . ALA A 1 15 ? 17.259 42.992 42.721 1.00 0.00 236 ALA A CA 18
ATOM 24606 C C . ALA A 1 15 ? 18.585 43.103 43.458 1.00 0.00 236 ALA A C 18
ATOM 24607 O O . ALA A 1 15 ? 19.189 44.173 43.456 1.00 0.00 236 ALA A O 18
ATOM 24614 N N . ILE A 1 16 ? 18.887 42.134 44.289 1.00 0.00 237 ILE A N 18
ATOM 24615 C CA . ILE A 1 16 ? 20.046 42.229 45.171 1.00 0.00 237 ILE A CA 18
ATOM 24616 C C . ILE A 1 16 ? 21.389 42.270 44.439 1.00 0.00 237 ILE A C 18
ATOM 24617 O O . ILE A 1 16 ? 22.272 43.056 44.782 1.00 0.00 237 ILE A O 18
ATOM 24633 N N . SER A 1 17 ? 21.527 41.403 43.414 1.00 0.00 238 SER A N 18
ATOM 24634 C CA . SER A 1 17 ? 22.761 41.336 42.634 1.00 0.00 238 SER A CA 18
ATOM 24635 C C . SER A 1 17 ? 22.945 42.529 41.663 1.00 0.00 238 SER A C 18
ATOM 24636 O O . SER A 1 17 ? 21.977 43.164 41.255 1.00 0.00 238 SER A O 18
ATOM 24644 N N . ALA A 1 18 ? 24.215 42.778 41.312 1.00 0.00 239 ALA A N 18
ATOM 24645 C CA . ALA A 1 18 ? 24.683 43.859 40.392 1.00 0.00 239 ALA A CA 18
ATOM 24646 C C . ALA A 1 18 ? 24.939 43.484 38.915 1.00 0.00 239 ALA A C 18
ATOM 24647 O O . ALA A 1 18 ? 25.160 44.338 38.070 1.00 0.00 239 ALA A O 18
ATOM 24654 N N . LYS A 1 19 ? 24.906 42.154 38.627 1.00 0.00 240 LYS A N 18
ATOM 24655 C CA . LYS A 1 19 ? 25.138 41.633 37.261 1.00 0.00 240 LYS A CA 18
ATOM 24656 C C . LYS A 1 19 ? 23.918 40.962 36.634 1.00 0.00 240 LYS A C 18
ATOM 24657 O O . LYS A 1 19 ? 23.106 40.369 37.344 1.00 0.00 240 LYS A O 18
ATOM 24676 N N . ILE A 1 20 ? 23.776 41.051 35.320 1.00 0.00 241 ILE A N 18
ATOM 24677 C CA . ILE A 1 20 ? 22.619 40.432 34.652 1.00 0.00 241 ILE A CA 18
ATOM 24678 C C . ILE A 1 20 ? 22.735 38.949 34.921 1.00 0.00 241 ILE A C 18
ATOM 24679 O O . ILE A 1 20 ? 21.799 38.240 35.287 1.00 0.00 241 ILE A O 18
ATOM 24695 N N . ALA A 1 21 ? 23.966 38.560 34.706 1.00 0.00 242 ALA A N 18
ATOM 24696 C CA . ALA A 1 21 ? 24.502 37.238 34.843 1.00 0.00 242 ALA A CA 18
ATOM 24697 C C . ALA A 1 21 ? 23.666 36.262 34.023 1.00 0.00 242 ALA A C 18
ATOM 24698 O O . ALA A 1 21 ? 22.618 35.846 34.503 1.00 0.00 242 ALA A O 18
ATOM 24705 N N . ASP A 1 22 ? 24.108 35.905 32.784 1.00 0.00 243 ASP A N 18
ATOM 24706 C CA . ASP A 1 22 ? 23.346 34.984 31.920 1.00 0.00 243 ASP A CA 18
ATOM 24707 C C . ASP A 1 22 ? 23.811 33.578 32.164 1.00 0.00 243 ASP A C 18
ATOM 24708 O O . ASP A 1 22 ? 23.313 32.611 31.594 1.00 0.00 243 ASP A O 18
ATOM 24717 N N . ILE A 1 23 ? 24.770 33.525 33.021 1.00 0.00 244 ILE A N 18
ATOM 24718 C CA . ILE A 1 23 ? 25.407 32.324 33.416 1.00 0.00 244 ILE A CA 18
ATOM 24719 C C . ILE A 1 23 ? 25.798 32.546 34.844 1.00 0.00 244 ILE A C 18
ATOM 24720 O O . ILE A 1 23 ? 26.966 32.753 35.173 1.00 0.00 244 ILE A O 18
ATOM 24736 N N . PRO A 1 24 ? 24.816 32.497 35.699 1.00 0.00 245 PRO A N 18
ATOM 24737 C CA . PRO A 1 24 ? 25.011 32.679 37.125 1.00 0.00 245 PRO A CA 18
ATOM 24738 C C . PRO A 1 24 ? 25.270 31.395 37.915 1.00 0.00 245 PRO A C 18
ATOM 24739 O O . PRO A 1 24 ? 24.820 30.317 37.540 1.00 0.00 245 PRO A O 18
ATOM 24750 N N . PRO A 1 25 ? 26.018 31.525 39.041 1.00 0.00 246 PRO A N 18
ATOM 24751 C CA . PRO A 1 25 ? 26.368 30.425 39.935 1.00 0.00 246 PRO A CA 18
ATOM 24752 C C . PRO A 1 25 ? 25.262 30.058 40.914 1.00 0.00 246 PRO A C 18
ATOM 24753 O O . PRO A 1 25 ? 24.505 30.924 41.354 1.00 0.00 246 PRO A O 18
ATOM 24764 N N . ASP A 1 26 ? 25.163 28.784 41.256 1.00 0.00 247 ASP A N 18
ATOM 24765 C CA . ASP A 1 26 ? 24.159 28.325 42.188 1.00 0.00 247 ASP A CA 18
ATOM 24766 C C . ASP A 1 26 ? 24.718 27.236 43.087 1.00 0.00 247 ASP A C 18
ATOM 24767 O O . ASP A 1 26 ? 25.806 26.711 42.848 1.00 0.00 247 ASP A O 18
ATOM 24776 N N . GLU A 1 27 ? 23.960 26.902 44.121 1.00 0.00 248 GLU A N 18
ATOM 24777 C CA . GLU A 1 27 ? 24.363 25.868 45.064 1.00 0.00 248 GLU A CA 18
ATOM 24778 C C . GLU A 1 27 ? 24.451 24.543 44.319 1.00 0.00 248 GLU A C 18
ATOM 24779 O O . GLU A 1 27 ? 25.301 23.697 44.600 1.00 0.00 248 GLU A O 18
ATOM 24791 N N . TYR A 1 28 ? 23.550 24.399 43.353 1.00 0.00 249 TYR A N 18
ATOM 24792 C CA . TYR A 1 28 ? 23.451 23.210 42.523 1.00 0.00 249 TYR A CA 18
ATOM 24793 C C . TYR A 1 28 ? 24.342 23.304 41.307 1.00 0.00 249 TYR A C 18
ATOM 24794 O O . TYR A 1 28 ? 24.431 24.357 40.668 1.00 0.00 249 TYR A O 18
ATOM 24812 N N . SER A 1 29 ? 25.003 22.202 40.979 1.00 0.00 250 SER A N 18
ATOM 24813 C CA . SER A 1 29 ? 25.878 22.186 39.832 1.00 0.00 250 SER A CA 18
ATOM 24814 C C . SER A 1 29 ? 25.117 21.803 38.564 1.00 0.00 250 SER A C 18
ATOM 24815 O O . SER A 1 29 ? 24.336 20.854 38.548 1.00 0.00 250 SER A O 18
ATOM 24823 N N . TRP A 1 30 ? 25.346 22.577 37.512 1.00 0.00 251 TRP A N 18
ATOM 24824 C CA . TRP A 1 30 ? 24.686 22.378 36.225 1.00 0.00 251 TRP A CA 18
ATOM 24825 C C . TRP A 1 30 ? 25.706 21.966 35.180 1.00 0.00 251 TRP A C 18
ATOM 24826 O O . TRP A 1 30 ? 26.853 22.414 35.225 1.00 0.00 251 TRP A O 18
ATOM 24847 N N . ARG A 1 31 ? 25.304 21.123 34.241 1.00 0.00 252 ARG A N 18
ATOM 24848 C CA . ARG A 1 31 ? 26.217 20.702 33.202 1.00 0.00 252 ARG A CA 18
ATOM 24849 C C . ARG A 1 31 ? 25.734 21.346 31.949 1.00 0.00 252 ARG A C 18
ATOM 24850 O O . ARG A 1 31 ? 24.563 21.320 31.658 1.00 0.00 252 ARG A O 18
ATOM 24871 N N . LYS A 1 32 ? 26.619 21.887 31.186 1.00 0.00 253 LYS A N 18
ATOM 24872 C CA . LYS A 1 32 ? 26.205 22.512 29.958 1.00 0.00 253 LYS A CA 18
ATOM 24873 C C . LYS A 1 32 ? 26.500 21.780 28.661 1.00 0.00 253 LYS A C 18
ATOM 24874 O O . LYS A 1 32 ? 27.602 21.295 28.404 1.00 0.00 253 LYS A O 18
ATOM 24893 N N . TYR A 1 33 ? 25.446 21.726 27.868 1.00 0.00 254 TYR A N 18
ATOM 24894 C CA . TYR A 1 33 ? 25.429 21.092 26.577 1.00 0.00 254 TYR A CA 18
ATOM 24895 C C . TYR A 1 33 ? 25.592 22.203 25.525 1.00 0.00 254 TYR A C 18
ATOM 24896 O O . TYR A 1 33 ? 25.790 23.372 25.855 1.00 0.00 254 TYR A O 18
ATOM 24914 N N . GLY A 1 34 ? 25.602 21.833 24.256 1.00 0.00 255 GLY A N 18
ATOM 24915 C CA . GLY A 1 34 ? 25.806 22.829 23.210 1.00 0.00 255 GLY A CA 18
ATOM 24916 C C . GLY A 1 34 ? 24.724 23.901 23.136 1.00 0.00 255 GLY A C 18
ATOM 24917 O O . GLY A 1 34 ? 23.685 23.783 23.783 1.00 0.00 255 GLY A O 18
ATOM 24921 N N . GLN A 1 35 ? 24.967 24.940 22.327 1.00 0.00 256 GLN A N 18
ATOM 24922 C CA . GLN A 1 35 ? 24.016 26.030 22.151 1.00 0.00 256 GLN A CA 18
ATOM 24923 C C . GLN A 1 35 ? 23.330 25.965 20.785 1.00 0.00 256 GLN A C 18
ATOM 24924 O O . GLN A 1 35 ? 23.902 25.461 19.819 1.00 0.00 256 GLN A O 18
ATOM 24938 N N . LYS A 1 36 ? 22.112 26.497 20.710 1.00 0.00 257 LYS A N 18
ATOM 24939 C CA . LYS A 1 36 ? 21.334 26.501 19.456 1.00 0.00 257 LYS A CA 18
ATOM 24940 C C . LYS A 1 36 ? 20.698 27.866 19.143 1.00 0.00 257 LYS A C 18
ATOM 24941 O O . LYS A 1 36 ? 19.714 28.266 19.764 1.00 0.00 257 LYS A O 18
ATOM 24960 N N . PRO A 1 37 ? 21.331 28.651 18.244 1.00 0.00 258 PRO A N 18
ATOM 24961 C CA . PRO A 1 37 ? 20.865 29.984 17.869 1.00 0.00 258 PRO A CA 18
ATOM 24962 C C . PRO A 1 37 ? 19.382 30.014 17.443 1.00 0.00 258 PRO A C 18
ATOM 24963 O O . PRO A 1 37 ? 18.901 29.100 16.772 1.00 0.00 258 PRO A O 18
ATOM 24974 N N . ILE A 1 38 ? 18.674 31.073 17.842 1.00 0.00 259 ILE A N 18
ATOM 24975 C CA . ILE A 1 38 ? 17.247 31.258 17.521 1.00 0.00 259 ILE A CA 18
ATOM 24976 C C . ILE A 1 38 ? 17.159 32.376 16.495 1.00 0.00 259 ILE A C 18
ATOM 24977 O O . ILE A 1 38 ? 17.646 33.468 16.785 1.00 0.00 259 ILE A O 18
ATOM 24993 N N . LYS A 1 39 ? 16.584 32.172 15.297 1.00 0.00 260 LYS A N 18
ATOM 24994 C CA . LYS A 1 39 ? 16.586 33.315 14.391 1.00 0.00 260 LYS A CA 18
ATOM 24995 C C . LYS A 1 39 ? 15.597 34.388 14.836 1.00 0.00 260 LYS A C 18
ATOM 24996 O O . LYS A 1 39 ? 14.485 34.135 15.297 1.00 0.00 260 LYS A O 18
ATOM 25015 N N . GLY A 1 40 ? 16.098 35.589 14.665 1.00 0.00 261 GLY A N 18
ATOM 25016 C CA . GLY A 1 40 ? 15.458 36.844 14.962 1.00 0.00 261 GLY A CA 18
ATOM 25017 C C . GLY A 1 40 ? 15.428 37.053 16.458 1.00 0.00 261 GLY A C 18
ATOM 25018 O O . GLY A 1 40 ? 14.738 37.945 16.931 1.00 0.00 261 GLY A O 18
ATOM 25022 N N . SER A 1 41 ? 16.164 36.263 17.207 1.00 0.00 262 SER A N 18
ATOM 25023 C CA . SER A 1 41 ? 16.193 36.401 18.644 1.00 0.00 262 SER A CA 18
ATOM 25024 C C . SER A 1 41 ? 17.619 36.555 19.113 1.00 0.00 262 SER A C 18
ATOM 25025 O O . SER A 1 41 ? 18.315 35.538 19.113 1.00 0.00 262 SER A O 18
ATOM 25033 N N . PRO A 1 42 ? 18.168 37.705 19.509 1.00 0.00 263 PRO A N 18
ATOM 25034 C CA . PRO A 1 42 ? 19.537 37.630 19.912 1.00 0.00 263 PRO A CA 18
ATOM 25035 C C . PRO A 1 42 ? 19.603 36.744 21.129 1.00 0.00 263 PRO A C 18
ATOM 25036 O O . PRO A 1 42 ? 18.665 36.623 21.919 1.00 0.00 263 PRO A O 18
ATOM 25047 N N . HIS A 1 43 ? 20.759 36.141 21.232 1.00 0.00 264 HIS A N 18
ATOM 25048 C CA . HIS A 1 43 ? 21.128 35.230 22.306 1.00 0.00 264 HIS A CA 18
ATOM 25049 C C . HIS A 1 43 ? 20.634 33.822 21.972 1.00 0.00 264 HIS A C 18
ATOM 25050 O O . HIS A 1 43 ? 19.452 33.637 21.690 1.00 0.00 264 HIS A O 18
ATOM 25065 N N . PRO A 1 44 ? 21.517 32.810 21.971 1.00 0.00 265 PRO A N 18
ATOM 25066 C CA . PRO A 1 44 ? 21.129 31.443 21.645 1.00 0.00 265 PRO A CA 18
ATOM 25067 C C . PRO A 1 44 ? 20.510 30.673 22.809 1.00 0.00 265 PRO A C 18
ATOM 25068 O O . PRO A 1 44 ? 20.719 31.038 23.966 1.00 0.00 265 PRO A O 18
ATOM 25079 N N . ARG A 1 45 ? 19.750 29.608 22.530 1.00 0.00 266 ARG A N 18
ATOM 25080 C CA . ARG A 1 45 ? 19.160 28.842 23.621 1.00 0.00 266 ARG A CA 18
ATOM 25081 C C . ARG A 1 45 ? 20.178 27.800 23.992 1.00 0.00 266 ARG A C 18
ATOM 25082 O O . ARG A 1 45 ? 20.626 27.029 23.141 1.00 0.00 266 ARG A O 18
ATOM 25103 N N . GLY A 1 46 ? 20.530 27.771 25.253 1.00 0.00 267 GLY A N 18
ATOM 25104 C CA . GLY A 1 46 ? 21.519 26.788 25.698 1.00 0.00 267 GLY A CA 18
ATOM 25105 C C . GLY A 1 46 ? 20.914 25.559 26.329 1.00 0.00 267 GLY A C 18
ATOM 25106 O O . GLY A 1 46 ? 20.001 25.674 27.120 1.00 0.00 267 GLY A O 18
ATOM 25110 N N . TYR A 1 47 ? 21.485 24.383 26.077 1.00 0.00 268 TYR A N 18
ATOM 25111 C CA . TYR A 1 47 ? 20.987 23.185 26.713 1.00 0.00 268 TYR A CA 18
ATOM 25112 C C . TYR A 1 47 ? 21.855 22.840 27.890 1.00 0.00 268 TYR A C 18
ATOM 25113 O O . TYR A 1 47 ? 23.074 22.925 27.786 1.00 0.00 268 TYR A O 18
ATOM 25131 N N . TYR A 1 48 ? 21.215 22.474 29.000 1.00 0.00 269 TYR A N 18
ATOM 25132 C CA . TYR A 1 48 ? 21.922 22.134 30.232 1.00 0.00 269 TYR A CA 18
ATOM 25133 C C . TYR A 1 48 ? 21.253 20.944 30.880 1.00 0.00 269 TYR A C 18
ATOM 25134 O O . TYR A 1 48 ? 20.034 20.777 30.850 1.00 0.00 269 TYR A O 18
ATOM 25152 N N . LYS A 1 49 ? 22.091 20.130 31.448 1.00 0.00 270 LYS A N 18
ATOM 25153 C CA . LYS A 1 49 ? 21.694 18.910 32.104 1.00 0.00 270 LYS A CA 18
ATOM 25154 C C . LYS A 1 49 ? 22.020 19.112 33.580 1.00 0.00 270 LYS A C 18
ATOM 25155 O O . LYS A 1 49 ? 22.952 19.875 33.901 1.00 0.00 270 LYS A O 18
ATOM 25174 N N . CYS A 1 50 ? 21.292 18.428 34.470 1.00 0.00 271 CYS A N 18
ATOM 25175 C CA . CYS A 1 50 ? 21.550 18.529 35.912 1.00 0.00 271 CYS A CA 18
ATOM 25176 C C . CYS A 1 50 ? 22.622 17.605 36.448 1.00 0.00 271 CYS A C 18
ATOM 25177 O O . CYS A 1 50 ? 22.535 16.388 36.299 1.00 0.00 271 CYS A O 18
ATOM 25184 N N . SER A 1 51 ? 23.643 18.183 37.073 1.00 0.00 272 SER A N 18
ATOM 25185 C CA . SER A 1 51 ? 24.710 17.361 37.594 1.00 0.00 272 SER A CA 18
ATOM 25186 C C . SER A 1 51 ? 24.738 17.617 39.093 1.00 0.00 272 SER A C 18
ATOM 25187 O O . SER A 1 51 ? 24.752 18.758 39.559 1.00 0.00 272 SER A O 18
ATOM 25195 N N . THR A 1 52 ? 24.707 16.524 39.837 1.00 0.00 273 THR A N 18
ATOM 25196 C CA . THR A 1 52 ? 24.731 16.547 41.278 1.00 0.00 273 THR A CA 18
ATOM 25197 C C . THR A 1 52 ? 24.892 15.147 41.813 1.00 0.00 273 THR A C 18
ATOM 25198 O O . THR A 1 52 ? 25.843 14.812 42.522 1.00 0.00 273 THR A O 18
ATOM 25209 N N . PHE A 1 53 ? 23.909 14.344 41.442 1.00 0.00 274 PHE A N 18
ATOM 25210 C CA . PHE A 1 53 ? 23.836 12.936 41.833 1.00 0.00 274 PHE A CA 18
ATOM 25211 C C . PHE A 1 53 ? 23.367 12.140 40.624 1.00 0.00 274 PHE A C 18
ATOM 25212 O O . PHE A 1 53 ? 22.407 12.548 39.971 1.00 0.00 274 PHE A O 18
ATOM 25229 N N . ARG A 1 54 ? 24.017 11.021 40.272 1.00 0.00 275 ARG A N 18
ATOM 25230 C CA . ARG A 1 54 ? 23.528 10.323 39.103 1.00 0.00 275 ARG A CA 18
ATOM 25231 C C . ARG A 1 54 ? 22.170 9.657 39.283 1.00 0.00 275 ARG A C 18
ATOM 25232 O O . ARG A 1 54 ? 21.730 9.322 40.382 1.00 0.00 275 ARG A O 18
ATOM 25253 N N . GLY A 1 55 ? 21.540 9.500 38.142 1.00 0.00 276 GLY A N 18
ATOM 25254 C CA . GLY A 1 55 ? 20.238 8.900 37.977 1.00 0.00 276 GLY A CA 18
ATOM 25255 C C . GLY A 1 55 ? 19.243 9.980 38.284 1.00 0.00 276 GLY A C 18
ATOM 25256 O O . GLY A 1 55 ? 18.204 9.705 38.884 1.00 0.00 276 GLY A O 18
ATOM 25260 N N . CYS A 1 56 ? 19.526 11.207 37.894 1.00 0.00 277 CYS A N 18
ATOM 25261 C CA . CYS A 1 56 ? 18.587 12.270 38.179 1.00 0.00 277 CYS A CA 18
ATOM 25262 C C . CYS A 1 56 ? 17.862 12.819 36.965 1.00 0.00 277 CYS A C 18
ATOM 25263 O O . CYS A 1 56 ? 18.412 13.651 36.243 1.00 0.00 277 CYS A O 18
ATOM 25270 N N . PRO A 1 57 ? 16.628 12.380 36.708 1.00 0.00 278 PRO A N 18
ATOM 25271 C CA . PRO A 1 57 ? 15.872 12.877 35.581 1.00 0.00 278 PRO A CA 18
ATOM 25272 C C . PRO A 1 57 ? 15.945 14.396 35.722 1.00 0.00 278 PRO A C 18
ATOM 25273 O O . PRO A 1 57 ? 15.746 14.873 36.830 1.00 0.00 278 PRO A O 18
ATOM 25284 N N . ALA A 1 58 ? 16.223 15.139 34.660 1.00 0.00 279 ALA A N 18
ATOM 25285 C CA . ALA A 1 58 ? 16.310 16.626 34.735 1.00 0.00 279 ALA A CA 18
ATOM 25286 C C . ALA A 1 58 ? 17.207 17.220 33.662 1.00 0.00 279 ALA A C 18
ATOM 25287 O O . ALA A 1 58 ? 18.430 17.077 33.665 1.00 0.00 279 ALA A O 18
ATOM 25294 N N . ARG A 1 59 ? 16.529 17.892 32.750 1.00 0.00 280 ARG A N 18
ATOM 25295 C CA . ARG A 1 59 ? 17.118 18.554 31.603 1.00 0.00 280 ARG A CA 18
ATOM 25296 C C . ARG A 1 59 ? 16.572 19.971 31.601 1.00 0.00 280 ARG A C 18
ATOM 25297 O O . ARG A 1 59 ? 15.429 20.181 32.009 1.00 0.00 280 ARG A O 18
ATOM 25318 N N . LYS A 1 60 ? 17.342 20.945 31.159 1.00 0.00 281 LYS A N 18
ATOM 25319 C CA . LYS A 1 60 ? 16.819 22.305 31.132 1.00 0.00 281 LYS A CA 18
ATOM 25320 C C . LYS A 1 60 ? 17.441 23.153 30.042 1.00 0.00 281 LYS A C 18
ATOM 25321 O O . LYS A 1 60 ? 18.526 22.870 29.540 1.00 0.00 281 LYS A O 18
ATOM 25340 N N . HIS A 1 61 ? 16.722 24.209 29.696 1.00 0.00 282 HIS A N 18
ATOM 25341 C CA . HIS A 1 61 ? 17.175 25.151 28.692 1.00 0.00 282 HIS A CA 18
ATOM 25342 C C . HIS A 1 61 ? 17.194 26.554 29.264 1.00 0.00 282 HIS A C 18
ATOM 25343 O O . HIS A 1 61 ? 16.308 26.933 30.021 1.00 0.00 282 HIS A O 18
ATOM 25358 N N . VAL A 1 62 ? 18.213 27.310 28.893 1.00 0.00 283 VAL A N 18
ATOM 25359 C CA . VAL A 1 62 ? 18.399 28.666 29.370 1.00 0.00 283 VAL A CA 18
ATOM 25360 C C . VAL A 1 62 ? 18.342 29.625 28.207 1.00 0.00 283 VAL A C 18
ATOM 25361 O O . VAL A 1 62 ? 19.033 29.461 27.203 1.00 0.00 283 VAL A O 18
ATOM 25374 N N . GLU A 1 63 ? 17.499 30.623 28.350 1.00 0.00 284 GLU A N 18
ATOM 25375 C CA . GLU A 1 63 ? 17.311 31.609 27.333 1.00 0.00 284 GLU A CA 18
ATOM 25376 C C . GLU A 1 63 ? 16.967 32.933 27.969 1.00 0.00 284 GLU A C 18
ATOM 25377 O O . GLU A 1 63 ? 16.521 32.986 29.101 1.00 0.00 284 GLU A O 18
ATOM 25389 N N . ARG A 1 64 ? 17.231 33.998 27.260 1.00 0.00 285 ARG A N 18
ATOM 25390 C CA . ARG A 1 64 ? 17.001 35.312 27.736 1.00 0.00 285 ARG A CA 18
ATOM 25391 C C . ARG A 1 64 ? 15.750 35.924 27.124 1.00 0.00 285 ARG A C 18
ATOM 25392 O O . ARG A 1 64 ? 15.480 35.749 25.936 1.00 0.00 285 ARG A O 18
ATOM 25413 N N . ALA A 1 65 ? 14.986 36.640 27.941 1.00 0.00 286 ALA A N 18
ATOM 25414 C CA . ALA A 1 65 ? 13.772 37.267 27.471 1.00 0.00 286 ALA A CA 18
ATOM 25415 C C . ALA A 1 65 ? 14.103 38.358 26.481 1.00 0.00 286 ALA A C 18
ATOM 25416 O O . ALA A 1 65 ? 15.000 39.193 26.723 1.00 0.00 286 ALA A O 18
ATOM 25423 N N . LEU A 1 66 ? 13.361 38.302 25.380 1.00 0.00 287 LEU A N 18
ATOM 25424 C CA . LEU A 1 66 ? 13.464 39.211 24.268 1.00 0.00 287 LEU A CA 18
ATOM 25425 C C . LEU A 1 66 ? 12.909 40.572 24.635 1.00 0.00 287 LEU A C 18
ATOM 25426 O O . LEU A 1 66 ? 13.388 41.606 24.166 1.00 0.00 287 LEU A O 18
ATOM 25442 N N . ASP A 1 67 ? 11.886 40.554 25.482 1.00 0.00 288 ASP A N 18
ATOM 25443 C CA . ASP A 1 67 ? 11.222 41.782 25.901 1.00 0.00 288 ASP A CA 18
ATOM 25444 C C . ASP A 1 67 ? 12.283 42.657 26.516 1.00 0.00 288 ASP A C 18
ATOM 25445 O O . ASP A 1 67 ? 12.437 43.839 26.206 1.00 0.00 288 ASP A O 18
ATOM 25454 N N . ASP A 1 68 ? 13.005 42.012 27.407 1.00 0.00 289 ASP A N 18
ATOM 25455 C CA . ASP A 1 68 ? 14.087 42.607 28.150 1.00 0.00 289 ASP A CA 18
ATOM 25456 C C . ASP A 1 68 ? 15.199 41.570 28.154 1.00 0.00 289 ASP A C 18
ATOM 25457 O O . ASP A 1 68 ? 15.006 40.481 28.664 1.00 0.00 289 ASP A O 18
ATOM 25466 N N . PRO A 1 69 ? 16.385 41.898 27.618 1.00 0.00 290 PRO A N 18
ATOM 25467 C CA . PRO A 1 69 ? 17.513 40.953 27.573 1.00 0.00 290 PRO A CA 18
ATOM 25468 C C . PRO A 1 69 ? 17.988 40.619 28.965 1.00 0.00 290 PRO A C 18
ATOM 25469 O O . PRO A 1 69 ? 18.591 39.575 29.216 1.00 0.00 290 PRO A O 18
ATOM 25480 N N . ALA A 1 70 ? 17.695 41.534 29.862 1.00 0.00 291 ALA A N 18
ATOM 25481 C CA . ALA A 1 70 ? 18.041 41.397 31.252 1.00 0.00 291 ALA A CA 18
ATOM 25482 C C . ALA A 1 70 ? 17.345 40.222 31.937 1.00 0.00 291 ALA A C 18
ATOM 25483 O O . ALA A 1 70 ? 17.947 39.617 32.822 1.00 0.00 291 ALA A O 18
ATOM 25490 N N . MET A 1 71 ? 16.100 39.867 31.575 1.00 0.00 292 MET A N 18
ATOM 25491 C CA . MET A 1 71 ? 15.487 38.753 32.261 1.00 0.00 292 MET A CA 18
ATOM 25492 C C . MET A 1 71 ? 15.809 37.385 31.685 1.00 0.00 292 MET A C 18
ATOM 25493 O O . MET A 1 71 ? 16.103 37.267 30.507 1.00 0.00 292 MET A O 18
ATOM 25507 N N . LEU A 1 72 ? 15.878 36.382 32.592 1.00 0.00 293 LEU A N 18
ATOM 25508 C CA . LEU A 1 72 ? 16.242 35.019 32.261 1.00 0.00 293 LEU A CA 18
ATOM 25509 C C . LEU A 1 72 ? 15.046 34.095 32.248 1.00 0.00 293 LEU A C 18
ATOM 25510 O O . LEU A 1 72 ? 14.136 34.265 33.014 1.00 0.00 293 LEU A O 18
ATOM 25526 N N . ILE A 1 73 ? 15.060 33.151 31.315 1.00 0.00 294 ILE A N 18
ATOM 25527 C CA . ILE A 1 73 ? 13.981 32.186 31.137 1.00 0.00 294 ILE A CA 18
ATOM 25528 C C . ILE A 1 73 ? 14.488 30.764 31.334 1.00 0.00 294 ILE A C 18
ATOM 25529 O O . ILE A 1 73 ? 15.503 30.397 30.744 1.00 0.00 294 ILE A O 18
ATOM 25545 N N . VAL A 1 74 ? 13.868 29.967 32.189 1.00 0.00 295 VAL A N 18
ATOM 25546 C CA . VAL A 1 74 ? 14.428 28.646 32.363 1.00 0.00 295 VAL A CA 18
ATOM 25547 C C . VAL A 1 74 ? 13.302 27.648 32.252 1.00 0.00 295 VAL A C 18
ATOM 25548 O O . VAL A 1 74 ? 12.218 27.818 32.811 1.00 0.00 295 VAL A O 18
ATOM 25561 N N . THR A 1 75 ? 13.553 26.625 31.465 1.00 0.00 296 THR A N 18
ATOM 25562 C CA . THR A 1 75 ? 12.575 25.589 31.254 1.00 0.00 296 THR A CA 18
ATOM 25563 C C . THR A 1 75 ? 13.108 24.308 31.864 1.00 0.00 296 THR A C 18
ATOM 25564 O O . THR A 1 75 ? 14.235 23.894 31.583 1.00 0.00 296 THR A O 18
ATOM 25575 N N . TYR A 1 76 ? 12.311 23.701 32.720 1.00 0.00 297 TYR A N 18
ATOM 25576 C CA . TYR A 1 76 ? 12.725 22.491 33.401 1.00 0.00 297 TYR A CA 18
ATOM 25577 C C . TYR A 1 76 ? 11.848 21.320 32.993 1.00 0.00 297 TYR A C 18
ATOM 25578 O O . TYR A 1 76 ? 10.638 21.477 32.806 1.00 0.00 297 TYR A O 18
ATOM 25596 N N . GLU A 1 77 ? 12.484 20.157 32.854 1.00 0.00 298 GLU A N 18
ATOM 25597 C CA . GLU A 1 77 ? 11.798 18.926 32.487 1.00 0.00 298 GLU A CA 18
ATOM 25598 C C . GLU A 1 77 ? 12.393 17.807 33.319 1.00 0.00 298 GLU A C 18
ATOM 25599 O O . GLU A 1 77 ? 13.587 17.849 33.621 1.00 0.00 298 GLU A O 18
ATOM 25611 N N . GLY A 1 78 ? 11.610 16.803 33.697 1.00 0.00 299 GLY A N 18
ATOM 25612 C CA . GLY A 1 78 ? 12.197 15.760 34.499 1.00 0.00 299 GLY A CA 18
ATOM 25613 C C . GLY A 1 78 ? 12.044 16.146 35.929 1.00 0.00 299 GLY A C 18
ATOM 25614 O O . GLY A 1 78 ? 11.426 17.171 36.226 1.00 0.00 299 GLY A O 18
ATOM 25618 N N . GLU A 1 79 ? 12.576 15.368 36.822 1.00 0.00 300 GLU A N 18
ATOM 25619 C CA . GLU A 1 79 ? 12.440 15.705 38.205 1.00 0.00 300 GLU A CA 18
ATOM 25620 C C . GLU A 1 79 ? 13.697 15.327 38.951 1.00 0.00 300 GLU A C 18
ATOM 25621 O O . GLU A 1 79 ? 14.347 14.330 38.660 1.00 0.00 300 GLU A O 18
ATOM 25633 N N . HIS A 1 80 ? 14.001 16.143 39.939 1.00 0.00 301 HIS A N 18
ATOM 25634 C CA . HIS A 1 80 ? 15.160 15.958 40.774 1.00 0.00 301 HIS A CA 18
ATOM 25635 C C . HIS A 1 80 ? 14.872 15.039 41.944 1.00 0.00 301 HIS A C 18
ATOM 25636 O O . HIS A 1 80 ? 14.160 15.413 42.878 1.00 0.00 301 HIS A O 18
ATOM 25650 N N . ARG A 1 81 ? 15.427 13.837 41.893 1.00 0.00 302 ARG A N 18
ATOM 25651 C CA . ARG A 1 81 ? 15.231 12.882 42.970 1.00 0.00 302 ARG A CA 18
ATOM 25652 C C . ARG A 1 81 ? 15.900 13.456 44.201 1.00 0.00 302 ARG A C 18
ATOM 25653 O O . ARG A 1 81 ? 15.369 13.364 45.305 1.00 0.00 302 ARG A O 18
ATOM 25674 N N . HIS A 1 82 ? 17.061 14.067 43.996 1.00 0.00 303 HIS A N 18
ATOM 25675 C CA . HIS A 1 82 ? 17.794 14.660 45.100 1.00 0.00 303 HIS A CA 18
ATOM 25676 C C . HIS A 1 82 ? 17.199 15.968 45.596 1.00 0.00 303 HIS A C 18
ATOM 25677 O O . HIS A 1 82 ? 17.084 16.959 44.877 1.00 0.00 303 HIS A O 18
ATOM 25691 N N . ASN A 1 83 ? 16.831 15.913 46.858 1.00 0.00 304 ASN A N 18
ATOM 25692 C CA . ASN A 1 83 ? 16.237 17.012 47.593 1.00 0.00 304 ASN A CA 18
ATOM 25693 C C . ASN A 1 83 ? 17.241 17.413 48.651 1.00 0.00 304 ASN A C 18
ATOM 25694 O O . ASN A 1 83 ? 17.733 16.543 49.368 1.00 0.00 304 ASN A O 18
ATOM 25705 N N . GLN A 1 84 ? 17.606 18.689 48.732 1.00 0.00 305 GLN A N 18
ATOM 25706 C CA . GLN A 1 84 ? 18.595 19.108 49.721 1.00 0.00 305 GLN A CA 18
ATOM 25707 C C . GLN A 1 84 ? 17.868 19.451 51.043 1.00 0.00 305 GLN A C 18
ATOM 25708 O O . GLN A 1 84 ? 18.514 19.674 52.064 1.00 0.00 305 GLN A O 18
ATOM 25722 N N . SER A 1 85 ? 16.545 19.454 51.050 1.00 0.00 306 SER A N 18
ATOM 25723 C CA . SER A 1 85 ? 15.787 19.760 52.284 1.00 0.00 306 SER A CA 18
ATOM 25724 C C . SER A 1 85 ? 16.096 18.751 53.421 1.00 0.00 306 SER A C 18
ATOM 25725 O O . SER A 1 85 ? 16.251 19.183 54.557 1.00 0.00 306 SER A O 18
ATOM 25733 N N . ALA A 1 86 ? 16.216 17.418 53.120 1.00 0.00 307 ALA A N 18
ATOM 25734 C CA . ALA A 1 86 ? 16.535 16.402 54.170 1.00 0.00 307 ALA A CA 18
ATOM 25735 C C . ALA A 1 86 ? 17.933 16.634 54.810 1.00 0.00 307 ALA A C 18
ATOM 25736 O O . ALA A 1 86 ? 18.097 16.455 56.013 1.00 0.00 307 ALA A O 18
ATOM 25743 N N . MET A 1 87 ? 18.940 17.052 53.999 1.00 0.00 308 MET A N 18
ATOM 25744 C CA . MET A 1 87 ? 20.313 17.296 54.491 1.00 0.00 308 MET A CA 18
ATOM 25745 C C . MET A 1 87 ? 20.293 18.432 55.433 1.00 0.00 308 MET A C 18
ATOM 25746 O O . MET A 1 87 ? 20.912 18.392 56.489 1.00 0.00 308 MET A O 18
ATOM 25760 N N . LEU A 1 88 ? 19.499 19.381 55.110 1.00 0.00 309 LEU A N 18
ATOM 25761 C CA . LEU A 1 88 ? 19.396 20.481 55.954 1.00 0.00 309 LEU A CA 18
ATOM 25762 C C . LEU A 1 88 ? 18.911 20.228 57.337 1.00 0.00 309 LEU A C 18
ATOM 25763 O O . LEU A 1 88 ? 19.407 20.719 58.354 1.00 0.00 309 LEU A O 18
ATOM 25779 N N . GLU A 1 89 ? 17.961 19.371 57.096 1.00 0.00 310 GLU A N 18
ATOM 25780 C CA . GLU A 1 89 ? 17.002 18.583 57.832 1.00 0.00 310 GLU A CA 18
ATOM 25781 C C . GLU A 1 89 ? 18.485 17.097 58.488 1.00 0.00 310 GLU A C 18
ATOM 25782 O O . GLU A 1 89 ? 18.270 16.391 59.471 1.00 0.00 310 GLU A O 18
ATOM 25795 N N . SER A 1 2 ? 4.853 10.983 21.535 1.00 0.00 223 SER A N 19
ATOM 25796 C CA . SER A 1 2 ? 5.348 9.730 20.889 1.00 0.00 223 SER A CA 19
ATOM 25797 C C . SER A 1 2 ? 4.430 8.423 21.480 1.00 0.00 223 SER A C 19
ATOM 25798 O O . SER A 1 2 ? 3.392 8.114 20.888 1.00 0.00 223 SER A O 19
ATOM 25806 N N . ARG A 1 3 ? 4.432 8.867 22.932 1.00 0.00 224 ARG A N 19
ATOM 25807 C CA . ARG A 1 3 ? 3.671 8.778 24.369 1.00 0.00 224 ARG A CA 19
ATOM 25808 C C . ARG A 1 3 ? 3.792 10.413 24.747 1.00 0.00 224 ARG A C 19
ATOM 25809 O O . ARG A 1 3 ? 4.806 10.944 24.374 1.00 0.00 224 ARG A O 19
ATOM 25830 N N . LYS A 1 4 ? 2.896 11.243 25.487 1.00 0.00 225 LYS A N 19
ATOM 25831 C CA . LYS A 1 4 ? 3.285 12.804 25.708 1.00 0.00 225 LYS A CA 19
ATOM 25832 C C . LYS A 1 4 ? 4.305 13.213 26.826 1.00 0.00 225 LYS A C 19
ATOM 25833 O O . LYS A 1 4 ? 4.188 12.788 27.961 1.00 0.00 225 LYS A O 19
ATOM 25852 N N . ASN A 1 5 ? 5.182 14.272 26.435 1.00 0.00 226 ASN A N 19
ATOM 25853 C CA . ASN A 1 5 ? 6.250 15.048 27.289 1.00 0.00 226 ASN A CA 19
ATOM 25854 C C . ASN A 1 5 ? 5.882 16.551 27.721 1.00 0.00 226 ASN A C 19
ATOM 25855 O O . ASN A 1 5 ? 5.286 17.296 26.953 1.00 0.00 226 ASN A O 19
ATOM 25866 N N . ARG A 1 6 ? 6.227 16.987 29.011 1.00 0.00 227 ARG A N 19
ATOM 25867 C CA . ARG A 1 6 ? 5.903 18.369 29.511 1.00 0.00 227 ARG A CA 19
ATOM 25868 C C . ARG A 1 6 ? 7.109 19.075 30.151 1.00 0.00 227 ARG A C 19
ATOM 25869 O O . ARG A 1 6 ? 7.872 18.520 30.942 1.00 0.00 227 ARG A O 19
ATOM 25890 N N . MET A 1 7 ? 7.202 20.334 29.748 1.00 0.00 228 MET A N 19
ATOM 25891 C CA . MET A 1 7 ? 8.214 21.317 30.135 1.00 0.00 228 MET A CA 19
ATOM 25892 C C . MET A 1 7 ? 7.553 22.503 30.812 1.00 0.00 228 MET A C 19
ATOM 25893 O O . MET A 1 7 ? 6.429 22.849 30.461 1.00 0.00 228 MET A O 19
ATOM 25907 N N . LYS A 1 8 ? 8.228 23.128 31.778 1.00 0.00 229 LYS A N 19
ATOM 25908 C CA . LYS A 1 8 ? 7.628 24.275 32.447 1.00 0.00 229 LYS A CA 19
ATOM 25909 C C . LYS A 1 8 ? 8.677 25.366 32.462 1.00 0.00 229 LYS A C 19
ATOM 25910 O O . LYS A 1 8 ? 9.883 25.132 32.563 1.00 0.00 229 LYS A O 19
ATOM 25929 N N . ARG A 1 9 ? 8.144 26.578 32.351 1.00 0.00 230 ARG A N 19
ATOM 25930 C CA . ARG A 1 9 ? 8.922 27.803 32.334 1.00 0.00 230 ARG A CA 19
ATOM 25931 C C . ARG A 1 9 ? 8.746 28.693 33.546 1.00 0.00 230 ARG A C 19
ATOM 25932 O O . ARG A 1 9 ? 7.677 28.811 34.144 1.00 0.00 230 ARG A O 19
ATOM 25953 N N . THR A 1 10 ? 9.866 29.311 33.862 1.00 0.00 231 THR A N 19
ATOM 25954 C CA . THR A 1 10 ? 10.015 30.226 34.968 1.00 0.00 231 THR A CA 19
ATOM 25955 C C . THR A 1 10 ? 10.972 31.339 34.576 1.00 0.00 231 THR A C 19
ATOM 25956 O O . THR A 1 10 ? 11.808 31.163 33.690 1.00 0.00 231 THR A O 19
ATOM 25967 N N . VAL A 1 11 ? 10.855 32.477 35.233 1.00 0.00 232 VAL A N 19
ATOM 25968 C CA . VAL A 1 11 ? 11.730 33.599 34.936 1.00 0.00 232 VAL A CA 19
ATOM 25969 C C . VAL A 1 11 ? 12.414 34.063 36.210 1.00 0.00 232 VAL A C 19
ATOM 25970 O O . VAL A 1 11 ? 11.764 34.283 37.230 1.00 0.00 232 VAL A O 19
ATOM 25983 N N . ARG A 1 12 ? 13.726 34.208 36.143 1.00 0.00 233 ARG A N 19
ATOM 25984 C CA . ARG A 1 12 ? 14.492 34.639 37.304 1.00 0.00 233 ARG A CA 19
ATOM 25985 C C . ARG A 1 12 ? 15.474 35.753 36.988 1.00 0.00 233 ARG A C 19
ATOM 25986 O O . ARG A 1 12 ? 16.057 35.809 35.905 1.00 0.00 233 ARG A O 19
ATOM 26007 N N . VAL A 1 13 ? 15.651 36.638 37.966 1.00 0.00 234 VAL A N 19
ATOM 26008 C CA . VAL A 1 13 ? 16.559 37.775 37.834 1.00 0.00 234 VAL A CA 19
ATOM 26009 C C . VAL A 1 13 ? 17.009 38.239 39.218 1.00 0.00 234 VAL A C 19
ATOM 26010 O O . VAL A 1 13 ? 16.679 39.346 39.640 1.00 0.00 234 VAL A O 19
ATOM 26023 N N . PRO A 1 14 ? 17.771 37.402 39.962 1.00 0.00 235 PRO A N 19
ATOM 26024 C CA . PRO A 1 14 ? 18.239 37.754 41.301 1.00 0.00 235 PRO A CA 19
ATOM 26025 C C . PRO A 1 14 ? 19.435 38.694 41.369 1.00 0.00 235 PRO A C 19
ATOM 26026 O O . PRO A 1 14 ? 20.282 38.796 40.482 1.00 0.00 235 PRO A O 19
ATOM 26037 N N . ALA A 1 15 ? 19.417 39.359 42.501 1.00 0.00 236 ALA A N 19
ATOM 26038 C CA . ALA A 1 15 ? 20.358 40.356 42.967 1.00 0.00 236 ALA A CA 19
ATOM 26039 C C . ALA A 1 15 ? 21.760 39.809 43.188 1.00 0.00 236 ALA A C 19
ATOM 26040 O O . ALA A 1 15 ? 22.723 40.569 43.114 1.00 0.00 236 ALA A O 19
ATOM 26047 N N . ILE A 1 16 ? 21.857 38.614 43.716 1.00 0.00 237 ILE A N 19
ATOM 26048 C CA . ILE A 1 16 ? 23.149 38.069 44.124 1.00 0.00 237 ILE A CA 19
ATOM 26049 C C . ILE A 1 16 ? 24.125 37.840 42.967 1.00 0.00 237 ILE A C 19
ATOM 26050 O O . ILE A 1 16 ? 25.311 38.154 43.073 1.00 0.00 237 ILE A O 19
ATOM 26066 N N . SER A 1 17 ? 23.601 37.287 41.855 1.00 0.00 238 SER A N 19
ATOM 26067 C CA . SER A 1 17 ? 24.422 37.022 40.676 1.00 0.00 238 SER A CA 19
ATOM 26068 C C . SER A 1 17 ? 24.777 38.296 39.871 1.00 0.00 238 SER A C 19
ATOM 26069 O O . SER A 1 17 ? 24.012 39.256 39.840 1.00 0.00 238 SER A O 19
ATOM 26077 N N . ALA A 1 18 ? 25.950 38.242 39.221 1.00 0.00 239 ALA A N 19
ATOM 26078 C CA . ALA A 1 18 ? 26.541 39.322 38.375 1.00 0.00 239 ALA A CA 19
ATOM 26079 C C . ALA A 1 18 ? 25.639 39.971 37.299 1.00 0.00 239 ALA A C 19
ATOM 26080 O O . ALA A 1 18 ? 24.567 39.479 36.985 1.00 0.00 239 ALA A O 19
ATOM 26087 N N . LYS A 1 19 ? 26.120 41.115 36.740 1.00 0.00 240 LYS A N 19
ATOM 26088 C CA . LYS A 1 19 ? 25.370 41.865 35.705 1.00 0.00 240 LYS A CA 19
ATOM 26089 C C . LYS A 1 19 ? 25.132 41.081 34.416 1.00 0.00 240 LYS A C 19
ATOM 26090 O O . LYS A 1 19 ? 24.055 41.171 33.829 1.00 0.00 240 LYS A O 19
ATOM 26109 N N . ILE A 1 20 ? 26.122 40.322 33.967 1.00 0.00 241 ILE A N 19
ATOM 26110 C CA . ILE A 1 20 ? 25.966 39.558 32.718 1.00 0.00 241 ILE A CA 19
ATOM 26111 C C . ILE A 1 20 ? 24.825 38.597 32.967 1.00 0.00 241 ILE A C 19
ATOM 26112 O O . ILE A 1 20 ? 23.870 38.450 32.205 1.00 0.00 241 ILE A O 19
ATOM 26128 N N . ALA A 1 21 ? 25.020 37.968 34.098 1.00 0.00 242 ALA A N 19
ATOM 26129 C CA . ALA A 1 21 ? 24.182 36.974 34.701 1.00 0.00 242 ALA A CA 19
ATOM 26130 C C . ALA A 1 21 ? 23.508 36.148 33.614 1.00 0.00 242 ALA A C 19
ATOM 26131 O O . ALA A 1 21 ? 22.454 35.581 33.881 1.00 0.00 242 ALA A O 19
ATOM 26138 N N . ASP A 1 22 ? 24.094 36.084 32.385 1.00 0.00 243 ASP A N 19
ATOM 26139 C CA . ASP A 1 22 ? 23.490 35.324 31.272 1.00 0.00 243 ASP A CA 19
ATOM 26140 C C . ASP A 1 22 ? 23.457 33.866 31.631 1.00 0.00 243 ASP A C 19
ATOM 26141 O O . ASP A 1 22 ? 22.513 33.137 31.340 1.00 0.00 243 ASP A O 19
ATOM 26150 N N . ILE A 1 23 ? 24.517 33.496 32.260 1.00 0.00 244 ILE A N 19
ATOM 26151 C CA . ILE A 1 23 ? 24.754 32.166 32.689 1.00 0.00 244 ILE A CA 19
ATOM 26152 C C . ILE A 1 23 ? 25.278 32.298 34.085 1.00 0.00 244 ILE A C 19
ATOM 26153 O O . ILE A 1 23 ? 26.480 32.206 34.338 1.00 0.00 244 ILE A O 19
ATOM 26169 N N . PRO A 1 24 ? 24.373 32.511 34.997 1.00 0.00 245 PRO A N 19
ATOM 26170 C CA . PRO A 1 24 ? 24.696 32.641 36.404 1.00 0.00 245 PRO A CA 19
ATOM 26171 C C . PRO A 1 24 ? 24.647 31.339 37.207 1.00 0.00 245 PRO A C 19
ATOM 26172 O O . PRO A 1 24 ? 23.599 30.720 37.348 1.00 0.00 245 PRO A O 19
ATOM 26183 N N . PRO A 1 25 ? 25.824 30.922 37.744 1.00 0.00 246 PRO A N 19
ATOM 26184 C CA . PRO A 1 25 ? 25.983 29.718 38.555 1.00 0.00 246 PRO A CA 19
ATOM 26185 C C . PRO A 1 25 ? 25.019 29.640 39.730 1.00 0.00 246 PRO A C 19
ATOM 26186 O O . PRO A 1 25 ? 24.754 30.649 40.387 1.00 0.00 246 PRO A O 19
ATOM 26197 N N . ASP A 1 26 ? 24.495 28.457 40.000 1.00 0.00 247 ASP A N 19
ATOM 26198 C CA . ASP A 1 26 ? 23.582 28.265 41.101 1.00 0.00 247 ASP A CA 19
ATOM 26199 C C . ASP A 1 26 ? 24.238 27.464 42.211 1.00 0.00 247 ASP A C 19
ATOM 26200 O O . ASP A 1 26 ? 25.349 26.955 42.056 1.00 0.00 247 ASP A O 19
ATOM 26209 N N . GLU A 1 27 ? 23.537 27.354 43.331 1.00 0.00 248 GLU A N 19
ATOM 26210 C CA . GLU A 1 27 ? 24.038 26.610 44.477 1.00 0.00 248 GLU A CA 19
ATOM 26211 C C . GLU A 1 27 ? 24.237 25.158 44.065 1.00 0.00 248 GLU A C 19
ATOM 26212 O O . GLU A 1 27 ? 25.167 24.481 44.504 1.00 0.00 248 GLU A O 19
ATOM 26224 N N . TYR A 1 28 ? 23.333 24.711 43.200 1.00 0.00 249 TYR A N 19
ATOM 26225 C CA . TYR A 1 28 ? 23.335 23.356 42.672 1.00 0.00 249 TYR A CA 19
ATOM 26226 C C . TYR A 1 28 ? 24.201 23.240 41.441 1.00 0.00 249 TYR A C 19
ATOM 26227 O O . TYR A 1 28 ? 24.247 24.153 40.611 1.00 0.00 249 TYR A O 19
ATOM 26245 N N . SER A 1 29 ? 24.890 22.112 41.314 1.00 0.00 250 SER A N 19
ATOM 26246 C CA . SER A 1 29 ? 25.753 21.905 40.177 1.00 0.00 250 SER A CA 19
ATOM 26247 C C . SER A 1 29 ? 24.942 21.709 38.897 1.00 0.00 250 SER A C 19
ATOM 26248 O O . SER A 1 29 ? 23.764 21.359 38.933 1.00 0.00 250 SER A O 19
ATOM 26256 N N . TRP A 1 30 ? 25.593 21.966 37.770 1.00 0.00 251 TRP A N 19
ATOM 26257 C CA . TRP A 1 30 ? 24.969 21.863 36.454 1.00 0.00 251 TRP A CA 19
ATOM 26258 C C . TRP A 1 30 ? 26.013 21.501 35.415 1.00 0.00 251 TRP A C 19
ATOM 26259 O O . TRP A 1 30 ? 27.210 21.667 35.657 1.00 0.00 251 TRP A O 19
ATOM 26280 N N . ARG A 1 31 ? 25.578 21.015 34.263 1.00 0.00 252 ARG A N 19
ATOM 26281 C CA . ARG A 1 31 ? 26.515 20.665 33.219 1.00 0.00 252 ARG A CA 19
ATOM 26282 C C . ARG A 1 31 ? 26.020 21.334 31.985 1.00 0.00 252 ARG A C 19
ATOM 26283 O O . ARG A 1 31 ? 24.844 21.322 31.711 1.00 0.00 252 ARG A O 19
ATOM 26304 N N . LYS A 1 32 ? 26.897 21.880 31.216 1.00 0.00 253 LYS A N 19
ATOM 26305 C CA . LYS A 1 32 ? 26.469 22.521 30.003 1.00 0.00 253 LYS A CA 19
ATOM 26306 C C . LYS A 1 32 ? 26.883 21.888 28.686 1.00 0.00 253 LYS A C 19
ATOM 26307 O O . LYS A 1 32 ? 28.025 21.476 28.473 1.00 0.00 253 LYS A O 19
ATOM 26326 N N . TYR A 1 33 ? 25.884 21.829 27.825 1.00 0.00 254 TYR A N 19
ATOM 26327 C CA . TYR A 1 33 ? 25.980 21.271 26.502 1.00 0.00 254 TYR A CA 19
ATOM 26328 C C . TYR A 1 33 ? 26.034 22.452 25.517 1.00 0.00 254 TYR A C 19
ATOM 26329 O O . TYR A 1 33 ? 26.080 23.615 25.914 1.00 0.00 254 TYR A O 19
ATOM 26347 N N . GLY A 1 34 ? 26.121 22.157 24.231 1.00 0.00 255 GLY A N 19
ATOM 26348 C CA . GLY A 1 34 ? 26.243 23.226 23.247 1.00 0.00 255 GLY A CA 19
ATOM 26349 C C . GLY A 1 34 ? 25.070 24.200 23.222 1.00 0.00 255 GLY A C 19
ATOM 26350 O O . GLY A 1 34 ? 24.065 23.983 23.898 1.00 0.00 255 GLY A O 19
ATOM 26354 N N . GLN A 1 35 ? 25.195 25.265 22.419 1.00 0.00 256 GLN A N 19
ATOM 26355 C CA . GLN A 1 35 ? 24.146 26.270 22.289 1.00 0.00 256 GLN A CA 19
ATOM 26356 C C . GLN A 1 35 ? 23.607 26.340 20.860 1.00 0.00 256 GLN A C 19
ATOM 26357 O O . GLN A 1 35 ? 24.358 26.194 19.897 1.00 0.00 256 GLN A O 19
ATOM 26371 N N . LYS A 1 36 ? 22.302 26.580 20.733 1.00 0.00 257 LYS A N 19
ATOM 26372 C CA . LYS A 1 36 ? 21.652 26.688 19.413 1.00 0.00 257 LYS A CA 19
ATOM 26373 C C . LYS A 1 36 ? 20.830 27.979 19.249 1.00 0.00 257 LYS A C 19
ATOM 26374 O O . LYS A 1 36 ? 20.328 28.542 20.219 1.00 0.00 257 LYS A O 19
ATOM 26393 N N . PRO A 1 37 ? 20.782 28.526 18.013 1.00 0.00 258 PRO A N 19
ATOM 26394 C CA . PRO A 1 37 ? 20.087 29.775 17.713 1.00 0.00 258 PRO A CA 19
ATOM 26395 C C . PRO A 1 37 ? 18.551 29.624 17.678 1.00 0.00 258 PRO A C 19
ATOM 26396 O O . PRO A 1 37 ? 18.030 28.541 17.410 1.00 0.00 258 PRO A O 19
ATOM 26407 N N . ILE A 1 38 ? 17.843 30.723 17.951 1.00 0.00 259 ILE A N 19
ATOM 26408 C CA . ILE A 1 38 ? 16.368 30.754 17.955 1.00 0.00 259 ILE A CA 19
ATOM 26409 C C . ILE A 1 38 ? 15.939 31.756 16.897 1.00 0.00 259 ILE A C 19
ATOM 26410 O O . ILE A 1 38 ? 16.393 32.898 16.960 1.00 0.00 259 ILE A O 19
ATOM 26426 N N . LYS A 1 39 ? 15.099 31.402 15.907 1.00 0.00 260 LYS A N 19
ATOM 26427 C CA . LYS A 1 39 ? 14.786 32.446 14.940 1.00 0.00 260 LYS A CA 19
ATOM 26428 C C . LYS A 1 39 ? 13.801 33.462 15.506 1.00 0.00 260 LYS A C 19
ATOM 26429 O O . LYS A 1 39 ? 12.827 33.152 16.191 1.00 0.00 260 LYS A O 19
ATOM 26448 N N . GLY A 1 40 ? 14.140 34.683 15.170 1.00 0.00 261 GLY A N 19
ATOM 26449 C CA . GLY A 1 40 ? 13.443 35.899 15.505 1.00 0.00 261 GLY A CA 19
ATOM 26450 C C . GLY A 1 40 ? 13.835 36.337 16.896 1.00 0.00 261 GLY A C 19
ATOM 26451 O O . GLY A 1 40 ? 13.357 37.361 17.367 1.00 0.00 261 GLY A O 19
ATOM 26455 N N . SER A 1 41 ? 14.697 35.597 17.557 1.00 0.00 262 SER A N 19
ATOM 26456 C CA . SER A 1 41 ? 15.131 35.954 18.887 1.00 0.00 262 SER A CA 19
ATOM 26457 C C . SER A 1 41 ? 16.637 36.007 18.938 1.00 0.00 262 SER A C 19
ATOM 26458 O O . SER A 1 41 ? 17.230 34.927 18.957 1.00 0.00 262 SER A O 19
ATOM 26466 N N . PRO A 1 42 ? 17.357 37.131 18.947 1.00 0.00 263 PRO A N 19
ATOM 26467 C CA . PRO A 1 42 ? 18.774 36.957 18.986 1.00 0.00 263 PRO A CA 19
ATOM 26468 C C . PRO A 1 42 ? 19.119 36.349 20.321 1.00 0.00 263 PRO A C 19
ATOM 26469 O O . PRO A 1 42 ? 18.390 36.451 21.310 1.00 0.00 263 PRO A O 19
ATOM 26480 N N . HIS A 1 43 ? 20.267 35.720 20.290 1.00 0.00 264 HIS A N 19
ATOM 26481 C CA . HIS A 1 43 ? 20.869 35.036 21.426 1.00 0.00 264 HIS A CA 19
ATOM 26482 C C . HIS A 1 43 ? 20.391 33.584 21.458 1.00 0.00 264 HIS A C 19
ATOM 26483 O O . HIS A 1 43 ? 19.187 33.334 21.497 1.00 0.00 264 HIS A O 19
ATOM 26498 N N . PRO A 1 44 ? 21.304 32.601 21.416 1.00 0.00 265 PRO A N 19
ATOM 26499 C CA . PRO A 1 44 ? 20.928 31.192 21.414 1.00 0.00 265 PRO A CA 19
ATOM 26500 C C . PRO A 1 44 ? 20.621 30.625 22.799 1.00 0.00 265 PRO A C 19
ATOM 26501 O O . PRO A 1 44 ? 21.109 31.153 23.799 1.00 0.00 265 PRO A O 19
ATOM 26512 N N . ARG A 1 45 ? 19.822 29.555 22.881 1.00 0.00 266 ARG A N 19
ATOM 26513 C CA . ARG A 1 45 ? 19.523 28.984 24.187 1.00 0.00 266 ARG A CA 19
ATOM 26514 C C . ARG A 1 45 ? 20.512 27.871 24.389 1.00 0.00 266 ARG A C 19
ATOM 26515 O O . ARG A 1 45 ? 20.903 27.198 23.433 1.00 0.00 266 ARG A O 19
ATOM 26536 N N . GLY A 1 46 ? 20.904 27.672 25.623 1.00 0.00 267 GLY A N 19
ATOM 26537 C CA . GLY A 1 46 ? 21.863 26.604 25.906 1.00 0.00 267 GLY A CA 19
ATOM 26538 C C . GLY A 1 46 ? 21.239 25.371 26.511 1.00 0.00 267 GLY A C 19
ATOM 26539 O O . GLY A 1 46 ? 20.331 25.482 27.307 1.00 0.00 267 GLY A O 19
ATOM 26543 N N . TYR A 1 47 ? 21.793 24.193 26.232 1.00 0.00 268 TYR A N 19
ATOM 26544 C CA . TYR A 1 47 ? 21.270 22.988 26.834 1.00 0.00 268 TYR A CA 19
ATOM 26545 C C . TYR A 1 47 ? 22.100 22.620 28.030 1.00 0.00 268 TYR A C 19
ATOM 26546 O O . TYR A 1 47 ? 23.322 22.641 27.946 1.00 0.00 268 TYR A O 19
ATOM 26564 N N . TYR A 1 48 ? 21.425 22.303 29.136 1.00 0.00 269 TYR A N 19
ATOM 26565 C CA . TYR A 1 48 ? 22.094 21.958 30.388 1.00 0.00 269 TYR A CA 19
ATOM 26566 C C . TYR A 1 48 ? 21.388 20.780 31.022 1.00 0.00 269 TYR A C 19
ATOM 26567 O O . TYR A 1 48 ? 20.191 20.559 30.848 1.00 0.00 269 TYR A O 19
ATOM 26585 N N . LYS A 1 49 ? 22.174 20.038 31.742 1.00 0.00 270 LYS A N 19
ATOM 26586 C CA . LYS A 1 49 ? 21.736 18.857 32.439 1.00 0.00 270 LYS A CA 19
ATOM 26587 C C . LYS A 1 49 ? 21.842 19.192 33.923 1.00 0.00 270 LYS A C 19
ATOM 26588 O O . LYS A 1 49 ? 22.749 19.950 34.315 1.00 0.00 270 LYS A O 19
ATOM 26607 N N . CYS A 1 50 ? 20.955 18.622 34.746 1.00 0.00 271 CYS A N 19
ATOM 26608 C CA . CYS A 1 50 ? 20.986 18.868 36.194 1.00 0.00 271 CYS A CA 19
ATOM 26609 C C . CYS A 1 50 ? 21.957 18.014 36.979 1.00 0.00 271 CYS A C 19
ATOM 26610 O O . CYS A 1 50 ? 21.909 16.786 36.914 1.00 0.00 271 CYS A O 19
ATOM 26617 N N . SER A 1 51 ? 22.848 18.661 37.724 1.00 0.00 272 SER A N 19
ATOM 26618 C CA . SER A 1 51 ? 23.797 17.906 38.506 1.00 0.00 272 SER A CA 19
ATOM 26619 C C . SER A 1 51 ? 23.547 18.301 39.956 1.00 0.00 272 SER A C 19
ATOM 26620 O O . SER A 1 51 ? 23.592 19.474 40.327 1.00 0.00 272 SER A O 19
ATOM 26628 N N . THR A 1 52 ? 23.246 17.291 40.755 1.00 0.00 273 THR A N 19
ATOM 26629 C CA . THR A 1 52 ? 22.965 17.452 42.159 1.00 0.00 273 THR A CA 19
ATOM 26630 C C . THR A 1 52 ? 23.380 16.214 42.913 1.00 0.00 273 THR A C 19
ATOM 26631 O O . THR A 1 52 ? 24.466 16.120 43.487 1.00 0.00 273 THR A O 19
ATOM 26642 N N . PHE A 1 53 ? 22.458 15.266 42.883 1.00 0.00 274 PHE A N 19
ATOM 26643 C CA . PHE A 1 53 ? 22.628 13.964 43.530 1.00 0.00 274 PHE A CA 19
ATOM 26644 C C . PHE A 1 53 ? 22.200 12.893 42.537 1.00 0.00 274 PHE A C 19
ATOM 26645 O O . PHE A 1 53 ? 21.251 13.115 41.785 1.00 0.00 274 PHE A O 19
ATOM 26662 N N . ARG A 1 54 ? 22.873 11.735 42.479 1.00 0.00 275 ARG A N 19
ATOM 26663 C CA . ARG A 1 54 ? 22.422 10.768 41.501 1.00 0.00 275 ARG A CA 19
ATOM 26664 C C . ARG A 1 54 ? 21.040 10.190 41.771 1.00 0.00 275 ARG A C 19
ATOM 26665 O O . ARG A 1 54 ? 20.633 9.927 42.901 1.00 0.00 275 ARG A O 19
ATOM 26686 N N . GLY A 1 55 ? 20.350 10.019 40.665 1.00 0.00 276 GLY A N 19
ATOM 26687 C CA . GLY A 1 55 ? 19.009 9.491 40.585 1.00 0.00 276 GLY A CA 19
ATOM 26688 C C . GLY A 1 55 ? 18.153 10.611 40.073 1.00 0.00 276 GLY A C 19
ATOM 26689 O O . GLY A 1 55 ? 17.051 10.366 39.584 1.00 0.00 276 GLY A O 19
ATOM 26693 N N . CYS A 1 56 ? 18.625 11.837 40.166 1.00 0.00 277 CYS A N 19
ATOM 26694 C CA . CYS A 1 56 ? 17.823 12.939 39.675 1.00 0.00 277 CYS A CA 19
ATOM 26695 C C . CYS A 1 56 ? 17.733 13.034 38.164 1.00 0.00 277 CYS A C 19
ATOM 26696 O O . CYS A 1 56 ? 18.740 13.280 37.501 1.00 0.00 277 CYS A O 19
ATOM 26703 N N . PRO A 1 57 ? 16.545 12.845 37.585 1.00 0.00 278 PRO A N 19
ATOM 26704 C CA . PRO A 1 57 ? 16.388 12.914 36.150 1.00 0.00 278 PRO A CA 19
ATOM 26705 C C . PRO A 1 57 ? 16.035 14.375 35.882 1.00 0.00 278 PRO A C 19
ATOM 26706 O O . PRO A 1 57 ? 15.401 14.971 36.741 1.00 0.00 278 PRO A O 19
ATOM 26717 N N . ALA A 1 58 ? 16.421 14.946 34.749 1.00 0.00 279 ALA A N 19
ATOM 26718 C CA . ALA A 1 58 ? 16.101 16.366 34.429 1.00 0.00 279 ALA A CA 19
ATOM 26719 C C . ALA A 1 58 ? 17.145 17.021 33.541 1.00 0.00 279 ALA A C 19
ATOM 26720 O O . ALA A 1 58 ? 18.355 16.877 33.723 1.00 0.00 279 ALA A O 19
ATOM 26727 N N . ARG A 1 59 ? 16.609 17.744 32.577 1.00 0.00 280 ARG A N 19
ATOM 26728 C CA . ARG A 1 59 ? 17.361 18.472 31.574 1.00 0.00 280 ARG A CA 19
ATOM 26729 C C . ARG A 1 59 ? 16.778 19.874 31.537 1.00 0.00 280 ARG A C 19
ATOM 26730 O O . ARG A 1 59 ? 15.597 20.048 31.842 1.00 0.00 280 ARG A O 19
ATOM 26751 N N . LYS A 1 60 ? 17.559 20.875 31.180 1.00 0.00 281 LYS A N 19
ATOM 26752 C CA . LYS A 1 60 ? 17.003 22.222 31.120 1.00 0.00 281 LYS A CA 19
ATOM 26753 C C . LYS A 1 60 ? 17.656 23.080 30.058 1.00 0.00 281 LYS A C 19
ATOM 26754 O O . LYS A 1 60 ? 18.782 22.839 29.629 1.00 0.00 281 LYS A O 19
ATOM 26773 N N . HIS A 1 61 ? 16.915 24.099 29.650 1.00 0.00 282 HIS A N 19
ATOM 26774 C CA . HIS A 1 61 ? 17.390 25.045 28.661 1.00 0.00 282 HIS A CA 19
ATOM 26775 C C . HIS A 1 61 ? 17.403 26.445 29.244 1.00 0.00 282 HIS A C 19
ATOM 26776 O O . HIS A 1 61 ? 16.472 26.843 29.934 1.00 0.00 282 HIS A O 19
ATOM 26791 N N . VAL A 1 62 ? 18.466 27.175 28.958 1.00 0.00 283 VAL A N 19
ATOM 26792 C CA . VAL A 1 62 ? 18.648 28.524 29.455 1.00 0.00 283 VAL A CA 19
ATOM 26793 C C . VAL A 1 62 ? 18.522 29.506 28.315 1.00 0.00 283 VAL A C 19
ATOM 26794 O O . VAL A 1 62 ? 19.172 29.376 27.279 1.00 0.00 283 VAL A O 19
ATOM 26807 N N . GLU A 1 63 ? 17.665 30.482 28.515 1.00 0.00 284 GLU A N 19
ATOM 26808 C CA . GLU A 1 63 ? 17.408 31.478 27.523 1.00 0.00 284 GLU A CA 19
ATOM 26809 C C . GLU A 1 63 ? 17.173 32.811 28.193 1.00 0.00 284 GLU A C 19
ATOM 26810 O O . GLU A 1 63 ? 16.876 32.873 29.373 1.00 0.00 284 GLU A O 19
ATOM 26822 N N . ARG A 1 64 ? 17.366 33.870 27.452 1.00 0.00 285 ARG A N 19
ATOM 26823 C CA . ARG A 1 64 ? 17.222 35.186 27.948 1.00 0.00 285 ARG A CA 19
ATOM 26824 C C . ARG A 1 64 ? 15.961 35.855 27.420 1.00 0.00 285 ARG A C 19
ATOM 26825 O O . ARG A 1 64 ? 15.616 35.713 26.247 1.00 0.00 285 ARG A O 19
ATOM 26846 N N . ALA A 1 65 ? 15.271 36.583 28.292 1.00 0.00 286 ALA A N 19
ATOM 26847 C CA . ALA A 1 65 ? 14.057 37.261 27.903 1.00 0.00 286 ALA A CA 19
ATOM 26848 C C . ALA A 1 65 ? 14.380 38.423 26.995 1.00 0.00 286 ALA A C 19
ATOM 26849 O O . ALA A 1 65 ? 15.354 39.168 27.231 1.00 0.00 286 ALA A O 19
ATOM 26856 N N . LEU A 1 66 ? 13.540 38.528 25.970 1.00 0.00 287 LEU A N 19
ATOM 26857 C CA . LEU A 1 66 ? 13.614 39.538 24.945 1.00 0.00 287 LEU A CA 19
ATOM 26858 C C . LEU A 1 66 ? 12.967 40.825 25.415 1.00 0.00 287 LEU A C 19
ATOM 26859 O O . LEU A 1 66 ? 13.289 41.915 24.937 1.00 0.00 287 LEU A O 19
ATOM 26875 N N . ASP A 1 67 ? 12.046 40.681 26.362 1.00 0.00 288 ASP A N 19
ATOM 26876 C CA . ASP A 1 67 ? 11.318 41.826 26.894 1.00 0.00 288 ASP A CA 19
ATOM 26877 C C . ASP A 1 67 ? 12.347 42.756 27.479 1.00 0.00 288 ASP A C 19
ATOM 26878 O O . ASP A 1 67 ? 12.338 43.972 27.284 1.00 0.00 288 ASP A O 19
ATOM 26887 N N . ASP A 1 68 ? 13.236 42.119 28.212 1.00 0.00 289 ASP A N 19
ATOM 26888 C CA . ASP A 1 68 ? 14.333 42.764 28.889 1.00 0.00 289 ASP A CA 19
ATOM 26889 C C . ASP A 1 68 ? 15.487 41.776 28.829 1.00 0.00 289 ASP A C 19
ATOM 26890 O O . ASP A 1 68 ? 15.328 40.639 29.236 1.00 0.00 289 ASP A O 19
ATOM 26899 N N . PRO A 1 69 ? 16.671 42.197 28.355 1.00 0.00 290 PRO A N 19
ATOM 26900 C CA . PRO A 1 69 ? 17.838 41.305 28.258 1.00 0.00 290 PRO A CA 19
ATOM 26901 C C . PRO A 1 69 ? 18.288 40.860 29.626 1.00 0.00 290 PRO A C 19
ATOM 26902 O O . PRO A 1 69 ? 18.885 39.798 29.803 1.00 0.00 290 PRO A O 19
ATOM 26913 N N . ALA A 1 70 ? 17.982 41.702 30.587 1.00 0.00 291 ALA A N 19
ATOM 26914 C CA . ALA A 1 70 ? 18.307 41.457 31.967 1.00 0.00 291 ALA A CA 19
ATOM 26915 C C . ALA A 1 70 ? 17.597 40.236 32.551 1.00 0.00 291 ALA A C 19
ATOM 26916 O O . ALA A 1 70 ? 18.179 39.571 33.406 1.00 0.00 291 ALA A O 19
ATOM 26923 N N . MET A 1 71 ? 16.365 39.905 32.131 1.00 0.00 292 MET A N 19
ATOM 26924 C CA . MET A 1 71 ? 15.735 38.748 32.726 1.00 0.00 292 MET A CA 19
ATOM 26925 C C . MET A 1 71 ? 16.036 37.426 32.037 1.00 0.00 292 MET A C 19
ATOM 26926 O O . MET A 1 71 ? 16.271 37.396 30.840 1.00 0.00 292 MET A O 19
ATOM 26940 N N . LEU A 1 72 ? 16.157 36.363 32.866 1.00 0.00 293 LEU A N 19
ATOM 26941 C CA . LEU A 1 72 ? 16.509 35.031 32.419 1.00 0.00 293 LEU A CA 19
ATOM 26942 C C . LEU A 1 72 ? 15.320 34.097 32.408 1.00 0.00 293 LEU A C 19
ATOM 26943 O O . LEU A 1 72 ? 14.499 34.147 33.284 1.00 0.00 293 LEU A O 19
ATOM 26959 N N . ILE A 1 73 ? 15.233 33.288 31.358 1.00 0.00 294 ILE A N 19
ATOM 26960 C CA . ILE A 1 73 ? 14.146 32.335 31.170 1.00 0.00 294 ILE A CA 19
ATOM 26961 C C . ILE A 1 73 ? 14.623 30.913 31.423 1.00 0.00 294 ILE A C 19
ATOM 26962 O O . ILE A 1 73 ? 15.674 30.527 30.908 1.00 0.00 294 ILE A O 19
ATOM 26978 N N . VAL A 1 74 ? 13.938 30.134 32.246 1.00 0.00 295 VAL A N 19
ATOM 26979 C CA . VAL A 1 74 ? 14.478 28.815 32.484 1.00 0.00 295 VAL A CA 19
ATOM 26980 C C . VAL A 1 74 ? 13.378 27.812 32.232 1.00 0.00 295 VAL A C 19
ATOM 26981 O O . VAL A 1 74 ? 12.236 27.971 32.661 1.00 0.00 295 VAL A O 19
ATOM 26994 N N . THR A 1 75 ? 13.726 26.801 31.466 1.00 0.00 296 THR A N 19
ATOM 26995 C CA . THR A 1 75 ? 12.783 25.770 31.121 1.00 0.00 296 THR A CA 19
ATOM 26996 C C . THR A 1 75 ? 13.312 24.452 31.649 1.00 0.00 296 THR A C 19
ATOM 26997 O O . THR A 1 75 ? 14.457 24.078 31.385 1.00 0.00 296 THR A O 19
ATOM 27008 N N . TYR A 1 76 ? 12.490 23.767 32.420 1.00 0.00 297 TYR A N 19
ATOM 27009 C CA . TYR A 1 76 ? 12.891 22.503 33.005 1.00 0.00 297 TYR A CA 19
ATOM 27010 C C . TYR A 1 76 ? 12.094 21.359 32.402 1.00 0.00 297 TYR A C 19
ATOM 27011 O O . TYR A 1 76 ? 10.907 21.513 32.101 1.00 0.00 297 TYR A O 19
ATOM 27029 N N . GLU A 1 77 ? 12.770 20.225 32.234 1.00 0.00 298 GLU A N 19
ATOM 27030 C CA . GLU A 1 77 ? 12.161 19.022 31.682 1.00 0.00 298 GLU A CA 19
ATOM 27031 C C . GLU A 1 77 ? 12.406 17.894 32.667 1.00 0.00 298 GLU A C 19
ATOM 27032 O O . GLU A 1 77 ? 13.506 17.793 33.208 1.00 0.00 298 GLU A O 19
ATOM 27044 N N . GLY A 1 78 ? 11.420 17.039 32.917 1.00 0.00 299 GLY A N 19
ATOM 27045 C CA . GLY A 1 78 ? 11.677 15.979 33.859 1.00 0.00 299 GLY A CA 19
ATOM 27046 C C . GLY A 1 78 ? 11.368 16.496 35.220 1.00 0.00 299 GLY A C 19
ATOM 27047 O O . GLY A 1 78 ? 10.753 17.557 35.349 1.00 0.00 299 GLY A O 19
ATOM 27051 N N . GLU A 1 79 ? 11.766 15.792 36.237 1.00 0.00 300 GLU A N 19
ATOM 27052 C CA . GLU A 1 79 ? 11.485 16.259 37.557 1.00 0.00 300 GLU A CA 19
ATOM 27053 C C . GLU A 1 79 ? 12.668 15.991 38.457 1.00 0.00 300 GLU A C 19
ATOM 27054 O O . GLU A 1 79 ? 13.347 14.980 38.346 1.00 0.00 300 GLU A O 19
ATOM 27066 N N . HIS A 1 80 ? 12.868 16.920 39.369 1.00 0.00 301 HIS A N 19
ATOM 27067 C CA . HIS A 1 80 ? 13.950 16.858 40.320 1.00 0.00 301 HIS A CA 19
ATOM 27068 C C . HIS A 1 80 ? 13.541 16.143 41.592 1.00 0.00 301 HIS A C 19
ATOM 27069 O O . HIS A 1 80 ? 12.597 16.553 42.269 1.00 0.00 301 HIS A O 19
ATOM 27083 N N . ARG A 1 81 ? 14.255 15.075 41.917 1.00 0.00 302 ARG A N 19
ATOM 27084 C CA . ARG A 1 81 ? 13.973 14.335 43.134 1.00 0.00 302 ARG A CA 19
ATOM 27085 C C . ARG A 1 81 ? 14.265 15.260 44.297 1.00 0.00 302 ARG A C 19
ATOM 27086 O O . ARG A 1 81 ? 13.523 15.293 45.275 1.00 0.00 302 ARG A O 19
ATOM 27107 N N . HIS A 1 82 ? 15.343 16.025 44.171 1.00 0.00 303 HIS A N 19
ATOM 27108 C CA . HIS A 1 82 ? 15.717 16.962 45.214 1.00 0.00 303 HIS A CA 19
ATOM 27109 C C . HIS A 1 82 ? 14.939 18.265 45.172 1.00 0.00 303 HIS A C 19
ATOM 27110 O O . HIS A 1 82 ? 15.021 19.058 44.232 1.00 0.00 303 HIS A O 19
ATOM 27124 N N . ASN A 1 83 ? 14.187 18.445 46.236 1.00 0.00 304 ASN A N 19
ATOM 27125 C CA . ASN A 1 83 ? 13.338 19.598 46.461 1.00 0.00 304 ASN A CA 19
ATOM 27126 C C . ASN A 1 83 ? 14.029 20.442 47.511 1.00 0.00 304 ASN A C 19
ATOM 27127 O O . ASN A 1 83 ? 14.674 19.881 48.398 1.00 0.00 304 ASN A O 19
ATOM 27138 N N . GLN A 1 84 ? 13.969 21.765 47.404 1.00 0.00 305 GLN A N 19
ATOM 27139 C CA . GLN A 1 84 ? 14.654 22.610 48.380 1.00 0.00 305 GLN A CA 19
ATOM 27140 C C . GLN A 1 84 ? 14.024 22.381 49.773 1.00 0.00 305 GLN A C 19
ATOM 27141 O O . GLN A 1 84 ? 14.738 22.271 50.767 1.00 0.00 305 GLN A O 19
ATOM 27155 N N . SER A 1 85 ? 12.707 22.261 49.856 1.00 0.00 306 SER A N 19
ATOM 27156 C CA . SER A 1 85 ? 12.040 22.026 51.157 1.00 0.00 306 SER A CA 19
ATOM 27157 C C . SER A 1 85 ? 12.490 20.692 51.808 1.00 0.00 306 SER A C 19
ATOM 27158 O O . SER A 1 85 ? 12.781 20.693 52.998 1.00 0.00 306 SER A O 19
ATOM 27166 N N . ALA A 1 86 ? 12.576 19.562 51.033 1.00 0.00 307 ALA A N 19
ATOM 27167 C CA . ALA A 1 86 ? 13.031 18.255 51.599 1.00 0.00 307 ALA A CA 19
ATOM 27168 C C . ALA A 1 86 ? 14.490 18.318 52.131 1.00 0.00 307 ALA A C 19
ATOM 27169 O O . ALA A 1 86 ? 14.793 17.731 53.165 1.00 0.00 307 ALA A O 19
ATOM 27176 N N . MET A 1 87 ? 15.391 19.049 51.426 1.00 0.00 308 MET A N 19
ATOM 27177 C CA . MET A 1 87 ? 16.810 19.177 51.831 1.00 0.00 308 MET A CA 19
ATOM 27178 C C . MET A 1 87 ? 16.876 19.834 53.151 1.00 0.00 308 MET A C 19
ATOM 27179 O O . MET A 1 87 ? 17.593 19.395 54.042 1.00 0.00 308 MET A O 19
ATOM 27193 N N . LEU A 1 88 ? 16.054 20.801 53.310 1.00 0.00 309 LEU A N 19
ATOM 27194 C CA . LEU A 1 88 ? 16.027 21.458 54.535 1.00 0.00 309 LEU A CA 19
ATOM 27195 C C . LEU A 1 88 ? 15.717 20.636 55.735 1.00 0.00 309 LEU A C 19
ATOM 27196 O O . LEU A 1 88 ? 16.366 20.657 56.784 1.00 0.00 309 LEU A O 19
ATOM 27212 N N . GLU A 1 89 ? 14.707 19.947 55.290 1.00 0.00 310 GLU A N 19
ATOM 27213 C CA . GLU A 1 89 ? 13.817 18.909 55.752 1.00 0.00 310 GLU A CA 19
ATOM 27214 C C . GLU A 1 89 ? 15.347 17.333 55.659 1.00 0.00 310 GLU A C 19
ATOM 27215 O O . GLU A 1 89 ? 15.085 16.186 56.014 1.00 0.00 310 GLU A O 19
ATOM 27228 N N . SER A 1 2 ? -2.254 10.774 22.679 1.00 0.00 223 SER A N 20
ATOM 27229 C CA . SER A 1 2 ? -1.204 10.803 23.742 1.00 0.00 223 SER A CA 20
ATOM 27230 C C . SER A 1 2 ? -1.013 9.226 24.358 1.00 0.00 223 SER A C 20
ATOM 27231 O O . SER A 1 2 ? -1.958 8.709 24.958 1.00 0.00 223 SER A O 20
ATOM 27239 N N . ARG A 1 3 ? 0.331 9.473 25.021 1.00 0.00 224 ARG A N 20
ATOM 27240 C CA . ARG A 1 3 ? 1.366 8.998 26.185 1.00 0.00 224 ARG A CA 20
ATOM 27241 C C . ARG A 1 3 ? 1.608 10.522 26.856 1.00 0.00 224 ARG A C 20
ATOM 27242 O O . ARG A 1 3 ? 1.610 11.427 26.060 1.00 0.00 224 ARG A O 20
ATOM 27263 N N . LYS A 1 4 ? 1.862 10.890 28.211 1.00 0.00 225 LYS A N 20
ATOM 27264 C CA . LYS A 1 4 ? 2.093 12.457 28.562 1.00 0.00 225 LYS A CA 20
ATOM 27265 C C . LYS A 1 4 ? 3.436 12.931 29.216 1.00 0.00 225 LYS A C 20
ATOM 27266 O O . LYS A 1 4 ? 3.780 12.517 30.308 1.00 0.00 225 LYS A O 20
ATOM 27285 N N . ASN A 1 5 ? 4.047 14.027 28.528 1.00 0.00 226 ASN A N 20
ATOM 27286 C CA . ASN A 1 5 ? 5.319 14.866 28.919 1.00 0.00 226 ASN A CA 20
ATOM 27287 C C . ASN A 1 5 ? 5.064 16.280 29.635 1.00 0.00 226 ASN A C 20
ATOM 27288 O O . ASN A 1 5 ? 4.146 17.007 29.277 1.00 0.00 226 ASN A O 20
ATOM 27299 N N . ARG A 1 6 ? 5.895 16.657 30.704 1.00 0.00 227 ARG A N 20
ATOM 27300 C CA . ARG A 1 6 ? 5.718 17.953 31.448 1.00 0.00 227 ARG A CA 20
ATOM 27301 C C . ARG A 1 6 ? 7.021 18.763 31.560 1.00 0.00 227 ARG A C 20
ATOM 27302 O O . ARG A 1 6 ? 8.093 18.267 31.911 1.00 0.00 227 ARG A O 20
ATOM 27323 N N . MET A 1 7 ? 6.828 20.034 31.246 1.00 0.00 228 MET A N 20
ATOM 27324 C CA . MET A 1 7 ? 7.825 21.107 31.234 1.00 0.00 228 MET A CA 20
ATOM 27325 C C . MET A 1 7 ? 7.378 22.238 32.141 1.00 0.00 228 MET A C 20
ATOM 27326 O O . MET A 1 7 ? 6.183 22.505 32.230 1.00 0.00 228 MET A O 20
ATOM 27340 N N . LYS A 1 8 ? 8.314 22.906 32.817 1.00 0.00 229 LYS A N 20
ATOM 27341 C CA . LYS A 1 8 ? 7.923 23.993 33.701 1.00 0.00 229 LYS A CA 20
ATOM 27342 C C . LYS A 1 8 ? 8.820 25.169 33.368 1.00 0.00 229 LYS A C 20
ATOM 27343 O O . LYS A 1 8 ? 10.002 25.037 33.048 1.00 0.00 229 LYS A O 20
ATOM 27362 N N . ARG A 1 9 ? 8.180 26.331 33.459 1.00 0.00 230 ARG A N 20
ATOM 27363 C CA . ARG A 1 9 ? 8.801 27.615 33.193 1.00 0.00 230 ARG A CA 20
ATOM 27364 C C . ARG A 1 9 ? 8.773 28.595 34.345 1.00 0.00 230 ARG A C 20
ATOM 27365 O O . ARG A 1 9 ? 7.778 28.781 35.045 1.00 0.00 230 ARG A O 20
ATOM 27386 N N . THR A 1 10 ? 9.930 29.209 34.493 1.00 0.00 231 THR A N 20
ATOM 27387 C CA . THR A 1 10 ? 10.219 30.186 35.513 1.00 0.00 231 THR A CA 20
ATOM 27388 C C . THR A 1 10 ? 11.056 31.303 34.916 1.00 0.00 231 THR A C 20
ATOM 27389 O O . THR A 1 10 ? 11.749 31.105 33.919 1.00 0.00 231 THR A O 20
ATOM 27400 N N . VAL A 1 11 ? 10.998 32.473 35.523 1.00 0.00 232 VAL A N 20
ATOM 27401 C CA . VAL A 1 11 ? 11.767 33.605 35.034 1.00 0.00 232 VAL A CA 20
ATOM 27402 C C . VAL A 1 11 ? 12.542 34.229 36.180 1.00 0.00 232 VAL A C 20
ATOM 27403 O O . VAL A 1 11 ? 11.986 34.492 37.246 1.00 0.00 232 VAL A O 20
ATOM 27416 N N . ARG A 1 12 ? 13.823 34.464 35.957 1.00 0.00 233 ARG A N 20
ATOM 27417 C CA . ARG A 1 12 ? 14.666 35.062 36.983 1.00 0.00 233 ARG A CA 20
ATOM 27418 C C . ARG A 1 12 ? 15.064 36.493 36.664 1.00 0.00 233 ARG A C 20
ATOM 27419 O O . ARG A 1 12 ? 15.194 36.882 35.503 1.00 0.00 233 ARG A O 20
ATOM 27440 N N . VAL A 1 13 ? 15.259 37.268 37.727 1.00 0.00 234 VAL A N 20
ATOM 27441 C CA . VAL A 1 13 ? 15.628 38.676 37.606 1.00 0.00 234 VAL A CA 20
ATOM 27442 C C . VAL A 1 13 ? 16.878 38.810 36.737 1.00 0.00 234 VAL A C 20
ATOM 27443 O O . VAL A 1 13 ? 17.665 37.871 36.635 1.00 0.00 234 VAL A O 20
ATOM 27456 N N . PRO A 1 14 ? 17.085 39.977 36.083 1.00 0.00 235 PRO A N 20
ATOM 27457 C CA . PRO A 1 14 ? 18.246 40.194 35.221 1.00 0.00 235 PRO A CA 20
ATOM 27458 C C . PRO A 1 14 ? 19.570 40.444 35.927 1.00 0.00 235 PRO A C 20
ATOM 27459 O O . PRO A 1 14 ? 19.668 40.856 37.083 1.00 0.00 235 PRO A O 20
ATOM 27470 N N . ALA A 1 15 ? 20.567 40.160 35.122 1.00 0.00 236 ALA A N 20
ATOM 27471 C CA . ALA A 1 15 ? 21.988 40.250 35.389 1.00 0.00 236 ALA A CA 20
ATOM 27472 C C . ALA A 1 15 ? 22.451 41.658 35.733 1.00 0.00 236 ALA A C 20
ATOM 27473 O O . ALA A 1 15 ? 23.474 41.812 36.396 1.00 0.00 236 ALA A O 20
ATOM 27480 N N . ILE A 1 16 ? 21.892 42.646 35.076 1.00 0.00 237 ILE A N 20
ATOM 27481 C CA . ILE A 1 16 ? 22.377 44.017 35.213 1.00 0.00 237 ILE A CA 20
ATOM 27482 C C . ILE A 1 16 ? 22.202 44.605 36.615 1.00 0.00 237 ILE A C 20
ATOM 27483 O O . ILE A 1 16 ? 23.100 45.261 37.141 1.00 0.00 237 ILE A O 20
ATOM 27499 N N . SER A 1 17 ? 21.020 44.354 37.215 1.00 0.00 238 SER A N 20
ATOM 27500 C CA . SER A 1 17 ? 20.725 44.854 38.556 1.00 0.00 238 SER A CA 20
ATOM 27501 C C . SER A 1 17 ? 21.431 44.058 39.681 1.00 0.00 238 SER A C 20
ATOM 27502 O O . SER A 1 17 ? 21.902 42.945 39.466 1.00 0.00 238 SER A O 20
ATOM 27510 N N . ALA A 1 18 ? 21.462 44.674 40.872 1.00 0.00 239 ALA A N 20
ATOM 27511 C CA . ALA A 1 18 ? 22.075 44.144 42.128 1.00 0.00 239 ALA A CA 20
ATOM 27512 C C . ALA A 1 18 ? 23.340 43.266 41.995 1.00 0.00 239 ALA A C 20
ATOM 27513 O O . ALA A 1 18 ? 24.405 43.605 42.488 1.00 0.00 239 ALA A O 20
ATOM 27520 N N . LYS A 1 19 ? 23.184 42.105 41.303 1.00 0.00 240 LYS A N 20
ATOM 27521 C CA . LYS A 1 19 ? 24.296 41.151 41.095 1.00 0.00 240 LYS A CA 20
ATOM 27522 C C . LYS A 1 19 ? 24.533 40.777 39.633 1.00 0.00 240 LYS A C 20
ATOM 27523 O O . LYS A 1 19 ? 23.582 40.667 38.863 1.00 0.00 240 LYS A O 20
ATOM 27542 N N . ILE A 1 20 ? 25.785 40.589 39.244 1.00 0.00 241 ILE A N 20
ATOM 27543 C CA . ILE A 1 20 ? 26.085 40.234 37.845 1.00 0.00 241 ILE A CA 20
ATOM 27544 C C . ILE A 1 20 ? 26.299 38.737 37.840 1.00 0.00 241 ILE A C 20
ATOM 27545 O O . ILE A 1 20 ? 27.219 38.172 38.432 1.00 0.00 241 ILE A O 20
ATOM 27561 N N . ALA A 1 21 ? 25.371 38.164 37.121 1.00 0.00 242 ALA A N 20
ATOM 27562 C CA . ALA A 1 21 ? 25.208 36.764 36.856 1.00 0.00 242 ALA A CA 20
ATOM 27563 C C . ALA A 1 21 ? 24.264 36.576 35.675 1.00 0.00 242 ALA A C 20
ATOM 27564 O O . ALA A 1 21 ? 23.265 37.284 35.609 1.00 0.00 242 ALA A O 20
ATOM 27571 N N . ASP A 1 22 ? 24.574 35.640 34.734 1.00 0.00 243 ASP A N 20
ATOM 27572 C CA . ASP A 1 22 ? 23.711 35.399 33.560 1.00 0.00 243 ASP A CA 20
ATOM 27573 C C . ASP A 1 22 ? 22.800 34.243 33.845 1.00 0.00 243 ASP A C 20
ATOM 27574 O O . ASP A 1 22 ? 21.861 33.946 33.111 1.00 0.00 243 ASP A O 20
ATOM 27583 N N . ILE A 1 23 ? 23.125 33.621 34.926 1.00 0.00 244 ILE A N 20
ATOM 27584 C CA . ILE A 1 23 ? 22.431 32.491 35.422 1.00 0.00 244 ILE A CA 20
ATOM 27585 C C . ILE A 1 23 ? 22.716 32.478 36.892 1.00 0.00 244 ILE A C 20
ATOM 27586 O O . ILE A 1 23 ? 23.779 32.897 37.352 1.00 0.00 244 ILE A O 20
ATOM 27602 N N . PRO A 1 24 ? 21.762 31.993 37.634 1.00 0.00 245 PRO A N 20
ATOM 27603 C CA . PRO A 1 24 ? 21.873 31.881 39.076 1.00 0.00 245 PRO A CA 20
ATOM 27604 C C . PRO A 1 24 ? 22.482 30.571 39.582 1.00 0.00 245 PRO A C 20
ATOM 27605 O O . PRO A 1 24 ? 21.914 29.499 39.409 1.00 0.00 245 PRO A O 20
ATOM 27616 N N . PRO A 1 25 ? 23.674 30.675 40.226 1.00 0.00 246 PRO A N 20
ATOM 27617 C CA . PRO A 1 25 ? 24.399 29.551 40.809 1.00 0.00 246 PRO A CA 20
ATOM 27618 C C . PRO A 1 25 ? 23.596 28.772 41.841 1.00 0.00 246 PRO A C 20
ATOM 27619 O O . PRO A 1 25 ? 22.874 29.364 42.644 1.00 0.00 246 PRO A O 20
ATOM 27630 N N . ASP A 1 26 ? 23.718 27.456 41.827 1.00 0.00 247 ASP A N 20
ATOM 27631 C CA . ASP A 1 26 ? 23.002 26.618 42.761 1.00 0.00 247 ASP A CA 20
ATOM 27632 C C . ASP A 1 26 ? 23.953 25.677 43.477 1.00 0.00 247 ASP A C 20
ATOM 27633 O O . ASP A 1 26 ? 25.074 25.440 43.024 1.00 0.00 247 ASP A O 20
ATOM 27642 N N . GLU A 1 27 ? 23.494 25.140 44.599 1.00 0.00 248 GLU A N 20
ATOM 27643 C CA . GLU A 1 27 ? 24.293 24.214 45.388 1.00 0.00 248 GLU A CA 20
ATOM 27644 C C . GLU A 1 27 ? 24.515 22.948 44.572 1.00 0.00 248 GLU A C 20
ATOM 27645 O O . GLU A 1 27 ? 25.508 22.238 44.733 1.00 0.00 248 GLU A O 20
ATOM 27657 N N . TYR A 1 28 ? 23.559 22.700 43.681 1.00 0.00 249 TYR A N 20
ATOM 27658 C CA . TYR A 1 28 ? 23.563 21.537 42.809 1.00 0.00 249 TYR A CA 20
ATOM 27659 C C . TYR A 1 28 ? 24.454 21.746 41.608 1.00 0.00 249 TYR A C 20
ATOM 27660 O O . TYR A 1 28 ? 24.556 22.856 41.080 1.00 0.00 249 TYR A O 20
ATOM 27678 N N . SER A 1 29 ? 25.104 20.675 41.169 1.00 0.00 250 SER A N 20
ATOM 27679 C CA . SER A 1 29 ? 25.980 20.766 40.026 1.00 0.00 250 SER A CA 20
ATOM 27680 C C . SER A 1 29 ? 25.182 20.816 38.724 1.00 0.00 250 SER A C 20
ATOM 27681 O O . SER A 1 29 ? 24.052 20.339 38.647 1.00 0.00 250 SER A O 20
ATOM 27689 N N . TRP A 1 30 ? 25.787 21.426 37.714 1.00 0.00 251 TRP A N 20
ATOM 27690 C CA . TRP A 1 30 ? 25.167 21.592 36.402 1.00 0.00 251 TRP A CA 20
ATOM 27691 C C . TRP A 1 30 ? 26.176 21.293 35.311 1.00 0.00 251 TRP A C 20
ATOM 27692 O O . TRP A 1 30 ? 27.382 21.394 35.540 1.00 0.00 251 TRP A O 20
ATOM 27713 N N . ARG A 1 31 ? 25.701 20.933 34.130 1.00 0.00 252 ARG A N 20
ATOM 27714 C CA . ARG A 1 31 ? 26.606 20.638 33.040 1.00 0.00 252 ARG A CA 20
ATOM 27715 C C . ARG A 1 31 ? 26.045 21.331 31.846 1.00 0.00 252 ARG A C 20
ATOM 27716 O O . ARG A 1 31 ? 24.850 21.397 31.681 1.00 0.00 252 ARG A O 20
ATOM 27737 N N . LYS A 1 32 ? 26.885 21.809 30.993 1.00 0.00 253 LYS A N 20
ATOM 27738 C CA . LYS A 1 32 ? 26.393 22.461 29.810 1.00 0.00 253 LYS A CA 20
ATOM 27739 C C . LYS A 1 32 ? 26.659 21.792 28.475 1.00 0.00 253 LYS A C 20
ATOM 27740 O O . LYS A 1 32 ? 27.771 21.374 28.148 1.00 0.00 253 LYS A O 20
ATOM 27759 N N . TYR A 1 33 ? 25.572 21.713 27.730 1.00 0.00 254 TYR A N 20
ATOM 27760 C CA . TYR A 1 33 ? 25.523 21.113 26.422 1.00 0.00 254 TYR A CA 20
ATOM 27761 C C . TYR A 1 33 ? 25.694 22.250 25.399 1.00 0.00 254 TYR A C 20
ATOM 27762 O O . TYR A 1 33 ? 25.906 23.408 25.759 1.00 0.00 254 TYR A O 20
ATOM 27780 N N . GLY A 1 34 ? 25.695 21.914 24.120 1.00 0.00 255 GLY A N 20
ATOM 27781 C CA . GLY A 1 34 ? 25.924 22.930 23.101 1.00 0.00 255 GLY A CA 20
ATOM 27782 C C . GLY A 1 34 ? 24.874 24.038 23.064 1.00 0.00 255 GLY A C 20
ATOM 27783 O O . GLY A 1 34 ? 23.898 23.995 23.810 1.00 0.00 255 GLY A O 20
ATOM 27787 N N . GLN A 1 35 ? 25.074 25.019 22.176 1.00 0.00 256 GLN A N 20
ATOM 27788 C CA . GLN A 1 35 ? 24.140 26.129 22.018 1.00 0.00 256 GLN A CA 20
ATOM 27789 C C . GLN A 1 35 ? 23.320 25.997 20.734 1.00 0.00 256 GLN A C 20
ATOM 27790 O O . GLN A 1 35 ? 23.634 25.179 19.871 1.00 0.00 256 GLN A O 20
ATOM 27804 N N . LYS A 1 36 ? 22.280 26.821 20.613 1.00 0.00 257 LYS A N 20
ATOM 27805 C CA . LYS A 1 36 ? 21.403 26.803 19.426 1.00 0.00 257 LYS A CA 20
ATOM 27806 C C . LYS A 1 36 ? 20.725 28.156 19.155 1.00 0.00 257 LYS A C 20
ATOM 27807 O O . LYS A 1 36 ? 19.773 28.537 19.833 1.00 0.00 257 LYS A O 20
ATOM 27826 N N . PRO A 1 37 ? 21.290 28.954 18.221 1.00 0.00 258 PRO A N 20
ATOM 27827 C CA . PRO A 1 37 ? 20.779 30.277 17.877 1.00 0.00 258 PRO A CA 20
ATOM 27828 C C . PRO A 1 37 ? 19.278 30.276 17.515 1.00 0.00 258 PRO A C 20
ATOM 27829 O O . PRO A 1 37 ? 18.787 29.349 16.870 1.00 0.00 258 PRO A O 20
ATOM 27840 N N . ILE A 1 38 ? 18.568 31.324 17.938 1.00 0.00 259 ILE A N 20
ATOM 27841 C CA . ILE A 1 38 ? 17.123 31.477 17.684 1.00 0.00 259 ILE A CA 20
ATOM 27842 C C . ILE A 1 38 ? 16.964 32.572 16.642 1.00 0.00 259 ILE A C 20
ATOM 27843 O O . ILE A 1 38 ? 17.412 33.688 16.903 1.00 0.00 259 ILE A O 20
ATOM 27859 N N . LYS A 1 39 ? 16.368 32.326 15.463 1.00 0.00 260 LYS A N 20
ATOM 27860 C CA . LYS A 1 39 ? 16.301 33.451 14.539 1.00 0.00 260 LYS A CA 20
ATOM 27861 C C . LYS A 1 39 ? 15.209 34.441 14.937 1.00 0.00 260 LYS A C 20
ATOM 27862 O O . LYS A 1 39 ? 14.094 34.098 15.329 1.00 0.00 260 LYS A O 20
ATOM 27881 N N . GLY A 1 40 ? 15.627 35.677 14.807 1.00 0.00 261 GLY A N 20
ATOM 27882 C CA . GLY A 1 40 ? 14.876 36.876 15.075 1.00 0.00 261 GLY A CA 20
ATOM 27883 C C . GLY A 1 40 ? 15.020 37.248 16.531 1.00 0.00 261 GLY A C 20
ATOM 27884 O O . GLY A 1 40 ? 14.457 38.247 16.961 1.00 0.00 261 GLY A O 20
ATOM 27888 N N . SER A 1 41 ? 15.764 36.480 17.294 1.00 0.00 262 SER A N 20
ATOM 27889 C CA . SER A 1 41 ? 15.951 36.768 18.697 1.00 0.00 262 SER A CA 20
ATOM 27890 C C . SER A 1 41 ? 17.424 36.829 19.016 1.00 0.00 262 SER A C 20
ATOM 27891 O O . SER A 1 41 ? 18.104 35.855 18.686 1.00 0.00 262 SER A O 20
ATOM 27899 N N . PRO A 1 42 ? 18.031 37.860 19.607 1.00 0.00 263 PRO A N 20
ATOM 27900 C CA . PRO A 1 42 ? 19.440 37.723 19.797 1.00 0.00 263 PRO A CA 20
ATOM 27901 C C . PRO A 1 42 ? 19.651 36.847 21.005 1.00 0.00 263 PRO A C 20
ATOM 27902 O O . PRO A 1 42 ? 18.737 36.524 21.765 1.00 0.00 263 PRO A O 20
ATOM 27913 N N . HIS A 1 43 ? 20.904 36.492 21.137 1.00 0.00 264 HIS A N 20
ATOM 27914 C CA . HIS A 1 43 ? 21.420 35.658 22.213 1.00 0.00 264 HIS A CA 20
ATOM 27915 C C . HIS A 1 43 ? 21.165 34.187 21.886 1.00 0.00 264 HIS A C 20
ATOM 27916 O O . HIS A 1 43 ? 20.083 33.841 21.412 1.00 0.00 264 HIS A O 20
ATOM 27931 N N . PRO A 1 44 ? 22.145 33.295 22.103 1.00 0.00 265 PRO A N 20
ATOM 27932 C CA . PRO A 1 44 ? 21.990 31.880 21.791 1.00 0.00 265 PRO A CA 20
ATOM 27933 C C . PRO A 1 44 ? 21.219 31.088 22.846 1.00 0.00 265 PRO A C 20
ATOM 27934 O O . PRO A 1 44 ? 21.118 31.529 23.990 1.00 0.00 265 PRO A O 20
ATOM 27945 N N . ARG A 1 45 ? 20.673 29.921 22.486 1.00 0.00 266 ARG A N 20
ATOM 27946 C CA . ARG A 1 45 ? 19.942 29.137 23.473 1.00 0.00 266 ARG A CA 20
ATOM 27947 C C . ARG A 1 45 ? 20.889 28.067 23.938 1.00 0.00 266 ARG A C 20
ATOM 27948 O O . ARG A 1 45 ? 21.424 27.306 23.127 1.00 0.00 266 ARG A O 20
ATOM 27969 N N . GLY A 1 46 ? 21.090 28.005 25.230 1.00 0.00 267 GLY A N 20
ATOM 27970 C CA . GLY A 1 46 ? 22.002 26.994 25.767 1.00 0.00 267 GLY A CA 20
ATOM 27971 C C . GLY A 1 46 ? 21.301 25.827 26.417 1.00 0.00 267 GLY A C 20
ATOM 27972 O O . GLY A 1 46 ? 20.379 26.025 27.181 1.00 0.00 267 GLY A O 20
ATOM 27976 N N . TYR A 1 47 ? 21.800 24.609 26.214 1.00 0.00 268 TYR A N 20
ATOM 27977 C CA . TYR A 1 47 ? 21.200 23.465 26.861 1.00 0.00 268 TYR A CA 20
ATOM 27978 C C . TYR A 1 47 ? 22.044 23.043 28.030 1.00 0.00 268 TYR A C 20
ATOM 27979 O O . TYR A 1 47 ? 23.264 23.031 27.919 1.00 0.00 268 TYR A O 20
ATOM 27997 N N . TYR A 1 48 ? 21.382 22.720 29.142 1.00 0.00 269 TYR A N 20
ATOM 27998 C CA . TYR A 1 48 ? 22.067 22.316 30.367 1.00 0.00 269 TYR A CA 20
ATOM 27999 C C . TYR A 1 48 ? 21.353 21.130 30.972 1.00 0.00 269 TYR A C 20
ATOM 28000 O O . TYR A 1 48 ? 20.131 20.994 30.906 1.00 0.00 269 TYR A O 20
ATOM 28018 N N . LYS A 1 49 ? 22.155 20.283 31.544 1.00 0.00 270 LYS A N 20
ATOM 28019 C CA . LYS A 1 49 ? 21.712 19.060 32.162 1.00 0.00 270 LYS A CA 20
ATOM 28020 C C . LYS A 1 49 ? 22.036 19.210 33.645 1.00 0.00 270 LYS A C 20
ATOM 28021 O O . LYS A 1 49 ? 22.999 19.922 33.991 1.00 0.00 270 LYS A O 20
ATOM 28040 N N . CYS A 1 50 ? 21.274 18.534 34.513 1.00 0.00 271 CYS A N 20
ATOM 28041 C CA . CYS A 1 50 ? 21.521 18.593 35.959 1.00 0.00 271 CYS A CA 20
ATOM 28042 C C . CYS A 1 50 ? 22.460 17.537 36.502 1.00 0.00 271 CYS A C 20
ATOM 28043 O O . CYS A 1 50 ? 22.280 16.348 36.248 1.00 0.00 271 CYS A O 20
ATOM 28050 N N . SER A 1 51 ? 23.472 17.971 37.247 1.00 0.00 272 SER A N 20
ATOM 28051 C CA . SER A 1 51 ? 24.408 17.016 37.791 1.00 0.00 272 SER A CA 20
ATOM 28052 C C . SER A 1 51 ? 24.362 17.202 39.302 1.00 0.00 272 SER A C 20
ATOM 28053 O O . SER A 1 51 ? 24.140 18.299 39.816 1.00 0.00 272 SER A O 20
ATOM 28061 N N . THR A 1 52 ? 24.540 16.090 39.997 1.00 0.00 273 THR A N 20
ATOM 28062 C CA . THR A 1 52 ? 24.533 16.050 41.436 1.00 0.00 273 THR A CA 20
ATOM 28063 C C . THR A 1 52 ? 24.745 14.635 41.913 1.00 0.00 273 THR A C 20
ATOM 28064 O O . THR A 1 52 ? 25.747 14.290 42.543 1.00 0.00 273 THR A O 20
ATOM 28075 N N . PHE A 1 53 ? 23.748 13.833 41.584 1.00 0.00 274 PHE A N 20
ATOM 28076 C CA . PHE A 1 53 ? 23.714 12.412 41.938 1.00 0.00 274 PHE A CA 20
ATOM 28077 C C . PHE A 1 53 ? 23.157 11.648 40.746 1.00 0.00 274 PHE A C 20
ATOM 28078 O O . PHE A 1 53 ? 22.177 12.093 40.149 1.00 0.00 274 PHE A O 20
ATOM 28095 N N . ARG A 1 54 ? 23.754 10.516 40.346 1.00 0.00 275 ARG A N 20
ATOM 28096 C CA . ARG A 1 54 ? 23.187 9.851 39.192 1.00 0.00 275 ARG A CA 20
ATOM 28097 C C . ARG A 1 54 ? 21.794 9.275 39.413 1.00 0.00 275 ARG A C 20
ATOM 28098 O O . ARG A 1 54 ? 21.389 8.906 40.516 1.00 0.00 275 ARG A O 20
ATOM 28119 N N . GLY A 1 55 ? 21.095 9.232 38.303 1.00 0.00 276 GLY A N 20
ATOM 28120 C CA . GLY A 1 55 ? 19.748 8.728 38.178 1.00 0.00 276 GLY A CA 20
ATOM 28121 C C . GLY A 1 55 ? 18.846 9.899 38.432 1.00 0.00 276 GLY A C 20
ATOM 28122 O O . GLY A 1 55 ? 17.798 9.742 39.059 1.00 0.00 276 GLY A O 20
ATOM 28126 N N . CYS A 1 56 ? 19.215 11.076 37.965 1.00 0.00 277 CYS A N 20
ATOM 28127 C CA . CYS A 1 56 ? 18.364 12.223 38.195 1.00 0.00 277 CYS A CA 20
ATOM 28128 C C . CYS A 1 56 ? 17.706 12.784 36.950 1.00 0.00 277 CYS A C 20
ATOM 28129 O O . CYS A 1 56 ? 18.293 13.627 36.269 1.00 0.00 277 CYS A O 20
ATOM 28136 N N . PRO A 1 57 ? 16.490 12.346 36.619 1.00 0.00 278 PRO A N 20
ATOM 28137 C CA . PRO A 1 57 ? 15.799 12.849 35.453 1.00 0.00 278 PRO A CA 20
ATOM 28138 C C . PRO A 1 57 ? 15.879 14.367 35.597 1.00 0.00 278 PRO A C 20
ATOM 28139 O O . PRO A 1 57 ? 15.634 14.845 36.696 1.00 0.00 278 PRO A O 20
ATOM 28150 N N . ALA A 1 58 ? 16.210 15.108 34.549 1.00 0.00 279 ALA A N 20
ATOM 28151 C CA . ALA A 1 58 ? 16.305 16.593 34.627 1.00 0.00 279 ALA A CA 20
ATOM 28152 C C . ALA A 1 58 ? 17.210 17.185 33.560 1.00 0.00 279 ALA A C 20
ATOM 28153 O O . ALA A 1 58 ? 18.431 17.022 33.560 1.00 0.00 279 ALA A O 20
ATOM 28160 N N . ARG A 1 59 ? 16.542 17.876 32.655 1.00 0.00 280 ARG A N 20
ATOM 28161 C CA . ARG A 1 59 ? 17.141 18.549 31.519 1.00 0.00 280 ARG A CA 20
ATOM 28162 C C . ARG A 1 59 ? 16.598 19.966 31.527 1.00 0.00 280 ARG A C 20
ATOM 28163 O O . ARG A 1 59 ? 15.446 20.173 31.909 1.00 0.00 280 ARG A O 20
ATOM 28184 N N . LYS A 1 60 ? 17.383 20.946 31.121 1.00 0.00 281 LYS A N 20
ATOM 28185 C CA . LYS A 1 60 ? 16.866 22.310 31.113 1.00 0.00 281 LYS A CA 20
ATOM 28186 C C . LYS A 1 60 ? 17.481 23.163 30.025 1.00 0.00 281 LYS A C 20
ATOM 28187 O O . LYS A 1 60 ? 18.569 22.891 29.523 1.00 0.00 281 LYS A O 20
ATOM 28206 N N . HIS A 1 61 ? 16.753 24.214 29.678 1.00 0.00 282 HIS A N 20
ATOM 28207 C CA . HIS A 1 61 ? 17.198 25.161 28.679 1.00 0.00 282 HIS A CA 20
ATOM 28208 C C . HIS A 1 61 ? 17.223 26.561 29.260 1.00 0.00 282 HIS A C 20
ATOM 28209 O O . HIS A 1 61 ? 16.310 26.958 29.973 1.00 0.00 282 HIS A O 20
ATOM 28224 N N . VAL A 1 62 ? 18.276 27.295 28.945 1.00 0.00 283 VAL A N 20
ATOM 28225 C CA . VAL A 1 62 ? 18.471 28.643 29.441 1.00 0.00 283 VAL A CA 20
ATOM 28226 C C . VAL A 1 62 ? 18.526 29.607 28.280 1.00 0.00 283 VAL A C 20
ATOM 28227 O O . VAL A 1 62 ? 19.294 29.432 27.334 1.00 0.00 283 VAL A O 20
ATOM 28240 N N . GLU A 1 63 ? 17.691 30.618 28.358 1.00 0.00 284 GLU A N 20
ATOM 28241 C CA . GLU A 1 63 ? 17.612 31.614 27.337 1.00 0.00 284 GLU A CA 20
ATOM 28242 C C . GLU A 1 63 ? 17.132 32.915 27.934 1.00 0.00 284 GLU A C 20
ATOM 28243 O O . GLU A 1 63 ? 16.603 32.941 29.032 1.00 0.00 284 GLU A O 20
ATOM 28255 N N . ARG A 1 64 ? 17.372 33.993 27.236 1.00 0.00 285 ARG A N 20
ATOM 28256 C CA . ARG A 1 64 ? 17.021 35.289 27.685 1.00 0.00 285 ARG A CA 20
ATOM 28257 C C . ARG A 1 64 ? 15.715 35.767 27.068 1.00 0.00 285 ARG A C 20
ATOM 28258 O O . ARG A 1 64 ? 15.430 35.488 25.902 1.00 0.00 285 ARG A O 20
ATOM 28279 N N . ALA A 1 65 ? 14.922 36.485 27.853 1.00 0.00 286 ALA A N 20
ATOM 28280 C CA . ALA A 1 65 ? 13.651 36.984 27.377 1.00 0.00 286 ALA A CA 20
ATOM 28281 C C . ALA A 1 65 ? 13.872 38.059 26.339 1.00 0.00 286 ALA A C 20
ATOM 28282 O O . ALA A 1 65 ? 14.678 38.990 26.545 1.00 0.00 286 ALA A O 20
ATOM 28289 N N . LEU A 1 66 ? 13.142 37.879 25.244 1.00 0.00 287 LEU A N 20
ATOM 28290 C CA . LEU A 1 66 ? 13.144 38.754 24.100 1.00 0.00 287 LEU A CA 20
ATOM 28291 C C . LEU A 1 66 ? 12.562 40.106 24.458 1.00 0.00 287 LEU A C 20
ATOM 28292 O O . LEU A 1 66 ? 13.009 41.145 23.967 1.00 0.00 287 LEU A O 20
ATOM 28308 N N . ASP A 1 67 ? 11.553 40.074 25.319 1.00 0.00 288 ASP A N 20
ATOM 28309 C CA . ASP A 1 67 ? 10.862 41.293 25.728 1.00 0.00 288 ASP A CA 20
ATOM 28310 C C . ASP A 1 67 ? 11.898 42.180 26.368 1.00 0.00 288 ASP A C 20
ATOM 28311 O O . ASP A 1 67 ? 11.998 43.381 26.112 1.00 0.00 288 ASP A O 20
ATOM 28320 N N . ASP A 1 68 ? 12.662 41.526 27.216 1.00 0.00 289 ASP A N 20
ATOM 28321 C CA . ASP A 1 68 ? 13.728 42.131 27.973 1.00 0.00 289 ASP A CA 20
ATOM 28322 C C . ASP A 1 68 ? 14.911 41.184 27.841 1.00 0.00 289 ASP A C 20
ATOM 28323 O O . ASP A 1 68 ? 14.975 40.197 28.550 1.00 0.00 289 ASP A O 20
ATOM 28332 N N . PRO A 1 69 ? 15.879 41.483 26.959 1.00 0.00 290 PRO A N 20
ATOM 28333 C CA . PRO A 1 69 ? 17.076 40.642 26.793 1.00 0.00 290 PRO A CA 20
ATOM 28334 C C . PRO A 1 69 ? 17.717 40.354 28.128 1.00 0.00 290 PRO A C 20
ATOM 28335 O O . PRO A 1 69 ? 18.286 39.289 28.363 1.00 0.00 290 PRO A O 20
ATOM 28346 N N . ALA A 1 70 ? 17.607 41.337 28.994 1.00 0.00 291 ALA A N 20
ATOM 28347 C CA . ALA A 1 70 ? 18.149 41.263 30.324 1.00 0.00 291 ALA A CA 20
ATOM 28348 C C . ALA A 1 70 ? 17.519 40.161 31.175 1.00 0.00 291 ALA A C 20
ATOM 28349 O O . ALA A 1 70 ? 18.223 39.585 32.004 1.00 0.00 291 ALA A O 20
ATOM 28356 N N . MET A 1 71 ? 16.227 39.834 31.013 1.00 0.00 292 MET A N 20
ATOM 28357 C CA . MET A 1 71 ? 15.681 38.793 31.853 1.00 0.00 292 MET A CA 20
ATOM 28358 C C . MET A 1 71 ? 15.991 37.374 31.406 1.00 0.00 292 MET A C 20
ATOM 28359 O O . MET A 1 71 ? 16.239 37.138 30.234 1.00 0.00 292 MET A O 20
ATOM 28373 N N . LEU A 1 72 ? 16.104 36.469 32.406 1.00 0.00 293 LEU A N 20
ATOM 28374 C CA . LEU A 1 72 ? 16.471 35.082 32.201 1.00 0.00 293 LEU A CA 20
ATOM 28375 C C . LEU A 1 72 ? 15.281 34.155 32.295 1.00 0.00 293 LEU A C 20
ATOM 28376 O O . LEU A 1 72 ? 14.455 34.310 33.152 1.00 0.00 293 LEU A O 20
ATOM 28392 N N . ILE A 1 73 ? 15.201 33.226 31.350 1.00 0.00 294 ILE A N 20
ATOM 28393 C CA . ILE A 1 73 ? 14.105 32.268 31.262 1.00 0.00 294 ILE A CA 20
ATOM 28394 C C . ILE A 1 73 ? 14.607 30.847 31.476 1.00 0.00 294 ILE A C 20
ATOM 28395 O O . ILE A 1 73 ? 15.607 30.462 30.866 1.00 0.00 294 ILE A O 20
ATOM 28411 N N . VAL A 1 74 ? 14.005 30.071 32.361 1.00 0.00 295 VAL A N 20
ATOM 28412 C CA . VAL A 1 74 ? 14.558 28.749 32.543 1.00 0.00 295 VAL A CA 20
ATOM 28413 C C . VAL A 1 74 ? 13.430 27.754 32.427 1.00 0.00 295 VAL A C 20
ATOM 28414 O O . VAL A 1 74 ? 12.349 27.919 32.993 1.00 0.00 295 VAL A O 20
ATOM 28427 N N . THR A 1 75 ? 13.674 26.741 31.625 1.00 0.00 296 THR A N 20
ATOM 28428 C CA . THR A 1 75 ? 12.688 25.717 31.397 1.00 0.00 296 THR A CA 20
ATOM 28429 C C . THR A 1 75 ? 13.222 24.417 31.963 1.00 0.00 296 THR A C 20
ATOM 28430 O O . THR A 1 75 ? 14.336 23.998 31.643 1.00 0.00 296 THR A O 20
ATOM 28441 N N . TYR A 1 76 ? 12.438 23.797 32.823 1.00 0.00 297 TYR A N 20
ATOM 28442 C CA . TYR A 1 76 ? 12.852 22.564 33.459 1.00 0.00 297 TYR A CA 20
ATOM 28443 C C . TYR A 1 76 ? 11.946 21.417 33.043 1.00 0.00 297 TYR A C 20
ATOM 28444 O O . TYR A 1 76 ? 10.739 21.605 32.865 1.00 0.00 297 TYR A O 20
ATOM 28462 N N . GLU A 1 77 ? 12.553 20.242 32.889 1.00 0.00 298 GLU A N 20
ATOM 28463 C CA . GLU A 1 77 ? 11.837 19.033 32.507 1.00 0.00 298 GLU A CA 20
ATOM 28464 C C . GLU A 1 77 ? 12.411 17.887 33.320 1.00 0.00 298 GLU A C 20
ATOM 28465 O O . GLU A 1 77 ? 13.595 17.919 33.658 1.00 0.00 298 GLU A O 20
ATOM 28477 N N . GLY A 1 78 ? 11.617 16.875 33.647 1.00 0.00 299 GLY A N 20
ATOM 28478 C CA . GLY A 1 78 ? 12.181 15.807 34.436 1.00 0.00 299 GLY A CA 20
ATOM 28479 C C . GLY A 1 78 ? 12.021 16.169 35.870 1.00 0.00 299 GLY A C 20
ATOM 28480 O O . GLY A 1 78 ? 11.477 17.231 36.179 1.00 0.00 299 GLY A O 20
ATOM 28484 N N . GLU A 1 79 ? 12.469 15.330 36.755 1.00 0.00 300 GLU A N 20
ATOM 28485 C CA . GLU A 1 79 ? 12.324 15.642 38.142 1.00 0.00 300 GLU A CA 20
ATOM 28486 C C . GLU A 1 79 ? 13.595 15.295 38.882 1.00 0.00 300 GLU A C 20
ATOM 28487 O O . GLU A 1 79 ? 14.289 14.339 38.559 1.00 0.00 300 GLU A O 20
ATOM 28499 N N . HIS A 1 80 ? 13.856 16.085 39.901 1.00 0.00 301 HIS A N 20
ATOM 28500 C CA . HIS A 1 80 ? 15.019 15.922 40.735 1.00 0.00 301 HIS A CA 20
ATOM 28501 C C . HIS A 1 80 ? 14.736 15.028 41.928 1.00 0.00 301 HIS A C 20
ATOM 28502 O O . HIS A 1 80 ? 13.939 15.377 42.800 1.00 0.00 301 HIS A O 20
ATOM 28516 N N . ARG A 1 81 ? 15.392 13.878 41.963 1.00 0.00 302 ARG A N 20
ATOM 28517 C CA . ARG A 1 81 ? 15.217 12.959 43.074 1.00 0.00 302 ARG A CA 20
ATOM 28518 C C . ARG A 1 81 ? 15.774 13.639 44.308 1.00 0.00 302 ARG A C 20
ATOM 28519 O O . ARG A 1 81 ? 15.196 13.549 45.389 1.00 0.00 302 ARG A O 20
ATOM 28540 N N . HIS A 1 82 ? 16.887 14.338 44.131 1.00 0.00 303 HIS A N 20
ATOM 28541 C CA . HIS A 1 82 ? 17.511 15.039 45.237 1.00 0.00 303 HIS A CA 20
ATOM 28542 C C . HIS A 1 82 ? 16.857 16.370 45.564 1.00 0.00 303 HIS A C 20
ATOM 28543 O O . HIS A 1 82 ? 16.938 17.349 44.823 1.00 0.00 303 HIS A O 20
ATOM 28557 N N . ASN A 1 83 ? 16.210 16.352 46.711 1.00 0.00 304 ASN A N 20
ATOM 28558 C CA . ASN A 1 83 ? 15.489 17.480 47.267 1.00 0.00 304 ASN A CA 20
ATOM 28559 C C . ASN A 1 83 ? 16.283 17.943 48.471 1.00 0.00 304 ASN A C 20
ATOM 28560 O O . ASN A 1 83 ? 16.949 17.121 49.099 1.00 0.00 304 ASN A O 20
ATOM 28571 N N . GLN A 1 84 ? 16.282 19.238 48.775 1.00 0.00 305 GLN A N 20
ATOM 28572 C CA . GLN A 1 84 ? 17.064 19.725 49.908 1.00 0.00 305 GLN A CA 20
ATOM 28573 C C . GLN A 1 84 ? 16.563 19.032 51.196 1.00 0.00 305 GLN A C 20
ATOM 28574 O O . GLN A 1 84 ? 17.364 18.661 52.051 1.00 0.00 305 GLN A O 20
ATOM 28588 N N . SER A 1 85 ? 15.264 18.814 51.329 1.00 0.00 306 SER A N 20
ATOM 28589 C CA . SER A 1 85 ? 14.720 18.138 52.529 1.00 0.00 306 SER A CA 20
ATOM 28590 C C . SER A 1 85 ? 15.308 16.713 52.710 1.00 0.00 306 SER A C 20
ATOM 28591 O O . SER A 1 85 ? 15.507 16.306 53.848 1.00 0.00 306 SER A O 20
ATOM 28599 N N . ALA A 1 86 ? 15.609 15.966 51.599 1.00 0.00 307 ALA A N 20
ATOM 28600 C CA . ALA A 1 86 ? 16.188 14.593 51.711 1.00 0.00 307 ALA A CA 20
ATOM 28601 C C . ALA A 1 86 ? 17.537 14.581 52.484 1.00 0.00 307 ALA A C 20
ATOM 28602 O O . ALA A 1 86 ? 17.858 13.599 53.148 1.00 0.00 307 ALA A O 20
ATOM 28609 N N . MET A 1 87 ? 18.320 15.689 52.409 1.00 0.00 308 MET A N 20
ATOM 28610 C CA . MET A 1 87 ? 19.629 15.790 53.092 1.00 0.00 308 MET A CA 20
ATOM 28611 C C . MET A 1 87 ? 19.418 15.734 54.550 1.00 0.00 308 MET A C 20
ATOM 28612 O O . MET A 1 87 ? 20.118 15.029 55.265 1.00 0.00 308 MET A O 20
ATOM 28626 N N . LEU A 1 88 ? 18.395 16.380 54.967 1.00 0.00 309 LEU A N 20
ATOM 28627 C CA . LEU A 1 88 ? 18.098 16.349 56.325 1.00 0.00 309 LEU A CA 20
ATOM 28628 C C . LEU A 1 88 ? 17.775 15.024 56.918 1.00 0.00 309 LEU A C 20
ATOM 28629 O O . LEU A 1 88 ? 18.225 14.607 57.987 1.00 0.00 309 LEU A O 20
ATOM 28645 N N . GLU A 1 89 ? 17.017 14.529 55.980 1.00 0.00 310 GLU A N 20
ATOM 28646 C CA . GLU A 1 89 ? 16.302 13.309 55.700 1.00 0.00 310 GLU A CA 20
ATOM 28647 C C . GLU A 1 89 ? 18.125 12.130 55.350 1.00 0.00 310 GLU A C 20
ATOM 28648 O O . GLU A 1 89 ? 19.033 12.125 56.178 1.00 0.00 310 GLU A O 20
#

Radius of gyration: 14.27 Å; Cα contacts (8 Å, |Δi|>4): 148; chains: 1; bounding box: 27×39×38 Å

Organism: Arabidopsis thaliana (NCBI:txid3702)

Solvent-accessible surface area: 7409 Å² total; per-residue (Å²): 159,238,193,136,166,122,110,186,57,80,112,66,70,98,168,68,110,183,73,50,53,88,35,123,59,129,57,73,78,131,86,110,53,86,124,118,45,214,78,20,111,52,66,80,2,92,11,45,23,47,31,107,228,62,27,63,24,144,16,42,17,33,40,11,111,143,63,93,31,80,5,32,8,13,48,59,29,113,46,164,52,64,158,68,11,101,157,182

Secondary structure (DSSP, 8-state):
-----EEEEEE--SSSSS--SS---SS-EEEEEEEEETTEEEEEEEEEE-SSTT---EEEEEE-SS-TT-EEEEEES-----THHHH-

Foldseek 3Di:
DPDWDKDKDKDAFQPPPHHDLDDDDPWDKAWDDWACDPPADDIKTKMFTHHDPPFFKIKIWAADRVDSRMIMMMITGGGPDDVVVVVD

Sequence (88 aa):
SRKNRMKRTVRVPAISAKIADIPPDEYSWRKYGQKPIKGSPHPRGYYKCSTFRGCPARKHVERALDDPAMLIVTYEGEHRHNQSAMLESRKNRMKRTVRVPAISAKIADIPPDEYSWRKYGQKPIKGSPHPRGYYKCSTFRGCPARKHVERALDDPAMLIVTYEGEHRHNQSAMLESRKNRMKRTVRVPAISAKIADIPPDEYSWRKYGQKPIKGSPHPRGYYKCSTFRGCPARKHVERALDDPAMLIVTYEGEHRHNQSAMLESRKNRMKRTVRVPAISAKIADIPPDEYSWRKYGQKPIKGSPHPRGYYKCSTFRGCPARKHVERALDDPAMLIVTYEGEHRHNQSAMLESRKNRMKRTVRVPAISAKIADIPPDEYSWRKYGQKPIKGSPHPRGYYKCSTFRGCPARKHVERALDDPAMLIVTYEGEHRHNQSAMLESRKNRMKRTVRVPAISAKIADIPPDEYSWRKYGQKPIKGSPHPRGYYKCSTFRGCPARKHVERALDDPAMLIVTYEGEHRHNQSAMLESRKNRMKRTVRVPAISAKIADIPPDEYSWRKYGQKPIKGSPHPRGYYKCSTFRGCPARKHVERALDDPAMLIVTYEGEHRHNQSAMLESRKNRMKRTVRVPAISAKIADIPPDEYSWRKYGQKPIKGSPHPRGYYKCSTFRGCPARKHVERALDDPAMLIVTYEGEHRHNQSAMLESRKNRMKRTVRVPAISAKIADIPPDEYSWRKYGQKPIKGSPHPRGYYKCSTFRGCPARKHVERALDDPAMLIVTYEGEHRHNQSAMLESRKNRMKRTVRVPAISAKIADIPPDEYSWRKYGQKPIKGSPHPRGYYKCSTFRGCPARKHVERALDDPAMLIVTYEGEHRHNQSAMLESRKNRMKRTVRVPAISAKIADIPPDEYSWRKYGQKPIKGSPHPRGYYKCSTFRGCPARKHVERALDDPAMLIVTYEGEHRHNQSAMLESRKNRMKRTVRVPAISAKIADIPPDEYSWRKYGQKPIKGSPHPRGYYKCSTFRGCPARKHVERALDDPAMLIVTYEGEHRHNQSAMLESRKNRMKRTVRVPAISAKIADIPPDEYSWRKYGQKPIKGSPHPRGYYKCSTFRGCPARKHVERALDDPAMLIVTYEGEHRHNQSAMLESRKNRMKRTVRVPAISAKIADIPPDEYSWRKYGQKPIKGSPHPRGYYKCSTFRGCPARKHVERALDDPAMLIVTYEGEHRHNQSAMLESRKNRMKRTVRVPAISAKIADIPPDEYSWRKYGQKPIKGSPHPRGYYKCSTFRGCPARKHVERALDDPAMLIVTYEGEHRHNQSAMLESRKNRMKRTVRVPAISAKIADIPPDEYSWRKYGQKPIKGSPHPRGYYKCSTFRGCPARKHVERALDDPAMLIVTYEGEHRHNQSAMLESRKNRMKRTVRVPAISAKIADIPPDEYSWRKYGQKPIKGSPHPRGYYKCSTFRGCPARKHVERALDDPAMLIVTYEGEHRHNQSAMLESRKNRMKRTVRVPAISAKIADIPPDEYSWRKYGQKPIKGSPHPRGYYKCSTFRGCPARKHVERALDDPAMLIVTYEGEHRHNQSAMLESRKNRMKRTVRVPAISAKIADIPPDEYSWRKYGQKPIKGSPHPRGYYKCSTFRGCPARKHVERALDDPAMLIVTYEGEHRHNQSAMLESRKNRMKRTVRVPAISAKIADIPPDEYSWRKYGQKPIKGSPHPRGYYKCSTFRGCPARKHVERALDDPAMLIVTYEGEHRHNQSAMLE